Protein AF-0000000078808112 (afdb_homodimer)

pLDDT: mean 94.71, std 11.63, range [18.73, 98.88]

Foldseek 3Di:
DPDDPCVDDPPPPPPPPPPPPVPQDAWDDWDWQNHAQEEAAQDQKIKIFIFHDFPAFFFQWKWKAKAQDQVCQVVPHHPWDIPPTGGDRGRMDIHDGHGDDAFGKMKMKMWTAGPVRDIHIHHIGIYTHHQNAPVSADAFKWFAPDWLQQFFWKKKKDKDAQQFAFDWKKKKKWKQAFKWKDKQRHTFDFFAQPDFDFLQLAEIAIEMGTCRVRDDHTMMMMMMTGHQALQQANFDFDQPSNQFPLHTGMIMWMWMWTAHPVGDIDIDIYDQQMWMDTAQFSHDHQAFETEGQPLRHDPSPRRGPRDCVVTHTIDGDDRSYNHYGYQDAQGKGLPDKFFFPDKDDPDLFKIKTFRQAKAKFKKKFKFADAAFKKKKKAFAADADPVRHHDHLQACPRGDDPDDPRHGNIYIYGDRRDPIDMDIRRNYMAIHRMIMMGIPDGTDDDSVRMMTGRIFRPFAWFKDKDFPDPLLNLLLQQLVRLQRRQHHLAGAFHNGRDSWRQQLLCLLCLLVDLQTTDGVSSLLSQLVQQVSQADPQLFHARTTPGSPPRSVDQGALNTNLSLQRNLLVCCQAAVDNVSVVVSLVSLVSNLVSCCVVPVQLWDLPHDAQPFWPPDDDRSRLSRSLSSLVSLVSSLVSCVVVVVVVSVVVSVVVSVSNLVSSCVPFADQVQLAGNPNALLRLQLCLQSVSDDPVSLLRSLVSNLVNCVVVVADTTGLNSLSGRLVSNLVRPNNQSSVCHQSDLDPQYSNVCVVVSQSHPFQHSDQDDRYSRRSRGNSSSNSNSSLCCRQQVWGGDSVCHQPLETEGEHDPYPPTFWMWMWGQTSHGIWIWIWGHDPFKIKIKIADGHSHKYWHADDPQKDKDKPVDDPVLQVVQVVVGTDIGGGDMIIMMIGHD/DPPPPPPPDPPDPPPPPPPPPVPQDAWDDWDWQNHAQEEAAQDQKIKIFIFHDFVAFFFQWKWKAKAQDQVCQVVPHHPWDIPPTGGDRGRMDIHDGHGDDAFGKMKMKMWTAGPVRDIHIHHIGIYTHHQNAPVSADAFKWFAPDWLQQFFWKKKKDKDAQAFAFDWKKKKKWKQAFKWKDKQRHTFDFFAQPDFDFLQLAEIAIEMGTCRVRDDHTMMMMMMTGHQALQQANFDFDQPSNQFPLHTGMIMWMWMWTAHPVGDIDIDIYDQQMWMDTAQFNHDHQAFETEGQPLRHDPSPRRGPRDCVVTHTIDGDDRSYNHYGYQDAQGKGLPDKFFFPDKDDPDLFKIKTFRQAKAKFKKKFKFADAAFKKKKKAFAADADPVRHGDHLQACPRGDDPDDPRHGNIYIYGDRRPPIDMDIRRNYMAIHRMIMMGIPDGTDDDSVRMMTGRIFRPFAWFKDKDFPDPLLNLLLQQLVRLQRRQHHLAGAFHNGRDSWRQQLLCLLCLLVDLQTTDGVSSLLSQLVQQVSQADPQLFHARTTPGSPPRSVDQGALNTNLSLQRNLLVCCQAAVDNVSVVVSLVSLVSNLVSCCVVPVQLWDLPHDAQPFWPPDDDRSRLSRSLSSLVSLVSSLVSCVVVVVVVSVVVSVVVSVSNLVSSCVVFADQVQLAGNPNALLRLQLCLQSVSDPPVSLLRSLVSNLVNCVVVVADTTGLNSLSGRLVSNLVRPNNQSSVCHQSDLDPQYSNVCVVVSQSHPFQHSDQDDRYSTRSRGNSSSNSNSSLCCRAQVWGGDSVCHQPLETEGEHDPYPPTQWMKMWGQTSHGIWIWIWGHDPFKIKIKIADGHSHKYWHADDPQKDKDKPVDDPVLQVVQVVVGTDIGGGDMIIMMIGHD

Secondary structure (DSSP, 8-state):
--------SGGG---------------EEEEETTBSS-EEE--SS-EEEEE--TT-----EEEEEEES-HHHHHTT--SSEE---B----SEEE--SSPPPTT-EEEEEEEEE-TT--EEEPPPEEEEE--SSGGG--SPEEE-SS-TT--S-EEEEEEEEE-S-EEEEEEEEEEESEEEEEETTEEP-S-BSPSPP--TTT-EEEEEEE-GGG--SEEEEEEEEEE-TTTT--S-BTT-GGG-TT--S-EEEEEEEEEETTS-EEEEE-STT-EEEE-SEEEE-SSS-EEEEGGG--TTTTSTT---TTSEEPEEE--S-S-EEE--SPPEEEEEEE--SEEEEEETTEEEEEEEEEEEEEEEEEEE--TT-EEEEEEESEE-TTSSEE-TTT-TTB--SSSSS-TTEEEEE---SSEEEEE-SS--EEEEEEEEEESS-----GGGEEEEEEEE-PPB-EEEEES-HHHHHHHHHHHHHHHHTBSSSB-S-TTTT---BHHHHHHTHHHHHHHB--HHHHHHHHHHHHHH--TTS---SBSS-SSTTSSSS-SHHHHTHHHHHHHHHHHHH---HHHHHTHHHHHHHHHHHHHH-TTS----S--S-S-SS----HHHHHHHHHHHHHHHHHHHHHHTT-HHHHHHHHHHHHHHHHHHHHHHEETTTTEETT--HHHHHHHHHTT-S-GGGHHHHHHHHHHHHHHHTS----HHHHHHHHHHHHTTT-HHHHHHHHT--SSSSHHHHHHTT-SS--SSS---SSSS--SS--TTTHHHHHIIIIIS-EEEBTTBTTTTEEEE-----TT-SEEEEEEEETTEEEEEEEEEETTEEEEEEEE-TT-EEEE---TTEEEEESSS-HHHHHHHHHHTSEEE-SEEEEEEEEE-/-GGGGGGGGGGG---------------EEEEETTBSS-EEE--SS-EEEEE--TT-----EEEEEEES-HHHHHTT--SSEE---B----SEEE--SSPPPTT-EEEEEEEEE-TT--EEEPPPEEEEE--SSGGG--SPPEE-SS-TT--S-EEEEEEEEE-S-EEEEEEEEEEESEEEEEETTEEP-S-BSPSPP--TTT-EEEEEEE-GGG--SEEEEEEEEEE-TTTT--S-BTT-GGG-TT--S-EEEEEEEEEETTS-EEEEE-STT-EEEE-SEEEE-SSS-EEEEGGG--TTTTSTT---TTSEEPEE---S-S-EEE--SPPEEEEEEE--SEEEEEETTEEEEEEEEEEEEEEEEEEE--TT-EEEEEEESEE-TTSSEE-TTT-TTB--SSSSS-TTEEEEE---SSEEEEE-SS--EEEEEEEEEESS-----GGGEEEEEEEE-PPB-EEEEES-HHHHHHHHHHHHHHHHTBSSSB-S-TTTT---BHHHHHHTHHHHHHHB--HHHHHHHHHHHHHH--TTS---SBSS-SSTTSSSS-SHHHHTHHHHHHHHHHHHH---HHHHHTHHHHHHHHHHHHHH-TTS----S--S-S-SS----HHHHHHHHHHHHHHHHHHHHHHTT-HHHHHHHHHHHHHHHHHHHHHHEETTTTEETT--HHHHHHHHHTT-S-GGGHHHHHHHHHHHHHHHTS----HHHHHHHHHHHHTTT-HHHHHHHHT--SSSSHHHHHHTT-SS--SSS---SSSS--SS--TTTHHHHHIIIIIS-EEEBTTBTTTTEEEE-----TT-SEEEEEEEETTEEEEEEEEEETTEEEEEEEE-TT-EEEE---TTEEEEESSS-HHHHHHHHHHTSEEE-SEEEEEEEEE-

Nearest PDB structures (foldseek):
  6i60-assembly1_A  TM=9.302E-01  e=5.167E-92  Dictyoglomus thermophilum H-6-12
  6i60-assembly2_B  TM=9.272E-01  e=1.805E-91  Dictyoglomus thermophilum H-6-12
  3w5n-assembly1_A  TM=9.075E-01  e=1.417E-82  Streptomyces avermitilis MA-4680 = NBRC 14893
  6gsz-assembly1_A  TM=9.064E-01  e=1.572E-71  Aspergillus terreus
  2okx-assembly1_A  TM=8.093E-01  e=5.177E-32  Bacillus sp. GL1

Sequence (1784 aa):
MKRFLSVLFLTLLSHLFLFATQSLGKLDFLRCEYLVTPLGVDVPTPRFSWRLPAHLNKQQAYQVIVGTDSVAVANGTGGAWDSGKVLSSEVLTVYAGKAMQPYTRYYWKVSVWDDANNNYTSAVSHFETGLMGMHNWKGSWISDTHDYRLKPAAYFRKAFDAGRKIRQARAYIAVAGLYELSINGTRVGDHRLDPAYTRFDRRTLYLTHDITQLLQQGDNAVGVLLGNGWYNHQSTAVWNFDQAPWRGRPKFCMDIRIVYEDGKEEFVSTGSDWKTSLSPVIFNSIYTAEHYDARKEQAGWNTPGFDDEKWKNAACTSAPSNLIVSQQMHPVRDVKQLNPVKMTKLSDTDYLFDFGQNMSGVSELIVTGKPGTEIRLKHAERIGEDGKVDMSNIDYHYRPTDDSDPFQTDIFILSGKGEESFRARFNYKGFQYVEVLSNEPIELTTNSLKAYFMHSDVPVVGKVTSSSELLNKIWEATNRSYLSNLFGYPTDCPQREKNGWTGDAHIAIETALYNYDGITVYEKWLADHQDEQAPNGVLPAIIPTGGWGYHWGNGVDWTSTIAIIPWNIYLFYGDKHLLESVYDNIKRYVDYLNYTYPSGITDWGLGDWIPIKARSSKELTSSIYYYVDTDILAKAAKLLNKQRDYEKYSALATKIKNSINVRFLDEQKGIYCSGHQTELSTPLYWNIVPEHMKELVAKNLAERVEKDQSMDVGLLGSKAILNALSENGYADLAYKLASKDTYPSWGWWIKNGATTLFENWRTDGYRDISLNHIMFGEISAWYYKALGGLFPDASAPGFKHIILKPNFVTGLTSFEANHISPYGEIVSSWNKNRNKVQYTVTIPSNTSASLYLDDAYIVKSKEIKSQILSAQREEGSIKLTPGTYHFEIRIKMKRFLSVLFLTLLSHLFLFATQSLGKLDFLRCEYLVTPLGVDVPTPRFSWRLPAHLNKQQAYQVIVGTDSVAVANGTGGAWDSGKVLSSEVLTVYAGKAMQPYTRYYWKVSVWDDANNNYTSAVSHFETGLMGMHNWKGSWISDTHDYRLKPAAYFRKAFDAGRKIRQARAYIAVAGLYELSINGTRVGDHRLDPAYTRFDRRTLYLTHDITQLLQQGDNAVGVLLGNGWYNHQSTAVWNFDQAPWRGRPKFCMDIRIVYEDGKEEFVSTGSDWKTSLSPVIFNSIYTAEHYDARKEQAGWNTPGFDDEKWKNAACTSAPSNLIVSQQMHPVRDVKQLNPVKMTKLSDTDYLFDFGQNMSGVSELIVTGKPGTEIRLKHAERIGEDGKVDMSNIDYHYRPTDDSDPFQTDIFILSGKGEESFRARFNYKGFQYVEVLSNEPIELTTNSLKAYFMHSDVPVVGKVTSSSELLNKIWEATNRSYLSNLFGYPTDCPQREKNGWTGDAHIAIETALYNYDGITVYEKWLADHQDEQAPNGVLPAIIPTGGWGYHWGNGVDWTSTIAIIPWNIYLFYGDKHLLESVYDNIKRYVDYLNYTYPSGITDWGLGDWIPIKARSSKELTSSIYYYVDTDILAKAAKLLNKQRDYEKYSALATKIKNSINVRFLDEQKGIYCSGHQTELSTPLYWNIVPEHMKELVAKNLAERVEKDQSMDVGLLGSKAILNALSENGYADLAYKLASKDTYPSWGWWIKNGATTLFENWRTDGYRDISLNHIMFGEISAWYYKALGGLFPDASAPGFKHIILKPNFVTGLTSFEANHISPYGEIVSSWNKNRNKVQYTVTIPSNTSASLYLDDAYIVKSKEIKSQILSAQREEGSIKLTPGTYHFEIRIK

Organism: NCBI:txid997884

InterPro domains:
  IPR008902 Alpha-L-rhamnosidase, concanavalin-like domain [PF05592] (345-455)
  IPR008928 Six-hairpin glycosidase superfamily [SSF48208] (463-853)
  IPR012341 Six-hairpin glycosidase-like superfamily [G3DSA:1.50.10.10] (458-789)
  IPR013737 Bacterial alpha-L-rhamnosidase N-terminal [PF08531] (165-335)
  IPR013783 Immunoglobulin-like fold [G3DSA:2.60.40.10] (26-130)
  IPR016007 Alpha-L-rhamnosidase [PIRSF010631] (6-890)
  IPR016007 Alpha-L-rhamnosidase [PTHR33307] (26-891)
  IPR035396 Alpha-L-rhamnosidase, six-hairpin glycosidase domain [PF17389] (461-786)
  IPR035398 Alpha-L-rhamnosidase C-terminal domain [PF17390] (794-856)
  IPR061277 Rha78A-like, N-terminal immunoglobulin domain [PF25788] (30-132)

Structure (mmCIF, N/CA/C/O backbone):
data_AF-0000000078808112-model_v1
#
loop_
_entity.id
_entity.type
_entity.pdbx_description
1 polymer alpha-L-rhamnosidase
#
loop_
_atom_site.group_PDB
_atom_site.id
_atom_site.type_symbol
_atom_site.label_atom_id
_atom_site.label_alt_id
_atom_site.label_comp_id
_atom_site.label_asym_id
_atom_site.label_entity_id
_atom_site.label_seq_id
_atom_site.pdbx_PDB_ins_code
_atom_site.Cartn_x
_atom_site.Cartn_y
_atom_site.Cartn_z
_atom_site.occupancy
_atom_site.B_iso_or_equiv
_atom_site.auth_seq_id
_atom_site.auth_comp_id
_atom_site.auth_asym_id
_atom_site.auth_atom_id
_atom_site.pdbx_PDB_model_num
ATOM 1 N N . MET A 1 1 ? 78.812 -59.562 19.969 1 20.75 1 MET A N 1
ATOM 2 C CA . MET A 1 1 ? 78.625 -60.656 19.031 1 20.75 1 MET A CA 1
ATOM 3 C C . MET A 1 1 ? 77.125 -61 18.922 1 20.75 1 MET A C 1
ATOM 5 O O . MET A 1 1 ? 76.312 -60.562 19.734 1 20.75 1 MET A O 1
ATOM 9 N N . LYS A 1 2 ? 77.062 -62.375 18.562 1 18.73 2 LYS A N 1
ATOM 10 C CA . LYS A 1 2 ? 76.062 -63.25 17.938 1 18.73 2 LYS A CA 1
ATOM 11 C C . LYS A 1 2 ? 74.938 -63.594 18.906 1 18.73 2 LYS A C 1
ATOM 13 O O . LYS A 1 2 ? 74.25 -64.625 18.766 1 18.73 2 LYS A O 1
ATOM 18 N N . ARG A 1 3 ? 75.125 -63 20.188 1 21.16 3 ARG A N 1
ATOM 19 C CA . ARG A 1 3 ? 74.25 -63.469 21.297 1 21.16 3 ARG A CA 1
ATOM 20 C C . ARG A 1 3 ? 72.812 -63.531 20.891 1 21.16 3 ARG A C 1
ATOM 22 O O . ARG A 1 3 ? 72.375 -62.75 20.047 1 21.16 3 ARG A O 1
ATOM 29 N N . PHE A 1 4 ? 72.125 -64.5 21.359 1 21.84 4 PHE A N 1
ATOM 30 C CA . PHE A 1 4 ? 71.062 -65.5 21.203 1 21.84 4 PHE A CA 1
ATOM 31 C C . PHE A 1 4 ? 69.688 -64.812 21.031 1 21.84 4 PHE A C 1
ATOM 33 O O . PHE A 1 4 ? 68.688 -65.5 21.031 1 21.84 4 PHE A O 1
ATOM 40 N N . LEU A 1 5 ? 69.688 -63.469 21.484 1 24.64 5 LEU A N 1
ATOM 41 C CA . LEU A 1 5 ? 68.375 -63.125 22.031 1 24.64 5 LEU A CA 1
ATOM 42 C C . LEU A 1 5 ? 67.25 -63.375 21.031 1 24.64 5 LEU A C 1
ATOM 44 O O . LEU A 1 5 ? 67.25 -62.75 19.969 1 24.64 5 LEU A O 1
ATOM 48 N N . SER A 1 6 ? 66.875 -64.625 20.891 1 23.56 6 SER A N 1
ATOM 49 C CA . SER A 1 6 ? 65.875 -65.438 20.266 1 23.56 6 SER A CA 1
ATOM 50 C C . SER A 1 6 ? 64.5 -64.812 20.375 1 23.56 6 SER A C 1
ATOM 52 O O . SER A 1 6 ? 63.469 -65.438 20.172 1 23.56 6 SER A O 1
ATOM 54 N N . VAL A 1 7 ? 64.375 -63.844 21.422 1 28.39 7 VAL A N 1
ATOM 55 C CA . VAL A 1 7 ? 63 -63.5 21.812 1 28.39 7 VAL A CA 1
ATOM 56 C C . VAL A 1 7 ? 62.188 -63.156 20.578 1 28.39 7 VAL A C 1
ATOM 58 O O . VAL A 1 7 ? 62.469 -62.188 19.891 1 28.39 7 VAL A O 1
ATOM 61 N N . LEU A 1 8 ? 61.75 -64.188 19.828 1 25.25 8 LEU A N 1
ATOM 62 C CA . LEU A 1 8 ? 60.906 -64.562 18.688 1 25.25 8 LEU A CA 1
ATOM 63 C C . LEU A 1 8 ? 59.719 -63.625 18.547 1 25.25 8 LEU A C 1
ATOM 65 O O . LEU A 1 8 ? 59.281 -63.031 19.547 1 25.25 8 LEU A O 1
ATOM 69 N N . PHE A 1 9 ? 59.062 -63.562 17.312 1 25.8 9 PHE A N 1
ATOM 70 C CA . PHE A 1 9 ? 58.281 -62.906 16.281 1 25.8 9 PHE A CA 1
ATOM 71 C C . PHE A 1 9 ? 56.812 -62.969 16.625 1 25.8 9 PHE A C 1
ATOM 73 O O . PHE A 1 9 ? 56.031 -63.594 15.906 1 25.8 9 PHE A O 1
ATOM 80 N N . LEU A 1 10 ? 56.5 -63.469 17.906 1 25.53 10 LEU A N 1
ATOM 81 C CA . LEU A 1 10 ? 55.062 -63.719 18.047 1 25.53 10 LEU A CA 1
ATOM 82 C C . LEU A 1 10 ? 54.25 -62.5 17.688 1 25.53 10 LEU A C 1
ATOM 84 O O . LEU A 1 10 ? 53 -62.531 17.672 1 25.53 10 LEU A O 1
ATOM 88 N N . THR A 1 11 ? 54.812 -61.344 17.938 1 25.45 11 THR A N 1
ATOM 89 C CA . THR A 1 11 ? 53.844 -60.25 18.188 1 25.45 11 THR A CA 1
ATOM 90 C C . THR A 1 11 ? 53.062 -59.938 16.922 1 25.45 11 THR A C 1
ATOM 92 O O . THR A 1 11 ? 52.375 -58.938 16.859 1 25.45 11 THR A O 1
ATOM 95 N N . LEU A 1 12 ? 53.25 -60.719 15.828 1 24.5 12 LEU A N 1
ATOM 96 C CA . LEU A 1 12 ? 52.781 -60.062 14.609 1 24.5 12 LEU A CA 1
ATOM 97 C C . LEU A 1 12 ? 51.281 -59.875 14.656 1 24.5 12 LEU A C 1
ATOM 99 O O . LEU A 1 12 ? 50.719 -58.969 13.984 1 24.5 12 LEU A O 1
ATOM 103 N N . LEU A 1 13 ? 50.531 -60.938 15.062 1 26.86 13 LEU A N 1
ATOM 104 C CA . LEU A 1 13 ? 49.281 -61.094 14.336 1 26.86 13 LEU A CA 1
ATOM 105 C C . LEU A 1 13 ? 48.25 -60.062 14.781 1 26.86 13 LEU A C 1
ATOM 107 O O . LEU A 1 13 ? 47.344 -60.375 15.539 1 26.86 13 LEU A O 1
ATOM 111 N N . SER A 1 14 ? 48.594 -59.125 15.648 1 27.22 14 SER A N 1
ATOM 112 C CA . SER A 1 14 ? 47.375 -58.469 16.078 1 27.22 14 SER A CA 1
ATOM 113 C C . SER A 1 14 ? 46.594 -57.938 14.891 1 27.22 14 SER A C 1
ATOM 115 O O . SER A 1 14 ? 47.094 -57.156 14.078 1 27.22 14 SER A O 1
ATOM 117 N N . HIS A 1 15 ? 45.719 -58.812 14.312 1 26.89 15 HIS A N 1
ATOM 118 C CA . HIS A 1 15 ? 44.75 -58.531 13.258 1 26.89 15 HIS A CA 1
ATOM 119 C C . HIS A 1 15 ? 44.031 -57.188 13.523 1 26.89 15 HIS A C 1
ATOM 121 O O . HIS A 1 15 ? 43.594 -56.938 14.648 1 26.89 15 HIS A O 1
ATOM 127 N N . LEU A 1 16 ? 44.406 -56.156 12.844 1 27.81 16 LEU A N 1
ATOM 128 C CA . LEU A 1 16 ? 43.781 -54.875 12.617 1 27.81 16 LEU A CA 1
ATOM 129 C C . LEU A 1 16 ? 42.281 -55.062 12.32 1 27.81 16 LEU A C 1
ATOM 131 O O . LEU A 1 16 ? 41.906 -55.594 11.266 1 27.81 16 LEU A O 1
ATOM 135 N N . PHE A 1 17 ? 41.531 -55.625 13.289 1 29.08 17 PHE A N 1
ATOM 136 C CA . PHE A 1 17 ? 40.125 -55.469 13.016 1 29.08 17 PHE A CA 1
ATOM 137 C C . PHE A 1 17 ? 39.781 -54.062 12.609 1 29.08 17 PHE A C 1
ATOM 139 O O . PHE A 1 17 ? 39.938 -53.125 13.406 1 29.08 17 PHE A O 1
ATOM 146 N N . LEU A 1 18 ? 40.062 -53.719 11.367 1 27.45 18 LEU A N 1
ATOM 147 C CA . LEU A 1 18 ? 39.438 -52.562 10.773 1 27.45 18 LEU A CA 1
ATOM 148 C C . LEU A 1 18 ? 37.938 -52.5 11.094 1 27.45 18 LEU A C 1
ATOM 150 O O . LEU A 1 18 ? 37.188 -53.344 10.625 1 27.45 18 LEU A O 1
ATOM 154 N N . PHE A 1 19 ? 37.625 -52.25 12.352 1 29.52 19 PHE A N 1
ATOM 155 C CA . PHE A 1 19 ? 36.25 -51.844 12.5 1 29.52 19 PHE A CA 1
ATOM 156 C C . PHE A 1 19 ? 35.812 -50.906 11.375 1 29.52 19 PHE A C 1
ATOM 158 O O . PHE A 1 19 ? 36.406 -49.844 11.203 1 29.52 19 PHE A O 1
ATOM 165 N N . ALA A 1 20 ? 35.438 -51.531 10.297 1 31.23 20 ALA A N 1
ATOM 166 C CA . ALA A 1 20 ? 34.594 -50.812 9.359 1 31.23 20 ALA A CA 1
ATOM 167 C C . ALA A 1 20 ? 33.562 -49.969 10.102 1 31.23 20 ALA A C 1
ATOM 169 O O . ALA A 1 20 ? 32.594 -50.5 10.625 1 31.23 20 ALA A O 1
ATOM 170 N N . THR A 1 21 ? 34 -49.031 10.844 1 30.38 21 THR A N 1
ATOM 171 C CA . THR A 1 21 ? 32.969 -48.062 11.211 1 30.38 21 THR A CA 1
ATOM 172 C C . THR A 1 21 ? 32.031 -47.781 10.031 1 30.38 21 THR A C 1
ATOM 174 O O . THR A 1 21 ? 32.5 -47.312 8.984 1 30.38 21 THR A O 1
ATOM 177 N N . GLN A 1 22 ? 31.188 -48.719 9.727 1 32.06 22 GLN A N 1
ATOM 178 C CA . GLN A 1 22 ? 30.078 -48.344 8.852 1 32.06 22 GLN A CA 1
ATOM 179 C C . GLN A 1 22 ? 29.75 -46.844 8.984 1 32.06 22 GLN A C 1
ATOM 181 O O . GLN A 1 22 ? 29.469 -46.375 10.086 1 32.06 22 GLN A O 1
ATOM 186 N N . SER A 1 23 ? 30.359 -46.062 8.297 1 36.69 23 SER A N 1
ATOM 187 C CA . SER A 1 23 ? 30 -44.656 8.203 1 36.69 23 SER A CA 1
ATOM 188 C C . SER A 1 23 ? 28.516 -44.469 8.43 1 36.69 23 SER A C 1
ATOM 190 O O . SER A 1 23 ? 27.688 -44.906 7.637 1 36.69 23 SER A O 1
ATOM 192 N N . LEU A 1 24 ? 27.953 -44.594 9.633 1 46.16 24 LEU A N 1
ATOM 193 C CA . LEU A 1 24 ? 26.609 -44.125 9.992 1 46.16 24 LEU A CA 1
ATOM 194 C C . LEU A 1 24 ? 26.172 -42.969 9.094 1 46.16 24 LEU A C 1
ATOM 196 O O . LEU A 1 24 ? 26.875 -41.969 9 1 46.16 24 LEU A O 1
ATOM 200 N N . GLY A 1 25 ? 25.469 -43.219 8.133 1 57.81 25 GLY A N 1
ATOM 201 C CA . GLY A 1 25 ? 24.969 -42.344 7.086 1 57.81 25 GLY A CA 1
ATOM 202 C C . GLY A 1 25 ? 24.562 -40.969 7.598 1 57.81 25 GLY A C 1
ATOM 203 O O . GLY A 1 25 ? 23.969 -40.875 8.672 1 57.81 25 GLY A O 1
ATOM 204 N N . LYS A 1 26 ? 25.219 -39.938 7.273 1 71.25 26 LYS A N 1
ATOM 205 C CA . LYS A 1 26 ? 25 -38.562 7.672 1 71.25 26 LYS A CA 1
ATOM 206 C C . LYS A 1 26 ? 23.672 -38.031 7.137 1 71.25 26 LYS A C 1
ATOM 208 O O . LYS A 1 26 ? 23.234 -38.406 6.043 1 71.25 26 LYS A O 1
ATOM 213 N N . LEU A 1 27 ? 22.844 -37.469 8.156 1 84.88 27 LEU A N 1
ATOM 214 C CA . LEU A 1 27 ? 21.656 -36.719 7.734 1 84.88 27 LEU A CA 1
ATOM 215 C C . LEU A 1 27 ? 22.016 -35.719 6.641 1 84.88 27 LEU A C 1
ATOM 217 O O . LEU A 1 27 ? 23.047 -35.062 6.715 1 84.88 27 LEU A O 1
ATOM 221 N N . ASP A 1 28 ? 21.312 -35.906 5.59 1 81.06 28 ASP A N 1
ATOM 222 C CA . ASP A 1 28 ? 21.547 -34.969 4.48 1 81.06 28 ASP A CA 1
ATOM 223 C C . ASP A 1 28 ? 20.297 -34.156 4.18 1 81.06 28 ASP A C 1
ATOM 225 O O . ASP A 1 28 ? 19.406 -34.062 5.016 1 81.06 28 ASP A O 1
ATOM 229 N N . PHE A 1 29 ? 20.328 -33.312 3.152 1 90.44 29 PHE A N 1
ATOM 230 C CA . PHE A 1 29 ? 19.234 -32.5 2.625 1 90.44 29 PHE A CA 1
ATOM 231 C C . PHE A 1 29 ? 18.781 -31.453 3.639 1 90.44 29 PHE A C 1
ATOM 233 O O . PHE A 1 29 ? 17.609 -31.359 3.973 1 90.44 29 PHE A O 1
ATOM 240 N N . LEU A 1 30 ? 19.734 -30.781 4.285 1 96.31 30 LEU A N 1
ATOM 241 C CA . LEU A 1 30 ? 19.438 -29.719 5.23 1 96.31 30 LEU A CA 1
ATOM 242 C C . LEU A 1 30 ? 18.922 -28.469 4.5 1 96.31 30 LEU A C 1
ATOM 244 O O . LEU A 1 30 ? 19.641 -27.906 3.666 1 96.31 30 LEU A O 1
ATOM 248 N N . ARG A 1 31 ? 17.672 -28.094 4.812 1 97.69 31 ARG A N 1
ATOM 249 C CA . ARG A 1 31 ? 17.078 -26.906 4.199 1 97.69 31 ARG A CA 1
ATOM 250 C C . ARG A 1 31 ? 16.641 -25.906 5.258 1 97.69 31 ARG A C 1
ATOM 252 O O . ARG A 1 31 ? 16.234 -26.281 6.355 1 97.69 31 ARG A O 1
ATOM 259 N N . CYS A 1 32 ? 16.828 -24.625 5 1 98.38 32 CYS A N 1
ATOM 260 C CA . CYS A 1 32 ? 16.219 -23.5 5.703 1 98.38 32 CYS A CA 1
ATOM 261 C C . CYS A 1 32 ? 15.227 -22.781 4.805 1 98.38 32 CYS A C 1
ATOM 263 O O . CYS A 1 32 ? 15.602 -22.266 3.752 1 98.38 32 CYS A O 1
ATOM 265 N N . GLU A 1 33 ? 14.023 -22.75 5.195 1 98.19 33 GLU A N 1
ATOM 266 C CA . GLU A 1 33 ? 12.953 -22.188 4.371 1 98.19 33 GLU A CA 1
ATOM 267 C C . GLU A 1 33 ? 12.945 -22.828 2.982 1 98.19 33 GLU A C 1
ATOM 269 O O . GLU A 1 33 ? 12.766 -22.125 1.981 1 98.19 33 GLU A O 1
ATOM 274 N N . TYR A 1 34 ? 13.242 -24.109 2.957 1 98 34 TYR A N 1
ATOM 275 C CA . TYR A 1 34 ? 13.164 -24.969 1.777 1 98 34 TYR A CA 1
ATOM 276 C C . TYR A 1 34 ? 14.234 -24.594 0.759 1 98 34 TYR A C 1
ATOM 278 O O . TYR A 1 34 ? 14.109 -24.906 -0.427 1 98 34 TYR A O 1
ATOM 286 N N . LEU A 1 35 ? 15.273 -23.859 1.216 1 98.12 35 LEU A N 1
ATOM 287 C CA . LEU A 1 35 ? 16.406 -23.484 0.372 1 98.12 35 LEU A CA 1
ATOM 288 C C . LEU A 1 35 ? 17.719 -23.984 0.976 1 98.12 35 LEU A C 1
ATOM 290 O O . LEU A 1 35 ? 17.797 -24.234 2.184 1 98.12 35 LEU A O 1
ATOM 294 N N . VAL A 1 36 ? 18.719 -24.188 0.154 1 97.25 36 VAL A N 1
ATOM 295 C CA . VAL A 1 36 ? 20.031 -24.641 0.588 1 97.25 36 VAL A CA 1
ATOM 296 C C . VAL A 1 36 ? 20.922 -23.453 0.928 1 97.25 36 VAL A C 1
ATOM 298 O O . VAL A 1 36 ? 21.266 -22.656 0.049 1 97.25 36 VAL A O 1
ATOM 301 N N . THR A 1 37 ? 21.281 -23.203 2.15 1 97.69 37 THR A N 1
ATOM 302 C CA . THR A 1 37 ? 22.141 -22.156 2.666 1 97.69 37 THR A CA 1
ATOM 303 C C . THR A 1 37 ? 21.734 -20.797 2.127 1 97.69 37 THR A C 1
ATOM 305 O O . THR A 1 37 ? 22.531 -20.078 1.526 1 97.69 37 THR A O 1
ATOM 308 N N . PRO A 1 38 ? 20.484 -20.438 2.377 1 98.12 38 PRO A N 1
ATOM 309 C CA . PRO A 1 38 ? 19.969 -19.203 1.774 1 98.12 38 PRO A CA 1
ATOM 310 C C . PRO A 1 38 ? 20.594 -17.953 2.369 1 98.12 38 PRO A C 1
ATOM 312 O O . PRO A 1 38 ? 20.922 -17.922 3.559 1 98.12 38 PRO A O 1
ATOM 315 N N . LEU A 1 39 ? 20.734 -16.922 1.536 1 97.94 39 LEU A N 1
ATOM 316 C CA . LEU A 1 39 ? 21.047 -15.555 1.949 1 97.94 39 LEU A CA 1
ATOM 317 C C . LEU A 1 39 ? 19.766 -14.719 2.049 1 97.94 39 LEU A C 1
ATOM 319 O O . LEU A 1 39 ? 18.828 -14.914 1.274 1 97.94 39 LEU A O 1
ATOM 323 N N . GLY A 1 40 ? 19.75 -13.836 2.99 1 98 40 GLY A N 1
ATOM 324 C CA . GLY A 1 40 ? 18.688 -12.852 3.076 1 98 40 GLY A CA 1
ATOM 325 C C . GLY A 1 40 ? 17.422 -13.398 3.701 1 98 40 GLY A C 1
ATOM 326 O O . GLY A 1 40 ? 16.312 -13.031 3.297 1 98 40 GLY A O 1
ATOM 327 N N . VAL A 1 41 ? 17.516 -14.367 4.609 1 98.06 41 VAL A N 1
ATOM 328 C CA . VAL A 1 41 ? 16.344 -14.867 5.316 1 98.06 41 VAL A CA 1
ATOM 329 C C . VAL A 1 41 ? 15.781 -13.766 6.215 1 98.06 41 VAL A C 1
ATOM 331 O O . VAL A 1 41 ? 16.484 -13.227 7.062 1 98.06 41 VAL A O 1
ATOM 334 N N . ASP A 1 42 ? 14.523 -13.367 5.988 1 94.94 42 ASP A N 1
ATOM 335 C CA . ASP A 1 42 ? 13.961 -12.242 6.727 1 94.94 42 ASP A CA 1
ATOM 336 C C . ASP A 1 42 ? 12.75 -12.672 7.551 1 94.94 42 ASP A C 1
ATOM 338 O O . ASP A 1 42 ? 12.055 -11.828 8.133 1 94.94 42 ASP A O 1
ATOM 342 N N . VAL A 1 43 ? 12.438 -13.984 7.574 1 96 43 VAL A N 1
ATOM 343 C CA . VAL A 1 43 ? 11.398 -14.484 8.469 1 96 43 VAL A CA 1
ATOM 344 C C . VAL A 1 43 ? 11.945 -14.594 9.891 1 96 43 VAL A C 1
ATOM 346 O O . VAL A 1 43 ? 13.062 -15.086 10.094 1 96 43 VAL A O 1
ATOM 349 N N . PRO A 1 44 ? 11.227 -14.164 10.906 1 96.12 44 PRO A N 1
ATOM 350 C CA . PRO A 1 44 ? 11.734 -14.164 12.273 1 96.12 44 PRO A CA 1
ATOM 351 C C . PRO A 1 44 ? 11.906 -15.578 12.836 1 96.12 44 PRO A C 1
ATOM 353 O O . PRO A 1 44 ? 12.734 -15.797 13.727 1 96.12 44 PRO A O 1
ATOM 356 N N . THR A 1 45 ? 11.109 -16.516 12.375 1 97.69 45 THR A N 1
ATOM 357 C CA . THR A 1 45 ? 11.148 -17.906 12.836 1 97.69 45 THR A CA 1
ATOM 358 C C . THR A 1 45 ? 11.25 -18.859 11.656 1 97.69 45 THR A C 1
ATOM 360 O O . THR A 1 45 ? 10.273 -19.516 11.305 1 97.69 45 THR A O 1
ATOM 363 N N . PRO A 1 46 ? 12.43 -19 11.086 1 98.12 46 PRO A N 1
ATOM 364 C CA . PRO A 1 46 ? 12.586 -19.812 9.875 1 98.12 46 PRO A CA 1
ATOM 365 C C . PRO A 1 46 ? 12.328 -21.297 10.125 1 98.12 46 PRO A C 1
ATOM 367 O O . PRO A 1 46 ? 12.547 -21.781 11.234 1 98.12 46 PRO A O 1
ATOM 370 N N . ARG A 1 47 ? 11.945 -22.078 9.164 1 97.94 47 ARG A N 1
ATOM 371 C CA . ARG A 1 47 ? 11.742 -23.516 9.164 1 97.94 47 ARG A CA 1
ATOM 372 C C . ARG A 1 47 ? 13.039 -24.25 8.805 1 97.94 47 ARG A C 1
ATOM 374 O O . ARG A 1 47 ? 13.773 -23.812 7.918 1 97.94 47 ARG A O 1
ATOM 381 N N . PHE A 1 48 ? 13.242 -25.312 9.469 1 98.31 48 PHE A N 1
ATOM 382 C CA . PHE A 1 48 ? 14.344 -26.219 9.164 1 98.31 48 PHE A CA 1
ATOM 383 C C . PHE A 1 48 ? 13.812 -27.609 8.812 1 98.31 48 PHE A C 1
ATOM 385 O O . PHE A 1 48 ? 12.891 -28.109 9.461 1 98.31 48 PHE A O 1
ATOM 392 N N . SER A 1 49 ? 14.359 -28.203 7.793 1 97.56 49 SER A N 1
ATOM 393 C CA . SER A 1 49 ? 13.969 -29.562 7.41 1 97.56 49 SER A CA 1
ATOM 394 C C . SER A 1 49 ? 15.188 -30.406 7.027 1 97.56 49 SER A C 1
ATOM 396 O O . SER A 1 49 ? 16.234 -29.859 6.672 1 97.56 49 SER A O 1
ATOM 398 N N . TRP A 1 50 ? 15.07 -31.703 7.207 1 96.88 50 TRP A N 1
ATOM 399 C CA . TRP A 1 50 ? 16.141 -32.656 6.926 1 96.88 50 TRP A CA 1
ATOM 400 C C . TRP A 1 50 ? 15.562 -34 6.477 1 96.88 50 TRP A C 1
ATOM 402 O O . TRP A 1 50 ? 14.344 -34.188 6.445 1 96.88 50 TRP A O 1
ATOM 412 N N . ARG A 1 51 ? 16.375 -34.906 5.977 1 93.44 51 ARG A N 1
ATOM 413 C CA . ARG A 1 51 ? 15.984 -36.25 5.586 1 93.44 51 ARG A CA 1
ATOM 414 C C . ARG A 1 51 ? 16.891 -37.281 6.238 1 93.44 51 ARG A C 1
ATOM 416 O O . ARG A 1 51 ? 18.078 -37.031 6.445 1 93.44 51 ARG A O 1
ATOM 423 N N . LEU A 1 52 ? 16.281 -38.406 6.516 1 92.5 52 LEU A N 1
ATOM 424 C CA . LEU A 1 52 ? 17.031 -39.5 7.109 1 92.5 52 LEU A CA 1
ATOM 425 C C . LEU A 1 52 ? 17.766 -40.312 6.035 1 92.5 52 LEU A C 1
ATOM 427 O O . LEU A 1 52 ? 17.297 -40.406 4.895 1 92.5 52 LEU A O 1
ATOM 431 N N . PRO A 1 53 ? 18.859 -40.875 6.406 1 84.94 53 PRO A N 1
ATOM 432 C CA . PRO A 1 53 ? 19.469 -41.812 5.488 1 84.94 53 PRO A CA 1
ATOM 433 C C . PRO A 1 53 ? 18.578 -43.031 5.23 1 84.94 53 PRO A C 1
ATOM 435 O O . PRO A 1 53 ? 17.75 -43.406 6.082 1 84.94 53 PRO A O 1
ATOM 438 N N . ALA A 1 54 ? 18.766 -43.688 4.133 1 81.19 54 ALA A N 1
ATOM 439 C CA . ALA A 1 54 ? 17.906 -44.781 3.668 1 81.19 54 ALA A CA 1
ATOM 440 C C . ALA A 1 54 ? 17.922 -45.938 4.652 1 81.19 54 ALA A C 1
ATOM 442 O O . ALA A 1 54 ? 16.953 -46.688 4.754 1 81.19 54 ALA A O 1
ATOM 443 N N . HIS A 1 55 ? 19 -46.062 5.488 1 80.69 55 HIS A N 1
ATOM 444 C CA . HIS A 1 55 ? 19.125 -47.25 6.344 1 80.69 55 HIS A CA 1
ATOM 445 C C . HIS A 1 55 ? 18.406 -47.031 7.672 1 80.69 55 HIS A C 1
ATOM 447 O O . HIS A 1 55 ? 18.203 -48 8.43 1 80.69 55 HIS A O 1
ATOM 453 N N . LEU A 1 56 ? 18.078 -45.812 7.918 1 85.88 56 LEU A N 1
ATOM 454 C CA . LEU A 1 56 ? 17.391 -45.531 9.164 1 85.88 56 LEU A CA 1
ATOM 455 C C . LEU A 1 56 ? 15.875 -45.656 8.984 1 85.88 56 LEU A C 1
ATOM 457 O O . LEU A 1 56 ? 15.273 -44.906 8.219 1 85.88 56 LEU A O 1
ATOM 461 N N . ASN A 1 57 ? 15.289 -46.531 9.688 1 87.94 57 ASN A N 1
ATOM 462 C CA . ASN A 1 57 ? 13.875 -46.812 9.484 1 87.94 57 ASN A CA 1
ATOM 463 C C . ASN A 1 57 ? 12.992 -45.719 10.055 1 87.94 57 ASN A C 1
ATOM 465 O O . ASN A 1 57 ? 12.008 -45.312 9.43 1 87.94 57 ASN A O 1
ATOM 469 N N . LYS A 1 58 ? 13.312 -45.344 11.25 1 93.56 58 LYS A N 1
ATOM 470 C CA . LYS A 1 58 ? 12.398 -44.406 11.906 1 93.56 58 LYS A CA 1
ATOM 471 C C . LYS A 1 58 ? 13.148 -43.469 12.844 1 93.56 58 LYS A C 1
ATOM 473 O O . LYS A 1 58 ? 14.07 -43.906 13.555 1 93.56 58 LYS A O 1
ATOM 478 N N . GLN A 1 59 ? 12.773 -42.281 12.789 1 95.06 59 GLN A N 1
ATOM 479 C CA . GLN A 1 59 ? 13.234 -41.25 13.742 1 95.06 59 GLN A CA 1
ATOM 480 C C . GLN A 1 59 ? 12.32 -41.219 14.969 1 95.06 59 GLN A C 1
ATOM 482 O O . GLN A 1 59 ? 11.109 -41.031 14.844 1 95.06 59 GLN A O 1
ATOM 487 N N . GLN A 1 60 ? 12.938 -41.375 16.125 1 96 60 GLN A N 1
ATOM 488 C CA . GLN A 1 60 ? 12.18 -41.281 17.375 1 96 60 GLN A CA 1
ATOM 489 C C . GLN A 1 60 ? 12.234 -39.875 17.953 1 96 60 GLN A C 1
ATOM 491 O O . GLN A 1 60 ? 11.32 -39.469 18.672 1 96 60 GLN A O 1
ATOM 496 N N . ALA A 1 61 ? 13.32 -39.25 17.688 1 97.5 61 ALA A N 1
ATOM 497 C CA . ALA A 1 61 ? 13.516 -37.938 18.234 1 97.5 61 ALA A CA 1
ATOM 498 C C . ALA A 1 61 ? 14.523 -37.125 17.406 1 97.5 61 ALA A C 1
ATOM 500 O O . ALA A 1 61 ? 15.305 -37.719 16.656 1 97.5 61 ALA A O 1
ATOM 501 N N . TYR A 1 62 ? 14.516 -35.812 17.625 1 97.31 62 TYR A N 1
ATOM 502 C CA . TYR A 1 62 ? 15.516 -34.969 16.984 1 97.31 62 TYR A CA 1
ATOM 503 C C . TYR A 1 62 ? 15.93 -33.844 17.906 1 97.31 62 TYR A C 1
ATOM 505 O O . TYR A 1 62 ? 15.273 -33.562 18.922 1 97.31 62 TYR A O 1
ATOM 513 N N . GLN A 1 63 ? 17.016 -33.219 17.609 1 97.38 63 GLN A N 1
ATOM 514 C CA . GLN A 1 63 ? 17.531 -31.984 18.234 1 97.38 63 GLN A CA 1
ATOM 515 C C . GLN A 1 63 ? 18.156 -31.062 17.188 1 97.38 63 GLN A C 1
ATOM 517 O O . GLN A 1 63 ? 18.969 -31.5 16.375 1 97.38 63 GLN A O 1
ATOM 522 N N . VAL A 1 64 ? 17.734 -29.797 17.219 1 98 64 VAL A N 1
ATOM 523 C CA . VAL A 1 64 ? 18.328 -28.797 16.328 1 98 64 VAL A CA 1
ATOM 524 C C . VAL A 1 64 ? 19.078 -27.75 17.141 1 98 64 VAL A C 1
ATOM 526 O O . VAL A 1 64 ? 18.562 -27.25 18.156 1 98 64 VAL A O 1
ATOM 529 N N . ILE A 1 65 ? 20.234 -27.484 16.734 1 98.06 65 ILE A N 1
ATOM 530 C CA . ILE A 1 65 ? 21.062 -26.469 17.375 1 98.06 65 ILE A CA 1
ATOM 531 C C . ILE A 1 65 ? 21.375 -25.359 16.375 1 98.06 65 ILE A C 1
ATOM 533 O O . ILE A 1 65 ? 21.766 -25.625 15.234 1 98.06 65 ILE A O 1
ATOM 537 N N . VAL A 1 66 ? 21.125 -24.109 16.781 1 98.5 66 VAL A N 1
ATOM 538 C CA . VAL A 1 66 ? 21.391 -22.953 15.953 1 98.5 66 VAL A CA 1
ATOM 539 C C . VAL A 1 66 ? 22.281 -21.953 16.703 1 98.5 66 VAL A C 1
ATOM 541 O O . VAL A 1 66 ? 22.094 -21.75 17.906 1 98.5 66 VAL A O 1
ATOM 544 N N . GLY A 1 67 ? 23.219 -21.406 16.078 1 98.19 67 GLY A N 1
ATOM 545 C CA . GLY A 1 67 ? 24.062 -20.391 16.688 1 98.19 67 GLY A CA 1
ATOM 546 C C . GLY A 1 67 ? 24.859 -19.609 15.656 1 98.19 67 GLY A C 1
ATOM 547 O O . GLY A 1 67 ? 24.766 -19.859 14.453 1 98.19 67 GLY A O 1
ATOM 548 N N . THR A 1 68 ? 25.688 -18.625 16.156 1 97.62 68 THR A N 1
ATOM 549 C CA . THR A 1 68 ? 26.469 -17.781 15.266 1 97.62 68 THR A CA 1
ATOM 550 C C . THR A 1 68 ? 27.922 -18.234 15.227 1 97.62 68 THR A C 1
ATOM 552 O O . THR A 1 68 ? 28.734 -17.672 14.492 1 97.62 68 THR A O 1
ATOM 555 N N . ASP A 1 69 ? 28.234 -19.281 15.961 1 97.06 69 ASP A N 1
ATOM 556 C CA . ASP A 1 69 ? 29.562 -19.891 15.992 1 97.06 69 ASP A CA 1
ATOM 557 C C . ASP A 1 69 ? 29.516 -21.312 15.469 1 97.06 69 ASP A C 1
ATOM 559 O O . ASP A 1 69 ? 28.969 -22.203 16.125 1 97.06 69 ASP A O 1
ATOM 563 N N . SER A 1 70 ? 30.156 -21.562 14.336 1 96.94 70 SER A N 1
ATOM 564 C CA . SER A 1 70 ? 30.078 -22.859 13.672 1 96.94 70 SER A CA 1
ATOM 565 C C . SER A 1 70 ? 30.703 -23.953 14.523 1 96.94 70 SER A C 1
ATOM 567 O O . SER A 1 70 ? 30.25 -25.094 14.523 1 96.94 70 SER A O 1
ATOM 569 N N . VAL A 1 71 ? 31.703 -23.641 15.258 1 96.69 71 VAL A N 1
ATOM 570 C CA . VAL A 1 71 ? 32.406 -24.609 16.094 1 96.69 71 VAL A CA 1
ATOM 571 C C . VAL A 1 71 ? 31.531 -24.969 17.297 1 96.69 71 VAL A C 1
ATOM 573 O O . VAL A 1 71 ? 31.422 -26.156 17.656 1 96.69 71 VAL A O 1
ATOM 576 N N . ALA A 1 72 ? 30.984 -23.938 17.828 1 96.62 72 ALA A N 1
ATOM 577 C CA . ALA A 1 72 ? 30.078 -24.188 18.953 1 96.62 72 ALA A CA 1
ATOM 578 C C . ALA A 1 72 ? 28.906 -25.062 18.531 1 96.62 72 ALA A C 1
ATOM 580 O O . ALA A 1 72 ? 28.531 -26 19.234 1 96.62 72 ALA A O 1
ATOM 581 N N . VAL A 1 73 ? 28.359 -24.812 17.438 1 97.44 73 VAL A N 1
ATOM 582 C CA . VAL A 1 73 ? 27.219 -25.578 16.922 1 97.44 73 VAL A CA 1
ATOM 583 C C . VAL A 1 73 ? 27.656 -27.016 16.641 1 97.44 73 VAL A C 1
ATOM 585 O O . VAL A 1 73 ? 26.922 -27.953 16.938 1 97.44 73 VAL A O 1
ATOM 588 N N . ALA A 1 74 ? 28.812 -27.172 16.016 1 95.81 74 ALA A N 1
ATOM 589 C CA . ALA A 1 74 ? 29.344 -28.5 15.734 1 95.81 74 ALA A CA 1
ATOM 590 C C . ALA A 1 74 ? 29.484 -29.312 17.016 1 95.81 74 ALA A C 1
ATOM 592 O O . ALA A 1 74 ? 29.297 -30.531 17 1 95.81 74 ALA A O 1
ATOM 593 N N . ASN A 1 75 ? 29.766 -28.594 18.094 1 94.06 75 ASN A N 1
ATOM 594 C CA . ASN A 1 75 ? 29.984 -29.25 19.375 1 94.06 75 ASN A CA 1
ATOM 595 C C . ASN A 1 75 ? 28.688 -29.375 20.172 1 94.06 75 ASN A C 1
ATOM 597 O O . ASN A 1 75 ? 28.703 -29.812 21.328 1 94.06 75 ASN A O 1
ATOM 601 N N . GLY A 1 76 ? 27.703 -28.984 19.594 1 91.31 76 GLY A N 1
ATOM 602 C CA . GLY A 1 76 ? 26.391 -29.203 20.188 1 91.31 76 GLY A CA 1
ATOM 603 C C . GLY A 1 76 ? 25.953 -28.078 21.109 1 91.31 76 GLY A C 1
ATOM 604 O O . GLY A 1 76 ? 25.062 -28.266 21.938 1 91.31 76 GLY A O 1
ATOM 605 N N . THR A 1 77 ? 26.625 -26.969 21.109 1 86.81 77 THR A N 1
ATOM 606 C CA . THR A 1 77 ? 26.234 -25.812 21.891 1 86.81 77 THR A CA 1
ATOM 607 C C . THR A 1 77 ? 25.875 -24.641 20.984 1 86.81 77 THR A C 1
ATOM 609 O O . THR A 1 77 ? 26.656 -24.266 20.109 1 86.81 77 THR A O 1
ATOM 612 N N . GLY A 1 78 ? 24.531 -24.453 20.938 1 82.56 78 GLY A N 1
ATOM 613 C CA . GLY A 1 78 ? 24.062 -23.344 20.109 1 82.56 78 GLY A CA 1
ATOM 614 C C . GLY A 1 78 ? 23.734 -22.094 20.906 1 82.56 78 GLY A C 1
ATOM 615 O O . GLY A 1 78 ? 23.406 -22.188 22.094 1 82.56 78 GLY A O 1
ATOM 616 N N . GLY A 1 79 ? 24.281 -20.953 20.656 1 90.31 79 GLY A N 1
ATOM 617 C CA . GLY A 1 79 ? 24.094 -19.688 21.344 1 90.31 79 GLY A CA 1
ATOM 618 C C . GLY A 1 79 ? 22.766 -19.031 21.016 1 90.31 79 GLY A C 1
ATOM 619 O O . GLY A 1 79 ? 22.266 -18.203 21.797 1 90.31 79 GLY A O 1
ATOM 620 N N . ALA A 1 80 ? 22.047 -19.422 20.016 1 97.38 80 ALA A N 1
ATOM 621 C CA . ALA A 1 80 ? 20.812 -18.781 19.578 1 97.38 80 ALA A CA 1
ATOM 622 C C . ALA A 1 80 ? 19.609 -19.656 19.906 1 97.38 80 ALA A C 1
ATOM 624 O O . ALA A 1 80 ? 18.562 -19.156 20.359 1 97.38 80 ALA A O 1
ATOM 625 N N . TRP A 1 81 ? 19.609 -20.984 19.656 1 98.06 81 TRP A N 1
ATOM 626 C CA . TRP A 1 81 ? 18.469 -21.875 19.891 1 98.06 81 TRP A CA 1
ATOM 627 C C . TRP A 1 81 ? 18.953 -23.312 20.094 1 98.06 81 TRP A C 1
ATOM 629 O O . TRP A 1 81 ? 19.844 -23.781 19.406 1 98.06 81 TRP A O 1
ATOM 639 N N . ASP A 1 82 ? 18.516 -24.031 21 1 98 82 ASP A N 1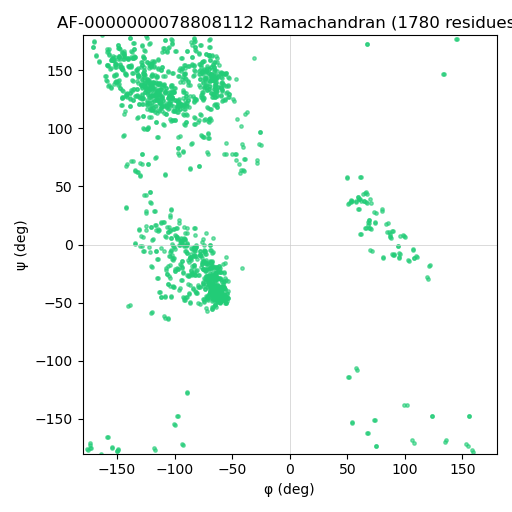
ATOM 640 C CA . ASP A 1 82 ? 18.562 -25.469 21.25 1 98 82 ASP A CA 1
ATOM 641 C C . ASP A 1 82 ? 17.156 -26.016 21.5 1 98 82 ASP A C 1
ATOM 643 O O . ASP A 1 82 ? 16.547 -25.75 22.531 1 98 82 ASP A O 1
ATOM 647 N N . SER A 1 83 ? 16.734 -26.781 20.516 1 97.56 83 SER A N 1
ATOM 648 C CA . SER A 1 83 ? 15.375 -27.281 20.641 1 97.56 83 SER A CA 1
ATOM 649 C C . SER A 1 83 ? 15.258 -28.281 21.781 1 97.56 83 SER A C 1
ATOM 651 O O . SER A 1 83 ? 14.156 -28.625 22.203 1 97.56 83 SER A O 1
ATOM 653 N N . GLY A 1 84 ? 16.391 -28.797 22.297 1 97 84 GLY A N 1
ATOM 654 C CA . GLY A 1 84 ? 16.359 -30 23.125 1 97 84 GLY A CA 1
ATOM 655 C C . GLY A 1 84 ? 15.961 -31.234 22.359 1 97 84 GLY A C 1
ATOM 656 O O . GLY A 1 84 ? 15.703 -31.172 21.156 1 97 84 GLY A O 1
ATOM 657 N N . LYS A 1 85 ? 16.062 -32.375 23.016 1 96.88 85 LYS A N 1
ATOM 658 C CA . LYS A 1 85 ? 15.602 -33.594 22.406 1 96.88 85 LYS A CA 1
ATOM 659 C C . LYS A 1 85 ? 14.078 -33.625 22.312 1 96.88 85 LYS A C 1
ATOM 661 O O . LYS A 1 85 ? 13.383 -33.719 23.328 1 96.88 85 LYS A O 1
ATOM 666 N N . VAL A 1 86 ? 13.547 -33.438 21.188 1 97.81 86 VAL A N 1
ATOM 667 C CA . VAL A 1 86 ? 12.109 -33.406 20.938 1 97.81 86 VAL A CA 1
ATOM 668 C C . VAL A 1 86 ? 11.641 -34.781 20.469 1 97.81 86 VAL A C 1
ATOM 670 O O . VAL A 1 86 ? 12.141 -35.312 19.469 1 97.81 86 VAL A O 1
ATOM 673 N N . LEU A 1 87 ? 10.766 -35.406 21.141 1 97.56 87 LEU A N 1
ATOM 674 C CA . LEU A 1 87 ? 10.211 -36.688 20.766 1 97.56 87 LEU A CA 1
ATOM 675 C C . LEU A 1 87 ? 9.219 -36.531 19.609 1 97.56 87 LEU A C 1
ATOM 677 O O . LEU A 1 87 ? 8.016 -36.375 19.844 1 97.56 87 LEU A O 1
ATOM 681 N N . SER A 1 88 ? 9.758 -36.688 18.406 1 96.69 88 SER A N 1
ATOM 682 C CA . SER A 1 88 ? 8.945 -36.5 17.203 1 96.69 88 SER A CA 1
ATOM 683 C C . SER A 1 88 ? 9.594 -37.188 16 1 96.69 88 SER A C 1
ATOM 685 O O . SER A 1 88 ? 10.82 -37.188 15.875 1 96.69 88 SER A O 1
ATOM 687 N N . SER A 1 89 ? 8.75 -37.719 15.141 1 95.94 89 SER A N 1
ATOM 688 C CA . SER A 1 89 ? 9.25 -38.312 13.906 1 95.94 89 SER A CA 1
ATOM 689 C C . SER A 1 89 ? 9.203 -37.312 12.758 1 95.94 89 SER A C 1
ATOM 691 O O . SER A 1 89 ? 9.539 -37.625 11.617 1 95.94 89 SER A O 1
ATOM 693 N N . GLU A 1 90 ? 8.773 -36.062 13.086 1 95 90 GLU A N 1
ATOM 694 C CA . GLU A 1 90 ? 8.734 -35.031 12.062 1 95 90 GLU A CA 1
ATOM 695 C C . GLU A 1 90 ? 10.141 -34.625 11.617 1 95 90 GLU A C 1
ATOM 697 O O . GLU A 1 90 ? 11.078 -34.656 12.422 1 95 90 GLU A O 1
ATOM 702 N N . VAL A 1 91 ? 10.289 -34.281 10.375 1 96.44 91 VAL A N 1
ATOM 703 C CA . VAL A 1 91 ? 11.586 -33.875 9.844 1 96.44 91 VAL A CA 1
ATOM 704 C C . VAL A 1 91 ? 11.555 -32.406 9.492 1 96.44 91 VAL A C 1
ATOM 706 O O . VAL A 1 91 ? 12.273 -31.953 8.594 1 96.44 91 VAL A O 1
ATOM 709 N N . LEU A 1 92 ? 10.672 -31.609 9.984 1 97.31 92 LEU A N 1
ATOM 710 C CA . LEU A 1 92 ? 10.469 -30.172 9.828 1 97.31 92 LEU A CA 1
ATOM 711 C C . LEU A 1 92 ? 10.234 -29.516 11.18 1 97.31 92 LEU A C 1
ATOM 713 O O . LEU A 1 92 ? 9.438 -30.016 11.992 1 97.31 92 LEU A O 1
ATOM 717 N N . THR A 1 93 ? 10.969 -28.469 11.508 1 97.69 93 THR A N 1
ATOM 718 C CA . THR A 1 93 ? 10.75 -27.719 12.742 1 97.69 93 THR A CA 1
ATOM 719 C C . THR A 1 93 ? 10.906 -26.219 12.5 1 97.69 93 THR A C 1
ATOM 721 O O . THR A 1 93 ? 11.414 -25.797 11.453 1 97.69 93 THR A O 1
ATOM 724 N N . VAL A 1 94 ? 10.375 -25.422 13.328 1 98.12 94 VAL A N 1
ATOM 725 C CA . VAL A 1 94 ? 10.414 -23.969 13.234 1 98.12 94 VAL A CA 1
ATOM 726 C C . VAL A 1 94 ? 11.273 -23.391 14.352 1 98.12 94 VAL A C 1
ATOM 728 O O . VAL A 1 94 ? 11.148 -23.797 15.508 1 98.12 94 VAL A O 1
ATOM 731 N N . TYR A 1 95 ? 12.117 -22.5 14.039 1 98.25 95 TYR A N 1
ATOM 732 C CA . TYR A 1 95 ? 12.992 -21.828 15 1 98.25 95 TYR A CA 1
ATOM 733 C C . TYR A 1 95 ? 12.188 -21.219 16.141 1 98.25 95 TYR A C 1
ATOM 735 O O . TYR A 1 95 ? 11.156 -20.578 15.898 1 98.25 95 TYR A O 1
ATOM 743 N N . ALA A 1 96 ? 12.664 -21.375 17.375 1 97.81 96 ALA A N 1
ATOM 744 C CA . ALA A 1 96 ? 11.984 -20.812 18.531 1 97.81 96 ALA A CA 1
ATOM 745 C C . ALA A 1 96 ? 12.984 -20.281 19.562 1 97.81 96 ALA A C 1
ATOM 747 O O . ALA A 1 96 ? 12.781 -20.422 20.766 1 97.81 96 ALA A O 1
ATOM 748 N N . GLY A 1 97 ? 14.055 -19.812 19.062 1 97.81 97 GLY A N 1
ATOM 749 C CA . GLY A 1 97 ? 15.094 -19.312 19.953 1 97.81 97 GLY A CA 1
ATOM 750 C C . GLY A 1 97 ? 15.094 -17.797 20.078 1 97.81 97 GLY A C 1
ATOM 751 O O . GLY A 1 97 ? 14.031 -17.156 20.016 1 97.81 97 GLY A O 1
ATOM 752 N N . LYS A 1 98 ? 16.234 -17.281 20.406 1 97.25 98 LYS A N 1
ATOM 753 C CA . LYS A 1 98 ? 16.422 -15.844 20.547 1 97.25 98 LYS A CA 1
ATOM 754 C C . LYS A 1 98 ? 16.109 -15.117 19.25 1 97.25 98 LYS A C 1
ATOM 756 O O . LYS A 1 98 ? 16.281 -15.68 18.156 1 97.25 98 LYS A O 1
ATOM 761 N N . ALA A 1 99 ? 15.602 -13.898 19.375 1 97 99 ALA A N 1
ATOM 762 C CA . ALA A 1 99 ? 15.312 -13.102 18.188 1 97 99 ALA A CA 1
ATOM 763 C C . ALA A 1 99 ? 16.531 -13.016 17.281 1 97 99 ALA A C 1
ATOM 765 O O . ALA A 1 99 ? 17.641 -12.727 17.734 1 97 99 ALA A O 1
ATOM 766 N N . MET A 1 100 ? 16.328 -13.312 16.031 1 96.69 100 MET A N 1
ATOM 767 C CA . MET A 1 100 ? 17.422 -13.281 15.07 1 96.69 100 MET A CA 1
ATOM 768 C C . MET A 1 100 ? 17.828 -11.852 14.758 1 96.69 100 MET A C 1
ATOM 770 O O . MET A 1 100 ? 17 -10.945 14.742 1 96.69 100 MET A O 1
ATOM 774 N N . GLN A 1 101 ? 19.062 -11.609 14.57 1 96.88 101 GLN A N 1
ATOM 775 C CA . GLN A 1 101 ? 19.625 -10.297 14.281 1 96.88 101 GLN A CA 1
ATOM 776 C C . GLN A 1 101 ? 19.75 -10.07 12.773 1 96.88 101 GLN A C 1
ATOM 778 O O . GLN A 1 101 ? 19.969 -11.016 12.016 1 96.88 101 GLN A O 1
ATOM 783 N N . PRO A 1 102 ? 19.672 -8.781 12.344 1 97.19 102 PRO A N 1
ATOM 784 C CA . PRO A 1 102 ? 19.891 -8.5 10.922 1 97.19 102 PRO A CA 1
ATOM 785 C C . PRO A 1 102 ? 21.328 -8.734 10.492 1 97.19 102 PRO A C 1
ATOM 787 O O . PRO A 1 102 ? 22.25 -8.695 11.32 1 97.19 102 PRO A O 1
ATOM 790 N N . TYR A 1 103 ? 21.594 -9.062 9.234 1 97.44 103 TYR A N 1
ATOM 791 C CA . TYR A 1 103 ? 22.906 -9.156 8.609 1 97.44 103 TYR A CA 1
ATOM 792 C C . TYR A 1 103 ? 23.781 -10.195 9.305 1 97.44 103 TYR A C 1
ATOM 794 O O . TYR A 1 103 ? 24.969 -9.992 9.5 1 97.44 103 TYR A O 1
ATOM 802 N N . THR A 1 104 ? 23.156 -11.328 9.703 1 97.69 104 THR A N 1
ATOM 803 C CA . THR A 1 104 ? 23.891 -12.25 10.57 1 97.69 104 THR A CA 1
ATOM 804 C C . THR A 1 104 ? 23.859 -13.664 10 1 97.69 104 THR A C 1
ATOM 806 O O . THR A 1 104 ? 22.797 -14.18 9.648 1 97.69 104 THR A O 1
ATOM 809 N N . ARG A 1 105 ? 25.047 -14.273 9.875 1 97.56 105 ARG A N 1
ATOM 810 C CA . ARG A 1 105 ? 25.125 -15.68 9.492 1 97.56 105 ARG A CA 1
ATOM 811 C C . ARG A 1 105 ? 24.891 -16.594 10.695 1 97.56 105 ARG A C 1
ATOM 813 O O . ARG A 1 105 ? 25.516 -16.438 11.742 1 97.56 105 ARG A O 1
ATOM 820 N N . TYR A 1 106 ? 23.984 -17.438 10.594 1 98.44 106 TYR A N 1
ATOM 821 C CA . TYR A 1 106 ? 23.688 -18.469 11.578 1 98.44 106 TYR A CA 1
ATOM 822 C C . TYR A 1 106 ? 24.094 -19.844 11.07 1 98.44 106 TYR A C 1
ATOM 824 O O . TYR A 1 106 ? 24 -20.125 9.875 1 98.44 106 TYR A O 1
ATOM 832 N N . TYR A 1 107 ? 24.547 -20.672 11.938 1 98.38 107 TYR A N 1
ATOM 833 C CA . TYR A 1 107 ? 24.859 -22.062 11.688 1 98.38 107 TYR A CA 1
ATOM 834 C C . TYR A 1 107 ? 23.891 -22.984 12.422 1 98.38 107 TYR A C 1
ATOM 836 O O . TYR A 1 107 ? 23.344 -22.625 13.469 1 98.38 107 TYR A O 1
ATOM 844 N N . TRP A 1 108 ? 23.656 -24.156 11.844 1 98.19 108 TRP A N 1
ATOM 845 C CA . TRP A 1 108 ? 22.766 -25.078 12.531 1 98.19 108 TRP A CA 1
ATOM 846 C C . TRP A 1 108 ? 23.094 -26.516 12.18 1 98.19 108 TRP A C 1
ATOM 848 O O . TRP A 1 108 ? 23.75 -26.781 11.172 1 98.19 108 TRP A O 1
ATOM 858 N N . LYS A 1 109 ? 22.719 -27.422 12.945 1 96.94 109 LYS A N 1
ATOM 859 C CA . LYS A 1 109 ? 22.828 -28.859 12.727 1 96.94 109 LYS A CA 1
ATOM 860 C C . LYS A 1 109 ? 21.672 -29.594 13.406 1 96.94 109 LYS A C 1
ATOM 862 O O . LYS A 1 109 ? 21 -29.047 14.281 1 96.94 109 LYS A O 1
ATOM 867 N N . VAL A 1 110 ? 21.406 -30.781 12.977 1 97.06 110 VAL A N 1
ATOM 868 C CA . VAL A 1 110 ? 20.328 -31.609 13.523 1 97.06 110 VAL A CA 1
ATOM 869 C C . VAL A 1 110 ? 20.891 -32.969 13.938 1 97.06 110 VAL A C 1
ATOM 871 O O . VAL A 1 110 ? 21.75 -33.531 13.25 1 97.06 110 VAL A O 1
ATOM 874 N N . SER A 1 111 ? 20.469 -33.375 15.039 1 95.75 111 SER A N 1
ATOM 875 C CA . SER A 1 111 ? 20.688 -34.719 15.523 1 95.75 111 SER A CA 1
ATOM 876 C C . SER A 1 111 ? 19.391 -35.5 15.648 1 95.75 111 SER A C 1
ATOM 878 O O . SER A 1 111 ? 18.359 -34.938 16.062 1 95.75 111 SER A O 1
ATOM 880 N N . VAL A 1 112 ? 19.516 -36.812 15.203 1 96.12 112 VAL A N 1
ATOM 881 C CA . VAL A 1 112 ? 18.328 -37.656 15.258 1 96.12 112 VAL A CA 1
ATOM 882 C C . VAL A 1 112 ? 18.625 -38.938 16.016 1 96.12 112 VAL A C 1
ATOM 884 O O . VAL A 1 112 ? 19.766 -39.406 16.016 1 96.12 112 VAL A O 1
ATOM 887 N N . TRP A 1 113 ? 17.641 -39.469 16.734 1 95.31 113 TRP A N 1
ATOM 888 C CA . TRP A 1 113 ? 17.734 -40.75 17.406 1 95.31 113 TRP A CA 1
ATOM 889 C C . TRP A 1 113 ? 16.734 -41.75 16.812 1 95.31 113 TRP A C 1
ATOM 891 O O . TRP A 1 113 ? 15.602 -41.375 16.469 1 95.31 113 TRP A O 1
ATOM 901 N N . ASP A 1 114 ? 17.188 -42.938 16.672 1 92.81 114 ASP A N 1
ATOM 902 C CA . ASP A 1 114 ? 16.266 -44 16.219 1 92.81 114 ASP A CA 1
ATOM 903 C C . ASP A 1 114 ? 15.633 -44.719 17.406 1 92.81 114 ASP A C 1
ATOM 905 O O . ASP A 1 114 ? 15.742 -44.25 18.547 1 92.81 114 ASP A O 1
ATOM 909 N N . ASP A 1 115 ? 14.906 -45.812 17.094 1 87.38 115 ASP A N 1
ATOM 910 C CA . ASP A 1 115 ? 14.172 -46.531 18.109 1 87.38 115 ASP A CA 1
ATOM 911 C C . ASP A 1 115 ? 15.125 -47.25 19.078 1 87.38 115 ASP A C 1
ATOM 913 O O . ASP A 1 115 ? 14.75 -47.531 20.219 1 87.38 115 ASP A O 1
ATOM 917 N N . ALA A 1 116 ? 16.375 -47.469 18.656 1 89.94 116 ALA A N 1
ATOM 918 C CA . ALA A 1 116 ? 17.375 -48.094 19.516 1 89.94 116 ALA A CA 1
ATOM 919 C C . ALA A 1 116 ? 18.219 -47.062 20.234 1 89.94 116 ALA A C 1
ATOM 921 O O . ALA A 1 116 ? 19.219 -47.406 20.875 1 89.94 116 ALA A O 1
ATOM 922 N N . ASN A 1 117 ? 17.891 -45.844 20.016 1 91 117 ASN A N 1
ATOM 923 C CA . ASN A 1 117 ? 18.531 -44.688 20.641 1 91 117 ASN A CA 1
ATOM 924 C C . ASN A 1 117 ? 19.906 -44.438 20.047 1 91 117 ASN A C 1
ATOM 926 O O . ASN A 1 117 ? 20.75 -43.812 20.703 1 91 117 ASN A O 1
ATOM 930 N N . ASN A 1 118 ? 20.094 -45 18.875 1 92.62 118 ASN A N 1
ATOM 931 C CA . ASN A 1 118 ? 21.281 -44.594 18.141 1 92.62 118 ASN A CA 1
ATOM 932 C C . ASN A 1 118 ? 21.172 -43.156 17.641 1 92.62 118 ASN A C 1
ATOM 934 O O . ASN A 1 118 ? 20.109 -42.75 17.188 1 92.62 118 ASN A O 1
ATOM 938 N N . ASN A 1 119 ? 22.25 -42.5 17.812 1 92.62 119 ASN A N 1
ATOM 939 C CA . ASN A 1 119 ? 22.25 -41.094 17.453 1 92.62 119 ASN A CA 1
ATOM 940 C C . ASN A 1 119 ? 22.969 -40.844 16.125 1 92.62 119 ASN A C 1
ATOM 942 O O . ASN A 1 119 ? 24.016 -41.438 15.859 1 92.62 119 ASN A O 1
ATOM 946 N N . TYR A 1 120 ? 22.312 -40.094 15.266 1 93.12 120 TYR A N 1
ATOM 947 C CA . TYR A 1 120 ? 22.859 -39.625 13.984 1 93.12 120 TYR A CA 1
ATOM 948 C C . TYR A 1 120 ? 22.859 -38.125 13.891 1 93.12 120 TYR A C 1
ATOM 950 O O . TYR A 1 120 ? 21.891 -37.469 14.273 1 93.12 120 TYR A O 1
ATOM 958 N N . THR A 1 121 ? 23.922 -37.562 13.43 1 93 121 THR A N 1
ATOM 959 C CA . THR A 1 121 ? 24.031 -36.094 13.383 1 93 121 THR A CA 1
ATOM 960 C C . THR A 1 121 ? 24.406 -35.625 11.984 1 93 121 THR A C 1
ATOM 962 O O . THR A 1 121 ? 25.156 -36.312 11.273 1 93 121 THR A O 1
ATOM 965 N N . SER A 1 122 ? 23.891 -34.531 11.609 1 95.12 122 SER A N 1
ATOM 966 C CA . SER A 1 122 ? 24.203 -33.938 10.312 1 95.12 122 SER A CA 1
ATOM 967 C C . SER A 1 122 ? 25.5 -33.156 10.375 1 95.12 122 SER A C 1
ATOM 969 O O . SER A 1 122 ? 26.031 -32.875 11.461 1 95.12 122 SER A O 1
ATOM 971 N N . ALA A 1 123 ? 25.969 -32.75 9.125 1 94.31 123 ALA A N 1
ATOM 972 C CA . ALA A 1 123 ? 26.984 -31.719 9.047 1 94.31 123 ALA A CA 1
ATOM 973 C C . ALA A 1 123 ? 26.422 -30.359 9.445 1 94.31 123 ALA A C 1
ATOM 975 O O . ALA A 1 123 ? 25.203 -30.188 9.547 1 94.31 123 ALA A O 1
ATOM 976 N N . VAL A 1 124 ? 27.312 -29.422 9.758 1 96.44 124 VAL A N 1
ATOM 977 C CA . VAL A 1 124 ? 26.875 -28.062 10.062 1 96.44 124 VAL A CA 1
ATOM 978 C C . VAL A 1 124 ? 26.484 -27.344 8.773 1 96.44 124 VAL A C 1
ATOM 980 O O . VAL A 1 124 ? 27.234 -27.359 7.797 1 96.44 124 VAL A O 1
ATOM 983 N N . SER A 1 125 ? 25.297 -26.844 8.703 1 97.31 125 SER A N 1
ATOM 984 C CA . SER A 1 125 ? 24.812 -26 7.625 1 97.31 125 SER A CA 1
ATOM 985 C C . SER A 1 125 ? 24.656 -24.547 8.094 1 97.31 125 SER A C 1
ATOM 987 O O . SER A 1 125 ? 24.953 -24.234 9.242 1 97.31 125 SER A O 1
ATOM 989 N N . HIS A 1 126 ? 24.297 -23.656 7.137 1 98.12 126 HIS A N 1
ATOM 990 C CA . HIS A 1 126 ? 24.156 -22.25 7.547 1 98.12 126 HIS A CA 1
ATOM 991 C C . HIS A 1 126 ? 23.094 -21.531 6.727 1 98.12 126 HIS A C 1
ATOM 993 O O . HIS A 1 126 ? 22.609 -22.078 5.727 1 98.12 126 HIS A O 1
ATOM 999 N N . PHE A 1 127 ? 22.641 -20.453 7.191 1 98.44 127 PHE A N 1
ATOM 1000 C CA . PHE A 1 127 ? 21.844 -19.438 6.516 1 98.44 127 PHE A CA 1
ATOM 1001 C C . PHE A 1 127 ? 22.219 -18.047 7.016 1 98.44 127 PHE A C 1
ATO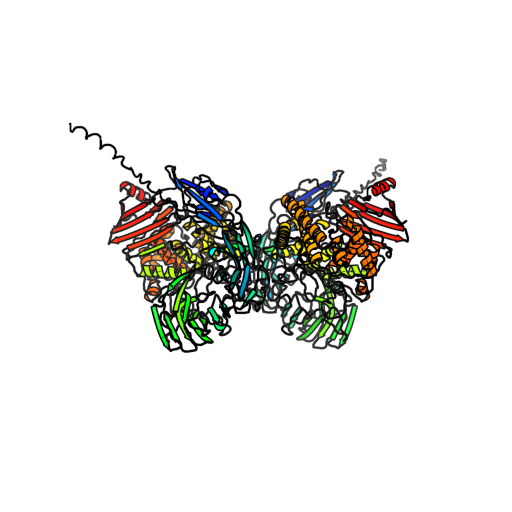M 1003 O O . PHE A 1 127 ? 22.891 -17.906 8.039 1 98.44 127 PHE A O 1
ATOM 1010 N N . GLU A 1 128 ? 21.906 -17.016 6.254 1 98.62 128 GLU A N 1
ATOM 1011 C CA . GLU A 1 128 ? 22.219 -15.641 6.637 1 98.62 128 GLU A CA 1
ATOM 1012 C C . GLU A 1 128 ? 20.984 -14.75 6.57 1 98.62 128 GLU A C 1
ATOM 1014 O O . GLU A 1 128 ? 20.25 -14.773 5.582 1 98.62 128 GLU A O 1
ATOM 1019 N N . THR A 1 129 ? 20.688 -14.055 7.711 1 98.44 129 THR A N 1
ATOM 1020 C CA . THR A 1 129 ? 19.531 -13.156 7.742 1 98.44 129 THR A CA 1
ATOM 1021 C C . THR A 1 129 ? 19.781 -11.93 6.867 1 98.44 129 THR A C 1
ATOM 1023 O O . THR A 1 129 ? 20.922 -11.57 6.605 1 98.44 129 THR A O 1
ATOM 1026 N N . GLY A 1 130 ? 18.688 -11.375 6.336 1 97.81 130 GLY A N 1
ATOM 1027 C CA . GLY A 1 130 ? 18.75 -10.109 5.625 1 97.81 130 GLY A CA 1
ATOM 1028 C C . GLY A 1 130 ? 18.562 -8.906 6.531 1 97.81 130 GLY A C 1
ATOM 1029 O O . GLY A 1 130 ? 19.266 -8.781 7.547 1 97.81 130 GLY A O 1
ATOM 1030 N N . LEU A 1 131 ? 17.672 -8.062 6.199 1 96.81 131 LEU A N 1
ATOM 1031 C CA . LEU A 1 131 ? 17.484 -6.797 6.906 1 96.81 131 LEU A CA 1
ATOM 1032 C C . LEU A 1 131 ? 16.641 -6.996 8.156 1 96.81 131 LEU A C 1
ATOM 1034 O O . LEU A 1 131 ? 16.719 -6.203 9.102 1 96.81 131 LEU A O 1
ATOM 1038 N N . MET A 1 132 ? 15.742 -8.039 8.227 1 94.62 132 MET A N 1
ATOM 1039 C CA . MET A 1 132 ? 14.867 -8.328 9.352 1 94.62 132 MET A CA 1
ATOM 1040 C C . MET A 1 132 ? 13.969 -7.141 9.672 1 94.62 132 MET A C 1
ATOM 1042 O O . MET A 1 132 ? 13.805 -6.77 10.836 1 94.62 132 MET A O 1
ATOM 1046 N N . GLY A 1 133 ? 13.508 -6.402 8.641 1 91.25 133 GLY A N 1
ATOM 1047 C CA . GLY A 1 133 ? 12.648 -5.238 8.773 1 91.25 133 GLY A CA 1
ATOM 1048 C C . GLY A 1 133 ? 13.094 -4.066 7.922 1 91.25 133 GLY A C 1
ATOM 1049 O O . GLY A 1 133 ? 14.289 -3.795 7.809 1 91.25 133 GLY A O 1
ATOM 1050 N N . MET A 1 134 ? 12.203 -3.326 7.453 1 88.62 134 MET A N 1
ATOM 1051 C CA . MET A 1 134 ? 12.484 -2.289 6.465 1 88.62 134 MET A CA 1
ATOM 1052 C C . MET A 1 134 ? 13.227 -1.118 7.102 1 88.62 134 MET A C 1
ATOM 1054 O O . MET A 1 134 ? 13.922 -0.368 6.414 1 88.62 134 MET A O 1
ATOM 1058 N N . HIS A 1 135 ? 13.156 -0.933 8.406 1 90.38 135 HIS A N 1
ATOM 1059 C CA . HIS A 1 135 ? 13.758 0.208 9.086 1 90.38 135 HIS A CA 1
ATOM 1060 C C . HIS A 1 135 ? 15.273 0.069 9.156 1 90.38 135 HIS A C 1
ATOM 1062 O O . HIS A 1 135 ? 15.969 1.019 9.523 1 90.38 135 HIS A O 1
ATOM 1068 N N . ASN A 1 136 ? 15.797 -1.102 8.711 1 94.44 136 ASN A N 1
ATOM 1069 C CA . ASN A 1 136 ? 17.234 -1.324 8.742 1 94.44 136 ASN A CA 1
ATOM 1070 C C . ASN A 1 136 ? 17.906 -0.898 7.434 1 94.44 136 ASN A C 1
ATOM 1072 O O . ASN A 1 136 ? 19.125 -0.971 7.301 1 94.44 136 ASN A O 1
ATOM 1076 N N . TRP A 1 137 ? 17.172 -0.429 6.484 1 96.12 137 TRP A N 1
ATOM 1077 C CA . TRP A 1 137 ? 17.734 0.154 5.273 1 96.12 137 TRP A CA 1
ATOM 1078 C C . TRP A 1 137 ? 18.469 1.462 5.578 1 96.12 137 TRP A C 1
ATOM 1080 O O . TRP A 1 137 ? 18 2.256 6.402 1 96.12 137 TRP A O 1
ATOM 1090 N N . LYS A 1 138 ? 19.547 1.7 4.957 1 96.69 138 LYS A N 1
ATOM 1091 C CA . LYS A 1 138 ? 20.281 2.955 5.086 1 96.69 138 LYS A CA 1
ATOM 1092 C C . LYS A 1 138 ? 20.109 3.826 3.846 1 96.69 138 LYS A C 1
ATOM 1094 O O . LYS A 1 138 ? 20.078 5.055 3.945 1 96.69 138 LYS A O 1
ATOM 1099 N N . GLY A 1 139 ? 20 3.176 2.725 1 96.88 139 GLY A N 1
ATOM 1100 C CA . GLY A 1 139 ? 19.938 3.889 1.458 1 96.88 139 GLY A CA 1
ATOM 1101 C C . GLY A 1 139 ? 18.609 4.555 1.206 1 96.88 139 GLY A C 1
ATOM 1102 O O . GLY A 1 139 ? 17.609 4.215 1.844 1 96.88 139 GLY A O 1
ATOM 1103 N N . SER A 1 140 ? 18.609 5.562 0.34 1 96.75 140 SER A N 1
ATOM 1104 C CA . SER A 1 140 ? 17.406 6.184 -0.191 1 96.75 140 SER A CA 1
ATOM 1105 C C . SER A 1 140 ? 16.953 5.504 -1.478 1 96.75 140 SER A C 1
ATOM 1107 O O . SER A 1 140 ? 17.781 4.973 -2.227 1 96.75 140 SER A O 1
ATOM 1109 N N . TRP A 1 141 ? 15.672 5.477 -1.664 1 97.44 141 TRP A N 1
ATOM 1110 C CA . TRP A 1 141 ? 15.195 5.09 -2.988 1 97.44 141 TRP A CA 1
ATOM 1111 C C . TRP A 1 141 ? 15.602 6.125 -4.035 1 97.44 141 TRP A C 1
ATOM 1113 O O . TRP A 1 141 ? 15.5 7.332 -3.795 1 97.44 141 TRP A O 1
ATOM 1123 N N . ILE A 1 142 ? 16.109 5.648 -5.152 1 97.94 142 ILE A N 1
ATOM 1124 C CA . ILE A 1 142 ? 16.562 6.582 -6.18 1 97.94 142 ILE A CA 1
ATOM 1125 C C . ILE A 1 142 ? 16.047 6.141 -7.543 1 97.94 142 ILE A C 1
ATOM 1127 O O . ILE A 1 142 ? 15.742 4.961 -7.75 1 97.94 142 ILE A O 1
ATOM 1131 N N . SER A 1 143 ? 15.82 6.977 -8.398 1 96.88 143 SER A N 1
ATOM 1132 C CA . SER A 1 143 ? 15.508 6.816 -9.812 1 96.88 143 SER A CA 1
ATOM 1133 C C . SER A 1 143 ? 16.234 7.848 -10.664 1 96.88 143 SER A C 1
ATOM 1135 O O . SER A 1 143 ? 17.016 8.648 -10.141 1 96.88 143 SER A O 1
ATOM 1137 N N . ASP A 1 144 ? 16 7.668 -11.875 1 94.31 144 ASP A N 1
ATOM 1138 C CA . ASP A 1 144 ? 16.562 8.727 -12.703 1 94.31 144 ASP A CA 1
ATOM 1139 C C . ASP A 1 144 ? 15.609 9.914 -12.797 1 94.31 144 ASP A C 1
ATOM 1141 O O . ASP A 1 144 ? 14.602 9.961 -12.086 1 94.31 144 ASP A O 1
ATOM 1145 N N . THR A 1 145 ? 15.773 10.992 -13.312 1 84.5 145 THR A N 1
ATOM 1146 C CA . THR A 1 145 ? 15 12.227 -13.273 1 84.5 145 THR A CA 1
ATOM 1147 C C . THR A 1 145 ? 14.008 12.273 -14.43 1 84.5 145 THR A C 1
ATOM 1149 O O . THR A 1 145 ? 13.383 13.312 -14.68 1 84.5 145 THR A O 1
ATOM 1152 N N . HIS A 1 146 ? 13.789 11.094 -15.062 1 90.38 146 HIS A N 1
ATOM 1153 C CA . HIS A 1 146 ? 12.93 11.117 -16.25 1 90.38 146 HIS A CA 1
ATOM 1154 C C . HIS A 1 146 ? 11.523 10.656 -15.898 1 90.38 146 HIS A C 1
ATOM 1156 O O . HIS A 1 146 ? 11.297 10.047 -14.852 1 90.38 146 HIS A O 1
ATOM 1162 N N . ASP A 1 147 ? 10.617 10.914 -16.859 1 89.5 147 ASP A N 1
ATOM 1163 C CA . ASP A 1 147 ? 9.242 10.438 -16.797 1 89.5 147 ASP A CA 1
ATOM 1164 C C . ASP A 1 147 ? 9.164 8.945 -17.094 1 89.5 147 ASP A C 1
ATOM 1166 O O . ASP A 1 147 ? 9.969 8.414 -17.859 1 89.5 147 ASP A O 1
ATOM 1170 N N . TYR A 1 148 ? 8.125 8.297 -16.484 1 93.38 148 TYR A N 1
ATOM 1171 C CA . TYR A 1 148 ? 8.008 6.855 -16.656 1 93.38 148 TYR A CA 1
ATOM 1172 C C . TYR A 1 148 ? 7.629 6.512 -18.094 1 93.38 148 TYR A C 1
ATOM 1174 O O . TYR A 1 148 ? 7.707 5.348 -18.5 1 93.38 148 TYR A O 1
ATOM 1182 N N . ARG A 1 149 ? 7.344 7.527 -19.047 1 93.12 149 ARG A N 1
ATOM 1183 C CA . ARG A 1 149 ? 7.016 7.258 -20.453 1 93.12 149 ARG A CA 1
ATOM 1184 C C . ARG A 1 149 ? 8.281 7.074 -21.281 1 93.12 149 ARG A C 1
ATOM 1186 O O . ARG A 1 149 ? 8.227 6.527 -22.391 1 93.12 149 ARG A O 1
ATOM 1193 N N . LEU A 1 150 ? 9.367 7.539 -20.703 1 95.81 150 LEU A N 1
ATOM 1194 C CA . LEU A 1 150 ? 10.625 7.395 -21.438 1 95.81 150 LEU A CA 1
ATOM 1195 C C . LEU A 1 150 ? 10.992 5.926 -21.594 1 95.81 150 LEU A C 1
ATOM 1197 O O . LEU A 1 150 ? 10.938 5.152 -20.641 1 95.81 150 LEU A O 1
ATOM 1201 N N . LYS A 1 151 ? 11.438 5.496 -22.75 1 96.56 151 LYS A N 1
ATOM 1202 C CA . LYS A 1 151 ? 11.547 4.086 -23.125 1 96.56 151 LYS A CA 1
ATOM 1203 C C . LYS A 1 151 ? 12.891 3.506 -22.688 1 96.56 151 LYS A C 1
ATOM 1205 O O . LYS A 1 151 ? 12.945 2.389 -22.172 1 96.56 151 LYS A O 1
ATOM 1210 N N . PRO A 1 152 ? 14.047 4.23 -22.844 1 98.06 152 PRO A N 1
ATOM 1211 C CA . PRO A 1 152 ? 15.344 3.617 -22.547 1 98.06 152 PRO A CA 1
ATOM 1212 C C . PRO A 1 152 ? 15.523 3.285 -21.078 1 98.06 152 PRO A C 1
ATOM 1214 O O . PRO A 1 152 ? 15.078 4.043 -20.203 1 98.06 152 PRO A O 1
ATOM 1217 N N . ALA A 1 153 ? 16.141 2.16 -20.859 1 98.44 153 ALA A N 1
ATOM 1218 C CA . ALA A 1 153 ? 16.531 1.801 -19.5 1 98.44 153 ALA A CA 1
ATOM 1219 C C . ALA A 1 153 ? 17.656 2.693 -19 1 98.44 153 ALA A C 1
ATOM 1221 O O . ALA A 1 153 ? 18.375 3.307 -19.797 1 98.44 153 ALA A O 1
ATOM 1222 N N . ALA A 1 154 ? 17.875 2.711 -17.703 1 98.44 154 ALA A N 1
ATOM 1223 C CA . ALA A 1 154 ? 18.859 3.613 -17.125 1 98.44 154 ALA A CA 1
ATOM 1224 C C . ALA A 1 154 ? 20.016 2.832 -16.5 1 98.44 154 ALA A C 1
ATOM 1226 O O . ALA A 1 154 ? 19.797 1.76 -15.922 1 98.44 154 ALA A O 1
ATOM 1227 N N . TYR A 1 155 ? 21.219 3.434 -16.625 1 98.62 155 TYR A N 1
ATOM 1228 C CA . TYR A 1 155 ? 22.375 3.035 -15.852 1 98.62 155 TYR A CA 1
ATOM 1229 C C . TYR A 1 155 ? 22.469 3.826 -14.547 1 98.62 155 TYR A C 1
ATOM 1231 O O . TYR A 1 155 ? 22.156 5.02 -14.516 1 98.62 155 TYR A O 1
ATOM 1239 N N . PHE A 1 156 ? 22.875 3.203 -13.547 1 98.81 156 PHE A N 1
ATOM 1240 C CA . PHE A 1 156 ? 23.297 3.838 -12.305 1 98.81 156 PHE A CA 1
ATOM 1241 C C . PHE A 1 156 ? 24.672 3.344 -11.883 1 98.81 156 PHE A C 1
ATOM 1243 O O . PHE A 1 156 ? 24.984 2.16 -12.039 1 98.81 156 PHE A O 1
ATOM 1250 N N . ARG A 1 157 ? 25.5 4.207 -11.352 1 98.62 157 ARG A N 1
ATOM 1251 C CA . ARG A 1 157 ? 26.828 3.77 -10.898 1 98.62 157 ARG A CA 1
ATOM 1252 C C . ARG A 1 157 ? 27.297 4.578 -9.695 1 98.62 157 ARG A C 1
ATOM 1254 O O . ARG A 1 157 ? 26.844 5.707 -9.484 1 98.62 157 ARG A O 1
ATOM 1261 N N . LYS A 1 158 ? 28.109 4.035 -8.961 1 98.38 158 LYS A N 1
ATOM 1262 C CA . LYS A 1 158 ? 28.828 4.695 -7.879 1 98.38 158 LYS A CA 1
ATOM 1263 C C . LYS A 1 158 ? 30.234 4.117 -7.727 1 98.38 158 LYS A C 1
ATOM 1265 O O . LYS A 1 158 ? 30.422 2.896 -7.742 1 98.38 158 LYS A O 1
ATOM 1270 N N . ALA A 1 159 ? 31.188 4.957 -7.758 1 98.19 159 ALA A N 1
ATOM 1271 C CA . ALA A 1 159 ? 32.531 4.559 -7.406 1 98.19 159 ALA A CA 1
ATOM 1272 C C . ALA A 1 159 ? 32.812 4.805 -5.926 1 98.19 159 ALA A C 1
ATOM 1274 O O . ALA A 1 159 ? 32.312 5.77 -5.344 1 98.19 159 ALA A O 1
ATOM 1275 N N . PHE A 1 160 ? 33.562 3.965 -5.277 1 97.81 160 PHE A N 1
ATOM 1276 C CA . PHE A 1 160 ? 33.906 4.117 -3.865 1 97.81 160 PHE A CA 1
ATOM 1277 C C . PHE A 1 160 ? 35.219 3.445 -3.547 1 97.81 160 PHE A C 1
ATOM 1279 O O . PHE A 1 160 ? 35.719 2.658 -4.348 1 97.81 160 PHE A O 1
ATOM 1286 N N . ASP A 1 161 ? 35.781 3.807 -2.463 1 97.19 161 ASP A N 1
ATOM 1287 C CA . ASP A 1 161 ? 37.062 3.27 -2.018 1 97.19 161 ASP A CA 1
ATOM 1288 C C . ASP A 1 161 ? 36.875 2.363 -0.801 1 97.19 161 ASP A C 1
ATOM 1290 O O . ASP A 1 161 ? 36.344 2.785 0.221 1 97.19 161 ASP A O 1
ATOM 1294 N N . ALA A 1 162 ? 37.281 1.1 -0.98 1 96.44 162 ALA A N 1
ATOM 1295 C CA . ALA A 1 162 ? 37.375 0.201 0.166 1 96.44 162 ALA A CA 1
ATOM 1296 C C . ALA A 1 162 ? 38.812 0.144 0.685 1 96.44 162 ALA A C 1
ATOM 1298 O O . ALA A 1 162 ? 39.594 -0.735 0.297 1 96.44 162 ALA A O 1
ATOM 1299 N N . GLY A 1 163 ? 39.125 0.939 1.603 1 92.69 163 GLY A N 1
ATOM 1300 C CA . GLY A 1 163 ? 40.5 1.24 1.97 1 92.69 163 GLY A CA 1
ATOM 1301 C C . GLY A 1 163 ? 41.156 0.152 2.807 1 92.69 163 GLY A C 1
ATOM 1302 O O . GLY A 1 163 ? 42.344 0.233 3.131 1 92.69 163 GLY A O 1
ATOM 1303 N N . ARG A 1 164 ? 40.406 -0.854 3.189 1 94.75 164 ARG A N 1
ATOM 1304 C CA . ARG A 1 164 ? 40.906 -1.909 4.059 1 94.75 164 ARG A CA 1
ATOM 1305 C C . ARG A 1 164 ? 40.688 -3.285 3.443 1 94.75 164 ARG A C 1
ATOM 1307 O O . ARG A 1 164 ? 39.969 -3.412 2.439 1 94.75 164 ARG A O 1
ATOM 1314 N N . LYS A 1 165 ? 41.344 -4.285 4.016 1 96.88 165 LYS A N 1
ATOM 1315 C CA . LYS A 1 165 ? 41.156 -5.652 3.535 1 96.88 165 LYS A CA 1
ATOM 1316 C C . LYS A 1 165 ? 39.75 -6.148 3.857 1 96.88 165 LYS A C 1
ATOM 1318 O O . LYS A 1 165 ? 39.312 -6.082 5.008 1 96.88 165 LYS A O 1
ATOM 1323 N N . ILE A 1 166 ? 39.125 -6.691 2.814 1 98 166 ILE A N 1
ATOM 1324 C CA . ILE A 1 166 ? 37.719 -7.059 2.922 1 98 166 ILE A CA 1
ATOM 1325 C C . ILE A 1 166 ? 37.594 -8.5 3.42 1 98 166 ILE A C 1
ATOM 1327 O O . ILE A 1 166 ? 38.188 -9.406 2.854 1 98 166 ILE A O 1
ATOM 1331 N N . ARG A 1 167 ? 36.844 -8.719 4.422 1 97.62 167 ARG A N 1
ATOM 1332 C CA . ARG A 1 167 ? 36.531 -10.047 4.93 1 97.62 167 ARG A CA 1
ATOM 1333 C C . ARG A 1 167 ? 35.25 -10.586 4.301 1 97.62 167 ARG A C 1
ATOM 1335 O O . ARG A 1 167 ? 35.188 -11.742 3.879 1 97.62 167 ARG A O 1
ATOM 1342 N N . GLN A 1 168 ? 34.281 -9.758 4.273 1 97.75 168 GLN A N 1
ATOM 1343 C CA . GLN A 1 168 ? 32.969 -10.133 3.75 1 97.75 168 GLN A CA 1
ATOM 1344 C C . GLN A 1 168 ? 32.219 -8.922 3.191 1 97.75 168 GLN A C 1
ATOM 1346 O O . GLN A 1 168 ? 32.344 -7.82 3.73 1 97.75 168 GLN A O 1
ATOM 1351 N N . ALA A 1 169 ? 31.453 -9.125 2.133 1 98.56 169 ALA A N 1
ATOM 1352 C CA . ALA A 1 169 ? 30.609 -8.07 1.579 1 98.56 169 ALA A CA 1
ATOM 1353 C C . ALA A 1 169 ? 29.297 -8.633 1.04 1 98.56 169 ALA A C 1
ATOM 1355 O O . ALA A 1 169 ? 29.281 -9.703 0.424 1 98.56 169 ALA A O 1
ATOM 1356 N N . ARG A 1 170 ? 28.188 -8.008 1.396 1 98.75 170 ARG A N 1
ATOM 1357 C CA . ARG A 1 170 ? 26.859 -8.344 0.896 1 98.75 170 ARG A CA 1
ATOM 1358 C C . ARG A 1 170 ? 26.203 -7.133 0.232 1 98.75 170 ARG A C 1
ATOM 1360 O O . ARG A 1 170 ? 26.328 -6.012 0.726 1 98.75 170 ARG A O 1
ATOM 1367 N N . ALA A 1 171 ? 25.531 -7.348 -0.874 1 98.75 171 ALA A N 1
ATOM 1368 C CA . ALA A 1 171 ? 24.688 -6.336 -1.484 1 98.75 171 ALA A CA 1
ATOM 1369 C C . ALA A 1 171 ? 23.203 -6.652 -1.253 1 98.75 171 ALA A C 1
ATOM 1371 O O . ALA A 1 171 ? 22.734 -7.742 -1.583 1 98.75 171 ALA A O 1
ATOM 1372 N N . TYR A 1 172 ? 22.531 -5.82 -0.571 1 98.62 172 TYR A N 1
ATOM 1373 C CA . TYR A 1 172 ? 21.078 -5.848 -0.446 1 98.62 172 TYR A CA 1
ATOM 1374 C C . TYR A 1 172 ? 20.438 -4.867 -1.417 1 98.62 172 TYR A C 1
ATOM 1376 O O . TYR A 1 172 ? 20.719 -3.67 -1.389 1 98.62 172 TYR A O 1
ATOM 1384 N N . ILE A 1 173 ? 19.516 -5.336 -2.305 1 98.75 173 ILE A N 1
ATOM 1385 C CA . ILE A 1 173 ? 18.953 -4.438 -3.312 1 98.75 173 ILE A CA 1
ATOM 1386 C C . ILE A 1 173 ? 17.469 -4.695 -3.465 1 98.75 173 ILE A C 1
ATOM 1388 O O . ILE A 1 173 ? 17.031 -5.832 -3.68 1 98.75 173 ILE A O 1
ATOM 1392 N N . ALA A 1 174 ? 16.656 -3.705 -3.201 1 98.56 174 ALA A N 1
ATOM 1393 C CA . ALA A 1 174 ? 15.227 -3.693 -3.471 1 98.56 174 ALA A CA 1
ATOM 1394 C C . ALA A 1 174 ? 14.914 -2.92 -4.746 1 98.56 174 ALA A C 1
ATOM 1396 O O . ALA A 1 174 ? 15.469 -1.844 -4.98 1 98.56 174 ALA A O 1
ATOM 1397 N N . VAL A 1 175 ? 14.023 -3.492 -5.625 1 98.62 175 VAL A N 1
ATOM 1398 C CA . VAL A 1 175 ? 13.812 -2.859 -6.926 1 98.62 175 VAL A CA 1
ATOM 1399 C C . VAL A 1 175 ? 12.328 -2.889 -7.281 1 98.62 175 VAL A C 1
ATOM 1401 O O . VAL A 1 175 ? 11.664 -3.91 -7.105 1 98.62 175 VAL A O 1
ATOM 1404 N N . ALA A 1 176 ? 11.742 -1.818 -7.676 1 98.25 176 ALA A N 1
ATOM 1405 C CA . ALA A 1 176 ? 10.531 -1.759 -8.5 1 98.25 176 ALA A CA 1
ATOM 1406 C C . ALA A 1 176 ? 10.883 -1.724 -9.984 1 98.25 176 ALA A C 1
ATOM 1408 O O . ALA A 1 176 ? 11.398 -0.719 -10.484 1 98.25 176 ALA A O 1
ATOM 1409 N N . GLY A 1 177 ? 10.711 -2.74 -10.672 1 98.38 177 GLY A N 1
ATOM 1410 C CA . GLY A 1 177 ? 11.242 -3.045 -11.984 1 98.38 177 GLY A CA 1
ATOM 1411 C C . GLY A 1 177 ? 12.031 -4.34 -12.023 1 98.38 177 GLY A C 1
ATOM 1412 O O . GLY A 1 177 ? 11.648 -5.328 -11.398 1 98.38 177 GLY A O 1
ATOM 1413 N N . LEU A 1 178 ? 13.039 -4.332 -12.898 1 98.75 178 LEU A N 1
ATOM 1414 C CA . LEU A 1 178 ? 14.039 -5.395 -12.984 1 98.75 178 LEU A CA 1
ATOM 1415 C C . LEU A 1 178 ? 15.445 -4.816 -12.914 1 98.75 178 LEU A C 1
ATOM 1417 O O . LEU A 1 178 ? 15.641 -3.615 -13.102 1 98.75 178 LEU A O 1
ATOM 1421 N N . TYR A 1 179 ? 16.406 -5.727 -12.602 1 98.75 179 TYR A N 1
ATOM 1422 C CA . TYR A 1 179 ? 17.75 -5.152 -12.531 1 98.75 179 TYR A CA 1
ATOM 1423 C C . TYR A 1 179 ? 18.812 -6.191 -12.891 1 98.75 179 TYR A C 1
ATOM 1425 O O . TYR A 1 179 ? 18.547 -7.395 -12.844 1 98.75 179 TYR A O 1
ATOM 1433 N N . GLU A 1 180 ? 19.906 -5.711 -13.336 1 98.62 180 GLU A N 1
ATOM 1434 C CA . GLU A 1 180 ? 21.188 -6.41 -13.344 1 98.62 180 GLU A CA 1
ATOM 1435 C C . GLU A 1 180 ? 22.25 -5.625 -12.578 1 98.62 180 GLU A C 1
ATOM 1437 O O . GLU A 1 180 ? 22.406 -4.422 -12.781 1 98.62 180 GLU A O 1
ATOM 1442 N N . LEU A 1 181 ? 22.859 -6.289 -11.672 1 98.81 181 LEU A N 1
ATOM 1443 C CA . LEU A 1 181 ? 23.875 -5.703 -10.812 1 98.81 181 LEU A CA 1
ATOM 1444 C C . LEU A 1 181 ? 25.281 -6.117 -11.266 1 98.81 181 LEU A C 1
ATOM 1446 O O . LEU A 1 181 ? 25.5 -7.277 -11.609 1 98.81 181 LEU A O 1
ATOM 1450 N N . SER A 1 182 ? 26.203 -5.184 -11.305 1 98.69 182 SER A N 1
ATOM 1451 C CA . SER A 1 182 ? 27.594 -5.484 -11.602 1 98.69 182 SER A CA 1
ATOM 1452 C C . SER A 1 182 ? 28.531 -4.832 -10.586 1 98.69 182 SER A C 1
ATOM 1454 O O . SER A 1 182 ? 28.234 -3.758 -10.062 1 98.69 182 SER A O 1
ATOM 1456 N N . ILE A 1 183 ? 29.562 -5.512 -10.305 1 98.69 183 ILE A N 1
ATOM 1457 C CA . ILE A 1 183 ? 30.656 -5.012 -9.477 1 98.69 183 ILE A CA 1
ATOM 1458 C C . ILE A 1 183 ? 31.969 -5.086 -10.25 1 98.69 183 ILE A C 1
ATOM 1460 O O . ILE A 1 183 ? 32.344 -6.16 -10.711 1 98.69 183 ILE A O 1
ATOM 1464 N N . ASN A 1 184 ? 32.625 -3.941 -10.414 1 98.5 184 ASN A N 1
ATOM 1465 C CA . ASN A 1 184 ? 33.906 -3.854 -11.125 1 98.5 184 ASN A CA 1
ATOM 1466 C C . ASN A 1 184 ? 33.844 -4.527 -12.492 1 98.5 184 ASN A C 1
ATOM 1468 O O . ASN A 1 184 ? 34.75 -5.266 -12.875 1 98.5 184 ASN A O 1
ATOM 1472 N N . GLY A 1 185 ? 32.719 -4.414 -13.094 1 97.94 185 GLY A N 1
ATOM 1473 C CA . GLY A 1 185 ? 32.562 -4.879 -14.461 1 97.94 185 GLY A CA 1
ATOM 1474 C C . GLY A 1 185 ? 31.984 -6.277 -14.555 1 97.94 185 GLY A C 1
ATOM 1475 O O . GLY A 1 185 ? 31.578 -6.719 -15.641 1 97.94 185 GLY A O 1
ATOM 1476 N N . THR A 1 186 ? 31.859 -6.93 -13.445 1 98.06 186 THR A N 1
ATOM 1477 C CA . THR A 1 186 ? 31.375 -8.305 -13.453 1 98.06 186 THR A CA 1
ATOM 1478 C C . THR A 1 186 ? 29.922 -8.375 -13 1 98.06 186 THR A C 1
ATOM 1480 O O . THR A 1 186 ? 29.578 -7.84 -11.945 1 98.06 186 THR A O 1
ATOM 1483 N N . ARG A 1 187 ? 29.109 -9.047 -13.82 1 97.75 187 ARG A N 1
ATOM 1484 C CA . ARG A 1 187 ? 27.719 -9.234 -13.445 1 97.75 187 ARG A CA 1
ATOM 1485 C C . ARG A 1 187 ? 27.594 -10.109 -12.203 1 97.75 187 ARG A C 1
ATOM 1487 O O . ARG A 1 187 ? 28.312 -11.109 -12.062 1 97.75 187 ARG A O 1
ATOM 1494 N N . VAL A 1 188 ? 26.734 -9.75 -11.32 1 98.38 188 VAL A N 1
ATOM 1495 C CA . VAL A 1 188 ? 26.531 -10.477 -10.07 1 98.38 188 VAL A CA 1
ATOM 1496 C C . VAL A 1 188 ? 25.484 -11.57 -10.266 1 98.38 188 VAL A C 1
ATOM 1498 O O . VAL A 1 188 ? 24.344 -11.289 -10.641 1 98.38 188 VAL A O 1
ATOM 1501 N N . GLY A 1 189 ? 25.859 -12.781 -10.016 1 96.31 189 GLY A N 1
ATOM 1502 C CA . GLY A 1 189 ? 24.922 -13.906 -10.008 1 96.31 189 GLY A CA 1
ATOM 1503 C C . GLY A 1 189 ? 24.5 -14.328 -11.398 1 96.31 189 GLY A C 1
ATOM 1504 O O . GLY A 1 189 ? 25 -13.812 -12.398 1 96.31 189 GLY A O 1
ATOM 1505 N N . ASP A 1 190 ? 23.516 -15.281 -11.492 1 97.06 190 ASP A N 1
ATOM 1506 C CA . ASP A 1 190 ? 23.031 -15.82 -12.758 1 97.06 190 ASP A CA 1
ATOM 1507 C C . ASP A 1 190 ? 21.516 -15.789 -12.82 1 97.06 190 ASP A C 1
ATOM 1509 O O . ASP A 1 190 ? 20.906 -16.438 -13.672 1 97.06 190 ASP A O 1
ATOM 1513 N N . HIS A 1 191 ? 20.922 -15.039 -11.852 1 98.06 191 HIS A N 1
ATOM 1514 C CA . HIS A 1 191 ? 19.469 -14.867 -11.883 1 98.06 191 HIS A CA 1
ATOM 1515 C C . HIS A 1 191 ? 19.031 -14.094 -13.125 1 98.06 191 HIS A C 1
ATOM 1517 O O . HIS A 1 191 ? 19.797 -13.297 -13.664 1 98.06 191 HIS A O 1
ATOM 1523 N N . ARG A 1 192 ? 17.828 -14.406 -13.562 1 98.44 192 ARG A N 1
ATOM 1524 C CA . ARG A 1 192 ? 17.172 -13.641 -14.617 1 98.44 192 ARG A CA 1
ATOM 1525 C C . ARG A 1 192 ? 15.875 -13.008 -14.109 1 98.44 192 ARG A C 1
ATOM 1527 O O . ARG A 1 192 ? 15.164 -13.617 -13.305 1 98.44 192 ARG A O 1
ATOM 1534 N N . LEU A 1 193 ? 15.625 -11.758 -14.516 1 98.5 193 LEU A N 1
ATOM 1535 C CA . LEU A 1 193 ? 14.352 -11.07 -14.336 1 98.5 193 LEU A CA 1
ATOM 1536 C C . LEU A 1 193 ? 14.055 -10.859 -12.852 1 98.5 193 LEU A C 1
ATOM 1538 O O . LEU A 1 193 ? 12.922 -11.039 -12.414 1 98.5 193 LEU A O 1
ATOM 1542 N N . ASP A 1 194 ? 15.062 -10.555 -12.023 1 98.25 194 ASP A N 1
ATOM 1543 C CA . ASP A 1 194 ? 14.852 -10.156 -10.641 1 98.25 194 ASP A CA 1
ATOM 1544 C C . ASP A 1 194 ? 14.422 -8.695 -10.547 1 98.25 194 ASP A C 1
ATOM 1546 O O . ASP A 1 194 ? 14.875 -7.855 -11.328 1 98.25 194 ASP A O 1
ATOM 1550 N N . PRO A 1 195 ? 13.68 -8.453 -9.578 1 98.44 195 PRO A N 1
ATOM 1551 C CA . PRO A 1 195 ? 12.969 -9.352 -8.656 1 98.44 195 PRO A CA 1
ATOM 1552 C C . PRO A 1 195 ? 11.703 -9.938 -9.266 1 98.44 195 PRO A C 1
ATOM 1554 O O . PRO A 1 195 ? 11.281 -9.516 -10.352 1 98.44 195 PRO A O 1
ATOM 1557 N N . ALA A 1 196 ? 11.117 -10.875 -8.57 1 98.44 196 ALA A N 1
ATOM 1558 C CA . ALA A 1 196 ? 9.859 -11.477 -9.008 1 98.44 196 ALA A CA 1
ATOM 1559 C C . ALA A 1 196 ? 8.719 -10.461 -8.977 1 98.44 196 ALA A C 1
ATOM 1561 O O . ALA A 1 196 ? 8.742 -9.516 -8.188 1 98.44 196 ALA A O 1
ATOM 1562 N N . TYR A 1 197 ? 7.773 -10.711 -9.836 1 98.12 197 TYR A N 1
ATOM 1563 C CA . TYR A 1 197 ? 6.609 -9.852 -10.016 1 98.12 197 TYR A CA 1
ATOM 1564 C C . TYR A 1 197 ? 5.723 -9.867 -8.773 1 98.12 197 TYR A C 1
ATOM 1566 O O . TYR A 1 197 ? 5.395 -10.938 -8.25 1 98.12 197 TYR A O 1
ATOM 1574 N N . THR A 1 198 ? 5.34 -8.688 -8.234 1 98.06 198 THR A N 1
ATOM 1575 C CA . THR A 1 198 ? 4.383 -8.5 -7.152 1 98.06 198 THR A CA 1
ATOM 1576 C C . THR A 1 198 ? 3.42 -7.363 -7.469 1 98.06 198 THR A C 1
ATOM 1578 O O . THR A 1 198 ? 3.529 -6.727 -8.523 1 98.06 198 THR A O 1
ATOM 1581 N N . ARG A 1 199 ? 2.426 -7.285 -6.699 1 96.81 199 ARG A N 1
ATOM 1582 C CA . ARG A 1 199 ? 1.672 -6.035 -6.691 1 96.81 199 ARG A CA 1
ATOM 1583 C C . ARG A 1 199 ? 2.475 -4.918 -6.035 1 96.81 199 ARG A C 1
ATOM 1585 O O . ARG A 1 199 ? 2.322 -4.656 -4.84 1 96.81 199 ARG A O 1
ATOM 1592 N N . PHE A 1 200 ? 3.162 -4.098 -6.754 1 97.19 200 PHE A N 1
ATOM 1593 C CA . PHE A 1 200 ? 4.301 -3.289 -6.332 1 97.19 200 PHE A CA 1
ATOM 1594 C C . PHE A 1 200 ? 3.863 -2.223 -5.332 1 97.19 200 PHE A C 1
ATOM 1596 O O . PHE A 1 200 ? 4.672 -1.748 -4.531 1 97.19 200 PHE A O 1
ATOM 1603 N N . ASP A 1 201 ? 2.596 -1.783 -5.359 1 96.06 201 ASP A N 1
ATOM 1604 C CA . ASP A 1 201 ? 2.143 -0.78 -4.402 1 96.06 201 ASP A CA 1
ATOM 1605 C C . ASP A 1 201 ? 1.78 -1.421 -3.064 1 96.06 201 ASP A C 1
ATOM 1607 O O . ASP A 1 201 ? 1.413 -0.725 -2.115 1 96.06 201 ASP A O 1
ATOM 1611 N N . ARG A 1 202 ? 1.884 -2.777 -2.99 1 97.19 202 ARG A N 1
ATOM 1612 C CA . ARG A 1 202 ? 1.611 -3.496 -1.749 1 97.19 202 ARG A CA 1
ATOM 1613 C C . ARG A 1 202 ? 2.881 -4.129 -1.191 1 97.19 202 ARG A C 1
ATOM 1615 O O . ARG A 1 202 ? 3.129 -4.078 0.015 1 97.19 202 ARG A O 1
ATOM 1622 N N . ARG A 1 203 ? 3.646 -4.672 -2.09 1 97.19 203 ARG A N 1
ATOM 1623 C CA . ARG A 1 203 ? 4.824 -5.434 -1.682 1 97.19 203 ARG A CA 1
ATOM 1624 C C . ARG A 1 203 ? 5.945 -5.293 -2.705 1 97.19 203 ARG A C 1
ATOM 1626 O O . ARG A 1 203 ? 5.703 -5.352 -3.912 1 97.19 203 ARG A O 1
ATOM 1633 N N . THR A 1 204 ? 7.113 -5.062 -2.189 1 97.62 204 THR A N 1
ATOM 1634 C CA . THR A 1 204 ? 8.328 -5.035 -3.002 1 97.62 204 THR A CA 1
ATOM 1635 C C . THR A 1 204 ? 9.359 -6.027 -2.471 1 97.62 204 THR A C 1
ATOM 1637 O O . THR A 1 204 ? 9.531 -6.164 -1.258 1 97.62 204 THR A O 1
ATOM 1640 N N . LEU A 1 205 ? 10.062 -6.672 -3.359 1 98.38 205 LEU A N 1
ATOM 1641 C CA . LEU A 1 205 ? 11.039 -7.68 -2.951 1 98.38 205 LEU A CA 1
ATOM 1642 C C . LEU A 1 205 ? 12.453 -7.125 -3.01 1 98.38 205 LEU A C 1
ATOM 1644 O O . LEU A 1 205 ? 12.758 -6.262 -3.838 1 98.38 205 LEU A O 1
ATOM 1648 N N . TYR A 1 206 ? 13.289 -7.582 -2.137 1 98.31 206 TYR A N 1
ATOM 1649 C CA . TYR A 1 206 ? 14.719 -7.324 -2.236 1 98.31 206 TYR A CA 1
ATOM 1650 C C . TYR A 1 206 ? 15.508 -8.633 -2.25 1 98.31 206 TYR A C 1
ATOM 1652 O O . TYR A 1 206 ? 14.992 -9.68 -1.851 1 98.31 206 TYR A O 1
ATOM 1660 N N . LEU A 1 207 ? 16.672 -8.586 -2.777 1 98.5 207 LEU A N 1
ATOM 1661 C CA . LEU A 1 207 ? 17.578 -9.727 -2.834 1 98.5 207 LEU A CA 1
ATOM 1662 C C . LEU A 1 207 ? 18.891 -9.414 -2.109 1 98.5 207 LEU A C 1
ATOM 1664 O O . LEU A 1 207 ? 19.266 -8.25 -1.956 1 98.5 207 LEU A O 1
ATOM 1668 N N . THR A 1 208 ? 19.562 -10.445 -1.658 1 98.56 208 THR A N 1
ATOM 1669 C CA . THR A 1 208 ? 20.891 -10.391 -1.055 1 98.56 208 THR A CA 1
ATOM 1670 C C . THR A 1 208 ? 21.906 -11.148 -1.908 1 98.56 208 THR A C 1
ATOM 1672 O O . THR A 1 208 ? 21.672 -12.305 -2.266 1 98.56 208 THR A O 1
ATOM 1675 N N . HIS A 1 209 ? 22.984 -10.516 -2.244 1 98.62 209 HIS A N 1
ATOM 1676 C CA . HIS A 1 209 ? 24.047 -11.125 -3.021 1 98.62 209 HIS A CA 1
ATOM 1677 C C . HIS A 1 209 ? 25.359 -11.133 -2.246 1 98.62 209 HIS A C 1
ATOM 1679 O O . HIS A 1 209 ? 25.688 -10.164 -1.56 1 98.62 209 HIS A O 1
ATOM 1685 N N . ASP A 1 210 ? 26.062 -12.281 -2.293 1 98.5 210 ASP A N 1
ATOM 1686 C CA . ASP A 1 210 ? 27.453 -12.32 -1.836 1 98.5 210 ASP A CA 1
ATOM 1687 C C . ASP A 1 210 ? 28.391 -11.727 -2.885 1 98.5 210 ASP A C 1
ATOM 1689 O O . ASP A 1 210 ? 28.578 -12.305 -3.957 1 98.5 210 ASP A O 1
ATOM 1693 N N . ILE A 1 211 ? 28.969 -10.602 -2.578 1 98.62 211 ILE A N 1
ATOM 1694 C CA . ILE A 1 211 ? 29.812 -9.945 -3.566 1 98.62 211 ILE A CA 1
ATOM 1695 C C . ILE A 1 211 ? 31.25 -9.883 -3.051 1 98.62 211 ILE A C 1
ATOM 1697 O O . ILE A 1 211 ? 32.031 -9.039 -3.496 1 98.62 211 ILE A O 1
ATOM 1701 N N . THR A 1 212 ? 31.594 -10.648 -2.064 1 98.38 212 THR A N 1
ATOM 1702 C CA . THR A 1 212 ? 32.875 -10.633 -1.393 1 98.38 212 THR A CA 1
ATOM 1703 C C . THR A 1 212 ? 34.031 -10.781 -2.4 1 98.38 212 THR A C 1
ATOM 1705 O O . THR A 1 212 ? 35 -10.016 -2.371 1 98.38 212 THR A O 1
ATOM 1708 N N . GLN A 1 213 ? 33.906 -11.727 -3.342 1 97.81 213 GLN A N 1
ATOM 1709 C CA . GLN A 1 213 ? 35 -12.039 -4.27 1 97.81 213 GLN A CA 1
ATOM 1710 C C . GLN A 1 213 ? 35.031 -11.062 -5.438 1 97.81 213 GLN A C 1
ATOM 1712 O O . GLN A 1 213 ? 36 -11.031 -6.203 1 97.81 213 GLN A O 1
ATOM 1717 N N . LEU A 1 214 ? 34 -10.273 -5.512 1 98.38 214 LEU A N 1
ATOM 1718 C CA . LEU A 1 214 ? 33.906 -9.344 -6.637 1 98.38 214 LEU A CA 1
ATOM 1719 C C . LEU A 1 214 ? 34.5 -7.984 -6.273 1 98.38 214 LEU A C 1
ATOM 1721 O O . LEU A 1 214 ? 34.781 -7.172 -7.156 1 98.38 214 LEU A O 1
ATOM 1725 N N . LEU A 1 215 ? 34.594 -7.746 -4.984 1 98.19 215 LEU A N 1
ATOM 1726 C CA . LEU A 1 215 ? 35.188 -6.492 -4.527 1 98.19 215 LEU A CA 1
ATOM 1727 C C . LEU A 1 215 ? 36.688 -6.617 -4.387 1 98.19 215 LEU A C 1
ATOM 1729 O O . LEU A 1 215 ? 37.219 -7.727 -4.281 1 98.19 215 LEU A O 1
ATOM 1733 N N . GLN A 1 216 ? 37.344 -5.488 -4.512 1 97 216 GLN A N 1
ATOM 1734 C CA . GLN A 1 216 ? 38.781 -5.422 -4.27 1 97 216 GLN A CA 1
ATOM 1735 C C . GLN A 1 216 ? 39.125 -4.305 -3.289 1 97 216 GLN A C 1
ATOM 1737 O O . GLN A 1 216 ? 38.344 -3.373 -3.102 1 97 216 GLN A O 1
ATOM 1742 N N . GLN A 1 217 ? 40.281 -4.438 -2.562 1 97.06 217 GLN A N 1
ATOM 1743 C CA . GLN A 1 217 ? 40.781 -3.34 -1.74 1 97.06 217 GLN A CA 1
ATOM 1744 C C . GLN A 1 217 ? 41.156 -2.139 -2.6 1 97.06 217 GLN A C 1
ATOM 1746 O O . GLN A 1 217 ? 41.844 -2.287 -3.613 1 97.06 217 GLN A O 1
ATOM 1751 N N . GLY A 1 218 ? 40.75 -1.015 -2.201 1 96.94 218 GLY A N 1
ATOM 1752 C CA . GLY A 1 218 ? 40.969 0.182 -2.998 1 96.94 218 GLY A CA 1
ATOM 1753 C C . GLY A 1 218 ? 39.75 0.594 -3.805 1 96.94 218 GLY A C 1
ATOM 1754 O O . GLY A 1 218 ? 38.625 0.55 -3.305 1 96.94 218 GLY A O 1
ATOM 1755 N N . ASP A 1 219 ? 40 0.997 -5.059 1 97.69 219 ASP A N 1
ATOM 1756 C CA . ASP A 1 219 ? 38.938 1.572 -5.906 1 97.69 219 ASP A CA 1
ATOM 1757 C C . ASP A 1 219 ? 38 0.494 -6.406 1 97.69 219 ASP A C 1
ATOM 1759 O O . ASP A 1 219 ? 38.438 -0.541 -6.918 1 97.69 219 ASP A O 1
ATOM 1763 N N . ASN A 1 220 ? 36.688 0.653 -6.203 1 98.62 220 ASN A N 1
ATOM 1764 C CA . ASN A 1 220 ? 35.625 -0.2 -6.695 1 98.62 220 ASN A CA 1
ATOM 1765 C C . ASN A 1 220 ? 34.531 0.613 -7.398 1 98.62 220 ASN A C 1
ATOM 1767 O O . ASN A 1 220 ? 34.438 1.828 -7.219 1 98.62 220 ASN A O 1
ATOM 1771 N N . ALA A 1 221 ? 33.781 -0.041 -8.266 1 98.69 221 ALA A N 1
ATOM 1772 C CA . ALA A 1 221 ? 32.594 0.557 -8.867 1 98.69 221 ALA A CA 1
ATOM 1773 C C . ALA A 1 221 ? 31.422 -0.426 -8.875 1 98.69 221 ALA A C 1
ATOM 1775 O O . ALA A 1 221 ? 31.609 -1.62 -9.125 1 98.69 221 ALA A O 1
ATOM 1776 N N . VAL A 1 222 ? 30.328 0.056 -8.492 1 98.69 222 VAL A N 1
ATOM 1777 C CA . VAL A 1 222 ? 29.078 -0.706 -8.594 1 98.69 222 VAL A CA 1
ATOM 1778 C C . VAL A 1 222 ? 28.203 -0.127 -9.703 1 98.69 222 VAL A C 1
ATOM 1780 O O . VAL A 1 222 ? 28.141 1.092 -9.875 1 98.69 222 VAL A O 1
ATOM 1783 N N . GLY A 1 223 ? 27.641 -0.979 -10.539 1 98.81 223 GLY A N 1
ATOM 1784 C CA . GLY A 1 223 ? 26.719 -0.599 -11.602 1 98.81 223 GLY A CA 1
ATOM 1785 C C . GLY A 1 223 ? 25.391 -1.338 -11.547 1 98.81 223 GLY A C 1
ATOM 1786 O O . GLY A 1 223 ? 25.359 -2.531 -11.242 1 98.81 223 GLY A O 1
ATOM 1787 N N . VAL A 1 224 ? 24.297 -0.611 -11.742 1 98.81 224 VAL A N 1
ATOM 1788 C CA . VAL A 1 224 ? 22.953 -1.199 -11.82 1 98.81 224 VAL A CA 1
ATOM 1789 C C . VAL A 1 224 ? 22.297 -0.801 -13.133 1 98.81 224 VAL A C 1
ATOM 1791 O O . VAL A 1 224 ? 22.219 0.385 -13.461 1 98.81 224 VAL A O 1
ATOM 1794 N N . LEU A 1 225 ? 21.938 -1.753 -13.953 1 98.69 225 LEU A N 1
ATOM 1795 C CA . LEU A 1 225 ? 21.047 -1.564 -15.086 1 98.69 225 LEU A CA 1
ATOM 1796 C C . LEU A 1 225 ? 19.594 -1.85 -14.695 1 98.69 225 LEU A C 1
ATOM 1798 O O . LEU A 1 225 ? 19.281 -2.953 -14.25 1 98.69 225 LEU A O 1
ATOM 1802 N N . LEU A 1 226 ? 18.719 -0.849 -14.82 1 97.94 226 LEU A N 1
ATOM 1803 C CA . LEU A 1 226 ? 17.344 -0.983 -14.367 1 97.94 226 LEU A CA 1
ATOM 1804 C C . LEU A 1 226 ? 16.391 -1.165 -15.555 1 97.94 226 LEU A C 1
ATOM 1806 O O . LEU A 1 226 ? 16.453 -0.396 -16.516 1 97.94 226 LEU A O 1
ATOM 1810 N N . GLY A 1 227 ? 15.562 -2.201 -15.5 1 98.44 227 GLY A N 1
ATOM 1811 C CA . GLY A 1 227 ? 14.555 -2.447 -16.531 1 98.44 227 GLY A CA 1
ATOM 1812 C C . GLY A 1 227 ? 13.141 -2.199 -16.031 1 98.44 227 GLY A C 1
ATOM 1813 O O . GLY A 1 227 ? 12.914 -2.002 -14.844 1 98.44 227 GLY A O 1
ATOM 1814 N N . ASN A 1 228 ? 12.203 -2.178 -16.891 1 98.44 228 ASN A N 1
ATOM 1815 C CA . ASN A 1 228 ? 10.812 -1.816 -16.609 1 98.44 228 ASN A CA 1
ATOM 1816 C C . ASN A 1 228 ? 10.086 -2.926 -15.852 1 98.44 228 ASN A C 1
ATOM 1818 O O . ASN A 1 228 ? 9.43 -2.668 -14.844 1 98.44 228 ASN A O 1
ATOM 1822 N N . GLY A 1 229 ? 10.227 -4.199 -16.391 1 98 229 GLY A N 1
ATOM 1823 C CA . GLY A 1 229 ? 9.422 -5.289 -15.859 1 98 229 GLY A CA 1
ATOM 1824 C C . GLY A 1 229 ? 7.938 -4.988 -15.859 1 98 229 GLY A C 1
ATOM 1825 O O . GLY A 1 229 ? 7.445 -4.266 -16.734 1 98 229 GLY A O 1
ATOM 1826 N N . TRP A 1 230 ? 7.223 -5.598 -14.984 1 98.06 230 TRP A N 1
ATOM 1827 C CA . TRP A 1 230 ? 5.793 -5.359 -14.844 1 98.06 230 TRP A CA 1
ATOM 1828 C C . TRP A 1 230 ? 5.527 -4.027 -14.156 1 98.06 230 TRP A C 1
ATOM 1830 O O . TRP A 1 230 ? 4.398 -3.525 -14.172 1 98.06 230 TRP A O 1
ATOM 1840 N N . TYR A 1 231 ? 6.492 -3.443 -13.531 1 98 231 TYR A N 1
ATOM 1841 C CA . TYR A 1 231 ? 6.34 -2.197 -12.789 1 98 231 TYR A CA 1
ATOM 1842 C C . TYR A 1 231 ? 6.039 -1.035 -13.727 1 98 231 TYR A C 1
ATOM 1844 O O . TYR A 1 231 ? 5.098 -0.272 -13.5 1 98 231 TYR A O 1
ATOM 1852 N N . ASN A 1 232 ? 6.871 -0.845 -14.672 1 97.75 232 ASN A N 1
ATOM 1853 C CA . ASN A 1 232 ? 6.648 0.181 -15.688 1 97.75 232 ASN A CA 1
ATOM 1854 C C . ASN A 1 232 ? 6.293 -0.434 -17.031 1 97.75 232 ASN A C 1
ATOM 1856 O O . ASN A 1 232 ? 7.004 -0.235 -18.031 1 97.75 232 ASN A O 1
ATOM 1860 N N . HIS A 1 233 ? 5.18 -1.182 -17.031 1 96.69 233 HIS A N 1
ATOM 1861 C CA . HIS A 1 233 ? 4.691 -1.834 -18.234 1 96.69 233 HIS A CA 1
ATOM 1862 C C . HIS A 1 233 ? 4.293 -0.809 -19.297 1 96.69 233 HIS A C 1
ATOM 1864 O O . HIS A 1 233 ? 3.389 0 -19.062 1 96.69 233 HIS A O 1
ATOM 1870 N N . GLN A 1 234 ? 4.906 -0.82 -20.484 1 94 234 GLN A N 1
ATOM 1871 C CA . GLN A 1 234 ? 4.719 0.235 -21.469 1 94 234 GLN A CA 1
ATOM 1872 C C . GLN A 1 234 ? 3.854 -0.248 -22.625 1 94 234 GLN A C 1
ATOM 1874 O O . GLN A 1 234 ? 3.162 0.548 -23.266 1 94 234 GLN A O 1
ATOM 1879 N N . SER A 1 235 ? 3.859 -1.559 -22.844 1 95.88 235 SER A N 1
ATOM 1880 C CA . SER A 1 235 ? 3.125 -2.107 -23.969 1 95.88 235 SER A CA 1
ATOM 1881 C C . SER A 1 235 ? 1.623 -2.121 -23.703 1 95.88 235 SER A C 1
ATOM 1883 O O . SER A 1 235 ? 1.193 -2.207 -22.547 1 95.88 235 SER A O 1
ATOM 1885 N N . THR A 1 236 ? 0.833 -1.943 -24.719 1 95.06 236 THR A N 1
ATOM 1886 C CA . THR A 1 236 ? -0.618 -1.91 -24.578 1 95.06 236 THR A CA 1
ATOM 1887 C C . THR A 1 236 ? -1.238 -3.232 -25.016 1 95.06 236 THR A C 1
ATOM 1889 O O . THR A 1 236 ? -0.896 -3.76 -26.078 1 95.06 236 THR A O 1
ATOM 1892 N N . ALA A 1 237 ? -2.006 -3.793 -24.203 1 95.31 237 ALA A N 1
ATOM 1893 C CA . ALA A 1 237 ? -2.711 -5.051 -24.453 1 95.31 237 ALA A CA 1
ATOM 1894 C C . ALA A 1 237 ? -4.031 -5.094 -23.688 1 95.31 237 ALA A C 1
ATOM 1896 O O . ALA A 1 237 ? -4.418 -4.117 -23.047 1 95.31 237 ALA A O 1
ATOM 1897 N N . VAL A 1 238 ? -4.785 -6.137 -23.734 1 92.62 238 VAL A N 1
ATOM 1898 C CA . VAL A 1 238 ? -6.156 -6.309 -23.25 1 92.62 238 VAL A CA 1
ATOM 1899 C C . VAL A 1 238 ? -6.203 -6.129 -21.734 1 92.62 238 VAL A C 1
ATOM 1901 O O . VAL A 1 238 ? -7.18 -5.609 -21.203 1 92.62 238 VAL A O 1
ATOM 1904 N N . TRP A 1 239 ? -5.25 -6.402 -20.953 1 93.56 239 TRP A N 1
ATOM 1905 C CA . TRP A 1 239 ? -5.336 -6.426 -19.5 1 93.56 239 TRP A CA 1
ATOM 1906 C C . TRP A 1 239 ? -4.867 -5.098 -18.906 1 93.56 239 TRP A C 1
ATOM 1908 O O . TRP A 1 239 ? -4.871 -4.918 -17.688 1 93.56 239 TRP A O 1
ATOM 1918 N N . ASN A 1 240 ? -4.477 -4.188 -19.688 1 92.5 240 ASN A N 1
ATOM 1919 C CA . ASN A 1 240 ? -4.246 -2.783 -19.375 1 92.5 240 ASN A CA 1
ATOM 1920 C C . ASN A 1 240 ? -3.191 -2.615 -18.297 1 92.5 240 ASN A C 1
ATOM 1922 O O . ASN A 1 240 ? -3.361 -1.809 -17.375 1 92.5 240 ASN A O 1
ATOM 1926 N N . PHE A 1 241 ? -2.129 -3.398 -18.344 1 94.88 241 PHE A N 1
ATOM 1927 C CA . PHE A 1 241 ? -1.067 -3.238 -17.359 1 94.88 241 PHE A CA 1
ATOM 1928 C C . PHE A 1 241 ? -0.354 -1.904 -17.531 1 94.88 241 PHE A C 1
ATOM 1930 O O . PHE A 1 241 ? 0.33 -1.431 -16.625 1 94.88 241 PHE A O 1
ATOM 1937 N N . ASP A 1 242 ? -0.504 -1.303 -18.734 1 93.81 242 ASP A N 1
ATOM 1938 C CA . ASP A 1 242 ? 0.051 0.023 -19 1 93.81 242 ASP A CA 1
ATOM 1939 C C . ASP A 1 242 ? -0.667 1.086 -18.172 1 93.81 242 ASP A C 1
ATOM 1941 O O . ASP A 1 242 ? -0.19 2.217 -18.047 1 93.81 242 ASP A O 1
ATOM 1945 N N . GLN A 1 243 ? -1.728 0.681 -17.5 1 92 243 GLN A N 1
ATOM 1946 C CA . GLN A 1 243 ? -2.498 1.598 -16.672 1 92 243 GLN A CA 1
ATOM 1947 C C . GLN A 1 243 ? -2.525 1.131 -15.211 1 92 243 GLN A C 1
ATOM 1949 O O . GLN A 1 243 ? -3.354 1.589 -14.422 1 92 243 GLN A O 1
ATOM 1954 N N . ALA A 1 244 ? -1.646 0.222 -14.883 1 94 244 ALA A N 1
ATOM 1955 C CA . ALA A 1 244 ? -1.61 -0.285 -13.516 1 94 244 ALA A CA 1
ATOM 1956 C C . ALA A 1 244 ? -1.396 0.849 -12.516 1 94 244 ALA A C 1
ATOM 1958 O O . ALA A 1 244 ? -0.626 1.776 -12.773 1 94 244 ALA A O 1
ATOM 1959 N N . PRO A 1 245 ? -1.985 0.717 -11.297 1 91.88 245 PRO A N 1
ATOM 1960 C CA . PRO A 1 245 ? -1.897 1.805 -10.32 1 91.88 245 PRO A CA 1
ATOM 1961 C C . PRO A 1 245 ? -0.492 1.968 -9.75 1 91.88 245 PRO A C 1
ATOM 1963 O O . PRO A 1 245 ? -0.158 3.029 -9.219 1 91.88 245 PRO A O 1
ATOM 1966 N N . TRP A 1 246 ? 0.325 1.028 -9.812 1 95.25 246 TRP A N 1
ATOM 1967 C CA . TRP A 1 246 ? 1.668 1.108 -9.25 1 95.25 246 TRP A CA 1
ATOM 1968 C C . TRP A 1 246 ? 2.656 1.656 -10.273 1 95.25 246 TRP A C 1
ATOM 1970 O O . TRP A 1 246 ? 3.826 1.883 -9.961 1 95.25 246 TRP A O 1
ATOM 1980 N N . ARG A 1 247 ? 2.271 1.846 -11.5 1 95.62 247 ARG A N 1
ATOM 1981 C CA . ARG A 1 247 ? 3.213 2.115 -12.578 1 95.62 247 ARG A CA 1
ATOM 1982 C C . ARG A 1 247 ? 4.016 3.383 -12.305 1 95.62 247 ARG A C 1
ATOM 1984 O O . ARG A 1 247 ? 3.457 4.391 -11.867 1 95.62 247 ARG A O 1
ATOM 1991 N N . GLY A 1 248 ? 5.273 3.402 -12.57 1 94.44 248 GLY A N 1
ATOM 1992 C CA . GLY A 1 248 ? 6.215 4.5 -12.43 1 94.44 248 GLY A CA 1
ATOM 1993 C C . GLY A 1 248 ? 7.566 4.219 -13.062 1 94.44 248 GLY A C 1
ATOM 1994 O O . GLY A 1 248 ? 7.805 3.115 -13.555 1 94.44 248 GLY A O 1
ATOM 1995 N N . ARG A 1 249 ? 8.461 5.25 -13.055 1 96.5 249 ARG A N 1
ATOM 1996 C CA . ARG A 1 249 ? 9.836 5.035 -13.492 1 96.5 249 ARG A CA 1
ATOM 1997 C C . ARG A 1 249 ? 10.547 4.051 -12.57 1 96.5 249 ARG A C 1
ATOM 1999 O O . ARG A 1 249 ? 10.445 4.148 -11.344 1 96.5 249 ARG A O 1
ATOM 2006 N N . PRO A 1 250 ? 11.227 3.086 -13.133 1 98.12 250 PRO A N 1
ATOM 2007 C CA . PRO A 1 250 ? 11.906 2.125 -12.266 1 98.12 250 PRO A CA 1
ATOM 2008 C C . PRO A 1 250 ? 12.82 2.801 -11.242 1 98.12 250 PRO A C 1
ATOM 2010 O O . PRO A 1 250 ? 13.414 3.84 -11.531 1 98.12 250 PRO A O 1
ATOM 2013 N N . LYS A 1 251 ? 12.898 2.266 -10.086 1 98 251 LYS A N 1
ATOM 2014 C CA . LYS A 1 251 ? 13.664 2.803 -8.961 1 98 251 LYS A CA 1
ATOM 2015 C C . LYS A 1 251 ? 14.188 1.684 -8.07 1 98 251 LYS A C 1
ATOM 2017 O O . LYS A 1 251 ? 13.75 0.536 -8.18 1 98 251 LYS A O 1
ATOM 2022 N N . PHE A 1 252 ? 15.18 1.981 -7.254 1 98.62 252 PHE A N 1
ATOM 2023 C CA . PHE A 1 252 ? 15.742 0.951 -6.387 1 98.62 252 PHE A CA 1
ATOM 2024 C C . PHE A 1 252 ? 16.375 1.571 -5.148 1 98.62 252 PHE A C 1
ATOM 2026 O O . PHE A 1 252 ? 16.562 2.789 -5.082 1 98.62 252 PHE A O 1
ATOM 2033 N N . CYS A 1 253 ? 16.516 0.813 -4.141 1 98.56 253 CYS A N 1
ATOM 2034 C CA . CYS A 1 253 ? 17.234 1.072 -2.904 1 98.56 253 CYS A CA 1
ATOM 2035 C C . CYS A 1 253 ? 18.25 -0.031 -2.631 1 98.56 253 CYS A C 1
ATOM 2037 O O . CYS A 1 253 ? 17.938 -1.216 -2.744 1 98.56 253 CYS A O 1
ATOM 2039 N N . MET A 1 254 ? 19.5 0.37 -2.324 1 98.56 254 MET A N 1
ATOM 2040 C CA . MET A 1 254 ? 20.516 -0.65 -2.125 1 98.56 254 MET A CA 1
ATOM 2041 C C . MET A 1 254 ? 21.469 -0.251 -1.002 1 98.56 254 MET A C 1
ATOM 2043 O O . MET A 1 254 ? 21.75 0.934 -0.816 1 98.56 254 MET A O 1
ATOM 2047 N N . ASP A 1 255 ? 21.953 -1.227 -0.27 1 98.5 255 ASP A N 1
ATOM 2048 C CA . ASP A 1 255 ? 23.031 -1.147 0.709 1 98.5 255 ASP A CA 1
ATOM 2049 C C . ASP A 1 255 ? 24.094 -2.207 0.439 1 98.5 255 ASP A C 1
ATOM 2051 O O . ASP A 1 255 ? 23.781 -3.396 0.348 1 98.5 255 ASP A O 1
ATOM 2055 N N . ILE A 1 256 ? 25.234 -1.786 0.221 1 98.62 256 ILE A N 1
ATOM 2056 C CA . ILE A 1 256 ? 26.375 -2.695 0.256 1 98.62 256 ILE A CA 1
ATOM 2057 C C . ILE A 1 256 ? 27.031 -2.646 1.633 1 98.62 256 ILE A C 1
ATOM 2059 O O . ILE A 1 256 ? 27.516 -1.596 2.062 1 98.62 256 ILE A O 1
ATOM 2063 N N . ARG A 1 257 ? 27 -3.732 2.303 1 98.44 257 ARG A N 1
ATOM 2064 C CA . ARG A 1 257 ? 27.641 -3.857 3.609 1 98.44 257 ARG A CA 1
ATOM 2065 C C . ARG A 1 257 ? 29.016 -4.512 3.488 1 98.44 257 ARG A C 1
ATOM 2067 O O . ARG A 1 257 ? 29.125 -5.637 3.004 1 98.44 257 ARG A O 1
ATOM 2074 N N . ILE A 1 258 ? 30.062 -3.838 3.877 1 98.44 258 ILE A N 1
ATOM 2075 C CA . ILE A 1 258 ? 31.438 -4.344 3.83 1 98.44 258 ILE A CA 1
ATOM 2076 C C . ILE A 1 258 ? 31.969 -4.535 5.25 1 98.44 258 ILE A C 1
ATOM 2078 O O . ILE A 1 258 ? 31.938 -3.607 6.059 1 98.44 258 ILE A O 1
ATOM 2082 N N . VAL A 1 259 ? 32.344 -5.703 5.547 1 98.06 259 VAL A N 1
ATOM 2083 C CA . VAL A 1 259 ? 33.062 -6.012 6.793 1 98.06 259 VAL A CA 1
ATOM 2084 C C . VAL A 1 259 ? 34.531 -6.258 6.512 1 98.06 259 VAL A C 1
ATOM 2086 O O . VAL A 1 259 ? 34.875 -7.141 5.723 1 98.06 259 VAL A O 1
ATOM 2089 N N . TYR A 1 260 ? 35.344 -5.484 7.145 1 97.44 260 TYR A N 1
ATOM 2090 C CA . TYR A 1 260 ? 36.781 -5.586 6.938 1 97.44 260 TYR A CA 1
ATOM 2091 C C . TYR A 1 260 ? 37.406 -6.586 7.898 1 97.44 260 TYR A C 1
ATOM 2093 O O . TYR A 1 260 ? 36.781 -6.996 8.875 1 97.44 260 TYR A O 1
ATOM 2101 N N . GLU A 1 261 ? 38.594 -6.98 7.668 1 96.81 261 GLU A N 1
ATOM 2102 C CA . GLU A 1 261 ? 39.281 -7.969 8.484 1 96.81 261 GLU A CA 1
ATOM 2103 C C . GLU A 1 261 ? 39.5 -7.465 9.906 1 96.81 261 GLU A C 1
ATOM 2105 O O . GLU A 1 261 ? 39.562 -8.25 10.852 1 96.81 261 GLU A O 1
ATOM 2110 N N . ASP A 1 262 ? 39.594 -6.16 10.086 1 95.81 262 ASP A N 1
ATOM 2111 C CA . ASP A 1 262 ? 39.812 -5.602 11.414 1 95.81 262 ASP A CA 1
ATOM 2112 C C . ASP A 1 262 ? 38.5 -5.477 12.18 1 95.81 262 ASP A C 1
ATOM 2114 O O . ASP A 1 262 ? 38.469 -4.969 13.305 1 95.81 262 ASP A O 1
ATOM 2118 N N . GLY A 1 263 ? 37.406 -5.801 11.516 1 94.06 263 GLY A N 1
ATOM 2119 C CA . GLY A 1 263 ? 36.125 -5.832 12.188 1 94.06 263 GLY A CA 1
ATOM 2120 C C . GLY A 1 263 ? 35.25 -4.621 11.883 1 94.06 263 GLY A C 1
ATOM 2121 O O . GLY A 1 263 ? 34.062 -4.633 12.141 1 94.06 263 GLY A O 1
ATOM 2122 N N . LYS A 1 264 ? 35.844 -3.615 11.32 1 95.62 264 LYS A N 1
ATOM 2123 C CA . LYS A 1 264 ? 35.062 -2.424 10.961 1 95.62 264 LYS A CA 1
ATOM 2124 C C . LYS A 1 264 ? 34.062 -2.73 9.875 1 95.62 264 LYS A C 1
ATOM 2126 O O . LYS A 1 264 ? 34.344 -3.5 8.953 1 95.62 264 LYS A O 1
ATOM 2131 N N . GLU A 1 265 ? 32.906 -2.09 10.078 1 95.88 265 GLU A N 1
ATOM 2132 C CA . GLU A 1 265 ? 31.812 -2.234 9.109 1 95.88 265 GLU A CA 1
ATOM 2133 C C . GLU A 1 265 ? 31.531 -0.918 8.391 1 95.88 265 GLU A C 1
ATOM 2135 O O . GLU A 1 265 ? 31.578 0.152 9 1 95.88 265 GLU A O 1
ATOM 2140 N N . GLU A 1 266 ? 31.297 -0.993 7.137 1 95.88 266 GLU A N 1
ATOM 2141 C CA . GLU A 1 266 ? 30.953 0.174 6.328 1 95.88 266 GLU A CA 1
ATOM 2142 C C . GLU A 1 266 ? 29.812 -0.132 5.367 1 95.88 266 GLU A C 1
ATOM 2144 O O . GLU A 1 266 ? 29.719 -1.238 4.832 1 95.88 266 GLU A O 1
ATOM 2149 N N . PHE A 1 267 ? 28.922 0.829 5.191 1 97 267 PHE A N 1
ATOM 2150 C CA . PHE A 1 267 ? 27.828 0.703 4.223 1 97 267 PHE A CA 1
ATOM 2151 C C . PHE A 1 267 ? 28.031 1.66 3.055 1 97 267 PHE A C 1
ATOM 2153 O O . PHE A 1 267 ? 28.344 2.838 3.256 1 97 267 PHE A O 1
ATOM 2160 N N . VAL A 1 268 ? 28 1.201 1.867 1 97.81 268 VAL A N 1
ATOM 2161 C CA . VAL A 1 268 ? 27.844 1.992 0.65 1 97.81 268 VAL A CA 1
ATOM 2162 C C . VAL A 1 268 ? 26.391 1.942 0.176 1 97.81 268 VAL A C 1
ATOM 2164 O O . VAL A 1 268 ? 25.938 0.917 -0.335 1 97.81 268 VAL A O 1
ATOM 2167 N N . SER A 1 269 ? 25.672 3.045 0.346 1 97.94 269 SER A N 1
ATOM 2168 C CA . SER A 1 269 ? 24.219 3.033 0.16 1 97.94 269 SER A CA 1
ATOM 2169 C C . SER A 1 269 ? 23.797 3.967 -0.97 1 97.94 269 SER A C 1
ATOM 2171 O O . SER A 1 269 ? 24.562 4.855 -1.362 1 97.94 269 SER A O 1
ATOM 2173 N N . THR A 1 270 ? 22.641 3.725 -1.545 1 98.19 270 THR A N 1
ATOM 2174 C CA . THR A 1 270 ? 22.078 4.582 -2.586 1 98.19 270 THR A CA 1
ATOM 2175 C C . THR A 1 270 ? 21.719 5.953 -2.021 1 98.19 270 THR A C 1
ATOM 2177 O O . THR A 1 270 ? 21.297 6.062 -0.865 1 98.19 270 THR A O 1
ATOM 2180 N N . GLY A 1 271 ? 21.891 6.93 -2.803 1 96.19 271 GLY A N 1
ATOM 2181 C CA . GLY A 1 271 ? 21.562 8.32 -2.514 1 96.19 271 GLY A CA 1
ATOM 2182 C C . GLY A 1 271 ? 21.75 9.234 -3.707 1 96.19 271 GLY A C 1
ATOM 2183 O O . GLY A 1 271 ? 22.016 8.773 -4.82 1 96.19 271 GLY A O 1
ATOM 2184 N N . SER A 1 272 ? 21.656 10.477 -3.516 1 93.88 272 SER A N 1
ATOM 2185 C CA . SER A 1 272 ? 21.703 11.461 -4.594 1 93.88 272 SER A CA 1
ATOM 2186 C C . SER A 1 272 ? 23.109 11.539 -5.199 1 93.88 272 SER A C 1
ATOM 2188 O O . SER A 1 272 ? 23.281 12.102 -6.281 1 93.88 272 SER A O 1
ATOM 2190 N N . ASP A 1 273 ? 24.062 11.023 -4.559 1 95.5 273 ASP A N 1
ATOM 2191 C CA . ASP A 1 273 ? 25.438 11.078 -5.039 1 95.5 273 ASP A CA 1
ATOM 2192 C C . ASP A 1 273 ? 25.719 9.977 -6.059 1 95.5 273 ASP A C 1
ATOM 2194 O O . ASP A 1 273 ? 26.812 9.891 -6.617 1 95.5 273 ASP A O 1
ATOM 2198 N N . TRP A 1 274 ? 24.766 9.125 -6.336 1 98.12 274 TRP A N 1
ATOM 2199 C CA . TRP A 1 274 ? 24.859 8.188 -7.453 1 98.12 274 TRP A CA 1
ATOM 2200 C C . TRP A 1 274 ? 24.703 8.906 -8.789 1 98.12 274 TRP A C 1
ATOM 2202 O O . TRP A 1 274 ? 24.031 9.945 -8.859 1 98.12 274 TRP A O 1
ATOM 2212 N N . LYS A 1 275 ? 25.375 8.328 -9.789 1 98.31 275 LYS A N 1
ATOM 2213 C CA . LYS A 1 275 ? 25.281 8.883 -11.141 1 98.31 275 LYS A CA 1
ATOM 2214 C C . LYS A 1 275 ? 24.406 8.008 -12.031 1 98.31 275 LYS A C 1
ATOM 2216 O O . LYS A 1 275 ? 24.297 6.801 -11.812 1 98.31 275 LYS A O 1
ATOM 2221 N N . THR A 1 276 ? 23.734 8.609 -12.969 1 98.5 276 THR A N 1
ATOM 2222 C CA . THR A 1 276 ? 22.859 7.863 -13.867 1 98.5 276 THR A CA 1
ATOM 2223 C C . THR A 1 276 ? 22.984 8.383 -15.297 1 98.5 276 THR A C 1
ATOM 2225 O O . THR A 1 276 ? 23.406 9.516 -15.516 1 98.5 276 THR A O 1
ATOM 2228 N N . SER A 1 277 ? 22.719 7.559 -16.219 1 98.38 277 SER A N 1
ATOM 2229 C CA . SER A 1 277 ? 22.672 7.809 -17.656 1 98.38 277 SER A CA 1
ATOM 2230 C C . SER A 1 277 ? 21.766 6.805 -18.375 1 98.38 277 SER A C 1
ATOM 2232 O O . SER A 1 277 ? 21.422 5.766 -17.797 1 98.38 277 SER A O 1
ATOM 2234 N N . LEU A 1 278 ? 21.312 7.137 -19.516 1 98.31 278 LEU A N 1
ATOM 2235 C CA . LEU A 1 278 ? 20.531 6.184 -20.297 1 98.31 278 LEU A CA 1
ATOM 2236 C C . LEU A 1 278 ? 21.422 5.082 -20.859 1 98.31 278 LEU A C 1
ATOM 2238 O O . LEU A 1 278 ? 22.594 5.32 -21.172 1 98.31 278 LEU A O 1
ATOM 2242 N N . SER A 1 279 ? 20.906 3.922 -21.016 1 98.44 279 SER A N 1
ATOM 2243 C CA . SER A 1 279 ? 21.656 2.75 -21.469 1 98.44 279 SER A CA 1
ATOM 2244 C C . SER A 1 279 ? 21.391 2.441 -22.938 1 98.44 279 SER A C 1
ATOM 2246 O O . SER A 1 279 ? 20.516 3.059 -23.547 1 98.44 279 SER A O 1
ATOM 2248 N N . PRO A 1 280 ? 22.156 1.45 -23.5 1 98.56 280 PRO A N 1
ATOM 2249 C CA . PRO A 1 280 ? 21.922 1.018 -24.875 1 98.56 280 PRO A CA 1
ATOM 2250 C C . PRO A 1 280 ? 20.656 0.19 -25.031 1 98.56 280 PRO A C 1
ATOM 2252 O O . PRO A 1 280 ? 20.25 -0.144 -26.141 1 98.56 280 PRO A O 1
ATOM 2255 N N . VAL A 1 281 ? 20.016 -0.175 -23.922 1 98.75 281 VAL A N 1
ATOM 2256 C CA . VAL A 1 281 ? 18.672 -0.755 -23.984 1 98.75 281 VAL A CA 1
ATOM 2257 C C . VAL A 1 281 ? 17.641 0.344 -24.234 1 98.75 281 VAL A C 1
ATOM 2259 O O . VAL A 1 281 ? 17.078 0.897 -23.281 1 98.75 281 VAL A O 1
ATOM 2262 N N . ILE A 1 282 ? 17.297 0.562 -25.469 1 98.5 282 ILE A N 1
ATOM 2263 C CA . ILE A 1 282 ? 16.516 1.738 -25.828 1 98.5 282 ILE A CA 1
ATOM 2264 C C . ILE A 1 282 ? 15.031 1.44 -25.672 1 98.5 282 ILE A C 1
ATOM 2266 O O . ILE A 1 282 ? 14.203 2.35 -25.734 1 98.5 282 ILE A O 1
ATOM 2270 N N . PHE A 1 283 ? 14.719 0.166 -25.5 1 98.12 283 PHE A N 1
ATOM 2271 C CA . PHE A 1 283 ? 13.375 -0.266 -25.156 1 98.12 283 PHE A CA 1
ATOM 2272 C C . PHE A 1 283 ? 13.391 -1.635 -24.5 1 98.12 283 PHE A C 1
ATOM 2274 O O . PHE A 1 283 ? 14.156 -2.516 -24.891 1 98.12 283 PHE A O 1
ATOM 2281 N N . ASN A 1 284 ? 12.633 -1.842 -23.438 1 98.25 284 ASN A N 1
ATOM 2282 C CA . ASN A 1 284 ? 12.508 -3.141 -22.797 1 98.25 284 ASN A CA 1
ATOM 2283 C C . ASN A 1 284 ? 11.102 -3.35 -22.234 1 98.25 284 ASN A C 1
ATOM 2285 O O . ASN A 1 284 ? 10.633 -2.559 -21.406 1 98.25 284 ASN A O 1
ATOM 2289 N N . SER A 1 285 ? 10.445 -4.344 -22.688 1 97.81 285 SER A N 1
ATOM 2290 C CA . SER A 1 285 ? 9.109 -4.746 -22.266 1 97.81 285 SER A CA 1
ATOM 2291 C C . SER A 1 285 ? 9.07 -6.227 -21.891 1 97.81 285 SER A C 1
ATOM 2293 O O . SER A 1 285 ? 9.469 -7.082 -22.688 1 97.81 285 SER A O 1
ATOM 2295 N N . ILE A 1 286 ? 8.594 -6.512 -20.688 1 97.88 286 ILE A N 1
ATOM 2296 C CA . ILE A 1 286 ? 8.43 -7.895 -20.25 1 97.88 286 ILE A CA 1
ATOM 2297 C C . ILE A 1 286 ? 7.406 -8.602 -21.141 1 97.88 286 ILE A C 1
ATOM 2299 O O . ILE A 1 286 ? 7.43 -9.82 -21.281 1 97.88 286 ILE A O 1
ATOM 2303 N N . TYR A 1 287 ? 6.551 -7.82 -21.844 1 97.19 287 TYR A N 1
ATOM 2304 C CA . TYR A 1 287 ? 5.43 -8.336 -22.625 1 97.19 287 TYR A CA 1
ATOM 2305 C C . TYR A 1 287 ? 5.844 -8.602 -24.062 1 97.19 287 TYR A C 1
ATOM 2307 O O . TYR A 1 287 ? 5.625 -9.703 -24.578 1 97.19 287 TYR A O 1
ATOM 2315 N N . THR A 1 288 ? 6.531 -7.652 -24.703 1 97.62 288 THR A N 1
ATOM 2316 C CA . THR A 1 288 ? 6.754 -7.789 -26.141 1 97.62 288 THR A CA 1
ATOM 2317 C C . THR A 1 288 ? 8.203 -8.188 -26.438 1 97.62 288 THR A C 1
ATOM 2319 O O . THR A 1 288 ? 8.453 -9.234 -27.031 1 97.62 288 THR A O 1
ATOM 2322 N N . ALA A 1 289 ? 9.102 -7.285 -26.062 1 97.94 289 ALA A N 1
ATOM 2323 C CA . ALA A 1 289 ? 10.469 -7.551 -26.516 1 97.94 289 ALA A CA 1
ATOM 2324 C C . ALA A 1 289 ? 11.453 -6.562 -25.906 1 97.94 289 ALA A C 1
ATOM 2326 O O . ALA A 1 289 ? 11.109 -5.84 -24.969 1 97.94 289 ALA A O 1
ATOM 2327 N N . GLU A 1 290 ? 12.703 -6.656 -26.328 1 98.56 290 GLU A N 1
ATOM 2328 C CA . GLU A 1 290 ? 13.773 -5.73 -25.969 1 98.56 290 GLU A CA 1
ATOM 2329 C C . GLU A 1 290 ? 14.5 -5.215 -27.203 1 98.56 290 GLU A C 1
ATOM 2331 O O . GLU A 1 290 ? 14.742 -5.969 -28.156 1 98.56 290 GLU A O 1
ATOM 2336 N N . HIS A 1 291 ? 14.773 -3.889 -27.281 1 98.75 291 HIS A N 1
ATOM 2337 C CA . HIS A 1 291 ? 15.539 -3.268 -28.359 1 98.75 291 HIS A CA 1
ATOM 2338 C C . HIS A 1 291 ? 16.859 -2.701 -27.844 1 98.75 291 HIS A C 1
ATOM 2340 O O . HIS A 1 291 ? 16.891 -2.102 -26.766 1 98.75 291 HIS A O 1
ATOM 2346 N N . TYR A 1 292 ? 17.891 -2.965 -28.516 1 98.75 292 TYR A N 1
ATOM 2347 C CA . TYR A 1 292 ? 19.25 -2.627 -28.109 1 98.75 292 TYR A CA 1
ATOM 2348 C C . TYR A 1 292 ? 20 -1.922 -29.219 1 98.75 292 TYR A C 1
ATOM 2350 O O . TYR A 1 292 ? 20.062 -2.422 -30.344 1 98.75 292 TYR A O 1
ATOM 2358 N N . ASP A 1 293 ? 20.578 -0.747 -28.969 1 98.81 293 ASP A N 1
ATOM 2359 C CA . ASP A 1 293 ? 21.422 0.001 -29.891 1 98.81 293 ASP A CA 1
ATOM 2360 C C . ASP A 1 293 ? 22.875 -0.021 -29.438 1 98.81 293 ASP A C 1
ATOM 2362 O O . ASP A 1 293 ? 23.281 0.78 -28.609 1 98.81 293 ASP A O 1
ATOM 2366 N N . ALA A 1 294 ? 23.625 -0.821 -30.094 1 98.56 294 ALA A N 1
ATOM 2367 C CA . ALA A 1 294 ? 25 -1.059 -29.688 1 98.56 294 ALA A CA 1
ATOM 2368 C C . ALA A 1 294 ? 25.859 0.183 -29.906 1 98.56 294 ALA A C 1
ATOM 2370 O O . ALA A 1 294 ? 26.953 0.304 -29.328 1 98.56 294 ALA A O 1
ATOM 2371 N N . ARG A 1 295 ? 25.516 1.161 -30.703 1 97.25 295 ARG A N 1
ATOM 2372 C CA . ARG A 1 295 ? 26.25 2.4 -30.938 1 97.25 295 ARG A CA 1
ATOM 2373 C C . ARG A 1 295 ? 26.281 3.271 -29.688 1 97.25 295 ARG A C 1
ATOM 2375 O O . ARG A 1 295 ? 27.094 4.18 -29.562 1 97.25 295 ARG A O 1
ATOM 2382 N N . LYS A 1 296 ? 25.312 2.965 -28.703 1 98.31 296 LYS A N 1
ATOM 2383 C CA . LYS A 1 296 ? 25.156 3.785 -27.5 1 98.31 296 LYS A CA 1
ATOM 2384 C C . LYS A 1 296 ? 25.891 3.164 -26.312 1 98.31 296 LYS A C 1
ATOM 2386 O O . LYS A 1 296 ? 25.797 3.666 -25.188 1 98.31 296 LYS A O 1
ATOM 2391 N N . GLU A 1 297 ? 26.625 2.135 -26.562 1 97.69 297 GLU A N 1
ATOM 2392 C CA . GLU A 1 297 ? 27.359 1.494 -25.484 1 97.69 297 GLU A CA 1
ATOM 2393 C C . GLU A 1 297 ? 28.406 2.438 -24.906 1 97.69 297 GLU A C 1
ATOM 2395 O O . GLU A 1 297 ? 29.047 3.203 -25.625 1 97.69 297 GLU A O 1
ATOM 2400 N N . GLN A 1 298 ? 28.5 2.363 -23.594 1 97.5 298 GLN A N 1
ATOM 2401 C CA . GLN A 1 298 ? 29.516 3.109 -22.859 1 97.5 298 GLN A CA 1
ATOM 2402 C C . GLN A 1 298 ? 30.5 2.166 -22.172 1 97.5 298 GLN A C 1
ATOM 2404 O O . GLN A 1 298 ? 30.344 1.83 -21 1 97.5 298 GLN A O 1
ATOM 2409 N N . ALA A 1 299 ? 31.578 1.885 -22.875 1 95.44 299 ALA A N 1
ATOM 2410 C CA . ALA A 1 299 ? 32.531 0.87 -22.422 1 95.44 299 ALA A CA 1
ATOM 2411 C C . ALA A 1 299 ? 33.094 1.223 -21.047 1 95.44 299 ALA A C 1
ATOM 2413 O O . ALA A 1 299 ? 33.531 2.355 -20.828 1 95.44 299 ALA A O 1
ATOM 2414 N N . GLY A 1 300 ? 32.938 0.293 -20.094 1 97.5 300 GLY A N 1
ATOM 2415 C CA . GLY A 1 300 ? 33.562 0.438 -18.781 1 97.5 300 GLY A CA 1
ATOM 2416 C C . GLY A 1 300 ? 32.719 1.243 -17.812 1 97.5 300 GLY A C 1
ATOM 2417 O O . GLY A 1 300 ? 33.156 1.595 -16.719 1 97.5 300 GLY A O 1
ATOM 2418 N N . TRP A 1 301 ? 31.5 1.551 -18.094 1 98.31 301 TRP A N 1
ATOM 2419 C CA . TRP A 1 301 ? 30.656 2.408 -17.281 1 98.31 301 TRP A CA 1
ATOM 2420 C C . TRP A 1 301 ? 30.531 1.864 -15.867 1 98.31 301 TRP A C 1
ATOM 2422 O O . TRP A 1 301 ? 30.297 2.623 -14.922 1 98.31 301 TRP A O 1
ATOM 2432 N N . ASN A 1 302 ? 30.734 0.549 -15.648 1 98.19 302 ASN A N 1
ATOM 2433 C CA . ASN A 1 302 ? 30.562 -0.118 -14.359 1 98.19 302 ASN A CA 1
ATOM 2434 C C . ASN A 1 302 ? 31.891 -0.556 -13.773 1 98.19 302 ASN A C 1
ATOM 2436 O O . ASN A 1 302 ? 31.953 -1.504 -12.984 1 98.19 302 ASN A O 1
ATOM 2440 N N . THR A 1 303 ? 32.969 0.025 -14.227 1 98.25 303 THR A N 1
ATOM 2441 C CA . THR A 1 303 ? 34.281 -0.231 -13.695 1 98.25 303 THR A CA 1
ATOM 2442 C C . THR A 1 303 ? 34.844 1.017 -13.023 1 98.25 303 THR A C 1
ATOM 2444 O O . THR A 1 303 ? 34.406 2.129 -13.273 1 98.25 303 THR A O 1
ATOM 2447 N N . PRO A 1 304 ? 35.875 0.738 -12.117 1 97.38 304 PRO A N 1
ATOM 2448 C CA . PRO A 1 304 ? 36.5 1.911 -11.531 1 97.38 304 PRO A CA 1
ATOM 2449 C C . PRO A 1 304 ? 37.25 2.76 -12.57 1 97.38 304 PRO A C 1
ATOM 2451 O O . PRO A 1 304 ? 37.781 2.225 -13.539 1 97.38 304 PRO A O 1
ATOM 2454 N N . GLY A 1 305 ? 37.375 4.004 -12.461 1 95.75 305 GLY A N 1
ATOM 2455 C CA . GLY A 1 305 ? 38.156 4.895 -13.32 1 95.75 305 GLY A CA 1
ATOM 2456 C C . GLY A 1 305 ? 37.344 5.449 -14.469 1 95.75 305 GLY A C 1
ATOM 2457 O O . GLY A 1 305 ? 37.812 6.309 -15.219 1 95.75 305 GLY A O 1
ATOM 2458 N N . PHE A 1 306 ? 36.125 4.961 -14.672 1 98 306 PHE A N 1
ATOM 2459 C CA . PHE A 1 306 ? 35.25 5.496 -15.711 1 98 306 PHE A CA 1
ATOM 2460 C C . PHE A 1 306 ? 34.969 6.98 -15.484 1 98 306 PHE A C 1
ATOM 2462 O O . PHE A 1 306 ? 34.719 7.402 -14.352 1 98 306 PHE A O 1
ATOM 2469 N N . ASP A 1 307 ? 35.031 7.809 -16.453 1 97.5 307 ASP A N 1
ATOM 2470 C CA . ASP A 1 307 ? 34.719 9.234 -16.375 1 97.5 307 ASP A CA 1
ATOM 2471 C C . ASP A 1 307 ? 33.219 9.484 -16.5 1 97.5 307 ASP A C 1
ATOM 2473 O O . ASP A 1 307 ? 32.688 9.5 -17.609 1 97.5 307 ASP A O 1
ATOM 2477 N N . ASP A 1 308 ? 32.656 9.75 -15.375 1 97.31 308 ASP A N 1
ATOM 2478 C CA . ASP A 1 308 ? 31.203 9.938 -15.383 1 97.31 308 ASP A CA 1
ATOM 2479 C C . ASP A 1 308 ? 30.844 11.422 -15.266 1 97.31 308 ASP A C 1
ATOM 2481 O O . ASP A 1 308 ? 29.781 11.773 -14.75 1 97.31 308 ASP A O 1
ATOM 2485 N N . GLU A 1 309 ? 31.641 12.289 -15.641 1 96.06 309 GLU A N 1
ATOM 2486 C CA . GLU A 1 309 ? 31.406 13.727 -15.555 1 96.06 309 GLU A CA 1
ATOM 2487 C C . GLU A 1 309 ? 30.172 14.141 -16.344 1 96.06 309 GLU A C 1
ATOM 2489 O O . GLU A 1 309 ? 29.469 15.086 -15.969 1 96.06 309 GLU A O 1
ATOM 2494 N N . LYS A 1 310 ? 29.891 13.43 -17.375 1 96.19 310 LYS A N 1
ATOM 2495 C CA . LYS A 1 310 ? 28.75 13.766 -18.219 1 96.19 310 LYS A CA 1
ATOM 2496 C C . LYS A 1 310 ? 27.453 13.156 -17.688 1 96.19 310 LYS A C 1
ATOM 2498 O O . LYS A 1 310 ? 26.375 13.477 -18.188 1 96.19 310 LYS A O 1
ATOM 2503 N N . TRP A 1 311 ? 27.578 12.281 -16.75 1 97.81 311 TRP A N 1
ATOM 2504 C CA . TRP A 1 311 ? 26.391 11.672 -16.156 1 97.81 311 TRP A CA 1
ATOM 2505 C C . TRP A 1 311 ? 25.703 12.625 -15.18 1 97.81 311 TRP A C 1
ATOM 2507 O O . TRP A 1 311 ? 26.328 13.562 -14.688 1 97.81 311 TRP A O 1
ATOM 2517 N N . LYS A 1 312 ? 24.406 12.469 -14.969 1 97.25 312 LYS A N 1
ATOM 2518 C CA . LYS A 1 312 ? 23.641 13.258 -14 1 97.25 312 LYS A CA 1
ATOM 2519 C C . LYS A 1 312 ? 23.547 12.539 -12.656 1 97.25 312 LYS A C 1
ATOM 2521 O O . LYS A 1 312 ? 23.734 11.32 -12.586 1 97.25 312 LYS A O 1
ATOM 2526 N N . ASN A 1 313 ? 23.25 13.273 -11.594 1 96.88 313 ASN A N 1
ATOM 2527 C CA . ASN A 1 313 ? 22.969 12.664 -10.305 1 96.88 313 ASN A CA 1
ATOM 2528 C C . ASN A 1 313 ? 21.609 12 -10.281 1 96.88 313 ASN A C 1
ATOM 2530 O O . ASN A 1 313 ? 20.656 12.492 -10.906 1 96.88 313 ASN A O 1
ATOM 2534 N N . ALA A 1 314 ? 21.547 10.914 -9.609 1 97.06 314 ALA A N 1
ATOM 2535 C CA . ALA A 1 314 ? 20.25 10.273 -9.367 1 97.06 314 ALA A CA 1
ATOM 2536 C C . ALA A 1 314 ? 19.359 11.141 -8.484 1 97.06 314 ALA A C 1
ATOM 2538 O O . ALA A 1 314 ? 19.844 12.023 -7.777 1 97.06 314 ALA A O 1
ATOM 2539 N N . ALA A 1 315 ? 18.078 10.93 -8.57 1 95.12 315 ALA A N 1
ATOM 2540 C CA . ALA A 1 315 ? 17.125 11.664 -7.75 1 95.12 315 ALA A CA 1
ATOM 2541 C C . ALA A 1 315 ? 16.516 10.758 -6.676 1 95.12 315 ALA A C 1
ATOM 2543 O O . ALA A 1 315 ? 16.094 9.641 -6.965 1 95.12 315 ALA A O 1
ATOM 2544 N N . CYS A 1 316 ? 16.516 11.211 -5.438 1 95.62 316 CYS A N 1
ATOM 2545 C CA . CYS A 1 316 ? 15.836 10.492 -4.371 1 95.62 316 CYS A CA 1
ATOM 2546 C C . CYS A 1 316 ? 14.32 10.539 -4.562 1 95.62 316 CYS A C 1
ATOM 2548 O O . CYS A 1 316 ? 13.789 11.539 -5.039 1 95.62 316 CYS A O 1
ATOM 2550 N N . THR A 1 317 ? 13.594 9.5 -4.227 1 94.81 317 THR A N 1
ATOM 2551 C CA . THR A 1 317 ? 12.148 9.391 -4.391 1 94.81 317 THR A CA 1
ATOM 2552 C C . THR A 1 317 ? 11.547 8.508 -3.301 1 94.81 317 THR A C 1
ATOM 2554 O O . THR A 1 317 ? 12.242 8.094 -2.375 1 94.81 317 THR A O 1
ATOM 2557 N N . SER A 1 318 ? 10.266 8.258 -3.357 1 94.38 318 SER A N 1
ATOM 2558 C CA . SER A 1 318 ? 9.562 7.477 -2.348 1 94.38 318 SER A CA 1
ATOM 2559 C C . SER A 1 318 ? 9.695 5.98 -2.611 1 94.38 318 SER A C 1
ATOM 2561 O O . SER A 1 318 ? 9.906 5.562 -3.752 1 94.38 318 SER A O 1
ATOM 2563 N N . ALA A 1 319 ? 9.594 5.148 -1.54 1 96.38 319 ALA A N 1
ATOM 2564 C CA . ALA A 1 319 ? 9.469 3.701 -1.698 1 96.38 319 ALA A CA 1
ATOM 2565 C C . ALA A 1 319 ? 8.164 3.336 -2.404 1 96.38 319 ALA A C 1
ATOM 2567 O O . ALA A 1 319 ? 7.137 3.979 -2.189 1 96.38 319 ALA A O 1
ATOM 2568 N N . PRO A 1 320 ? 8.141 2.291 -3.209 1 95.81 320 PRO A N 1
ATOM 2569 C CA . PRO A 1 320 ? 6.918 1.901 -3.91 1 95.81 320 PRO A CA 1
ATOM 2570 C C . PRO A 1 320 ? 5.855 1.335 -2.973 1 95.81 320 PRO A C 1
ATOM 2572 O O . PRO A 1 320 ? 4.66 1.4 -3.277 1 95.81 320 PRO A O 1
ATOM 2575 N N . SER A 1 321 ? 6.285 0.703 -1.897 1 94.69 321 SER A N 1
ATOM 2576 C CA . SER A 1 321 ? 5.371 0.078 -0.948 1 94.69 321 SER A CA 1
ATOM 2577 C C . SER A 1 321 ? 5.902 0.176 0.478 1 94.69 321 SER A C 1
ATOM 2579 O O . SER A 1 321 ? 7.074 0.487 0.688 1 94.69 321 SER A O 1
ATOM 2581 N N . ASN A 1 322 ? 4.969 -0.09 1.453 1 90.31 322 ASN A N 1
ATOM 2582 C CA . ASN A 1 322 ? 5.367 -0.068 2.857 1 90.31 322 ASN A CA 1
ATOM 2583 C C . ASN A 1 322 ? 5.801 -1.45 3.338 1 90.31 322 ASN A C 1
ATOM 2585 O O . ASN A 1 322 ? 6.008 -1.658 4.535 1 90.31 322 ASN A O 1
ATOM 2589 N N . LEU A 1 323 ? 5.844 -2.365 2.416 1 95.19 323 LEU A N 1
ATOM 2590 C CA . LEU A 1 323 ? 6.289 -3.715 2.742 1 95.19 323 LEU A CA 1
ATOM 2591 C C . LEU A 1 323 ? 7.406 -4.16 1.8 1 95.19 323 LEU A C 1
ATOM 2593 O O . LEU A 1 323 ? 7.145 -4.504 0.645 1 95.19 323 LEU A O 1
ATOM 2597 N N . ILE A 1 324 ? 8.609 -4.086 2.232 1 97 324 ILE A N 1
ATOM 2598 C CA . ILE A 1 324 ? 9.781 -4.551 1.499 1 97 324 ILE A CA 1
ATOM 2599 C C . ILE A 1 324 ? 10.32 -5.832 2.137 1 97 324 ILE A C 1
ATOM 2601 O O . ILE A 1 324 ? 10.812 -5.809 3.266 1 97 324 ILE A O 1
ATOM 2605 N N . VAL A 1 325 ? 10.219 -6.938 1.451 1 96.75 325 VAL A N 1
ATOM 2606 C CA . VAL A 1 325 ? 10.547 -8.219 2.064 1 96.75 325 VAL A CA 1
ATOM 2607 C C . VAL A 1 325 ? 11.562 -8.961 1.194 1 96.75 325 VAL A C 1
ATOM 2609 O O . VAL A 1 325 ? 11.688 -8.68 0.001 1 96.75 325 VAL A O 1
ATOM 2612 N N . SER A 1 326 ? 12.242 -9.906 1.774 1 98 326 SER A N 1
ATOM 2613 C CA . SER A 1 326 ? 13.266 -10.695 1.087 1 98 326 SER A CA 1
ATOM 2614 C C . SER A 1 326 ? 12.633 -11.672 0.097 1 98 326 SER A C 1
ATOM 2616 O O . SER A 1 326 ? 11.609 -12.289 0.393 1 98 326 SER A O 1
ATOM 2618 N N . GLN A 1 327 ? 13.172 -11.719 -1.101 1 97.88 327 GLN A N 1
ATOM 2619 C CA . GLN A 1 327 ? 12.82 -12.773 -2.043 1 97.88 327 GLN A CA 1
ATOM 2620 C C . GLN A 1 327 ? 13.461 -14.102 -1.646 1 97.88 327 GLN A C 1
ATOM 2622 O O . GLN A 1 327 ? 14.672 -14.273 -1.768 1 97.88 327 GLN A O 1
ATOM 2627 N N . GLN A 1 328 ? 12.656 -15.016 -1.153 1 95.75 328 GLN A N 1
ATOM 2628 C CA . GLN A 1 328 ? 13.125 -16.328 -0.727 1 95.75 328 GLN A CA 1
ATOM 2629 C C . GLN A 1 328 ? 12.508 -17.438 -1.578 1 95.75 328 GLN A C 1
ATOM 2631 O O . GLN A 1 328 ? 11.664 -18.203 -1.102 1 95.75 328 GLN A O 1
ATOM 2636 N N . MET A 1 329 ? 12.977 -17.578 -2.756 1 97.56 329 MET A N 1
ATOM 2637 C CA . MET A 1 329 ? 12.453 -18.562 -3.695 1 97.56 329 MET A CA 1
ATOM 2638 C C . MET A 1 329 ? 13.516 -18.953 -4.711 1 97.56 329 MET A C 1
ATOM 2640 O O . MET A 1 329 ? 14.516 -18.266 -4.879 1 97.56 329 MET A O 1
ATOM 2644 N N . HIS A 1 330 ? 13.266 -20.094 -5.312 1 98.06 330 HIS A N 1
ATOM 2645 C CA . HIS A 1 330 ? 14.109 -20.453 -6.453 1 98.06 330 HIS A CA 1
ATOM 2646 C C . HIS A 1 330 ? 14.008 -19.406 -7.559 1 98.06 330 HIS A C 1
ATOM 2648 O O . HIS A 1 330 ? 12.906 -19.031 -7.961 1 98.06 330 HIS A O 1
ATOM 2654 N N . PRO A 1 331 ? 15.086 -18.906 -8.031 1 98.12 331 PRO A N 1
ATOM 2655 C CA . PRO A 1 331 ? 15.078 -17.812 -9 1 98.12 331 PRO A CA 1
ATOM 2656 C C . PRO A 1 331 ? 14.766 -18.281 -10.422 1 98.12 331 PRO A C 1
ATOM 2658 O O . PRO A 1 331 ? 14.758 -19.484 -10.688 1 98.12 331 PRO A O 1
ATOM 2661 N N . VAL A 1 332 ? 14.438 -17.344 -11.266 1 98.75 332 VAL A N 1
ATOM 2662 C CA . VAL A 1 332 ? 14.43 -17.594 -12.703 1 98.75 332 VAL A CA 1
ATOM 2663 C C . VAL A 1 332 ? 15.867 -17.641 -13.227 1 98.75 332 VAL A C 1
ATOM 2665 O O . VAL A 1 332 ? 16.703 -16.844 -12.828 1 98.75 332 VAL A O 1
ATOM 2668 N N . ARG A 1 333 ? 16.172 -18.641 -14.07 1 98.69 333 ARG A N 1
ATOM 2669 C CA . ARG A 1 333 ? 17.484 -18.797 -14.688 1 98.69 333 ARG A CA 1
ATOM 2670 C C . ARG A 1 333 ? 17.359 -19.25 -16.141 1 98.69 333 ARG A C 1
ATOM 2672 O O . ARG A 1 333 ? 16.281 -19.656 -16.578 1 98.69 333 ARG A O 1
ATOM 2679 N N . ASP A 1 334 ? 18.438 -19.031 -16.906 1 98.44 334 ASP A N 1
ATOM 2680 C CA . ASP A 1 334 ? 18.625 -19.781 -18.141 1 98.44 334 ASP A CA 1
ATOM 2681 C C . ASP A 1 334 ? 18.969 -21.234 -17.859 1 98.44 334 ASP A C 1
ATOM 2683 O O . ASP A 1 334 ? 20.141 -21.609 -17.781 1 98.44 334 ASP A O 1
ATOM 2687 N N . VAL A 1 335 ? 17.953 -22.031 -17.797 1 98.31 335 VAL A N 1
ATOM 2688 C CA . VAL A 1 335 ? 18.109 -23.375 -17.219 1 98.31 335 VAL A CA 1
ATOM 2689 C C . VAL A 1 335 ? 18.75 -24.297 -18.234 1 98.31 335 VAL A C 1
ATOM 2691 O O . VAL A 1 335 ? 19.547 -25.172 -17.875 1 98.31 335 VAL A O 1
ATOM 2694 N N . LYS A 1 336 ? 18.422 -24.141 -19.516 1 98.25 336 LYS A N 1
ATOM 2695 C CA . LYS A 1 336 ? 18.953 -25.016 -20.547 1 98.25 336 LYS A CA 1
ATOM 2696 C C . LYS A 1 336 ? 19.25 -24.234 -21.828 1 98.25 336 LYS A C 1
ATOM 2698 O O . LYS A 1 336 ? 18.406 -23.484 -22.312 1 98.25 336 LYS A O 1
ATOM 2703 N N . GLN A 1 337 ? 20.422 -24.391 -22.312 1 98.25 337 GLN A N 1
ATOM 2704 C CA . GLN A 1 337 ? 20.797 -23.844 -23.609 1 98.25 337 GLN A CA 1
ATOM 2705 C C . GLN A 1 337 ? 20.438 -24.812 -24.734 1 98.25 337 GLN A C 1
ATOM 2707 O O . GLN A 1 337 ? 20.672 -26.016 -24.625 1 98.25 337 GLN A O 1
ATOM 2712 N N . LEU A 1 338 ? 19.891 -24.297 -25.844 1 98.5 338 LEU A N 1
ATOM 2713 C CA . LEU A 1 338 ? 19.516 -25.109 -26.984 1 98.5 338 LEU A CA 1
ATOM 2714 C C . LEU A 1 338 ? 20.156 -24.562 -28.266 1 98.5 338 LEU A C 1
ATOM 2716 O O . LEU A 1 338 ? 20.234 -23.359 -28.469 1 98.5 338 LEU A O 1
ATOM 2720 N N . ASN A 1 339 ? 20.625 -25.422 -29.078 1 98.19 339 ASN A N 1
ATOM 2721 C CA . ASN A 1 339 ? 21.016 -25.125 -30.438 1 98.19 339 ASN A CA 1
ATOM 2722 C C . ASN A 1 339 ? 19.891 -25.406 -31.422 1 98.19 339 ASN A C 1
ATOM 2724 O O . ASN A 1 339 ? 19.062 -26.297 -31.188 1 98.19 339 ASN A O 1
ATOM 2728 N N . PRO A 1 340 ? 19.875 -24.625 -32.5 1 98.38 340 PRO A N 1
ATOM 2729 C CA . PRO A 1 340 ? 18.844 -24.938 -33.5 1 98.38 340 PRO A CA 1
ATOM 2730 C C . PRO A 1 340 ? 19.047 -26.312 -34.125 1 98.38 340 PRO A C 1
ATOM 2732 O O . PRO A 1 340 ? 20.172 -26.719 -34.406 1 98.38 340 PRO A O 1
ATOM 2735 N N . VAL A 1 341 ? 18.016 -26.984 -34.406 1 98.12 341 VAL A N 1
ATOM 2736 C CA . VAL A 1 341 ? 18.078 -28.281 -35.094 1 98.12 341 VAL A CA 1
ATOM 2737 C C . VAL A 1 341 ? 18.125 -28.078 -36.594 1 98.12 341 VAL A C 1
ATOM 2739 O O . VAL A 1 341 ? 18.562 -28.969 -37.312 1 98.12 341 VAL A O 1
ATOM 2742 N N . LYS A 1 342 ? 17.625 -26.875 -37.031 1 97.62 342 LYS A N 1
ATOM 2743 C CA . LYS A 1 342 ? 17.625 -26.562 -38.469 1 97.62 342 LYS A CA 1
ATOM 2744 C C . LYS A 1 342 ? 17.734 -25.062 -38.688 1 97.62 342 LYS A C 1
ATOM 2746 O O . LYS A 1 342 ? 17.172 -24.266 -37.938 1 97.62 342 LYS A O 1
ATOM 2751 N N . MET A 1 343 ? 18.516 -24.641 -39.688 1 98.06 343 MET A N 1
ATOM 2752 C CA . MET A 1 343 ? 18.562 -23.266 -40.188 1 98.06 343 MET A CA 1
ATOM 2753 C C . MET A 1 343 ? 18.25 -23.219 -41.688 1 98.06 343 MET A C 1
ATOM 2755 O O . MET A 1 343 ? 18.766 -24.016 -42.469 1 98.06 343 MET A O 1
ATOM 2759 N N . THR A 1 344 ? 17.391 -22.344 -42.094 1 97.88 344 THR A N 1
ATOM 2760 C CA . THR A 1 344 ? 17.062 -22.125 -43.5 1 97.88 344 THR A CA 1
ATOM 2761 C C . THR A 1 344 ? 17.422 -20.703 -43.938 1 97.88 344 THR A C 1
ATOM 2763 O O . THR A 1 344 ? 16.906 -19.75 -43.344 1 97.88 344 THR A O 1
ATOM 2766 N N . LYS A 1 345 ? 18.312 -20.562 -44.812 1 97.88 345 LYS A N 1
ATOM 2767 C CA . LYS A 1 345 ? 18.578 -19.25 -45.406 1 97.88 345 LYS A CA 1
ATOM 2768 C C . LYS A 1 345 ? 17.547 -18.906 -46.469 1 97.88 345 LYS A C 1
ATOM 2770 O O . LYS A 1 345 ? 17.562 -19.453 -47.562 1 97.88 345 LYS A O 1
ATOM 2775 N N . LEU A 1 346 ? 16.719 -18.062 -46.188 1 97.44 346 LEU A N 1
ATOM 2776 C CA . LEU A 1 346 ? 15.68 -17.656 -47.125 1 97.44 346 LEU A CA 1
ATOM 2777 C C . LEU A 1 346 ? 16.219 -16.641 -48.125 1 97.44 346 LEU A C 1
ATOM 2779 O O . LEU A 1 346 ? 15.828 -16.625 -49.281 1 97.44 346 LEU A O 1
ATOM 2783 N N . SER A 1 347 ? 17.031 -15.688 -47.656 1 97.56 347 SER A N 1
ATOM 2784 C CA . SER A 1 347 ? 17.797 -14.727 -48.438 1 97.56 347 SER A CA 1
ATOM 2785 C C . SER A 1 347 ? 19.031 -14.25 -47.688 1 97.56 347 SER A C 1
ATOM 2787 O O . SER A 1 347 ? 19.312 -14.734 -46.562 1 97.56 347 SER A O 1
ATOM 2789 N N . ASP A 1 348 ? 19.734 -13.289 -48.281 1 97 348 ASP A N 1
ATOM 2790 C CA . ASP A 1 348 ? 20.922 -12.75 -47.625 1 97 348 ASP A CA 1
ATOM 2791 C C . ASP A 1 348 ? 20.547 -11.844 -46.469 1 97 348 ASP A C 1
ATOM 2793 O O . ASP A 1 348 ? 21.406 -11.461 -45.656 1 97 348 ASP A O 1
ATOM 2797 N N . THR A 1 349 ? 19.266 -11.562 -46.25 1 98.25 349 THR A N 1
ATOM 2798 C CA . THR A 1 349 ? 18.797 -10.68 -45.188 1 98.25 349 THR A CA 1
ATOM 2799 C C . THR A 1 349 ? 17.703 -11.359 -44.375 1 98.25 349 THR A C 1
ATOM 2801 O O . THR A 1 349 ? 17.031 -10.711 -43.562 1 98.25 349 THR A O 1
ATOM 2804 N N . ASP A 1 350 ? 17.484 -12.641 -44.656 1 98.25 350 ASP A N 1
ATOM 2805 C CA . ASP A 1 350 ? 16.375 -13.344 -44.031 1 98.25 350 ASP A CA 1
ATOM 2806 C C . ASP A 1 350 ? 16.75 -14.797 -43.719 1 98.25 350 ASP A C 1
ATOM 2808 O O . ASP A 1 350 ? 17.031 -15.578 -44.625 1 98.25 350 ASP A O 1
ATOM 2812 N N . TYR A 1 351 ? 16.844 -15.141 -42.438 1 98.62 351 TYR A N 1
ATOM 2813 C CA . TYR A 1 351 ? 17.172 -16.469 -41.969 1 98.62 351 TYR A CA 1
ATOM 2814 C C . TYR A 1 351 ? 16.109 -17 -41.031 1 98.62 351 TYR A C 1
ATOM 2816 O O . TYR A 1 351 ? 15.562 -16.234 -40.219 1 98.62 351 TYR A O 1
ATOM 2824 N N . LEU A 1 352 ? 15.773 -18.297 -41.125 1 98.62 352 LEU A N 1
ATOM 2825 C CA . LEU A 1 352 ? 14.82 -18.953 -40.219 1 98.62 352 LEU A CA 1
ATOM 2826 C C . LEU A 1 352 ? 15.492 -20.062 -39.438 1 98.62 352 LEU A C 1
ATOM 2828 O O . LEU A 1 352 ? 16.109 -20.953 -40 1 98.62 352 LEU A O 1
ATOM 2832 N N . PHE A 1 353 ? 15.406 -19.969 -38.094 1 98.75 353 PHE A N 1
ATOM 2833 C CA . PHE A 1 353 ? 15.953 -20.984 -37.219 1 98.75 353 PHE A CA 1
ATOM 2834 C C . PHE A 1 353 ? 14.836 -21.766 -36.531 1 98.75 353 PHE A C 1
ATOM 2836 O O . PHE A 1 353 ? 13.836 -21.188 -36.094 1 98.75 353 PHE A O 1
ATOM 2843 N N . ASP A 1 354 ? 14.953 -23.078 -36.438 1 98.56 354 ASP A N 1
ATOM 2844 C CA . ASP A 1 354 ? 14.07 -23.984 -35.719 1 98.56 354 ASP A CA 1
ATOM 2845 C C . ASP A 1 354 ? 14.805 -24.656 -34.562 1 98.56 354 ASP A C 1
ATOM 2847 O O . ASP A 1 354 ? 15.836 -25.312 -34.781 1 98.56 354 ASP A O 1
ATOM 2851 N N . PHE A 1 355 ? 14.273 -24.625 -33.469 1 98.5 355 PHE A N 1
ATOM 2852 C CA . PHE A 1 355 ? 14.969 -25.172 -32.281 1 98.5 355 PHE A CA 1
ATOM 2853 C C . PHE A 1 355 ? 14.406 -26.531 -31.922 1 98.5 355 PHE A C 1
ATOM 2855 O O . PHE A 1 355 ? 14.875 -27.172 -30.984 1 98.5 355 PHE A O 1
ATOM 2862 N N . GLY A 1 356 ? 13.375 -26.953 -32.5 1 97.75 356 GLY A N 1
ATOM 2863 C CA . GLY A 1 356 ? 12.883 -28.312 -32.375 1 97.75 356 GLY A CA 1
ATOM 2864 C C . GLY A 1 356 ? 11.914 -28.484 -31.234 1 97.75 356 GLY A C 1
ATOM 2865 O O . GLY A 1 356 ? 11.289 -29.547 -31.094 1 97.75 356 GLY A O 1
ATOM 2866 N N . GLN A 1 357 ? 11.75 -27.516 -30.406 1 97.81 357 GLN A N 1
ATOM 2867 C CA . GLN A 1 357 ? 10.781 -27.562 -29.312 1 97.81 357 GLN A CA 1
ATOM 2868 C C . GLN A 1 357 ? 10.289 -26.156 -28.969 1 97.81 357 GLN A C 1
ATOM 2870 O O . GLN A 1 357 ? 11.016 -25.172 -29.141 1 97.81 35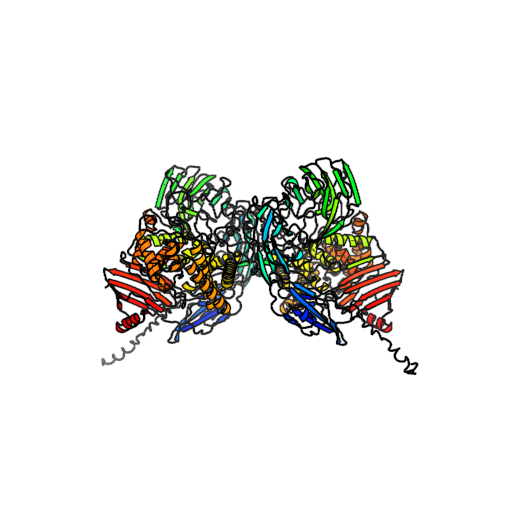7 GLN A O 1
ATOM 2875 N N . ASN A 1 358 ? 8.977 -26.094 -28.547 1 98.31 358 ASN A N 1
ATOM 2876 C CA . ASN A 1 358 ? 8.438 -24.859 -28 1 98.31 358 ASN A CA 1
ATOM 2877 C C . ASN A 1 358 ? 8.977 -24.594 -26.594 1 98.31 358 ASN A C 1
ATOM 2879 O O . ASN A 1 358 ? 9.25 -25.531 -25.844 1 98.31 358 ASN A O 1
ATOM 2883 N N . MET A 1 359 ? 9.242 -23.359 -26.25 1 98.38 359 MET A N 1
ATOM 2884 C CA . MET A 1 359 ? 9.82 -23.031 -24.953 1 98.38 359 MET A CA 1
ATOM 2885 C C . MET A 1 359 ? 9.539 -21.562 -24.594 1 98.38 359 MET A C 1
ATOM 2887 O O . MET A 1 359 ? 9.086 -20.797 -25.438 1 98.38 359 MET A O 1
ATOM 2891 N N . SER A 1 360 ? 9.812 -21.25 -23.359 1 98.81 360 SER A N 1
ATOM 2892 C CA . SER A 1 360 ? 9.906 -19.875 -22.906 1 98.81 360 SER A CA 1
ATOM 2893 C C . SER A 1 360 ? 11.367 -19.438 -22.734 1 98.81 360 SER A C 1
ATOM 2895 O O . SER A 1 360 ? 12.203 -20.234 -22.281 1 98.81 360 SER A O 1
ATOM 2897 N N . GLY A 1 361 ? 11.633 -18.266 -23.172 1 98.69 361 GLY A N 1
ATOM 2898 C CA . GLY A 1 361 ? 12.984 -17.812 -22.906 1 98.69 361 GLY A CA 1
ATOM 2899 C C . GLY A 1 361 ? 13.453 -16.75 -23.875 1 98.69 361 GLY A C 1
ATOM 2900 O O . GLY A 1 361 ? 12.695 -15.836 -24.234 1 98.69 361 GLY A O 1
ATOM 2901 N N . VAL A 1 362 ? 14.781 -16.766 -24.156 1 98.69 362 VAL A N 1
ATOM 2902 C CA . VAL A 1 362 ? 15.406 -15.742 -25 1 98.69 362 VAL A CA 1
ATOM 2903 C C . VAL A 1 362 ? 16.344 -16.406 -26 1 98.69 362 VAL A C 1
ATOM 2905 O O . VAL A 1 362 ? 16.703 -17.578 -25.844 1 98.69 362 VAL A O 1
ATOM 2908 N N . SER A 1 363 ? 16.688 -15.688 -27.016 1 98.69 363 SER A N 1
ATOM 2909 C CA . SER A 1 363 ? 17.719 -16.094 -27.969 1 98.69 363 SER A CA 1
ATOM 2910 C C . SER A 1 363 ? 18.953 -15.211 -27.844 1 98.69 363 SER A C 1
ATOM 2912 O O . SER A 1 363 ? 18.875 -14.094 -27.328 1 98.69 363 SER A O 1
ATOM 2914 N N . GLU A 1 364 ? 20.031 -15.742 -28.188 1 98.75 364 GLU A N 1
ATOM 2915 C CA . GLU A 1 364 ? 21.297 -15.008 -28.25 1 98.75 364 GLU A CA 1
ATOM 2916 C C . GLU A 1 364 ? 21.875 -15.039 -29.672 1 98.75 364 GLU A C 1
ATOM 2918 O O . GLU A 1 364 ? 22.172 -16.109 -30.203 1 98.75 364 GLU A O 1
ATOM 2923 N N . LEU A 1 365 ? 22.016 -13.891 -30.234 1 98.75 365 LEU A N 1
ATOM 2924 C CA . LEU A 1 365 ? 22.547 -13.742 -31.578 1 98.75 365 LEU A CA 1
ATOM 2925 C C . LEU A 1 365 ? 24.016 -13.32 -31.531 1 98.75 365 LEU A C 1
ATOM 2927 O O . LEU A 1 365 ? 24.391 -12.43 -30.766 1 98.75 365 LEU A O 1
ATOM 2931 N N . ILE A 1 366 ? 24.844 -13.938 -32.219 1 98.38 366 ILE A N 1
ATOM 2932 C CA . ILE A 1 366 ? 26.203 -13.516 -32.5 1 98.38 366 ILE A CA 1
ATOM 2933 C C . ILE A 1 366 ? 26.375 -13.211 -33.969 1 98.38 366 ILE A C 1
ATOM 2935 O O . ILE A 1 366 ? 26.078 -14.062 -34.844 1 98.38 366 ILE A O 1
ATOM 2939 N N . VAL A 1 367 ? 26.859 -11.984 -34.312 1 98.19 367 VAL A N 1
ATOM 2940 C CA . VAL A 1 367 ? 26.844 -11.578 -35.719 1 98.19 367 VAL A CA 1
ATOM 2941 C C . VAL A 1 367 ? 27.875 -10.477 -35.938 1 98.19 367 VAL A C 1
ATOM 2943 O O . VAL A 1 367 ? 28.297 -9.805 -35 1 98.19 367 VAL A O 1
ATOM 2946 N N . THR A 1 368 ? 28.328 -10.383 -37.125 1 97.5 368 THR A N 1
ATOM 2947 C CA . THR A 1 368 ? 29.125 -9.258 -37.594 1 97.5 368 THR A CA 1
ATOM 2948 C C . THR A 1 368 ? 28.375 -8.523 -38.719 1 97.5 368 THR A C 1
ATOM 2950 O O . THR A 1 368 ? 27.688 -9.148 -39.531 1 97.5 368 THR A O 1
ATOM 2953 N N . GLY A 1 369 ? 28.547 -7.188 -38.781 1 97.38 369 GLY A N 1
ATOM 2954 C CA . GLY A 1 369 ? 27.906 -6.398 -39.812 1 97.38 369 GLY A CA 1
ATOM 2955 C C . GLY A 1 369 ? 28.297 -4.934 -39.781 1 97.38 369 GLY A C 1
ATOM 2956 O O . GLY A 1 369 ? 29.094 -4.52 -38.938 1 97.38 369 GLY A O 1
ATOM 2957 N N . LYS A 1 370 ? 27.672 -4.117 -40.656 1 97.31 370 LYS A N 1
ATOM 2958 C CA . LYS A 1 370 ? 27.969 -2.691 -40.781 1 97.31 370 LYS A CA 1
ATOM 2959 C C . LYS A 1 370 ? 27.344 -1.907 -39.625 1 97.31 370 LYS A C 1
ATOM 2961 O O . LYS A 1 370 ? 26.297 -2.307 -39.094 1 97.31 370 LYS A O 1
ATOM 2966 N N . PRO A 1 371 ? 28.047 -0.787 -39.25 1 97.62 371 PRO A N 1
ATOM 2967 C CA . PRO A 1 371 ? 27.422 0.068 -38.25 1 97.62 371 PRO A CA 1
ATOM 2968 C C . PRO A 1 371 ? 26.031 0.526 -38.656 1 97.62 371 PRO A C 1
ATOM 2970 O O . PRO A 1 371 ? 25.812 0.916 -39.812 1 97.62 371 PRO A O 1
ATOM 2973 N N . GLY A 1 372 ? 25.031 0.37 -37.719 1 97.88 372 GLY A N 1
ATOM 2974 C CA . GLY A 1 372 ? 23.688 0.857 -37.969 1 97.88 372 GLY A CA 1
ATOM 2975 C C . GLY A 1 372 ? 22.766 -0.208 -38.531 1 97.88 372 GLY A C 1
ATOM 2976 O O . GLY A 1 372 ? 21.562 -0.006 -38.625 1 97.88 372 GLY A O 1
ATOM 2977 N N . THR A 1 373 ? 23.391 -1.376 -38.938 1 98.31 373 THR A N 1
ATOM 2978 C CA . THR A 1 373 ? 22.547 -2.477 -39.406 1 98.31 373 THR A CA 1
ATOM 2979 C C . THR A 1 373 ? 21.516 -2.848 -38.312 1 98.31 373 THR A C 1
ATOM 2981 O O . THR A 1 373 ? 21.875 -3.047 -37.156 1 98.31 373 THR A O 1
ATOM 2984 N N . GLU A 1 374 ? 20.25 -2.834 -38.719 1 98.5 374 GLU A N 1
ATOM 2985 C CA . GLU A 1 374 ? 19.172 -3.232 -37.812 1 98.5 374 GLU A CA 1
ATOM 2986 C C . GLU A 1 374 ? 18.781 -4.688 -38.031 1 98.5 374 GLU A C 1
ATOM 2988 O O . GLU A 1 374 ? 18.469 -5.082 -39.156 1 98.5 374 GLU A O 1
ATOM 2993 N N . ILE A 1 375 ? 18.828 -5.418 -37.062 1 98.69 375 ILE A N 1
ATOM 2994 C CA . ILE A 1 375 ? 18.438 -6.824 -37.094 1 98.69 375 ILE A CA 1
ATOM 2995 C C . ILE A 1 375 ? 17.203 -7.055 -36.219 1 98.69 375 ILE A C 1
ATOM 2997 O O . ILE A 1 375 ? 17.172 -6.637 -35.062 1 98.69 375 ILE A O 1
ATOM 3001 N N . ARG A 1 376 ? 16.203 -7.715 -36.781 1 98.62 376 ARG A N 1
ATOM 3002 C CA . ARG A 1 376 ? 14.984 -8.062 -36.062 1 98.62 376 ARG A CA 1
ATOM 3003 C C . ARG A 1 376 ? 14.906 -9.57 -35.812 1 98.62 376 ARG A C 1
ATOM 3005 O O . ARG A 1 376 ? 15.078 -10.359 -36.75 1 98.62 376 ARG A O 1
ATOM 3012 N N . LEU A 1 377 ? 14.789 -9.922 -34.594 1 98.81 377 LEU A N 1
ATOM 3013 C CA . LEU A 1 377 ? 14.578 -11.312 -34.219 1 98.81 377 LEU A CA 1
ATOM 3014 C C . LEU A 1 377 ? 13.109 -11.562 -33.875 1 98.81 377 LEU A C 1
ATOM 3016 O O . LEU A 1 377 ? 12.648 -11.203 -32.781 1 98.81 377 LEU A O 1
ATOM 3020 N N . LYS A 1 378 ? 12.414 -12.25 -34.75 1 98.56 378 LYS A N 1
ATOM 3021 C CA . LYS A 1 378 ? 11 -12.555 -34.594 1 98.56 378 LYS A CA 1
ATOM 3022 C C . LYS A 1 378 ? 10.805 -13.953 -34 1 98.56 378 LYS A C 1
ATOM 3024 O O . LYS A 1 378 ? 11.242 -14.945 -34.594 1 98.56 378 LYS A O 1
ATOM 3029 N N . HIS A 1 379 ? 10.172 -14.039 -32.906 1 98.75 379 HIS A N 1
ATOM 3030 C CA . HIS A 1 379 ? 9.953 -15.297 -32.219 1 98.75 379 HIS A CA 1
ATOM 3031 C C . HIS A 1 379 ? 8.516 -15.781 -32.375 1 98.75 379 HIS A C 1
ATOM 3033 O O . HIS A 1 379 ? 7.574 -15.055 -32.062 1 98.75 379 HIS A O 1
ATOM 3039 N N . ALA A 1 380 ? 8.344 -17.031 -32.844 1 98.19 380 ALA A N 1
ATOM 3040 C CA . ALA A 1 380 ? 7.008 -17.562 -33.062 1 98.19 380 ALA A CA 1
ATOM 3041 C C . ALA A 1 380 ? 6.938 -19.047 -32.719 1 98.19 380 ALA A C 1
ATOM 3043 O O . ALA A 1 380 ? 7.969 -19.703 -32.594 1 98.19 380 ALA A O 1
ATOM 3044 N N . GLU A 1 381 ? 5.691 -19.516 -32.625 1 97.31 381 GLU A N 1
ATOM 3045 C CA . GLU A 1 381 ? 5.461 -20.906 -32.281 1 97.31 381 GLU A CA 1
ATOM 3046 C C . GLU A 1 381 ? 5.266 -21.766 -33.531 1 97.31 381 GLU A C 1
ATOM 3048 O O . GLU A 1 381 ? 5.371 -22.984 -33.5 1 97.31 381 GLU A O 1
ATOM 3053 N N . ARG A 1 382 ? 4.98 -21.078 -34.656 1 95.56 382 ARG A N 1
ATOM 3054 C CA . ARG A 1 382 ? 4.676 -21.875 -35.844 1 95.56 382 ARG A CA 1
ATOM 3055 C C . ARG A 1 382 ? 5.133 -21.156 -37.094 1 95.56 382 ARG A C 1
ATOM 3057 O O . ARG A 1 382 ? 5.57 -20.016 -37.062 1 95.56 382 ARG A O 1
ATOM 3064 N N . ILE A 1 383 ? 5.105 -21.891 -38.188 1 95.69 383 ILE A N 1
ATOM 3065 C CA . ILE A 1 383 ? 5.512 -21.406 -39.5 1 95.69 383 ILE A CA 1
ATOM 3066 C C . ILE A 1 383 ? 4.281 -21.25 -40.375 1 95.69 383 ILE A C 1
ATOM 3068 O O . ILE A 1 383 ? 3.404 -22.125 -40.406 1 95.69 383 ILE A O 1
ATOM 3072 N N . GLY A 1 384 ? 4.266 -20.188 -41.094 1 93.44 384 GLY A N 1
ATOM 3073 C CA . GLY A 1 384 ? 3.164 -19.953 -42.031 1 93.44 384 GLY A CA 1
ATOM 3074 C C . GLY A 1 384 ? 3.34 -20.641 -43.344 1 93.44 384 GLY A C 1
ATOM 3075 O O . GLY A 1 384 ? 4.379 -21.25 -43.625 1 93.44 384 GLY A O 1
ATOM 3076 N N . GLU A 1 385 ? 2.322 -20.484 -44.188 1 91.94 385 GLU A N 1
ATOM 3077 C CA . GLU A 1 385 ? 2.312 -21.109 -45.531 1 91.94 385 GLU A CA 1
ATOM 3078 C C . GLU A 1 385 ? 3.43 -20.547 -46.406 1 91.94 385 GLU A C 1
ATOM 3080 O O . GLU A 1 385 ? 3.908 -21.219 -47.312 1 91.94 385 GLU A O 1
ATOM 3085 N N . ASP A 1 386 ? 3.846 -19.406 -46.094 1 93.31 386 ASP A N 1
ATOM 3086 C CA . ASP A 1 386 ? 4.879 -18.75 -46.875 1 93.31 386 ASP A CA 1
ATOM 3087 C C . ASP A 1 386 ? 6.273 -19.172 -46.438 1 93.31 386 ASP A C 1
ATOM 3089 O O . ASP A 1 386 ? 7.281 -18.688 -46.969 1 93.31 386 ASP A O 1
ATOM 3093 N N . GLY A 1 387 ? 6.289 -19.953 -45.438 1 93.88 387 GLY A N 1
ATOM 3094 C CA . GLY A 1 387 ? 7.566 -20.453 -44.969 1 93.88 387 GLY A CA 1
ATOM 3095 C C . GLY A 1 387 ? 8.234 -19.531 -43.938 1 93.88 387 GLY A C 1
ATOM 3096 O O . GLY A 1 387 ? 9.359 -19.797 -43.5 1 93.88 387 GLY A O 1
ATOM 3097 N N . LYS A 1 388 ? 7.574 -18.531 -43.531 1 96.19 388 LYS A N 1
ATOM 3098 C CA . LYS A 1 388 ? 8.07 -17.578 -42.531 1 96.19 388 LYS A CA 1
ATOM 3099 C C . LYS A 1 388 ? 7.371 -17.797 -41.188 1 96.19 388 LYS A C 1
ATOM 3101 O O . LYS A 1 388 ? 6.426 -18.578 -41.094 1 96.19 388 LYS A O 1
ATOM 3106 N N . VAL A 1 389 ? 7.91 -17.141 -40.219 1 96.75 389 VAL A N 1
ATOM 3107 C CA . VAL A 1 389 ? 7.266 -17.297 -38.906 1 96.75 389 VAL A CA 1
ATOM 3108 C C . VAL A 1 389 ? 5.871 -16.672 -38.938 1 96.75 389 VAL A C 1
ATOM 3110 O O . VAL A 1 389 ? 5.652 -15.672 -39.625 1 96.75 389 VAL A O 1
ATOM 3113 N N . ASP A 1 390 ? 4.934 -17.25 -38.219 1 95.88 390 ASP A N 1
ATOM 3114 C CA . ASP A 1 390 ? 3.547 -16.812 -38.125 1 95.88 390 ASP A CA 1
ATOM 3115 C C . ASP A 1 390 ? 3.17 -16.562 -36.656 1 95.88 390 ASP A C 1
ATOM 3117 O O . ASP A 1 390 ? 3.186 -17.5 -35.844 1 95.88 390 ASP A O 1
ATOM 3121 N N . MET A 1 391 ? 2.84 -15.312 -36.312 1 95.69 391 MET A N 1
ATOM 3122 C CA . MET A 1 391 ? 2.492 -14.977 -34.938 1 95.69 391 MET A CA 1
ATOM 3123 C C . MET A 1 391 ? 0.992 -14.75 -34.781 1 95.69 391 MET A C 1
ATOM 3125 O O . MET A 1 391 ? 0.524 -14.32 -33.719 1 95.69 391 MET A O 1
ATOM 3129 N N . SER A 1 392 ? 0.159 -15.078 -35.781 1 94.62 392 SER A N 1
ATOM 3130 C CA . SER A 1 392 ? -1.264 -14.75 -35.781 1 94.62 392 SER A CA 1
ATOM 3131 C C . SER A 1 392 ? -2.008 -15.477 -34.688 1 94.62 392 SER A C 1
ATOM 3133 O O . SER A 1 392 ? -3.043 -15.008 -34.188 1 94.62 392 SER A O 1
ATOM 3135 N N . ASN A 1 393 ? -1.5 -16.594 -34.281 1 94.5 393 ASN A N 1
ATOM 3136 C CA . ASN A 1 393 ? -2.168 -17.344 -33.25 1 94.5 393 ASN A CA 1
ATOM 3137 C C . ASN A 1 393 ? -1.906 -16.75 -31.859 1 94.5 393 ASN A C 1
ATOM 3139 O O . ASN A 1 393 ? -2.568 -17.109 -30.875 1 94.5 393 ASN A O 1
ATOM 3143 N N . ILE A 1 394 ? -0.99 -15.758 -31.734 1 95 394 ILE A N 1
ATOM 3144 C CA . ILE A 1 394 ? -0.614 -15.32 -30.406 1 95 394 ILE A CA 1
ATOM 3145 C C . ILE A 1 394 ? -0.607 -13.789 -30.344 1 95 394 ILE A C 1
ATOM 3147 O O . ILE A 1 394 ? -0.345 -13.211 -29.281 1 95 394 ILE A O 1
ATOM 3151 N N . ASP A 1 395 ? -0.916 -13.047 -31.312 1 93.5 395 ASP A N 1
ATOM 3152 C CA . ASP A 1 395 ? -0.78 -11.594 -31.234 1 93.5 395 ASP A CA 1
ATOM 3153 C C . ASP A 1 395 ? -2.146 -10.922 -31.156 1 93.5 395 ASP A C 1
ATOM 3155 O O . ASP A 1 395 ? -2.25 -9.695 -31.281 1 93.5 395 ASP A O 1
ATOM 3159 N N . TYR A 1 396 ? -3.273 -11.609 -31.016 1 91.31 396 TYR A N 1
ATOM 3160 C CA . TYR A 1 396 ? -4.602 -11.008 -31.109 1 91.31 396 TYR A CA 1
ATOM 3161 C C . TYR A 1 396 ? -4.938 -10.227 -29.844 1 91.31 396 TYR A C 1
ATOM 3163 O O . TYR A 1 396 ? -5.855 -9.398 -29.844 1 91.31 396 TYR A O 1
ATOM 3171 N N . HIS A 1 397 ? -4.285 -10.375 -28.734 1 93.75 397 HIS A N 1
ATOM 3172 C CA . HIS A 1 397 ? -4.535 -9.602 -27.531 1 93.75 397 HIS A CA 1
ATOM 3173 C C . HIS A 1 397 ? -3.627 -8.375 -27.453 1 93.75 397 HIS A C 1
ATOM 3175 O O . HIS A 1 397 ? -3.783 -7.531 -26.578 1 93.75 397 HIS A O 1
ATOM 3181 N N . TYR A 1 398 ? -2.602 -8.344 -28.281 1 95 398 TYR A N 1
ATOM 3182 C CA . TYR A 1 398 ? -1.693 -7.211 -28.406 1 95 398 TYR A CA 1
ATOM 3183 C C . TYR A 1 398 ? -2.391 -6.023 -29.062 1 95 398 TYR A C 1
ATOM 3185 O O . TYR A 1 398 ? -3.172 -6.195 -30 1 95 398 TYR A O 1
ATOM 3193 N N . ARG A 1 399 ? -2.271 -4.789 -28.562 1 95.25 399 ARG A N 1
ATOM 3194 C CA . ARG A 1 399 ? -2.887 -3.564 -29.062 1 95.25 399 ARG A CA 1
ATOM 3195 C C . ARG A 1 399 ? -1.832 -2.512 -29.375 1 95.25 399 ARG A C 1
ATOM 3197 O O . ARG A 1 399 ? -1.695 -1.521 -28.656 1 95.25 399 ARG A O 1
ATOM 3204 N N . PRO A 1 400 ? -1.065 -2.775 -30.406 1 93.38 400 PRO A N 1
ATOM 3205 C CA . PRO A 1 400 ? 0.003 -1.831 -30.75 1 93.38 400 PRO A CA 1
ATOM 3206 C C . PRO A 1 400 ? -0.522 -0.43 -31.047 1 93.38 400 PRO A C 1
ATOM 3208 O O . PRO A 1 400 ? -1.592 -0.284 -31.656 1 93.38 400 PRO A O 1
ATOM 3211 N N . THR A 1 401 ? 0.246 0.493 -30.625 1 91.94 401 THR A N 1
ATOM 3212 C CA . THR A 1 401 ? -0.094 1.879 -30.938 1 91.94 401 THR A CA 1
ATOM 3213 C C . THR A 1 401 ? 0.721 2.391 -32.125 1 91.94 401 THR A C 1
ATOM 3215 O O . THR A 1 401 ? 0.348 3.379 -32.75 1 91.94 401 THR A O 1
ATOM 3218 N N . ASP A 1 402 ? 1.861 1.789 -32.406 1 91.81 402 ASP A N 1
ATOM 3219 C CA . ASP A 1 402 ? 2.746 2.068 -33.531 1 91.81 402 ASP A CA 1
ATOM 3220 C C . ASP A 1 402 ? 3.648 0.873 -33.812 1 91.81 402 ASP A C 1
ATOM 3222 O O . ASP A 1 402 ? 3.367 -0.247 -33.375 1 91.81 402 ASP A O 1
ATOM 3226 N N . ASP A 1 403 ? 4.633 1.099 -34.562 1 89.56 403 ASP A N 1
ATOM 3227 C CA . ASP A 1 403 ? 5.488 -0.01 -34.969 1 89.56 403 ASP A CA 1
ATOM 3228 C C . ASP A 1 403 ? 6.781 -0.034 -34.156 1 89.56 403 ASP A C 1
ATOM 3230 O O . ASP A 1 403 ? 7.727 -0.746 -34.5 1 89.56 403 ASP A O 1
ATOM 3234 N N . SER A 1 404 ? 6.816 0.658 -33.156 1 91.81 404 SER A N 1
ATOM 3235 C CA . SER A 1 404 ? 8.039 0.752 -32.344 1 91.81 404 SER A CA 1
ATOM 3236 C C . SER A 1 404 ? 8.117 -0.36 -31.312 1 91.81 404 SER A C 1
ATOM 3238 O O . SER A 1 404 ? 9.18 -0.602 -30.734 1 91.81 404 SER A O 1
ATOM 3240 N N . ASP A 1 405 ? 7.09 -1.049 -31.141 1 95.12 405 ASP A N 1
ATOM 3241 C CA . ASP A 1 405 ? 6.988 -2.125 -30.172 1 95.12 405 ASP A CA 1
ATOM 3242 C C . ASP A 1 405 ? 6.395 -3.385 -30.797 1 95.12 405 ASP A C 1
ATOM 3244 O O . ASP A 1 405 ? 5.336 -3.855 -30.375 1 95.12 405 ASP A O 1
ATOM 3248 N N . PRO A 1 406 ? 7.152 -3.885 -31.781 1 96.88 406 PRO A N 1
ATOM 3249 C CA . PRO A 1 406 ? 6.602 -5.078 -32.438 1 96.88 406 PRO A CA 1
ATOM 3250 C C . PRO A 1 406 ? 6.531 -6.277 -31.484 1 96.88 406 PRO A C 1
ATOM 3252 O O . PRO A 1 406 ? 7.449 -6.492 -30.688 1 96.88 406 PRO A O 1
ATOM 3255 N N . PHE A 1 407 ? 5.441 -7.051 -31.656 1 97.44 407 PHE A N 1
ATOM 3256 C CA . PHE A 1 407 ? 5.137 -8.164 -30.75 1 97.44 407 PHE A CA 1
ATOM 3257 C C . PHE A 1 407 ? 6.172 -9.273 -30.906 1 97.44 407 PHE A C 1
ATOM 3259 O O . PHE A 1 407 ? 6.469 -9.711 -32.031 1 97.44 407 PHE A O 1
ATOM 3266 N N . GLN A 1 408 ? 6.836 -9.75 -29.781 1 98.25 408 GLN A N 1
ATOM 3267 C CA . GLN A 1 408 ? 7.805 -10.836 -29.672 1 98.25 408 GLN A CA 1
ATOM 3268 C C . GLN A 1 408 ? 8.961 -10.656 -30.641 1 98.25 408 GLN A C 1
ATOM 3270 O O . GLN A 1 408 ? 9.422 -11.617 -31.25 1 98.25 408 GLN A O 1
ATOM 3275 N N . THR A 1 409 ? 9.383 -9.414 -30.828 1 98.62 409 THR A N 1
ATOM 3276 C CA . THR A 1 409 ? 10.422 -9.109 -31.797 1 98.62 409 THR A CA 1
ATOM 3277 C C . THR A 1 409 ? 11.492 -8.203 -31.188 1 98.62 409 THR A C 1
ATOM 3279 O O . THR A 1 409 ? 11.273 -7.008 -31.016 1 98.62 409 THR A O 1
ATOM 3282 N N . ASP A 1 410 ? 12.633 -8.758 -30.984 1 98.69 410 ASP A N 1
ATOM 3283 C CA . ASP A 1 410 ? 13.766 -7.953 -30.531 1 98.69 410 ASP A CA 1
ATOM 3284 C C . ASP A 1 410 ? 14.391 -7.18 -31.688 1 98.69 410 ASP A C 1
ATOM 3286 O O . ASP A 1 410 ? 14.398 -7.66 -32.812 1 98.69 410 ASP A O 1
ATOM 3290 N N . ILE A 1 411 ? 14.867 -6.051 -31.406 1 98.75 411 ILE A N 1
ATOM 3291 C CA . ILE A 1 411 ? 15.586 -5.254 -32.375 1 98.75 411 ILE A CA 1
ATOM 3292 C C . ILE A 1 411 ? 17.016 -4.996 -31.906 1 98.75 411 ILE A C 1
ATOM 3294 O O . ILE A 1 411 ? 17.219 -4.496 -30.797 1 98.75 411 ILE A O 1
ATOM 3298 N N . PHE A 1 412 ? 18 -5.379 -32.688 1 98.75 412 PHE A N 1
ATOM 3299 C CA . PHE A 1 412 ? 19.422 -5.203 -32.406 1 98.75 412 PHE A CA 1
ATOM 3300 C C . PHE A 1 412 ? 20.078 -4.34 -33.5 1 98.75 412 PHE A C 1
ATOM 3302 O O . PHE A 1 412 ? 20.047 -4.684 -34.688 1 98.75 412 PHE A O 1
ATOM 3309 N N . ILE A 1 413 ? 20.547 -3.197 -33.062 1 98.81 413 ILE A N 1
ATOM 3310 C CA . ILE A 1 413 ? 21.266 -2.303 -33.969 1 98.81 413 ILE A CA 1
ATOM 3311 C C . ILE A 1 413 ? 22.766 -2.424 -33.719 1 98.81 413 ILE A C 1
ATOM 3313 O O . ILE A 1 413 ? 23.25 -2.184 -32.625 1 98.81 413 ILE A O 1
ATOM 3317 N N . LEU A 1 414 ? 23.547 -2.703 -34.812 1 98.62 414 LEU A N 1
ATOM 3318 C CA . LEU A 1 414 ? 24.969 -3.021 -34.688 1 98.62 414 LEU A CA 1
ATOM 3319 C C . LEU A 1 414 ? 25.797 -1.751 -34.594 1 98.62 414 LEU A C 1
ATOM 3321 O O . LEU A 1 414 ? 25.469 -0.738 -35.219 1 98.62 414 LEU A O 1
ATOM 3325 N N . SER A 1 415 ? 26.875 -1.841 -33.812 1 98 415 SER A N 1
ATOM 3326 C CA . SER A 1 415 ? 27.875 -0.769 -33.75 1 98 415 SER A CA 1
ATOM 3327 C C . SER A 1 415 ? 28.875 -0.879 -34.906 1 98 415 SER A C 1
ATOM 3329 O O . SER A 1 415 ? 29.516 0.105 -35.25 1 98 415 SER A O 1
ATOM 3331 N N . GLY A 1 416 ? 29.047 -2.094 -35.438 1 96.31 416 GLY A N 1
ATOM 3332 C CA . GLY A 1 416 ? 29.984 -2.354 -36.5 1 96.31 416 GLY A CA 1
ATOM 3333 C C . GLY A 1 416 ? 31.375 -2.66 -36.031 1 96.31 416 GLY A C 1
ATOM 3334 O O . GLY A 1 416 ? 32.312 -2.73 -36.812 1 96.31 416 GLY A O 1
ATOM 3335 N N . LYS A 1 417 ? 31.484 -2.83 -34.75 1 94.31 417 LYS A N 1
ATOM 3336 C CA . LYS A 1 417 ? 32.781 -3.076 -34.188 1 94.31 417 LYS A CA 1
ATOM 3337 C C . LYS A 1 417 ? 33.031 -4.566 -33.969 1 94.31 417 LYS A C 1
ATOM 3339 O O . LYS A 1 417 ? 33 -5.047 -32.812 1 94.31 417 LYS A O 1
ATOM 3344 N N . GLY A 1 418 ? 33.375 -5.32 -35 1 93.88 418 GLY A N 1
ATOM 3345 C CA . GLY A 1 418 ? 33.688 -6.734 -34.875 1 93.88 418 GLY A CA 1
ATOM 3346 C C . GLY A 1 418 ? 32.469 -7.598 -34.625 1 93.88 418 GLY A C 1
ATOM 3347 O O . GLY A 1 418 ? 31.375 -7.309 -35.125 1 93.88 418 GLY A O 1
ATOM 3348 N N . GLU A 1 419 ? 32.688 -8.719 -33.938 1 96.44 419 GLU A N 1
ATOM 3349 C CA . GLU A 1 419 ? 31.609 -9.633 -33.562 1 96.44 419 GLU A CA 1
ATOM 3350 C C . GLU A 1 419 ? 30.812 -9.094 -32.375 1 96.44 419 GLU A C 1
ATOM 3352 O O . GLU A 1 419 ? 31.391 -8.695 -31.375 1 96.44 419 GLU A O 1
ATOM 3357 N N . GLU A 1 420 ? 29.531 -9.039 -32.594 1 97.44 420 GLU A N 1
ATOM 3358 C CA . GLU A 1 420 ? 28.641 -8.5 -31.578 1 97.44 420 GLU A CA 1
ATOM 3359 C C . GLU A 1 420 ? 27.594 -9.531 -31.172 1 97.44 420 GLU A C 1
ATOM 3361 O O . GLU A 1 420 ? 27.281 -10.461 -31.922 1 97.44 420 GLU A O 1
ATOM 3366 N N . SER A 1 421 ? 27.141 -9.359 -29.969 1 97.31 421 SER A N 1
ATOM 3367 C CA . SER A 1 421 ? 26.141 -10.305 -29.469 1 97.31 421 SER A CA 1
ATOM 3368 C C . SER A 1 421 ? 24.969 -9.57 -28.828 1 97.31 421 SER A C 1
ATOM 3370 O O . SER A 1 421 ? 25.125 -8.453 -28.312 1 97.31 421 SER A O 1
ATOM 3372 N N . PHE A 1 422 ? 23.859 -10.195 -28.984 1 98.25 422 PHE A N 1
ATOM 3373 C CA . PHE A 1 422 ? 22.656 -9.656 -28.359 1 98.25 422 PHE A CA 1
ATOM 3374 C C . PHE A 1 422 ? 21.828 -10.773 -27.734 1 98.25 422 PHE A C 1
ATOM 3376 O O . PHE A 1 422 ? 21.562 -11.797 -28.375 1 98.25 422 PHE A O 1
ATOM 3383 N N . ARG A 1 423 ? 21.422 -10.539 -26.516 1 98.25 423 ARG A N 1
ATOM 3384 C CA . ARG A 1 423 ? 20.469 -11.336 -25.75 1 98.25 423 ARG A CA 1
ATOM 3385 C C . ARG A 1 423 ? 19.625 -10.453 -24.844 1 98.25 423 ARG A C 1
ATOM 3387 O O . ARG A 1 423 ? 20.156 -9.703 -24.031 1 98.25 423 ARG A O 1
ATOM 3394 N N . ALA A 1 424 ? 18.297 -10.57 -24.953 1 98.5 424 ALA A N 1
ATOM 3395 C CA . ALA A 1 424 ? 17.422 -9.727 -24.141 1 98.5 424 ALA A CA 1
ATOM 3396 C C . ALA A 1 424 ? 17.703 -9.922 -22.641 1 98.5 424 ALA A C 1
ATOM 3398 O O . ALA A 1 424 ? 17.938 -11.047 -22.188 1 98.5 424 ALA A O 1
ATOM 3399 N N . ARG A 1 425 ? 17.719 -8.859 -21.875 1 98.12 425 ARG A N 1
ATOM 3400 C CA . ARG A 1 425 ? 18.016 -8.883 -20.453 1 98.12 425 ARG A CA 1
ATOM 3401 C C . ARG A 1 425 ? 16.75 -8.82 -19.625 1 98.12 425 ARG A C 1
ATOM 3403 O O . ARG A 1 425 ? 16.688 -9.398 -18.531 1 98.12 425 ARG A O 1
ATOM 3410 N N . PHE A 1 426 ? 15.781 -8.078 -20.062 1 98.56 426 PHE A N 1
ATOM 3411 C CA . PHE A 1 426 ? 14.609 -7.773 -19.266 1 98.56 426 PHE A CA 1
ATOM 3412 C C . PHE A 1 426 ? 13.336 -8.25 -19.953 1 98.56 426 PHE A C 1
ATOM 3414 O O . PHE A 1 426 ? 12.297 -7.586 -19.891 1 98.56 426 PHE A O 1
ATOM 3421 N N . ASN A 1 427 ? 13.398 -9.367 -20.641 1 97.94 427 ASN A N 1
ATOM 3422 C CA . ASN A 1 427 ? 12.281 -9.953 -21.375 1 97.94 427 ASN A CA 1
ATOM 3423 C C . ASN A 1 427 ? 12.438 -11.461 -21.531 1 97.94 427 ASN A C 1
ATOM 3425 O O . ASN A 1 427 ? 13.523 -12 -21.328 1 97.94 427 ASN A O 1
ATOM 3429 N N . TYR A 1 428 ? 11.305 -12.062 -21.781 1 98.62 428 TYR A N 1
ATOM 3430 C CA . TYR A 1 428 ? 11.281 -13.414 -22.312 1 98.62 428 TYR A CA 1
ATOM 3431 C C . TYR A 1 428 ? 10.133 -13.602 -23.297 1 98.62 428 TYR A C 1
ATOM 3433 O O . TYR A 1 428 ? 9.227 -12.766 -23.359 1 98.62 428 TYR A O 1
ATOM 3441 N N . LYS A 1 429 ? 10.203 -14.656 -24.141 1 98.44 429 LYS A N 1
ATOM 3442 C CA . LYS A 1 429 ? 9.219 -14.969 -25.172 1 98.44 429 LYS A CA 1
ATOM 3443 C C . LYS A 1 429 ? 8.867 -16.453 -25.172 1 98.44 429 LYS A C 1
ATOM 3445 O O . LYS A 1 429 ? 9.539 -17.25 -24.516 1 98.44 429 LYS A O 1
ATOM 3450 N N . GLY A 1 430 ? 7.742 -16.781 -25.781 1 98.56 430 GLY A N 1
ATOM 3451 C CA . GLY A 1 430 ? 7.398 -18.156 -26.109 1 98.56 430 GLY A CA 1
ATOM 3452 C C . GLY A 1 430 ? 7.59 -18.469 -27.578 1 98.56 430 GLY A C 1
ATOM 3453 O O . GLY A 1 430 ? 7.07 -17.766 -28.438 1 98.56 430 GLY A O 1
ATOM 3454 N N . PHE A 1 431 ? 8.43 -19.531 -27.922 1 98.69 431 PHE A N 1
ATOM 3455 C CA . PHE A 1 431 ? 8.727 -19.75 -29.328 1 98.69 431 PHE A CA 1
ATOM 3456 C C . PHE A 1 431 ? 9.344 -21.125 -29.562 1 98.69 431 PHE A C 1
ATOM 3458 O O . PHE A 1 431 ? 9.844 -21.75 -28.609 1 98.69 431 PHE A O 1
ATOM 3465 N N . GLN A 1 432 ? 9.25 -21.594 -30.719 1 98.62 432 GLN A N 1
ATOM 3466 C CA . GLN A 1 432 ? 10.039 -22.703 -31.266 1 98.62 432 GLN A CA 1
ATOM 3467 C C . GLN A 1 432 ? 10.93 -22.219 -32.406 1 98.62 432 GLN A C 1
ATOM 3469 O O . GLN A 1 432 ? 12.023 -22.75 -32.594 1 98.62 432 GLN A O 1
ATOM 3474 N N . TYR A 1 433 ? 10.461 -21.172 -33.094 1 98.62 433 TYR A N 1
ATOM 3475 C CA . TYR A 1 433 ? 11.125 -20.656 -34.281 1 98.62 433 TYR A CA 1
ATOM 3476 C C . TYR A 1 433 ? 11.555 -19.219 -34.094 1 98.62 433 TYR A C 1
ATOM 3478 O O . TYR A 1 433 ? 10.859 -18.438 -33.438 1 98.62 433 TYR A O 1
ATOM 3486 N N . VAL A 1 434 ? 12.672 -18.859 -34.688 1 98.88 434 VAL A N 1
ATOM 3487 C CA . VAL A 1 434 ? 13.133 -17.484 -34.719 1 98.88 434 VAL A CA 1
ATOM 3488 C C . VAL A 1 434 ? 13.516 -17.094 -36.125 1 98.88 434 VAL A C 1
ATOM 3490 O O . VAL A 1 434 ? 14.336 -17.75 -36.781 1 98.88 434 VAL A O 1
ATOM 3493 N N . GLU A 1 435 ? 12.875 -16.109 -36.625 1 98.81 435 GLU A N 1
ATOM 3494 C CA . GLU A 1 435 ? 13.242 -15.516 -37.906 1 98.81 435 GLU A CA 1
ATOM 3495 C C . GLU A 1 435 ? 14.141 -14.297 -37.719 1 98.81 435 GLU A C 1
ATOM 3497 O O . GLU A 1 435 ? 13.773 -13.367 -37 1 98.81 435 GLU A O 1
ATOM 3502 N N . VAL A 1 436 ? 15.281 -14.336 -38.281 1 98.81 436 VAL A N 1
ATOM 3503 C CA . VAL A 1 436 ? 16.234 -13.227 -38.219 1 98.81 436 VAL A CA 1
ATOM 3504 C C . VAL A 1 436 ? 16.188 -12.406 -39.5 1 98.81 436 VAL A C 1
ATOM 3506 O O . VAL A 1 436 ? 16.531 -12.906 -40.562 1 98.81 436 VAL A O 1
ATOM 3509 N N . LEU A 1 437 ? 15.742 -11.141 -39.312 1 98.5 437 LEU A N 1
ATOM 3510 C CA . LEU A 1 437 ? 15.648 -10.211 -40.438 1 98.5 437 LEU A CA 1
ATOM 3511 C C . LEU A 1 437 ? 16.656 -9.078 -40.281 1 98.5 437 LEU A C 1
ATOM 3513 O O . LEU A 1 437 ? 16.766 -8.477 -39.219 1 98.5 437 LEU A O 1
ATOM 3517 N N . SER A 1 438 ? 17.391 -8.867 -41.312 1 98.5 438 SER A N 1
ATOM 3518 C CA . SER A 1 438 ? 18.344 -7.773 -41.312 1 98.5 438 SER A CA 1
ATOM 3519 C C . SER A 1 438 ? 18.062 -6.789 -42.438 1 98.5 438 SER A C 1
ATOM 3521 O O . SER A 1 438 ? 17.625 -7.188 -43.531 1 98.5 438 SER A O 1
ATOM 3523 N N . ASN A 1 439 ? 18.297 -5.492 -42.219 1 98.19 439 ASN A N 1
ATOM 3524 C CA . ASN A 1 439 ? 18.094 -4.516 -43.281 1 98.19 439 ASN A CA 1
ATOM 3525 C C . ASN A 1 439 ? 19.312 -4.438 -44.219 1 98.19 439 ASN A C 1
ATOM 3527 O O . ASN A 1 439 ? 19.266 -3.756 -45.25 1 98.19 439 ASN A O 1
ATOM 3531 N N . GLU A 1 440 ? 20.438 -5.062 -43.906 1 97.88 440 GLU A N 1
ATOM 3532 C CA . GLU A 1 440 ? 21.641 -5.254 -44.719 1 97.88 440 GLU A CA 1
ATOM 3533 C C . GLU A 1 440 ? 22.016 -6.73 -44.781 1 97.88 440 GLU A C 1
ATOM 3535 O O . GLU A 1 440 ? 21.688 -7.508 -43.906 1 97.88 440 GLU A O 1
ATOM 3540 N N . PRO A 1 441 ? 22.688 -7.078 -45.906 1 97.5 441 PRO A N 1
ATOM 3541 C CA . PRO A 1 441 ? 23.125 -8.477 -45.969 1 97.5 441 PRO A CA 1
ATOM 3542 C C . PRO A 1 441 ? 24.062 -8.836 -44.812 1 97.5 441 PRO A C 1
ATOM 3544 O O . PRO A 1 441 ? 24.953 -8.055 -44.469 1 97.5 441 PRO A O 1
ATOM 3547 N N . ILE A 1 442 ? 23.828 -9.961 -44.219 1 97.38 442 ILE A N 1
ATOM 3548 C CA . ILE A 1 442 ? 24.688 -10.547 -43.219 1 97.38 442 ILE A CA 1
ATOM 3549 C C . ILE A 1 442 ? 24.875 -12.039 -43.469 1 97.38 442 ILE A C 1
ATOM 3551 O O . ILE A 1 442 ? 24.172 -12.617 -44.312 1 97.38 442 ILE A O 1
ATOM 3555 N N . GLU A 1 443 ? 25.859 -12.648 -42.938 1 96.88 443 GLU A N 1
ATOM 3556 C CA . GLU A 1 443 ? 26.094 -14.086 -43.031 1 96.88 443 GLU A CA 1
ATOM 3557 C C . GLU A 1 443 ? 25.922 -14.773 -41.688 1 96.88 443 GLU A C 1
ATOM 3559 O O . GLU A 1 443 ? 26.656 -14.469 -40.719 1 96.88 443 GLU A O 1
ATOM 3564 N N . LEU A 1 444 ? 25 -15.648 -41.625 1 98.12 444 LEU A N 1
ATOM 3565 C CA . LEU A 1 444 ? 24.734 -16.406 -40.406 1 98.12 444 LEU A CA 1
ATOM 3566 C C . LEU A 1 444 ? 24.953 -17.906 -40.625 1 98.12 444 LEU A C 1
ATOM 3568 O O . LEU A 1 444 ? 24.875 -18.375 -41.781 1 98.12 444 LEU A O 1
ATOM 3572 N N . THR A 1 445 ? 25.281 -18.641 -39.594 1 97.31 445 THR A N 1
ATOM 3573 C CA . THR A 1 445 ? 25.359 -20.094 -39.531 1 97.31 445 THR A CA 1
ATOM 3574 C C . THR A 1 445 ? 24.484 -20.656 -38.438 1 97.31 445 THR A C 1
ATOM 3576 O O . THR A 1 445 ? 23.875 -19.891 -37.688 1 97.31 445 THR A O 1
ATOM 3579 N N . THR A 1 446 ? 24.438 -21.938 -38.312 1 96.56 446 THR A N 1
ATOM 3580 C CA . THR A 1 446 ? 23.641 -22.594 -37.25 1 96.56 446 THR A CA 1
ATOM 3581 C C . THR A 1 446 ? 24.172 -22.219 -35.875 1 96.56 446 THR A C 1
ATOM 3583 O O . THR A 1 446 ? 23.438 -22.281 -34.875 1 96.56 446 THR A O 1
ATOM 3586 N N . ASN A 1 447 ? 25.391 -21.766 -35.812 1 96.69 447 ASN A N 1
ATOM 3587 C CA . ASN A 1 447 ? 26 -21.406 -34.562 1 96.69 447 ASN A CA 1
ATOM 3588 C C . ASN A 1 447 ? 25.766 -19.938 -34.219 1 96.69 447 ASN A C 1
ATOM 3590 O O . ASN A 1 447 ? 26.078 -19.5 -33.094 1 96.69 447 ASN A O 1
ATOM 3594 N N . SER A 1 448 ? 25.172 -19.219 -35.125 1 98.25 448 SER A N 1
ATOM 3595 C CA . SER A 1 448 ? 25 -17.781 -34.938 1 98.25 448 SER A CA 1
ATOM 3596 C C . SER A 1 448 ? 23.875 -17.484 -33.969 1 98.25 448 SER A C 1
ATOM 3598 O O . SER A 1 448 ? 23.781 -16.375 -33.438 1 98.25 448 SER A O 1
ATOM 3600 N N . LEU A 1 449 ? 22.984 -18.469 -33.75 1 98.56 449 LEU A N 1
ATOM 3601 C CA . LEU A 1 449 ? 21.844 -18.234 -32.875 1 98.56 449 LEU A CA 1
ATOM 3602 C C . LEU A 1 449 ? 21.672 -19.406 -31.906 1 98.56 449 LEU A C 1
ATOM 3604 O O . LEU A 1 449 ? 21.672 -20.562 -32.312 1 98.56 449 LEU A O 1
ATOM 3608 N N . LYS A 1 450 ? 21.594 -19.094 -30.656 1 98.5 450 LYS A N 1
ATOM 3609 C CA . LYS A 1 450 ? 21.25 -20.031 -29.594 1 98.5 450 LYS A CA 1
ATOM 3610 C C . LYS A 1 450 ? 19.984 -19.594 -28.844 1 98.5 450 LYS A C 1
ATOM 3612 O O . LYS A 1 450 ? 19.562 -18.438 -28.969 1 98.5 450 LYS A O 1
ATOM 3617 N N . ALA A 1 451 ? 19.328 -20.5 -28.25 1 98.62 451 ALA A N 1
ATOM 3618 C CA . ALA A 1 451 ? 18.188 -20.172 -27.391 1 98.62 451 ALA A CA 1
ATOM 3619 C C . ALA A 1 451 ? 18.422 -20.656 -25.969 1 98.62 451 ALA A C 1
ATOM 3621 O O . ALA A 1 451 ? 19.234 -21.562 -25.734 1 98.62 451 ALA A O 1
ATOM 3622 N N . TYR A 1 452 ? 17.844 -20.031 -25.016 1 98.69 452 TYR A N 1
ATOM 3623 C CA . TYR A 1 452 ? 17.891 -20.406 -23.609 1 98.69 452 TYR A CA 1
ATOM 3624 C C . TYR A 1 452 ? 16.5 -20.656 -23.062 1 98.69 452 TYR A C 1
ATOM 3626 O O . TYR A 1 452 ? 15.664 -19.734 -23.047 1 98.69 452 TYR A O 1
ATOM 3634 N N . PHE A 1 453 ? 16.219 -21.922 -22.641 1 98.75 453 PHE A N 1
ATOM 3635 C CA . PHE A 1 453 ? 14.977 -22.219 -21.938 1 98.75 453 PHE A CA 1
ATOM 3636 C C . PHE A 1 453 ? 15 -21.594 -20.531 1 98.75 453 PHE A C 1
ATOM 3638 O O . PHE A 1 453 ? 15.758 -22.047 -19.672 1 98.75 453 PHE A O 1
ATOM 3645 N N . MET A 1 454 ? 14.211 -20.562 -20.375 1 98.75 454 MET A N 1
ATOM 3646 C CA . MET A 1 454 ? 14.227 -19.75 -19.156 1 98.75 454 MET A CA 1
ATOM 3647 C C . MET A 1 454 ? 12.961 -20 -18.344 1 98.75 454 MET A C 1
ATOM 3649 O O . MET A 1 454 ? 11.859 -20 -18.875 1 98.75 454 MET A O 1
ATOM 3653 N N . HIS A 1 455 ? 13.078 -20.25 -17.047 1 98.75 455 HIS A N 1
ATOM 3654 C CA . HIS A 1 455 ? 11.977 -20.406 -16.109 1 98.75 455 HIS A CA 1
ATOM 3655 C C . HIS A 1 455 ? 12.484 -20.453 -14.672 1 98.75 455 HIS A C 1
ATOM 3657 O O . HIS A 1 455 ? 13.695 -20.5 -14.438 1 98.75 455 HIS A O 1
ATOM 3663 N N . SER A 1 456 ? 11.617 -20.391 -13.68 1 98.75 456 SER A N 1
ATOM 3664 C CA . SER A 1 456 ? 12.023 -20.672 -12.305 1 98.75 456 SER A CA 1
ATOM 3665 C C . SER A 1 456 ? 12.719 -22.031 -12.211 1 98.75 456 SER A C 1
ATOM 3667 O O . SER A 1 456 ? 12.188 -23.031 -12.68 1 98.75 456 SER A O 1
ATOM 3669 N N . ASP A 1 457 ? 13.844 -21.984 -11.656 1 98.56 457 ASP A N 1
ATOM 3670 C CA . ASP A 1 457 ? 14.688 -23.172 -11.633 1 98.56 457 ASP A CA 1
ATOM 3671 C C . ASP A 1 457 ? 14.352 -24.062 -10.43 1 98.56 457 ASP A C 1
ATOM 3673 O O . ASP A 1 457 ? 15.219 -24.328 -9.594 1 98.56 457 ASP A O 1
ATOM 3677 N N . VAL A 1 458 ? 13.172 -24.609 -10.398 1 98.62 458 VAL A N 1
ATOM 3678 C CA . VAL A 1 458 ? 12.711 -25.469 -9.305 1 98.62 458 VAL A CA 1
ATOM 3679 C C . VAL A 1 458 ? 13.312 -26.859 -9.445 1 98.62 458 VAL A C 1
ATOM 3681 O O . VAL A 1 458 ? 13.477 -27.375 -10.555 1 98.62 458 VAL A O 1
ATOM 3684 N N . PRO A 1 459 ? 13.664 -27.469 -8.328 1 98.31 459 PRO A N 1
ATOM 3685 C CA . PRO A 1 459 ? 14.234 -28.812 -8.383 1 98.31 459 PRO A CA 1
ATOM 3686 C C . PRO A 1 459 ? 13.25 -29.844 -8.914 1 98.31 459 PRO A C 1
ATOM 3688 O O . PRO A 1 459 ? 12.055 -29.797 -8.602 1 98.31 459 PRO A O 1
ATOM 3691 N N . VAL A 1 460 ? 13.703 -30.828 -9.719 1 98.44 460 VAL A N 1
ATOM 3692 C CA . VAL A 1 460 ? 12.914 -31.953 -10.211 1 98.44 460 VAL A CA 1
ATOM 3693 C C . VAL A 1 460 ? 12.734 -33 -9.102 1 98.44 460 VAL A C 1
ATOM 3695 O O . VAL A 1 460 ? 13.711 -33.406 -8.469 1 98.44 460 VAL A O 1
ATOM 3698 N N . VAL A 1 461 ? 11.508 -33.406 -8.859 1 98.5 461 VAL A N 1
ATOM 3699 C CA . VAL A 1 461 ? 11.289 -34.375 -7.793 1 98.5 461 VAL A CA 1
ATOM 3700 C C . VAL A 1 461 ? 10.453 -35.562 -8.32 1 98.5 461 VAL A C 1
ATOM 3702 O O . VAL A 1 461 ? 10.109 -36.469 -7.566 1 98.5 461 VAL A O 1
ATOM 3705 N N . GLY A 1 462 ? 10.055 -35.531 -9.555 1 98.69 462 GLY A N 1
ATOM 3706 C CA . GLY A 1 462 ? 9.289 -36.625 -10.148 1 98.69 462 GLY A CA 1
ATOM 3707 C C . GLY A 1 462 ? 9.828 -37.062 -11.492 1 98.69 462 GLY A C 1
ATOM 3708 O O . GLY A 1 462 ? 10.422 -36.25 -12.227 1 98.69 462 GLY A O 1
ATOM 3709 N N . LYS A 1 463 ? 9.625 -38.25 -11.805 1 98.44 463 LYS A N 1
ATOM 3710 C CA . LYS A 1 463 ? 9.992 -38.844 -13.086 1 98.44 463 LYS A CA 1
ATOM 3711 C C . LYS A 1 463 ? 9.07 -40.031 -13.438 1 98.44 463 LYS A C 1
ATOM 3713 O O . LYS A 1 463 ? 8.695 -40.812 -12.562 1 98.44 463 LYS A O 1
ATOM 3718 N N . VAL A 1 464 ? 8.656 -40.125 -14.664 1 98.31 464 VAL A N 1
ATOM 3719 C CA . VAL A 1 464 ? 7.797 -41.188 -15.148 1 98.31 464 VAL A CA 1
ATOM 3720 C C . VAL A 1 464 ? 8.414 -41.844 -16.391 1 98.31 464 VAL A C 1
ATOM 3722 O O . VAL A 1 464 ? 8.977 -41.125 -17.234 1 98.31 464 VAL A O 1
ATOM 3725 N N . THR A 1 465 ? 8.367 -43.094 -16.453 1 97.94 465 THR A N 1
ATOM 3726 C CA . THR A 1 465 ? 8.711 -43.844 -17.656 1 97.94 465 THR A CA 1
ATOM 3727 C C . THR A 1 465 ? 7.703 -44.969 -17.891 1 97.94 465 THR A C 1
ATOM 3729 O O . THR A 1 465 ? 7.152 -45.531 -16.953 1 97.94 465 THR A O 1
ATOM 3732 N N . SER A 1 466 ? 7.422 -45.312 -19.141 1 98.44 466 SER A N 1
ATOM 3733 C CA . SER A 1 466 ? 6.477 -46.375 -19.484 1 98.44 466 SER A CA 1
ATOM 3734 C C . SER A 1 466 ? 6.859 -47.062 -20.781 1 98.44 466 SER A C 1
ATOM 3736 O O . SER A 1 466 ? 7.754 -46.594 -21.5 1 98.44 466 SER A O 1
ATOM 3738 N N . SER A 1 467 ? 6.172 -48.125 -21.062 1 98.06 467 SER A N 1
ATOM 3739 C CA . SER A 1 467 ? 6.398 -48.875 -22.297 1 98.06 467 SER A CA 1
ATOM 3740 C C . SER A 1 467 ? 5.754 -48.188 -23.5 1 98.06 467 SER A C 1
ATOM 3742 O O . SER A 1 467 ? 5.965 -48.562 -24.641 1 98.06 467 SER A O 1
ATOM 3744 N N . SER A 1 468 ? 4.953 -47.156 -23.281 1 98.12 468 SER A N 1
ATOM 3745 C CA . SER A 1 468 ? 4.328 -46.375 -24.344 1 98.12 468 SER A CA 1
ATOM 3746 C C . SER A 1 468 ? 5.117 -45.094 -24.625 1 98.12 468 SER A C 1
ATOM 3748 O O . SER A 1 468 ? 5.168 -44.188 -23.797 1 98.12 468 SER A O 1
ATOM 3750 N N . GLU A 1 469 ? 5.629 -44.969 -25.828 1 97.62 469 GLU A N 1
ATOM 3751 C CA . GLU A 1 469 ? 6.355 -43.781 -26.234 1 97.62 469 GLU A CA 1
ATOM 3752 C C . GLU A 1 469 ? 5.441 -42.562 -26.234 1 97.62 469 GLU A C 1
ATOM 3754 O O . GLU A 1 469 ? 5.871 -41.438 -25.891 1 97.62 469 GLU A O 1
ATOM 3759 N N . LEU A 1 470 ? 4.258 -42.781 -26.594 1 97.94 470 LEU A N 1
ATOM 3760 C CA . LEU A 1 470 ? 3.279 -41.719 -26.609 1 97.94 470 LEU A CA 1
ATOM 3761 C C . LEU A 1 470 ? 3.09 -41.125 -25.203 1 97.94 470 LEU A C 1
ATOM 3763 O O . LEU A 1 470 ? 3.105 -39.906 -25.031 1 97.94 470 LEU A O 1
ATOM 3767 N N . LEU A 1 471 ? 2.928 -41.969 -24.188 1 98.06 471 LEU A N 1
ATOM 3768 C CA . LEU A 1 471 ? 2.752 -41.5 -22.828 1 98.06 471 LEU A CA 1
ATOM 3769 C C . LEU A 1 471 ? 3.982 -40.75 -22.344 1 98.06 471 LEU A C 1
ATOM 3771 O O . LEU A 1 471 ? 3.857 -39.719 -21.688 1 98.06 471 LEU A O 1
ATOM 3775 N N . ASN A 1 472 ? 5.105 -41.25 -22.719 1 98.5 472 ASN A N 1
ATOM 3776 C CA . ASN A 1 472 ? 6.34 -40.562 -22.328 1 98.5 472 ASN A CA 1
ATOM 3777 C C . ASN A 1 472 ? 6.426 -39.156 -22.906 1 98.5 472 ASN A C 1
ATOM 3779 O O . ASN A 1 472 ? 6.801 -38.219 -22.219 1 98.5 472 ASN A O 1
ATOM 3783 N N . LYS A 1 473 ? 6.07 -39.062 -24.141 1 98.38 473 LYS A N 1
ATOM 3784 C CA . LYS A 1 473 ? 6.129 -37.75 -24.812 1 98.38 473 LYS A CA 1
ATOM 3785 C C . LYS A 1 473 ? 5.102 -36.781 -24.234 1 98.38 473 LYS A C 1
ATOM 3787 O O . LYS A 1 473 ? 5.367 -35.594 -24.141 1 98.38 473 LYS A O 1
ATOM 3792 N N . ILE A 1 474 ? 3.93 -37.25 -23.906 1 98.56 474 ILE A N 1
ATOM 3793 C CA . ILE A 1 474 ? 2.912 -36.406 -23.297 1 98.56 474 ILE A CA 1
ATOM 3794 C C . ILE A 1 474 ? 3.42 -35.906 -21.953 1 98.56 474 ILE A C 1
ATOM 3796 O O . ILE A 1 474 ? 3.242 -34.719 -21.641 1 98.56 474 ILE A O 1
ATOM 3800 N N . TRP A 1 475 ? 4.027 -36.75 -21.203 1 98.5 475 TRP A N 1
ATOM 3801 C CA . TRP A 1 475 ? 4.586 -36.344 -19.922 1 98.5 475 TRP A CA 1
ATOM 3802 C C . TRP A 1 475 ? 5.645 -35.281 -20.094 1 98.5 475 TRP A C 1
ATOM 3804 O O . TRP A 1 475 ? 5.648 -34.281 -19.375 1 98.5 475 TRP A O 1
ATOM 3814 N N . GLU A 1 476 ? 6.504 -35.406 -21.016 1 98.31 476 GLU A N 1
ATOM 3815 C CA . GLU A 1 476 ? 7.543 -34.438 -21.297 1 98.31 476 GLU A CA 1
ATOM 3816 C C . GLU A 1 476 ? 6.941 -33.094 -21.734 1 98.31 476 GLU A C 1
ATOM 3818 O O . GLU A 1 476 ? 7.379 -32.031 -21.281 1 98.31 476 GLU A O 1
ATOM 3823 N N . ALA A 1 477 ? 5.984 -33.188 -22.625 1 98.69 477 ALA A N 1
ATOM 3824 C CA . ALA A 1 477 ? 5.324 -31.984 -23.109 1 98.69 477 ALA A CA 1
ATOM 3825 C C . ALA A 1 477 ? 4.633 -31.234 -21.984 1 98.69 477 ALA A C 1
ATOM 3827 O O . ALA A 1 477 ? 4.641 -30 -21.938 1 98.69 477 ALA A O 1
ATOM 3828 N N . THR A 1 478 ? 4.004 -32 -21.109 1 98.56 478 THR A N 1
ATOM 3829 C CA . THR A 1 478 ? 3.32 -31.391 -19.969 1 98.56 478 THR A CA 1
ATOM 3830 C C . THR A 1 478 ? 4.312 -30.656 -19.062 1 98.56 478 THR A C 1
ATOM 3832 O O . THR A 1 478 ? 4.055 -29.531 -18.641 1 98.56 478 THR A O 1
ATOM 3835 N N . ASN A 1 479 ? 5.375 -31.266 -18.781 1 98.38 479 ASN A N 1
ATOM 3836 C CA . ASN A 1 479 ? 6.391 -30.656 -17.922 1 98.38 479 ASN A CA 1
ATOM 3837 C C . ASN A 1 479 ? 7.016 -29.422 -18.578 1 98.38 479 ASN A C 1
ATOM 3839 O O . ASN A 1 479 ? 7.277 -28.422 -17.906 1 98.38 479 ASN A O 1
ATOM 3843 N N . ARG A 1 480 ? 7.266 -29.516 -19.891 1 98.56 480 ARG A N 1
ATOM 3844 C CA . ARG A 1 480 ? 7.793 -28.359 -20.609 1 98.56 480 ARG A CA 1
ATOM 3845 C C . ARG A 1 480 ? 6.816 -27.203 -20.562 1 98.56 480 ARG A C 1
ATOM 3847 O O . ARG A 1 480 ? 7.227 -26.047 -20.438 1 98.56 480 ARG A O 1
ATOM 3854 N N . SER A 1 481 ? 5.547 -27.5 -20.719 1 98.62 481 SER A N 1
ATOM 3855 C CA . SER A 1 481 ? 4.523 -26.469 -20.641 1 98.62 481 SER A CA 1
ATOM 3856 C C . SER A 1 481 ? 4.488 -25.828 -19.25 1 98.62 481 SER A C 1
ATOM 3858 O O . SER A 1 481 ? 4.383 -24.609 -19.125 1 98.62 481 SER A O 1
ATOM 3860 N N . TYR A 1 482 ? 4.559 -26.672 -18.219 1 98.38 482 TYR A N 1
ATOM 3861 C CA . TYR A 1 482 ? 4.543 -26.156 -16.859 1 98.38 482 TYR A CA 1
ATOM 3862 C C . TYR A 1 482 ? 5.727 -25.219 -16.609 1 98.38 482 TYR A C 1
ATOM 3864 O O . TYR A 1 482 ? 5.551 -24.094 -16.141 1 98.38 482 TYR A O 1
ATOM 3872 N N . LEU A 1 483 ? 6.883 -25.672 -16.953 1 98.75 483 LEU A N 1
ATOM 3873 C CA . LEU A 1 483 ? 8.094 -24.891 -16.719 1 98.75 483 LEU A CA 1
ATOM 3874 C C . LEU A 1 483 ? 8.094 -23.625 -17.547 1 98.75 483 LEU A C 1
ATOM 3876 O O . LEU A 1 483 ? 8.531 -22.562 -17.078 1 98.75 483 LEU A O 1
ATOM 3880 N N . SER A 1 484 ? 7.578 -23.703 -18.797 1 98.75 484 SER A N 1
ATOM 3881 C CA . SER A 1 484 ? 7.508 -22.531 -19.656 1 98.75 484 SER A CA 1
ATOM 3882 C C . SER A 1 484 ? 6.625 -21.453 -19.047 1 98.75 484 SER A C 1
ATOM 3884 O O . SER A 1 484 ? 6.703 -20.281 -19.438 1 98.75 484 SER A O 1
ATOM 3886 N N . ASN A 1 485 ? 5.844 -21.859 -18.141 1 98.62 485 ASN A N 1
ATOM 3887 C CA . ASN A 1 485 ? 4.871 -20.922 -17.578 1 98.62 485 ASN A CA 1
ATOM 3888 C C . ASN A 1 485 ? 5.109 -20.688 -16.094 1 98.62 485 ASN A C 1
ATOM 3890 O O . ASN A 1 485 ? 4.168 -20.422 -15.336 1 98.62 485 ASN A O 1
ATOM 3894 N N . LEU A 1 486 ? 6.336 -20.797 -15.609 1 98.62 486 LEU A N 1
ATOM 3895 C CA . LEU A 1 486 ? 6.691 -20.562 -14.219 1 98.62 486 LEU A CA 1
ATOM 3896 C C . LEU A 1 486 ? 7.781 -19.5 -14.109 1 98.62 486 LEU A C 1
ATOM 3898 O O . LEU A 1 486 ? 8.969 -19.812 -14.211 1 98.62 486 LEU A O 1
ATOM 3902 N N . PHE A 1 487 ? 7.445 -18.281 -13.82 1 98.44 487 PHE A N 1
ATOM 3903 C CA . PHE A 1 487 ? 8.367 -17.141 -13.758 1 98.44 487 PHE A CA 1
ATOM 3904 C C . PHE A 1 487 ? 8.195 -16.375 -12.453 1 98.44 487 PHE A C 1
ATOM 3906 O O . PHE A 1 487 ? 8.008 -15.156 -12.469 1 98.44 487 PHE A O 1
ATOM 3913 N N . GLY A 1 488 ? 8.406 -17.094 -11.344 1 98 488 GLY A N 1
ATOM 3914 C CA . GLY A 1 488 ? 8.164 -16.547 -10.023 1 98 488 GLY A CA 1
ATOM 3915 C C . GLY A 1 488 ? 6.703 -16.594 -9.609 1 98 488 GLY A C 1
ATOM 3916 O O . GLY A 1 488 ? 6.371 -16.359 -8.453 1 98 488 GLY A O 1
ATOM 3917 N N . TYR A 1 489 ? 5.871 -16.891 -10.484 1 98.31 489 TYR A N 1
ATOM 3918 C CA . TYR A 1 489 ? 4.441 -17.172 -10.406 1 98.31 489 TYR A CA 1
ATOM 3919 C C . TYR A 1 489 ? 3.977 -17.969 -11.617 1 98.31 489 TYR A C 1
ATOM 3921 O O . TYR A 1 489 ? 4.645 -17.984 -12.648 1 98.31 489 TYR A O 1
ATOM 3929 N N . PRO A 1 490 ? 2.908 -18.719 -11.469 1 98.38 490 PRO A N 1
ATOM 3930 C CA . PRO A 1 490 ? 2.406 -19.469 -12.633 1 98.38 490 PRO A CA 1
ATOM 3931 C C . PRO A 1 490 ? 1.68 -18.562 -13.633 1 98.38 490 PRO A C 1
ATOM 3933 O O . PRO A 1 490 ? 0.966 -17.641 -13.234 1 98.38 490 PRO A O 1
ATOM 3936 N N . THR A 1 491 ? 1.923 -18.828 -14.883 1 98.06 491 THR A N 1
ATOM 3937 C CA . THR A 1 491 ? 1.23 -18.109 -15.953 1 98.06 491 THR A CA 1
ATOM 3938 C C . THR A 1 491 ? 0.479 -19.094 -16.859 1 98.06 491 THR A C 1
ATOM 3940 O O . THR A 1 491 ? 0.586 -20.297 -16.688 1 98.06 491 THR A O 1
ATOM 3943 N N . ASP A 1 492 ? -0.315 -18.578 -17.781 1 96.69 492 ASP A N 1
ATOM 3944 C CA . ASP A 1 492 ? -1.109 -19.406 -18.688 1 96.69 492 ASP A CA 1
ATOM 3945 C C . ASP A 1 492 ? -0.328 -19.734 -19.953 1 96.69 492 ASP A C 1
ATOM 3947 O O . ASP A 1 492 ? -0.337 -20.891 -20.406 1 96.69 492 ASP A O 1
ATOM 3951 N N . CYS A 1 493 ? 0.302 -18.703 -20.469 1 97.69 493 CYS A N 1
ATOM 3952 C CA . CYS A 1 493 ? 1.137 -18.859 -21.656 1 97.69 493 CYS A CA 1
ATOM 3953 C C . CYS A 1 493 ? 2.318 -17.891 -21.625 1 97.69 493 CYS A C 1
ATOM 3955 O O . CYS A 1 493 ? 2.234 -16.828 -21.016 1 97.69 493 CYS A O 1
ATOM 3957 N N . PRO A 1 494 ? 3.385 -18.219 -22.25 1 98.06 494 PRO A N 1
ATOM 3958 C CA . PRO A 1 494 ? 4.605 -17.422 -22.062 1 98.06 494 PRO A CA 1
ATOM 3959 C C . PRO A 1 494 ? 4.758 -16.328 -23.125 1 98.06 494 PRO A C 1
ATOM 3961 O O . PRO A 1 494 ? 5.785 -15.641 -23.156 1 98.06 494 PRO A O 1
ATOM 3964 N N . GLN A 1 495 ? 3.805 -16.172 -24.047 1 97.12 495 GLN A N 1
ATOM 3965 C CA . GLN A 1 495 ? 4 -15.234 -25.141 1 97.12 495 GLN A CA 1
ATOM 3966 C C . GLN A 1 495 ? 3.098 -14.016 -24.984 1 97.12 495 GLN A C 1
ATOM 3968 O O . GLN A 1 495 ? 3.559 -12.938 -24.594 1 97.12 495 GLN A O 1
ATOM 3973 N N . ARG A 1 496 ? 1.828 -14.164 -24.984 1 95.19 496 ARG A N 1
ATOM 3974 C CA . ARG A 1 496 ? 0.943 -13.039 -25.281 1 95.19 496 ARG A CA 1
ATOM 3975 C C . ARG A 1 496 ? 0.265 -12.539 -24 1 95.19 496 ARG A C 1
ATOM 3977 O O . ARG A 1 496 ? -0.264 -11.43 -23.969 1 95.19 496 ARG A O 1
ATOM 3984 N N . GLU A 1 497 ? 0.232 -13.32 -22.969 1 96 497 GLU A N 1
ATOM 3985 C CA . GLU A 1 497 ? -0.455 -12.883 -21.75 1 96 497 GLU A CA 1
ATOM 3986 C C . GLU A 1 497 ? 0.503 -12.828 -20.578 1 96 497 GLU A C 1
ATOM 3988 O O . GLU A 1 497 ? 0.724 -11.758 -20 1 96 497 GLU A O 1
ATOM 3993 N N . LYS A 1 498 ? 1.104 -13.914 -20.281 1 97.44 498 LYS A N 1
ATOM 3994 C CA . LYS A 1 498 ? 2.004 -14.047 -19.141 1 97.44 498 LYS A CA 1
ATOM 3995 C C . LYS A 1 498 ? 1.281 -13.727 -17.828 1 97.44 498 LYS A C 1
ATOM 3997 O O . LYS A 1 498 ? 1.862 -13.125 -16.922 1 97.44 498 LYS A O 1
ATOM 4002 N N . ASN A 1 499 ? -0.062 -14.031 -17.828 1 97.5 499 ASN A N 1
ATOM 4003 C CA . ASN A 1 499 ? -0.892 -13.688 -16.672 1 97.5 499 ASN A CA 1
ATOM 4004 C C . ASN A 1 499 ? -0.959 -14.828 -15.664 1 97.5 499 ASN A C 1
ATOM 4006 O O . ASN A 1 499 ? -0.898 -16 -16.047 1 97.5 499 ASN A O 1
ATOM 4010 N N . GLY A 1 500 ? -1.05 -14.461 -14.406 1 97.75 500 GLY A N 1
ATOM 4011 C CA . GLY A 1 500 ? -1.309 -15.445 -13.375 1 97.75 500 GLY A CA 1
ATOM 4012 C C . GLY A 1 500 ? -2.766 -15.859 -13.297 1 97.75 500 GLY A C 1
ATOM 4013 O O . GLY A 1 500 ? -3.441 -15.594 -12.297 1 97.75 500 GLY A O 1
ATOM 4014 N N . TRP A 1 501 ? -3.24 -16.547 -14.32 1 97.75 501 TRP A N 1
ATOM 4015 C CA . TRP A 1 501 ? -4.609 -17.047 -14.305 1 97.75 501 TRP A CA 1
ATOM 4016 C C . TRP A 1 501 ? -4.805 -18.062 -13.18 1 97.75 501 TRP A C 1
ATOM 4018 O O . TRP A 1 501 ? -4.176 -19.125 -13.172 1 97.75 501 TRP A O 1
ATOM 4028 N N . THR A 1 502 ? -5.672 -17.734 -12.273 1 97.69 502 THR A N 1
ATOM 4029 C CA . THR A 1 502 ? -5.848 -18.531 -11.07 1 97.69 502 THR A CA 1
ATOM 4030 C C . THR A 1 502 ? -6.402 -19.922 -11.422 1 97.69 502 THR A C 1
ATOM 4032 O O . THR A 1 502 ? -5.973 -20.922 -10.859 1 97.69 502 THR A O 1
ATOM 4035 N N . GLY A 1 503 ? -7.281 -20.047 -12.414 1 97 503 GLY A N 1
ATOM 4036 C CA . GLY A 1 503 ? -7.852 -21.328 -12.828 1 97 503 GLY A CA 1
ATOM 4037 C C . GLY A 1 503 ? -6.816 -22.281 -13.367 1 97 503 GLY A C 1
ATOM 4038 O O . GLY A 1 503 ? -6.785 -23.453 -12.977 1 97 503 GLY A O 1
ATOM 4039 N N . ASP A 1 504 ? -5.938 -21.766 -14.227 1 96.5 504 ASP A N 1
ATOM 4040 C CA . ASP A 1 504 ? -4.891 -22.609 -14.797 1 96.5 504 ASP A CA 1
ATOM 4041 C C . ASP A 1 504 ? -3.975 -23.156 -13.703 1 96.5 504 ASP A C 1
ATOM 4043 O O . ASP A 1 504 ? -3.566 -24.312 -13.758 1 96.5 504 ASP A O 1
ATOM 4047 N N . ALA A 1 505 ? -3.77 -22.328 -12.75 1 97.56 505 ALA A N 1
ATOM 4048 C CA . ALA A 1 505 ? -2.787 -22.656 -11.727 1 97.56 505 ALA A CA 1
ATOM 4049 C C . ALA A 1 505 ? -3.301 -23.781 -10.82 1 97.56 505 ALA A C 1
ATOM 4051 O O . ALA A 1 505 ? -2.57 -24.719 -10.508 1 97.56 505 ALA A O 1
ATOM 4052 N N . HIS A 1 506 ? -4.562 -23.672 -10.328 1 96.62 506 HIS A N 1
ATOM 4053 C CA . HIS A 1 506 ? -4.984 -24.703 -9.375 1 96.62 506 HIS A CA 1
ATOM 4054 C C . HIS A 1 506 ? -5.285 -26.016 -10.086 1 96.62 506 HIS A C 1
ATOM 4056 O O . HIS A 1 506 ? -5.109 -27.094 -9.508 1 96.62 506 HIS A O 1
ATOM 4062 N N . ILE A 1 507 ? -5.57 -26.031 -11.406 1 96.5 507 ILE A N 1
ATOM 4063 C CA . ILE A 1 507 ? -5.793 -27.25 -12.172 1 96.5 507 ILE A CA 1
ATOM 4064 C C . ILE A 1 507 ? -4.484 -28.016 -12.312 1 96.5 507 ILE A C 1
ATOM 4066 O O . ILE A 1 507 ? -4.473 -29.25 -12.281 1 96.5 507 ILE A O 1
ATOM 4070 N N . ALA A 1 508 ? -3.404 -27.266 -12.391 1 96.75 508 ALA A N 1
ATOM 4071 C CA . ALA A 1 508 ? -2.113 -27.891 -12.672 1 96.75 508 ALA A CA 1
ATOM 4072 C C . ALA A 1 508 ? -1.32 -28.125 -11.383 1 96.75 508 ALA A C 1
ATOM 4074 O O . ALA A 1 508 ? -0.181 -28.594 -11.422 1 96.75 508 ALA A O 1
ATOM 4075 N N . ILE A 1 509 ? -1.856 -27.859 -10.211 1 98.38 509 ILE A N 1
ATOM 4076 C CA . ILE A 1 509 ? -1.069 -27.797 -8.984 1 98.38 509 ILE A CA 1
ATOM 4077 C C . ILE A 1 509 ? -0.507 -29.172 -8.648 1 98.38 509 ILE A C 1
ATOM 4079 O O . ILE A 1 509 ? 0.63 -29.297 -8.188 1 98.38 509 ILE A O 1
ATOM 4083 N N . GLU A 1 510 ? -1.277 -30.281 -8.883 1 98.44 510 GLU A N 1
ATOM 4084 C CA . GLU A 1 510 ? -0.761 -31.625 -8.594 1 98.44 510 GLU A CA 1
ATOM 4085 C C . GLU A 1 510 ? 0.351 -32 -9.57 1 98.44 510 GLU A C 1
ATOM 4087 O O . GLU A 1 510 ? 1.349 -32.594 -9.172 1 98.44 510 GLU A O 1
ATOM 4092 N N . THR A 1 511 ? 0.129 -31.625 -10.852 1 98.38 511 THR A N 1
ATOM 4093 C CA . THR A 1 511 ? 1.195 -31.812 -11.828 1 98.38 511 THR A CA 1
ATOM 4094 C C . THR A 1 511 ? 2.473 -31.109 -11.383 1 98.38 511 THR A C 1
ATOM 4096 O O . THR A 1 511 ? 3.562 -31.688 -11.453 1 98.38 511 THR A O 1
ATOM 4099 N N . ALA A 1 512 ? 2.348 -29.922 -10.922 1 98.56 512 ALA A N 1
ATOM 4100 C CA . ALA A 1 512 ? 3.48 -29.156 -10.43 1 98.56 512 ALA A CA 1
ATOM 4101 C C . ALA A 1 512 ? 4.191 -29.891 -9.297 1 98.56 512 ALA A C 1
ATOM 4103 O O . ALA A 1 512 ? 5.41 -30.078 -9.344 1 98.56 512 ALA A O 1
ATOM 4104 N N . LEU A 1 513 ? 3.436 -30.422 -8.328 1 98.75 513 LEU A N 1
ATOM 4105 C CA . LEU A 1 513 ? 4.039 -30.844 -7.07 1 98.75 513 LEU A CA 1
ATOM 4106 C C . LEU A 1 513 ? 4.531 -32.281 -7.172 1 98.75 513 LEU A C 1
ATOM 4108 O O . LEU A 1 513 ? 5.465 -32.688 -6.469 1 98.75 513 LEU A O 1
ATOM 4112 N N . TYR A 1 514 ? 3.914 -33.125 -8.062 1 98.81 514 TYR A N 1
ATOM 4113 C CA . TYR A 1 514 ? 4.449 -34.469 -8.305 1 98.81 514 TYR A CA 1
ATOM 4114 C C . TYR A 1 514 ? 5.785 -34.406 -9.031 1 98.81 514 TYR A C 1
ATOM 4116 O O . TYR A 1 514 ? 6.645 -35.25 -8.844 1 98.81 514 TYR A O 1
ATOM 4124 N N . ASN A 1 515 ? 5.949 -33.312 -9.812 1 98.81 515 ASN A N 1
ATOM 4125 C CA . ASN A 1 515 ? 7.109 -33.281 -10.703 1 98.81 515 ASN A CA 1
ATOM 4126 C C . ASN A 1 515 ? 8.195 -32.344 -10.164 1 98.81 515 ASN A C 1
ATOM 4128 O O . ASN A 1 515 ? 9.383 -32.562 -10.445 1 98.81 515 ASN A O 1
ATOM 4132 N N . TYR A 1 516 ? 7.828 -31.328 -9.398 1 98.62 516 TYR A N 1
ATOM 4133 C CA . TYR A 1 516 ? 8.789 -30.297 -9.023 1 98.62 516 TYR A CA 1
ATOM 4134 C C . TYR A 1 516 ? 8.586 -29.875 -7.574 1 98.62 516 TYR A C 1
ATOM 4136 O O . TYR A 1 516 ? 7.496 -30.031 -7.023 1 98.62 516 TYR A O 1
ATOM 4144 N N . ASP A 1 517 ? 9.688 -29.375 -6.926 1 98.38 517 ASP A N 1
ATOM 4145 C CA . ASP A 1 517 ? 9.625 -28.719 -5.629 1 98.38 517 ASP A CA 1
ATOM 4146 C C . ASP A 1 517 ? 9.305 -27.234 -5.793 1 98.38 517 ASP A C 1
ATOM 4148 O O . ASP A 1 517 ? 10.211 -26.391 -5.828 1 98.38 517 ASP A O 1
ATOM 4152 N N . GLY A 1 518 ? 8.039 -26.938 -5.863 1 97.88 518 GLY A N 1
ATOM 4153 C CA . GLY A 1 518 ? 7.613 -25.594 -6.227 1 97.88 518 GLY A CA 1
ATOM 4154 C C . GLY A 1 518 ? 7.137 -24.781 -5.039 1 97.88 518 GLY A C 1
ATOM 4155 O O . GLY A 1 518 ? 6.602 -23.688 -5.207 1 97.88 518 GLY A O 1
ATOM 4156 N N . ILE A 1 519 ? 7.355 -25.188 -3.758 1 98.38 519 ILE A N 1
ATOM 4157 C CA . ILE A 1 519 ? 6.719 -24.594 -2.58 1 98.38 519 ILE A CA 1
ATOM 4158 C C . ILE A 1 519 ? 7.121 -23.141 -2.451 1 98.38 519 ILE A C 1
ATOM 4160 O O . ILE A 1 519 ? 6.289 -22.281 -2.131 1 98.38 519 ILE A O 1
ATOM 4164 N N . THR A 1 520 ? 8.383 -22.75 -2.711 1 98.38 520 THR A N 1
ATOM 4165 C CA . THR A 1 520 ? 8.828 -21.375 -2.506 1 98.38 520 THR A CA 1
ATOM 4166 C C . THR A 1 520 ? 8.156 -20.438 -3.502 1 98.38 520 THR A C 1
ATOM 4168 O O . THR A 1 520 ? 7.816 -19.297 -3.162 1 98.38 520 THR A O 1
ATOM 4171 N N . VAL A 1 521 ? 7.91 -20.891 -4.75 1 98.62 521 VAL A N 1
ATOM 4172 C CA . VAL A 1 521 ? 7.254 -20.078 -5.773 1 98.62 521 VAL A CA 1
ATOM 4173 C C . VAL A 1 521 ? 5.785 -19.875 -5.402 1 98.62 521 VAL A C 1
ATOM 4175 O O . VAL A 1 521 ? 5.266 -18.75 -5.504 1 98.62 521 VAL A O 1
ATOM 4178 N N . TYR A 1 522 ? 5.16 -20.906 -4.934 1 98.62 522 TYR A N 1
ATOM 4179 C CA . TYR A 1 522 ? 3.734 -20.812 -4.637 1 98.62 522 TYR A CA 1
ATOM 4180 C C . TYR A 1 522 ? 3.494 -20.031 -3.35 1 98.62 522 TYR A C 1
ATOM 4182 O O . TYR A 1 522 ? 2.482 -19.344 -3.213 1 98.62 522 TYR A O 1
ATOM 4190 N N . GLU A 1 523 ? 4.438 -20.141 -2.359 1 98.38 523 GLU A N 1
ATOM 4191 C CA . GLU A 1 523 ? 4.336 -19.281 -1.187 1 98.38 523 GLU A CA 1
ATOM 4192 C C . GLU A 1 523 ? 4.426 -17.812 -1.576 1 98.38 523 GLU A C 1
ATOM 4194 O O . GLU A 1 523 ? 3.658 -16.984 -1.079 1 98.38 523 GLU A O 1
ATOM 4199 N N . LYS A 1 524 ? 5.336 -17.484 -2.453 1 98.44 524 LYS A N 1
ATOM 4200 C CA . LYS A 1 524 ? 5.426 -16.125 -2.965 1 98.44 524 LYS A CA 1
ATOM 4201 C C . LYS A 1 524 ? 4.137 -15.711 -3.67 1 98.44 524 LYS A C 1
ATOM 4203 O O . LYS A 1 524 ? 3.641 -14.594 -3.477 1 98.44 524 LYS A O 1
ATOM 4208 N N . TRP A 1 525 ? 3.578 -16.562 -4.465 1 98.69 525 TRP A N 1
ATOM 4209 C CA . TRP A 1 525 ? 2.395 -16.219 -5.246 1 98.69 525 TRP A CA 1
ATOM 4210 C C . TRP A 1 525 ? 1.169 -16.078 -4.348 1 98.69 525 TRP A C 1
ATOM 4212 O O . TRP A 1 525 ? 0.273 -15.281 -4.621 1 98.69 525 TRP A O 1
ATOM 4222 N N . LEU A 1 526 ? 1.093 -16.875 -3.256 1 98.69 526 LEU A N 1
ATOM 4223 C CA . LEU A 1 526 ? -0.024 -16.734 -2.326 1 98.69 526 LEU A CA 1
ATOM 4224 C C . LEU A 1 526 ? 0.086 -15.438 -1.528 1 98.69 526 LEU A C 1
ATOM 4226 O O . LEU A 1 526 ? -0.927 -14.883 -1.1 1 98.69 526 LEU A O 1
ATOM 4230 N N . ALA A 1 527 ? 1.317 -14.961 -1.347 1 98.31 527 ALA A N 1
ATOM 4231 C CA . ALA A 1 527 ? 1.456 -13.617 -0.796 1 98.31 527 ALA A CA 1
ATOM 4232 C C . ALA A 1 527 ? 0.833 -12.578 -1.725 1 98.31 527 ALA A C 1
ATOM 4234 O O . ALA A 1 527 ? 0.235 -11.602 -1.263 1 98.31 527 ALA A O 1
ATOM 4235 N N . ASP A 1 528 ? 0.926 -12.773 -3.043 1 98.38 528 ASP A N 1
ATOM 4236 C CA . ASP A 1 528 ? 0.26 -11.898 -4 1 98.38 528 ASP A CA 1
ATOM 4237 C C . ASP A 1 528 ? -1.257 -11.953 -3.836 1 98.38 528 ASP A C 1
ATOM 4239 O O . ASP A 1 528 ? -1.944 -10.945 -4.012 1 98.38 528 ASP A O 1
ATOM 4243 N N . HIS A 1 529 ? -1.797 -13.172 -3.516 1 98.44 529 HIS A N 1
ATOM 4244 C CA . HIS A 1 529 ? -3.225 -13.312 -3.26 1 98.44 529 HIS A CA 1
ATOM 4245 C C . HIS A 1 529 ? -3.66 -12.453 -2.076 1 98.44 529 HIS A C 1
ATOM 4247 O O . HIS A 1 529 ? -4.699 -11.789 -2.133 1 98.44 529 HIS A O 1
ATOM 4253 N N . GLN A 1 530 ? -2.85 -12.531 -1.044 1 97.69 530 GLN A N 1
ATOM 4254 C CA . GLN A 1 530 ? -3.158 -11.742 0.143 1 97.69 530 GLN A CA 1
ATOM 4255 C C . GLN A 1 530 ? -3.172 -10.25 -0.178 1 97.69 530 GLN A C 1
ATOM 4257 O O . GLN A 1 530 ? -4.023 -9.508 0.319 1 97.69 530 GLN A O 1
ATOM 4262 N N . ASP A 1 531 ? -2.244 -9.859 -1.023 1 97.19 531 ASP A N 1
ATOM 4263 C CA . ASP A 1 531 ? -2.105 -8.453 -1.378 1 97.19 531 ASP A CA 1
ATOM 4264 C C . ASP A 1 531 ? -3.238 -8 -2.299 1 97.19 531 ASP A C 1
ATOM 4266 O O . ASP A 1 531 ? -3.631 -6.836 -2.285 1 97.19 531 ASP A O 1
ATOM 4270 N N . GLU A 1 532 ? -3.811 -8.93 -3.078 1 97.25 532 GLU A N 1
ATOM 4271 C CA . GLU A 1 532 ? -4.797 -8.586 -4.098 1 97.25 532 GLU A CA 1
ATOM 4272 C C . GLU A 1 532 ? -6.215 -8.672 -3.543 1 97.25 532 GLU A C 1
ATOM 4274 O O . GLU A 1 532 ? -7.145 -8.086 -4.102 1 97.25 532 GLU A O 1
ATOM 4279 N N . GLN A 1 533 ? -6.465 -9.438 -2.52 1 97.06 533 GLN A N 1
ATOM 4280 C CA . GLN A 1 533 ? -7.82 -9.734 -2.066 1 97.06 533 GLN A CA 1
ATOM 4281 C C . GLN A 1 533 ? -8.531 -8.469 -1.603 1 97.06 533 GLN A C 1
ATOM 4283 O O . GLN A 1 533 ? -7.973 -7.672 -0.844 1 97.06 533 GLN A O 1
ATOM 4288 N N . ALA A 1 534 ? -9.711 -8.234 -2.111 1 96.44 534 ALA A N 1
ATOM 4289 C CA . ALA A 1 534 ? -10.539 -7.086 -1.746 1 96.44 534 ALA A CA 1
ATOM 4290 C C . ALA A 1 534 ? -11.016 -7.191 -0.3 1 96.44 534 ALA A C 1
ATOM 4292 O O . ALA A 1 534 ? -11.016 -8.281 0.282 1 96.44 534 ALA A O 1
ATOM 4293 N N . PRO A 1 535 ? -11.453 -6.09 0.251 1 94.69 535 PRO A N 1
ATOM 4294 C CA . PRO A 1 535 ? -11.922 -6.094 1.639 1 94.69 535 PRO A CA 1
ATOM 4295 C C . PRO A 1 535 ? -13.047 -7.098 1.88 1 94.69 535 PRO A C 1
ATOM 4297 O O . PRO A 1 535 ? -13.078 -7.754 2.924 1 94.69 535 PRO A O 1
ATOM 4300 N N . ASN A 1 536 ? -13.914 -7.27 0.948 1 95.75 536 ASN A N 1
ATOM 4301 C CA . ASN A 1 536 ? -15.055 -8.164 1.127 1 95.75 536 ASN A CA 1
ATOM 4302 C C . ASN A 1 536 ? -14.672 -9.617 0.852 1 95.75 536 ASN A C 1
ATOM 4304 O O . ASN A 1 536 ? -15.531 -10.508 0.897 1 95.75 536 ASN A O 1
ATOM 4308 N N . GLY A 1 537 ? -13.445 -9.891 0.451 1 96.69 537 GLY A N 1
ATOM 4309 C CA . GLY A 1 537 ? -12.945 -11.25 0.295 1 96.69 537 GLY A CA 1
ATOM 4310 C C . GLY A 1 537 ? -12.766 -11.656 -1.155 1 96.69 537 GLY A C 1
ATOM 4311 O O . GLY A 1 537 ? -12.109 -12.656 -1.448 1 96.69 537 GLY A O 1
ATOM 4312 N N . VAL A 1 538 ? -13.273 -10.891 -2.102 1 96.81 538 VAL A N 1
ATOM 4313 C CA . VAL A 1 538 ? -13.273 -11.219 -3.525 1 96.81 538 VAL A CA 1
ATOM 4314 C C . VAL A 1 538 ? -11.844 -11.164 -4.066 1 96.81 538 VAL A C 1
ATOM 4316 O O . VAL A 1 538 ? -11.039 -10.344 -3.625 1 96.81 538 VAL A O 1
ATOM 4319 N N . LEU A 1 539 ? -11.531 -12.094 -4.938 1 97.75 539 LEU A N 1
ATOM 4320 C CA . LEU A 1 539 ? -10.25 -12.148 -5.625 1 97.75 539 LEU A CA 1
ATOM 4321 C C . LEU A 1 539 ? -10.422 -11.93 -7.121 1 97.75 539 LEU A C 1
ATOM 4323 O O . LEU A 1 539 ? -11.469 -12.266 -7.684 1 97.75 539 LEU A O 1
ATOM 4327 N N . PRO A 1 540 ? -9.422 -11.391 -7.758 1 97.56 540 PRO A N 1
ATOM 4328 C CA . PRO A 1 540 ? -9.469 -11.25 -9.211 1 97.56 540 PRO A CA 1
ATOM 4329 C C . PRO A 1 540 ? -9.094 -12.531 -9.945 1 97.56 540 PRO A C 1
ATOM 4331 O O . PRO A 1 540 ? -8.523 -13.445 -9.352 1 97.56 540 PRO A O 1
ATOM 4334 N N . ALA A 1 541 ? -9.383 -12.539 -11.242 1 96.81 541 ALA A N 1
ATOM 4335 C CA . ALA A 1 541 ? -9.164 -13.727 -12.062 1 96.81 541 ALA A CA 1
ATOM 4336 C C . ALA A 1 541 ? -7.676 -13.945 -12.32 1 96.81 541 ALA A C 1
ATOM 4338 O O . ALA A 1 541 ? -7.238 -15.086 -12.516 1 96.81 541 ALA A O 1
ATOM 4339 N N . ILE A 1 542 ? -6.941 -12.82 -12.352 1 97.69 542 ILE A N 1
ATOM 4340 C CA . ILE A 1 542 ? -5.5 -12.844 -12.586 1 97.69 542 ILE A CA 1
ATOM 4341 C C . ILE A 1 542 ? -4.773 -12.211 -11.398 1 97.69 542 ILE A C 1
ATOM 4343 O O . ILE A 1 542 ? -5.176 -11.156 -10.906 1 97.69 542 ILE A O 1
ATOM 4347 N N . ILE A 1 543 ? -3.742 -12.867 -10.969 1 98.12 543 ILE A N 1
ATOM 4348 C CA . ILE A 1 543 ? -2.984 -12.375 -9.82 1 98.12 543 ILE A CA 1
ATOM 4349 C C . ILE A 1 543 ? -1.489 -12.492 -10.102 1 98.12 543 ILE A C 1
ATOM 4351 O O . ILE A 1 543 ? -0.995 -13.586 -10.406 1 98.12 543 ILE A O 1
ATOM 4355 N N . PRO A 1 544 ? -0.647 -11.422 -10.023 1 97.44 544 PRO A N 1
ATOM 4356 C CA . PRO A 1 544 ? -1.064 -10.055 -9.703 1 97.44 544 PRO A CA 1
ATOM 4357 C C . PRO A 1 544 ? -1.813 -9.383 -10.852 1 97.44 544 PRO A C 1
ATOM 4359 O O . PRO A 1 544 ? -1.812 -9.891 -11.977 1 97.44 544 PRO A O 1
ATOM 4362 N N . THR A 1 545 ? -2.492 -8.289 -10.523 1 96.19 545 THR A N 1
ATOM 4363 C CA . THR A 1 545 ? -3.252 -7.602 -11.555 1 96.19 545 THR A CA 1
ATOM 4364 C C . THR A 1 545 ? -3.244 -6.094 -11.32 1 96.19 545 THR A C 1
ATOM 4366 O O . THR A 1 545 ? -3.09 -5.637 -10.188 1 96.19 545 THR A O 1
ATOM 4369 N N . GLY A 1 546 ? -3.346 -5.324 -12.43 1 91.44 546 GLY A N 1
ATOM 4370 C CA . GLY A 1 546 ? -3.516 -3.881 -12.336 1 91.44 546 GLY A CA 1
ATOM 4371 C C . GLY A 1 546 ? -4.953 -3.463 -12.109 1 91.44 546 GLY A C 1
ATOM 4372 O O . GLY A 1 546 ? -5.293 -2.283 -12.227 1 91.44 546 GLY A O 1
ATOM 4373 N N . GLY A 1 547 ? -5.746 -4.391 -11.758 1 90.19 547 GLY A N 1
ATOM 4374 C CA . GLY A 1 547 ? -7.152 -4.098 -11.516 1 90.19 547 GLY A CA 1
ATOM 4375 C C . GLY A 1 547 ? -8.086 -4.902 -12.406 1 90.19 547 GLY A C 1
ATOM 4376 O O . GLY A 1 547 ? -9.266 -5.059 -12.086 1 90.19 547 GLY A O 1
ATOM 4377 N N . TRP A 1 548 ? -7.543 -5.391 -13.414 1 90.19 548 TRP A N 1
ATOM 4378 C CA . TRP A 1 548 ? -8.312 -6.23 -14.32 1 90.19 548 TRP A CA 1
ATOM 4379 C C . TRP A 1 548 ? -8.68 -7.559 -13.664 1 90.19 548 TRP A C 1
ATOM 4381 O O . TRP A 1 548 ? -7.879 -8.125 -12.914 1 90.19 548 TRP A O 1
ATOM 4391 N N . GLY A 1 549 ? -9.883 -8.07 -13.906 1 92.31 549 GLY A N 1
ATOM 4392 C CA . GLY A 1 549 ? -10.227 -9.414 -13.453 1 92.31 549 GLY A CA 1
ATOM 4393 C C . GLY A 1 549 ? -11.188 -9.422 -12.281 1 92.31 549 GLY A C 1
ATOM 4394 O O . GLY A 1 549 ? -11.609 -10.484 -11.828 1 92.31 549 GLY A O 1
ATOM 4395 N N . TYR A 1 550 ? -11.477 -8.227 -11.805 1 92.88 550 TYR A N 1
ATOM 4396 C CA . TYR A 1 550 ? -12.508 -8.148 -10.773 1 92.88 550 TYR A CA 1
ATOM 4397 C C . TYR A 1 550 ? -13.898 -8.117 -11.391 1 92.88 550 TYR A C 1
ATOM 4399 O O . TYR A 1 550 ? -14.891 -8.398 -10.719 1 92.88 550 TYR A O 1
ATOM 4407 N N . HIS A 1 551 ? -13.945 -7.77 -12.648 1 87.81 551 HIS A N 1
ATOM 4408 C CA . HIS A 1 551 ? -15.227 -7.586 -13.32 1 87.81 551 HIS A CA 1
ATOM 4409 C C . HIS A 1 551 ? -15.547 -8.766 -14.234 1 87.81 551 HIS A C 1
ATOM 4411 O O . HIS A 1 551 ? -16.656 -8.875 -14.75 1 87.81 551 HIS A O 1
ATOM 4417 N N . TRP A 1 552 ? -14.531 -9.57 -14.383 1 87 552 TRP A N 1
ATOM 4418 C CA . TRP A 1 552 ? -14.711 -10.68 -15.305 1 87 552 TRP A CA 1
ATOM 4419 C C . TRP A 1 552 ? -13.766 -11.828 -14.969 1 87 552 TRP A C 1
ATOM 4421 O O . TRP A 1 552 ? -12.641 -11.609 -14.531 1 87 552 TRP A O 1
ATOM 4431 N N . GLY A 1 553 ? -14.234 -13.008 -15.312 1 87.06 553 GLY A N 1
ATOM 4432 C CA . GLY A 1 553 ? -13.406 -14.203 -15.289 1 87.06 553 GLY A CA 1
ATOM 4433 C C . GLY A 1 553 ? -13.07 -14.672 -13.891 1 87.06 553 GLY A C 1
ATOM 4434 O O . GLY A 1 553 ? -12.352 -15.656 -13.711 1 87.06 553 GLY A O 1
ATOM 4435 N N . ASN A 1 554 ? -13.531 -13.766 -13.047 1 89.38 554 ASN A N 1
ATOM 4436 C CA . ASN A 1 554 ? -13.305 -14.219 -11.68 1 89.38 554 ASN A CA 1
ATOM 4437 C C . ASN A 1 554 ? -14.492 -15.016 -11.148 1 89.38 554 ASN A C 1
ATOM 4439 O O . ASN A 1 554 ? -15.516 -15.148 -11.836 1 89.38 554 ASN A O 1
ATOM 4443 N N . GLY A 1 555 ? -14.453 -15.859 -10.266 1 93.44 555 GLY A N 1
ATOM 4444 C CA . GLY A 1 555 ? -15.414 -16.734 -9.617 1 93.44 555 GLY A CA 1
ATOM 4445 C C . GLY A 1 555 ? -14.773 -17.938 -8.945 1 93.44 555 GLY A C 1
ATOM 4446 O O . GLY A 1 555 ? -13.555 -18.078 -8.953 1 93.44 555 GLY A O 1
ATOM 4447 N N . VAL A 1 556 ? -15.633 -18.672 -8.461 1 95.06 556 VAL A N 1
ATOM 4448 C CA . VAL A 1 556 ? -15.172 -19.656 -7.488 1 95.06 556 VAL A CA 1
ATOM 4449 C C . VAL A 1 556 ? -14.352 -20.734 -8.188 1 95.06 556 VAL A C 1
ATOM 4451 O O . VAL A 1 556 ? -13.375 -21.234 -7.629 1 95.06 556 VAL A O 1
ATOM 4454 N N . ASP A 1 557 ? -14.688 -21.078 -9.422 1 95.31 557 ASP A N 1
ATOM 4455 C CA . ASP A 1 557 ? -13.977 -22.141 -10.133 1 95.31 557 ASP A CA 1
ATOM 4456 C C . ASP A 1 557 ? -12.586 -21.672 -10.562 1 95.31 557 ASP A C 1
ATOM 4458 O O . ASP A 1 557 ? -11.742 -22.5 -10.93 1 95.31 557 ASP A O 1
ATOM 4462 N N . TRP A 1 558 ? -12.273 -20.391 -10.562 1 96 558 TRP A N 1
ATOM 4463 C CA . TRP A 1 558 ? -10.953 -19.859 -10.883 1 96 558 TRP A CA 1
ATOM 4464 C C . TRP A 1 558 ? -10.211 -19.438 -9.625 1 96 558 TRP A C 1
ATOM 4466 O O . TRP A 1 558 ? -9.055 -19.828 -9.414 1 96 558 TRP A O 1
ATOM 4476 N N . THR A 1 559 ? -10.805 -18.781 -8.719 1 97.25 559 THR A N 1
ATOM 4477 C CA . THR A 1 559 ? -10.133 -18.125 -7.602 1 97.25 559 THR A CA 1
ATOM 4478 C C . THR A 1 559 ? -10.031 -19.062 -6.406 1 97.25 559 THR A C 1
ATOM 4480 O O . THR A 1 559 ? -9.594 -18.656 -5.324 1 97.25 559 THR A O 1
ATOM 4483 N N . SER A 1 560 ? -10.367 -20.375 -6.617 1 97.94 560 SER A N 1
ATOM 4484 C CA . SER A 1 560 ? -10.211 -21.375 -5.566 1 97.94 560 SER A CA 1
ATOM 4485 C C . SER A 1 560 ? -8.734 -21.641 -5.281 1 97.94 560 SER A C 1
ATOM 4487 O O . SER A 1 560 ? -8.406 -22.406 -4.371 1 97.94 560 SER A O 1
ATOM 4489 N N . THR A 1 561 ? -7.887 -20.969 -6.008 1 98 561 THR A N 1
ATOM 4490 C CA . THR A 1 561 ? -6.453 -21.047 -5.746 1 98 561 THR A CA 1
ATOM 4491 C C . THR A 1 561 ? -6.148 -20.688 -4.297 1 98 561 THR A C 1
ATOM 4493 O O . THR A 1 561 ? -5.234 -21.25 -3.688 1 98 561 THR A O 1
ATOM 4496 N N . ILE A 1 562 ? -6.938 -19.828 -3.707 1 98.38 562 ILE A N 1
ATOM 4497 C CA . ILE A 1 562 ? -6.691 -19.328 -2.363 1 98.38 562 ILE A CA 1
ATOM 4498 C C . ILE A 1 562 ? -6.785 -20.469 -1.353 1 98.38 562 ILE A C 1
ATOM 4500 O O . ILE A 1 562 ? -6.137 -20.422 -0.304 1 98.38 562 ILE A O 1
ATOM 4504 N N . ALA A 1 563 ? -7.52 -21.562 -1.681 1 98.69 563 ALA A N 1
ATOM 4505 C CA . ALA A 1 563 ? -7.715 -22.688 -0.772 1 98.69 563 ALA A CA 1
ATOM 4506 C C . ALA A 1 563 ? -7.008 -23.938 -1.289 1 98.69 563 ALA A C 1
ATOM 4508 O O . ALA A 1 563 ? -6.293 -24.609 -0.542 1 98.69 563 ALA A O 1
ATOM 4509 N N . ILE A 1 564 ? -7.129 -24.25 -2.59 1 98.75 564 ILE A N 1
ATOM 4510 C CA . ILE A 1 564 ? -6.695 -25.516 -3.172 1 98.75 564 ILE A CA 1
ATOM 4511 C C . ILE A 1 564 ? -5.172 -25.609 -3.131 1 98.75 564 ILE A C 1
ATOM 4513 O O . ILE A 1 564 ? -4.621 -26.656 -2.793 1 98.75 564 ILE A O 1
ATOM 4517 N N . ILE A 1 565 ? -4.488 -24.531 -3.449 1 98.81 565 ILE A N 1
ATOM 4518 C CA . ILE A 1 565 ? -3.033 -24.609 -3.549 1 98.81 565 ILE A CA 1
ATOM 4519 C C . ILE A 1 565 ? -2.426 -24.766 -2.158 1 98.81 565 ILE A C 1
ATOM 4521 O O . ILE A 1 565 ? -1.586 -25.641 -1.934 1 98.81 565 ILE A O 1
ATOM 4525 N N . PRO A 1 566 ? -2.855 -23.984 -1.126 1 98.69 566 PRO A N 1
ATOM 4526 C CA . PRO A 1 566 ? -2.311 -24.219 0.212 1 98.69 566 PRO A CA 1
ATOM 4527 C C . PRO A 1 566 ? -2.611 -25.625 0.728 1 98.69 566 PRO A C 1
ATOM 4529 O O . PRO A 1 566 ? -1.779 -26.234 1.41 1 98.69 566 PRO A O 1
ATOM 4532 N N . TRP A 1 567 ? -3.771 -26.156 0.439 1 98.75 567 TRP A N 1
ATOM 4533 C CA . TRP A 1 567 ? -4.121 -27.516 0.854 1 98.75 567 TRP A CA 1
ATOM 4534 C C . TRP A 1 567 ? -3.189 -28.531 0.211 1 98.75 567 TRP A C 1
ATOM 4536 O O . TRP A 1 567 ? -2.719 -29.453 0.877 1 98.75 567 TRP A O 1
ATOM 4546 N N . ASN A 1 568 ? -2.951 -28.328 -1.083 1 98.81 568 ASN A N 1
ATOM 4547 C CA . ASN A 1 568 ? -2.057 -29.266 -1.761 1 98.81 568 ASN A CA 1
ATOM 4548 C C . ASN A 1 568 ? -0.624 -29.141 -1.254 1 98.81 568 ASN A C 1
ATOM 4550 O O . ASN A 1 568 ? 0.096 -30.141 -1.158 1 98.81 568 ASN A O 1
ATOM 4554 N N . ILE A 1 569 ? -0.211 -27.922 -0.941 1 98.75 569 ILE A N 1
ATOM 4555 C CA . ILE A 1 569 ? 1.111 -27.766 -0.348 1 98.75 569 ILE A CA 1
ATOM 4556 C C . ILE A 1 569 ? 1.182 -28.531 0.974 1 98.75 569 ILE A C 1
ATOM 4558 O O . ILE A 1 569 ? 2.18 -29.203 1.26 1 98.75 569 ILE A O 1
ATOM 4562 N N . TYR A 1 570 ? 0.144 -28.5 1.82 1 98.5 570 TYR A N 1
ATOM 4563 C CA . TYR A 1 570 ? 0.067 -29.281 3.055 1 98.5 570 TYR A CA 1
ATOM 4564 C C . TYR A 1 570 ? 0.154 -30.781 2.766 1 98.5 570 TYR A C 1
ATOM 4566 O O . TYR A 1 570 ? 0.929 -31.5 3.404 1 98.5 570 TYR A O 1
ATOM 4574 N N . LEU A 1 571 ? -0.596 -31.25 1.777 1 98.69 571 LEU A N 1
ATOM 4575 C CA . LEU A 1 571 ? -0.653 -32.688 1.455 1 98.69 571 LEU A CA 1
ATOM 4576 C C . LEU A 1 571 ? 0.708 -33.188 0.994 1 98.69 571 LEU A C 1
ATOM 4578 O O . LEU A 1 571 ? 1.135 -34.281 1.387 1 98.69 571 LEU A O 1
ATOM 4582 N N . PHE A 1 572 ? 1.408 -32.344 0.199 1 98.75 572 PHE A N 1
ATOM 4583 C CA . PHE A 1 572 ? 2.619 -32.844 -0.456 1 98.75 572 PHE A CA 1
ATOM 4584 C C . PHE A 1 572 ? 3.838 -32.625 0.435 1 98.75 572 PHE A C 1
ATOM 4586 O O . PHE A 1 572 ? 4.816 -33.375 0.341 1 98.75 572 PHE A O 1
ATOM 4593 N N . TYR A 1 573 ? 3.793 -31.609 1.323 1 98.44 573 TYR A N 1
ATOM 4594 C CA . TYR A 1 573 ? 4.992 -31.25 2.072 1 98.44 573 TYR A CA 1
ATOM 4595 C C . TYR A 1 573 ? 4.809 -31.516 3.561 1 98.44 573 TYR A C 1
ATOM 4597 O O . TYR A 1 573 ? 5.781 -31.547 4.32 1 98.44 573 TYR A O 1
ATOM 4605 N N . GLY A 1 574 ? 3.562 -31.766 3.973 1 97.94 574 GLY A N 1
ATOM 4606 C CA . GLY A 1 574 ? 3.287 -31.922 5.391 1 97.94 574 GLY A CA 1
ATOM 4607 C C . GLY A 1 574 ? 3.518 -30.656 6.188 1 97.94 574 GLY A C 1
ATOM 4608 O O . GLY A 1 574 ? 3.727 -30.703 7.402 1 97.94 574 GLY A O 1
ATOM 4609 N N . ASP A 1 575 ? 3.65 -29.516 5.535 1 97.94 575 ASP A N 1
ATOM 4610 C CA . ASP A 1 575 ? 3.871 -28.203 6.137 1 97.94 575 ASP A CA 1
ATOM 4611 C C . ASP A 1 575 ? 2.576 -27.391 6.18 1 97.94 575 ASP A C 1
ATOM 4613 O O . ASP A 1 575 ? 2.049 -27 5.137 1 97.94 575 ASP A O 1
ATOM 4617 N N . LYS A 1 576 ? 2.068 -27.078 7.332 1 97.25 576 LYS A N 1
ATOM 4618 C CA . LYS A 1 576 ? 0.787 -26.375 7.457 1 97.25 576 LYS A CA 1
ATOM 4619 C C . LYS A 1 576 ? 0.973 -24.875 7.445 1 97.25 576 LYS A C 1
ATOM 4621 O O . LYS A 1 576 ? -0.001 -24.109 7.527 1 97.25 576 LYS A O 1
ATOM 4626 N N . HIS A 1 577 ? 2.238 -24.375 7.34 1 97.44 577 HIS A N 1
ATOM 4627 C CA . HIS A 1 577 ? 2.555 -22.953 7.465 1 97.44 577 HIS A CA 1
ATOM 4628 C C . HIS A 1 577 ? 1.753 -22.125 6.473 1 97.44 577 HIS A C 1
ATOM 4630 O O . HIS A 1 577 ? 1.171 -21.109 6.844 1 97.44 577 HIS A O 1
ATOM 4636 N N . LEU A 1 578 ? 1.747 -22.484 5.203 1 97.94 578 LEU A N 1
ATOM 4637 C CA . LEU A 1 578 ? 1.06 -21.703 4.184 1 97.94 578 LEU A CA 1
ATOM 4638 C C . LEU A 1 578 ? -0.441 -21.656 4.449 1 97.94 578 LEU A C 1
ATOM 4640 O O . LEU A 1 578 ? -1.076 -20.609 4.285 1 97.94 578 LEU A O 1
ATOM 4644 N N . LEU A 1 579 ? -1 -22.812 4.809 1 97.69 579 LEU A N 1
ATOM 4645 C CA . LEU A 1 579 ? -2.418 -22.891 5.145 1 97.69 579 LEU A CA 1
ATOM 4646 C C . LEU A 1 579 ? -2.746 -21.953 6.309 1 97.69 579 LEU A C 1
ATOM 4648 O O . LEU A 1 579 ? -3.779 -21.281 6.301 1 97.69 579 LEU A O 1
ATOM 4652 N N . GLU A 1 580 ? -1.901 -21.969 7.289 1 98 580 GLU A N 1
ATOM 4653 C CA . GLU A 1 580 ? -2.072 -21.094 8.445 1 98 580 GLU A CA 1
ATOM 4654 C C . GLU A 1 580 ? -1.972 -19.625 8.047 1 98 580 GLU A C 1
ATOM 4656 O O . GLU A 1 580 ? -2.764 -18.797 8.508 1 98 580 GLU A O 1
ATOM 4661 N N . SER A 1 581 ? -1.051 -19.328 7.203 1 97.56 581 SER A N 1
ATOM 4662 C CA . SER A 1 581 ? -0.773 -17.953 6.805 1 97.56 581 SER A CA 1
ATOM 4663 C C . SER A 1 581 ? -1.934 -17.359 6.012 1 97.56 581 SER A C 1
ATOM 4665 O O . SER A 1 581 ? -2.154 -16.141 6.031 1 97.56 581 SER A O 1
ATOM 4667 N N . VAL A 1 582 ? -2.721 -18.188 5.309 1 98.25 582 VAL A N 1
ATOM 4668 C CA . VAL A 1 582 ? -3.781 -17.656 4.465 1 98.25 582 VAL A CA 1
ATOM 4669 C C . VAL A 1 582 ? -5.145 -18.078 5.012 1 98.25 582 VAL A C 1
ATOM 4671 O O . VAL A 1 582 ? -6.156 -17.969 4.32 1 98.25 582 VAL A O 1
ATOM 4674 N N . TYR A 1 583 ? -5.258 -18.594 6.227 1 98.56 583 TYR A N 1
ATOM 4675 C CA . TYR A 1 583 ? -6.5 -19.094 6.809 1 98.56 583 TYR A CA 1
ATOM 4676 C C . TYR A 1 583 ? -7.586 -18.031 6.77 1 98.56 583 TYR A C 1
ATOM 4678 O O . TYR A 1 583 ? -8.703 -18.297 6.309 1 98.56 583 TYR A O 1
ATOM 4686 N N . ASP A 1 584 ? -7.25 -16.844 7.238 1 97.88 584 ASP A N 1
ATOM 4687 C CA . ASP A 1 584 ? -8.242 -15.773 7.301 1 97.88 584 ASP A CA 1
ATOM 4688 C C . ASP A 1 584 ? -8.648 -15.32 5.898 1 97.88 584 ASP A C 1
ATOM 4690 O O . ASP A 1 584 ? -9.781 -14.883 5.688 1 97.88 584 ASP A O 1
ATOM 4694 N N . ASN A 1 585 ? -7.754 -15.398 4.945 1 98.31 585 ASN A N 1
ATOM 4695 C CA . ASN A 1 585 ? -8.086 -15.086 3.559 1 98.31 585 ASN A CA 1
ATOM 4696 C C . ASN A 1 585 ? -9.117 -16.062 2.996 1 98.31 585 ASN A C 1
ATOM 4698 O O . ASN A 1 585 ? -10.062 -15.656 2.314 1 98.31 585 ASN A O 1
ATOM 4702 N N . ILE A 1 586 ? -8.891 -17.375 3.238 1 98.75 586 ILE A N 1
ATOM 4703 C CA . ILE A 1 586 ? -9.859 -18.375 2.814 1 98.75 586 ILE A CA 1
ATOM 4704 C C . ILE A 1 586 ? -11.211 -18.109 3.477 1 98.75 586 ILE A C 1
ATOM 4706 O O . ILE A 1 586 ? -12.25 -18.141 2.816 1 98.75 586 ILE A O 1
ATOM 4710 N N . LYS A 1 587 ? -11.133 -17.828 4.73 1 98.44 587 LYS A N 1
ATOM 4711 C CA . LYS A 1 587 ? -12.344 -17.578 5.516 1 98.44 587 LYS A CA 1
ATOM 4712 C C . LYS A 1 587 ? -13.125 -16.391 4.945 1 98.44 587 LYS A C 1
ATOM 4714 O O . LYS A 1 587 ? -14.344 -16.484 4.773 1 98.44 587 LYS A O 1
ATOM 4719 N N . ARG A 1 588 ? -12.438 -15.32 4.688 1 97.06 588 ARG A N 1
ATOM 4720 C CA . ARG A 1 588 ? -13.094 -14.141 4.137 1 97.06 588 ARG A CA 1
ATOM 4721 C C . ARG A 1 588 ? -13.75 -14.445 2.797 1 97.06 588 ARG A C 1
ATOM 4723 O O . ARG A 1 588 ? -14.844 -13.953 2.506 1 97.06 588 ARG A O 1
ATOM 4730 N N . TYR A 1 589 ? -13.148 -15.203 1.957 1 97.81 589 TYR A N 1
ATOM 4731 C CA . TYR A 1 589 ? -13.68 -15.57 0.651 1 97.81 589 TYR A CA 1
ATOM 4732 C C . TYR A 1 589 ? -14.938 -16.422 0.797 1 97.81 589 TYR A C 1
ATOM 4734 O O . TYR A 1 589 ? -15.961 -16.141 0.169 1 97.81 589 TYR A O 1
ATOM 4742 N N . VAL A 1 590 ? -14.883 -17.422 1.669 1 98.56 590 VAL A N 1
ATOM 4743 C CA . VAL A 1 590 ? -16.016 -18.312 1.884 1 98.56 590 VAL A CA 1
ATOM 4744 C C . VAL A 1 590 ? -17.172 -17.547 2.516 1 98.56 590 VAL A C 1
ATOM 4746 O O . VAL A 1 590 ? -18.328 -17.766 2.164 1 98.56 590 VAL A O 1
ATOM 4749 N N . ASP A 1 591 ? -16.844 -16.688 3.447 1 97.5 591 ASP A N 1
ATOM 4750 C CA . ASP A 1 591 ? -17.891 -15.875 4.066 1 97.5 591 ASP A CA 1
ATOM 4751 C C . ASP A 1 591 ? -18.578 -14.984 3.033 1 97.5 591 ASP A C 1
ATOM 4753 O O . ASP A 1 591 ? -19.797 -14.789 3.092 1 97.5 591 ASP A O 1
ATOM 4757 N N . TYR A 1 592 ? -17.875 -14.438 2.141 1 96.5 592 TYR A N 1
ATOM 4758 C CA . TYR A 1 592 ? -18.453 -13.656 1.057 1 96.5 592 TYR A CA 1
ATOM 4759 C C . TYR A 1 592 ? -19.406 -14.508 0.222 1 96.5 592 TYR A C 1
ATOM 4761 O O . TYR A 1 592 ? -20.516 -14.078 -0.108 1 96.5 592 TYR A O 1
ATOM 4769 N N . LEU A 1 593 ? -18.938 -15.703 -0.134 1 97.5 593 LEU A N 1
ATOM 4770 C CA . LEU A 1 593 ? -19.766 -16.609 -0.916 1 97.5 593 LEU A CA 1
ATOM 4771 C C . LEU A 1 593 ? -21.047 -16.953 -0.17 1 97.5 593 LEU A C 1
ATOM 4773 O O . LEU A 1 593 ? -22.125 -16.953 -0.761 1 97.5 593 LEU A O 1
ATOM 4777 N N . ASN A 1 594 ? -20.891 -17.234 1.087 1 97.69 594 ASN A N 1
ATOM 4778 C CA . ASN A 1 594 ? -22.062 -17.578 1.884 1 97.69 594 ASN A CA 1
ATOM 4779 C C . ASN A 1 594 ? -23.047 -16.422 1.991 1 97.69 594 ASN A C 1
ATOM 4781 O O . ASN A 1 594 ? -24.25 -16.625 2.033 1 97.69 594 ASN A O 1
ATOM 4785 N N . TYR A 1 595 ? -22.516 -15.273 2.09 1 94.56 595 TYR A N 1
ATOM 4786 C CA . TYR A 1 595 ? -23.344 -14.07 2.146 1 94.56 595 TYR A CA 1
ATOM 4787 C C . TYR A 1 595 ? -24.062 -13.852 0.825 1 94.56 595 TYR A C 1
ATOM 4789 O O . TYR A 1 595 ? -25.266 -13.547 0.81 1 94.56 595 TYR A O 1
ATOM 4797 N N . THR A 1 596 ? -23.391 -14.016 -0.245 1 94.38 596 THR A N 1
ATOM 4798 C CA . THR A 1 596 ? -23.906 -13.719 -1.577 1 94.38 596 THR A CA 1
ATOM 4799 C C . THR A 1 596 ? -24.812 -14.852 -2.074 1 94.38 596 THR A C 1
ATOM 4801 O O . THR A 1 596 ? -25.781 -14.609 -2.781 1 94.38 596 THR A O 1
ATOM 4804 N N . TYR A 1 597 ? -24.438 -16.078 -1.726 1 96.69 597 TYR A N 1
ATOM 4805 C CA . TYR A 1 597 ? -25.156 -17.266 -2.176 1 96.69 597 TYR A CA 1
ATOM 4806 C C . TYR A 1 597 ? -25.516 -18.156 -0.999 1 96.69 597 TYR A C 1
ATOM 4808 O O . TYR A 1 597 ? -25.062 -19.297 -0.919 1 96.69 597 TYR A O 1
ATOM 4816 N N . PRO A 1 598 ? -26.391 -17.734 -0.203 1 95.88 598 PRO A N 1
ATOM 4817 C CA . PRO A 1 598 ? -26.719 -18.484 1.009 1 95.88 598 PRO A CA 1
ATOM 4818 C C . PRO A 1 598 ? -27.406 -19.828 0.707 1 95.88 598 PRO A C 1
ATOM 4820 O O . PRO A 1 598 ? -27.453 -20.703 1.573 1 95.88 598 PRO A O 1
ATOM 4823 N N . SER A 1 599 ? -27.906 -20.062 -0.562 1 97.62 599 SER A N 1
ATOM 4824 C CA . SER A 1 599 ? -28.547 -21.312 -0.936 1 97.62 599 SER A CA 1
ATOM 4825 C C . SER A 1 599 ? -27.516 -22.438 -1.095 1 97.62 599 SER A C 1
ATOM 4827 O O . SER A 1 599 ? -27.875 -23.609 -1.087 1 97.62 599 SER A O 1
ATOM 4829 N N . GLY A 1 600 ? -26.25 -22.016 -1.348 1 97.94 600 GLY A N 1
ATOM 4830 C CA . GLY A 1 600 ? -25.203 -22.984 -1.627 1 97.94 600 GLY A CA 1
ATOM 4831 C C . GLY A 1 600 ? -25 -23.234 -3.109 1 97.94 600 GLY A C 1
ATOM 4832 O O . GLY A 1 600 ? -24.125 -24 -3.5 1 97.94 600 GLY A O 1
ATOM 4833 N N . ILE A 1 601 ? -25.797 -22.578 -3.961 1 98.44 601 ILE A N 1
ATOM 4834 C CA . ILE A 1 601 ? -25.734 -22.734 -5.41 1 98.44 601 ILE A CA 1
ATOM 4835 C C . ILE A 1 601 ? -25.297 -21.422 -6.055 1 98.44 601 ILE A C 1
ATOM 4837 O O . ILE A 1 601 ? -25.766 -20.344 -5.672 1 98.44 601 ILE A O 1
ATOM 4841 N N . THR A 1 602 ? -24.328 -21.438 -6.961 1 97.44 602 THR A N 1
ATOM 4842 C CA . THR A 1 602 ? -23.859 -20.234 -7.656 1 97.44 602 THR A CA 1
ATOM 4843 C C . THR A 1 602 ? -23.438 -20.578 -9.086 1 97.44 602 THR A C 1
ATOM 4845 O O . THR A 1 602 ? -23.125 -21.719 -9.391 1 97.44 602 THR A O 1
ATOM 4848 N N . ASP A 1 603 ? -23.516 -19.625 -9.992 1 96.62 603 ASP A N 1
ATOM 4849 C CA . ASP A 1 603 ? -23 -19.766 -11.352 1 96.62 603 ASP A CA 1
ATOM 4850 C C . ASP A 1 603 ? -21.859 -18.781 -11.602 1 96.62 603 ASP A C 1
ATOM 4852 O O . ASP A 1 603 ? -21.531 -18.469 -12.75 1 96.62 603 ASP A O 1
ATOM 4856 N N . TRP A 1 604 ? -21.359 -18.156 -10.461 1 95.69 604 TRP A N 1
ATOM 4857 C CA . TRP A 1 604 ? -20.281 -17.188 -10.586 1 95.69 604 TRP A CA 1
ATOM 4858 C C . TRP A 1 604 ? -18.969 -17.875 -10.984 1 95.69 604 TRP A C 1
ATOM 4860 O O . TRP A 1 604 ? -18.375 -18.609 -10.188 1 95.69 604 TRP A O 1
ATOM 4870 N N . GLY A 1 605 ? -18.531 -17.688 -12.164 1 94.75 605 GLY A N 1
ATOM 4871 C CA . GLY A 1 605 ? -17.344 -18.297 -12.719 1 94.75 605 GLY A CA 1
ATOM 4872 C C . GLY A 1 605 ? -17.391 -18.453 -14.227 1 94.75 605 GLY A C 1
ATOM 4873 O O . GLY A 1 605 ? -18.281 -17.906 -14.883 1 94.75 605 GLY A O 1
ATOM 4874 N N . LEU A 1 606 ? -16.391 -19.172 -14.789 1 94.62 606 LEU A N 1
ATOM 4875 C CA . LEU A 1 606 ? -16.297 -19.344 -16.234 1 94.62 606 LEU A CA 1
ATOM 4876 C C . LEU A 1 606 ? -16.812 -20.719 -16.641 1 94.62 606 LEU A C 1
ATOM 4878 O O . LEU A 1 606 ? -17.062 -20.969 -17.828 1 94.62 606 LEU A O 1
ATOM 4882 N N . GLY A 1 607 ? -17.031 -21.625 -15.711 1 95.88 607 GLY A N 1
ATOM 4883 C CA . GLY A 1 607 ? -17.469 -22.969 -16.031 1 95.88 607 GLY A CA 1
ATOM 4884 C C . GLY A 1 607 ? -16.422 -23.781 -16.766 1 95.88 607 GLY A C 1
ATOM 4885 O O . GLY A 1 607 ? -15.227 -23.531 -16.641 1 95.88 607 GLY A O 1
ATOM 4886 N N . ASP A 1 608 ? -16.875 -24.859 -17.406 1 96.25 608 ASP A N 1
ATOM 4887 C CA . ASP A 1 608 ? -15.984 -25.75 -18.125 1 96.25 608 ASP A CA 1
ATOM 4888 C C . ASP A 1 608 ? -15.461 -25.094 -19.406 1 96.25 608 ASP A C 1
ATOM 4890 O O . ASP A 1 608 ? -15.852 -25.484 -20.5 1 96.25 608 ASP A O 1
ATOM 4894 N N . TRP A 1 609 ? -14.508 -24.281 -19.188 1 93.44 609 TRP A N 1
ATOM 4895 C CA . TRP A 1 609 ? -13.945 -23.375 -20.172 1 93.44 609 TRP A CA 1
ATOM 4896 C C . TRP A 1 609 ? -13.391 -24.141 -21.375 1 93.44 609 TRP A C 1
ATOM 4898 O O . TRP A 1 609 ? -12.688 -25.141 -21.203 1 93.44 609 TRP A O 1
ATOM 4908 N N . ILE A 1 610 ? -13.695 -23.766 -22.625 1 91.31 610 ILE A N 1
ATOM 4909 C CA . ILE A 1 610 ? -13.227 -24.219 -23.938 1 91.31 610 ILE A CA 1
ATOM 4910 C C . ILE A 1 610 ? -13.578 -25.703 -24.125 1 91.31 610 ILE A C 1
ATOM 4912 O O . ILE A 1 610 ? -12.703 -26.531 -24.359 1 91.31 610 ILE A O 1
ATOM 4916 N N . PRO A 1 611 ? -14.82 -26.094 -24.047 1 92.06 611 PRO A N 1
ATOM 4917 C CA . PRO A 1 611 ? -15.234 -27.484 -24.266 1 92.06 611 PRO A CA 1
ATOM 4918 C C . PRO A 1 611 ? -15.094 -27.922 -25.719 1 92.06 611 PRO A C 1
ATOM 4920 O O . PRO A 1 611 ? -15.109 -27.094 -26.625 1 92.06 611 PRO A O 1
ATOM 4923 N N . ILE A 1 612 ? -15.031 -29.141 -25.906 1 91.75 612 ILE A N 1
ATOM 4924 C CA . ILE A 1 612 ? -14.961 -29.703 -27.25 1 91.75 612 ILE A CA 1
ATOM 4925 C C . ILE A 1 612 ? -16.312 -29.547 -27.938 1 91.75 612 ILE A C 1
ATOM 4927 O O . ILE A 1 612 ? -16.406 -28.938 -29.016 1 91.75 612 ILE A O 1
ATOM 4931 N N . LYS A 1 613 ? -17.328 -30.078 -27.328 1 92.94 613 LYS A N 1
ATOM 4932 C CA . LYS A 1 613 ? -18.672 -30 -27.891 1 92.94 613 LYS A CA 1
ATOM 4933 C C . LYS A 1 613 ? -19.719 -29.703 -26.812 1 92.94 613 LYS A C 1
ATOM 4935 O O . LYS A 1 613 ? -20.422 -28.703 -26.891 1 92.94 613 LYS A O 1
ATOM 4940 N N . ALA A 1 614 ? -19.672 -30.484 -25.797 1 92.38 614 ALA A N 1
ATOM 4941 C CA . ALA A 1 614 ? -20.703 -30.406 -24.766 1 92.38 614 ALA A CA 1
ATOM 4942 C C . ALA A 1 614 ? -20.531 -29.156 -23.906 1 92.38 614 ALA A C 1
ATOM 4944 O O . ALA A 1 614 ? -19.406 -28.781 -23.562 1 92.38 614 ALA A O 1
ATOM 4945 N N . ARG A 1 615 ? -21.656 -28.531 -23.656 1 93.94 615 ARG A N 1
ATOM 4946 C CA . ARG A 1 615 ? -21.672 -27.406 -22.734 1 93.94 615 ARG A CA 1
ATOM 4947 C C . ARG A 1 615 ? -22.266 -27.812 -21.391 1 93.94 615 ARG A C 1
ATOM 4949 O O . ARG A 1 615 ? -23.484 -27.922 -21.25 1 93.94 615 ARG A O 1
ATOM 4956 N N . SER A 1 616 ? -21.406 -27.906 -20.438 1 96.38 616 SER A N 1
ATOM 4957 C CA . SER A 1 616 ? -21.812 -28.375 -19.109 1 96.38 616 SER A CA 1
ATOM 4958 C C . SER A 1 616 ? -22.359 -27.219 -18.266 1 96.38 616 SER A C 1
ATOM 4960 O O . SER A 1 616 ? -22.078 -26.062 -18.547 1 96.38 616 SER A O 1
ATOM 4962 N N . SER A 1 617 ? -23.062 -27.562 -17.281 1 97.69 617 SER A N 1
ATOM 4963 C CA . SER A 1 617 ? -23.688 -26.578 -16.406 1 97.69 617 SER A CA 1
ATOM 4964 C C . SER A 1 617 ? -22.656 -25.812 -15.594 1 97.69 617 SER A C 1
ATOM 4966 O O . SER A 1 617 ? -21.969 -26.406 -14.75 1 97.69 617 SER A O 1
ATOM 4968 N N . LYS A 1 618 ? -22.641 -24.562 -15.867 1 96.12 618 LYS A N 1
ATOM 4969 C CA . LYS A 1 618 ? -21.766 -23.688 -15.102 1 96.12 618 LYS A CA 1
ATOM 4970 C C . LYS A 1 618 ? -22.188 -23.625 -13.641 1 96.12 618 LYS A C 1
ATOM 4972 O O . LYS A 1 618 ? -21.344 -23.531 -12.742 1 96.12 618 LYS A O 1
ATOM 4977 N N . GLU A 1 619 ? -23.438 -23.656 -13.391 1 97.94 619 GLU A N 1
ATOM 4978 C CA . GLU A 1 619 ? -23.969 -23.656 -12.023 1 97.94 619 GLU A CA 1
ATOM 4979 C C . GLU A 1 619 ? -23.469 -24.859 -11.234 1 97.94 619 GLU A C 1
ATOM 4981 O O . GLU A 1 619 ? -23.109 -24.719 -10.055 1 97.94 619 GLU A O 1
ATOM 4986 N N . LEU A 1 620 ? -23.438 -25.969 -11.875 1 98.44 620 LEU A N 1
ATOM 4987 C CA . LEU A 1 620 ? -22.969 -27.172 -11.211 1 98.44 620 LEU A CA 1
ATOM 4988 C C . LEU A 1 620 ? -21.484 -27.047 -10.852 1 98.44 620 LEU A C 1
ATOM 4990 O O . LEU A 1 620 ? -21.109 -27.203 -9.688 1 98.44 620 LEU A O 1
ATOM 4994 N N . THR A 1 621 ? -20.703 -26.703 -11.82 1 98.06 621 THR A N 1
ATOM 4995 C CA . THR A 1 621 ? -19.266 -26.703 -11.609 1 98.06 621 THR A CA 1
ATOM 4996 C C . THR A 1 621 ? -18.875 -25.625 -10.602 1 98.06 621 THR A C 1
ATOM 4998 O O . THR A 1 621 ? -18.062 -25.875 -9.703 1 98.06 621 THR A O 1
ATOM 5001 N N . SER A 1 622 ? -19.469 -24.422 -10.719 1 98.06 622 SER A N 1
ATOM 5002 C CA . SER A 1 622 ? -19.141 -23.344 -9.789 1 98.06 622 SER A CA 1
ATOM 5003 C C . SER A 1 622 ? -19.562 -23.703 -8.367 1 98.06 622 SER A C 1
ATOM 5005 O O . SER A 1 622 ? -18.844 -23.406 -7.414 1 98.06 622 SER A O 1
ATOM 5007 N N . SER A 1 623 ? -20.719 -24.312 -8.211 1 98.69 623 SER A N 1
ATOM 5008 C CA . SER A 1 623 ? -21.203 -24.703 -6.887 1 98.69 623 SER A CA 1
ATOM 5009 C C . SER A 1 623 ? -20.297 -25.766 -6.27 1 98.69 623 SER A C 1
ATOM 5011 O O . SER A 1 623 ? -20.094 -25.781 -5.055 1 98.69 623 SER A O 1
ATOM 5013 N N . ILE A 1 624 ? -19.797 -26.641 -7.105 1 98.69 624 ILE A N 1
ATOM 5014 C CA . ILE A 1 624 ? -18.891 -27.672 -6.621 1 98.69 624 ILE A CA 1
ATOM 5015 C C . ILE A 1 624 ? -17.625 -27.031 -6.043 1 98.69 624 ILE A C 1
ATOM 5017 O O . ILE A 1 624 ? -17.156 -27.406 -4.969 1 98.69 624 ILE A O 1
ATOM 5021 N N . TYR A 1 625 ? -17.109 -26.047 -6.703 1 98.62 625 TYR A N 1
ATOM 5022 C CA . TYR A 1 625 ? -15.898 -25.406 -6.203 1 98.62 625 TYR A CA 1
ATOM 5023 C C . TYR A 1 625 ? -16.203 -24.578 -4.957 1 98.62 625 TYR A C 1
ATOM 5025 O O . TYR A 1 625 ? -15.344 -24.422 -4.086 1 98.62 625 TYR A O 1
ATOM 5033 N N . TYR A 1 626 ? -17.453 -24.016 -4.824 1 98.56 626 TYR A N 1
ATOM 5034 C CA . TYR A 1 626 ? -17.906 -23.422 -3.572 1 98.56 626 TYR A CA 1
ATOM 5035 C C . TYR A 1 626 ? -17.828 -24.422 -2.43 1 98.56 626 TYR A C 1
ATOM 5037 O O . TYR A 1 626 ? -17.312 -24.109 -1.354 1 98.56 626 TYR A O 1
ATOM 5045 N N . TYR A 1 627 ? -18.266 -25.672 -2.662 1 98.69 627 TYR A N 1
ATOM 5046 C CA . TYR A 1 627 ? -18.156 -26.75 -1.69 1 98.69 627 TYR A CA 1
ATOM 5047 C C . TYR A 1 627 ? -16.703 -27.047 -1.36 1 98.69 627 TYR A C 1
ATOM 5049 O O . TYR A 1 627 ? -16.344 -27.188 -0.189 1 98.69 627 TYR A O 1
ATOM 5057 N N . VAL A 1 628 ? -15.836 -27.125 -2.371 1 98.75 628 VAL A N 1
ATOM 5058 C CA . VAL A 1 628 ? -14.438 -27.5 -2.211 1 98.75 628 VAL A CA 1
ATOM 5059 C C . VAL A 1 628 ? -13.734 -26.5 -1.295 1 98.75 628 VAL A C 1
ATOM 5061 O O . VAL A 1 628 ? -13.031 -26.891 -0.359 1 98.75 628 VAL A O 1
ATOM 5064 N N . ASP A 1 629 ? -13.914 -25.203 -1.582 1 98.69 629 ASP A N 1
ATOM 5065 C CA . ASP A 1 629 ? -13.289 -24.156 -0.771 1 98.69 629 ASP A CA 1
ATOM 5066 C C . ASP A 1 629 ? -13.758 -24.234 0.681 1 98.69 629 ASP A C 1
ATOM 5068 O O . ASP A 1 629 ? -12.961 -24.094 1.605 1 98.69 629 ASP A O 1
ATOM 5072 N N . THR A 1 630 ? -15.062 -24.453 0.843 1 98.88 630 THR A N 1
ATOM 5073 C CA . THR A 1 630 ? -15.641 -24.531 2.18 1 98.88 630 THR A CA 1
ATOM 5074 C C . THR A 1 630 ? -15.125 -25.766 2.926 1 98.88 630 THR A C 1
ATOM 5076 O O . THR A 1 630 ? -14.828 -25.688 4.121 1 98.88 630 THR A O 1
ATOM 5079 N N . ASP A 1 631 ? -15.094 -26.875 2.223 1 98.81 631 ASP A N 1
ATOM 5080 C CA . ASP A 1 631 ? -14.586 -28.109 2.811 1 98.81 631 ASP A CA 1
ATOM 5081 C C . ASP A 1 631 ? -13.133 -27.953 3.252 1 98.81 631 ASP A C 1
ATOM 5083 O O . ASP A 1 631 ? -12.758 -28.391 4.344 1 98.81 631 ASP A O 1
ATOM 5087 N N . ILE A 1 632 ? -12.312 -27.359 2.418 1 98.75 632 ILE A N 1
ATOM 5088 C CA . ILE A 1 632 ? -10.906 -27.141 2.742 1 98.75 632 ILE A CA 1
ATOM 5089 C C . ILE A 1 632 ? -10.789 -26.219 3.953 1 98.75 632 ILE A C 1
ATOM 5091 O O . ILE A 1 632 ? -9.961 -26.438 4.836 1 98.75 632 ILE A O 1
ATOM 5095 N N . LEU A 1 633 ? -11.586 -25.141 3.973 1 98.88 633 LEU A N 1
ATOM 5096 C CA . LEU A 1 633 ? -11.586 -24.25 5.121 1 98.88 633 LEU A CA 1
ATOM 5097 C C . LEU A 1 633 ? -11.914 -25 6.406 1 98.88 633 LEU A C 1
ATOM 5099 O O . LEU A 1 633 ? -11.273 -24.781 7.438 1 98.88 633 LEU A O 1
ATOM 5103 N N . ALA A 1 634 ? -12.93 -25.891 6.367 1 98.81 634 ALA A N 1
ATOM 5104 C CA . ALA A 1 634 ? -13.297 -26.703 7.527 1 98.81 634 ALA A CA 1
ATOM 5105 C C . ALA A 1 634 ? -12.141 -27.594 7.961 1 98.81 634 ALA A C 1
ATOM 5107 O O . ALA A 1 634 ? -11.828 -27.672 9.148 1 98.81 634 ALA A O 1
ATOM 5108 N N . LYS A 1 635 ? -11.547 -28.281 7.016 1 98.62 635 LYS A N 1
ATOM 5109 C CA . LYS A 1 635 ? -10.414 -29.156 7.312 1 98.62 635 LYS A CA 1
ATOM 5110 C C . LYS A 1 635 ? -9.258 -28.359 7.914 1 98.62 635 LYS A C 1
ATOM 5112 O O . LYS A 1 635 ? -8.609 -28.812 8.859 1 98.62 635 LYS A O 1
ATOM 5117 N N . ALA A 1 636 ? -8.977 -27.188 7.324 1 98.62 636 ALA A N 1
ATOM 5118 C CA . ALA A 1 636 ? -7.922 -26.312 7.84 1 98.62 636 ALA A CA 1
ATOM 5119 C C . ALA A 1 636 ? -8.227 -25.875 9.266 1 98.62 636 ALA A C 1
ATOM 5121 O O . ALA A 1 636 ? -7.324 -25.812 10.109 1 98.62 636 ALA A O 1
ATOM 5122 N N . ALA A 1 637 ? -9.492 -25.5 9.5 1 98.75 637 ALA A N 1
ATOM 5123 C CA . ALA A 1 637 ? -9.898 -25.109 10.844 1 98.75 637 ALA A CA 1
ATOM 5124 C C . ALA A 1 637 ? -9.617 -26.219 11.852 1 98.75 637 ALA A C 1
ATOM 5126 O O . ALA A 1 637 ? -9.109 -25.953 12.945 1 98.75 637 ALA A O 1
ATOM 5127 N N . LYS A 1 638 ? -9.938 -27.438 11.492 1 98.19 638 LYS A N 1
ATOM 5128 C CA . LYS A 1 638 ? -9.664 -28.578 12.367 1 98.19 638 LYS A CA 1
ATOM 5129 C C . LYS A 1 638 ? -8.172 -28.734 12.617 1 98.19 638 LYS A C 1
ATOM 5131 O O . LYS A 1 638 ? -7.742 -28.891 13.766 1 98.19 638 LYS A O 1
ATOM 5136 N N . LEU A 1 639 ? -7.426 -28.703 11.523 1 97.94 639 LEU A N 1
ATOM 5137 C CA . LEU A 1 639 ? -5.973 -28.859 11.594 1 97.94 639 LEU A CA 1
ATOM 5138 C C . LEU A 1 639 ? -5.359 -27.797 12.5 1 97.94 639 LEU A C 1
ATOM 5140 O O . LEU A 1 639 ? -4.367 -28.047 13.188 1 97.94 639 LEU A O 1
ATOM 5144 N N . LEU A 1 640 ? -5.891 -26.562 12.477 1 98 640 LEU A N 1
ATOM 5145 C CA . LEU A 1 640 ? -5.332 -25.422 13.203 1 98 640 LEU A CA 1
ATOM 5146 C C . LEU A 1 640 ? -6.012 -25.266 14.555 1 98 640 LEU A C 1
ATOM 5148 O O . LEU A 1 640 ? -5.836 -24.234 15.227 1 98 640 LEU A O 1
ATOM 5152 N N . ASN A 1 641 ? -6.895 -26.172 14.984 1 97.88 641 ASN A N 1
ATOM 5153 C CA . ASN A 1 641 ? -7.566 -26.25 16.281 1 97.88 641 ASN A CA 1
ATOM 5154 C C . ASN A 1 641 ? -8.523 -25.062 16.469 1 97.88 641 ASN A C 1
ATOM 5156 O O . ASN A 1 641 ? -8.57 -24.469 17.547 1 97.88 641 ASN A O 1
ATOM 5160 N N . LYS A 1 642 ? -9.141 -24.688 15.406 1 98.31 642 LYS A N 1
ATOM 5161 C CA . LYS A 1 642 ? -10.219 -23.703 15.445 1 98.31 642 LYS A CA 1
ATOM 5162 C C . LYS A 1 642 ? -11.586 -24.391 15.461 1 98.31 642 LYS A C 1
ATOM 5164 O O . LYS A 1 642 ? -12.297 -24.391 14.461 1 98.31 642 LYS A O 1
ATOM 5169 N N . GLN A 1 643 ? -12.039 -24.812 16.609 1 98.19 643 GLN A N 1
ATOM 5170 C CA . GLN A 1 643 ? -13.156 -25.734 16.781 1 98.19 643 GLN A CA 1
ATOM 5171 C C . GLN A 1 643 ? -14.469 -25.094 16.344 1 98.19 643 GLN A C 1
ATOM 5173 O O . GLN A 1 643 ? -15.273 -25.734 15.648 1 98.19 643 GLN A O 1
ATOM 5178 N N . ARG A 1 644 ? -14.648 -23.828 16.703 1 98.06 644 ARG A N 1
ATOM 5179 C CA . ARG A 1 644 ? -15.883 -23.172 16.328 1 98.06 644 ARG A CA 1
ATOM 5180 C C . ARG A 1 644 ? -15.992 -23.047 14.805 1 98.06 644 ARG A C 1
ATOM 5182 O O . ARG A 1 644 ? -17.062 -23.266 14.234 1 98.06 644 ARG A O 1
ATOM 5189 N N . ASP A 1 645 ? -14.898 -22.719 14.227 1 98.62 645 ASP A N 1
ATOM 5190 C CA . ASP A 1 645 ? -14.867 -22.609 12.773 1 98.62 645 ASP A CA 1
ATOM 5191 C C . ASP A 1 645 ? -15.062 -23.984 12.117 1 98.62 645 ASP A C 1
ATOM 5193 O O . ASP A 1 645 ? -15.758 -24.094 11.109 1 98.62 645 ASP A O 1
ATOM 5197 N N . TYR A 1 646 ? -14.438 -25.016 12.68 1 98.69 646 TYR A N 1
ATOM 5198 C CA . TYR A 1 646 ? -14.578 -26.375 12.148 1 98.69 646 TYR A CA 1
ATOM 5199 C C . TYR A 1 646 ? -16.047 -26.781 12.086 1 98.69 646 TYR A C 1
ATOM 5201 O O . TYR A 1 646 ? -16.516 -27.297 11.07 1 98.69 646 TYR A O 1
ATOM 5209 N N . GLU A 1 647 ? -16.75 -26.516 13.148 1 98.69 647 GLU A N 1
ATOM 5210 C CA . GLU A 1 647 ? -18.156 -26.875 13.219 1 98.69 647 GLU A CA 1
ATOM 5211 C C . GLU A 1 647 ? -18.984 -26.062 12.234 1 98.69 647 GLU A C 1
ATOM 5213 O O . GLU A 1 647 ? -19.797 -26.625 11.484 1 98.69 647 GLU A O 1
ATOM 5218 N N . LYS A 1 648 ? -18.734 -24.781 12.203 1 98.62 648 LYS A N 1
ATOM 5219 C CA . LYS A 1 648 ? -19.469 -23.859 11.344 1 98.62 648 LYS A CA 1
ATOM 5220 C C . LYS A 1 648 ? -19.297 -24.219 9.867 1 98.62 648 LYS A C 1
ATOM 5222 O O . LYS A 1 648 ? -20.281 -24.359 9.133 1 98.62 648 LYS A O 1
ATOM 5227 N N . TYR A 1 649 ? -18.125 -24.406 9.492 1 98.81 649 TYR A N 1
ATOM 5228 C CA . TYR A 1 649 ? -17.859 -24.547 8.07 1 98.81 649 TYR A CA 1
ATOM 5229 C C . TYR A 1 649 ? -18.078 -25.984 7.621 1 98.81 649 TYR A C 1
ATOM 5231 O O . TYR A 1 649 ? -18.359 -26.25 6.449 1 98.81 649 TYR A O 1
ATOM 5239 N N . SER A 1 650 ? -17.969 -27.016 8.508 1 98.81 650 SER A N 1
ATOM 5240 C CA . SER A 1 650 ? -18.391 -28.375 8.18 1 98.81 650 SER A CA 1
ATOM 5241 C C . SER A 1 650 ? -19.891 -28.438 7.891 1 98.81 650 SER A C 1
ATOM 5243 O O . SER A 1 650 ? -20.312 -29.094 6.945 1 98.81 650 SER A O 1
ATOM 5245 N N . ALA A 1 651 ? -20.594 -27.734 8.766 1 98.75 651 ALA A N 1
ATOM 5246 C CA . ALA A 1 651 ? -22.047 -27.672 8.555 1 98.75 651 ALA A CA 1
ATOM 5247 C C . ALA A 1 651 ? -22.375 -27 7.227 1 98.75 651 ALA A C 1
ATOM 5249 O O . ALA A 1 651 ? -23.266 -27.438 6.5 1 98.75 651 ALA A O 1
ATOM 5250 N N . LEU A 1 652 ? -21.672 -25.922 6.938 1 98.81 652 LEU A N 1
ATOM 5251 C CA . LEU A 1 652 ? -21.891 -25.203 5.691 1 98.81 652 LEU A CA 1
ATOM 5252 C C . LEU A 1 652 ? -21.531 -26.062 4.488 1 98.81 652 LEU A C 1
ATOM 5254 O O . LEU A 1 652 ? -22.266 -26.078 3.49 1 98.81 652 LEU A O 1
ATOM 5258 N N . ALA A 1 653 ? -20.453 -26.797 4.555 1 98.81 653 ALA A N 1
ATOM 5259 C CA . ALA A 1 653 ? -20.047 -27.688 3.471 1 98.81 653 ALA A CA 1
ATOM 5260 C C . ALA A 1 653 ? -21.109 -28.75 3.221 1 98.81 653 ALA A C 1
ATOM 5262 O O . ALA A 1 653 ? -21.438 -29.062 2.07 1 98.81 653 ALA A O 1
ATOM 5263 N N . THR A 1 654 ? -21.594 -29.328 4.289 1 98.62 654 THR A N 1
ATOM 5264 C CA . THR A 1 654 ? -22.625 -30.344 4.184 1 98.62 654 THR A CA 1
ATOM 5265 C C . THR A 1 654 ? -23.875 -29.766 3.523 1 98.62 654 THR A C 1
ATOM 5267 O O . THR A 1 654 ? -24.484 -30.406 2.652 1 98.62 654 THR A O 1
ATOM 5270 N N . LYS A 1 655 ? -24.203 -28.578 3.941 1 98.69 655 LYS A N 1
ATOM 5271 C CA . LYS A 1 655 ? -25.359 -27.906 3.363 1 98.69 655 LYS A CA 1
ATOM 5272 C C . LYS A 1 655 ? -25.188 -27.703 1.86 1 98.69 655 LYS A C 1
ATOM 5274 O O . LYS A 1 655 ? -26.109 -27.969 1.082 1 98.69 655 LYS A O 1
ATOM 5279 N N . ILE A 1 656 ? -24.078 -27.234 1.444 1 98.81 656 ILE A N 1
ATOM 5280 C CA . ILE A 1 656 ? -23.797 -26.969 0.038 1 98.81 656 ILE A CA 1
ATOM 5281 C C . ILE A 1 656 ? -23.844 -28.266 -0.76 1 98.81 656 ILE A C 1
ATOM 5283 O O . ILE A 1 656 ? -24.469 -28.328 -1.821 1 98.81 656 ILE A O 1
ATOM 5287 N N . LYS A 1 657 ? -23.156 -29.281 -0.26 1 98.69 657 LYS A N 1
ATOM 5288 C CA . LYS A 1 657 ? -23.156 -30.594 -0.917 1 98.69 657 LYS A CA 1
ATOM 5289 C C . LYS A 1 657 ? -24.578 -31.125 -1.114 1 98.69 657 LYS A C 1
ATOM 5291 O O . LYS A 1 657 ? -24.922 -31.594 -2.195 1 98.69 657 LYS A O 1
ATOM 5296 N N . ASN A 1 658 ? -25.375 -31.016 -0.109 1 98.44 658 ASN A N 1
ATOM 5297 C CA . ASN A 1 658 ? -26.766 -31.438 -0.192 1 98.44 658 ASN A CA 1
ATOM 5298 C C . ASN A 1 658 ? -27.547 -30.609 -1.204 1 98.44 658 ASN A C 1
ATOM 5300 O O . ASN A 1 658 ? -28.359 -31.141 -1.971 1 98.44 658 ASN A O 1
ATOM 5304 N N . SER A 1 659 ? -27.312 -29.312 -1.2 1 98.75 659 SER A N 1
ATOM 5305 C CA . SER A 1 659 ? -28 -28.422 -2.135 1 98.75 659 SER A CA 1
ATOM 5306 C C . SER A 1 659 ? -27.672 -28.781 -3.58 1 98.75 659 SER A C 1
ATOM 5308 O O . SER A 1 659 ? -28.531 -28.719 -4.457 1 98.75 659 SER A O 1
ATOM 5310 N N . ILE A 1 660 ? -26.438 -29.109 -3.844 1 98.81 660 ILE A N 1
ATOM 5311 C CA . ILE A 1 660 ? -26 -29.5 -5.176 1 98.81 660 ILE A CA 1
ATOM 5312 C C . ILE A 1 660 ? -26.734 -30.781 -5.609 1 98.81 660 ILE A C 1
ATOM 5314 O O . ILE A 1 660 ? -27.25 -30.859 -6.723 1 98.81 660 ILE A O 1
ATOM 5318 N N . ASN A 1 661 ? -26.781 -31.719 -4.77 1 98.75 661 ASN A N 1
ATOM 5319 C CA . ASN A 1 661 ? -27.406 -33 -5.113 1 98.75 661 ASN A CA 1
ATOM 5320 C C . ASN A 1 661 ? -28.906 -32.844 -5.312 1 98.75 661 ASN A C 1
ATOM 5322 O O . ASN A 1 661 ? -29.484 -33.438 -6.234 1 98.75 661 ASN A O 1
ATOM 5326 N N . VAL A 1 662 ? -29.562 -32.062 -4.461 1 98.38 662 VAL A N 1
ATOM 5327 C CA . VAL A 1 662 ? -31 -31.828 -4.59 1 98.38 662 VAL A CA 1
ATOM 5328 C C . VAL A 1 662 ? -31.297 -31.156 -5.93 1 98.38 662 VAL A C 1
ATOM 5330 O O . VAL A 1 662 ? -32.281 -31.5 -6.598 1 98.38 662 VAL A O 1
ATOM 5333 N N . ARG A 1 663 ? -30.484 -30.328 -6.332 1 98.25 663 ARG A N 1
ATOM 5334 C CA . ARG A 1 663 ? -30.75 -29.5 -7.504 1 98.25 663 ARG A CA 1
ATOM 5335 C C . ARG A 1 663 ? -30.391 -30.234 -8.789 1 98.25 663 ARG A C 1
ATOM 5337 O O . ARG A 1 663 ? -31.078 -30.094 -9.805 1 98.25 663 ARG A O 1
ATOM 5344 N N . PHE A 1 664 ? -29.297 -31.031 -8.812 1 98.69 664 PHE A N 1
ATOM 5345 C CA . PHE A 1 664 ? -28.719 -31.375 -10.109 1 98.69 664 PHE A CA 1
ATOM 5346 C C . PHE A 1 664 ? -28.719 -32.875 -10.312 1 98.69 664 PHE A C 1
ATOM 5348 O O . PHE A 1 664 ? -28.516 -33.375 -11.43 1 98.69 664 PHE A O 1
ATOM 5355 N N . LEU A 1 665 ? -28.859 -33.688 -9.242 1 98.75 665 LEU A N 1
ATOM 5356 C CA . LEU A 1 665 ? -28.766 -35.125 -9.352 1 98.75 665 LEU A CA 1
ATOM 5357 C C . LEU A 1 665 ? -30.141 -35.75 -9.531 1 98.75 665 LEU A C 1
ATOM 5359 O O . LEU A 1 665 ? -31.047 -35.531 -8.727 1 98.75 665 LEU A O 1
ATOM 5363 N N . ASP A 1 666 ? -30.281 -36.406 -10.609 1 98.31 666 ASP A N 1
ATOM 5364 C CA . ASP A 1 666 ? -31.391 -37.344 -10.734 1 98.31 666 ASP A CA 1
ATOM 5365 C C . ASP A 1 666 ? -31.047 -38.688 -10.07 1 98.31 666 ASP A C 1
ATOM 5367 O O . ASP A 1 666 ? -30.359 -39.531 -10.664 1 98.31 666 ASP A O 1
ATOM 5371 N N . GLU A 1 667 ? -31.609 -39 -9.016 1 95.25 667 GLU A N 1
ATOM 5372 C CA . GLU A 1 667 ? -31.234 -40.125 -8.188 1 95.25 667 GLU A CA 1
ATOM 5373 C C . GLU A 1 667 ? -31.672 -41.438 -8.836 1 95.25 667 GLU A C 1
ATOM 5375 O O . GLU A 1 667 ? -31.047 -42.5 -8.602 1 95.25 667 GLU A O 1
ATOM 5380 N N . GLN A 1 668 ? -32.688 -41.406 -9.562 1 96.31 668 GLN A N 1
ATOM 5381 C CA . GLN A 1 668 ? -33.156 -42.625 -10.211 1 96.31 668 GLN A CA 1
ATOM 5382 C C . GLN A 1 668 ? -32.219 -43.031 -11.352 1 96.31 668 GLN A C 1
ATOM 5384 O O . GLN A 1 668 ? -31.922 -44.219 -11.516 1 96.31 668 GLN A O 1
ATOM 5389 N N . LYS A 1 669 ? -31.719 -42.062 -12.016 1 97.5 669 LYS A N 1
ATOM 5390 C CA . LYS A 1 669 ? -30.922 -42.344 -13.203 1 97.5 669 LYS A CA 1
ATOM 5391 C C . LYS A 1 669 ? -29.422 -42.312 -12.875 1 97.5 669 LYS A C 1
ATOM 5393 O O . LYS A 1 669 ? -28.609 -42.844 -13.633 1 97.5 669 LYS A O 1
ATOM 5398 N N . GLY A 1 670 ? -29.078 -41.656 -11.781 1 98 670 GLY A N 1
ATOM 5399 C CA . GLY A 1 670 ? -27.672 -41.469 -11.461 1 98 670 GLY A CA 1
ATOM 5400 C C . GLY A 1 670 ? -26.969 -40.5 -12.398 1 98 670 GLY A C 1
ATOM 5401 O O . GLY A 1 670 ? -25.812 -40.719 -12.773 1 98 670 GLY A O 1
ATOM 5402 N N . ILE A 1 671 ? -27.703 -39.5 -12.805 1 98 671 ILE A N 1
ATOM 5403 C CA . ILE A 1 671 ? -27.188 -38.531 -13.766 1 98 671 ILE A CA 1
ATOM 5404 C C . ILE A 1 671 ? -27.25 -37.125 -13.18 1 98 671 ILE A C 1
ATOM 5406 O O . ILE A 1 671 ? -28.234 -36.781 -12.508 1 98 671 ILE A O 1
ATOM 5410 N N . TYR A 1 672 ? -26.234 -36.406 -13.32 1 98.69 672 TYR A N 1
ATOM 5411 C CA . TYR A 1 672 ? -26.25 -34.969 -13.016 1 98.69 672 TYR A CA 1
ATOM 5412 C C . TYR A 1 672 ? -26.578 -34.156 -14.266 1 98.69 672 TYR A C 1
ATOM 5414 O O . TYR A 1 672 ? -25.953 -34.344 -15.312 1 98.69 672 TYR A O 1
ATOM 5422 N N . CYS A 1 673 ? -27.547 -33.188 -14.156 1 98.25 673 CYS A N 1
ATOM 5423 C CA . CYS A 1 673 ? -27.953 -32.312 -15.258 1 98.25 673 CYS A CA 1
ATOM 5424 C C . CYS A 1 673 ? -28.281 -33.125 -16.5 1 98.25 673 CYS A C 1
ATOM 5426 O O . CYS A 1 673 ? -29.125 -34.031 -16.453 1 98.25 673 CYS A O 1
ATOM 5428 N N . SER A 1 674 ? -27.422 -32.938 -17.609 1 97 674 SER A N 1
ATOM 5429 C CA . SER A 1 674 ? -27.719 -33.625 -18.859 1 97 674 SER A CA 1
ATOM 5430 C C . SER A 1 674 ? -26.875 -34.875 -19.016 1 97 674 SER A C 1
ATOM 5432 O O . SER A 1 674 ? -27 -35.594 -20.016 1 97 674 SER A O 1
ATOM 5434 N N . GLY A 1 675 ? -25.984 -35.125 -18.109 1 97.69 675 GLY A N 1
ATOM 5435 C CA . GLY A 1 675 ? -25.172 -36.344 -18.125 1 97.69 675 GLY A CA 1
ATOM 5436 C C . GLY A 1 675 ? -23.938 -36.219 -19 1 97.69 675 GLY A C 1
ATOM 5437 O O . GLY A 1 675 ? -23.359 -37.25 -19.406 1 97.69 675 GLY A O 1
ATOM 5438 N N . HIS A 1 676 ? -23.547 -35.031 -19.312 1 97.75 676 HIS A N 1
ATOM 5439 C CA . HIS A 1 676 ? -22.297 -34.844 -20.062 1 97.75 676 HIS A CA 1
ATOM 5440 C C . HIS A 1 676 ? -21.109 -35.312 -19.25 1 97.75 676 HIS A C 1
ATOM 5442 O O . HIS A 1 676 ? -21.188 -35.438 -18.016 1 97.75 676 HIS A O 1
ATOM 5448 N N . GLN A 1 677 ? -19.969 -35.562 -19.875 1 98.44 677 GLN A N 1
ATOM 5449 C CA . GLN A 1 677 ? -18.781 -36.125 -19.25 1 98.44 677 GLN A CA 1
ATOM 5450 C C . GLN A 1 677 ? -18.328 -35.281 -18.078 1 98.44 677 GLN A C 1
ATOM 5452 O O . GLN A 1 677 ? -18.047 -35.781 -16.984 1 98.44 677 GLN A O 1
ATOM 5457 N N . THR A 1 678 ? -18.266 -33.938 -18.266 1 98.5 678 THR A N 1
ATOM 5458 C CA . THR A 1 678 ? -17.859 -33.031 -17.203 1 98.5 678 THR A CA 1
ATOM 5459 C C . THR A 1 678 ? -18.859 -33.062 -16.047 1 98.5 678 THR A C 1
ATOM 5461 O O . THR A 1 678 ? -18.484 -33.031 -14.883 1 98.5 678 THR A O 1
ATOM 5464 N N . GLU A 1 679 ? -20.125 -33.125 -16.359 1 98.69 679 GLU A N 1
ATOM 5465 C CA . GLU A 1 679 ? -21.203 -33.094 -15.367 1 98.69 679 GLU A CA 1
ATOM 5466 C C . GLU A 1 679 ? -21.203 -34.344 -14.5 1 98.69 679 GLU A C 1
ATOM 5468 O O . GLU A 1 679 ? -21.656 -34.312 -13.352 1 98.69 679 GLU A O 1
ATOM 5473 N N . LEU A 1 680 ? -20.656 -35.406 -15.016 1 98.69 680 LEU A N 1
ATOM 5474 C CA . LEU A 1 680 ? -20.594 -36.656 -14.242 1 98.69 680 LEU A CA 1
ATOM 5475 C C . LEU A 1 680 ? -19.234 -36.781 -13.555 1 98.69 680 LEU A C 1
ATOM 5477 O O . LEU A 1 680 ? -19.156 -37.25 -12.422 1 98.69 680 LEU A O 1
ATOM 5481 N N . SER A 1 681 ? -18.203 -36.406 -14.203 1 98.69 681 SER A N 1
ATOM 5482 C CA . SER A 1 681 ? -16.844 -36.625 -13.695 1 98.69 681 SER A CA 1
ATOM 5483 C C . SER A 1 681 ? -16.531 -35.656 -12.539 1 98.69 681 SER A C 1
ATOM 5485 O O . SER A 1 681 ? -15.875 -36.062 -11.57 1 98.69 681 SER A O 1
ATOM 5487 N N . THR A 1 682 ? -16.969 -34.375 -12.562 1 98.62 682 THR A N 1
ATOM 5488 C CA . THR A 1 682 ? -16.594 -33.406 -11.555 1 98.62 682 THR A CA 1
ATOM 5489 C C . THR A 1 682 ? -17.219 -33.75 -10.203 1 98.62 682 THR A C 1
ATOM 5491 O O . THR A 1 682 ? -16.547 -33.656 -9.164 1 98.62 682 THR A O 1
ATOM 5494 N N . PRO A 1 683 ? -18.516 -34.156 -10.141 1 98.81 683 PRO A N 1
ATOM 5495 C CA . PRO A 1 683 ? -19.062 -34.562 -8.852 1 98.81 683 PRO A CA 1
ATOM 5496 C C . PRO A 1 683 ? -18.328 -35.781 -8.273 1 98.81 683 PRO A C 1
ATOM 5498 O O . PRO A 1 683 ? -18.125 -35.875 -7.059 1 98.81 683 PRO A O 1
ATOM 5501 N N . LEU A 1 684 ? -17.984 -36.75 -9.133 1 98.69 684 LEU A N 1
ATOM 5502 C CA . LEU A 1 684 ? -17.234 -37.906 -8.672 1 98.69 684 LEU A CA 1
ATOM 5503 C C . LEU A 1 684 ? -15.875 -37.5 -8.125 1 98.69 684 LEU A C 1
ATOM 5505 O O . LEU A 1 684 ? -15.484 -37.938 -7.035 1 98.69 684 LEU A O 1
ATOM 5509 N N . TYR A 1 685 ? -15.219 -36.688 -8.883 1 98.38 685 TYR A N 1
ATOM 5510 C CA . TYR A 1 685 ? -13.852 -36.281 -8.555 1 98.38 685 TYR A CA 1
ATOM 5511 C C . TYR A 1 685 ? -13.805 -35.5 -7.238 1 98.38 685 TYR A C 1
ATOM 5513 O O . TYR A 1 685 ? -12.906 -35.719 -6.422 1 98.38 685 TYR A O 1
ATOM 5521 N N . TRP A 1 686 ? -14.781 -34.625 -6.984 1 98.38 686 TRP A N 1
ATOM 5522 C CA . TRP A 1 686 ? -14.75 -33.75 -5.82 1 98.38 686 TRP A CA 1
ATOM 5523 C C . TRP A 1 686 ? -15.609 -34.281 -4.691 1 98.38 686 TRP A C 1
ATOM 5525 O O . TRP A 1 686 ? -15.938 -33.594 -3.74 1 98.38 686 TRP A O 1
ATOM 5535 N N . ASN A 1 687 ? -16.078 -35.5 -4.891 1 97.19 687 ASN A N 1
ATOM 5536 C CA . ASN A 1 687 ? -16.766 -36.25 -3.84 1 97.19 687 ASN A CA 1
ATOM 5537 C C . ASN A 1 687 ? -18.094 -35.594 -3.467 1 97.19 687 ASN A C 1
ATOM 5539 O O . ASN A 1 687 ? -18.391 -35.438 -2.285 1 97.19 687 ASN A O 1
ATOM 5543 N N . ILE A 1 688 ? -18.781 -35.25 -4.402 1 98.62 688 ILE A N 1
ATOM 5544 C CA . ILE A 1 688 ? -20.109 -34.688 -4.223 1 98.62 688 ILE A CA 1
ATOM 5545 C C . ILE A 1 688 ? -21.141 -35.781 -4.188 1 98.62 688 ILE A C 1
ATOM 5547 O O . ILE A 1 688 ? -22.156 -35.688 -3.494 1 98.62 688 ILE A O 1
ATOM 5551 N N . VAL A 1 689 ? -20.953 -36.844 -4.93 1 98.75 689 VAL A N 1
ATOM 5552 C CA . VAL A 1 689 ? -21.922 -37.938 -5.152 1 98.75 689 VAL A CA 1
ATOM 5553 C C . VAL A 1 689 ? -22.172 -38.688 -3.838 1 98.75 689 VAL A C 1
ATOM 5555 O O . VAL A 1 689 ? -21.234 -39.062 -3.133 1 98.75 689 VAL A O 1
ATOM 5558 N N . PRO A 1 690 ? -23.422 -38.875 -3.516 1 97.88 690 PRO A N 1
ATOM 5559 C CA . PRO A 1 690 ? -23.688 -39.719 -2.352 1 97.88 690 PRO A CA 1
ATOM 5560 C C . PRO A 1 690 ? -23.047 -41.094 -2.469 1 97.88 690 PRO A C 1
ATOM 5562 O O . PRO A 1 690 ? -23.031 -41.688 -3.553 1 97.88 690 PRO A O 1
ATOM 5565 N N . GLU A 1 691 ? -22.672 -41.625 -1.361 1 96.38 691 GLU A N 1
ATOM 5566 C CA . GLU A 1 691 ? -21.891 -42.844 -1.333 1 96.38 691 GLU A CA 1
ATOM 5567 C C . GLU A 1 691 ? -22.641 -44 -2.014 1 96.38 691 GLU A C 1
ATOM 5569 O O . GLU A 1 691 ? -22.047 -44.75 -2.781 1 96.38 691 GLU A O 1
ATOM 5574 N N . HIS A 1 692 ? -23.891 -44.062 -1.85 1 96.31 692 HIS A N 1
ATOM 5575 C CA . HIS A 1 692 ? -24.688 -45.188 -2.35 1 96.31 692 HIS A CA 1
ATOM 5576 C C . HIS A 1 692 ? -24.906 -45.094 -3.854 1 96.31 692 HIS A C 1
ATOM 5578 O O . HIS A 1 692 ? -25.312 -46.062 -4.5 1 96.31 692 HIS A O 1
ATOM 5584 N N . MET A 1 693 ? -24.578 -43.938 -4.406 1 97.69 693 MET A N 1
ATOM 5585 C CA . MET A 1 693 ? -24.844 -43.688 -5.824 1 97.69 693 MET A CA 1
ATOM 5586 C C . MET A 1 693 ? -23.547 -43.656 -6.621 1 97.69 693 MET A C 1
ATOM 5588 O O . MET A 1 693 ? -23.562 -43.562 -7.852 1 97.69 693 MET A O 1
ATOM 5592 N N . LYS A 1 694 ? -22.438 -43.719 -6.051 1 98 694 LYS A N 1
ATOM 5593 C CA . LYS A 1 694 ? -21.141 -43.5 -6.699 1 98 694 LYS A CA 1
ATOM 5594 C C . LYS A 1 694 ? -20.938 -44.5 -7.828 1 98 694 LYS A C 1
ATOM 5596 O O . LYS A 1 694 ? -20.484 -44.156 -8.914 1 98 694 LYS A O 1
ATOM 5601 N N . GLU A 1 695 ? -21.234 -45.75 -7.586 1 97.5 695 GLU A N 1
ATOM 5602 C CA . GLU A 1 695 ? -21.047 -46.781 -8.594 1 97.5 695 GLU A CA 1
ATOM 5603 C C . GLU A 1 695 ? -21.906 -46.531 -9.828 1 97.5 695 GLU A C 1
ATOM 5605 O O . GLU A 1 695 ? -21.438 -46.688 -10.953 1 97.5 695 GLU A O 1
ATOM 5610 N N . LEU A 1 696 ? -23.125 -46.156 -9.57 1 98.31 696 LEU A N 1
ATOM 5611 C CA . LEU A 1 696 ? -24.047 -45.875 -10.672 1 98.31 696 LEU A CA 1
ATOM 5612 C C . LEU A 1 696 ? -23.594 -44.688 -11.492 1 98.31 696 LEU A C 1
ATOM 5614 O O . LEU A 1 696 ? -23.609 -44.719 -12.727 1 98.31 696 LEU A O 1
ATOM 5618 N N . VAL A 1 697 ? -23.234 -43.594 -10.844 1 98.75 697 VAL A N 1
ATOM 5619 C CA . VAL A 1 697 ? -22.797 -42.406 -11.531 1 98.75 697 VAL A CA 1
ATOM 5620 C C . VAL A 1 697 ? -21.516 -42.688 -12.312 1 98.75 697 VAL A C 1
ATOM 5622 O O . VAL A 1 697 ? -21.344 -42.25 -13.445 1 98.75 697 VAL A O 1
ATOM 5625 N N . ALA A 1 698 ? -20.594 -43.469 -11.742 1 98.69 698 ALA A N 1
ATOM 5626 C CA . ALA A 1 698 ? -19.359 -43.844 -12.414 1 98.69 698 ALA A CA 1
ATOM 5627 C C . ALA A 1 698 ? -19.656 -44.719 -13.648 1 98.69 698 ALA A C 1
ATOM 5629 O O . ALA A 1 698 ? -19.016 -44.531 -14.688 1 98.69 698 ALA A O 1
ATOM 5630 N N . LYS A 1 699 ? -20.547 -45.656 -13.508 1 98.56 699 LYS A N 1
ATOM 5631 C CA . LYS A 1 699 ? -20.953 -46.5 -14.641 1 98.56 699 LYS A CA 1
ATOM 5632 C C . LYS A 1 699 ? -21.531 -45.625 -15.766 1 98.56 699 LYS A C 1
ATOM 5634 O O . LYS A 1 699 ? -21.203 -45.844 -16.938 1 98.56 699 LYS A O 1
ATOM 5639 N N . ASN A 1 700 ? -22.391 -44.719 -15.375 1 98.69 700 ASN A N 1
ATOM 5640 C CA . ASN A 1 700 ? -22.969 -43.812 -16.359 1 98.69 700 ASN A CA 1
ATOM 5641 C C . ASN A 1 700 ? -21.906 -43 -17.062 1 98.69 700 ASN A C 1
ATOM 5643 O O . ASN A 1 700 ? -22 -42.75 -18.266 1 98.69 700 ASN A O 1
ATOM 5647 N N . LEU A 1 701 ? -20.922 -42.531 -16.312 1 98.75 701 LEU A N 1
ATOM 5648 C CA . LEU A 1 701 ? -19.797 -41.812 -16.922 1 98.75 701 LEU A CA 1
ATOM 5649 C C . LEU A 1 701 ? -19.062 -42.688 -17.922 1 98.75 701 LEU A C 1
ATOM 5651 O O . LEU A 1 701 ? -18.75 -42.25 -19.031 1 98.75 701 LEU A O 1
ATOM 5655 N N . ALA A 1 702 ? -18.75 -43.938 -17.547 1 98.62 702 ALA A N 1
ATOM 5656 C CA . ALA A 1 702 ? -18.047 -44.875 -18.422 1 98.62 702 ALA A CA 1
ATOM 5657 C C . ALA A 1 702 ? -18.844 -45.125 -19.703 1 98.62 702 ALA A C 1
ATOM 5659 O O . ALA A 1 702 ? -18.266 -45.125 -20.797 1 98.62 702 ALA A O 1
ATOM 5660 N N . GLU A 1 703 ? -20.109 -45.312 -19.5 1 98.25 703 GLU A N 1
ATOM 5661 C CA . GLU A 1 703 ? -20.969 -45.531 -20.656 1 98.25 703 GLU A CA 1
ATOM 5662 C C . GLU A 1 703 ? -20.984 -44.312 -21.578 1 98.25 703 GLU A C 1
ATOM 5664 O O . GLU A 1 703 ? -20.969 -44.469 -22.812 1 98.25 703 GLU A O 1
ATOM 5669 N N . ARG A 1 704 ? -21.094 -43.188 -20.969 1 97.94 704 ARG A N 1
ATOM 5670 C CA . ARG A 1 704 ? -21.078 -41.969 -21.75 1 97.94 704 ARG A CA 1
ATOM 5671 C C . ARG A 1 704 ? -19.781 -41.844 -22.547 1 97.94 704 ARG A C 1
ATOM 5673 O O . ARG A 1 704 ? -19.797 -41.469 -23.719 1 97.94 704 ARG A O 1
ATOM 5680 N N . VAL A 1 705 ? -18.672 -42.094 -21.953 1 97.94 705 VAL A N 1
ATOM 5681 C CA . VAL A 1 705 ? -17.359 -42.031 -22.594 1 97.94 705 VAL A CA 1
ATOM 5682 C C . VAL A 1 705 ? -17.281 -43.031 -23.734 1 97.94 705 VAL A C 1
ATOM 5684 O O . VAL A 1 705 ? -16.781 -42.719 -24.812 1 97.94 705 VAL A O 1
ATOM 5687 N N . GLU A 1 706 ? -17.797 -44.219 -23.516 1 97.12 706 GLU A N 1
ATOM 5688 C CA . GLU A 1 706 ? -17.812 -45.25 -24.531 1 97.12 706 GLU A CA 1
ATOM 5689 C C . GLU A 1 706 ? -18.688 -44.844 -25.719 1 97.12 706 GLU A C 1
ATOM 5691 O O . GLU A 1 706 ? -18.328 -45.062 -26.875 1 97.12 706 GLU A O 1
ATOM 5696 N N . LYS A 1 707 ? -19.766 -44.312 -25.281 1 96.25 707 LYS A N 1
ATOM 5697 C CA . LYS A 1 707 ? -20.688 -43.844 -26.328 1 96.25 707 LYS A CA 1
ATOM 5698 C C . LYS A 1 707 ? -20.047 -42.781 -27.188 1 96.25 707 LYS A C 1
ATOM 5700 O O . LYS A 1 707 ? -20.188 -42.781 -28.406 1 96.25 707 LYS A O 1
ATOM 5705 N N . ASP A 1 708 ? -19.453 -41.875 -26.5 1 94.81 708 ASP A N 1
ATOM 5706 C CA . ASP A 1 708 ? -18.844 -40.75 -27.219 1 94.81 708 ASP A CA 1
ATOM 5707 C C . ASP A 1 708 ? -17.562 -41.188 -27.922 1 94.81 708 ASP A C 1
ATOM 5709 O O . ASP A 1 708 ? -17.109 -40.531 -28.859 1 94.81 708 ASP A O 1
ATOM 5713 N N . GLN A 1 709 ? -16.906 -42.281 -27.484 1 92.06 709 GLN A N 1
ATOM 5714 C CA . GLN A 1 709 ? -15.68 -42.875 -28 1 92.06 709 GLN A CA 1
ATOM 5715 C C . GLN A 1 709 ? -14.508 -41.906 -27.891 1 92.06 709 GLN A C 1
ATOM 5717 O O . GLN A 1 709 ? -13.484 -42.094 -28.547 1 92.06 709 GLN A O 1
ATOM 5722 N N . SER A 1 710 ? -14.75 -40.812 -27.203 1 93.5 710 SER A N 1
ATOM 5723 C CA . SER A 1 710 ? -13.727 -39.781 -27.031 1 93.5 710 SER A CA 1
ATOM 5724 C C . SER A 1 710 ? -14.016 -38.906 -25.812 1 93.5 710 SER A C 1
ATOM 5726 O O . SER A 1 710 ? -15.117 -38.969 -25.266 1 93.5 710 SER A O 1
ATOM 5728 N N . MET A 1 711 ? -13.039 -38.188 -25.453 1 94.62 711 MET A N 1
ATOM 5729 C CA . MET A 1 711 ? -13.266 -37.156 -24.438 1 94.62 711 MET A CA 1
ATOM 5730 C C . MET A 1 711 ? -14.156 -36.062 -24.984 1 94.62 711 MET A C 1
ATOM 5732 O O . MET A 1 711 ? -14.039 -35.688 -26.156 1 94.62 711 MET A O 1
ATOM 5736 N N . ASP A 1 712 ? -15 -35.5 -24.234 1 96.38 712 ASP A N 1
ATOM 5737 C CA . ASP A 1 712 ? -15.859 -34.375 -24.516 1 96.38 712 ASP A CA 1
ATOM 5738 C C . ASP A 1 712 ? -15.992 -33.469 -23.297 1 96.38 712 ASP A C 1
ATOM 5740 O O . ASP A 1 712 ? -17.062 -33.375 -22.688 1 96.38 712 ASP A O 1
ATOM 5744 N N . VAL A 1 713 ? -14.891 -32.844 -22.969 1 96.25 713 VAL A N 1
ATOM 5745 C CA . VAL A 1 713 ? -14.789 -32 -21.781 1 96.25 713 VAL A CA 1
ATOM 5746 C C . VAL A 1 713 ? -14.047 -30.703 -22.094 1 96.25 713 VAL A C 1
ATOM 5748 O O . VAL A 1 713 ? -13.406 -30.594 -23.156 1 96.25 713 VAL A O 1
ATOM 5751 N N . GLY A 1 714 ? -14.203 -29.688 -21.266 1 95.44 714 GLY A N 1
ATOM 5752 C CA . GLY A 1 714 ? -13.352 -28.516 -21.234 1 95.44 714 GLY A CA 1
ATOM 5753 C C . GLY A 1 714 ? -12.266 -28.594 -20.172 1 95.44 714 GLY A C 1
ATOM 5754 O O . GLY A 1 714 ? -11.711 -29.656 -19.922 1 95.44 714 GLY A O 1
ATOM 5755 N N . LEU A 1 715 ? -11.938 -27.422 -19.641 1 95.69 715 LEU A N 1
ATOM 5756 C CA . LEU A 1 715 ? -10.836 -27.297 -18.688 1 95.69 715 LEU A CA 1
ATOM 5757 C C . LEU A 1 715 ? -11.141 -28.062 -17.406 1 95.69 715 LEU A C 1
ATOM 5759 O O . LEU A 1 715 ? -10.32 -28.875 -16.953 1 95.69 715 LEU A O 1
ATOM 5763 N N . LEU A 1 716 ? -12.273 -27.859 -16.797 1 97.25 716 LEU A N 1
ATOM 5764 C CA . LEU A 1 716 ? -12.609 -28.469 -15.508 1 97.25 716 LEU A CA 1
ATOM 5765 C C . LEU A 1 716 ? -12.82 -29.969 -15.664 1 97.25 716 LEU A C 1
ATOM 5767 O O . LEU A 1 716 ? -12.43 -30.75 -14.781 1 97.25 716 LEU A O 1
ATOM 5771 N N . GLY A 1 717 ? -13.422 -30.344 -16.75 1 97.38 717 GLY A N 1
ATOM 5772 C CA . GLY A 1 717 ? -13.602 -31.75 -17.031 1 97.38 717 GLY A CA 1
ATOM 5773 C C . GLY A 1 717 ? -12.297 -32.5 -17.25 1 97.38 717 GLY A C 1
ATOM 5774 O O . GLY A 1 717 ? -12.164 -33.656 -16.875 1 97.38 717 GLY A O 1
ATOM 5775 N N . SER A 1 718 ? -11.359 -31.828 -17.875 1 96.38 718 SER A N 1
ATOM 5776 C CA . SER A 1 718 ? -10.062 -32.438 -18.109 1 96.38 718 SER A CA 1
ATOM 5777 C C . SER A 1 718 ? -9.336 -32.719 -16.797 1 96.38 718 SER A C 1
ATOM 5779 O O . SER A 1 718 ? -8.547 -33.656 -16.719 1 96.38 718 SER A O 1
ATOM 5781 N N . LYS A 1 719 ? -9.57 -31.953 -15.836 1 96.88 719 LYS A N 1
ATOM 5782 C CA . LYS A 1 719 ? -9.047 -32.188 -14.492 1 96.88 719 LYS A CA 1
ATOM 5783 C C . LYS A 1 719 ? -9.672 -33.438 -13.875 1 96.88 719 LYS A C 1
ATOM 5785 O O . LYS A 1 719 ? -8.992 -34.219 -13.227 1 96.88 719 LYS A O 1
ATOM 5790 N N . ALA A 1 720 ? -10.906 -33.688 -14.188 1 98.25 720 ALA A N 1
ATOM 5791 C CA . ALA A 1 720 ? -11.688 -34.656 -13.391 1 98.25 720 ALA A CA 1
ATOM 5792 C C . ALA A 1 720 ? -11.797 -36 -14.086 1 98.25 720 ALA A C 1
ATOM 5794 O O . ALA A 1 720 ? -11.82 -37.031 -13.43 1 98.25 720 ALA A O 1
ATOM 5795 N N . ILE A 1 721 ? -11.891 -36.062 -15.383 1 98.38 721 ILE A N 1
ATOM 5796 C CA . ILE A 1 721 ? -12.461 -37.219 -16.094 1 98.38 721 ILE A CA 1
ATOM 5797 C C . ILE A 1 721 ? -11.562 -38.438 -15.914 1 98.38 721 ILE A C 1
ATOM 5799 O O . ILE A 1 721 ? -12.031 -39.531 -15.586 1 98.38 721 ILE A O 1
ATOM 5803 N N . LEU A 1 722 ? -10.242 -38.25 -16.125 1 98.5 722 LEU A N 1
ATOM 5804 C CA . LEU A 1 722 ? -9.359 -39.406 -16 1 98.5 722 LEU A CA 1
ATOM 5805 C C . LEU A 1 722 ? -9.328 -39.906 -14.562 1 98.5 722 LEU A C 1
ATOM 5807 O O . LEU A 1 722 ? -9.367 -41.125 -14.32 1 98.5 722 LEU A O 1
ATOM 5811 N N . ASN A 1 723 ? -9.289 -39.031 -13.633 1 98.5 723 ASN A N 1
ATOM 5812 C CA . ASN A 1 723 ? -9.281 -39.375 -12.211 1 98.5 723 ASN A CA 1
ATOM 5813 C C . ASN A 1 723 ? -10.586 -40.031 -11.789 1 98.5 723 ASN A C 1
ATOM 5815 O O . ASN A 1 723 ? -10.578 -41.031 -11.078 1 98.5 723 ASN A O 1
ATOM 5819 N N . ALA A 1 724 ? -11.664 -39.438 -12.219 1 98.69 724 ALA A N 1
ATOM 5820 C CA . ALA A 1 724 ? -12.977 -39.969 -11.867 1 98.69 724 ALA A CA 1
ATOM 5821 C C . ALA A 1 724 ? -13.125 -41.406 -12.359 1 98.69 724 ALA A C 1
ATOM 5823 O O . ALA A 1 724 ? -13.656 -42.25 -11.648 1 98.69 724 ALA A O 1
ATOM 5824 N N . LEU A 1 725 ? -12.695 -41.688 -13.547 1 98.62 725 LEU A N 1
ATOM 5825 C CA . LEU A 1 725 ? -12.773 -43.031 -14.109 1 98.62 725 LEU A CA 1
ATOM 5826 C C . LEU A 1 725 ? -11.867 -44 -13.352 1 98.62 725 LEU A C 1
ATOM 5828 O O . LEU A 1 725 ? -12.32 -45.031 -12.844 1 98.62 725 LEU A O 1
ATOM 5832 N N . SER A 1 726 ? -10.594 -43.656 -13.219 1 98.19 726 SER A N 1
ATOM 5833 C CA . SER A 1 726 ? -9.609 -44.562 -12.648 1 98.19 726 SER A CA 1
ATOM 5834 C C . SER A 1 726 ? -9.898 -44.844 -11.172 1 98.19 726 SER A C 1
ATOM 5836 O O . SER A 1 726 ? -9.648 -45.938 -10.68 1 98.19 726 SER A O 1
ATOM 5838 N N . GLU A 1 727 ? -10.398 -43.875 -10.469 1 97.31 727 GLU A N 1
ATOM 5839 C CA . GLU A 1 727 ? -10.633 -44 -9.031 1 97.31 727 GLU A CA 1
ATOM 5840 C C . GLU A 1 727 ? -11.961 -44.688 -8.75 1 97.31 727 GLU A C 1
ATOM 5842 O O . GLU A 1 727 ? -12.281 -45 -7.598 1 97.31 727 GLU A O 1
ATOM 5847 N N . ASN A 1 728 ? -12.719 -44.938 -9.805 1 97.44 728 ASN A N 1
ATOM 5848 C CA . ASN A 1 728 ? -14.016 -45.594 -9.617 1 97.44 728 ASN A CA 1
ATOM 5849 C C . ASN A 1 728 ? -14.148 -46.844 -10.461 1 97.44 728 ASN A C 1
ATOM 5851 O O . ASN A 1 728 ? -15.234 -47.188 -10.938 1 97.44 728 ASN A O 1
ATOM 5855 N N . GLY A 1 729 ? -13.062 -47.531 -10.781 1 95.44 729 GLY A N 1
ATOM 5856 C CA . GLY A 1 729 ? -13.078 -48.875 -11.305 1 95.44 729 GLY A CA 1
ATOM 5857 C C . GLY A 1 729 ? -12.945 -48.938 -12.812 1 95.44 729 GLY A C 1
ATOM 5858 O O . GLY A 1 729 ? -13.055 -50.031 -13.414 1 95.44 729 GLY A O 1
ATOM 5859 N N . TYR A 1 730 ? -12.672 -47.844 -13.445 1 98 730 TYR A N 1
ATOM 5860 C CA . TYR A 1 730 ? -12.609 -47.812 -14.898 1 98 730 TYR A CA 1
ATOM 5861 C C . TYR A 1 730 ? -11.25 -47.344 -15.375 1 98 730 TYR A C 1
ATOM 5863 O O . TYR A 1 730 ? -11.164 -46.469 -16.266 1 98 730 TYR A O 1
ATOM 5871 N N . ALA A 1 731 ? -10.172 -47.844 -14.82 1 97.62 731 ALA A N 1
ATOM 5872 C CA . ALA A 1 731 ? -8.812 -47.406 -15.125 1 97.62 731 ALA A CA 1
ATOM 5873 C C . ALA A 1 731 ? -8.445 -47.75 -16.562 1 97.62 731 ALA A C 1
ATOM 5875 O O . ALA A 1 731 ? -7.734 -46.969 -17.219 1 97.62 731 ALA A O 1
ATOM 5876 N N . ASP A 1 732 ? -8.898 -48.875 -17.109 1 97.25 732 ASP A N 1
ATOM 5877 C CA . ASP A 1 732 ? -8.602 -49.219 -18.484 1 97.25 732 ASP A CA 1
ATOM 5878 C C . ASP A 1 732 ? -9.211 -48.219 -19.469 1 97.25 732 ASP A C 1
ATOM 5880 O O . ASP A 1 732 ? -8.586 -47.844 -20.453 1 97.25 732 ASP A O 1
ATOM 5884 N N . LEU A 1 733 ? -10.438 -47.844 -19.125 1 97.94 733 LEU A N 1
ATOM 5885 C CA . LEU A 1 733 ? -11.094 -46.844 -19.984 1 97.94 733 LEU A CA 1
ATOM 5886 C C . LEU A 1 733 ? -10.375 -45.5 -19.906 1 97.94 733 LEU A C 1
ATOM 5888 O O . LEU A 1 733 ? -10.227 -44.812 -20.906 1 97.94 733 LEU A O 1
ATOM 5892 N N . ALA A 1 734 ? -10 -45.125 -18.734 1 98.31 734 ALA A N 1
ATOM 5893 C CA . ALA A 1 734 ? -9.227 -43.906 -18.562 1 98.31 734 ALA A CA 1
ATOM 5894 C C . ALA A 1 734 ? -7.945 -43.938 -19.375 1 98.31 734 ALA A C 1
ATOM 5896 O O . ALA A 1 734 ? -7.586 -42.938 -20.031 1 98.31 734 ALA A O 1
ATOM 5897 N N . TYR A 1 735 ? -7.254 -45.031 -19.359 1 97.94 735 TYR A N 1
ATOM 5898 C CA . TYR A 1 735 ? -6.023 -45.188 -20.125 1 97.94 735 TYR A CA 1
ATOM 5899 C C . TYR A 1 735 ? -6.293 -45.094 -21.625 1 97.94 735 TYR A C 1
ATOM 5901 O O . TYR A 1 735 ? -5.516 -44.5 -22.359 1 97.94 735 TYR A O 1
ATOM 5909 N N . LYS A 1 736 ? -7.352 -45.719 -22 1 97.31 736 LYS A N 1
ATOM 5910 C CA . LYS A 1 736 ? -7.719 -45.625 -23.422 1 97.31 736 LYS A CA 1
ATOM 5911 C C . LYS A 1 736 ? -7.895 -44.188 -23.859 1 97.31 736 LYS A C 1
ATOM 5913 O O .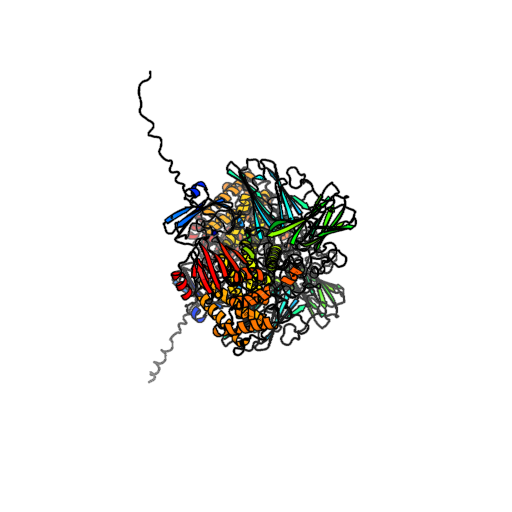 LYS A 1 736 ? -7.457 -43.812 -24.938 1 97.31 736 LYS A O 1
ATOM 5918 N N . LEU A 1 737 ? -8.531 -43.469 -23 1 96.88 737 LEU A N 1
ATOM 5919 C CA . LEU A 1 737 ? -8.711 -42.062 -23.297 1 96.88 737 LEU A CA 1
ATOM 5920 C C . LEU A 1 737 ? -7.375 -41.312 -23.312 1 96.88 737 LEU A C 1
ATOM 5922 O O . LEU A 1 737 ? -7.105 -40.531 -24.203 1 96.88 737 LEU A O 1
ATOM 5926 N N . ALA A 1 738 ? -6.562 -41.562 -22.344 1 97.25 738 ALA A N 1
ATOM 5927 C CA . ALA A 1 738 ? -5.293 -40.875 -22.156 1 97.25 738 ALA A CA 1
ATOM 5928 C C . ALA A 1 738 ? -4.312 -41.219 -23.281 1 97.25 738 ALA A C 1
ATOM 5930 O O . ALA A 1 738 ? -3.484 -40.375 -23.656 1 97.25 738 ALA A O 1
ATOM 5931 N N . SER A 1 739 ? -4.434 -42.406 -23.875 1 96.88 739 SER A N 1
ATOM 5932 C CA . SER A 1 739 ? -3.471 -42.875 -24.859 1 96.88 739 SER A CA 1
ATOM 5933 C C . SER A 1 739 ? -4.02 -42.75 -26.266 1 96.88 739 SER A C 1
ATOM 5935 O O . SER A 1 739 ? -3.412 -43.25 -27.219 1 96.88 739 SER A O 1
ATOM 5937 N N . LYS A 1 740 ? -5.164 -42.156 -26.312 1 96.56 740 LYS A N 1
ATOM 5938 C CA . LYS A 1 740 ? -5.727 -41.938 -27.641 1 96.56 740 LYS A CA 1
ATOM 5939 C C . LYS A 1 740 ? -4.832 -41.031 -28.484 1 96.56 740 LYS A C 1
ATOM 5941 O O . LYS A 1 740 ? -4.227 -40.094 -27.953 1 96.56 740 LYS A O 1
ATOM 5946 N N . ASP A 1 741 ? -4.746 -41.281 -29.812 1 96.19 741 ASP A N 1
ATOM 5947 C CA . ASP A 1 741 ? -3.861 -40.469 -30.625 1 96.19 741 ASP A CA 1
ATOM 5948 C C . ASP A 1 741 ? -4.617 -39.844 -31.797 1 96.19 741 ASP A C 1
ATOM 5950 O O . ASP A 1 741 ? -4.012 -39.406 -32.781 1 96.19 741 ASP A O 1
ATOM 5954 N N . THR A 1 742 ? -5.934 -39.844 -31.734 1 96.25 742 THR A N 1
ATOM 5955 C CA . THR A 1 742 ? -6.777 -39.156 -32.688 1 96.25 742 THR A CA 1
ATOM 5956 C C . THR A 1 742 ? -7.469 -37.969 -32.031 1 96.25 742 THR A C 1
ATOM 5958 O O . THR A 1 742 ? -7.547 -37.875 -30.797 1 96.25 742 THR A O 1
ATOM 5961 N N . TYR A 1 743 ? -8.039 -37.062 -32.812 1 94.38 743 TYR A N 1
ATOM 5962 C CA . TYR A 1 743 ? -8.68 -35.844 -32.312 1 94.38 743 TYR A CA 1
ATOM 5963 C C . TYR A 1 743 ? -10.008 -36.188 -31.625 1 94.38 743 TYR A C 1
ATOM 5965 O O . TYR A 1 743 ? -10.781 -37 -32.125 1 94.38 743 TYR A O 1
ATOM 5973 N N . PRO A 1 744 ? -10.234 -35.594 -30.609 1 94.88 744 PRO A N 1
ATOM 5974 C CA . PRO A 1 744 ? -9.398 -34.75 -29.781 1 94.88 744 PRO A CA 1
ATOM 5975 C C . PRO A 1 744 ? -8.648 -35.5 -28.688 1 94.88 744 PRO A C 1
ATOM 5977 O O . PRO A 1 744 ? -9.242 -36.344 -28 1 94.88 744 PRO A O 1
ATOM 5980 N N . SER A 1 745 ? -7.371 -35.281 -28.578 1 96.12 745 SER A N 1
ATOM 5981 C CA . SER A 1 745 ? -6.609 -35.969 -27.516 1 96.12 745 SER A CA 1
ATOM 5982 C C . SER A 1 745 ? -5.215 -35.344 -27.391 1 96.12 745 SER A C 1
ATOM 5984 O O . SER A 1 745 ? -4.742 -34.656 -28.297 1 96.12 745 SER A O 1
ATOM 5986 N N . TRP A 1 746 ? -4.578 -35.594 -26.312 1 97.5 746 TRP A N 1
ATOM 5987 C CA . TRP A 1 746 ? -3.178 -35.219 -26.125 1 97.5 746 TRP A CA 1
ATOM 5988 C C . TRP A 1 746 ? -2.287 -35.906 -27.141 1 97.5 746 TRP A C 1
ATOM 5990 O O . TRP A 1 746 ? -1.354 -35.312 -27.672 1 97.5 746 TRP A O 1
ATOM 6000 N N . GLY A 1 747 ? -2.555 -37.188 -27.344 1 97.75 747 GLY A N 1
ATOM 6001 C CA . GLY A 1 747 ? -1.781 -37.938 -28.312 1 97.75 747 GLY A CA 1
ATOM 6002 C C . GLY A 1 747 ? -1.854 -37.375 -29.719 1 97.75 747 GLY A C 1
ATOM 6003 O O . GLY A 1 747 ? -0.882 -37.469 -30.469 1 97.75 747 GLY A O 1
ATOM 6004 N N . TRP A 1 748 ? -3.055 -36.875 -30.047 1 97.31 748 TRP A N 1
ATOM 6005 C CA . TRP A 1 748 ? -3.197 -36.25 -31.359 1 97.31 748 TRP A CA 1
ATOM 6006 C C . TRP A 1 748 ? -2.268 -35.062 -31.484 1 97.31 748 TRP A C 1
ATOM 6008 O O . TRP A 1 748 ? -1.665 -34.844 -32.531 1 97.31 748 TRP A O 1
ATOM 6018 N N . TRP A 1 749 ? -2.154 -34.25 -30.438 1 97.31 749 TRP A N 1
ATOM 6019 C CA . TRP A 1 749 ? -1.202 -33.125 -30.438 1 97.31 749 TRP A CA 1
ATOM 6020 C C . TRP A 1 749 ? 0.214 -33.625 -30.703 1 97.31 749 TRP A C 1
ATOM 6022 O O . TRP A 1 749 ? 0.922 -33.094 -31.547 1 97.31 749 TRP A O 1
ATOM 6032 N N . ILE A 1 750 ? 0.623 -34.688 -29.969 1 97.88 750 ILE A N 1
ATOM 6033 C CA . ILE A 1 750 ? 1.973 -35.25 -30.062 1 97.88 750 ILE A CA 1
ATOM 6034 C C . ILE A 1 750 ? 2.232 -35.75 -31.469 1 97.88 750 ILE A C 1
ATOM 6036 O O . ILE A 1 750 ? 3.295 -35.5 -32.031 1 97.88 750 ILE A O 1
ATOM 6040 N N . LYS A 1 751 ? 1.292 -36.438 -31.953 1 96.56 751 LYS A N 1
ATOM 6041 C CA . LYS A 1 751 ? 1.42 -36.969 -33.312 1 96.56 751 LYS A CA 1
ATOM 6042 C C . LYS A 1 751 ? 1.585 -35.875 -34.344 1 96.56 751 LYS A C 1
ATOM 6044 O O . LYS A 1 751 ? 2.223 -36.094 -35.375 1 96.56 751 LYS A O 1
ATOM 6049 N N . ASN A 1 752 ? 1.024 -34.781 -34 1 94.81 752 ASN A N 1
ATOM 6050 C CA . ASN A 1 752 ? 1.109 -33.656 -34.906 1 94.81 752 ASN A CA 1
ATOM 6051 C C . ASN A 1 752 ? 2.252 -32.719 -34.531 1 94.81 752 ASN A C 1
ATOM 6053 O O . ASN A 1 752 ? 2.178 -31.516 -34.812 1 94.81 752 ASN A O 1
ATOM 6057 N N . GLY A 1 753 ? 3.197 -33.188 -33.812 1 94.56 753 GLY A N 1
ATOM 6058 C CA . GLY A 1 753 ? 4.469 -32.5 -33.625 1 94.56 753 GLY A CA 1
ATOM 6059 C C . GLY A 1 753 ? 4.539 -31.672 -32.375 1 94.56 753 GLY A C 1
ATOM 6060 O O . GLY A 1 753 ? 5.516 -30.953 -32.125 1 94.56 753 GLY A O 1
ATOM 6061 N N . ALA A 1 754 ? 3.555 -31.75 -31.516 1 97.25 754 ALA A N 1
ATOM 6062 C CA . ALA A 1 754 ? 3.537 -30.953 -30.297 1 97.25 754 ALA A CA 1
ATOM 6063 C C . ALA A 1 754 ? 4.684 -31.328 -29.359 1 97.25 754 ALA A C 1
ATOM 6065 O O . ALA A 1 754 ? 4.988 -32.531 -29.203 1 97.25 754 ALA A O 1
ATOM 6066 N N . THR A 1 755 ? 5.367 -30.328 -28.781 1 98.19 755 THR A N 1
ATOM 6067 C CA . THR A 1 755 ? 6.391 -30.516 -27.766 1 98.19 755 THR A CA 1
ATOM 6068 C C . THR A 1 755 ? 5.969 -29.875 -26.453 1 98.19 755 THR A C 1
ATOM 6070 O O . THR A 1 755 ? 6.699 -29.953 -25.453 1 98.19 755 THR A O 1
ATOM 6073 N N . THR A 1 756 ? 4.906 -29.219 -26.453 1 98.5 756 THR A N 1
ATOM 6074 C CA . THR A 1 756 ? 4.199 -28.656 -25.312 1 98.5 756 THR A CA 1
ATOM 6075 C C . THR A 1 756 ? 2.699 -28.906 -25.438 1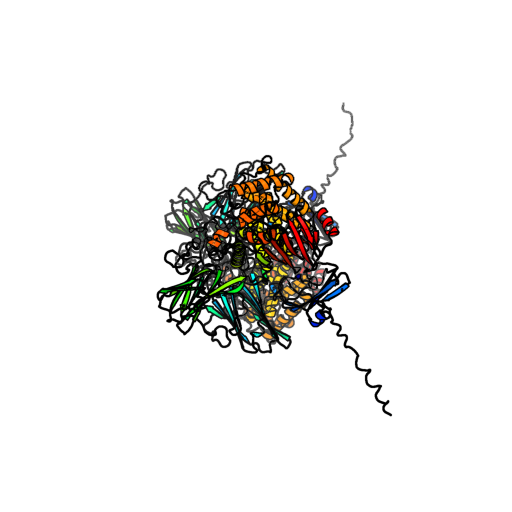 98.5 756 THR A C 1
ATOM 6077 O O . THR A 1 756 ? 2.232 -29.469 -26.422 1 98.5 756 THR A O 1
ATOM 6080 N N . LEU A 1 757 ? 1.946 -28.547 -24.359 1 98 757 LEU A N 1
ATOM 6081 C CA . LEU A 1 757 ? 0.491 -28.625 -24.422 1 98 757 LEU A CA 1
ATOM 6082 C C . LEU A 1 757 ? -0.092 -27.359 -25.047 1 98 757 LEU A C 1
ATOM 6084 O O . LEU A 1 757 ? 0.543 -26.297 -25.031 1 98 757 LEU A O 1
ATOM 6088 N N . PHE A 1 758 ? -1.273 -27.547 -25.625 1 96.69 758 PHE A N 1
ATOM 6089 C CA . PHE A 1 758 ? -1.905 -26.438 -26.344 1 96.69 758 PHE A CA 1
ATOM 6090 C C . PHE A 1 758 ? -3.078 -25.891 -25.547 1 96.69 758 PHE A C 1
ATOM 6092 O O . PHE A 1 758 ? -3.488 -26.469 -24.547 1 96.69 758 PHE A O 1
ATOM 6099 N N . GLU A 1 759 ? -3.553 -24.719 -25.938 1 95.5 759 GLU A N 1
ATOM 6100 C CA . GLU A 1 759 ? -4.645 -24 -25.281 1 95.5 759 GLU A CA 1
ATOM 6101 C C . GLU A 1 759 ? -6 -24.578 -25.672 1 95.5 759 GLU A C 1
ATOM 6103 O O . GLU A 1 759 ? -6.973 -24.453 -24.922 1 95.5 759 GLU A O 1
ATOM 6108 N N . ASN A 1 760 ? -5.992 -25.156 -26.812 1 94.19 760 ASN A N 1
ATOM 6109 C CA . ASN A 1 760 ? -7.207 -25.719 -27.375 1 94.19 760 ASN A CA 1
ATOM 6110 C C . ASN A 1 760 ? -6.949 -27.078 -28.016 1 94.19 760 ASN A C 1
ATOM 6112 O O . ASN A 1 760 ? -5.828 -27.375 -28.438 1 94.19 760 ASN A O 1
ATOM 6116 N N . TRP A 1 761 ? -8.031 -27.906 -28.062 1 91.88 761 TRP A N 1
ATOM 6117 C CA . TRP A 1 761 ? -7.871 -29.203 -28.688 1 91.88 761 TRP A CA 1
ATOM 6118 C C . TRP A 1 761 ? -7.656 -29.062 -30.188 1 91.88 761 TRP A C 1
ATOM 6120 O O . TRP A 1 761 ? -6.855 -29.797 -30.781 1 91.88 761 TRP A O 1
ATOM 6130 N N . ARG A 1 762 ? -8.375 -28.078 -30.641 1 89.25 762 ARG A N 1
ATOM 6131 C CA . ARG A 1 762 ? -8.125 -27.781 -32.062 1 89.25 762 ARG A CA 1
ATOM 6132 C C . ARG A 1 762 ? -6.832 -26.984 -32.219 1 89.25 762 ARG A C 1
ATOM 6134 O O . ARG A 1 762 ? -6.414 -26.266 -31.312 1 89.25 762 ARG A O 1
ATOM 6141 N N . THR A 1 763 ? -6.238 -27.078 -33.375 1 85.75 763 THR A N 1
ATOM 6142 C CA . THR A 1 763 ? -4.977 -26.375 -33.562 1 85.75 763 THR A CA 1
ATOM 6143 C C . THR A 1 763 ? -5.082 -25.406 -34.75 1 85.75 763 THR A C 1
ATOM 6145 O O . THR A 1 763 ? -4.141 -24.672 -35.031 1 85.75 763 THR A O 1
ATOM 6148 N N . ASP A 1 764 ? -6.176 -25.438 -35.344 1 83.31 764 ASP A N 1
ATOM 6149 C CA . ASP A 1 764 ? -6.355 -24.547 -36.5 1 83.31 764 ASP A CA 1
ATOM 6150 C C . ASP A 1 764 ? -6.996 -23.234 -36.062 1 83.31 764 ASP A C 1
ATOM 6152 O O . ASP A 1 764 ? -7.625 -23.156 -35 1 83.31 764 ASP A O 1
ATOM 6156 N N . GLY A 1 765 ? -6.738 -22.219 -36.75 1 81.69 765 GLY A N 1
ATOM 6157 C CA . GLY A 1 765 ? -7.336 -20.922 -36.5 1 81.69 765 GLY A CA 1
ATOM 6158 C C . GLY A 1 765 ? -6.371 -19.938 -35.875 1 81.69 765 GLY A C 1
ATOM 6159 O O . GLY A 1 765 ? -5.16 -20.172 -35.844 1 81.69 765 GLY A O 1
ATOM 6160 N N . TYR A 1 766 ? -6.945 -18.75 -35.375 1 82.38 766 TYR A N 1
ATOM 6161 C CA . TYR A 1 766 ? -6.098 -17.641 -34.938 1 82.38 766 TYR A CA 1
ATOM 6162 C C . TYR A 1 766 ? -6.461 -17.203 -33.531 1 82.38 766 TYR A C 1
ATOM 6164 O O . TYR A 1 766 ? -5.75 -16.391 -32.938 1 82.38 766 TYR A O 1
ATOM 6172 N N . ARG A 1 767 ? -7.465 -17.75 -33 1 85.88 767 ARG A N 1
ATOM 6173 C CA . ARG A 1 767 ? -7.891 -17.344 -31.672 1 85.88 767 ARG A CA 1
ATOM 6174 C C . ARG A 1 767 ? -7.855 -18.531 -30.719 1 85.88 767 ARG A C 1
ATOM 6176 O O . ARG A 1 767 ? -8.25 -19.641 -31.078 1 85.88 767 ARG A O 1
ATOM 6183 N N . ASP A 1 768 ? -7.316 -18.266 -29.531 1 87.88 768 ASP A N 1
ATOM 6184 C CA . ASP A 1 768 ? -7.266 -19.281 -28.469 1 87.88 768 ASP A CA 1
ATOM 6185 C C . ASP A 1 768 ? -6.453 -20.484 -28.922 1 87.88 768 ASP A C 1
ATOM 6187 O O . ASP A 1 768 ? -6.863 -21.625 -28.703 1 87.88 768 ASP A O 1
ATOM 6191 N N . ILE A 1 769 ? -5.371 -20.219 -29.641 1 92.12 769 ILE A N 1
ATOM 6192 C CA . ILE A 1 769 ? -4.578 -21.297 -30.219 1 92.12 769 ILE A CA 1
ATOM 6193 C C . ILE A 1 769 ? -3.117 -21.141 -29.797 1 92.12 769 ILE A C 1
ATOM 6195 O O . ILE A 1 769 ? -2.211 -21.266 -30.625 1 92.12 769 ILE A O 1
ATOM 6199 N N . SER A 1 770 ? -2.916 -20.812 -28.547 1 95.19 770 SER A N 1
ATOM 6200 C CA . SER A 1 770 ? -1.552 -20.906 -28.031 1 95.19 770 SER A CA 1
ATOM 6201 C C . SER A 1 770 ? -1.037 -22.344 -28.078 1 95.19 770 SER A C 1
ATOM 6203 O O . SER A 1 770 ? -1.748 -23.266 -27.703 1 95.19 770 SER A O 1
ATOM 6205 N N . LEU A 1 771 ? 0.173 -22.484 -28.531 1 97.38 771 LEU A N 1
ATOM 6206 C CA . LEU A 1 771 ? 0.752 -23.812 -28.625 1 97.38 771 LEU A CA 1
ATOM 6207 C C . LEU A 1 771 ? 1.642 -24.094 -27.422 1 97.38 771 LEU A C 1
ATOM 6209 O O . LEU A 1 771 ? 2.451 -25.031 -27.438 1 97.38 771 LEU A O 1
ATOM 6213 N N . ASN A 1 772 ? 1.572 -23.359 -26.422 1 98.12 772 ASN A N 1
ATOM 6214 C CA . ASN A 1 772 ? 2.234 -23.562 -25.141 1 98.12 772 ASN A CA 1
ATOM 6215 C C . ASN A 1 772 ? 1.369 -23.078 -23.969 1 98.12 772 ASN A C 1
ATOM 6217 O O . ASN A 1 772 ? 1.402 -21.891 -23.625 1 98.12 772 ASN A O 1
ATOM 6221 N N . HIS A 1 773 ? 0.625 -23.969 -23.422 1 97.31 773 HIS A N 1
ATOM 6222 C CA . HIS A 1 773 ? -0.391 -23.703 -22.406 1 97.31 773 HIS A CA 1
ATOM 6223 C C . HIS A 1 773 ? -0.533 -24.875 -21.438 1 97.31 773 HIS A C 1
ATOM 6225 O O . HIS A 1 773 ? -0.523 -26.031 -21.875 1 97.31 773 HIS A O 1
ATOM 6231 N N . ILE A 1 774 ? -0.73 -24.578 -20.141 1 97 774 ILE A N 1
ATOM 6232 C CA . ILE A 1 774 ? -0.648 -25.656 -19.172 1 97 774 ILE A CA 1
ATOM 6233 C C . ILE A 1 774 ? -2.053 -26.078 -18.734 1 97 774 ILE A C 1
ATOM 6235 O O . ILE A 1 774 ? -2.223 -27.062 -18.016 1 97 774 ILE A O 1
ATOM 6239 N N . MET A 1 775 ? -3.104 -25.453 -19.125 1 94.25 775 MET A N 1
ATOM 6240 C CA . MET A 1 775 ? -4.438 -25.562 -18.531 1 94.25 775 MET A CA 1
ATOM 6241 C C . MET A 1 775 ? -4.953 -27 -18.625 1 94.25 775 MET A C 1
ATOM 6243 O O . MET A 1 775 ? -5.797 -27.406 -17.828 1 94.25 775 MET A O 1
ATOM 6247 N N . PHE A 1 776 ? -4.469 -27.875 -19.578 1 95.94 776 PHE A N 1
ATOM 6248 C CA . PHE A 1 776 ? -4.887 -29.281 -19.672 1 95.94 776 PHE A CA 1
ATOM 6249 C C . PHE A 1 776 ? -3.816 -30.203 -19.109 1 95.94 776 PHE A C 1
ATOM 6251 O O . PHE A 1 776 ? -3.668 -31.344 -19.547 1 95.94 776 PHE A O 1
ATOM 6258 N N . GLY A 1 777 ? -3.086 -29.734 -18.156 1 96.69 777 GLY A N 1
ATOM 6259 C CA . GLY A 1 777 ? -1.862 -30.391 -17.719 1 96.69 777 GLY A CA 1
ATOM 6260 C C . GLY A 1 777 ? -2.092 -31.422 -16.625 1 96.69 777 GLY A C 1
ATOM 6261 O O . GLY A 1 777 ? -1.162 -32.125 -16.219 1 96.69 777 GLY A O 1
ATOM 6262 N N . GLU A 1 778 ? -3.324 -31.672 -16.141 1 97.25 778 GLU A N 1
ATOM 6263 C CA . GLU A 1 778 ? -3.602 -32.625 -15.07 1 97.25 778 GLU A CA 1
ATOM 6264 C C . GLU A 1 778 ? -3.176 -34.031 -15.461 1 97.25 778 GLU A C 1
ATOM 6266 O O . GLU A 1 778 ? -2.943 -34.875 -14.594 1 97.25 778 GLU A O 1
ATOM 6271 N N . ILE A 1 779 ? -3.018 -34.344 -16.688 1 97.94 779 ILE A N 1
ATOM 6272 C CA . ILE A 1 779 ? -2.725 -35.688 -17.188 1 97.94 779 ILE A CA 1
ATOM 6273 C C . ILE A 1 779 ? -1.423 -36.219 -16.578 1 97.94 779 ILE A C 1
ATOM 6275 O O . ILE A 1 779 ? -1.295 -37.406 -16.266 1 97.94 779 ILE A O 1
ATOM 6279 N N . SER A 1 780 ? -0.492 -35.281 -16.422 1 98.06 780 SER A N 1
ATOM 6280 C CA . SER A 1 780 ? 0.767 -35.719 -15.812 1 98.06 780 SER A CA 1
ATOM 6281 C C . SER A 1 780 ? 0.558 -36.188 -14.383 1 98.06 780 SER A C 1
ATOM 6283 O O . SER A 1 780 ? 1.103 -37.219 -13.992 1 98.06 780 SER A O 1
ATOM 6285 N N . ALA A 1 781 ? -0.138 -35.531 -13.602 1 98.62 781 ALA A N 1
ATOM 6286 C CA . ALA A 1 781 ? -0.451 -35.969 -12.242 1 98.62 781 ALA A CA 1
ATOM 6287 C C . ALA A 1 781 ? -1.203 -37.281 -12.25 1 98.62 781 ALA A C 1
ATOM 6289 O O . ALA A 1 781 ? -0.998 -38.125 -11.375 1 98.62 781 ALA A O 1
ATOM 6290 N N . TRP A 1 782 ? -2.096 -37.469 -13.203 1 98.62 782 TRP A N 1
ATOM 6291 C CA . TRP A 1 782 ? -2.873 -38.688 -13.328 1 98.62 782 TRP A CA 1
ATOM 6292 C C . TRP A 1 782 ? -1.956 -39.906 -13.484 1 98.62 782 TRP A C 1
ATOM 6294 O O . TRP A 1 782 ? -2.254 -41 -12.969 1 98.62 782 TRP A O 1
ATOM 6304 N N . TYR A 1 783 ? -0.781 -39.75 -14.164 1 98.69 783 TYR A N 1
ATOM 6305 C CA . TYR A 1 783 ? 0.184 -40.844 -14.289 1 98.69 783 TYR A CA 1
ATOM 6306 C C . TYR A 1 783 ? 0.625 -41.344 -12.914 1 98.69 783 TYR A C 1
ATOM 6308 O O . TYR A 1 783 ? 0.632 -42.531 -12.656 1 98.69 783 TYR A O 1
ATOM 6316 N N . TYR A 1 784 ? 0.963 -40.438 -12.07 1 98.75 784 TYR A N 1
ATOM 6317 C CA . TYR A 1 784 ? 1.431 -40.781 -10.734 1 98.75 784 TYR A CA 1
ATOM 6318 C C . TYR A 1 784 ? 0.316 -41.438 -9.922 1 98.75 784 TYR A C 1
ATOM 6320 O O . TYR A 1 784 ? 0.542 -42.406 -9.219 1 98.75 784 TYR A O 1
ATOM 6328 N N . LYS A 1 785 ? -0.85 -40.906 -10.039 1 98.56 785 LYS A N 1
ATOM 6329 C CA . LYS A 1 785 ? -1.973 -41.312 -9.203 1 98.56 785 LYS A CA 1
ATOM 6330 C C . LYS A 1 785 ? -2.57 -42.625 -9.688 1 98.56 785 LYS A C 1
ATOM 6332 O O . LYS A 1 785 ? -2.719 -43.562 -8.914 1 98.56 785 LYS A O 1
ATOM 6337 N N . ALA A 1 786 ? -2.883 -42.719 -10.977 1 98.38 786 ALA A N 1
ATOM 6338 C CA . ALA A 1 786 ? -3.648 -43.844 -11.5 1 98.38 786 ALA A CA 1
ATOM 6339 C C . ALA A 1 786 ? -2.73 -45.031 -11.867 1 98.38 786 ALA A C 1
ATOM 6341 O O . ALA A 1 786 ? -2.982 -46.156 -11.484 1 98.38 786 ALA A O 1
ATOM 6342 N N . LEU A 1 787 ? -1.675 -44.719 -12.625 1 98.38 787 LEU A N 1
ATOM 6343 C CA . LEU A 1 787 ? -0.803 -45.812 -13.086 1 98.38 787 LEU A CA 1
ATOM 6344 C C . LEU A 1 787 ? 0.203 -46.188 -12.008 1 98.38 787 LEU A C 1
ATOM 6346 O O . LEU A 1 787 ? 0.475 -47.375 -11.812 1 98.38 787 LEU A O 1
ATOM 6350 N N . GLY A 1 788 ? 0.723 -45.188 -11.328 1 98.19 788 GLY A N 1
ATOM 6351 C CA . GLY A 1 788 ? 1.656 -45.438 -10.25 1 98.19 788 GLY A CA 1
ATOM 6352 C C . GLY A 1 788 ? 0.97 -45.719 -8.93 1 98.19 788 GLY A C 1
ATOM 6353 O O . GLY A 1 788 ? 1.557 -46.344 -8.039 1 98.19 788 GLY A O 1
ATOM 6354 N N . GLY A 1 789 ? -0.174 -45.25 -8.742 1 98.31 789 GLY A N 1
ATOM 6355 C CA . GLY A 1 789 ? -0.945 -45.469 -7.531 1 98.31 789 GLY A CA 1
ATOM 6356 C C . GLY A 1 789 ? -0.432 -44.688 -6.348 1 98.31 789 GLY A C 1
ATOM 6357 O O . GLY A 1 789 ? -0.597 -45.094 -5.195 1 98.31 789 GLY A O 1
ATOM 6358 N N . LEU A 1 790 ? 0.186 -43.594 -6.504 1 98.5 790 LEU A N 1
ATOM 6359 C CA . LEU A 1 790 ? 0.807 -42.812 -5.438 1 98.5 790 LEU A CA 1
ATOM 6360 C C . LEU A 1 790 ? -0.114 -41.688 -4.984 1 98.5 790 LEU A C 1
ATOM 6362 O O . LEU A 1 790 ? -0.388 -40.75 -5.75 1 98.5 790 LEU A O 1
ATOM 6366 N N . PHE A 1 791 ? -0.606 -41.719 -3.764 1 98.44 791 PHE A N 1
ATOM 6367 C CA . PHE A 1 791 ? -1.431 -40.688 -3.191 1 98.44 791 PHE A CA 1
ATOM 6368 C C . PHE A 1 791 ? -0.899 -40.25 -1.827 1 98.44 791 PHE A C 1
ATOM 6370 O O . PHE A 1 791 ? -0.464 -41.094 -1.037 1 98.44 791 PHE A O 1
ATOM 6377 N N . PRO A 1 792 ? -0.889 -38.969 -1.569 1 98.25 792 PRO A N 1
ATOM 6378 C CA . PRO A 1 792 ? -0.654 -38.531 -0.184 1 98.25 792 PRO A CA 1
ATOM 6379 C C . PRO A 1 792 ? -1.848 -38.812 0.726 1 98.25 792 PRO A C 1
ATOM 6381 O O . PRO A 1 792 ? -2.979 -38.938 0.247 1 98.25 792 PRO A O 1
ATOM 6384 N N . ASP A 1 793 ? -1.568 -39 1.982 1 97.69 793 ASP A N 1
ATOM 6385 C CA . ASP A 1 793 ? -2.582 -39.188 3.018 1 97.69 793 ASP A CA 1
ATOM 6386 C C . ASP A 1 793 ? -2.791 -37.906 3.816 1 97.69 793 ASP A C 1
ATOM 6388 O O . ASP A 1 793 ? -1.862 -37.406 4.461 1 97.69 793 ASP A O 1
ATOM 6392 N N . ALA A 1 794 ? -3.979 -37.344 3.826 1 95.94 794 ALA A N 1
ATOM 6393 C CA . ALA A 1 794 ? -4.27 -36.094 4.512 1 95.94 794 ALA A CA 1
ATOM 6394 C C . ALA A 1 794 ? -4.039 -36.219 6.012 1 95.94 794 ALA A C 1
ATOM 6396 O O . ALA A 1 794 ? -3.729 -35.25 6.688 1 95.94 794 ALA A O 1
ATOM 6397 N N . SER A 1 795 ? -4.188 -37.406 6.598 1 95.69 795 SER A N 1
ATOM 6398 C CA . SER A 1 795 ? -4.02 -37.594 8.031 1 95.69 795 SER A CA 1
ATOM 6399 C C . SER A 1 795 ? -2.543 -37.719 8.398 1 95.69 795 SER A C 1
ATOM 6401 O O . SER A 1 795 ? -2.172 -37.562 9.562 1 95.69 795 SER A O 1
ATOM 6403 N N . ALA A 1 796 ? -1.761 -38.094 7.434 1 97.44 796 ALA A N 1
ATOM 6404 C CA . ALA A 1 796 ? -0.307 -38.156 7.559 1 97.44 796 ALA A CA 1
ATOM 6405 C C . ALA A 1 796 ? 0.374 -37.562 6.32 1 97.44 796 ALA A C 1
ATOM 6407 O O . ALA A 1 796 ? 0.973 -38.312 5.535 1 97.44 796 ALA A O 1
ATOM 6408 N N . PRO A 1 797 ? 0.302 -36.281 6.199 1 97.88 797 PRO A N 1
ATOM 6409 C CA . PRO A 1 797 ? 0.654 -35.594 4.957 1 97.88 797 PRO A CA 1
ATOM 6410 C C . PRO A 1 797 ? 2.15 -35.625 4.656 1 97.88 797 PRO A C 1
ATOM 6412 O O . PRO A 1 797 ? 2.914 -36.25 5.414 1 97.88 797 PRO A O 1
ATOM 6415 N N . GLY A 1 798 ? 2.555 -35.094 3.516 1 97.88 798 GLY A N 1
ATOM 6416 C CA . GLY A 1 798 ? 3.941 -35.094 3.078 1 97.88 798 GLY A CA 1
ATOM 6417 C C . GLY A 1 798 ? 4.43 -36.469 2.684 1 97.88 798 GLY A C 1
ATOM 6418 O O . GLY A 1 798 ? 5.629 -36.75 2.744 1 97.88 798 GLY A O 1
ATOM 6419 N N . PHE A 1 799 ? 3.445 -37.406 2.521 1 98.19 799 PHE A N 1
ATOM 6420 C CA . PHE A 1 799 ? 3.715 -38.812 2.227 1 98.19 799 PHE A CA 1
ATOM 6421 C C . PHE A 1 799 ? 4.348 -39.5 3.43 1 98.19 799 PHE A C 1
ATOM 6423 O O . PHE A 1 799 ? 5.121 -40.438 3.271 1 98.19 799 PHE A O 1
ATOM 6430 N N . LYS A 1 800 ? 4.141 -38.906 4.574 1 97.75 800 LYS A N 1
ATOM 6431 C CA . LYS A 1 800 ? 4.508 -39.656 5.773 1 97.75 800 LYS A CA 1
ATOM 6432 C C . LYS A 1 800 ? 3.834 -41.031 5.789 1 97.75 800 LYS A C 1
ATOM 6434 O O . LYS A 1 800 ? 4.426 -42 6.246 1 97.75 800 LYS A O 1
ATOM 6439 N N . HIS A 1 801 ? 2.619 -41.062 5.43 1 98.38 801 HIS A N 1
ATOM 6440 C CA . HIS A 1 801 ? 1.933 -42.281 5.031 1 98.38 801 HIS A CA 1
ATOM 6441 C C . HIS A 1 801 ? 1.535 -42.219 3.561 1 98.38 801 HIS A C 1
ATOM 6443 O O . HIS A 1 801 ? 0.913 -41.281 3.109 1 98.38 801 HIS A O 1
ATOM 6449 N N . ILE A 1 802 ? 1.858 -43.25 2.795 1 98.62 802 ILE A N 1
ATOM 6450 C CA . ILE A 1 802 ? 1.621 -43.312 1.356 1 98.62 802 ILE A CA 1
ATOM 6451 C C . ILE A 1 802 ? 0.456 -44.25 1.062 1 98.62 802 ILE A C 1
ATOM 6453 O O . ILE A 1 802 ? 0.446 -45.406 1.514 1 98.62 802 ILE A O 1
ATOM 6457 N N . ILE A 1 803 ? -0.495 -43.781 0.365 1 98.5 803 ILE A N 1
ATOM 6458 C CA . ILE A 1 803 ? -1.552 -44.625 -0.156 1 98.5 803 ILE A CA 1
ATOM 6459 C C . ILE A 1 803 ? -1.17 -45.156 -1.545 1 98.5 803 ILE A C 1
ATOM 6461 O O . ILE A 1 803 ? -0.927 -44.344 -2.457 1 98.5 803 ILE A O 1
ATOM 6465 N N . LEU A 1 804 ? -1.081 -46.438 -1.729 1 98.31 804 LEU A N 1
ATOM 6466 C CA . LEU A 1 804 ? -0.696 -47.062 -2.986 1 98.31 804 LEU A CA 1
ATOM 6467 C C . LEU A 1 804 ? -1.882 -47.781 -3.619 1 98.31 804 LEU A C 1
ATOM 6469 O O . LEU A 1 804 ? -2.402 -48.75 -3.055 1 98.31 804 LEU A O 1
ATOM 6473 N N . LYS A 1 805 ? -2.281 -47.281 -4.766 1 97.69 805 LYS A N 1
ATOM 6474 C CA . LYS A 1 805 ? -3.387 -47.875 -5.512 1 97.69 805 LYS A CA 1
ATOM 6475 C C . LYS A 1 805 ? -3.041 -48 -6.996 1 97.69 805 LYS A C 1
ATOM 6477 O O . LYS A 1 805 ? -3.721 -47.406 -7.844 1 97.69 805 LYS A O 1
ATOM 6482 N N . PRO A 1 806 ? -2.051 -48.781 -7.332 1 97.31 806 PRO A N 1
ATOM 6483 C CA . PRO A 1 806 ? -1.657 -48.875 -8.742 1 97.31 806 PRO A CA 1
ATOM 6484 C C . PRO A 1 806 ? -2.719 -49.562 -9.602 1 97.31 806 PRO A C 1
ATOM 6486 O O . PRO A 1 806 ? -3.453 -50.438 -9.117 1 97.31 806 PRO A O 1
ATOM 6489 N N . ASN A 1 807 ? -2.879 -49.188 -10.836 1 97.06 807 ASN A N 1
ATOM 6490 C CA . ASN A 1 807 ? -3.699 -49.844 -11.844 1 97.06 807 ASN A CA 1
ATOM 6491 C C . ASN A 1 807 ? -2.846 -50.438 -12.961 1 97.06 807 ASN A C 1
ATOM 6493 O O . ASN A 1 807 ? -2.123 -49.719 -13.648 1 97.06 807 ASN A O 1
ATOM 6497 N N . PHE A 1 808 ? -2.955 -51.719 -13.164 1 96.62 808 PHE A N 1
ATOM 6498 C CA . PHE A 1 808 ? -2.229 -52.438 -14.227 1 96.62 808 PHE A CA 1
ATOM 6499 C C . PHE A 1 808 ? -3.076 -52.531 -15.492 1 96.62 808 PHE A C 1
ATOM 6501 O O . PHE A 1 808 ? -3.611 -53.594 -15.805 1 96.62 808 PHE A O 1
ATOM 6508 N N . VAL A 1 809 ? -3.111 -51.531 -16.219 1 95.94 809 VAL A N 1
ATOM 6509 C CA . VAL A 1 809 ? -4.086 -51.344 -17.297 1 95.94 809 VAL A CA 1
ATOM 6510 C C . VAL A 1 809 ? -3.703 -52.188 -18.5 1 95.94 809 VAL A C 1
ATOM 6512 O O . VAL A 1 809 ? -2.531 -52.531 -18.672 1 95.94 809 VAL A O 1
ATOM 6515 N N . THR A 1 810 ? -4.727 -52.469 -19.328 1 93.69 810 THR A N 1
ATOM 6516 C CA . THR A 1 810 ? -4.516 -53.156 -20.594 1 93.69 810 THR A CA 1
ATOM 6517 C C . THR A 1 810 ? -3.924 -52.219 -21.625 1 93.69 810 THR A C 1
ATOM 6519 O O . THR A 1 810 ? -4.406 -51.094 -21.797 1 93.69 810 THR A O 1
ATOM 6522 N N . GLY A 1 811 ? -2.922 -52.594 -22.281 1 92.44 811 GLY A N 1
ATOM 6523 C CA . GLY A 1 811 ? -2.301 -51.781 -23.312 1 92.44 811 GLY A CA 1
ATOM 6524 C C . GLY A 1 811 ? -0.934 -51.25 -22.922 1 92.44 811 GLY A C 1
ATOM 6525 O O . GLY A 1 811 ? -0.193 -50.719 -23.766 1 92.44 811 GLY A O 1
ATOM 6526 N N . LEU A 1 812 ? -0.615 -51.438 -21.656 1 95.56 812 LEU A N 1
ATOM 6527 C CA . LEU A 1 812 ? 0.696 -51.031 -21.156 1 95.56 812 LEU A CA 1
ATOM 6528 C C . LEU A 1 812 ? 1.426 -52.219 -20.547 1 95.56 812 LEU A C 1
ATOM 6530 O O . LEU A 1 812 ? 0.849 -52.969 -19.75 1 95.56 812 LEU A O 1
ATOM 6534 N N . THR A 1 813 ? 2.695 -52.344 -20.844 1 97 813 THR A N 1
ATOM 6535 C CA . THR A 1 813 ? 3.404 -53.531 -20.344 1 97 813 THR A CA 1
ATOM 6536 C C . THR A 1 813 ? 4.359 -53.156 -19.219 1 97 813 THR A C 1
ATOM 6538 O O . THR A 1 813 ? 4.805 -54.031 -18.469 1 97 813 THR A O 1
ATOM 6541 N N . SER A 1 814 ? 4.691 -51.938 -19.156 1 98.06 814 SER A N 1
ATOM 6542 C CA . SER A 1 814 ? 5.523 -51.5 -18.047 1 98.06 814 SER A CA 1
ATOM 6543 C C . SER A 1 814 ? 5.27 -50.031 -17.703 1 98.06 814 SER A C 1
ATOM 6545 O O . SER A 1 814 ? 4.906 -49.25 -18.578 1 98.06 814 SER A O 1
ATOM 6547 N N . PHE A 1 815 ? 5.488 -49.656 -16.5 1 98.38 815 PHE A N 1
ATOM 6548 C CA . PHE A 1 815 ? 5.316 -48.281 -16 1 98.38 815 PHE A CA 1
ATOM 6549 C C . PHE A 1 815 ? 6.109 -48.094 -14.719 1 98.38 815 PHE A C 1
ATOM 6551 O O . PHE A 1 815 ? 6.211 -48.969 -13.883 1 98.38 815 PHE A O 1
ATOM 6558 N N . GLU A 1 816 ? 6.738 -46.906 -14.531 1 98.69 816 GLU A N 1
ATOM 6559 C CA . GLU A 1 816 ? 7.453 -46.531 -13.32 1 98.69 816 GLU A CA 1
ATOM 6560 C C . GLU A 1 816 ? 7.238 -45.062 -13 1 98.69 816 GLU A C 1
ATOM 6562 O O . GLU A 1 816 ? 7.363 -44.188 -13.875 1 98.69 816 GLU A O 1
ATOM 6567 N N . ALA A 1 817 ? 6.848 -44.812 -11.828 1 98.56 817 ALA A N 1
ATOM 6568 C CA . ALA A 1 817 ? 6.75 -43.469 -11.289 1 98.56 817 ALA A CA 1
ATOM 6569 C C . ALA A 1 817 ? 7.656 -43.281 -10.07 1 98.56 817 ALA A C 1
ATOM 6571 O O . ALA A 1 817 ? 7.68 -44.125 -9.18 1 98.56 817 ALA A O 1
ATOM 6572 N N . ASN A 1 818 ? 8.438 -42.25 -10.102 1 98.25 818 ASN A N 1
ATOM 6573 C CA . ASN A 1 818 ? 9.273 -41.844 -8.984 1 98.25 818 ASN A CA 1
ATOM 6574 C C . ASN A 1 818 ? 8.867 -40.438 -8.469 1 98.25 818 ASN A C 1
ATOM 6576 O O . ASN A 1 818 ? 8.578 -39.562 -9.258 1 98.25 818 ASN A O 1
ATOM 6580 N N . HIS A 1 819 ? 8.758 -40.281 -7.168 1 98.62 819 HIS A N 1
ATOM 6581 C CA . HIS A 1 819 ? 8.492 -39 -6.531 1 98.62 819 HIS A CA 1
ATOM 6582 C C . HIS A 1 819 ? 9.336 -38.844 -5.273 1 98.62 819 HIS A C 1
ATOM 6584 O O . HIS A 1 819 ? 9.305 -39.688 -4.379 1 98.62 819 HIS A O 1
ATOM 6590 N N . ILE A 1 820 ? 10.094 -37.719 -5.207 1 97.75 820 ILE A N 1
ATOM 6591 C CA . ILE A 1 820 ? 10.891 -37.438 -4.023 1 97.75 820 ILE A CA 1
ATOM 6592 C C . ILE A 1 820 ? 10.086 -36.594 -3.051 1 97.75 820 ILE A C 1
ATOM 6594 O O . ILE A 1 820 ? 9.977 -35.375 -3.221 1 97.75 820 ILE A O 1
ATOM 6598 N N . SER A 1 821 ? 9.586 -37.219 -2.01 1 97.06 821 SER A N 1
ATOM 6599 C CA . SER A 1 821 ? 8.867 -36.531 -0.944 1 97.06 821 SER A CA 1
ATOM 6600 C C . SER A 1 821 ? 9.836 -35.906 0.066 1 97.06 821 SER A C 1
ATOM 6602 O O . SER A 1 821 ? 11.047 -36.125 -0.032 1 97.06 821 SER A O 1
ATOM 6604 N N . PRO A 1 822 ? 9.328 -35.156 1.051 1 95.56 822 PRO A N 1
ATOM 6605 C CA . PRO A 1 822 ? 10.188 -34.625 2.115 1 95.56 822 PRO A CA 1
ATOM 6606 C C . PRO A 1 822 ? 10.93 -35.719 2.865 1 95.56 822 PRO A C 1
ATOM 6608 O O . PRO A 1 822 ? 11.945 -35.469 3.51 1 95.56 822 PRO A O 1
ATOM 6611 N N . TYR A 1 823 ? 10.484 -37 2.734 1 95.81 823 TYR A N 1
ATOM 6612 C CA . TYR A 1 823 ? 11.062 -38.125 3.469 1 95.81 823 TYR A CA 1
ATOM 6613 C C . TYR A 1 823 ? 12 -38.938 2.58 1 95.81 823 TYR A C 1
ATOM 6615 O O . TYR A 1 823 ? 12.75 -39.781 3.068 1 95.81 823 TYR A O 1
ATOM 6623 N N . GLY A 1 824 ? 11.93 -38.688 1.293 1 95.38 824 GLY A N 1
ATOM 6624 C CA . GLY A 1 824 ? 12.773 -39.406 0.363 1 95.38 824 GLY A CA 1
ATOM 6625 C C . GLY A 1 824 ? 12.031 -39.875 -0.873 1 95.38 824 GLY A C 1
ATOM 6626 O O . GLY A 1 824 ? 10.898 -39.469 -1.115 1 95.38 824 GLY A O 1
ATOM 6627 N N . GLU A 1 825 ? 12.68 -40.719 -1.612 1 96.62 825 GLU A N 1
ATOM 6628 C CA . GLU A 1 825 ? 12.164 -41.125 -2.914 1 96.62 825 GLU A CA 1
ATOM 6629 C C . GLU A 1 825 ? 11.188 -42.312 -2.775 1 96.62 825 GLU A C 1
ATOM 6631 O O . GLU A 1 825 ? 11.477 -43.281 -2.102 1 96.62 825 GLU A O 1
ATOM 6636 N N . ILE A 1 826 ? 10.031 -42.188 -3.33 1 98.38 826 ILE A N 1
ATOM 6637 C CA . ILE A 1 826 ? 9.023 -43.219 -3.488 1 98.38 826 ILE A CA 1
ATOM 6638 C C . ILE A 1 826 ? 9.055 -43.75 -4.918 1 98.38 826 ILE A C 1
ATOM 6640 O O . ILE A 1 826 ? 9.086 -43 -5.879 1 98.38 826 ILE A O 1
ATOM 6644 N N . VAL A 1 827 ? 9.086 -45.031 -5.078 1 98.44 827 VAL A N 1
ATOM 6645 C CA . VAL A 1 827 ? 9.086 -45.656 -6.406 1 98.44 827 VAL A CA 1
ATOM 6646 C C . VAL A 1 827 ? 7.918 -46.625 -6.531 1 98.44 827 VAL A C 1
ATOM 6648 O O . VAL A 1 827 ? 7.648 -47.406 -5.609 1 98.44 827 VAL A O 1
ATOM 6651 N N . SER A 1 828 ? 7.133 -46.562 -7.488 1 98.75 828 SER A N 1
ATOM 6652 C CA . SER A 1 828 ? 6.133 -47.531 -7.926 1 98.75 828 SER A CA 1
ATOM 6653 C C . SER A 1 828 ? 6.383 -48 -9.359 1 98.75 828 SER A C 1
ATOM 6655 O O . SER A 1 828 ? 6.273 -47.188 -10.297 1 98.75 828 SER A O 1
ATOM 6657 N N . SER A 1 829 ? 6.781 -49.219 -9.508 1 98.56 829 SER A N 1
ATOM 6658 C CA . SER A 1 829 ? 7.184 -49.75 -10.805 1 98.56 829 SER A CA 1
ATOM 6659 C C . SER A 1 829 ? 6.547 -51.094 -11.07 1 98.56 829 SER A C 1
ATOM 6661 O O . SER A 1 829 ? 6.535 -51.969 -10.188 1 98.56 829 SER A O 1
ATOM 6663 N N . TRP A 1 830 ? 5.973 -51.344 -12.305 1 98 830 TRP A N 1
ATOM 6664 C CA . TRP A 1 830 ? 5.426 -52.688 -12.602 1 98 830 TRP A CA 1
ATOM 6665 C C . TRP A 1 830 ? 5.695 -53.062 -14.055 1 98 830 TRP A C 1
ATOM 6667 O O . TRP A 1 830 ? 5.863 -52.188 -14.914 1 98 830 TRP A O 1
ATOM 6677 N N . ASN A 1 831 ? 5.887 -54.281 -14.289 1 97.69 831 ASN A N 1
ATOM 6678 C CA . ASN A 1 831 ? 5.98 -54.938 -15.586 1 97.69 831 ASN A CA 1
ATOM 6679 C C . ASN A 1 831 ? 4.914 -56.031 -15.734 1 97.69 831 ASN A C 1
ATOM 6681 O O . ASN A 1 831 ? 4.715 -56.844 -14.828 1 97.69 831 ASN A O 1
ATOM 6685 N N . LYS A 1 832 ? 4.238 -55.938 -16.781 1 96.5 832 LYS A N 1
ATOM 6686 C CA . LYS A 1 832 ? 3.117 -56.844 -17.016 1 96.5 832 LYS A CA 1
ATOM 6687 C C . LYS A 1 832 ? 3.373 -57.75 -18.234 1 96.5 832 LYS A C 1
ATOM 6689 O O . LYS A 1 832 ? 3.766 -57.25 -19.297 1 96.5 832 LYS A O 1
ATOM 6694 N N . ASN A 1 833 ? 3.295 -59 -18.047 1 92.38 833 ASN A N 1
ATOM 6695 C CA . ASN A 1 833 ? 3.338 -60.031 -19.094 1 92.38 833 ASN A CA 1
ATOM 6696 C C . ASN A 1 833 ? 2.104 -60.906 -19.062 1 92.38 833 ASN A C 1
ATOM 6698 O O . ASN A 1 833 ? 2.045 -61.875 -18.281 1 92.38 833 ASN A O 1
ATOM 6702 N N . ARG A 1 834 ? 1.214 -60.656 -19.922 1 88 834 ARG A N 1
ATOM 6703 C CA . ARG A 1 834 ? -0.058 -61.375 -19.953 1 88 834 ARG A CA 1
ATOM 6704 C C . ARG A 1 834 ? -0.793 -61.25 -18.625 1 88 834 ARG A C 1
ATOM 6706 O O . ARG A 1 834 ? -1.058 -60.125 -18.156 1 88 834 ARG A O 1
ATOM 6713 N N . ASN A 1 835 ? -0.75 -62.375 -17.938 1 89 835 ASN A N 1
ATOM 6714 C CA . ASN A 1 835 ? -1.552 -62.344 -16.719 1 89 835 ASN A CA 1
ATOM 6715 C C . ASN A 1 835 ? -0.675 -62.25 -15.469 1 89 835 ASN A C 1
ATOM 6717 O O . ASN A 1 835 ? -1.154 -62.469 -14.352 1 89 835 ASN A O 1
ATOM 6721 N N . LYS A 1 836 ? 0.539 -61.906 -15.719 1 95.12 836 LYS A N 1
ATOM 6722 C CA . LYS A 1 836 ? 1.474 -61.781 -14.609 1 95.12 836 LYS A CA 1
ATOM 6723 C C . LYS A 1 836 ? 2.031 -60.344 -14.523 1 95.12 836 LYS A C 1
ATOM 6725 O O . LYS A 1 836 ? 2.441 -59.781 -15.539 1 95.12 836 LYS A O 1
ATOM 6730 N N . VAL A 1 837 ? 2.01 -59.844 -13.281 1 96.94 837 VAL A N 1
ATOM 6731 C CA . VAL A 1 837 ? 2.551 -58.5 -13.039 1 96.94 837 VAL A CA 1
ATOM 6732 C C . VAL A 1 837 ? 3.635 -58.562 -11.961 1 96.94 837 VAL A C 1
ATOM 6734 O O . VAL A 1 837 ? 3.42 -59.156 -10.891 1 96.94 837 VAL A O 1
ATOM 6737 N N . GLN A 1 838 ? 4.754 -58.125 -12.312 1 97.69 838 GLN A N 1
ATOM 6738 C CA . GLN A 1 838 ? 5.789 -57.844 -11.312 1 97.69 838 GLN A CA 1
ATOM 6739 C C . GLN A 1 838 ? 5.738 -56.406 -10.836 1 97.69 838 GLN A C 1
ATOM 6741 O O . GLN A 1 838 ? 6 -55.469 -11.609 1 97.69 838 GLN A O 1
ATOM 6746 N N . TYR A 1 839 ? 5.363 -56.281 -9.594 1 97.81 839 TYR A N 1
ATOM 6747 C CA . TYR A 1 839 ? 5.203 -54.938 -9.023 1 97.81 839 TYR A CA 1
ATOM 6748 C C . TYR A 1 839 ? 6.254 -54.688 -7.945 1 97.81 839 TYR A C 1
ATOM 6750 O O . TYR A 1 839 ? 6.375 -55.438 -6.988 1 97.81 839 TYR A O 1
ATOM 6758 N N . THR A 1 840 ? 7.07 -53.625 -8.109 1 98.31 840 THR A N 1
ATOM 6759 C CA . THR A 1 840 ? 8.102 -53.219 -7.164 1 98.31 840 THR A CA 1
ATOM 6760 C C . THR A 1 840 ? 7.777 -51.844 -6.578 1 98.31 840 THR A C 1
ATOM 6762 O O . THR A 1 840 ? 7.48 -50.875 -7.312 1 98.31 840 THR A O 1
ATOM 6765 N N . VAL A 1 841 ? 7.859 -51.781 -5.277 1 98.06 841 VAL A N 1
ATOM 6766 C CA . VAL A 1 841 ? 7.605 -50.5 -4.609 1 98.06 841 VAL A CA 1
ATOM 6767 C C . VAL A 1 841 ? 8.711 -50.219 -3.596 1 98.06 841 VAL A C 1
ATOM 6769 O O . VAL A 1 841 ? 9.203 -51.125 -2.938 1 98.06 841 VAL A O 1
ATOM 6772 N N . THR A 1 842 ? 9.133 -48.969 -3.564 1 97.75 842 THR A N 1
ATOM 6773 C CA . THR A 1 842 ? 10.094 -48.5 -2.564 1 97.75 842 THR A CA 1
ATOM 6774 C C . THR A 1 842 ? 9.445 -47.469 -1.63 1 97.75 842 THR A C 1
ATOM 6776 O O . THR A 1 842 ? 8.875 -46.5 -2.086 1 97.75 842 THR A O 1
ATOM 6779 N N . ILE A 1 843 ? 9.531 -47.781 -0.329 1 97.44 843 ILE A N 1
ATOM 6780 C CA . ILE A 1 843 ? 9.016 -46.906 0.732 1 97.44 843 ILE A CA 1
ATOM 6781 C C . ILE A 1 843 ? 10.18 -46.25 1.479 1 97.44 843 ILE A C 1
ATOM 6783 O O . ILE A 1 843 ? 11.008 -46.938 2.074 1 97.44 843 ILE A O 1
ATOM 6787 N N . PRO A 1 844 ? 10.25 -44.938 1.482 1 96.25 844 PRO A N 1
ATOM 6788 C CA . PRO A 1 844 ? 11.398 -44.281 2.1 1 96.25 844 PRO A CA 1
ATOM 6789 C C . PRO A 1 844 ? 11.414 -44.406 3.621 1 96.25 844 PRO A C 1
ATOM 6791 O O . PRO A 1 844 ? 10.406 -44.812 4.219 1 96.25 844 PRO A O 1
ATOM 6794 N N . SER A 1 845 ? 12.539 -44 4.184 1 93.88 845 SER A N 1
ATOM 6795 C CA . SER A 1 845 ? 12.703 -43.969 5.633 1 93.88 845 SER A CA 1
ATOM 6796 C C . SER A 1 845 ? 11.68 -43.062 6.305 1 93.88 845 SER A C 1
ATOM 6798 O O . SER A 1 845 ? 11.258 -42.062 5.73 1 93.88 845 SER A O 1
ATOM 6800 N N . ASN A 1 846 ? 11.336 -43.531 7.543 1 95.19 846 ASN A N 1
ATOM 6801 C CA . ASN A 1 846 ? 10.508 -42.719 8.406 1 95.19 846 ASN A CA 1
ATOM 6802 C C . ASN A 1 846 ? 9.086 -42.562 7.871 1 95.19 846 ASN A C 1
ATOM 6804 O O . ASN A 1 846 ? 8.391 -41.594 8.172 1 95.19 846 ASN A O 1
ATOM 6808 N N . THR A 1 847 ? 8.688 -43.469 6.879 1 96.94 847 THR A N 1
ATOM 6809 C CA . THR A 1 847 ? 7.344 -43.438 6.316 1 96.94 847 THR A CA 1
ATOM 6810 C C . THR A 1 847 ? 6.707 -44.844 6.375 1 96.94 847 THR A C 1
ATOM 6812 O O . THR A 1 847 ? 7.32 -45.781 6.855 1 96.94 847 THR A O 1
ATOM 6815 N N . SER A 1 848 ? 5.445 -44.875 6.051 1 97.44 848 SER A N 1
ATOM 6816 C CA . SER A 1 848 ? 4.688 -46.125 5.895 1 97.44 848 SER A CA 1
ATOM 6817 C C . SER A 1 848 ? 3.781 -46.062 4.668 1 97.44 848 SER A C 1
ATOM 6819 O O . SER A 1 848 ? 3.609 -45 4.066 1 97.44 848 SER A O 1
ATOM 6821 N N . ALA A 1 849 ? 3.277 -47.25 4.285 1 98.25 849 ALA A N 1
ATOM 6822 C CA . ALA A 1 849 ? 2.375 -47.25 3.135 1 98.25 849 ALA A CA 1
ATOM 6823 C C . ALA A 1 849 ? 1.29 -48.312 3.303 1 98.25 849 ALA A C 1
ATOM 6825 O O . ALA A 1 849 ? 1.465 -49.281 4.051 1 98.25 849 ALA A O 1
ATOM 6826 N N . SER A 1 850 ? 0.163 -48.094 2.738 1 98.38 850 SER A N 1
ATOM 6827 C CA . SER A 1 850 ? -0.907 -49.062 2.559 1 98.38 850 SER A CA 1
ATOM 6828 C C . SER A 1 850 ? -1.133 -49.375 1.082 1 98.38 850 SER A C 1
ATOM 6830 O O . SER A 1 850 ? -1.473 -48.5 0.302 1 98.38 850 SER A O 1
ATOM 6832 N N . LEU A 1 851 ? -0.889 -50.625 0.68 1 98.06 851 LEU A N 1
ATOM 6833 C CA . LEU A 1 851 ? -1.075 -51.062 -0.697 1 98.06 851 LEU A CA 1
ATOM 6834 C C . LEU A 1 851 ? -2.445 -51.688 -0.881 1 98.06 851 LEU A C 1
ATOM 6836 O O . LEU A 1 851 ? -2.785 -52.656 -0.186 1 98.06 851 LEU A O 1
ATOM 6840 N N . TYR A 1 852 ? -3.217 -51.156 -1.729 1 96.81 852 TYR A N 1
ATOM 6841 C CA . TYR A 1 852 ? -4.531 -51.688 -2.078 1 96.81 852 TYR A CA 1
ATOM 6842 C C . TYR A 1 852 ? -4.496 -52.375 -3.428 1 96.81 852 TYR A C 1
ATOM 6844 O O . TYR A 1 852 ? -4.105 -51.781 -4.438 1 96.81 852 TYR A O 1
ATOM 6852 N N . LEU A 1 853 ? -4.844 -53.625 -3.443 1 94.06 853 LEU A N 1
ATOM 6853 C CA . LEU A 1 853 ? -4.922 -54.438 -4.66 1 94.06 853 LEU A CA 1
ATOM 6854 C C . LEU A 1 853 ? -6.289 -55.094 -4.797 1 94.06 853 LEU A C 1
ATOM 6856 O O . LEU A 1 853 ? -6.926 -55.406 -3.793 1 94.06 853 LEU A O 1
ATOM 6860 N N . ASP A 1 854 ? -6.652 -55.188 -6.043 1 88.69 854 ASP A N 1
ATOM 6861 C CA . ASP A 1 854 ? -7.93 -55.844 -6.316 1 88.69 854 ASP A CA 1
ATOM 6862 C C . ASP A 1 854 ? -7.969 -57.25 -5.723 1 88.69 854 ASP A C 1
ATOM 6864 O O . ASP A 1 854 ? -6.977 -57.969 -5.766 1 88.69 854 ASP A O 1
ATOM 6868 N N . ASP A 1 855 ? -9.102 -57.719 -5.289 1 84.5 855 ASP A N 1
ATOM 6869 C CA . ASP A 1 855 ? -9.281 -59 -4.641 1 84.5 855 ASP A CA 1
ATOM 6870 C C . ASP A 1 855 ? -9.141 -60.156 -5.645 1 84.5 855 ASP A C 1
ATOM 6872 O O . ASP A 1 855 ? -8.82 -61.281 -5.266 1 84.5 855 ASP A O 1
ATOM 6876 N N . ALA A 1 856 ? -9.242 -59.75 -6.852 1 84.75 856 ALA A N 1
ATOM 6877 C CA . ALA A 1 856 ? -9.203 -60.781 -7.891 1 84.75 856 ALA A CA 1
ATOM 6878 C C . ALA A 1 856 ? -7.766 -61.188 -8.203 1 84.75 856 ALA A C 1
ATOM 6880 O O . ALA A 1 856 ? -7.527 -62.188 -8.891 1 84.75 856 ALA A O 1
ATOM 6881 N N . TYR A 1 857 ? -6.855 -60.594 -7.562 1 91.12 857 TYR A N 1
ATOM 6882 C CA . TYR A 1 857 ? -5.453 -60.875 -7.852 1 91.12 857 TYR A CA 1
ATOM 6883 C C . TYR A 1 857 ? -4.898 -61.938 -6.895 1 91.12 857 TYR A C 1
ATOM 6885 O O . TYR A 1 857 ? -5.262 -61.969 -5.719 1 91.12 857 TYR A O 1
ATOM 6893 N N . ILE A 1 858 ? -4.141 -62.781 -7.438 1 91.94 858 ILE A N 1
ATOM 6894 C CA . ILE A 1 858 ? -3.291 -63.625 -6.617 1 91.94 858 ILE A CA 1
ATOM 6895 C C . ILE A 1 858 ? -1.935 -62.969 -6.402 1 91.94 858 ILE A C 1
ATOM 6897 O O . ILE A 1 858 ? -1.248 -62.625 -7.367 1 91.94 858 ILE A O 1
ATOM 6901 N N . VAL A 1 859 ? -1.586 -62.812 -5.082 1 95.19 859 VAL A N 1
ATOM 6902 C CA . VAL A 1 859 ? -0.431 -61.969 -4.797 1 95.19 859 VAL A CA 1
ATOM 6903 C C . VAL A 1 859 ? 0.586 -62.75 -3.967 1 95.19 859 VAL A C 1
ATOM 6905 O O . VAL A 1 859 ? 0.219 -63.438 -3.012 1 95.19 859 VAL A O 1
ATOM 6908 N N . LYS A 1 860 ? 1.781 -62.656 -4.379 1 94.81 860 LYS A N 1
ATOM 6909 C CA . LYS A 1 860 ? 2.928 -63.156 -3.619 1 94.81 860 LYS A CA 1
ATOM 6910 C C . LYS A 1 860 ? 3.973 -62.062 -3.434 1 94.81 860 LYS A C 1
ATOM 6912 O O . LYS A 1 860 ? 4.062 -61.156 -4.246 1 94.81 860 LYS A O 1
ATOM 6917 N N . SER A 1 861 ? 4.629 -62.188 -2.363 1 95.44 861 SER A N 1
ATOM 6918 C CA . SER A 1 861 ? 5.699 -61.219 -2.084 1 95.44 861 SER A CA 1
ATOM 6919 C C . SER A 1 861 ? 6.977 -61.938 -1.655 1 95.44 861 SER A C 1
ATOM 6921 O O . SER A 1 861 ? 6.922 -62.938 -0.948 1 95.44 861 SER A O 1
ATOM 6923 N N . LYS A 1 862 ? 8.031 -61.375 -2.053 1 92.75 862 LYS A N 1
ATOM 6924 C CA . LYS A 1 862 ? 9.312 -61.906 -1.624 1 92.75 862 LYS A CA 1
ATOM 6925 C C . LYS A 1 862 ? 9.609 -61.531 -0.174 1 92.75 862 LYS A C 1
ATOM 6927 O O . LYS A 1 862 ? 10.297 -62.281 0.535 1 92.75 862 LYS A O 1
ATOM 6932 N N . GLU A 1 863 ? 9.203 -60.406 0.259 1 93.62 863 GLU A N 1
ATOM 6933 C CA . GLU A 1 863 ? 9.602 -59.844 1.539 1 93.62 863 GLU A CA 1
ATOM 6934 C C . GLU A 1 863 ? 8.555 -60.125 2.615 1 93.62 863 GLU A C 1
ATOM 6936 O O . GLU A 1 863 ? 8.844 -60.031 3.811 1 93.62 863 GLU A O 1
ATOM 6941 N N . ILE A 1 864 ? 7.324 -60.406 2.203 1 94.12 864 ILE A N 1
ATOM 6942 C CA . ILE A 1 864 ? 6.25 -60.625 3.168 1 94.12 864 ILE A CA 1
ATOM 6943 C C . ILE A 1 864 ? 5.797 -62.062 3.119 1 94.12 864 ILE A C 1
ATOM 6945 O O . ILE A 1 864 ? 5.457 -62.594 2.051 1 94.12 864 ILE A O 1
ATOM 6949 N N . LYS A 1 865 ? 5.66 -62.75 4.297 1 93.88 865 LYS A N 1
ATOM 6950 C CA . LYS A 1 865 ? 5.223 -64.125 4.383 1 93.88 865 LYS A CA 1
ATOM 6951 C C . LYS A 1 865 ? 3.779 -64.25 3.918 1 93.88 865 LYS A C 1
ATOM 6953 O O . LYS A 1 865 ? 2.943 -63.406 4.18 1 93.88 865 LYS A O 1
ATOM 6958 N N . SER A 1 866 ? 3.578 -65.312 3.291 1 89.88 866 SER A N 1
ATOM 6959 C CA . SER A 1 866 ? 2.295 -65.625 2.643 1 89.88 866 SER A CA 1
ATOM 6960 C C . SER A 1 866 ? 1.143 -65.5 3.637 1 89.88 866 SER A C 1
ATOM 6962 O O . SER A 1 866 ? 0.079 -64.938 3.305 1 89.88 866 SER A O 1
ATOM 6964 N N . GLN A 1 867 ? 1.368 -65.938 4.84 1 87.88 867 GLN A N 1
ATOM 6965 C CA . GLN A 1 867 ? 0.313 -65.875 5.848 1 87.88 867 GLN A CA 1
ATOM 6966 C C . GLN A 1 867 ? -0.001 -64.5 6.266 1 87.88 867 GLN A C 1
ATOM 6968 O O . GLN A 1 867 ? -1.168 -64.125 6.438 1 87.88 867 GLN A O 1
ATOM 6973 N N . ILE A 1 868 ? 0.979 -63.75 6.375 1 90.56 868 ILE A N 1
ATOM 6974 C CA . ILE A 1 868 ? 0.826 -62.344 6.766 1 90.56 868 ILE A CA 1
ATOM 6975 C C . ILE A 1 868 ? 0.176 -61.562 5.629 1 90.56 868 ILE A C 1
ATOM 6977 O O . ILE A 1 868 ? -0.709 -60.75 5.863 1 90.56 868 ILE A O 1
ATOM 6981 N N . LEU A 1 869 ? 0.62 -61.844 4.496 1 92.31 869 LEU A N 1
ATOM 6982 C CA . LEU A 1 869 ? 0.088 -61.188 3.307 1 92.31 869 LEU A CA 1
ATOM 6983 C C . LEU A 1 869 ? -1.408 -61.438 3.166 1 92.31 869 LEU A C 1
ATOM 6985 O O . LEU A 1 869 ? -2.182 -60.531 2.906 1 92.31 869 LEU A O 1
ATOM 6989 N N . SER A 1 870 ? -1.785 -62.688 3.328 1 89.94 870 SER A N 1
ATOM 6990 C CA . SER A 1 870 ? -3.191 -63.062 3.213 1 89.94 870 SER A CA 1
ATOM 6991 C C . SER A 1 870 ? -4.031 -62.406 4.301 1 89.94 870 SER A C 1
ATOM 6993 O O . SER A 1 870 ? -5.148 -61.938 4.043 1 89.94 870 SER A O 1
ATOM 6995 N N . ALA A 1 871 ? -3.539 -62.312 5.418 1 88.12 871 ALA A N 1
ATOM 6996 C CA . ALA A 1 871 ? -4.246 -61.688 6.539 1 88.12 871 ALA A CA 1
ATOM 6997 C C . ALA A 1 871 ? -4.441 -60.188 6.312 1 88.12 871 ALA A C 1
ATOM 6999 O O . ALA A 1 871 ? -5.508 -59.656 6.605 1 88.12 871 ALA A O 1
ATOM 7000 N N . GLN A 1 872 ? -3.471 -59.625 5.848 1 89.38 872 GLN A N 1
ATOM 7001 C CA . GLN A 1 872 ? -3.537 -58.188 5.602 1 89.38 872 GLN A CA 1
ATOM 7002 C C . GLN A 1 872 ? -4.516 -57.844 4.477 1 89.38 872 GLN A C 1
ATOM 7004 O O . GLN A 1 872 ? -5.258 -56.875 4.555 1 89.38 872 GLN A O 1
ATOM 7009 N N . ARG A 1 873 ? -4.449 -58.531 3.506 1 90.5 873 ARG A N 1
ATOM 7010 C CA . ARG A 1 873 ? -5.379 -58.344 2.4 1 90.5 873 ARG A CA 1
ATOM 7011 C C . ARG A 1 873 ? -6.824 -58.5 2.863 1 90.5 873 ARG A C 1
ATOM 7013 O O . ARG A 1 873 ? -7.715 -57.781 2.396 1 90.5 873 ARG A O 1
ATOM 7020 N N . GLU A 1 874 ? -7.051 -59.438 3.773 1 84.94 874 GLU A N 1
ATOM 7021 C CA . GLU A 1 874 ? -8.383 -59.594 4.344 1 84.94 874 GLU A CA 1
ATOM 7022 C C . GLU A 1 874 ? -8.812 -58.375 5.141 1 84.94 874 GLU A C 1
ATOM 7024 O O . GLU A 1 874 ? -10.008 -58.062 5.223 1 84.94 874 GLU A O 1
ATOM 7029 N N . GLU A 1 875 ? -7.848 -57.75 5.594 1 86.19 875 GLU A N 1
ATOM 7030 C CA . GLU A 1 875 ? -8.117 -56.531 6.359 1 86.19 875 GLU A CA 1
ATOM 7031 C C . GLU A 1 875 ? -8.289 -55.344 5.438 1 86.19 875 GLU A C 1
ATOM 7033 O O . GLU A 1 875 ? -8.68 -54.25 5.887 1 86.19 875 GLU A O 1
ATOM 7038 N N . GLY A 1 876 ? -7.98 -55.531 4.203 1 89.31 876 GLY A N 1
ATOM 7039 C CA . GLY A 1 876 ? -8.328 -54.5 3.262 1 89.31 876 GLY A CA 1
ATOM 7040 C C . GLY A 1 876 ? -7.129 -53.906 2.547 1 89.31 876 GLY A C 1
ATOM 7041 O O . GLY A 1 876 ? -7.266 -53.312 1.467 1 89.31 876 GLY A O 1
ATOM 7042 N N . SER A 1 877 ? -5.938 -53.938 3.24 1 95.38 877 SER A N 1
ATOM 7043 C CA . SER A 1 877 ? -4.738 -53.375 2.609 1 95.38 877 SER A CA 1
ATOM 7044 C C . SER A 1 877 ? -3.48 -54.062 3.129 1 95.38 877 SER A C 1
ATOM 7046 O O . SER A 1 877 ? -3.486 -54.656 4.219 1 95.38 877 SER A O 1
ATOM 7048 N N . ILE A 1 878 ? -2.426 -54.062 2.387 1 96.81 878 ILE A N 1
ATOM 7049 C CA . ILE A 1 878 ? -1.114 -54.562 2.795 1 96.81 878 ILE A CA 1
ATOM 7050 C C . ILE A 1 878 ? -0.292 -53.406 3.383 1 96.81 878 ILE A C 1
ATOM 7052 O O . ILE A 1 878 ? -0.009 -52.438 2.697 1 96.81 878 ILE A O 1
ATOM 7056 N N . LYS A 1 879 ? 0.036 -53.531 4.641 1 97.19 879 LYS A N 1
ATOM 7057 C CA . LYS A 1 879 ? 0.799 -52.5 5.332 1 97.19 879 LYS A CA 1
ATOM 7058 C C . LYS A 1 879 ? 2.297 -52.656 5.078 1 97.19 879 LYS A C 1
ATOM 7060 O O . LYS A 1 879 ? 2.844 -53.75 5.234 1 97.19 879 LYS A O 1
ATOM 7065 N N . LEU A 1 880 ? 2.875 -51.625 4.633 1 97.19 880 LEU A N 1
ATOM 7066 C CA . LEU A 1 880 ? 4.297 -51.656 4.305 1 97.19 880 LEU A CA 1
ATOM 7067 C C . LEU A 1 880 ? 5.078 -50.688 5.168 1 97.19 880 LEU A C 1
ATOM 7069 O O . LEU A 1 880 ? 4.594 -49.562 5.461 1 97.19 880 LEU A O 1
ATOM 7073 N N . THR A 1 881 ? 6.199 -51 5.645 1 95.38 881 THR A N 1
ATOM 7074 C CA . THR A 1 881 ? 7.172 -50.188 6.348 1 95.38 881 THR A CA 1
ATOM 7075 C C . THR A 1 881 ? 8.328 -49.812 5.422 1 95.38 881 THR A C 1
ATOM 7077 O O . THR A 1 881 ? 8.352 -50.219 4.258 1 95.38 881 THR A O 1
ATOM 7080 N N . PRO A 1 882 ? 9.258 -49.031 5.836 1 95.94 882 PRO A N 1
ATOM 7081 C CA . PRO A 1 882 ? 10.352 -48.625 4.945 1 95.94 882 PRO A CA 1
ATOM 7082 C C . PRO A 1 882 ? 11.086 -49.812 4.336 1 95.94 882 PRO A C 1
ATOM 7084 O O . PRO A 1 882 ? 11.344 -50.781 5.023 1 95.94 882 PRO A O 1
ATOM 7087 N N . GLY A 1 883 ? 11.344 -49.688 3.066 1 95.81 883 GLY A N 1
ATOM 7088 C CA . GLY A 1 883 ? 12.016 -50.75 2.344 1 95.81 883 GLY A CA 1
ATOM 7089 C C . GLY A 1 883 ? 11.523 -50.906 0.915 1 95.81 883 GLY A C 1
ATOM 7090 O O . GLY A 1 883 ? 10.703 -50.125 0.448 1 95.81 883 GLY A O 1
ATOM 7091 N N . THR A 1 884 ? 12.156 -51.812 0.2 1 96.94 884 THR A N 1
ATOM 7092 C CA . THR A 1 884 ? 11.75 -52.156 -1.156 1 96.94 884 THR A CA 1
ATOM 7093 C C . THR A 1 884 ? 11.039 -53.5 -1.177 1 96.94 884 THR A C 1
ATOM 7095 O O . THR A 1 884 ? 11.523 -54.469 -0.596 1 96.94 884 THR A O 1
ATOM 7098 N N . TYR A 1 885 ? 9.906 -53.625 -1.805 1 97.81 885 TYR A N 1
ATOM 7099 C CA . TYR A 1 885 ? 9.086 -54.812 -1.859 1 97.81 885 TYR A CA 1
ATOM 7100 C C . TYR A 1 885 ? 8.859 -55.281 -3.301 1 97.81 885 TYR A C 1
ATOM 7102 O O . TYR A 1 885 ? 8.695 -54.438 -4.195 1 97.81 885 TYR A O 1
ATOM 7110 N N . HIS A 1 886 ? 8.914 -56.562 -3.51 1 97.81 886 HIS A N 1
ATOM 7111 C CA . HIS A 1 886 ? 8.664 -57.188 -4.809 1 97.81 886 HIS A CA 1
ATOM 7112 C C . HIS A 1 886 ? 7.438 -58.094 -4.762 1 97.81 886 HIS A C 1
ATOM 7114 O O . HIS A 1 886 ? 7.43 -59.094 -4.047 1 97.81 886 HIS A O 1
ATOM 7120 N N . PHE A 1 887 ? 6.496 -57.812 -5.508 1 97.44 887 PHE A N 1
ATOM 7121 C CA . PHE A 1 887 ? 5.258 -58.562 -5.559 1 97.44 887 PHE A CA 1
ATOM 7122 C C . PHE A 1 887 ? 5.105 -59.25 -6.91 1 97.44 887 PHE A C 1
ATOM 7124 O O . PHE A 1 887 ? 5.445 -58.688 -7.945 1 97.44 887 PHE A O 1
ATOM 7131 N N . GLU A 1 888 ? 4.676 -60.438 -6.871 1 96.81 888 GLU A N 1
ATOM 7132 C CA . GLU A 1 888 ? 4.184 -61.125 -8.039 1 96.81 888 GLU A CA 1
ATOM 7133 C C . GLU A 1 888 ? 2.66 -61.25 -8.016 1 96.81 888 GLU A C 1
ATOM 7135 O O . GLU A 1 888 ? 2.092 -61.875 -7.109 1 96.81 888 GLU A O 1
ATOM 7140 N N . ILE A 1 889 ? 2.104 -60.688 -9 1 96.38 889 ILE A N 1
ATOM 7141 C CA . ILE A 1 889 ? 0.647 -60.625 -9.039 1 96.38 889 ILE A CA 1
ATOM 7142 C C . ILE A 1 889 ? 0.127 -61.344 -10.281 1 96.38 889 ILE A C 1
ATOM 7144 O O . ILE A 1 889 ? 0.606 -61.125 -11.391 1 96.38 889 ILE A O 1
ATOM 7148 N N . ARG A 1 890 ? -0.783 -62.25 -10.07 1 93.94 890 ARG A N 1
ATOM 7149 C CA . ARG A 1 890 ? -1.435 -62.938 -11.18 1 93.94 890 ARG A CA 1
ATOM 7150 C C . ARG A 1 890 ? -2.902 -62.531 -11.289 1 93.94 890 ARG A C 1
ATOM 7152 O O . ARG A 1 890 ? -3.631 -62.562 -10.297 1 93.94 890 ARG A O 1
ATOM 7159 N N . ILE A 1 891 ? -3.236 -62.094 -12.484 1 83.75 891 ILE A N 1
ATOM 7160 C CA . ILE A 1 891 ? -4.613 -61.719 -12.758 1 83.75 891 ILE A CA 1
ATOM 7161 C C . ILE A 1 891 ? -5.449 -62.938 -13.109 1 83.75 891 ILE A C 1
ATOM 7163 O O . ILE A 1 891 ? -5.07 -63.719 -13.977 1 83.75 891 ILE A O 1
ATOM 7167 N N . LYS A 1 892 ? -6.523 -63.281 -12.477 1 74.38 892 LYS A N 1
ATOM 7168 C CA . LYS A 1 892 ? -7.367 -64.438 -12.711 1 74.38 892 LYS A CA 1
ATOM 7169 C C . LYS A 1 892 ? -8.086 -64.375 -14.055 1 74.38 892 LYS A C 1
ATOM 7171 O O . LYS A 1 892 ? -8.555 -63.281 -14.438 1 74.38 892 LYS A O 1
ATOM 7176 N N . MET B 1 1 ? -70.188 34.969 73.125 1 22.67 1 MET B N 1
ATOM 7177 C CA . MET B 1 1 ? -70.25 33.656 72.5 1 22.67 1 MET B CA 1
ATOM 7178 C C . MET B 1 1 ? -69.188 33.594 71.375 1 22.67 1 MET B C 1
ATOM 7180 O O . MET B 1 1 ? -69.25 32.625 70.562 1 22.67 1 MET B O 1
ATOM 7184 N N . LYS B 1 2 ? -68.688 34.75 71.188 1 24.72 2 LYS B N 1
ATOM 7185 C CA . LYS B 1 2 ? -67.875 34.969 69.938 1 24.72 2 LYS B CA 1
ATOM 7186 C C . LYS B 1 2 ? -66.75 33.969 69.812 1 24.72 2 LYS B C 1
ATOM 7188 O O . LYS B 1 2 ? -66 34.031 68.875 1 24.72 2 LYS B O 1
ATOM 7193 N N . ARG B 1 3 ? -66.5 33.219 70.875 1 25 3 ARG B N 1
ATOM 7194 C CA . ARG B 1 3 ? -65.125 32.906 71.125 1 25 3 ARG B CA 1
ATOM 7195 C C . ARG B 1 3 ? -64.625 31.828 70.188 1 25 3 ARG B C 1
ATOM 7197 O O . ARG B 1 3 ? -63.594 31.203 70.375 1 25 3 ARG B O 1
ATOM 7204 N N . PHE B 1 4 ? -65.562 31.453 69.312 1 26.11 4 PHE B N 1
ATOM 7205 C CA . PHE B 1 4 ? -65.5 30.219 68.562 1 26.11 4 PHE B CA 1
ATOM 7206 C C . PHE B 1 4 ? -64.312 30.234 67.562 1 26.11 4 PHE B C 1
ATOM 7208 O O . PHE B 1 4 ? -64.125 29.297 66.812 1 26.11 4 PHE B O 1
ATOM 7215 N N . LEU B 1 5 ? -63.875 31.5 67.25 1 25.05 5 LEU B N 1
ATOM 7216 C CA . LEU B 1 5 ? -63.25 31.844 66 1 25.05 5 LEU B CA 1
ATOM 7217 C C . LEU B 1 5 ? -61.844 31.25 65.875 1 25.05 5 LEU B C 1
ATOM 7219 O O . LEU B 1 5 ? -61.156 31.453 64.875 1 25.05 5 LEU B O 1
ATOM 7223 N N . SER B 1 6 ? -61.312 30.844 67 1 23.88 6 SER B N 1
ATOM 7224 C CA . SER B 1 6 ? -59.875 31.047 67.125 1 23.88 6 SER B CA 1
ATOM 7225 C C . SER B 1 6 ? -59.094 30.078 66.25 1 23.88 6 SER B C 1
ATOM 7227 O O . SER B 1 6 ? -57.875 30.25 66.062 1 23.88 6 SER B O 1
ATOM 7229 N N . VAL B 1 7 ? -59.656 28.859 66.125 1 29.69 7 VAL B N 1
ATOM 7230 C CA . VAL B 1 7 ? -58.719 27.766 65.938 1 29.69 7 VAL B CA 1
ATOM 7231 C C . VAL B 1 7 ? -58.188 27.797 64.562 1 29.69 7 VAL B C 1
ATOM 7233 O O . VAL B 1 7 ? -57.5 26.859 64.125 1 29.69 7 VAL B O 1
ATOM 7236 N N . LEU B 1 8 ? -58.75 28.703 63.719 1 25.3 8 LEU B N 1
ATOM 7237 C CA . LEU B 1 8 ? -58.625 28.5 62.281 1 25.3 8 LEU B CA 1
ATOM 7238 C C . LEU B 1 8 ? -57.156 28.469 61.844 1 25.3 8 LEU B C 1
ATOM 7240 O O . LEU B 1 8 ? -56.781 27.688 60.969 1 25.3 8 LEU B O 1
ATOM 7244 N N . PHE B 1 9 ? -56.375 29.438 62.344 1 26.67 9 PHE B N 1
ATOM 7245 C CA . PHE B 1 9 ? -55.438 30.062 61.438 1 26.67 9 PHE B CA 1
ATOM 7246 C C . PHE B 1 9 ? -54.188 29.188 61.281 1 26.67 9 PHE B C 1
ATOM 7248 O O . PHE B 1 9 ? -53.219 29.578 60.625 1 26.67 9 PHE B O 1
ATOM 7255 N N . LEU B 1 10 ? -54.031 28.172 62.156 1 27.12 10 LEU B N 1
ATOM 7256 C CA . LEU B 1 10 ? -52.625 27.828 62.312 1 27.12 10 LEU B CA 1
ATOM 7257 C C . LEU B 1 10 ? -52.062 27.172 61.062 1 27.12 10 LEU B C 1
ATOM 7259 O O . LEU B 1 10 ? -50.875 26.844 60.969 1 27.12 10 LEU B O 1
ATOM 7263 N N . THR B 1 11 ? -52.969 26.531 60.281 1 26.48 11 THR B N 1
ATOM 7264 C CA . THR B 1 11 ? -52.375 25.406 59.562 1 26.48 11 THR B CA 1
ATOM 7265 C C . THR B 1 11 ? -51.375 25.906 58.531 1 26.48 11 THR B C 1
ATOM 7267 O O . THR B 1 11 ? -50.594 25.125 58 1 26.48 11 THR B O 1
ATOM 7270 N N . LEU B 1 12 ? -51.625 27.078 57.938 1 26.34 12 LEU B N 1
ATOM 7271 C CA . LEU B 1 12 ? -51.156 27.109 56.562 1 26.34 12 LEU B CA 1
ATOM 7272 C C . LEU B 1 12 ? -49.656 27.203 56.469 1 26.34 12 LEU B C 1
ATOM 7274 O O . LEU B 1 12 ? -49.094 27.312 55.375 1 26.34 12 LEU B O 1
ATOM 7278 N N . LEU B 1 13 ? -48.969 27.516 57.562 1 27.45 13 LEU B N 1
ATOM 7279 C CA . LEU B 1 13 ? -47.656 28.094 57.188 1 27.45 13 LEU B CA 1
ATOM 7280 C C . LEU B 1 13 ? -46.719 27.016 56.656 1 27.45 13 LEU B C 1
ATOM 7282 O O . LEU B 1 13 ? -45.812 26.578 57.344 1 27.45 13 LEU B O 1
ATOM 7286 N N . SER B 1 14 ? -47.219 25.781 56.406 1 28.25 14 SER B N 1
ATOM 7287 C CA . SER B 1 14 ? -46.062 24.938 56.125 1 28.25 14 SER B CA 1
ATOM 7288 C C . SER B 1 14 ? -45.25 25.484 54.969 1 28.25 14 SER B C 1
ATOM 7290 O O . SER B 1 14 ? -45.75 25.641 53.844 1 28.25 14 SER B O 1
ATOM 7292 N N . HIS B 1 15 ? -44.438 26.531 55.219 1 27.16 15 HIS B N 1
ATOM 7293 C CA . HIS B 1 15 ? -43.5 27.109 54.25 1 27.16 15 HIS B CA 1
ATOM 7294 C C . HIS B 1 15 ? -42.719 26.031 53.531 1 27.16 15 HIS B C 1
ATOM 7296 O O . HIS B 1 15 ? -42.25 25.062 54.125 1 27.16 15 HIS B O 1
ATOM 7302 N N . LEU B 1 16 ? -43.031 25.797 52.219 1 28.55 16 LEU B N 1
ATOM 7303 C CA . LEU B 1 16 ? -42.344 25.125 51.125 1 28.55 16 LEU B CA 1
ATOM 7304 C C . LEU B 1 16 ? -40.875 25.484 51.094 1 28.55 16 LEU B C 1
ATOM 7306 O O . LEU B 1 16 ? -40.531 26.641 50.812 1 28.55 16 LEU B O 1
ATOM 7310 N N . PHE B 1 17 ? -40.125 25.109 52.125 1 29.23 17 PHE B N 1
ATOM 7311 C CA . PHE B 1 17 ? -38.688 25.234 51.844 1 29.23 17 PHE B CA 1
ATOM 7312 C C . PHE B 1 17 ? -38.344 24.625 50.5 1 29.23 17 PHE B C 1
ATOM 7314 O O . PHE B 1 17 ? -38.469 23.422 50.281 1 29.23 17 PHE B O 1
ATOM 7321 N N . LEU B 1 18 ? -38.656 25.375 49.438 1 27.84 18 LEU B N 1
ATOM 7322 C CA . LEU B 1 18 ? -38.031 25.062 48.156 1 27.84 18 LEU B CA 1
ATOM 7323 C C . LEU B 1 18 ? -36.531 24.859 48.312 1 27.84 18 LEU B C 1
ATOM 7325 O O . LEU B 1 18 ? -35.812 25.797 48.656 1 27.84 18 LEU B O 1
ATOM 7329 N N . PHE B 1 19 ? -36.156 23.734 48.906 1 30 19 PHE B N 1
ATOM 7330 C CA . PHE B 1 19 ? -34.75 23.406 48.688 1 30 19 PHE B CA 1
ATOM 7331 C C . PHE B 1 19 ? -34.344 23.688 47.219 1 30 19 PHE B C 1
ATOM 7333 O O . PHE B 1 19 ? -34.938 23.141 46.312 1 30 19 PHE B O 1
ATOM 7340 N N . ALA B 1 20 ? -33.969 24.922 47 1 30.88 20 ALA B N 1
ATOM 7341 C CA . ALA B 1 20 ? -33.156 25.188 45.844 1 30.88 20 ALA B CA 1
ATOM 7342 C C . ALA B 1 20 ? -32.094 24.094 45.656 1 30.88 20 ALA B C 1
ATOM 7344 O O . ALA B 1 20 ? -31.109 24.047 46.406 1 30.88 20 ALA B O 1
ATOM 7345 N N . THR B 1 21 ? -32.5 22.938 45.406 1 30.59 21 THR B N 1
ATOM 7346 C CA . THR B 1 21 ? -31.469 22.062 44.875 1 30.59 21 THR B CA 1
ATOM 7347 C C . THR B 1 21 ? -30.578 22.828 43.906 1 30.59 21 THR B C 1
ATOM 7349 O O . THR B 1 21 ? -31.062 23.328 42.875 1 30.59 21 THR B O 1
ATOM 7352 N N . GLN B 1 22 ? -29.734 23.688 44.406 1 32.19 22 GLN B N 1
ATOM 7353 C CA . GLN B 1 22 ? -28.656 24.156 43.531 1 32.19 22 GLN B CA 1
ATOM 7354 C C . GLN B 1 22 ? -28.344 23.125 42.438 1 32.19 22 GLN B C 1
ATOM 7356 O O . GLN B 1 22 ? -28.031 21.969 42.75 1 32.19 22 GLN B O 1
ATOM 7361 N N . SER B 1 23 ? -28.984 23.141 41.438 1 36.88 23 SER B N 1
ATOM 7362 C CA . SER B 1 23 ? -28.641 22.344 40.281 1 36.88 23 SER B CA 1
ATOM 7363 C C . SER B 1 23 ? -27.141 22.078 40.188 1 36.88 23 SER B C 1
ATOM 7365 O O . SER B 1 23 ? -26.359 23.016 40 1 36.88 23 SER B O 1
ATOM 7367 N N . LEU B 1 24 ? -26.5 21.266 41.031 1 46.38 24 LEU B N 1
ATOM 7368 C CA . LEU B 1 24 ? -25.156 20.734 40.875 1 46.38 24 LEU B CA 1
ATOM 7369 C C . LEU B 1 24 ? -24.797 20.672 39.375 1 46.38 24 LEU B C 1
ATOM 7371 O O . LEU B 1 24 ? -25.516 20.047 38.594 1 46.38 24 LEU B O 1
ATOM 7375 N N . GLY B 1 25 ? -24.156 21.594 38.938 1 57.81 25 GLY B N 1
ATOM 7376 C CA . GLY B 1 25 ? -23.719 21.812 37.562 1 57.81 25 GLY B CA 1
ATOM 7377 C C . GLY B 1 25 ? -23.328 20.547 36.844 1 57.81 25 GLY B C 1
ATOM 7378 O O . GLY B 1 25 ? -22.688 19.656 37.438 1 57.81 25 GLY B O 1
ATOM 7379 N N . LYS B 1 26 ? -23.969 20.109 35.875 1 71.56 26 LYS B N 1
ATOM 7380 C CA . LYS B 1 26 ? -23.766 18.906 35.062 1 71.56 26 LYS B CA 1
ATOM 7381 C C . LYS B 1 26 ? -22.453 18.984 34.281 1 71.56 26 LYS B C 1
ATOM 7383 O O . LYS B 1 26 ? -22.047 20.062 33.844 1 71.56 26 LYS B O 1
ATOM 7388 N N . LEU B 1 27 ? -21.625 17.844 34.5 1 84.94 27 LEU B N 1
ATOM 7389 C CA . LEU B 1 27 ? -20.469 17.703 33.625 1 84.94 27 LEU B CA 1
ATOM 7390 C C . LEU B 1 27 ? -20.875 17.875 32.156 1 84.94 27 LEU B C 1
ATOM 7392 O O . LEU B 1 27 ? -21.938 17.391 31.734 1 84.94 27 LEU B O 1
ATOM 7396 N N . ASP B 1 28 ? -20.188 18.781 31.594 1 81.31 28 ASP B N 1
ATOM 7397 C CA . ASP B 1 28 ? -20.484 19.016 30.172 1 81.31 28 ASP B CA 1
ATOM 7398 C C . ASP B 1 28 ? -19.266 18.719 29.312 1 81.31 28 ASP B C 1
ATOM 7400 O O . ASP B 1 28 ? -18.344 18.016 29.734 1 81.31 28 ASP B O 1
ATOM 7404 N N . PHE B 1 29 ? -19.344 18.984 28 1 90.44 29 PHE B N 1
ATOM 7405 C CA . PHE B 1 29 ? -18.281 18.875 27 1 90.44 29 PHE B CA 1
ATOM 7406 C C . PHE B 1 29 ? -17.828 17.422 26.859 1 90.44 29 PHE B C 1
ATOM 7408 O O . PHE B 1 29 ? -16.625 17.125 26.953 1 90.44 29 PHE B O 1
ATOM 7415 N N . LEU B 1 30 ? -18.766 16.469 26.812 1 96.38 30 LEU B N 1
ATOM 7416 C CA . LEU B 1 30 ? -18.453 15.062 26.609 1 96.38 30 LEU B CA 1
ATOM 7417 C C . LEU B 1 30 ? -18 14.812 25.172 1 96.38 30 LEU B C 1
ATOM 7419 O O . LEU B 1 30 ? -18.75 15.062 24.234 1 96.38 30 LEU B O 1
ATOM 7423 N N . ARG B 1 31 ? -16.75 14.344 25.047 1 97.69 31 ARG B N 1
ATOM 7424 C CA . ARG B 1 31 ? -16.188 14.047 23.719 1 97.69 31 ARG B CA 1
ATOM 7425 C C . ARG B 1 31 ? -15.734 12.594 23.641 1 97.69 31 ARG B C 1
ATOM 7427 O O . ARG B 1 31 ? -15.273 12.016 24.625 1 97.69 31 ARG B O 1
ATOM 7434 N N . CYS B 1 32 ? -15.945 11.961 22.516 1 98.44 32 CYS B N 1
ATOM 7435 C CA . CYS B 1 32 ? -15.32 10.703 22.094 1 98.44 32 CYS B CA 1
ATOM 7436 C C . CYS B 1 32 ? -14.375 10.922 20.922 1 98.44 32 CYS B C 1
ATOM 7438 O O . CYS B 1 32 ? -14.797 11.383 19.859 1 98.44 32 CYS B O 1
ATOM 7440 N N . GLU B 1 33 ? -13.164 10.641 21.109 1 98.25 33 GLU B N 1
ATOM 7441 C CA . GLU B 1 33 ? -12.141 10.914 20.109 1 98.25 33 GLU B CA 1
ATOM 7442 C C . GLU B 1 33 ? -12.172 12.383 19.688 1 98.25 33 GLU B C 1
ATOM 7444 O O . GLU B 1 33 ? -12.039 12.688 18.5 1 98.25 33 GLU B O 1
ATOM 7449 N N . TYR B 1 34 ? -12.438 13.227 20.656 1 98 34 TYR B N 1
ATOM 7450 C CA . TYR B 1 34 ? -12.391 14.68 20.531 1 98 34 TYR B CA 1
ATOM 7451 C C . TYR B 1 34 ? -13.5 15.188 19.609 1 98 34 TYR B C 1
ATOM 7453 O O . TYR B 1 34 ? -13.414 16.297 19.078 1 98 34 TYR B O 1
ATOM 7461 N N . LEU B 1 35 ? -14.539 14.352 19.391 1 98.19 35 LEU B N 1
ATOM 7462 C CA . LEU B 1 35 ? -15.703 14.734 18.609 1 98.19 35 LEU B CA 1
ATOM 7463 C C . LEU B 1 35 ? -16.984 14.586 19.438 1 98.19 35 LEU B C 1
ATOM 7465 O O . LEU B 1 35 ? -17.016 13.828 20.406 1 98.19 35 LEU B O 1
ATOM 7469 N N . VAL B 1 36 ? -18.016 15.32 19.078 1 97.31 36 VAL B N 1
ATOM 7470 C CA . VAL B 1 36 ? -19.312 15.266 19.766 1 97.31 36 VAL B CA 1
ATOM 7471 C C . VAL B 1 36 ? -20.188 14.211 19.109 1 97.31 36 VAL B C 1
ATOM 7473 O O . VAL B 1 36 ? -20.578 14.352 17.938 1 97.31 36 VAL B O 1
ATOM 7476 N N . THR B 1 37 ? -20.516 13.125 19.734 1 97.75 37 THR B N 1
ATOM 7477 C CA . THR B 1 37 ? -21.391 12.031 19.312 1 97.75 37 THR B CA 1
ATOM 7478 C C . THR B 1 37 ? -21 11.555 17.906 1 97.75 37 THR B C 1
ATOM 7480 O O . THR B 1 37 ? -21.844 11.539 17 1 97.75 37 THR B O 1
ATOM 7483 N N . PRO B 1 38 ? -19.766 11.141 17.766 1 98.19 38 PRO B N 1
ATOM 7484 C CA . PRO B 1 38 ? -19.297 10.805 16.422 1 98.19 38 PRO B CA 1
ATOM 7485 C C . PRO B 1 38 ? -19.906 9.523 15.875 1 98.19 38 PRO B C 1
ATOM 7487 O O . PRO B 1 38 ? -20.203 8.602 16.641 1 98.19 38 PRO B O 1
ATOM 7490 N N . LEU B 1 39 ? -20.094 9.484 14.562 1 97.94 39 LEU B N 1
ATOM 7491 C CA . LEU B 1 39 ? -20.406 8.281 13.805 1 97.94 39 LEU B CA 1
ATOM 7492 C C . LEU B 1 39 ? -19.156 7.68 13.195 1 97.94 39 LEU B C 1
ATOM 7494 O O . LEU B 1 39 ? -18.234 8.406 12.805 1 97.94 39 LEU B O 1
ATOM 7498 N N . GLY B 1 40 ? -19.109 6.391 13.133 1 98.06 40 GLY B N 1
ATOM 7499 C CA . GLY B 1 40 ? -18.062 5.695 12.398 1 98.06 40 GLY B CA 1
ATOM 7500 C C . GLY B 1 40 ? -16.766 5.594 13.18 1 98.06 40 GLY B C 1
ATOM 7501 O O . GLY B 1 40 ? -15.68 5.672 12.594 1 98.06 40 GLY B O 1
ATOM 7502 N N . VAL B 1 41 ? -16.828 5.555 14.516 1 98.12 41 VAL B N 1
ATOM 7503 C CA . VAL B 1 41 ? -15.617 5.359 15.305 1 98.12 41 VAL B CA 1
ATOM 7504 C C . VAL B 1 41 ? -15.031 3.973 15.031 1 98.12 41 VAL B C 1
ATOM 7506 O O . VAL B 1 41 ? -15.727 2.961 15.188 1 98.12 41 VAL B O 1
ATOM 7509 N N . ASP B 1 42 ? -13.789 3.908 14.555 1 95 42 ASP B N 1
ATOM 7510 C CA . ASP B 1 42 ? -13.219 2.631 14.133 1 95 42 ASP B CA 1
ATOM 7511 C C . ASP B 1 42 ? -11.977 2.293 14.953 1 95 42 ASP B C 1
ATOM 7513 O O . ASP B 1 42 ? -11.281 1.313 14.664 1 95 42 ASP B O 1
ATOM 7517 N N . VAL B 1 43 ? -11.633 3.127 15.961 1 96 43 VAL B N 1
ATOM 7518 C CA . VAL B 1 43 ? -10.555 2.781 16.875 1 96 43 VAL B CA 1
ATOM 7519 C C . VAL B 1 43 ? -11.055 1.77 17.906 1 96 43 VAL B C 1
ATOM 7521 O O . VAL B 1 43 ? -12.156 1.911 18.438 1 96 43 VAL B O 1
ATOM 7524 N N . PRO B 1 44 ? -10.305 0.74 18.234 1 96.12 44 PRO B N 1
ATOM 7525 C CA . PRO B 1 44 ? -10.766 -0.301 19.156 1 96.12 44 PRO B CA 1
ATOM 7526 C C . PRO B 1 44 ? -10.891 0.197 20.594 1 96.12 44 PRO B C 1
ATOM 7528 O O . PRO B 1 44 ? -11.688 -0.342 21.359 1 96.12 44 PRO B O 1
ATOM 7531 N N . THR B 1 45 ? -10.102 1.171 20.969 1 97.69 45 THR B N 1
ATOM 7532 C CA . THR B 1 45 ? -10.094 1.728 22.312 1 97.69 45 THR B CA 1
ATOM 7533 C C . THR B 1 45 ? -10.227 3.248 22.266 1 97.69 45 THR B C 1
ATOM 7535 O O . THR B 1 45 ? -9.25 3.965 22.5 1 97.69 45 THR B O 1
ATOM 7538 N N . PRO B 1 46 ? -11.422 3.754 22.047 1 98.12 46 PRO B N 1
ATOM 7539 C CA . PRO B 1 46 ? -11.602 5.195 21.875 1 98.12 46 PRO B CA 1
ATOM 7540 C C . PRO B 1 46 ? -11.312 5.984 23.156 1 98.12 46 PRO B C 1
ATOM 7542 O O . PRO B 1 46 ? -11.477 5.461 24.25 1 98.12 46 PRO B O 1
ATOM 7545 N N . ARG B 1 47 ? -10.953 7.234 23.109 1 97.94 47 ARG B N 1
ATOM 7546 C CA . ARG B 1 47 ? -10.727 8.18 24.188 1 97.94 47 ARG B CA 1
ATOM 7547 C C . ARG B 1 47 ? -12.016 8.906 24.562 1 97.94 47 ARG B C 1
ATOM 7549 O O . ARG B 1 47 ? -12.797 9.289 23.672 1 97.94 47 ARG B O 1
ATOM 7556 N N . PHE B 1 48 ? -12.18 9.086 25.797 1 98.31 48 PHE B N 1
ATOM 7557 C CA . PHE B 1 48 ? -13.273 9.891 26.328 1 98.31 48 PHE B CA 1
ATOM 7558 C C . PHE B 1 48 ? -12.734 11.07 27.141 1 98.31 48 PHE B C 1
ATOM 7560 O O . PHE B 1 48 ? -11.773 10.93 27.891 1 98.31 48 PHE B O 1
ATOM 7567 N N . SER B 1 49 ? -13.32 12.227 26.953 1 97.56 49 SER B N 1
ATOM 7568 C CA . SER B 1 49 ? -12.922 13.406 27.719 1 97.56 49 SER B CA 1
ATOM 7569 C C . SER B 1 49 ? -14.141 14.219 28.141 1 97.56 49 SER B C 1
ATOM 7571 O O . SER B 1 49 ? -15.203 14.117 27.547 1 97.56 49 SER B O 1
ATOM 7573 N N . TRP B 1 50 ? -14 14.953 29.25 1 96.94 50 TRP B N 1
ATOM 7574 C CA . TRP B 1 50 ? -15.062 15.766 29.828 1 96.94 50 TRP B CA 1
ATOM 7575 C C . TRP B 1 50 ? -14.484 17 30.531 1 96.94 50 TRP B C 1
ATOM 7577 O O . TRP B 1 50 ? -13.258 17.156 30.594 1 96.94 50 TRP B O 1
ATOM 7587 N N . ARG B 1 51 ? -15.297 17.938 30.906 1 93.44 51 ARG B N 1
ATOM 7588 C CA . ARG B 1 51 ? -14.898 19.125 31.672 1 93.44 51 ARG B CA 1
ATOM 7589 C C . ARG B 1 51 ? -15.758 19.281 32.906 1 93.44 51 ARG B C 1
ATOM 7591 O O . ARG B 1 51 ? -16.938 18.938 32.906 1 93.44 51 ARG B O 1
ATOM 7598 N N . LEU B 1 52 ? -15.125 19.812 33.938 1 92.5 52 LEU B N 1
ATOM 7599 C CA . LEU B 1 52 ? -15.836 20.078 35.188 1 92.5 52 LEU B CA 1
ATOM 7600 C C . LEU B 1 52 ? -16.594 21.391 35.125 1 92.5 52 LEU B C 1
ATOM 7602 O O . LEU B 1 52 ? -16.172 22.328 34.406 1 92.5 52 LEU B O 1
ATOM 7606 N N . PRO B 1 53 ? -17.656 21.453 35.812 1 84.62 53 PRO B N 1
ATOM 7607 C CA . PRO B 1 53 ? -18.297 22.75 35.969 1 84.62 53 PRO B CA 1
ATOM 7608 C C . PRO B 1 53 ? -17.391 23.766 36.688 1 84.62 53 PRO B C 1
ATOM 7610 O O . PRO B 1 53 ? -16.531 23.375 37.5 1 84.62 53 PRO B O 1
ATOM 7613 N N . ALA B 1 54 ? -17.609 25.016 36.438 1 81 54 ALA B N 1
ATOM 7614 C CA . ALA B 1 54 ? -16.766 26.094 36.938 1 81 54 ALA B CA 1
ATOM 7615 C C . ALA B 1 54 ? -16.719 26.109 38.469 1 81 54 ALA B C 1
ATOM 7617 O O . ALA B 1 54 ? -15.727 26.547 39.062 1 81 54 ALA B O 1
ATOM 7618 N N . HIS B 1 55 ? -17.75 25.547 39.156 1 80.56 55 HIS B N 1
ATOM 7619 C CA . HIS B 1 55 ? -17.828 25.672 40.625 1 80.56 55 HIS B CA 1
ATOM 7620 C C . HIS B 1 55 ? -17.047 24.547 41.281 1 80.56 55 HIS B C 1
ATOM 7622 O O . HIS B 1 55 ? -16.797 24.594 42.5 1 80.56 55 HIS B O 1
ATOM 7628 N N . LEU B 1 56 ? -16.734 23.562 40.531 1 85.81 56 LEU B N 1
ATOM 7629 C CA . LEU B 1 56 ? -16 22.438 41.094 1 85.81 56 LEU B CA 1
ATOM 7630 C C . LEU B 1 56 ? -14.5 22.688 41.031 1 85.81 56 LEU B C 1
ATOM 7632 O O . LEU B 1 56 ? -13.938 22.812 39.938 1 85.81 56 LEU B O 1
ATOM 7636 N N . ASN B 1 57 ? -13.875 22.734 42.125 1 87.94 57 ASN B N 1
ATOM 7637 C CA . ASN B 1 57 ? -12.461 23.094 42.156 1 87.94 57 ASN B CA 1
ATOM 7638 C C . ASN B 1 57 ? -11.57 21.969 41.656 1 87.94 57 ASN B C 1
ATOM 7640 O O . ASN B 1 57 ? -10.609 22.188 40.906 1 87.94 57 ASN B O 1
ATOM 7644 N N . LYS B 1 58 ? -11.859 20.797 42.156 1 93.5 58 LYS B N 1
ATOM 7645 C CA . LYS B 1 58 ? -10.938 19.703 41.844 1 93.5 58 LYS B CA 1
ATOM 7646 C C . LYS B 1 58 ? -11.672 18.375 41.781 1 93.5 58 LYS B C 1
ATOM 7648 O O . LYS B 1 58 ? -12.555 18.094 42.594 1 93.5 58 LYS B O 1
ATOM 7653 N N . GLN B 1 59 ? -11.32 17.641 40.812 1 95 59 GLN B N 1
ATOM 7654 C CA . GLN B 1 59 ? -11.758 16.25 40.688 1 95 59 GLN B CA 1
ATOM 7655 C C . GLN B 1 59 ? -10.805 15.312 41.406 1 95 59 GLN B C 1
ATOM 7657 O O . GLN B 1 59 ? -9.602 15.305 41.156 1 95 59 GLN B O 1
ATOM 7662 N N . GLN B 1 60 ? -11.391 14.531 42.312 1 95.94 60 GLN B N 1
ATOM 7663 C CA . GLN B 1 60 ? -10.594 13.547 43.031 1 95.94 60 GLN B CA 1
ATOM 7664 C C . GLN B 1 60 ? -10.641 12.188 42.344 1 95.94 60 GLN B C 1
ATOM 7666 O O . GLN B 1 60 ? -9.711 11.383 42.469 1 95.94 60 GLN B O 1
ATOM 7671 N N . ALA B 1 61 ? -11.758 11.953 41.719 1 97.44 61 ALA B N 1
ATOM 7672 C CA . ALA B 1 61 ? -11.945 10.656 41.094 1 97.44 61 ALA B CA 1
ATOM 7673 C C . ALA B 1 61 ? -13 10.75 39.969 1 97.44 61 ALA B C 1
ATOM 7675 O O . ALA B 1 61 ? -13.797 11.688 39.969 1 97.44 61 ALA B O 1
ATOM 7676 N N . TYR B 1 62 ? -13 9.742 39.125 1 97.31 62 TYR B N 1
ATOM 7677 C CA . TYR B 1 62 ? -14.031 9.648 38.094 1 97.31 62 TYR B CA 1
ATOM 7678 C C . TYR B 1 62 ? -14.43 8.195 37.844 1 97.31 62 TYR B C 1
ATOM 7680 O O . TYR B 1 62 ? -13.742 7.273 38.312 1 97.31 62 TYR B O 1
ATOM 7688 N N . GLN B 1 63 ? -15.547 8.008 37.219 1 97.38 63 GLN B N 1
ATOM 7689 C CA . GLN B 1 63 ? -16.047 6.734 36.719 1 97.38 63 GLN B CA 1
ATOM 7690 C C . GLN B 1 63 ? -16.734 6.906 35.375 1 97.38 63 GLN B C 1
ATOM 7692 O O . GLN B 1 63 ? -17.562 7.805 35.188 1 97.38 63 GLN B O 1
ATOM 7697 N N . VAL B 1 64 ? -16.344 6.066 34.406 1 98 64 VAL B N 1
ATOM 7698 C CA . VAL B 1 64 ? -16.969 6.078 33.094 1 98 64 VAL B CA 1
ATOM 7699 C C . VAL B 1 64 ? -17.703 4.762 32.875 1 98 64 VAL B C 1
ATOM 7701 O O . VAL B 1 64 ? -17.172 3.684 33.125 1 98 64 VAL B O 1
ATOM 7704 N N . ILE B 1 65 ? -18.891 4.883 32.469 1 98.06 65 ILE B N 1
ATOM 7705 C CA . ILE B 1 65 ? -19.719 3.729 32.125 1 98.06 65 ILE B CA 1
ATOM 7706 C C . ILE B 1 65 ? -20.078 3.752 30.641 1 98.06 65 ILE B C 1
ATOM 7708 O O . ILE B 1 65 ? -20.5 4.781 30.109 1 98.06 65 ILE B O 1
ATOM 7712 N N . VAL B 1 66 ? -19.844 2.627 29.953 1 98.5 66 VAL B N 1
ATOM 7713 C CA . VAL B 1 66 ? -20.141 2.494 28.531 1 98.5 66 VAL B CA 1
ATOM 7714 C C . VAL B 1 66 ? -21.016 1.261 28.312 1 98.5 66 VAL B C 1
ATOM 7716 O O . VAL B 1 66 ? -20.797 0.213 28.922 1 98.5 66 VAL B O 1
ATOM 7719 N N . GLY B 1 67 ? -21.984 1.363 27.531 1 98.25 67 GLY B N 1
ATOM 7720 C CA . GLY B 1 67 ? -22.828 0.234 27.188 1 98.25 67 GLY B CA 1
ATOM 7721 C C . GLY B 1 67 ? -23.672 0.48 25.938 1 98.25 67 GLY B C 1
ATOM 7722 O O . GLY B 1 67 ? -23.609 1.562 25.359 1 98.25 67 GLY B O 1
ATOM 7723 N N . THR B 1 68 ? -24.5 -0.549 25.547 1 97.62 68 THR B N 1
ATOM 7724 C CA . THR B 1 68 ? -25.328 -0.444 24.359 1 97.62 68 THR B CA 1
ATOM 7725 C C . THR B 1 68 ? -26.766 -0.135 24.734 1 97.62 68 THR B C 1
ATOM 7727 O O . THR B 1 68 ? -27.625 0.044 23.859 1 97.62 68 THR B O 1
ATOM 7730 N N . ASP B 1 69 ? -27.047 -0.038 26 1 97.12 69 ASP B N 1
ATOM 7731 C CA . ASP B 1 69 ? -28.359 0.314 26.531 1 97.12 69 ASP B CA 1
ATOM 7732 C C . ASP B 1 69 ? -28.312 1.649 27.281 1 97.12 69 ASP B C 1
ATOM 7734 O O . ASP B 1 69 ? -27.719 1.746 28.359 1 97.12 69 ASP B O 1
ATOM 7738 N N . SER B 1 70 ? -28.969 2.652 26.75 1 96.94 70 SER B N 1
ATOM 7739 C CA . SER B 1 70 ? -28.906 4.004 27.297 1 96.94 70 SER B CA 1
ATOM 7740 C C . SER B 1 70 ? -29.484 4.059 28.703 1 96.94 70 SER B C 1
ATOM 7742 O O . SER B 1 70 ? -29 4.816 29.547 1 96.94 70 SER B O 1
ATOM 7744 N N . VAL B 1 71 ? -30.469 3.283 28.984 1 96.75 71 VAL B N 1
ATOM 7745 C CA . VAL B 1 71 ? -31.125 3.268 30.281 1 96.75 71 VAL B CA 1
ATOM 7746 C C . VAL B 1 71 ? -30.188 2.621 31.312 1 96.75 71 VAL B C 1
ATOM 7748 O O . VAL B 1 71 ? -30.062 3.117 32.438 1 96.75 71 VAL B O 1
ATOM 7751 N N . ALA B 1 72 ? -29.641 1.545 30.859 1 96.75 72 ALA B N 1
ATOM 7752 C CA . ALA B 1 72 ? -28.703 0.88 31.75 1 96.75 72 ALA B CA 1
ATOM 7753 C C . ALA B 1 72 ? -27.531 1.796 32.094 1 96.75 72 ALA B C 1
ATOM 7755 O O . ALA B 1 72 ? -27.109 1.874 33.25 1 96.75 72 ALA B O 1
ATOM 7756 N N . VAL B 1 73 ? -27.016 2.461 31.172 1 97.5 73 VAL B N 1
ATOM 7757 C CA . VAL B 1 73 ? -25.906 3.369 31.359 1 97.5 73 VAL B CA 1
ATOM 7758 C C . VAL B 1 73 ? -26.312 4.516 32.281 1 97.5 73 VAL B C 1
ATOM 7760 O O . VAL B 1 73 ? -25.562 4.914 33.156 1 97.5 73 VAL B O 1
ATOM 7763 N N . ALA B 1 74 ? -27.484 5.07 32.031 1 95.81 74 ALA B N 1
ATOM 7764 C CA . ALA B 1 74 ? -28 6.148 32.875 1 95.81 74 ALA B CA 1
ATOM 7765 C C . ALA B 1 74 ? -28.094 5.711 34.344 1 95.81 74 ALA B C 1
ATOM 7767 O O . ALA B 1 74 ? -27.891 6.52 35.25 1 95.81 74 ALA B O 1
ATOM 7768 N N . ASN B 1 75 ? -28.344 4.41 34.5 1 94.19 75 ASN B N 1
ATOM 7769 C CA . ASN B 1 75 ? -28.5 3.871 35.844 1 94.19 75 ASN B CA 1
ATOM 7770 C C . ASN B 1 75 ? -27.172 3.373 36.406 1 94.19 75 ASN B C 1
ATOM 7772 O O . ASN B 1 75 ? -27.141 2.777 37.5 1 94.19 75 ASN B O 1
ATOM 7776 N N . GLY B 1 76 ? -26.219 3.578 35.719 1 91.44 76 GLY B N 1
ATOM 7777 C CA . GLY B 1 76 ? -24.891 3.289 36.219 1 91.44 76 GLY B CA 1
ATOM 7778 C C . GLY B 1 76 ? -24.438 1.869 35.938 1 91.44 76 GLY B C 1
ATOM 7779 O O . GLY B 1 76 ? -23.516 1.367 36.594 1 91.44 76 GLY B O 1
ATOM 7780 N N . THR B 1 77 ? -25.125 1.135 35.125 1 87 77 THR B N 1
ATOM 7781 C CA . THR B 1 77 ? -24.734 -0.214 34.75 1 87 77 THR B CA 1
ATOM 7782 C C . THR B 1 77 ? -24.422 -0.281 33.25 1 87 77 THR B C 1
ATOM 7784 O O . THR B 1 77 ? -25.25 0.082 32.406 1 87 77 THR B O 1
ATOM 7787 N N . GLY B 1 78 ? -23.094 -0.356 33.031 1 83.56 78 GLY B N 1
ATOM 7788 C CA . GLY B 1 78 ? -22.672 -0.443 31.625 1 83.56 78 GLY B CA 1
ATOM 7789 C C . GLY B 1 78 ? -22.344 -1.856 31.188 1 83.56 78 GLY B C 1
ATOM 7790 O O . GLY B 1 78 ? -21.922 -2.68 32 1 83.56 78 GLY B O 1
ATOM 7791 N N . GLY B 1 79 ? -22.906 -2.432 30.172 1 90.38 79 GLY B N 1
ATOM 7792 C CA . GLY B 1 79 ? -22.688 -3.779 29.672 1 90.38 79 GLY B CA 1
ATOM 7793 C C . GLY B 1 79 ? -21.375 -3.936 28.922 1 90.38 79 GLY B C 1
ATOM 7794 O O . GLY B 1 79 ? -20.859 -5.047 28.812 1 90.38 79 GLY B O 1
ATOM 7795 N N . ALA B 1 80 ? -20.703 -2.893 28.531 1 97.44 80 ALA B N 1
ATOM 7796 C CA . ALA B 1 80 ? -19.5 -2.965 27.719 1 97.44 80 ALA B CA 1
ATOM 7797 C C . ALA B 1 80 ? -18.266 -2.617 28.547 1 97.44 80 ALA B C 1
ATOM 7799 O O . ALA B 1 80 ? -17.219 -3.258 28.422 1 97.44 80 ALA B O 1
ATOM 7800 N N . TRP B 1 81 ? -18.266 -1.56 29.391 1 98.06 81 TRP B N 1
ATOM 7801 C CA . TRP B 1 81 ? -17.109 -1.146 30.188 1 98.06 81 TRP B CA 1
ATOM 7802 C C . TRP B 1 81 ? -17.547 -0.373 31.438 1 98.06 81 TRP B C 1
ATOM 7804 O O . TRP B 1 81 ? -18.469 0.443 31.359 1 98.06 81 TRP B O 1
ATOM 7814 N N . ASP B 1 82 ? -17.078 -0.575 32.531 1 98 82 ASP B N 1
ATOM 7815 C CA . ASP B 1 82 ? -17.094 0.171 33.781 1 98 82 ASP B CA 1
ATOM 7816 C C . ASP B 1 82 ? -15.672 0.373 34.312 1 98 82 ASP B C 1
ATOM 7818 O O . ASP B 1 82 ? -15.023 -0.58 34.75 1 98 82 ASP B O 1
ATOM 7822 N N . SER B 1 83 ? -15.273 1.617 34.25 1 97.62 83 SER B N 1
ATOM 7823 C CA . SER B 1 83 ? -13.898 1.874 34.656 1 97.62 83 SER B CA 1
ATOM 7824 C C . SER B 1 83 ? -13.719 1.671 36.156 1 97.62 83 SER B C 1
ATOM 7826 O O . SER B 1 83 ? -12.594 1.573 36.656 1 97.62 83 SER B O 1
ATOM 7828 N N . GLY B 1 84 ? -14.805 1.591 36.938 1 97.06 84 GLY B N 1
ATOM 7829 C CA . GLY B 1 84 ? -14.734 1.744 38.375 1 97.06 84 GLY B CA 1
ATOM 7830 C C . GLY B 1 84 ? -14.344 3.145 38.812 1 97.06 84 GLY B C 1
ATOM 7831 O O . GLY B 1 84 ? -14.125 4.023 37.969 1 97.06 84 GLY B O 1
ATOM 7832 N N . LYS B 1 85 ? -14.414 3.367 40.094 1 96.94 85 LYS B N 1
ATOM 7833 C CA . LYS B 1 85 ? -13.953 4.648 40.594 1 96.94 85 LYS B CA 1
ATOM 7834 C C . LYS B 1 85 ? -12.43 4.766 40.5 1 96.94 85 LYS B C 1
ATOM 7836 O O . LYS B 1 85 ? -11.703 4.07 41.219 1 96.94 85 LYS B O 1
ATOM 7841 N N . VAL B 1 86 ? -11.938 5.492 39.625 1 97.81 86 VAL B N 1
ATOM 7842 C CA . VAL B 1 86 ? -10.516 5.691 39.375 1 97.81 86 VAL B CA 1
ATOM 7843 C C . VAL B 1 86 ? -10.039 6.957 40.094 1 97.81 86 VAL B C 1
ATOM 7845 O O . VAL B 1 86 ? -10.57 8.047 39.844 1 97.81 86 VAL B O 1
ATOM 7848 N N . LEU B 1 87 ? -9.133 6.859 40.969 1 97.56 87 LEU B N 1
ATOM 7849 C CA . LEU B 1 87 ? -8.57 8.008 41.688 1 97.56 87 LEU B CA 1
ATOM 7850 C C . LEU B 1 87 ? -7.625 8.797 40.781 1 97.56 87 LEU B C 1
ATOM 7852 O O . LEU B 1 87 ? -6.422 8.523 40.75 1 97.56 87 LEU B O 1
ATOM 7856 N N . SER B 1 88 ? -8.203 9.797 40.125 1 96.69 88 SER B N 1
ATOM 7857 C CA . SER B 1 88 ? -7.434 10.609 39.188 1 96.69 88 SER B CA 1
ATOM 7858 C C . SER B 1 88 ? -8.109 11.953 38.938 1 96.69 88 SER B C 1
ATOM 7860 O O . SER B 1 88 ? -9.344 12.039 38.906 1 96.69 88 SER B O 1
ATOM 7862 N N . SER B 1 89 ? -7.285 12.969 38.75 1 95.94 89 SER B N 1
ATOM 7863 C CA . SER B 1 89 ? -7.816 14.281 38.406 1 95.94 89 SER B CA 1
ATOM 7864 C C . SER B 1 89 ? -7.828 14.492 36.906 1 95.94 89 SER B C 1
ATOM 7866 O O . SER B 1 89 ? -8.195 15.562 36.406 1 95.94 89 SER B O 1
ATOM 7868 N N . GLU B 1 90 ? -7.414 13.43 36.156 1 95.06 90 GLU B N 1
ATOM 7869 C CA . GLU B 1 90 ? -7.43 13.531 34.688 1 95.06 90 GLU B CA 1
ATOM 7870 C C . GLU B 1 90 ? -8.859 13.586 34.156 1 95.06 90 GLU B C 1
ATOM 7872 O O . GLU B 1 90 ? -9.766 12.969 34.719 1 95.06 90 GLU B O 1
ATOM 7877 N N . VAL B 1 91 ? -9.055 14.305 33.094 1 96.5 91 VAL B N 1
ATOM 7878 C CA . VAL B 1 91 ? -10.375 14.422 32.5 1 96.5 91 VAL B CA 1
ATOM 7879 C C . VAL B 1 91 ? -10.383 13.711 31.141 1 96.5 91 VAL B C 1
ATOM 7881 O O . VAL B 1 91 ? -11.125 14.094 30.234 1 96.5 91 VAL B O 1
ATOM 7884 N N . LEU B 1 92 ? -9.492 12.852 30.828 1 97.38 92 LEU B N 1
ATOM 7885 C CA . LEU B 1 92 ? -9.32 12.031 29.625 1 97.38 92 LEU B CA 1
ATOM 7886 C C . LEU B 1 92 ? -9.039 10.578 30 1 97.38 92 LEU B C 1
ATOM 7888 O O . LEU B 1 92 ? -8.219 10.305 30.875 1 97.38 92 LEU B O 1
ATOM 7892 N N . THR B 1 93 ? -9.781 9.641 29.438 1 97.75 93 THR B N 1
ATOM 7893 C CA . THR B 1 93 ? -9.531 8.219 29.672 1 97.75 93 THR B CA 1
ATOM 7894 C C . THR B 1 93 ? -9.727 7.422 28.375 1 97.75 93 THR B C 1
ATOM 7896 O O . THR B 1 93 ? -10.273 7.934 27.406 1 97.75 93 THR B O 1
ATOM 7899 N N . VAL B 1 94 ? -9.172 6.281 28.312 1 98.12 94 VAL B N 1
ATOM 7900 C CA . VAL B 1 94 ? -9.242 5.402 27.141 1 98.12 94 VAL B CA 1
ATOM 7901 C C . VAL B 1 94 ? -10.07 4.168 27.469 1 98.12 94 VAL B C 1
ATOM 7903 O O . VAL B 1 94 ? -9.891 3.553 28.531 1 98.12 94 VAL B O 1
ATOM 7906 N N . TYR B 1 95 ? -10.945 3.809 26.625 1 98.25 95 TYR B N 1
ATOM 7907 C CA . TYR B 1 95 ? -11.789 2.631 26.766 1 98.25 95 TYR B CA 1
ATOM 7908 C C . TYR B 1 95 ? -10.953 1.382 27.016 1 98.25 95 TYR B C 1
ATOM 7910 O O . TYR B 1 95 ? -9.938 1.162 26.344 1 98.25 95 TYR B O 1
ATOM 7918 N N . ALA B 1 96 ? -11.398 0.543 27.953 1 97.88 96 ALA B N 1
ATOM 7919 C CA . ALA B 1 96 ? -10.68 -0.689 28.281 1 97.88 96 ALA B CA 1
ATOM 7920 C C . ALA B 1 96 ? -11.656 -1.827 28.578 1 97.88 96 ALA B C 1
ATOM 7922 O O . ALA B 1 96 ? -11.406 -2.65 29.453 1 97.88 96 ALA B O 1
ATOM 7923 N N . GLY B 1 97 ? -12.75 -1.786 27.938 1 97.81 97 GLY B N 1
ATOM 7924 C CA . GLY B 1 97 ? -13.766 -2.799 28.156 1 97.81 97 GLY B CA 1
ATOM 7925 C C . GLY B 1 97 ? -13.781 -3.883 27.094 1 97.81 97 GLY B C 1
ATOM 7926 O O . GLY B 1 97 ? -12.734 -4.23 26.547 1 97.81 97 GLY B O 1
ATOM 7927 N N . LYS B 1 98 ? -14.922 -4.48 26.969 1 97.25 98 LYS B N 1
ATOM 7928 C CA . LYS B 1 98 ? -15.125 -5.535 25.984 1 97.25 98 LYS B CA 1
ATOM 7929 C C . LYS B 1 98 ? -14.867 -5.02 24.562 1 97.25 98 LYS B C 1
ATOM 7931 O O . LYS B 1 98 ? -15.078 -3.836 24.297 1 97.25 98 LYS B O 1
ATOM 7936 N N . ALA B 1 99 ? -14.383 -5.906 23.719 1 97 99 ALA B N 1
ATOM 7937 C CA . ALA B 1 99 ? -14.148 -5.52 22.328 1 97 99 ALA B CA 1
ATOM 7938 C C . ALA B 1 99 ? -15.398 -4.902 21.703 1 97 99 ALA B C 1
ATOM 7940 O O . ALA B 1 99 ? -16.5 -5.453 21.828 1 97 99 ALA B O 1
ATOM 7941 N N . MET B 1 100 ? -15.227 -3.768 21.109 1 96.69 100 MET B N 1
ATOM 7942 C CA . MET B 1 100 ? -16.359 -3.074 20.5 1 96.69 100 MET B CA 1
ATOM 7943 C C . MET B 1 100 ? -16.797 -3.785 19.234 1 96.69 100 MET B C 1
ATOM 7945 O O . MET B 1 100 ? -15.984 -4.355 18.516 1 96.69 100 MET B O 1
ATOM 7949 N N . GLN B 1 101 ? -18.047 -3.805 18.969 1 96.94 101 GLN B N 1
ATOM 7950 C CA . GLN B 1 101 ? -18.625 -4.457 17.797 1 96.94 101 GLN B CA 1
ATOM 7951 C C . GLN B 1 101 ? -18.828 -3.469 16.656 1 96.94 101 GLN B C 1
ATOM 7953 O O . GLN B 1 101 ? -19.047 -2.279 16.891 1 96.94 101 GLN B O 1
ATOM 7958 N N . PRO B 1 102 ? -18.781 -3.982 15.391 1 97.25 102 PRO B N 1
ATOM 7959 C CA . PRO B 1 102 ? -19.047 -3.094 14.258 1 97.25 102 PRO B CA 1
ATOM 7960 C C . PRO B 1 102 ? -20.5 -2.637 14.203 1 97.25 102 PRO B C 1
ATOM 7962 O O . PRO B 1 102 ? -21.391 -3.309 14.742 1 97.25 102 PRO B O 1
ATOM 7965 N N . TYR B 1 103 ? -20.797 -1.483 13.641 1 97.44 103 TYR B N 1
ATOM 7966 C CA . TYR B 1 103 ? -22.141 -0.965 13.352 1 97.44 103 TYR B CA 1
ATOM 7967 C C . TYR B 1 103 ? -22.953 -0.828 14.625 1 97.44 103 TYR B C 1
ATOM 7969 O O . TYR B 1 103 ? -24.156 -1.123 14.641 1 97.44 103 TYR B O 1
ATOM 7977 N N . THR B 1 104 ? -22.312 -0.382 15.727 1 97.69 104 THR B N 1
ATOM 7978 C CA . THR B 1 104 ? -23 -0.45 17 1 97.69 104 THR B CA 1
ATOM 7979 C C . THR B 1 104 ? -22.969 0.905 17.703 1 97.69 104 THR B C 1
ATOM 7981 O O . THR B 1 104 ? -21.922 1.524 17.828 1 97.69 104 THR B O 1
ATOM 7984 N N . ARG B 1 105 ? -24.141 1.378 18.141 1 97.56 105 ARG B N 1
ATOM 7985 C CA . ARG B 1 105 ? -24.219 2.58 18.953 1 97.56 105 ARG B CA 1
ATOM 7986 C C . ARG B 1 105 ? -23.922 2.264 20.422 1 97.56 105 ARG B C 1
ATOM 7988 O O . ARG B 1 105 ? -24.516 1.358 21 1 97.56 105 ARG B O 1
ATOM 7995 N N . TYR B 1 106 ? -23.016 2.916 20.969 1 98.5 106 TYR B N 1
ATOM 7996 C CA . TYR B 1 106 ? -22.672 2.842 22.391 1 98.5 106 TYR B CA 1
ATOM 7997 C C . TYR B 1 106 ? -23.062 4.121 23.109 1 98.5 106 TYR B C 1
ATOM 7999 O O . TYR B 1 106 ? -23.031 5.211 22.531 1 98.5 106 TYR B O 1
ATOM 8007 N N . TYR B 1 107 ? -23.469 3.99 24.312 1 98.44 107 TYR B N 1
ATOM 8008 C CA . TYR B 1 107 ? -23.781 5.09 25.219 1 98.44 107 TYR B CA 1
ATOM 8009 C C . TYR B 1 107 ? -22.766 5.148 26.359 1 98.44 107 TYR B C 1
ATOM 8011 O O . TYR B 1 107 ? -22.188 4.125 26.75 1 98.44 107 TYR B O 1
ATOM 8019 N N . TRP B 1 108 ? -22.531 6.352 26.859 1 98.25 108 TRP B N 1
ATOM 8020 C CA . TRP B 1 108 ? -21.594 6.445 27.969 1 98.25 108 TRP B CA 1
ATOM 8021 C C . TRP B 1 108 ? -21.906 7.656 28.844 1 98.25 108 TRP B C 1
ATOM 8023 O O . TRP B 1 108 ? -22.609 8.578 28.422 1 98.25 108 TRP B O 1
ATOM 8033 N N . LYS B 1 109 ? -21.5 7.656 30.016 1 96.94 109 LYS B N 1
ATOM 8034 C CA . LYS B 1 109 ? -21.594 8.758 30.969 1 96.94 109 LYS B CA 1
ATOM 8035 C C . LYS B 1 109 ? -20.406 8.75 31.922 1 96.94 109 LYS B C 1
ATOM 8037 O O . LYS B 1 109 ? -19.703 7.738 32.062 1 96.94 109 LYS B O 1
ATOM 8042 N N . VAL B 1 110 ? -20.141 9.852 32.531 1 97.12 110 VAL B N 1
ATOM 8043 C CA . VAL B 1 110 ? -19.031 9.992 33.469 1 97.12 110 VAL B CA 1
ATOM 8044 C C . VAL B 1 110 ? -19.547 10.555 34.781 1 97.12 110 VAL B C 1
ATOM 8046 O O . VAL B 1 110 ? -20.422 11.43 34.812 1 97.12 110 VAL B O 1
ATOM 8049 N N . SER B 1 111 ? -19.078 10 35.812 1 95.75 111 SER B N 1
ATOM 8050 C CA . SER B 1 111 ? -19.266 10.516 37.156 1 95.75 111 SER B CA 1
ATOM 8051 C C . SER B 1 111 ? -17.938 10.945 37.781 1 95.75 111 SER B C 1
ATOM 8053 O O . SER B 1 111 ? -16.922 10.281 37.594 1 95.75 111 SER B O 1
ATOM 8055 N N . VAL B 1 112 ? -18.062 12.125 38.469 1 96.12 112 VAL B N 1
ATOM 8056 C CA . VAL B 1 112 ? -16.859 12.648 39.094 1 96.12 112 VAL B CA 1
ATOM 8057 C C . VAL B 1 112 ? -17.109 12.914 40.594 1 96.12 112 VAL B C 1
ATOM 8059 O O . VAL B 1 112 ? -18.25 13.195 41 1 96.12 112 VAL B O 1
ATOM 8062 N N . TRP B 1 113 ? -16.094 12.734 41.406 1 95.31 113 TRP B N 1
ATOM 8063 C CA . TRP B 1 113 ? -16.141 13.07 42.844 1 95.31 113 TRP B CA 1
ATOM 8064 C C . TRP B 1 113 ? -15.141 14.18 43.156 1 95.31 113 TRP B C 1
ATOM 8066 O O . TRP B 1 113 ? -14.039 14.211 42.625 1 95.31 113 TRP B O 1
ATOM 8076 N N . ASP B 1 114 ? -15.578 15.062 44 1 92.81 114 ASP B N 1
ATOM 8077 C CA . ASP B 1 114 ? -14.664 16.094 44.469 1 92.81 114 ASP B CA 1
ATOM 8078 C C . ASP B 1 114 ? -13.977 15.68 45.781 1 92.81 114 ASP B C 1
ATOM 8080 O O . ASP B 1 114 ? -14.055 14.516 46.156 1 92.81 114 ASP B O 1
ATOM 8084 N N . ASP B 1 115 ? -13.242 16.641 46.375 1 87.38 115 ASP B N 1
ATOM 8085 C CA . ASP B 1 115 ? -12.461 16.344 47.562 1 87.38 115 ASP B CA 1
ATOM 8086 C C . ASP B 1 115 ? -13.367 16.062 48.75 1 87.38 115 ASP B C 1
ATOM 8088 O O . ASP B 1 115 ? -12.953 15.406 49.719 1 87.38 115 ASP B O 1
ATOM 8092 N N . ALA B 1 116 ? -14.633 16.516 48.688 1 89.81 116 ALA B N 1
ATOM 8093 C CA . ALA B 1 116 ? -15.586 16.266 49.781 1 89.81 116 ALA B CA 1
ATOM 8094 C C . ALA B 1 116 ? -16.422 15.023 49.469 1 89.81 116 ALA B C 1
ATOM 8096 O O . ALA B 1 116 ? -17.406 14.75 50.188 1 89.81 116 ALA B O 1
ATOM 8097 N N . ASN B 1 117 ? -16.125 14.406 48.406 1 91 117 ASN B N 1
ATOM 8098 C CA . ASN B 1 117 ? -16.766 13.164 47.969 1 91 117 ASN B CA 1
ATOM 8099 C C . ASN B 1 117 ? -18.172 13.422 47.438 1 91 117 ASN B C 1
ATOM 8101 O O . ASN B 1 117 ? -19 12.516 47.406 1 91 117 ASN B O 1
ATOM 8105 N N . ASN B 1 118 ? -18.375 14.688 47.125 1 92.56 118 ASN B N 1
ATOM 8106 C CA . ASN B 1 118 ? -19.609 14.961 46.375 1 92.56 118 ASN B CA 1
ATOM 8107 C C . ASN B 1 118 ? -19.531 14.398 44.938 1 92.56 118 ASN B C 1
ATOM 8109 O O . ASN B 1 118 ? -18.484 14.477 44.312 1 92.56 118 ASN B O 1
ATOM 8113 N N . ASN B 1 119 ? -20.609 13.82 44.594 1 92.62 119 ASN B N 1
ATOM 8114 C CA . ASN B 1 119 ? -20.656 13.164 43.281 1 92.62 119 ASN B CA 1
ATOM 8115 C C . ASN B 1 119 ? -21.406 14.008 42.25 1 92.62 119 ASN B C 1
ATOM 8117 O O . ASN B 1 119 ? -22.453 14.586 42.562 1 92.62 119 ASN B O 1
ATOM 8121 N N . TYR B 1 120 ? -20.812 14.172 41.094 1 93.12 120 TYR B N 1
ATOM 8122 C CA . TYR B 1 120 ? -21.406 14.844 39.938 1 93.12 120 TYR B CA 1
ATOM 8123 C C . TYR B 1 120 ? -21.438 13.922 38.719 1 93.12 120 TYR B C 1
ATOM 8125 O O . TYR B 1 120 ? -20.453 13.227 38.438 1 93.12 120 TYR B O 1
ATOM 8133 N N . THR B 1 121 ? -22.531 13.898 38.062 1 93.06 121 THR B N 1
ATOM 8134 C CA . THR B 1 121 ? -22.656 12.984 36.938 1 93.06 121 THR B CA 1
ATOM 8135 C C . THR B 1 121 ? -23.094 13.727 35.656 1 93.06 121 THR B C 1
ATOM 8137 O O . THR B 1 121 ? -23.859 14.688 35.75 1 93.06 121 THR B O 1
ATOM 8140 N N . SER B 1 122 ? -22.594 13.305 34.562 1 95.12 122 SER B N 1
ATOM 8141 C CA . SER B 1 122 ? -22.969 13.898 33.281 1 95.12 122 SER B CA 1
ATOM 8142 C C . SER B 1 122 ? -24.281 13.312 32.781 1 95.12 122 SER B C 1
ATOM 8144 O O . SER B 1 122 ? -24.766 12.305 33.281 1 95.12 122 SER B O 1
ATOM 8146 N N . ALA B 1 123 ? -24.797 14 31.672 1 94.38 123 ALA B N 1
ATOM 8147 C CA . ALA B 1 123 ? -25.828 13.359 30.875 1 94.38 123 ALA B CA 1
ATOM 8148 C C . ALA B 1 123 ? -25.266 12.18 30.094 1 94.38 123 ALA B C 1
ATOM 8150 O O . ALA B 1 123 ? -24.047 12.023 29.984 1 94.38 123 ALA B O 1
ATOM 8151 N N . VAL B 1 124 ? -26.172 11.312 29.609 1 96.5 124 VAL B N 1
ATOM 8152 C CA . VAL B 1 124 ? -25.734 10.203 28.766 1 96.5 124 VAL B CA 1
ATOM 8153 C C . VAL B 1 124 ? -25.406 10.719 27.375 1 96.5 124 VAL B C 1
ATOM 8155 O O . VAL B 1 124 ? -26.203 11.461 26.781 1 96.5 124 VAL B O 1
ATOM 8158 N N . SER B 1 125 ? -24.234 10.461 26.906 1 97.31 125 SER B N 1
ATOM 8159 C CA . SER B 1 125 ? -23.812 10.727 25.531 1 97.31 125 SER B CA 1
ATOM 8160 C C . SER B 1 125 ? -23.656 9.438 24.75 1 97.31 125 SER B C 1
ATOM 8162 O O . SER B 1 125 ? -23.922 8.352 25.266 1 97.31 125 SER B O 1
ATOM 8164 N N . HIS B 1 126 ? -23.344 9.578 23.422 1 98.19 126 HIS B N 1
ATOM 8165 C CA . HIS B 1 126 ? -23.219 8.359 22.625 1 98.19 126 HIS B CA 1
ATOM 8166 C C . HIS B 1 126 ? -22.188 8.531 21.516 1 98.19 126 HIS B C 1
ATOM 8168 O O . HIS B 1 126 ? -21.734 9.648 21.25 1 98.19 126 HIS B O 1
ATOM 8174 N N . PHE B 1 127 ? -21.734 7.48 20.984 1 98.5 127 PHE B N 1
ATOM 8175 C CA . PHE B 1 127 ? -20.984 7.336 19.75 1 98.5 127 PHE B CA 1
ATOM 8176 C C . PHE B 1 127 ? -21.359 6.043 19.031 1 98.5 127 PHE B C 1
ATOM 8178 O O . PHE B 1 127 ? -22.016 5.172 19.609 1 98.5 127 PHE B O 1
ATOM 8185 N N . GLU B 1 128 ? -21.094 5.961 17.75 1 98.62 128 GLU B N 1
ATOM 8186 C CA . GLU B 1 128 ? -21.406 4.77 16.969 1 98.62 128 GLU B CA 1
ATOM 8187 C C . GLU B 1 128 ? -20.188 4.258 16.203 1 98.62 128 GLU B C 1
ATOM 8189 O O . GLU B 1 128 ? -19.484 5.035 15.555 1 98.62 128 GLU B O 1
ATOM 8194 N N . THR B 1 129 ? -19.875 2.938 16.406 1 98.44 129 THR B N 1
ATOM 8195 C CA . THR B 1 129 ? -18.734 2.352 15.711 1 98.44 129 THR B CA 1
ATOM 8196 C C . THR B 1 129 ? -19.016 2.207 14.219 1 98.44 129 THR B C 1
ATOM 8198 O O . THR B 1 129 ? -20.188 2.152 13.812 1 98.44 129 THR B O 1
ATOM 8201 N N . GLY B 1 130 ? -17.969 2.266 13.406 1 97.81 130 GLY B N 1
ATOM 8202 C CA . GLY B 1 130 ? -18.078 1.978 11.984 1 97.81 130 GLY B CA 1
ATOM 8203 C C . GLY B 1 130 ? -17.875 0.509 11.656 1 97.81 130 GLY B C 1
ATOM 8204 O O . GLY B 1 130 ? -18.531 -0.356 12.25 1 97.81 130 GLY B O 1
ATOM 8205 N N . LEU B 1 131 ? -17 0.23 10.766 1 96.81 131 LEU B N 1
ATOM 8206 C CA . LEU B 1 131 ? -16.812 -1.125 10.258 1 96.81 131 LEU B CA 1
ATOM 8207 C C . LEU B 1 131 ? -15.922 -1.931 11.195 1 96.81 131 LEU B C 1
ATOM 8209 O O . LEU B 1 131 ? -15.984 -3.162 11.219 1 96.81 131 LEU B O 1
ATOM 8213 N N . MET B 1 132 ? -15.008 -1.281 12 1 94.75 132 MET B N 1
ATOM 8214 C CA . MET B 1 132 ? -14.086 -1.931 12.922 1 94.75 132 MET B CA 1
ATOM 8215 C C . MET B 1 132 ? -13.203 -2.938 12.195 1 94.75 132 MET B C 1
ATOM 8217 O O . MET B 1 132 ? -13.023 -4.062 12.664 1 94.75 132 MET B O 1
ATOM 8221 N N . GLY B 1 133 ? -12.773 -2.623 10.961 1 91.31 133 GLY B N 1
ATOM 8222 C CA . GLY B 1 133 ? -11.93 -3.473 10.133 1 91.31 133 GLY B CA 1
ATOM 8223 C C . GLY B 1 133 ? -12.43 -3.605 8.711 1 91.31 133 GLY B C 1
ATOM 8224 O O . GLY B 1 133 ? -13.641 -3.715 8.477 1 91.31 133 GLY B O 1
ATOM 8225 N N . MET B 1 134 ? -11.578 -3.719 7.809 1 88.75 134 MET B N 1
ATOM 8226 C CA . MET B 1 134 ? -11.914 -3.65 6.391 1 88.75 134 MET B CA 1
ATOM 8227 C C . MET B 1 134 ? -12.648 -4.91 5.945 1 88.75 134 MET B C 1
ATOM 8229 O O . MET B 1 134 ? -13.383 -4.891 4.953 1 88.75 134 MET B O 1
ATOM 8233 N N . HIS B 1 135 ? -12.539 -6.012 6.652 1 90.5 135 HIS B N 1
ATOM 8234 C CA . HIS B 1 135 ? -13.133 -7.281 6.254 1 90.5 135 HIS B CA 1
ATOM 8235 C C . HIS B 1 135 ? -14.648 -7.273 6.461 1 90.5 135 HIS B C 1
ATOM 8237 O O . HIS B 1 135 ? -15.344 -8.18 6.008 1 90.5 135 HIS B O 1
ATOM 8243 N N . ASN B 1 136 ? -15.164 -6.18 7.07 1 94.62 136 ASN B N 1
ATOM 8244 C CA . ASN B 1 136 ? -16.609 -6.082 7.316 1 94.62 136 ASN B CA 1
ATOM 8245 C C . ASN B 1 136 ? -17.312 -5.379 6.168 1 94.62 136 ASN B C 1
ATOM 8247 O O . ASN B 1 136 ? -18.547 -5.242 6.184 1 94.62 136 ASN B O 1
ATOM 8251 N N . TRP B 1 137 ? -16.641 -4.957 5.164 1 96.25 137 TRP B N 1
ATOM 8252 C CA . TRP B 1 137 ? -17.25 -4.426 3.955 1 96.25 137 TRP B CA 1
ATOM 8253 C C . TRP B 1 137 ? -17.984 -5.523 3.191 1 96.25 137 TRP B C 1
ATOM 8255 O O . TRP B 1 137 ? -17.516 -6.66 3.109 1 96.25 137 TRP B O 1
ATOM 8265 N N . LYS B 1 138 ? -19.094 -5.219 2.641 1 96.75 138 LYS B N 1
ATOM 8266 C CA . LYS B 1 138 ? -19.844 -6.145 1.803 1 96.75 138 LYS B CA 1
ATOM 8267 C C . LYS B 1 138 ? -19.734 -5.773 0.327 1 96.75 138 LYS B C 1
ATOM 8269 O O . LYS B 1 138 ? -19.719 -6.652 -0.54 1 96.75 138 LYS B O 1
ATOM 8274 N N . GLY B 1 139 ? -19.656 -4.5 0.085 1 97 139 GLY B N 1
ATOM 8275 C CA . GLY B 1 139 ? -19.656 -4.008 -1.283 1 97 139 GLY B CA 1
ATOM 8276 C C . GLY B 1 139 ? -18.344 -4.23 -2.002 1 97 139 GLY B C 1
ATOM 8277 O O . GLY B 1 139 ? -17.312 -4.48 -1.366 1 97 139 GLY B O 1
ATOM 8278 N N . SER B 1 140 ? -18.406 -4.234 -3.336 1 96.81 140 SER B N 1
ATOM 8279 C CA . SER B 1 140 ? -17.219 -4.219 -4.195 1 96.81 140 SER B CA 1
ATOM 8280 C C . SER B 1 140 ? -16.812 -2.793 -4.535 1 96.81 140 SER B C 1
ATOM 8282 O O . SER B 1 140 ? -17.641 -1.892 -4.59 1 96.81 140 SER B O 1
ATOM 8284 N N . TRP B 1 141 ? -15.531 -2.613 -4.691 1 97.5 141 TRP B N 1
ATOM 8285 C CA . TRP B 1 141 ? -15.102 -1.349 -5.281 1 97.5 141 TRP B CA 1
ATOM 8286 C C . TRP B 1 141 ? -15.562 -1.237 -6.73 1 97.5 141 TRP B C 1
ATOM 8288 O O . TRP B 1 141 ? -15.477 -2.203 -7.492 1 97.5 141 TRP B O 1
ATOM 8298 N N . ILE B 1 142 ? -16.109 -0.086 -7.074 1 97.94 142 ILE B N 1
ATOM 8299 C CA . ILE B 1 142 ? -16.609 0.077 -8.438 1 97.94 142 ILE B CA 1
ATOM 8300 C C . ILE B 1 142 ? -16.125 1.407 -9.008 1 97.94 142 ILE B C 1
ATOM 8302 O O . ILE B 1 142 ? -15.812 2.336 -8.258 1 97.94 142 ILE B O 1
ATOM 8306 N N . SER B 1 143 ? -15.945 1.517 -10.211 1 96.94 143 SER B N 1
ATOM 8307 C CA . SER B 1 143 ? -15.68 2.703 -11.016 1 96.94 143 SER B CA 1
ATOM 8308 C C . SER B 1 143 ? -16.469 2.666 -12.328 1 96.94 143 SER B C 1
ATOM 8310 O O . SER B 1 143 ? -17.234 1.732 -12.57 1 96.94 143 SER B O 1
ATOM 8312 N N . ASP B 1 144 ? -16.266 3.713 -12.977 1 94.31 144 ASP B N 1
ATOM 8313 C CA . ASP B 1 144 ? -16.859 3.641 -14.305 1 94.31 144 ASP B CA 1
ATOM 8314 C C . ASP B 1 144 ? -15.93 2.957 -15.297 1 94.31 144 ASP B C 1
ATOM 8316 O O . ASP B 1 144 ? -14.898 2.412 -14.914 1 94.31 144 ASP B O 1
ATOM 8320 N N . THR B 1 145 ? -16.156 2.602 -16.453 1 84.56 145 THR B N 1
ATOM 8321 C CA . THR B 1 145 ? -15.406 1.784 -17.391 1 84.56 145 THR B CA 1
ATOM 8322 C C . THR B 1 145 ? -14.453 2.648 -18.219 1 84.56 145 THR B C 1
ATOM 8324 O O . THR B 1 145 ? -13.852 2.172 -19.188 1 84.56 145 THR B O 1
ATOM 8327 N N . HIS B 1 146 ? -14.242 3.92 -17.75 1 90.44 146 HIS B N 1
ATOM 8328 C CA . HIS B 1 146 ? -13.43 4.816 -18.562 1 90.44 146 HIS B CA 1
ATOM 8329 C C . HIS B 1 146 ? -12 4.883 -18.047 1 90.44 146 HIS B C 1
ATOM 8331 O O . HIS B 1 146 ? -11.727 4.496 -16.906 1 90.44 146 HIS B O 1
ATOM 8337 N N . ASP B 1 147 ? -11.148 5.457 -18.906 1 89.56 147 ASP B N 1
ATOM 8338 C CA . ASP B 1 147 ? -9.758 5.742 -18.562 1 89.56 147 ASP B CA 1
ATOM 8339 C C . ASP B 1 147 ? -9.664 6.945 -17.625 1 89.56 147 ASP B C 1
ATOM 8341 O O . ASP B 1 147 ? -10.484 7.859 -17.703 1 89.56 147 ASP B O 1
ATOM 8345 N N . TYR B 1 148 ? -8.594 6.91 -16.766 1 93.31 148 TYR B N 1
ATOM 8346 C CA . TYR B 1 148 ? -8.453 7.984 -15.789 1 93.31 148 TYR B CA 1
ATOM 8347 C C . TYR B 1 148 ? -8.117 9.305 -16.484 1 93.31 148 TYR B C 1
ATOM 8349 O O . TYR B 1 148 ? -8.188 10.367 -15.859 1 93.31 148 TYR B O 1
ATOM 8357 N N . ARG B 1 149 ? -7.879 9.367 -17.875 1 93.19 149 ARG B N 1
ATOM 8358 C CA . ARG B 1 149 ? -7.594 10.609 -18.594 1 93.19 149 ARG B CA 1
ATOM 8359 C C . ARG B 1 149 ? -8.883 11.344 -18.953 1 93.19 149 ARG B C 1
ATOM 8361 O O . ARG B 1 149 ? -8.852 12.539 -19.266 1 93.19 149 ARG B O 1
ATOM 8368 N N . LEU B 1 150 ? -9.969 10.586 -18.891 1 95.75 150 LEU B N 1
ATOM 8369 C CA . LEU B 1 150 ? -11.242 11.211 -19.203 1 95.75 150 LEU B CA 1
ATOM 8370 C C . LEU B 1 150 ? -11.586 12.289 -18.188 1 95.75 150 LEU B C 1
ATOM 8372 O O . LEU B 1 150 ? -11.484 12.062 -16.969 1 95.75 150 LEU B O 1
ATOM 8376 N N . LYS B 1 151 ? -12.062 13.43 -18.594 1 96.5 151 LYS B N 1
ATOM 8377 C CA . LYS B 1 151 ? -12.164 14.633 -17.766 1 96.5 151 LYS B CA 1
ATOM 8378 C C . LYS B 1 151 ? -13.484 14.656 -16.984 1 96.5 151 LYS B C 1
ATOM 8380 O O . LYS B 1 151 ? -13.508 14.992 -15.805 1 96.5 151 LYS B O 1
ATOM 8385 N N . PRO B 1 152 ? -14.656 14.289 -17.594 1 98.06 152 PRO B N 1
ATOM 8386 C CA . PRO B 1 152 ? -15.938 14.445 -16.891 1 98.06 152 PRO B CA 1
ATOM 8387 C C . PRO B 1 152 ? -16.047 13.539 -15.672 1 98.06 152 PRO B C 1
ATOM 8389 O O . PRO B 1 152 ? -15.586 12.398 -15.703 1 98.06 152 PRO B O 1
ATOM 8392 N N . ALA B 1 153 ? -16.641 14.094 -14.672 1 98.44 153 ALA B N 1
ATOM 8393 C CA . ALA B 1 153 ? -16.984 13.297 -13.492 1 98.44 153 ALA B CA 1
ATOM 8394 C C . ALA B 1 153 ? -18.109 12.312 -13.805 1 98.44 153 ALA B C 1
ATOM 8396 O O . ALA B 1 153 ? -18.859 12.5 -14.766 1 98.44 153 ALA B O 1
ATOM 8397 N N . ALA B 1 154 ? -18.266 11.32 -12.961 1 98.5 154 ALA B N 1
ATOM 8398 C CA . ALA B 1 154 ? -19.25 10.273 -13.234 1 98.5 154 ALA B CA 1
ATOM 8399 C C . ALA B 1 154 ? -20.359 10.281 -12.188 1 98.5 154 ALA B C 1
ATOM 8401 O O . ALA B 1 154 ? -20.109 10.555 -11.008 1 98.5 154 ALA B O 1
ATOM 8402 N N . TYR B 1 155 ? -21.578 9.969 -12.68 1 98.62 155 TYR B N 1
ATOM 8403 C CA . TYR B 1 155 ? -22.719 9.625 -11.836 1 98.62 155 TYR B CA 1
ATOM 8404 C C . TYR B 1 155 ? -22.766 8.117 -11.586 1 98.62 155 TYR B C 1
ATOM 8406 O O . TYR B 1 155 ? -22.469 7.324 -12.477 1 98.62 155 TYR B O 1
ATOM 8414 N N . PHE B 1 156 ? -23.125 7.758 -10.445 1 98.81 156 PHE B N 1
ATOM 8415 C CA . PHE B 1 156 ? -23.516 6.395 -10.102 1 98.81 156 PHE B CA 1
ATOM 8416 C C . PHE B 1 156 ? -24.859 6.375 -9.398 1 98.81 156 PHE B C 1
ATOM 8418 O O . PHE B 1 156 ? -25.172 7.258 -8.594 1 98.81 156 PHE B O 1
ATOM 8425 N N . ARG B 1 157 ? -25.688 5.395 -9.672 1 98.56 157 ARG B N 1
ATOM 8426 C CA . ARG B 1 157 ? -26.984 5.32 -9 1 98.56 157 ARG B CA 1
ATOM 8427 C C . ARG B 1 157 ? -27.422 3.869 -8.805 1 98.56 157 ARG B C 1
ATOM 8429 O O . ARG B 1 157 ? -26.984 2.982 -9.547 1 98.56 157 ARG B O 1
ATOM 8436 N N . LYS B 1 158 ? -28.188 3.648 -7.891 1 98.38 158 LYS B N 1
ATOM 8437 C CA . LYS B 1 158 ? -28.891 2.387 -7.664 1 98.38 158 LYS B CA 1
ATOM 8438 C C . LYS B 1 158 ? -30.281 2.627 -7.07 1 98.38 158 LYS B C 1
ATOM 8440 O O . LYS B 1 158 ? -30.438 3.428 -6.145 1 98.38 158 LYS B O 1
ATOM 8445 N N . ALA B 1 159 ? -31.234 2.084 -7.688 1 98.19 159 ALA B N 1
ATOM 8446 C CA . ALA B 1 159 ? -32.562 2.055 -7.109 1 98.19 159 ALA B CA 1
ATOM 8447 C C . ALA B 1 159 ? -32.812 0.769 -6.32 1 98.19 159 ALA B C 1
ATOM 8449 O O . ALA B 1 159 ? -32.312 -0.294 -6.695 1 98.19 159 ALA B O 1
ATOM 8450 N N . PHE B 1 160 ? -33.5 0.812 -5.234 1 97.81 160 PHE B N 1
ATOM 8451 C CA . PHE B 1 160 ? -33.781 -0.364 -4.422 1 97.81 160 PHE B CA 1
ATOM 8452 C C . PHE B 1 160 ? -35.094 -0.188 -3.656 1 97.81 160 PHE B C 1
ATOM 8454 O O . PHE B 1 160 ? -35.625 0.924 -3.562 1 97.81 160 PHE B O 1
ATOM 8461 N N . ASP B 1 161 ? -35.625 -1.246 -3.211 1 97.25 161 ASP B N 1
ATOM 8462 C CA . ASP B 1 161 ? -36.875 -1.256 -2.465 1 97.25 161 ASP B CA 1
ATOM 8463 C C . ASP B 1 161 ? -36.625 -1.584 -0.992 1 97.25 161 ASP B C 1
ATOM 8465 O O . ASP B 1 161 ? -36.062 -2.623 -0.668 1 97.25 161 ASP B O 1
ATOM 8469 N N . ALA B 1 162 ? -37 -0.638 -0.134 1 96.44 162 ALA B N 1
ATOM 8470 C CA . ALA B 1 162 ? -37.062 -0.924 1.297 1 96.44 162 ALA B CA 1
ATOM 8471 C C . ALA B 1 162 ? -38.469 -1.312 1.731 1 96.44 162 ALA B C 1
ATOM 8473 O O . ALA B 1 162 ? -39.25 -0.462 2.178 1 96.44 162 ALA B O 1
ATOM 8474 N N . GLY B 1 163 ? -38.75 -2.525 1.746 1 92.69 163 GLY B N 1
ATOM 8475 C CA . GLY B 1 163 ? -40.094 -3.029 1.804 1 92.69 163 GLY B CA 1
ATOM 8476 C C . GLY B 1 163 ? -40.688 -2.963 3.195 1 92.69 163 GLY B C 1
ATOM 8477 O O . GLY B 1 163 ? -41.875 -3.273 3.383 1 92.69 163 GLY B O 1
ATOM 8478 N N . ARG B 1 164 ? -39.938 -2.586 4.184 1 94.69 164 ARG B N 1
ATOM 8479 C CA . ARG B 1 164 ? -40.406 -2.562 5.562 1 94.69 164 ARG B CA 1
ATOM 8480 C C . ARG B 1 164 ? -40.188 -1.193 6.195 1 94.69 164 ARG B C 1
ATOM 8482 O O . ARG B 1 164 ? -39.531 -0.335 5.609 1 94.69 164 ARG B O 1
ATOM 8489 N N . LYS B 1 165 ? -40.812 -0.985 7.359 1 96.88 165 LYS B N 1
ATOM 8490 C CA . LYS B 1 165 ? -40.625 0.272 8.07 1 96.88 165 LYS B CA 1
ATOM 8491 C C . LYS B 1 165 ? -39.188 0.38 8.609 1 96.88 165 LYS B C 1
ATOM 8493 O O . LYS B 1 165 ? -38.719 -0.525 9.289 1 96.88 165 LYS B O 1
ATOM 8498 N N . ILE B 1 166 ? -38.594 1.535 8.312 1 98 166 ILE B N 1
ATOM 8499 C CA . ILE B 1 166 ? -37.156 1.718 8.609 1 98 166 ILE B CA 1
ATOM 8500 C C . ILE B 1 166 ? -37 2.283 10.016 1 98 166 ILE B C 1
ATOM 8502 O O . ILE B 1 166 ? -37.625 3.297 10.359 1 98 166 ILE B O 1
ATOM 8506 N N . ARG B 1 167 ? -36.219 1.681 10.812 1 97.62 167 ARG B N 1
ATOM 8507 C CA . ARG B 1 167 ? -35.875 2.172 12.141 1 97.62 167 ARG B CA 1
ATOM 8508 C C . ARG B 1 167 ? -34.594 3.021 12.094 1 97.62 167 ARG B C 1
ATOM 8510 O O . ARG B 1 167 ? -34.562 4.098 12.695 1 97.62 167 ARG B O 1
ATOM 8517 N N . GLN B 1 168 ? -33.656 2.516 11.406 1 97.75 168 GLN B N 1
ATOM 8518 C CA . GLN B 1 168 ? -32.344 3.182 11.305 1 97.75 168 GLN B CA 1
ATOM 8519 C C . GLN B 1 168 ? -31.656 2.828 10 1 97.75 168 GLN B C 1
ATOM 8521 O O . GLN B 1 168 ? -31.75 1.696 9.523 1 97.75 168 GLN B O 1
ATOM 8526 N N . ALA B 1 169 ? -30.906 3.775 9.438 1 98.56 169 ALA B N 1
ATOM 8527 C CA . ALA B 1 169 ? -30.109 3.52 8.242 1 98.56 169 ALA B CA 1
ATOM 8528 C C . ALA B 1 169 ? -28.812 4.32 8.273 1 98.56 169 ALA B C 1
ATOM 8530 O O . ALA B 1 169 ? -28.797 5.484 8.68 1 98.56 169 ALA B O 1
ATOM 8531 N N . ARG B 1 170 ? -27.703 3.662 7.984 1 98.75 170 ARG B N 1
ATOM 8532 C CA . ARG B 1 170 ? -26.391 4.281 7.863 1 98.75 170 ARG B CA 1
ATOM 8533 C C . ARG B 1 170 ? -25.781 4.008 6.492 1 98.75 170 ARG B C 1
ATOM 8535 O O . ARG B 1 170 ? -25.891 2.896 5.969 1 98.75 170 ARG B O 1
ATOM 8542 N N . ALA B 1 171 ? -25.156 4.996 5.91 1 98.75 171 ALA B N 1
ATOM 8543 C CA . ALA B 1 171 ? -24.328 4.812 4.715 1 98.75 171 ALA B CA 1
ATOM 8544 C C . ALA B 1 171 ? -22.844 4.863 5.051 1 98.75 171 ALA B C 1
ATOM 8546 O O . ALA B 1 171 ? -22.375 5.836 5.645 1 98.75 171 ALA B O 1
ATOM 8547 N N . TYR B 1 172 ? -22.156 3.811 4.836 1 98.62 172 TYR B N 1
ATOM 8548 C CA . TYR B 1 172 ? -20.703 3.76 4.887 1 98.62 172 TYR B CA 1
ATOM 8549 C C . TYR B 1 172 ? -20.109 3.869 3.486 1 98.62 172 TYR B C 1
ATOM 8551 O O . TYR B 1 172 ? -20.422 3.062 2.607 1 98.62 172 TYR B O 1
ATOM 8559 N N . ILE B 1 173 ? -19.219 4.859 3.23 1 98.75 173 ILE B N 1
ATOM 8560 C CA . ILE B 1 173 ? -18.719 5.051 1.874 1 98.75 173 ILE B CA 1
ATOM 8561 C C . ILE B 1 173 ? -17.219 5.355 1.915 1 98.75 173 ILE B C 1
ATOM 8563 O O . ILE B 1 173 ? -16.781 6.27 2.623 1 98.75 173 ILE B O 1
ATOM 8567 N N . ALA B 1 174 ? -16.422 4.52 1.307 1 98.56 174 ALA B N 1
ATOM 8568 C CA . ALA B 1 174 ? -15 4.742 1.071 1 98.56 174 ALA B CA 1
ATOM 8569 C C . ALA B 1 174 ? -14.742 5.211 -0.358 1 98.56 174 ALA B C 1
ATOM 8571 O O . ALA B 1 174 ? -15.32 4.676 -1.306 1 98.56 174 ALA B O 1
ATOM 8572 N N . VAL B 1 175 ? -13.883 6.27 -0.532 1 98.62 175 VAL B N 1
ATOM 8573 C CA . VAL B 1 175 ? -13.734 6.848 -1.864 1 98.62 175 VAL B CA 1
ATOM 8574 C C . VAL B 1 175 ? -12.258 7.164 -2.131 1 98.62 175 VAL B C 1
ATOM 8576 O O . VAL B 1 175 ? -11.57 7.703 -1.265 1 98.62 175 VAL B O 1
ATOM 8579 N N . ALA B 1 176 ? -11.703 6.773 -3.225 1 98.25 176 ALA B N 1
ATOM 8580 C CA . ALA B 1 176 ? -10.523 7.375 -3.85 1 98.25 176 ALA B CA 1
ATOM 8581 C C . ALA B 1 176 ? -10.93 8.477 -4.828 1 98.25 176 ALA B C 1
ATOM 8583 O O . ALA B 1 176 ? -11.484 8.195 -5.895 1 98.25 176 ALA B O 1
ATOM 8584 N N . GLY B 1 177 ? -10.766 9.664 -4.504 1 98.38 177 GLY B N 1
ATOM 8585 C CA . GLY B 1 177 ? -11.336 10.852 -5.113 1 98.38 177 GLY B CA 1
ATOM 8586 C C . GLY B 1 177 ? -12.109 11.719 -4.133 1 98.38 177 GLY B C 1
ATOM 8587 O O . GLY B 1 177 ? -11.688 11.891 -2.986 1 98.38 177 GLY B O 1
ATOM 8588 N N . LEU B 1 178 ? -13.141 12.352 -4.672 1 98.75 178 LEU B N 1
ATOM 8589 C CA . LEU B 1 178 ? -14.125 13.094 -3.887 1 98.75 178 LEU B CA 1
ATOM 8590 C C . LEU B 1 178 ? -15.547 12.641 -4.223 1 98.75 178 LEU B C 1
ATOM 8592 O O . LEU B 1 178 ? -15.766 11.992 -5.25 1 98.75 178 LEU B O 1
ATOM 8596 N N . TYR B 1 179 ? -16.484 12.977 -3.293 1 98.75 179 TYR B N 1
ATOM 8597 C CA . TYR B 1 179 ? -17.828 12.531 -3.637 1 98.75 179 TYR B CA 1
ATOM 8598 C C . TYR B 1 179 ? -18.875 13.461 -3.047 1 98.75 179 TYR B C 1
ATOM 8600 O O . TYR B 1 179 ? -18.594 14.219 -2.113 1 98.75 179 TYR B O 1
ATOM 8608 N N . GLU B 1 180 ? -20 13.469 -3.664 1 98.62 180 GLU B N 1
ATOM 8609 C CA . GLU B 1 180 ? -21.281 13.906 -3.092 1 98.62 180 GLU B CA 1
ATOM 8610 C C . GLU B 1 180 ? -22.312 12.797 -3.145 1 98.62 180 GLU B C 1
ATOM 8612 O O . GLU B 1 180 ? -22.5 12.148 -4.18 1 98.62 180 GLU B O 1
ATOM 8617 N N . LEU B 1 181 ? -22.875 12.531 -2.041 1 98.81 181 LEU B N 1
ATOM 8618 C CA . LEU B 1 181 ? -23.875 11.477 -1.885 1 98.81 181 LEU B CA 1
ATOM 8619 C C . LEU B 1 181 ? -25.281 12.07 -1.812 1 98.81 181 LEU B C 1
ATOM 8621 O O . LEU B 1 181 ? -25.5 13.086 -1.154 1 98.81 181 LEU B O 1
ATOM 8625 N N . SER B 1 182 ? -26.219 11.469 -2.504 1 98.69 182 SER B N 1
ATOM 8626 C CA . SER B 1 182 ? -27.625 11.867 -2.418 1 98.69 182 SER B CA 1
ATOM 8627 C C . SER B 1 182 ? -28.531 10.664 -2.217 1 98.69 182 SER B C 1
ATOM 8629 O O . SER B 1 182 ? -28.234 9.57 -2.697 1 98.69 182 SER B O 1
ATOM 8631 N N . ILE B 1 183 ? -29.531 10.875 -1.477 1 98.69 183 ILE B N 1
ATOM 8632 C CA . ILE B 1 183 ? -30.609 9.898 -1.277 1 98.69 183 ILE B CA 1
ATOM 8633 C C . ILE B 1 183 ? -31.938 10.508 -1.679 1 98.69 183 ILE B C 1
ATOM 8635 O O . ILE B 1 183 ? -32.344 11.555 -1.155 1 98.69 183 ILE B O 1
ATOM 8639 N N . ASN B 1 184 ? -32.625 9.875 -2.635 1 98.5 184 ASN B N 1
ATOM 8640 C CA . ASN B 1 184 ? -33.938 10.336 -3.117 1 98.5 184 ASN B CA 1
ATOM 8641 C C . ASN B 1 184 ? -33.906 11.812 -3.5 1 98.5 184 ASN B C 1
ATOM 8643 O O . ASN B 1 184 ? -34.812 12.562 -3.158 1 98.5 184 ASN B O 1
ATOM 8647 N N . GLY B 1 185 ? -32.812 12.211 -4.027 1 97.94 185 GLY B N 1
ATOM 8648 C CA . GLY B 1 185 ? -32.688 13.547 -4.574 1 97.94 185 GLY B CA 1
ATOM 8649 C C . GLY B 1 185 ? -32.094 14.547 -3.594 1 97.94 185 GLY B C 1
ATOM 8650 O O . GLY B 1 185 ? -31.734 15.656 -3.979 1 97.94 185 GLY B O 1
ATOM 8651 N N . THR B 1 186 ? -31.922 14.133 -2.369 1 98.06 186 THR B N 1
ATOM 8652 C CA . THR B 1 186 ? -31.422 15.047 -1.35 1 98.06 186 THR B CA 1
ATOM 8653 C C . THR B 1 186 ? -29.953 14.773 -1.056 1 98.06 186 THR B C 1
ATOM 8655 O O . THR B 1 186 ? -29.578 13.633 -0.781 1 98.06 186 THR B O 1
ATOM 8658 N N . ARG B 1 187 ? -29.156 15.844 -1.114 1 97.75 187 ARG B N 1
ATOM 8659 C CA . ARG B 1 187 ? -27.75 15.711 -0.777 1 97.75 187 ARG B CA 1
ATOM 8660 C C . ARG B 1 187 ? -27.562 15.344 0.692 1 97.75 187 ARG B C 1
ATOM 8662 O O . ARG B 1 187 ? -28.25 15.875 1.56 1 97.75 187 ARG B O 1
ATOM 8669 N N . VAL B 1 188 ? -26.672 14.461 0.962 1 98.38 188 VAL B N 1
ATOM 8670 C CA . VAL B 1 188 ? -26.422 13.984 2.32 1 98.38 188 VAL B CA 1
ATOM 8671 C C . VAL B 1 188 ? -25.359 14.867 2.984 1 98.38 188 VAL B C 1
ATOM 8673 O O . VAL B 1 188 ? -24.234 14.984 2.486 1 98.38 188 VAL B O 1
ATOM 8676 N N . GLY B 1 189 ? -25.703 15.461 4.082 1 96.31 189 GLY B N 1
ATOM 8677 C CA . GLY B 1 189 ? -24.75 16.203 4.902 1 96.31 189 GLY B CA 1
ATOM 8678 C C . GLY B 1 189 ? -24.375 17.547 4.305 1 96.31 189 GLY B C 1
ATOM 8679 O O . GLY B 1 189 ? -24.922 17.953 3.283 1 96.31 189 GLY B O 1
ATOM 8680 N N . ASP B 1 190 ? -23.375 18.25 4.926 1 97.12 190 ASP B N 1
ATOM 8681 C CA . ASP B 1 190 ? -22.938 19.562 4.492 1 97.12 190 ASP B CA 1
ATOM 8682 C C . ASP B 1 190 ? -21.406 19.625 4.371 1 97.12 190 ASP B C 1
ATOM 8684 O O . ASP B 1 190 ? -20.828 20.703 4.297 1 97.12 190 ASP B O 1
ATOM 8688 N N . HIS B 1 191 ? -20.812 18.406 4.41 1 98.06 191 HIS B N 1
ATOM 8689 C CA . HIS B 1 191 ? -19.359 18.359 4.207 1 98.06 191 HIS B CA 1
ATOM 8690 C C . HIS B 1 191 ? -18.984 18.797 2.799 1 98.06 191 HIS B C 1
ATOM 8692 O O . HIS B 1 191 ? -19.797 18.688 1.872 1 98.06 191 HIS B O 1
ATOM 8698 N N . ARG B 1 192 ? -17.797 19.344 2.707 1 98.44 192 ARG B N 1
ATOM 8699 C CA . ARG B 1 192 ? -17.188 19.656 1.415 1 98.44 192 ARG B CA 1
ATOM 8700 C C . ARG B 1 192 ? -15.883 18.875 1.221 1 98.44 192 ARG B C 1
ATOM 8702 O O . ARG B 1 192 ? -15.125 18.688 2.174 1 98.44 192 ARG B O 1
ATOM 8709 N N . LEU B 1 193 ? -15.664 18.375 -0.005 1 98.56 193 LEU B N 1
ATOM 8710 C CA . LEU B 1 193 ? -14.398 17.812 -0.46 1 98.56 193 LEU B CA 1
ATOM 8711 C C . LEU B 1 193 ? -14.047 16.562 0.332 1 98.56 193 LEU B C 1
ATOM 8713 O O . LEU B 1 193 ? -12.891 16.359 0.711 1 98.56 193 LEU B O 1
ATOM 8717 N N . ASP B 1 194 ? -15.031 15.727 0.687 1 98.25 194 ASP B N 1
ATOM 8718 C CA . ASP B 1 194 ? -14.781 14.414 1.279 1 98.25 194 ASP B CA 1
ATOM 8719 C C . ASP B 1 194 ? -14.367 13.406 0.215 1 98.25 194 ASP B C 1
ATOM 8721 O O . ASP B 1 194 ? -14.859 13.438 -0.912 1 98.25 194 ASP B O 1
ATOM 8725 N N . PRO B 1 195 ? -13.602 12.516 0.641 1 98.44 195 PRO B N 1
ATOM 8726 C CA . PRO B 1 195 ? -12.844 12.414 1.893 1 98.44 195 PRO B CA 1
ATOM 8727 C C . PRO B 1 195 ? -11.586 13.281 1.896 1 98.44 195 PRO B C 1
ATOM 8729 O O . PRO B 1 195 ? -11.211 13.836 0.859 1 98.44 195 PRO B O 1
ATOM 8732 N N . ALA B 1 196 ? -10.961 13.367 3.043 1 98.44 196 ALA B N 1
ATOM 8733 C CA . ALA B 1 196 ? -9.711 14.109 3.168 1 98.44 196 ALA B CA 1
ATOM 8734 C C . ALA B 1 196 ? -8.594 13.445 2.377 1 98.44 196 ALA B C 1
ATOM 8736 O O . ALA B 1 196 ? -8.602 12.227 2.182 1 98.44 196 ALA B O 1
ATOM 8737 N N . TYR B 1 197 ? -7.668 14.266 1.967 1 98.12 197 TYR B N 1
ATOM 8738 C CA . TYR B 1 197 ? -6.527 13.859 1.153 1 98.12 197 TYR B CA 1
ATOM 8739 C C . TYR B 1 197 ? -5.598 12.945 1.938 1 98.12 197 TYR B C 1
ATOM 8741 O O . TYR B 1 197 ? -5.23 13.25 3.076 1 98.12 197 TYR B O 1
ATOM 8749 N N . THR B 1 198 ? -5.215 11.773 1.376 1 98.06 198 THR B N 1
ATOM 8750 C CA . THR B 1 198 ? -4.219 10.852 1.906 1 98.06 198 THR B CA 1
ATOM 8751 C C . THR B 1 198 ? -3.287 10.367 0.8 1 98.06 198 THR B C 1
ATOM 8753 O O . THR B 1 198 ? -3.445 10.742 -0.363 1 98.06 198 THR B O 1
ATOM 8756 N N . ARG B 1 199 ? -2.26 9.75 1.215 1 96.81 199 ARG B N 1
ATOM 8757 C CA . ARG B 1 199 ? -1.524 8.945 0.249 1 96.81 199 ARG B CA 1
ATOM 8758 C C . ARG B 1 199 ? -2.316 7.703 -0.141 1 96.81 199 ARG B C 1
ATOM 8760 O O . ARG B 1 199 ? -2.121 6.629 0.433 1 96.81 199 ARG B O 1
ATOM 8767 N N . PHE B 1 200 ? -3.057 7.699 -1.21 1 97.25 200 PHE B N 1
ATOM 8768 C CA . PHE B 1 200 ? -4.188 6.828 -1.501 1 97.25 200 PHE B CA 1
ATOM 8769 C C . PHE B 1 200 ? -3.732 5.387 -1.675 1 97.25 200 PHE B C 1
ATOM 8771 O O . PHE B 1 200 ? -4.516 4.453 -1.475 1 97.25 200 PHE B O 1
ATOM 8778 N N . ASP B 1 201 ? -2.475 5.148 -2.072 1 96.06 201 ASP B N 1
ATOM 8779 C CA . ASP B 1 201 ? -2 3.775 -2.223 1 96.06 201 ASP B CA 1
ATOM 8780 C C . ASP B 1 201 ? -1.578 3.189 -0.877 1 96.06 201 ASP B C 1
ATOM 8782 O O . ASP B 1 201 ? -1.184 2.025 -0.799 1 96.06 201 ASP B O 1
ATOM 8786 N N . ARG B 1 202 ? -1.66 4.008 0.205 1 97.25 202 ARG B N 1
ATOM 8787 C CA . ARG B 1 202 ? -1.327 3.541 1.547 1 97.25 202 ARG B CA 1
ATOM 8788 C C . ARG B 1 202 ? -2.564 3.508 2.438 1 97.25 202 ARG B C 1
ATOM 8790 O O . ARG B 1 202 ? -2.764 2.561 3.199 1 97.25 202 ARG B O 1
ATOM 8797 N N . ARG B 1 203 ? -3.357 4.531 2.289 1 97.19 203 ARG B N 1
ATOM 8798 C CA . ARG B 1 203 ? -4.508 4.695 3.174 1 97.19 203 ARG B CA 1
ATOM 8799 C C . ARG B 1 203 ? -5.672 5.355 2.443 1 97.19 203 ARG B C 1
ATOM 8801 O O . ARG B 1 203 ? -5.473 6.309 1.687 1 97.19 203 ARG B O 1
ATOM 8808 N N . THR B 1 204 ? -6.824 4.797 2.65 1 97.62 204 THR B N 1
ATOM 8809 C CA . THR B 1 204 ? -8.062 5.371 2.143 1 97.62 204 THR B CA 1
ATOM 8810 C C . THR B 1 204 ? -9.055 5.602 3.279 1 97.62 204 THR B C 1
ATOM 8812 O O . THR B 1 204 ? -9.18 4.773 4.184 1 97.62 204 THR B O 1
ATOM 8815 N N . LEU B 1 205 ? -9.789 6.688 3.211 1 98.44 205 LEU B N 1
ATOM 8816 C CA . LEU B 1 205 ? -10.727 7.023 4.277 1 98.44 205 LEU B CA 1
ATOM 8817 C C . LEU B 1 205 ? -12.156 6.684 3.869 1 98.44 205 LEU B C 1
ATOM 8819 O O . LEU B 1 205 ? -12.5 6.742 2.686 1 98.44 205 LEU B O 1
ATOM 8823 N N . TYR B 1 206 ? -12.945 6.309 4.816 1 98.31 206 TYR B N 1
ATOM 8824 C CA . TYR B 1 206 ? -14.383 6.195 4.609 1 98.31 206 TYR B CA 1
ATOM 8825 C C . TYR B 1 206 ? -15.148 7.043 5.617 1 98.31 206 TYR B C 1
ATOM 8827 O O . TYR B 1 206 ? -14.602 7.43 6.652 1 98.31 206 TYR B O 1
ATOM 8835 N N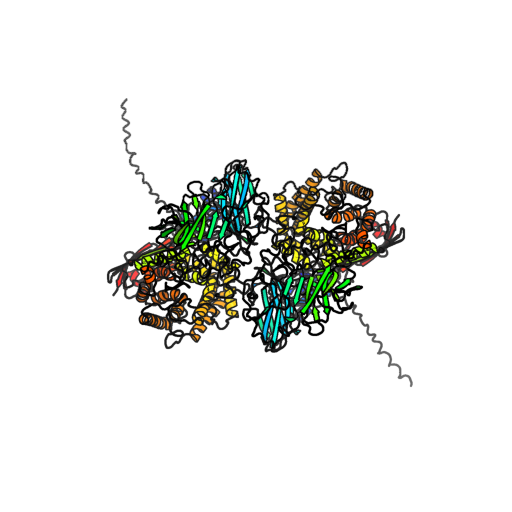 . LEU B 1 207 ? -16.344 7.398 5.281 1 98.5 207 LEU B N 1
ATOM 8836 C CA . LEU B 1 207 ? -17.234 8.164 6.145 1 98.5 207 LEU B CA 1
ATOM 8837 C C . LEU B 1 207 ? -18.516 7.395 6.426 1 98.5 207 LEU B C 1
ATOM 8839 O O . LEU B 1 207 ? -18.891 6.508 5.656 1 98.5 207 LEU B O 1
ATOM 8843 N N . THR B 1 208 ? -19.141 7.711 7.527 1 98.56 208 THR B N 1
ATOM 8844 C CA . THR B 1 208 ? -20.453 7.195 7.926 1 98.56 208 THR B CA 1
ATOM 8845 C C . THR B 1 208 ? -21.484 8.312 7.98 1 98.56 208 THR B C 1
ATOM 8847 O O . THR B 1 208 ? -21.25 9.344 8.617 1 98.56 208 THR B O 1
ATOM 8850 N N . HIS B 1 209 ? -22.594 8.141 7.32 1 98.69 209 HIS B N 1
ATOM 8851 C CA . HIS B 1 209 ? -23.672 9.109 7.316 1 98.69 209 HIS B CA 1
ATOM 8852 C C . HIS B 1 209 ? -24.953 8.508 7.875 1 98.69 209 HIS B C 1
ATOM 8854 O O . HIS B 1 209 ? -25.266 7.348 7.598 1 98.69 209 HIS B O 1
ATOM 8860 N N . ASP B 1 210 ? -25.641 9.273 8.75 1 98.5 210 ASP B N 1
ATOM 8861 C CA . ASP B 1 210 ? -27.016 8.93 9.117 1 98.5 210 ASP B CA 1
ATOM 8862 C C . ASP B 1 210 ? -28 9.32 8.023 1 98.5 210 ASP B C 1
ATOM 8864 O O . ASP B 1 210 ? -28.203 10.508 7.766 1 98.5 210 ASP B O 1
ATOM 8868 N N . ILE B 1 211 ? -28.578 8.344 7.387 1 98.62 211 ILE B N 1
ATOM 8869 C CA . ILE B 1 211 ? -29.484 8.648 6.277 1 98.62 211 ILE B CA 1
ATOM 8870 C C . ILE B 1 211 ? -30.891 8.195 6.613 1 98.62 211 ILE B C 1
ATOM 8872 O O . ILE B 1 211 ? -31.719 7.973 5.719 1 98.62 211 ILE B O 1
ATOM 8876 N N . THR B 1 212 ? -31.188 7.945 7.855 1 98.44 212 THR B N 1
ATOM 8877 C CA . THR B 1 212 ? -32.438 7.402 8.328 1 98.44 212 THR B CA 1
ATOM 8878 C C . THR B 1 212 ? -33.625 8.242 7.824 1 98.44 212 THR B C 1
ATOM 8880 O O . THR B 1 212 ? -34.594 7.703 7.301 1 98.44 212 THR B O 1
ATOM 8883 N N . GLN B 1 213 ? -33.531 9.578 7.934 1 97.81 213 GLN B N 1
ATOM 8884 C CA . GLN B 1 213 ? -34.625 10.461 7.613 1 97.81 213 GLN B CA 1
ATOM 8885 C C . GLN B 1 213 ? -34.719 10.711 6.109 1 97.81 213 GLN B C 1
ATOM 8887 O O . GLN B 1 213 ? -35.719 11.258 5.621 1 97.81 213 GLN B O 1
ATOM 8892 N N . LEU B 1 214 ? -33.719 10.273 5.418 1 98.38 214 LEU B N 1
ATOM 8893 C CA . LEU B 1 214 ? -33.688 10.523 3.98 1 98.38 214 LEU B CA 1
ATOM 8894 C C . LEU B 1 214 ? -34.281 9.352 3.207 1 98.38 214 LEU B C 1
ATOM 8896 O O . LEU B 1 214 ? -34.625 9.484 2.027 1 98.38 214 LEU B O 1
ATOM 8900 N N . LEU B 1 215 ? -34.344 8.211 3.857 1 98.19 215 LEU B N 1
ATOM 8901 C CA . LEU B 1 215 ? -34.906 7.039 3.223 1 98.19 215 LEU B CA 1
ATOM 8902 C C . LEU B 1 215 ? -36.438 6.988 3.463 1 98.19 215 LEU B C 1
ATOM 8904 O O . LEU B 1 215 ? -36.938 7.625 4.391 1 98.19 215 LEU B O 1
ATOM 8908 N N . GLN B 1 216 ? -37.094 6.34 2.557 1 97 216 GLN B N 1
ATOM 8909 C CA . GLN B 1 216 ? -38.531 6.09 2.713 1 97 216 GLN B CA 1
ATOM 8910 C C . GLN B 1 216 ? -38.844 4.613 2.52 1 97 216 GLN B C 1
ATOM 8912 O O . GLN B 1 216 ? -38.062 3.875 1.908 1 97 216 GLN B O 1
ATOM 8917 N N . GLN B 1 217 ? -39.969 4.125 3.137 1 97 217 GLN B N 1
ATOM 8918 C CA . GLN B 1 217 ? -40.469 2.777 2.859 1 97 217 GLN B CA 1
ATOM 8919 C C . GLN B 1 217 ? -40.906 2.637 1.402 1 97 217 GLN B C 1
ATOM 8921 O O . GLN B 1 217 ? -41.625 3.492 0.877 1 97 217 GLN B O 1
ATOM 8926 N N . GLY B 1 218 ? -40.469 1.608 0.797 1 96.94 218 GLY B N 1
ATOM 8927 C CA . GLY B 1 218 ? -40.75 1.428 -0.62 1 96.94 218 GLY B CA 1
ATOM 8928 C C . GLY B 1 218 ? -39.562 1.788 -1.504 1 96.94 218 GLY B C 1
ATOM 8929 O O . GLY B 1 218 ? -38.438 1.448 -1.191 1 96.94 218 GLY B O 1
ATOM 8930 N N . ASP B 1 219 ? -39.875 2.475 -2.613 1 97.69 219 ASP B N 1
ATOM 8931 C CA . ASP B 1 219 ? -38.875 2.758 -3.641 1 97.69 219 ASP B CA 1
ATOM 8932 C C . ASP B 1 219 ? -37.906 3.857 -3.186 1 97.69 219 ASP B C 1
ATOM 8934 O O . ASP B 1 219 ? -38.344 4.914 -2.723 1 97.69 219 ASP B O 1
ATOM 8938 N N . ASN B 1 220 ? -36.625 3.617 -3.219 1 98.62 220 ASN B N 1
ATOM 8939 C CA . ASN B 1 220 ? -35.531 4.562 -2.93 1 98.62 220 ASN B CA 1
ATOM 8940 C C . ASN B 1 220 ? -34.5 4.586 -4.043 1 98.62 220 ASN B C 1
ATOM 8942 O O . ASN B 1 220 ? -34.406 3.656 -4.848 1 98.62 220 ASN B O 1
ATOM 8946 N N . ALA B 1 221 ? -33.75 5.68 -4.141 1 98.69 221 ALA B N 1
ATOM 8947 C CA . ALA B 1 221 ? -32.594 5.77 -5.031 1 98.69 221 ALA B CA 1
ATOM 8948 C C . ALA B 1 221 ? -31.422 6.438 -4.336 1 98.69 221 ALA B C 1
ATOM 8950 O O . ALA B 1 221 ? -31.594 7.402 -3.584 1 98.69 221 ALA B O 1
ATOM 8951 N N . VAL B 1 222 ? -30.328 5.852 -4.488 1 98.69 222 VAL B N 1
ATOM 8952 C CA . VAL B 1 222 ? -29.078 6.445 -4.02 1 98.69 222 VAL B CA 1
ATOM 8953 C C . VAL B 1 222 ? -28.25 6.922 -5.211 1 98.69 222 VAL B C 1
ATOM 8955 O O . VAL B 1 222 ? -28.203 6.258 -6.25 1 98.69 222 VAL B O 1
ATOM 8958 N N . GLY B 1 223 ? -27.703 8.117 -5.133 1 98.81 223 GLY B N 1
ATOM 8959 C CA . GLY B 1 223 ? -26.828 8.695 -6.152 1 98.81 223 GLY B CA 1
ATOM 8960 C C . GLY B 1 223 ? -25.5 9.156 -5.602 1 98.81 223 GLY B C 1
ATOM 8961 O O . GLY B 1 223 ? -25.422 9.695 -4.5 1 98.81 223 GLY B O 1
ATOM 8962 N N . VAL B 1 224 ? -24.406 8.844 -6.32 1 98.81 224 VAL B N 1
ATOM 8963 C CA . VAL B 1 224 ? -23.078 9.312 -5.973 1 98.81 224 VAL B CA 1
ATOM 8964 C C . VAL B 1 224 ? -22.469 10.062 -7.156 1 98.81 224 VAL B C 1
ATOM 8966 O O . VAL B 1 224 ? -22.422 9.547 -8.273 1 98.81 224 VAL B O 1
ATOM 8969 N N . LEU B 1 225 ? -22.125 11.312 -6.984 1 98.69 225 LEU B N 1
ATOM 8970 C CA . LEU B 1 225 ? -21.266 12.07 -7.902 1 98.69 225 LEU B CA 1
ATOM 8971 C C . LEU B 1 225 ? -19.812 11.977 -7.48 1 98.69 225 LEU B C 1
ATOM 8973 O O . LEU B 1 225 ? -19.453 12.367 -6.363 1 98.69 225 LEU B O 1
ATOM 8977 N N . LEU B 1 226 ? -18.953 11.438 -8.352 1 97.94 226 LEU B N 1
ATOM 8978 C CA . LEU B 1 226 ? -17.562 11.203 -8.008 1 97.94 226 LEU B CA 1
ATOM 8979 C C . LEU B 1 226 ? -16.656 12.242 -8.68 1 97.94 226 LEU B C 1
ATOM 8981 O O . LEU B 1 226 ? -16.766 12.469 -9.883 1 97.94 226 LEU B O 1
ATOM 8985 N N . GLY B 1 227 ? -15.805 12.891 -7.895 1 98.44 227 GLY B N 1
ATOM 8986 C CA . GLY B 1 227 ? -14.828 13.844 -8.414 1 98.44 227 GLY B CA 1
ATOM 8987 C C . GLY B 1 227 ? -13.398 13.336 -8.344 1 98.44 227 GLY B C 1
ATOM 8988 O O . GLY B 1 227 ? -13.133 12.297 -7.73 1 98.44 227 GLY B O 1
ATOM 8989 N N . ASN B 1 228 ? -12.484 13.977 -8.945 1 98.44 228 ASN B N 1
ATOM 8990 C CA . ASN B 1 228 ? -11.102 13.555 -9.086 1 98.44 228 ASN B CA 1
ATOM 8991 C C . ASN B 1 228 ? -10.328 13.711 -7.781 1 98.44 228 ASN B C 1
ATOM 8993 O O . ASN B 1 228 ? -9.625 12.797 -7.352 1 98.44 228 ASN B O 1
ATOM 8997 N N . GLY B 1 229 ? -10.461 14.953 -7.156 1 98 229 GLY B N 1
ATOM 8998 C CA . GLY B 1 229 ? -9.625 15.281 -6.016 1 98 229 GLY B CA 1
ATOM 8999 C C . GLY B 1 229 ? -8.141 15.109 -6.301 1 98 229 GLY B C 1
ATOM 9000 O O . GLY B 1 229 ? -7.695 15.289 -7.434 1 98 229 GLY B O 1
ATOM 9001 N N . TRP B 1 230 ? -7.387 14.844 -5.293 1 98.06 230 TRP B N 1
ATOM 9002 C CA . TRP B 1 230 ? -5.953 14.609 -5.434 1 98.06 230 TRP B CA 1
ATOM 9003 C C . TRP B 1 230 ? -5.688 13.219 -6.004 1 98.06 230 TRP B C 1
ATOM 9005 O O . TRP B 1 230 ? -4.574 12.922 -6.441 1 98.06 230 TRP B O 1
ATOM 9015 N N . TYR B 1 231 ? -6.641 12.352 -6 1 98 231 TYR B N 1
ATOM 9016 C CA . TYR B 1 231 ? -6.48 10.977 -6.469 1 98 231 TYR B CA 1
ATOM 9017 C C . TYR B 1 231 ? -6.242 10.938 -7.973 1 98 231 TYR B C 1
ATOM 9019 O O . TYR B 1 231 ? -5.305 10.281 -8.438 1 98 231 TYR B O 1
ATOM 9027 N N . ASN B 1 232 ? -7.109 11.508 -8.695 1 97.75 232 ASN B N 1
ATOM 9028 C CA . ASN B 1 232 ? -6.945 11.609 -10.141 1 97.75 232 ASN B CA 1
ATOM 9029 C C . ASN B 1 232 ? -6.629 13.039 -10.57 1 97.75 232 ASN B C 1
ATOM 9031 O O . ASN B 1 232 ? -7.375 13.641 -11.344 1 97.75 232 ASN B O 1
ATOM 9035 N N . HIS B 1 233 ? -5.508 13.547 -10.031 1 96.62 233 HIS B N 1
ATOM 9036 C CA . HIS B 1 233 ? -5.059 14.891 -10.344 1 96.62 233 HIS B CA 1
ATOM 9037 C C . HIS B 1 233 ? -4.723 15.031 -11.82 1 96.62 233 HIS B C 1
ATOM 9039 O O . HIS B 1 233 ? -3.83 14.344 -12.328 1 96.62 233 HIS B O 1
ATOM 9045 N N . GLN B 1 234 ? -5.371 15.945 -12.562 1 94.06 234 GLN B N 1
ATOM 9046 C CA . GLN B 1 234 ? -5.246 16.016 -14.016 1 94.06 234 GLN B CA 1
ATOM 9047 C C . GLN B 1 234 ? -4.402 17.219 -14.438 1 94.06 234 GLN B C 1
ATOM 9049 O O . GLN B 1 234 ? -3.75 17.188 -15.484 1 94.06 234 GLN B O 1
ATOM 9054 N N . SER B 1 235 ? -4.375 18.219 -13.586 1 95.94 235 SER B N 1
ATOM 9055 C CA . SER B 1 235 ? -3.672 19.453 -13.938 1 95.94 235 SER B CA 1
ATOM 9056 C C . SER B 1 235 ? -2.162 19.281 -13.812 1 95.94 235 SER B C 1
ATOM 9058 O O . SER B 1 235 ? -1.689 18.484 -13 1 95.94 235 SER B O 1
ATOM 9060 N N . THR B 1 236 ? -1.416 19.953 -14.641 1 95.12 236 THR B N 1
ATOM 9061 C CA . THR B 1 236 ? 0.038 19.844 -14.625 1 95.12 236 THR B CA 1
ATOM 9062 C C . THR B 1 236 ? 0.662 21.047 -13.93 1 95.12 236 THR B C 1
ATOM 9064 O O . THR B 1 236 ? 0.294 22.188 -14.211 1 95.12 236 THR B O 1
ATOM 9067 N N . ALA B 1 237 ? 1.47 20.812 -13 1 95.38 237 ALA B N 1
ATOM 9068 C CA . ALA B 1 237 ? 2.186 21.828 -12.234 1 95.38 237 ALA B CA 1
ATOM 9069 C C . ALA B 1 237 ? 3.535 21.312 -11.758 1 95.38 237 ALA B C 1
ATOM 9071 O O . ALA B 1 237 ? 3.93 20.188 -12.094 1 95.38 237 ALA B O 1
ATOM 9072 N N . VAL B 1 238 ? 4.301 22.031 -11.023 1 92.62 238 VAL B N 1
ATOM 9073 C CA . VAL B 1 238 ? 5.691 21.797 -10.641 1 92.62 238 VAL B CA 1
ATOM 9074 C C . VAL B 1 238 ? 5.785 20.531 -9.781 1 92.62 238 VAL B C 1
ATOM 9076 O O . VAL B 1 238 ? 6.773 19.797 -9.852 1 92.62 238 VAL B O 1
ATOM 9079 N N . TRP B 1 239 ? 4.875 20.109 -9.023 1 93.44 239 TRP B N 1
ATOM 9080 C CA . TRP B 1 239 ? 5.008 19.016 -8.062 1 93.44 239 TRP B CA 1
ATOM 9081 C C . TRP B 1 239 ? 4.535 17.703 -8.664 1 93.44 239 TRP B C 1
ATOM 9083 O O . TRP B 1 239 ? 4.582 16.656 -8.008 1 93.44 239 TRP B O 1
ATOM 9093 N N . ASN B 1 240 ? 4.098 17.703 -9.844 1 92.44 240 ASN B N 1
ATOM 9094 C CA . ASN B 1 240 ? 3.855 16.547 -10.703 1 92.44 240 ASN B CA 1
ATOM 9095 C C . ASN B 1 240 ? 2.84 15.586 -10.086 1 92.44 240 ASN B C 1
ATOM 9097 O O . ASN B 1 240 ? 3.029 14.375 -10.102 1 92.44 240 ASN B O 1
ATOM 9101 N N . PHE B 1 241 ? 1.8 16.109 -9.492 1 94.88 241 PHE B N 1
ATOM 9102 C CA . PHE B 1 241 ? 0.774 15.242 -8.93 1 94.88 241 PHE B CA 1
ATOM 9103 C C . PHE B 1 241 ? 0.035 14.5 -10.039 1 94.88 241 PHE B C 1
ATOM 9105 O O . PHE B 1 241 ? -0.623 13.492 -9.781 1 94.88 241 PHE B O 1
ATOM 9112 N N . ASP B 1 242 ? 0.126 15.031 -11.289 1 93.75 242 ASP B N 1
ATOM 9113 C CA . ASP B 1 242 ? -0.459 14.344 -12.438 1 93.75 242 ASP B CA 1
ATOM 9114 C C . ASP B 1 242 ? 0.272 13.039 -12.727 1 93.75 242 ASP B C 1
ATOM 9116 O O . ASP B 1 242 ? -0.216 12.203 -13.492 1 93.75 242 ASP B O 1
ATOM 9120 N N . GLN B 1 243 ? 1.36 12.812 -12.016 1 92 243 GLN B N 1
ATOM 9121 C CA . GLN B 1 243 ? 2.146 11.594 -12.195 1 92 243 GLN B CA 1
ATOM 9122 C C . GLN B 1 243 ? 2.232 10.797 -10.898 1 92 243 GLN B C 1
ATOM 9124 O O . GLN B 1 243 ? 3.078 9.906 -10.766 1 92 243 GLN B O 1
ATOM 9129 N N . ALA B 1 244 ? 1.38 11.125 -9.961 1 94 244 ALA B N 1
ATOM 9130 C CA . ALA B 1 244 ? 1.404 10.422 -8.68 1 94 244 ALA B CA 1
ATOM 9131 C C . ALA B 1 244 ? 1.201 8.922 -8.883 1 94 244 ALA B C 1
ATOM 9133 O O . ALA B 1 244 ? 0.404 8.5 -9.727 1 94 244 ALA B O 1
ATOM 9134 N N . PRO B 1 245 ? 1.844 8.094 -8.016 1 91.69 245 PRO B N 1
ATOM 9135 C CA . PRO B 1 245 ? 1.769 6.641 -8.203 1 91.69 245 PRO B CA 1
ATOM 9136 C C . PRO B 1 245 ? 0.382 6.078 -7.906 1 91.69 245 PRO B C 1
ATOM 9138 O O . PRO B 1 245 ? 0.043 4.984 -8.359 1 91.69 245 PRO B O 1
ATOM 9141 N N . TRP B 1 246 ? -0.414 6.719 -7.199 1 95.25 246 TRP B N 1
ATOM 9142 C CA . TRP B 1 246 ? -1.738 6.219 -6.844 1 95.25 246 TRP B CA 1
ATOM 9143 C C . TRP B 1 246 ? -2.771 6.629 -7.887 1 95.25 246 TRP B C 1
ATOM 9145 O O . TRP B 1 246 ? -3.932 6.219 -7.816 1 95.25 246 TRP B O 1
ATOM 9155 N N . ARG B 1 247 ? -2.439 7.445 -8.836 1 95.69 247 ARG B N 1
ATOM 9156 C CA . ARG B 1 247 ? -3.426 8.07 -9.711 1 95.69 247 ARG B CA 1
ATOM 9157 C C . ARG B 1 247 ? -4.238 7.023 -10.461 1 95.69 247 ARG B C 1
ATOM 9159 O O . ARG B 1 247 ? -3.686 6.035 -10.953 1 95.69 247 ARG B O 1
ATOM 9166 N N . GLY B 1 248 ? -5.512 7.195 -10.602 1 94.5 248 GLY B N 1
ATOM 9167 C CA . GLY B 1 248 ? -6.465 6.352 -11.305 1 94.5 248 GLY B CA 1
ATOM 9168 C C . GLY B 1 248 ? -7.832 6.988 -11.453 1 94.5 248 GLY B C 1
ATOM 9169 O O . GLY B 1 248 ? -8.078 8.078 -10.922 1 94.5 248 GLY B O 1
ATOM 9170 N N . ARG B 1 249 ? -8.742 6.305 -12.203 1 96.5 249 ARG B N 1
ATOM 9171 C CA . ARG B 1 249 ? -10.133 6.75 -12.273 1 96.5 249 ARG B CA 1
ATOM 9172 C C . ARG B 1 249 ? -10.797 6.676 -10.898 1 96.5 249 ARG B C 1
ATOM 9174 O O . ARG B 1 249 ? -10.641 5.688 -10.18 1 96.5 249 ARG B O 1
ATOM 9181 N N . PRO B 1 250 ? -11.469 7.719 -10.516 1 98.12 250 PRO B N 1
ATOM 9182 C CA . PRO B 1 250 ? -12.109 7.672 -9.195 1 98.12 250 PRO B CA 1
ATOM 9183 C C . PRO B 1 250 ? -12.992 6.441 -9.008 1 98.12 250 PRO B C 1
ATOM 9185 O O . PRO B 1 250 ? -13.617 5.977 -9.961 1 98.12 250 PRO B O 1
ATOM 9188 N N . LYS B 1 251 ? -13.008 5.91 -7.844 1 98 251 LYS B N 1
ATOM 9189 C CA . LYS B 1 251 ? -13.742 4.699 -7.492 1 98 251 LYS B CA 1
ATOM 9190 C C . LYS B 1 251 ? -14.211 4.742 -6.039 1 98 251 LYS B C 1
ATOM 9192 O O . LYS B 1 251 ? -13.758 5.582 -5.262 1 98 251 LYS B O 1
ATOM 9197 N N . PHE B 1 252 ? -15.188 3.92 -5.699 1 98.62 252 PHE B N 1
ATOM 9198 C CA . PHE B 1 252 ? -15.695 3.926 -4.336 1 98.62 252 PHE B CA 1
ATOM 9199 C C . PHE B 1 252 ? -16.297 2.572 -3.973 1 98.62 252 PHE B C 1
ATOM 9201 O O . PHE B 1 252 ? -16.5 1.726 -4.844 1 98.62 252 PHE B O 1
ATOM 9208 N N . CYS B 1 253 ? -16.391 2.295 -2.736 1 98.56 253 CYS B N 1
ATOM 9209 C CA . CYS B 1 253 ? -17.078 1.177 -2.1 1 98.56 253 CYS B CA 1
ATOM 9210 C C . CYS B 1 253 ? -18.062 1.67 -1.051 1 98.56 253 CYS B C 1
ATOM 9212 O O . CYS B 1 253 ? -17.734 2.531 -0.234 1 98.56 253 CYS B O 1
ATOM 9214 N N . MET B 1 254 ? -19.281 1.16 -1.109 1 98.62 254 MET B N 1
ATOM 9215 C CA . MET B 1 254 ? -20.297 1.657 -0.171 1 98.62 254 MET B CA 1
ATOM 9216 C C . MET B 1 254 ? -21.203 0.531 0.294 1 98.62 254 MET B C 1
ATOM 9218 O O . MET B 1 254 ? -21.5 -0.39 -0.469 1 98.62 254 MET B O 1
ATOM 9222 N N . ASP B 1 255 ? -21.641 0.608 1.526 1 98.5 255 ASP B N 1
ATOM 9223 C CA . ASP B 1 255 ? -22.688 -0.203 2.145 1 98.5 255 ASP B CA 1
ATOM 9224 C C . ASP B 1 255 ? -23.75 0.675 2.812 1 98.5 255 ASP B C 1
ATOM 9226 O O . ASP B 1 255 ? -23.422 1.525 3.643 1 98.5 255 ASP B O 1
ATOM 9230 N N . ILE B 1 256 ? -24.906 0.547 2.398 1 98.62 256 ILE B N 1
ATOM 9231 C CA . ILE B 1 256 ? -26.031 1.095 3.154 1 98.62 256 ILE B CA 1
ATOM 9232 C C . ILE B 1 256 ? -26.625 0.007 4.043 1 98.62 256 ILE B C 1
ATOM 9234 O O . ILE B 1 256 ? -27.109 -1.012 3.543 1 98.62 256 ILE B O 1
ATOM 9238 N N . ARG B 1 257 ? -26.547 0.205 5.297 1 98.44 257 ARG B N 1
ATOM 9239 C CA . ARG B 1 257 ? -27.141 -0.716 6.266 1 98.44 257 ARG B CA 1
ATOM 9240 C C . ARG B 1 257 ? -28.5 -0.223 6.73 1 98.44 257 ARG B C 1
ATOM 9242 O O . ARG B 1 257 ? -28.625 0.878 7.273 1 98.44 257 ARG B O 1
ATOM 9249 N N . ILE B 1 258 ? -29.547 -0.967 6.516 1 98.44 258 ILE B N 1
ATOM 9250 C CA . ILE B 1 258 ? -30.906 -0.625 6.918 1 98.44 258 ILE B CA 1
ATOM 9251 C C . ILE B 1 258 ? -31.375 -1.584 8.008 1 98.44 258 ILE B C 1
ATOM 9253 O O . ILE B 1 258 ? -31.344 -2.805 7.832 1 98.44 258 ILE B O 1
ATOM 9257 N N . VAL B 1 259 ? -31.734 -1.057 9.094 1 98.12 259 VAL B N 1
ATOM 9258 C CA . VAL B 1 259 ? -32.375 -1.813 10.164 1 98.12 259 VAL B CA 1
ATOM 9259 C C . VAL B 1 259 ? -33.875 -1.466 10.227 1 98.12 259 VAL B C 1
ATOM 9261 O O . VAL B 1 259 ? -34.219 -0.3 10.391 1 98.12 259 VAL B O 1
ATOM 9264 N N . TYR B 1 260 ? -34.688 -2.467 10.078 1 97.44 260 TYR B N 1
ATOM 9265 C CA . TYR B 1 260 ? -36.125 -2.268 10.07 1 97.44 260 TYR B CA 1
ATOM 9266 C C . TYR B 1 260 ? -36.688 -2.354 11.484 1 97.44 260 TYR B C 1
ATOM 9268 O O . TYR B 1 260 ? -36 -2.807 12.406 1 97.44 260 TYR B O 1
ATOM 9276 N N . GLU B 1 261 ? -37.875 -1.945 11.68 1 96.81 261 GLU B N 1
ATOM 9277 C CA . GLU B 1 261 ? -38.531 -1.929 12.984 1 96.81 261 GLU B CA 1
ATOM 9278 C C . GLU B 1 261 ? -38.688 -3.342 13.539 1 96.81 261 GLU B C 1
ATOM 9280 O O . GLU B 1 261 ? -38.688 -3.541 14.758 1 96.81 261 GLU B O 1
ATOM 9285 N N . ASP B 1 262 ? -38.812 -4.332 12.68 1 95.81 262 ASP B N 1
ATOM 9286 C CA . ASP B 1 262 ? -38.969 -5.711 13.133 1 95.81 262 ASP B CA 1
ATOM 9287 C C . ASP B 1 262 ? -37.625 -6.344 13.484 1 95.81 262 ASP B C 1
ATOM 9289 O O . ASP B 1 262 ? -37.562 -7.523 13.836 1 95.81 262 ASP B O 1
ATOM 9293 N N . GLY B 1 263 ? -36.562 -5.598 13.258 1 94 263 GLY B N 1
ATOM 9294 C CA . GLY B 1 263 ? -35.25 -6.062 13.672 1 94 263 GLY B CA 1
ATOM 9295 C C . GLY B 1 263 ? -34.406 -6.609 12.531 1 94 263 GLY B C 1
ATOM 9296 O O . GLY B 1 263 ? -33.219 -6.773 12.656 1 94 263 GLY B O 1
ATOM 9297 N N . LYS B 1 264 ? -35.031 -6.844 11.422 1 95.62 264 LYS B N 1
ATOM 9298 C CA . LYS B 1 264 ? -34.281 -7.344 10.258 1 95.62 264 LYS B CA 1
ATOM 9299 C C . LYS B 1 264 ? -33.312 -6.301 9.734 1 95.62 264 LYS B C 1
ATOM 9301 O O . LYS B 1 264 ? -33.625 -5.105 9.719 1 95.62 264 LYS B O 1
ATOM 9306 N N . GLU B 1 265 ? -32.156 -6.855 9.344 1 95.94 265 GLU B N 1
ATOM 9307 C CA . GLU B 1 265 ? -31.109 -6.008 8.781 1 95.94 265 GLU B CA 1
ATOM 9308 C C . GLU B 1 265 ? -30.891 -6.316 7.305 1 95.94 265 GLU B C 1
ATOM 9310 O O . GLU B 1 265 ? -30.938 -7.48 6.895 1 95.94 265 GLU B O 1
ATOM 9315 N N . GLU B 1 266 ? -30.703 -5.312 6.523 1 95.88 266 GLU B N 1
ATOM 9316 C CA . GLU B 1 266 ? -30.422 -5.457 5.102 1 95.88 266 GLU B CA 1
ATOM 9317 C C . GLU B 1 266 ? -29.297 -4.508 4.66 1 95.88 266 GLU B C 1
ATOM 9319 O O . GLU B 1 266 ? -29.219 -3.377 5.141 1 95.88 266 GLU B O 1
ATOM 9324 N N . PHE B 1 267 ? -28.438 -4.992 3.799 1 97.06 267 PHE B N 1
ATOM 9325 C CA . PHE B 1 267 ? -27.391 -4.16 3.223 1 97.06 267 PHE B CA 1
ATOM 9326 C C . PHE B 1 267 ? -27.641 -3.906 1.743 1 97.06 267 PHE B C 1
ATOM 9328 O O . PHE B 1 267 ? -27.953 -4.836 0.993 1 97.06 267 PHE B O 1
ATOM 9335 N N . VAL B 1 268 ? -27.641 -2.701 1.312 1 97.81 268 VAL B N 1
ATOM 9336 C CA . VAL B 1 268 ? -27.547 -2.293 -0.086 1 97.81 268 VAL B CA 1
ATOM 9337 C C . VAL B 1 268 ? -26.125 -1.877 -0.412 1 97.81 268 VAL B C 1
ATOM 9339 O O . VAL B 1 268 ? -25.656 -0.813 0.013 1 97.81 268 VAL B O 1
ATOM 9342 N N . SER B 1 269 ? -25.406 -2.715 -1.166 1 97.94 269 SER B N 1
ATOM 9343 C CA . SER B 1 269 ? -23.969 -2.543 -1.329 1 97.94 269 SER B CA 1
ATOM 9344 C C . SER B 1 269 ? -23.609 -2.289 -2.789 1 97.94 269 SER B C 1
ATOM 9346 O O . SER B 1 269 ? -24.391 -2.584 -3.689 1 97.94 269 SER B O 1
ATOM 9348 N N . THR B 1 270 ? -22.453 -1.674 -3.027 1 98.19 270 THR B N 1
ATOM 9349 C CA . THR B 1 270 ? -21.953 -1.435 -4.375 1 98.19 270 THR B CA 1
ATOM 9350 C C . THR B 1 270 ? -21.594 -2.75 -5.059 1 98.19 270 THR B C 1
ATOM 9352 O O . THR B 1 270 ? -21.141 -3.693 -4.406 1 98.19 270 THR B O 1
ATOM 9355 N N . GLY B 1 271 ? -21.812 -2.799 -6.297 1 96.25 271 GLY B N 1
ATOM 9356 C CA . GLY B 1 271 ? -21.5 -3.92 -7.172 1 96.25 271 GLY B CA 1
ATOM 9357 C C . GLY B 1 271 ? -21.75 -3.615 -8.641 1 96.25 271 GLY B C 1
ATOM 9358 O O . GLY B 1 271 ? -22.031 -2.475 -9 1 96.25 271 GLY B O 1
ATOM 9359 N N . SER B 1 272 ? -21.656 -4.566 -9.461 1 93.94 272 SER B N 1
ATOM 9360 C CA . SER B 1 272 ? -21.766 -4.395 -10.906 1 93.94 272 SER B CA 1
ATOM 9361 C C . SER B 1 272 ? -23.188 -4.008 -11.312 1 93.94 272 SER B C 1
ATOM 9363 O O . SER B 1 272 ? -23.422 -3.562 -12.438 1 93.94 272 SER B O 1
ATOM 9365 N N . ASP B 1 273 ? -24.109 -4.176 -10.469 1 95.5 273 ASP B N 1
ATOM 9366 C CA . ASP B 1 273 ? -25.5 -3.871 -10.773 1 95.5 273 ASP B CA 1
ATOM 9367 C C . ASP B 1 273 ? -25.797 -2.383 -10.594 1 95.5 273 ASP B C 1
ATOM 9369 O O . ASP B 1 273 ? -26.906 -1.924 -10.852 1 95.5 273 ASP B O 1
ATOM 9373 N N . TRP B 1 274 ? -24.844 -1.597 -10.164 1 98.12 274 TRP B N 1
ATOM 9374 C CA . TRP B 1 274 ? -24.969 -0.143 -10.172 1 98.12 274 TRP B CA 1
ATOM 9375 C C . TRP B 1 274 ? -24.859 0.398 -11.602 1 98.12 274 TRP B C 1
ATOM 9377 O O . TRP B 1 274 ? -24.219 -0.213 -12.453 1 98.12 274 TRP B O 1
ATOM 9387 N N . LYS B 1 275 ? -25.562 1.526 -11.789 1 98.31 275 LYS B N 1
ATOM 9388 C CA . LYS B 1 275 ? -25.531 2.186 -13.094 1 98.31 275 LYS B CA 1
ATOM 9389 C C . LYS B 1 275 ? -24.672 3.447 -13.039 1 98.31 275 LYS B C 1
ATOM 9391 O O . LYS B 1 275 ? -24.531 4.074 -11.992 1 98.31 275 LYS B O 1
ATOM 9396 N N . THR B 1 276 ? -24.047 3.779 -14.133 1 98.5 276 THR B N 1
ATOM 9397 C CA . THR B 1 276 ? -23.188 4.961 -14.18 1 98.5 276 THR B CA 1
ATOM 9398 C C . THR B 1 276 ? -23.375 5.703 -15.5 1 98.5 276 THR B C 1
ATOM 9400 O O . THR B 1 276 ? -23.828 5.121 -16.484 1 98.5 276 THR B O 1
ATOM 9403 N N . SER B 1 277 ? -23.141 6.945 -15.492 1 98.38 277 SER B N 1
ATOM 9404 C CA . SER B 1 277 ? -23.156 7.875 -16.609 1 98.38 277 SER B CA 1
ATOM 9405 C C . SER B 1 277 ? -22.25 9.078 -16.344 1 98.38 277 SER B C 1
ATOM 9407 O O . SER B 1 277 ? -21.875 9.328 -15.203 1 98.38 277 SER B O 1
ATOM 9409 N N . LEU B 1 278 ? -21.844 9.75 -17.375 1 98.31 278 LEU B N 1
ATOM 9410 C CA . LEU B 1 278 ? -21.078 10.977 -17.188 1 98.31 278 LEU B CA 1
ATOM 9411 C C . LEU B 1 278 ? -21.969 12.102 -16.688 1 98.31 278 LEU B C 1
ATOM 9413 O O . LEU B 1 278 ? -23.156 12.164 -17.031 1 98.31 278 LEU B O 1
ATOM 9417 N N . SER B 1 279 ? -21.453 12.984 -15.93 1 98.44 279 SER B N 1
ATOM 9418 C CA . SER B 1 279 ? -22.203 14.07 -15.297 1 98.44 279 SER B CA 1
ATOM 9419 C C . SER B 1 279 ? -21.984 15.391 -16.031 1 98.44 279 SER B C 1
ATOM 9421 O O . SER B 1 279 ? -21.141 15.477 -16.938 1 98.44 279 SER B O 1
ATOM 9423 N N . PRO B 1 280 ? -22.75 16.453 -15.625 1 98.56 280 PRO B N 1
ATOM 9424 C CA . PRO B 1 280 ? -22.562 17.781 -16.203 1 98.56 280 PRO B CA 1
ATOM 9425 C C . PRO B 1 280 ? -21.281 18.453 -15.719 1 98.56 280 PRO B C 1
ATOM 9427 O O . PRO B 1 280 ? -20.922 19.531 -16.219 1 98.56 280 PRO B O 1
ATOM 9430 N N . VAL B 1 281 ? -20.594 17.875 -14.75 1 98.75 281 VAL B N 1
ATOM 9431 C CA . VAL B 1 281 ? -19.25 18.312 -14.398 1 98.75 281 VAL B CA 1
ATOM 9432 C C . VAL B 1 281 ? -18.25 17.812 -15.43 1 98.75 281 VAL B C 1
ATOM 9434 O O . VAL B 1 281 ? -17.656 16.734 -15.258 1 98.75 281 VAL B O 1
ATOM 9437 N N . ILE B 1 282 ? -17.953 18.594 -16.422 1 98.5 282 ILE B N 1
ATOM 9438 C CA . ILE B 1 282 ? -17.203 18.125 -17.578 1 98.5 282 ILE B CA 1
ATOM 9439 C C . ILE B 1 282 ? -15.703 18.219 -17.297 1 98.5 282 ILE B C 1
ATOM 9441 O O . ILE B 1 282 ? -14.891 17.688 -18.062 1 98.5 282 ILE B O 1
ATOM 9445 N N . PHE B 1 283 ? -15.367 18.938 -16.234 1 98.12 283 PHE B N 1
ATOM 9446 C CA . PHE B 1 283 ? -13.992 18.969 -15.742 1 98.12 283 PHE B CA 1
ATOM 9447 C C . PHE B 1 283 ? -13.969 19.359 -14.266 1 98.12 283 PHE B C 1
ATOM 9449 O O . PHE B 1 283 ? -14.734 20.234 -13.836 1 98.12 283 PHE B O 1
ATOM 9456 N N . ASN B 1 284 ? -13.172 18.719 -13.453 1 98.25 284 ASN B N 1
ATOM 9457 C CA . ASN B 1 284 ? -12.992 19.078 -12.047 1 98.25 284 ASN B CA 1
ATOM 9458 C C . ASN B 1 284 ? -11.57 18.812 -11.578 1 98.25 284 ASN B C 1
ATOM 9460 O O . ASN B 1 284 ? -11.078 17.688 -11.664 1 98.25 284 ASN B O 1
ATOM 9464 N N . SER B 1 285 ? -10.914 19.812 -11.141 1 97.81 285 SER B N 1
ATOM 9465 C CA . SER B 1 285 ? -9.555 19.781 -10.617 1 97.81 285 SER B CA 1
ATOM 9466 C C . SER B 1 285 ? -9.477 20.453 -9.25 1 97.81 285 SER B C 1
ATOM 9468 O O . SER B 1 285 ? -9.906 21.609 -9.102 1 97.81 285 SER B O 1
ATOM 9470 N N . ILE B 1 286 ? -8.961 19.75 -8.258 1 97.88 286 ILE B N 1
ATOM 9471 C CA . ILE B 1 286 ? -8.758 20.328 -6.938 1 97.88 286 ILE B CA 1
ATOM 9472 C C . ILE B 1 286 ? -7.754 21.469 -7.016 1 97.88 286 ILE B C 1
ATOM 9474 O O . ILE B 1 286 ? -7.766 22.375 -6.176 1 97.88 286 ILE B O 1
ATOM 9478 N N . TYR B 1 287 ? -6.941 21.516 -8.094 1 97.12 287 TYR B N 1
ATOM 9479 C CA . TYR B 1 287 ? -5.84 22.453 -8.25 1 97.12 287 TYR B CA 1
ATOM 9480 C C . TYR B 1 287 ? -6.301 23.719 -8.969 1 97.12 287 TYR B C 1
ATOM 9482 O O . TYR B 1 287 ? -6.086 24.828 -8.484 1 97.12 287 TYR B O 1
ATOM 9490 N N . THR B 1 288 ? -7.027 23.578 -10.086 1 97.62 288 THR B N 1
ATOM 9491 C CA . THR B 1 288 ? -7.293 24.75 -10.914 1 97.62 288 THR B CA 1
ATOM 9492 C C . THR B 1 288 ? -8.742 25.203 -10.75 1 97.62 288 THR B C 1
ATOM 9494 O O . THR B 1 288 ? -9 26.344 -10.344 1 97.62 288 THR B O 1
ATOM 9497 N N . ALA B 1 289 ? -9.648 24.328 -11.164 1 97.94 289 ALA B N 1
ATOM 9498 C CA . ALA B 1 289 ? -11.023 24.828 -11.211 1 97.94 289 ALA B CA 1
ATOM 9499 C C . ALA B 1 289 ? -12 23.688 -11.516 1 97.94 289 ALA B C 1
ATOM 9501 O O . ALA B 1 289 ? -11.641 22.516 -11.469 1 97.94 289 ALA B O 1
ATOM 9502 N N . GLU B 1 290 ? -13.273 24.047 -11.68 1 98.62 290 GLU B N 1
ATOM 9503 C CA . GLU B 1 290 ? -14.344 23.156 -12.102 1 98.62 290 GLU B CA 1
ATOM 9504 C C . GLU B 1 290 ? -15.117 23.75 -13.273 1 98.62 290 GLU B C 1
ATOM 9506 O O . GLU B 1 290 ? -15.383 24.953 -13.312 1 98.62 290 GLU B O 1
ATOM 9511 N N . HIS B 1 291 ? -15.414 22.938 -14.312 1 98.75 291 HIS B N 1
ATOM 9512 C CA . HIS B 1 291 ? -16.219 23.328 -15.461 1 98.75 291 HIS B CA 1
ATOM 9513 C C . HIS B 1 291 ? -17.531 22.547 -15.5 1 98.75 291 HIS B C 1
ATOM 9515 O O . HIS B 1 291 ? -17.547 21.344 -15.242 1 98.75 291 HIS B O 1
ATOM 9521 N N . TYR B 1 292 ? -18.594 23.203 -15.711 1 98.75 292 TYR B N 1
ATOM 9522 C CA . TYR B 1 292 ? -19.938 22.656 -15.648 1 98.75 292 TYR B CA 1
ATOM 9523 C C . TYR B 1 292 ? -20.734 23.031 -16.891 1 98.75 292 TYR B C 1
ATOM 9525 O O . TYR B 1 292 ? -20.828 24.203 -17.234 1 98.75 292 TYR B O 1
ATOM 9533 N N . ASP B 1 293 ? -21.328 22.062 -17.578 1 98.81 293 ASP B N 1
ATOM 9534 C CA . ASP B 1 293 ? -22.219 22.266 -18.719 1 98.81 293 ASP B CA 1
ATOM 9535 C C . ASP B 1 293 ? -23.656 21.906 -18.359 1 98.81 293 ASP B C 1
ATOM 9537 O O . ASP B 1 293 ? -24.047 20.734 -18.406 1 98.81 293 ASP B O 1
ATOM 9541 N N . ALA B 1 294 ? -24.406 22.906 -18.156 1 98.56 294 ALA B N 1
ATOM 9542 C CA . ALA B 1 294 ? -25.781 22.734 -17.656 1 98.56 294 ALA B CA 1
ATOM 9543 C C . ALA B 1 294 ? -26.656 22.062 -18.719 1 98.56 294 ALA B C 1
ATOM 9545 O O . ALA B 1 294 ? -27.719 21.531 -18.391 1 98.56 294 ALA B O 1
ATOM 9546 N N . ARG B 1 295 ? -26.344 22.031 -19.984 1 97.31 295 ARG B N 1
ATOM 9547 C CA . ARG B 1 295 ? -27.109 21.406 -21.047 1 97.31 295 ARG B CA 1
ATOM 9548 C C . ARG B 1 295 ? -27.094 19.875 -20.906 1 97.31 295 ARG B C 1
ATOM 9550 O O . ARG B 1 295 ? -27.938 19.188 -21.484 1 97.31 295 ARG B O 1
ATOM 9557 N N . LYS B 1 296 ? -26.109 19.359 -20.062 1 98.31 296 LYS B N 1
ATOM 9558 C CA . LYS B 1 296 ? -25.922 17.922 -19.906 1 98.31 296 LYS B CA 1
ATOM 9559 C C . LYS B 1 296 ? -26.594 17.406 -18.641 1 98.31 296 LYS B C 1
ATOM 9561 O O . LYS B 1 296 ? -26.469 16.234 -18.297 1 98.31 296 LYS B O 1
ATOM 9566 N N . GLU B 1 297 ? -27.328 18.25 -17.984 1 97.69 297 GLU B N 1
ATOM 9567 C CA . GLU B 1 297 ? -28.016 17.844 -16.781 1 97.69 297 GLU B CA 1
ATOM 9568 C C . GLU B 1 297 ? -29.062 16.766 -17.062 1 97.69 297 GLU B C 1
ATOM 9570 O O . GLU B 1 297 ? -29.734 16.812 -18.109 1 97.69 297 GLU B O 1
ATOM 9575 N N . GLN B 1 298 ? -29.094 15.828 -16.172 1 97.5 298 GLN B N 1
ATOM 9576 C CA . GLN B 1 298 ? -30.094 14.766 -16.219 1 97.5 298 GLN B CA 1
ATOM 9577 C C . GLN B 1 298 ? -31.047 14.844 -15.016 1 97.5 298 GLN B C 1
ATOM 9579 O O . GLN B 1 298 ? -30.828 14.18 -14 1 97.5 298 GLN B O 1
ATOM 9584 N N . ALA B 1 299 ? -32.125 15.531 -15.211 1 95.31 299 ALA B N 1
ATOM 9585 C CA . ALA B 1 299 ? -33.062 15.836 -14.117 1 95.31 299 ALA B CA 1
ATOM 9586 C C . ALA B 1 299 ? -33.562 14.555 -13.469 1 95.31 299 ALA B C 1
ATOM 9588 O O . ALA B 1 299 ? -34 13.633 -14.164 1 95.31 299 ALA B O 1
ATOM 9589 N N . GLY B 1 300 ? -33.375 14.445 -12.141 1 97.5 300 GLY B N 1
ATOM 9590 C CA . GLY B 1 300 ? -33.938 13.344 -11.375 1 97.5 300 GLY B CA 1
ATOM 9591 C C . GLY B 1 300 ? -33.094 12.102 -11.383 1 97.5 300 GLY B C 1
ATOM 9592 O O . GLY B 1 300 ? -33.5 11.039 -10.914 1 97.5 300 GLY B O 1
ATOM 9593 N N . TRP B 1 301 ? -31.891 12.133 -11.852 1 98.25 301 TRP B N 1
ATOM 9594 C CA . TRP B 1 301 ? -31.031 10.969 -12 1 98.25 301 TRP B CA 1
ATOM 9595 C C . TRP B 1 301 ? -30.844 10.25 -10.664 1 98.25 301 TRP B C 1
ATOM 9597 O O . TRP B 1 301 ? -30.594 9.047 -10.633 1 98.25 301 TRP B O 1
ATOM 9607 N N . ASN B 1 302 ? -31 10.938 -9.516 1 98.25 302 ASN B N 1
ATOM 9608 C CA . ASN B 1 302 ? -30.766 10.398 -8.18 1 98.25 302 ASN B CA 1
ATOM 9609 C C . ASN B 1 302 ? -32.094 10.219 -7.418 1 98.25 302 ASN B C 1
ATOM 9611 O O . ASN B 1 302 ? -32.094 10.234 -6.184 1 98.25 302 ASN B O 1
ATOM 9615 N N . THR B 1 303 ? -33.156 10.172 -8.109 1 98.25 303 THR B N 1
ATOM 9616 C CA . THR B 1 303 ? -34.469 9.914 -7.52 1 98.25 303 THR B CA 1
ATOM 9617 C C . THR B 1 303 ? -35.031 8.578 -8.008 1 98.25 303 THR B C 1
ATOM 9619 O O . THR B 1 303 ? -34.594 8.055 -9.031 1 98.25 303 THR B O 1
ATOM 9622 N N . PRO B 1 304 ? -36 8.062 -7.164 1 97.38 304 PRO B N 1
ATOM 9623 C CA . PRO B 1 304 ? -36.656 6.84 -7.645 1 97.38 304 PRO B CA 1
ATOM 9624 C C . PRO B 1 304 ? -37.438 7.059 -8.938 1 97.38 304 PRO B C 1
ATOM 9626 O O . PRO B 1 304 ? -38 8.133 -9.148 1 97.38 304 PRO B O 1
ATOM 9629 N N . GLY B 1 305 ? -37.594 6.168 -9.797 1 95.75 305 GLY B N 1
ATOM 9630 C CA . GLY B 1 305 ? -38.406 6.23 -11 1 95.75 305 GLY B CA 1
ATOM 9631 C C . GLY B 1 305 ? -37.656 6.75 -12.211 1 95.75 305 GLY B C 1
ATOM 9632 O O . GLY B 1 305 ? -38.156 6.75 -13.328 1 95.75 305 GLY B O 1
ATOM 9633 N N . PHE B 1 306 ? -36.438 7.246 -12.016 1 98 306 PHE B N 1
ATOM 9634 C CA . PHE B 1 306 ? -35.594 7.695 -13.133 1 98 306 PHE B CA 1
ATOM 9635 C C . PHE B 1 306 ? -35.344 6.555 -14.117 1 98 306 PHE B C 1
ATOM 9637 O O . PHE B 1 306 ? -35.062 5.43 -13.703 1 98 306 PHE B O 1
ATOM 9644 N N . ASP B 1 307 ? -35.469 6.746 -15.375 1 97.5 307 ASP B N 1
ATOM 9645 C CA . ASP B 1 307 ? -35.188 5.758 -16.406 1 97.5 307 ASP B CA 1
ATOM 9646 C C . ASP B 1 307 ? -33.688 5.715 -16.734 1 97.5 307 ASP B C 1
ATOM 9648 O O . ASP B 1 307 ? -33.188 6.551 -17.5 1 97.5 307 ASP B O 1
ATOM 9652 N N . ASP B 1 308 ? -33.062 4.703 -16.234 1 97.31 308 ASP B N 1
ATOM 9653 C CA . ASP B 1 308 ? -31.609 4.605 -16.422 1 97.31 308 ASP B CA 1
ATOM 9654 C C . ASP B 1 308 ? -31.281 3.564 -17.5 1 97.31 308 ASP B C 1
ATOM 9656 O O . ASP B 1 308 ? -30.203 2.965 -17.469 1 97.31 308 ASP B O 1
ATOM 9660 N N . GLU B 1 309 ? -32.094 3.268 -18.359 1 96.06 309 GLU B N 1
ATOM 9661 C CA . GLU B 1 309 ? -31.891 2.266 -19.406 1 96.06 309 GLU B CA 1
ATOM 9662 C C . GLU B 1 309 ? -30.688 2.619 -20.281 1 96.06 309 GLU B C 1
ATOM 9664 O O . GLU B 1 309 ? -30 1.731 -20.781 1 96.06 309 GLU B O 1
ATOM 9669 N N . LYS B 1 310 ? -30.438 3.865 -20.406 1 96.25 310 LYS B N 1
ATOM 9670 C CA . LYS B 1 310 ? -29.344 4.312 -21.266 1 96.25 310 LYS B CA 1
ATOM 9671 C C . LYS B 1 310 ? -28.016 4.328 -20.516 1 96.25 310 LYS B C 1
ATOM 9673 O O . LYS B 1 310 ? -26.969 4.516 -21.109 1 96.25 310 LYS B O 1
ATOM 9678 N N . TRP B 1 311 ? -28.094 4.188 -19.234 1 97.88 311 TRP B N 1
ATOM 9679 C CA . TRP B 1 311 ? -26.875 4.16 -18.422 1 97.88 311 TRP B CA 1
ATOM 9680 C C . TRP B 1 311 ? -26.172 2.809 -18.531 1 97.88 311 TRP B C 1
ATOM 9682 O O . TRP B 1 311 ? -26.797 1.811 -18.906 1 97.88 311 TRP B O 1
ATOM 9692 N N . LYS B 1 312 ? -24.859 2.764 -18.344 1 97.25 312 LYS B N 1
ATOM 9693 C CA . LYS B 1 312 ? -24.078 1.532 -18.344 1 97.25 312 LYS B CA 1
ATOM 9694 C C . LYS B 1 312 ? -23.922 0.988 -16.922 1 97.25 312 LYS B C 1
ATOM 9696 O O . LYS B 1 312 ? -24.078 1.725 -15.945 1 97.25 312 LYS B O 1
ATOM 9701 N N . ASN B 1 313 ? -23.594 -0.295 -16.797 1 96.94 313 ASN B N 1
ATOM 9702 C CA . ASN B 1 313 ? -23.266 -0.876 -15.5 1 96.94 313 ASN B CA 1
ATOM 9703 C C . ASN B 1 313 ? -21.875 -0.433 -15.031 1 96.94 313 ASN B C 1
ATOM 9705 O O . ASN B 1 313 ? -20.969 -0.269 -15.844 1 96.94 313 ASN B O 1
ATOM 9709 N N . ALA B 1 314 ? -21.781 -0.225 -13.773 1 97.12 314 ALA B N 1
ATOM 9710 C CA . ALA B 1 314 ? -20.469 0.035 -13.18 1 97.12 314 ALA B CA 1
ATOM 9711 C C . ALA B 1 314 ? -19.562 -1.188 -13.297 1 97.12 314 ALA B C 1
ATOM 9713 O O . ALA B 1 314 ? -20.047 -2.309 -13.484 1 97.12 314 ALA B O 1
ATOM 9714 N N . ALA B 1 315 ? -18.281 -0.969 -13.242 1 95.19 315 ALA B N 1
ATOM 9715 C CA . ALA B 1 315 ? -17.312 -2.057 -13.289 1 95.19 315 ALA B CA 1
ATOM 9716 C C . ALA B 1 315 ? -16.656 -2.27 -11.93 1 95.19 315 ALA B C 1
ATOM 9718 O O . ALA B 1 315 ? -16.203 -1.312 -11.289 1 95.19 315 ALA B O 1
ATOM 9719 N N . CYS B 1 316 ? -16.609 -3.504 -11.461 1 95.69 316 CYS B N 1
ATOM 9720 C CA . CYS B 1 316 ? -15.875 -3.83 -10.25 1 95.69 316 CYS B CA 1
ATOM 9721 C C . CYS B 1 316 ? -14.375 -3.691 -10.461 1 95.69 316 CYS B C 1
ATOM 9723 O O . CYS B 1 316 ? -13.867 -3.98 -11.547 1 95.69 316 CYS B O 1
ATOM 9725 N N . THR B 1 317 ? -13.617 -3.254 -9.492 1 94.94 317 THR B N 1
ATOM 9726 C CA . THR B 1 317 ? -12.18 -3.033 -9.57 1 94.94 317 THR B CA 1
ATOM 9727 C C . THR B 1 317 ? -11.523 -3.275 -8.211 1 94.94 317 THR B C 1
ATOM 9729 O O . THR B 1 317 ? -12.18 -3.721 -7.27 1 94.94 317 THR B O 1
ATOM 9732 N N . SER B 1 318 ? -10.25 -3.041 -8.102 1 94.44 318 SER B N 1
ATOM 9733 C CA . SER B 1 318 ? -9.492 -3.285 -6.875 1 94.44 318 SER B CA 1
ATOM 9734 C C . SER B 1 318 ? -9.617 -2.113 -5.906 1 94.44 318 SER B C 1
ATOM 9736 O O . SER B 1 318 ? -9.867 -0.98 -6.324 1 94.44 318 SER B O 1
ATOM 9738 N N . ALA B 1 319 ? -9.445 -2.377 -4.586 1 96.38 319 ALA B N 1
ATOM 9739 C CA . ALA B 1 319 ? -9.305 -1.31 -3.598 1 96.38 319 ALA B CA 1
ATOM 9740 C C . ALA B 1 319 ? -8.023 -0.519 -3.828 1 96.38 319 ALA B C 1
ATOM 9742 O O . ALA B 1 319 ? -6.996 -1.085 -4.219 1 96.38 319 ALA B O 1
ATOM 9743 N N . PRO B 1 320 ? -8 0.77 -3.551 1 95.88 320 PRO B N 1
ATOM 9744 C CA . PRO B 1 320 ? -6.789 1.568 -3.756 1 95.88 320 PRO B CA 1
ATOM 9745 C C . PRO B 1 320 ? -5.684 1.231 -2.758 1 95.88 320 PRO B C 1
ATOM 9747 O O . PRO B 1 320 ? -4.5 1.432 -3.049 1 95.88 320 PRO B O 1
ATOM 9750 N N . SER B 1 321 ? -6.066 0.825 -1.563 1 94.75 321 SER B N 1
ATOM 9751 C CA . SER B 1 321 ? -5.109 0.512 -0.508 1 94.75 321 SER B CA 1
ATOM 9752 C C . SER B 1 321 ? -5.605 -0.632 0.369 1 94.75 321 SER B C 1
ATOM 9754 O O . SER B 1 321 ? -6.785 -0.992 0.319 1 94.75 321 SER B O 1
ATOM 9756 N N . ASN B 1 322 ? -4.648 -1.202 1.181 1 90.56 322 ASN B N 1
ATOM 9757 C CA . ASN B 1 322 ? -5.012 -2.279 2.096 1 90.56 322 ASN B CA 1
ATOM 9758 C C . ASN B 1 322 ? -5.387 -1.741 3.473 1 90.56 322 ASN B C 1
ATOM 9760 O O . ASN B 1 322 ? -5.539 -2.51 4.426 1 90.56 322 ASN B O 1
ATOM 9764 N N . LEU B 1 323 ? -5.438 -0.443 3.566 1 95.25 323 LEU B N 1
ATOM 9765 C CA . LEU B 1 323 ? -5.84 0.193 4.816 1 95.25 323 LEU B CA 1
ATOM 9766 C C . LEU B 1 323 ? -6.977 1.181 4.582 1 95.25 323 LEU B C 1
ATOM 9768 O O . LEU B 1 323 ? -6.754 2.287 4.086 1 95.25 323 LEU B O 1
ATOM 9772 N N . ILE B 1 324 ? -8.172 0.788 4.852 1 97.06 324 ILE B N 1
ATOM 9773 C CA . ILE B 1 324 ? -9.359 1.627 4.77 1 97.06 324 ILE B CA 1
ATOM 9774 C C . ILE B 1 324 ? -9.852 1.973 6.172 1 97.06 324 ILE B C 1
ATOM 9776 O O . ILE B 1 324 ? -10.305 1.096 6.91 1 97.06 324 ILE B O 1
ATOM 9780 N N . VAL B 1 325 ? -9.75 3.223 6.555 1 96.81 325 VAL B N 1
ATOM 9781 C CA . VAL B 1 325 ? -10.039 3.588 7.938 1 96.81 325 VAL B CA 1
ATOM 9782 C C . VAL B 1 325 ? -11.07 4.715 7.973 1 96.81 325 VAL B C 1
ATOM 9784 O O . VAL B 1 325 ? -11.25 5.434 6.984 1 96.81 325 VAL B O 1
ATOM 9787 N N . SER B 1 326 ? -11.719 4.883 9.086 1 98 326 SER B N 1
ATOM 9788 C CA . SER B 1 326 ? -12.75 5.898 9.273 1 98 326 SER B CA 1
ATOM 9789 C C . SER B 1 326 ? -12.148 7.297 9.352 1 98 326 SER B C 1
ATOM 9791 O O . SER B 1 326 ? -11.102 7.492 9.977 1 98 326 SER B O 1
ATOM 9793 N N . GLN B 1 327 ? -12.719 8.219 8.625 1 97.94 327 GLN B N 1
ATOM 9794 C CA . GLN B 1 327 ? -12.383 9.633 8.797 1 97.94 327 GLN B CA 1
ATOM 9795 C C . GLN B 1 327 ? -12.992 10.18 10.086 1 97.94 327 GLN B C 1
ATOM 9797 O O . GLN B 1 327 ? -14.203 10.352 10.188 1 97.94 327 GLN B O 1
ATOM 9802 N N . GLN B 1 328 ? -12.164 10.438 11.07 1 95.81 328 GLN B N 1
ATOM 9803 C CA . GLN B 1 328 ? -12.594 10.961 12.359 1 95.81 328 GLN B CA 1
ATOM 9804 C C . GLN B 1 328 ? -11.992 12.336 12.625 1 95.81 328 GLN B C 1
ATOM 9806 O O . GLN B 1 328 ? -11.117 12.484 13.484 1 95.81 328 GLN B O 1
ATOM 9811 N N . MET B 1 329 ? -12.492 13.305 11.977 1 97.62 329 MET B N 1
ATOM 9812 C CA . MET B 1 329 ? -11.984 14.672 12.094 1 97.62 329 MET B CA 1
ATOM 9813 C C . MET B 1 329 ? -13.078 15.688 11.773 1 97.62 329 MET B C 1
ATOM 9815 O O . MET B 1 329 ? -14.094 15.336 11.164 1 97.62 329 MET B O 1
ATOM 9819 N N . HIS B 1 330 ? -12.844 16.891 12.234 1 98.06 330 HIS B N 1
ATOM 9820 C CA . HIS B 1 330 ? -13.719 17.969 11.797 1 98.06 330 HIS B CA 1
ATOM 9821 C C . HIS B 1 330 ? -13.672 18.125 10.281 1 98.06 330 HIS B C 1
ATOM 9823 O O . HIS B 1 330 ? -12.594 18.188 9.688 1 98.06 330 HIS B O 1
ATOM 9829 N N . PRO B 1 331 ? -14.781 18.141 9.625 1 98.19 331 PRO B N 1
ATOM 9830 C CA . PRO B 1 331 ? -14.828 18.172 8.164 1 98.19 331 PRO B CA 1
ATOM 9831 C C . PRO B 1 331 ? -14.562 19.562 7.586 1 98.19 331 PRO B C 1
ATOM 9833 O O . PRO B 1 331 ? -14.547 20.547 8.328 1 98.19 331 PRO B O 1
ATOM 9836 N N . VAL B 1 332 ? -14.273 19.578 6.312 1 98.75 332 VAL B N 1
ATOM 9837 C CA . VAL B 1 332 ? -14.312 20.844 5.566 1 98.75 332 VAL B CA 1
ATOM 9838 C C . VAL B 1 332 ? -15.766 21.25 5.316 1 98.75 332 VAL B C 1
ATOM 9840 O O . VAL B 1 332 ? -16.609 20.406 5 1 98.75 332 VAL B O 1
ATOM 9843 N N . ARG B 1 333 ? -16.078 22.531 5.527 1 98.69 333 ARG B N 1
ATOM 9844 C CA . ARG B 1 333 ? -17.422 23.078 5.297 1 98.69 333 ARG B CA 1
ATOM 9845 C C . ARG B 1 333 ? -17.344 24.469 4.688 1 98.69 333 ARG B C 1
ATOM 9847 O O . ARG B 1 333 ? -16.266 25.078 4.672 1 98.69 333 ARG B O 1
ATOM 9854 N N . ASP B 1 334 ? -18.453 24.891 4.066 1 98.44 334 ASP B N 1
ATOM 9855 C CA . ASP B 1 334 ? -18.672 26.312 3.836 1 98.44 334 ASP B CA 1
ATOM 9856 C C . ASP B 1 334 ? -18.969 27.047 5.145 1 98.44 334 ASP B C 1
ATOM 9858 O O . ASP B 1 334 ? -20.141 27.219 5.52 1 98.44 334 ASP B O 1
ATOM 9862 N N . VAL B 1 335 ? -17.938 27.531 5.746 1 98.31 335 VAL B N 1
ATOM 9863 C CA . VAL B 1 335 ? -18.047 27.969 7.133 1 98.31 335 VAL B CA 1
ATOM 9864 C C . VAL B 1 335 ? -18.719 29.328 7.195 1 98.31 335 VAL B C 1
ATOM 9866 O O . VAL B 1 335 ? -19.484 29.625 8.125 1 98.31 335 VAL B O 1
ATOM 9869 N N . LYS B 1 336 ? -18.438 30.203 6.227 1 98.25 336 LYS B N 1
ATOM 9870 C CA . LYS B 1 336 ? -19 31.547 6.234 1 98.25 336 LYS B CA 1
ATOM 9871 C C . LYS B 1 336 ? -19.359 32 4.82 1 98.25 336 LYS B C 1
ATOM 9873 O O . LYS B 1 336 ? -18.547 31.875 3.898 1 98.25 336 LYS B O 1
ATOM 9878 N N . GLN B 1 337 ? -20.547 32.469 4.652 1 98.31 337 GLN B N 1
ATOM 9879 C CA . GLN B 1 337 ? -20.969 33.062 3.4 1 98.31 337 GLN B CA 1
ATOM 9880 C C . GLN B 1 337 ? -20.656 34.562 3.377 1 98.31 337 GLN B C 1
ATOM 9882 O O . GLN B 1 337 ? -20.859 35.25 4.371 1 98.31 337 GLN B O 1
ATOM 9887 N N . LEU B 1 338 ? -20.156 35.062 2.264 1 98.5 338 LEU B N 1
ATOM 9888 C CA . LEU B 1 338 ? -19.812 36.469 2.111 1 98.5 338 LEU B CA 1
ATOM 9889 C C . LEU B 1 338 ? -20.5 37.062 0.896 1 98.5 338 LEU B C 1
ATOM 9891 O O . LEU B 1 338 ? -20.609 36.438 -0.151 1 98.5 338 LEU B O 1
ATOM 9895 N N . ASN B 1 339 ? -20.984 38.25 1.033 1 98.19 339 ASN B N 1
ATOM 9896 C CA . ASN B 1 339 ? -21.438 39.062 -0.081 1 98.19 339 ASN B CA 1
ATOM 9897 C C . ASN B 1 339 ? -20.344 40.031 -0.546 1 98.19 339 ASN B C 1
ATOM 9899 O O . ASN B 1 339 ? -19.5 40.438 0.249 1 98.19 339 ASN B O 1
ATOM 9903 N N . PRO B 1 340 ? -20.375 40.344 -1.843 1 98.38 340 PRO B N 1
ATOM 9904 C CA . PRO B 1 340 ? -19.375 41.312 -2.285 1 98.38 340 PRO B CA 1
ATOM 9905 C C . PRO B 1 340 ? -19.562 42.688 -1.65 1 98.38 340 PRO B C 1
ATOM 9907 O O . PRO B 1 340 ? -20.703 43.125 -1.469 1 98.38 340 PRO B O 1
ATOM 9910 N N . VAL B 1 341 ? -18.531 43.344 -1.357 1 98.12 341 VAL B N 1
ATOM 9911 C CA . VAL B 1 341 ? -18.594 44.688 -0.802 1 98.12 341 VAL B CA 1
ATOM 9912 C C . VAL B 1 341 ? -18.703 45.719 -1.933 1 98.12 341 VAL B C 1
ATOM 9914 O O . VAL B 1 341 ? -19.156 46.844 -1.721 1 98.12 341 VAL B O 1
ATOM 9917 N N . LYS B 1 342 ? -18.25 45.281 -3.16 1 97.62 342 LYS B N 1
ATOM 9918 C CA . LYS B 1 342 ? -18.312 46.156 -4.328 1 97.62 342 LYS B CA 1
ATOM 9919 C C . LYS B 1 342 ? -18.453 45.344 -5.613 1 97.62 342 LYS B C 1
ATOM 9921 O O . LYS B 1 342 ? -17.891 44.25 -5.734 1 97.62 342 LYS B O 1
ATOM 9926 N N . MET B 1 343 ? -19.266 45.812 -6.562 1 98.06 343 MET B N 1
ATOM 9927 C CA . MET B 1 343 ? -19.359 45.312 -7.926 1 98.06 343 MET B CA 1
ATOM 9928 C C . MET B 1 343 ? -19.094 46.406 -8.945 1 98.06 343 MET B C 1
ATOM 9930 O O . MET B 1 343 ? -19.641 47.5 -8.82 1 98.06 343 MET B O 1
ATOM 9934 N N . THR B 1 344 ? -18.266 46.156 -9.898 1 97.81 344 THR B N 1
ATOM 9935 C CA . THR B 1 344 ? -18 47.094 -10.992 1 97.81 344 THR B CA 1
ATOM 9936 C C . THR B 1 344 ? -18.391 46.469 -12.328 1 97.81 344 THR B C 1
ATOM 9938 O O . THR B 1 344 ? -17.875 45.406 -12.703 1 97.81 344 THR B O 1
ATOM 9941 N N . LYS B 1 345 ? -19.312 47.031 -12.984 1 97.88 345 LYS B N 1
ATOM 9942 C CA . LYS B 1 345 ? -19.625 46.625 -14.352 1 97.88 345 LYS B CA 1
ATOM 9943 C C . LYS B 1 345 ? -18.641 47.219 -15.352 1 97.88 345 LYS B C 1
ATOM 9945 O O . LYS B 1 345 ? -18.688 48.406 -15.648 1 97.88 345 LYS B O 1
ATOM 9950 N N . LEU B 1 346 ? -17.812 46.469 -15.828 1 97.38 346 LEU B N 1
ATOM 9951 C CA . LEU B 1 346 ? -16.812 46.938 -16.797 1 97.38 346 LEU B CA 1
ATOM 9952 C C . LEU B 1 346 ? -17.406 47.031 -18.188 1 97.38 346 LEU B C 1
ATOM 9954 O O . LEU B 1 346 ? -17.062 47.906 -18.969 1 97.38 346 LEU B O 1
ATOM 9958 N N . SER B 1 347 ? -18.219 46.031 -18.578 1 97.56 347 SER B N 1
ATOM 9959 C CA . SER B 1 347 ? -19.016 46 -19.781 1 97.56 347 SER B CA 1
ATOM 9960 C C . SER B 1 347 ? -20.234 45.094 -19.609 1 97.56 347 SER B C 1
ATOM 9962 O O . SER B 1 347 ? -20.469 44.562 -18.516 1 97.56 347 SER B O 1
ATOM 9964 N N . ASP B 1 348 ? -20.984 44.906 -20.719 1 97 348 ASP B N 1
ATOM 9965 C CA . ASP B 1 348 ? -22.156 44.031 -20.656 1 97 348 ASP B CA 1
ATOM 9966 C C . ASP B 1 348 ? -21.75 42.562 -20.594 1 97 348 ASP B C 1
ATOM 9968 O O . ASP B 1 348 ? -22.594 41.688 -20.328 1 97 348 ASP B O 1
ATOM 9972 N N . THR B 1 349 ? -20.484 42.25 -20.719 1 98.25 349 THR B N 1
ATOM 9973 C CA . THR B 1 349 ? -19.984 40.875 -20.703 1 98.25 349 THR B CA 1
ATOM 9974 C C . THR B 1 349 ? -18.859 40.719 -19.688 1 98.25 349 THR B C 1
ATOM 9976 O O . THR B 1 349 ? -18.156 39.688 -19.688 1 98.25 349 THR B O 1
ATOM 9979 N N . ASP B 1 350 ? -18.625 41.75 -18.938 1 98.19 350 ASP B N 1
ATOM 9980 C CA . ASP B 1 350 ? -17.484 41.75 -18.016 1 98.19 350 ASP B CA 1
ATOM 9981 C C . ASP B 1 350 ? -17.828 42.469 -16.703 1 98.19 350 ASP B C 1
ATOM 9983 O O . ASP B 1 350 ? -18.125 43.656 -16.703 1 98.19 350 ASP B O 1
ATOM 9987 N N . TYR B 1 351 ? -17.844 41.719 -15.617 1 98.62 351 TYR B N 1
ATOM 9988 C CA . TYR B 1 351 ? -18.141 42.25 -14.281 1 98.62 351 TYR B CA 1
ATOM 9989 C C . TYR B 1 351 ? -17.031 41.875 -13.305 1 98.62 351 TYR B C 1
ATOM 9991 O O . TYR B 1 351 ? -16.469 40.781 -13.367 1 98.62 351 TYR B O 1
ATOM 9999 N N . LEU B 1 352 ? -16.688 42.812 -12.391 1 98.62 352 LEU B N 1
ATOM 10000 C CA . LEU B 1 352 ? -15.688 42.562 -11.352 1 98.62 352 LEU B CA 1
ATOM 10001 C C . LEU B 1 352 ? -16.312 42.656 -9.961 1 98.62 352 LEU B C 1
ATOM 10003 O O . LEU B 1 352 ? -16.938 43.688 -9.633 1 98.62 352 LEU B O 1
ATOM 10007 N N . PHE B 1 353 ? -16.172 41.625 -9.172 1 98.75 353 PHE B N 1
ATOM 10008 C CA . PHE B 1 353 ? -16.672 41.594 -7.801 1 98.75 353 PHE B CA 1
ATOM 10009 C C . PHE B 1 353 ? -15.523 41.594 -6.805 1 98.75 353 PHE B C 1
ATOM 10011 O O . PHE B 1 353 ? -14.516 40.938 -7.008 1 98.75 353 PHE B O 1
ATOM 10018 N N . ASP B 1 354 ? -15.625 42.406 -5.746 1 98.5 354 ASP B N 1
ATOM 10019 C CA . ASP B 1 354 ? -14.695 42.469 -4.617 1 98.5 354 ASP B CA 1
ATOM 10020 C C . ASP B 1 354 ? -15.383 42 -3.326 1 98.5 354 ASP B C 1
ATOM 10022 O O . ASP B 1 354 ? -16.406 42.562 -2.932 1 98.5 354 ASP B O 1
ATOM 10026 N N . PHE B 1 355 ? -14.812 41.156 -2.646 1 98.5 355 PHE B N 1
ATOM 10027 C CA . PHE B 1 355 ? -15.453 40.625 -1.448 1 98.5 355 PHE B CA 1
ATOM 10028 C C . PHE B 1 355 ? -14.852 41.219 -0.193 1 98.5 355 PHE B C 1
ATOM 10030 O O . PHE B 1 355 ? -15.281 40.938 0.922 1 98.5 355 PHE B O 1
ATOM 10037 N N . GLY B 1 356 ? -13.836 41.969 -0.301 1 97.75 356 GLY B N 1
ATOM 10038 C CA . GLY B 1 356 ? -13.32 42.75 0.796 1 97.75 356 GLY B CA 1
ATOM 10039 C C . GLY B 1 356 ? -12.305 42.031 1.646 1 97.75 356 GLY B C 1
ATOM 10040 O O . GLY B 1 356 ? -11.664 42.625 2.514 1 97.75 356 GLY B O 1
ATOM 10041 N N . GLN B 1 357 ? -12.117 40.781 1.44 1 97.75 357 GLN B N 1
ATOM 10042 C CA . GLN B 1 357 ? -11.117 39.969 2.148 1 97.75 357 GLN B CA 1
ATOM 10043 C C . GLN B 1 357 ? -10.625 38.812 1.296 1 97.75 357 GLN B C 1
ATOM 10045 O O . GLN B 1 357 ? -11.367 38.281 0.466 1 97.75 357 GLN B O 1
ATOM 10050 N N . ASN B 1 358 ? -9.305 38.469 1.474 1 98.31 358 ASN B N 1
ATOM 10051 C CA . ASN B 1 358 ? -8.758 37.25 0.887 1 98.31 358 ASN B CA 1
ATOM 10052 C C . ASN B 1 358 ? -9.242 36.031 1.625 1 98.31 358 ASN B C 1
ATOM 10054 O O . ASN B 1 358 ? -9.469 36.062 2.836 1 98.31 358 ASN B O 1
ATOM 10058 N N . MET B 1 359 ? -9.531 34.969 0.907 1 98.44 359 MET B N 1
ATOM 10059 C CA . MET B 1 359 ? -10.078 33.75 1.518 1 98.44 359 MET B CA 1
ATOM 10060 C C . MET B 1 359 ? -9.805 32.531 0.642 1 98.44 359 MET B C 1
ATOM 10062 O O . MET B 1 359 ? -9.398 32.656 -0.512 1 98.44 359 MET B O 1
ATOM 10066 N N . SER B 1 360 ? -10.031 31.375 1.213 1 98.81 360 SER B N 1
ATOM 10067 C CA . SER B 1 360 ? -10.133 30.125 0.471 1 98.81 360 SER B CA 1
ATOM 10068 C C . SER B 1 360 ? -11.586 29.688 0.311 1 98.81 360 SER B C 1
ATOM 10070 O O . SER B 1 360 ? -12.391 29.859 1.229 1 98.81 360 SER B O 1
ATOM 10072 N N . GLY B 1 361 ? -11.891 29.25 -0.847 1 98.69 361 GLY B N 1
ATOM 10073 C CA . GLY B 1 361 ? -13.242 28.719 -0.979 1 98.69 361 GLY B CA 1
ATOM 10074 C C . GLY B 1 361 ? -13.758 28.766 -2.404 1 98.69 361 GLY B C 1
ATOM 10075 O O . GLY B 1 361 ? -13.023 28.453 -3.346 1 98.69 361 GLY B O 1
ATOM 10076 N N . VAL B 1 362 ? -15.094 28.953 -2.531 1 98.69 362 VAL B N 1
ATOM 10077 C CA . VAL B 1 362 ? -15.773 28.922 -3.824 1 98.69 362 VAL B CA 1
ATOM 10078 C C . VAL B 1 362 ? -16.734 30.094 -3.938 1 98.69 362 VAL B C 1
ATOM 10080 O O . VAL B 1 362 ? -17.062 30.734 -2.938 1 98.69 362 VAL B O 1
ATOM 10083 N N . SER B 1 363 ? -17.125 30.406 -5.141 1 98.69 363 SER B N 1
ATOM 10084 C CA . SER B 1 363 ? -18.188 31.359 -5.406 1 98.69 363 SER B CA 1
ATOM 10085 C C . SER B 1 363 ? -19.422 30.672 -5.965 1 98.69 363 SER B C 1
ATOM 10087 O O . SER B 1 363 ? -19.344 29.562 -6.484 1 98.69 363 SER B O 1
ATOM 10089 N N . GLU B 1 364 ? -20.516 31.266 -5.73 1 98.75 364 GLU B N 1
ATOM 10090 C CA . GLU B 1 364 ? -21.781 30.812 -6.293 1 98.75 364 GLU B CA 1
ATOM 10091 C C . GLU B 1 364 ? -22.406 31.891 -7.172 1 98.75 364 GLU B C 1
ATOM 10093 O O . GLU B 1 364 ? -22.703 33 -6.695 1 98.75 364 GLU B O 1
ATOM 10098 N N . LEU B 1 365 ? -22.594 31.562 -8.398 1 98.75 365 LEU B N 1
ATOM 10099 C CA . LEU B 1 365 ? -23.188 32.469 -9.367 1 98.75 365 LEU B CA 1
ATOM 10100 C C . LEU B 1 365 ? -24.656 32.156 -9.602 1 98.75 365 LEU B C 1
ATOM 10102 O O . LEU B 1 365 ? -25 30.969 -9.758 1 98.75 365 LEU B O 1
ATOM 10106 N N . ILE B 1 366 ? -25.484 33.062 -9.562 1 98.38 366 ILE B N 1
ATOM 10107 C CA . ILE B 1 366 ? -26.875 32.969 -10 1 98.38 366 ILE B CA 1
ATOM 10108 C C . ILE B 1 366 ? -27.094 33.906 -11.195 1 98.38 366 ILE B C 1
ATOM 10110 O O . ILE B 1 366 ? -26.812 35.094 -11.125 1 98.38 366 ILE B O 1
ATOM 10114 N N . VAL B 1 367 ? -27.609 33.344 -12.328 1 98.12 367 VAL B N 1
ATOM 10115 C CA . VAL B 1 367 ? -27.656 34.125 -13.547 1 98.12 367 VAL B CA 1
ATOM 10116 C C . VAL B 1 367 ? -28.719 33.562 -14.492 1 98.12 367 VAL B C 1
ATOM 10118 O O . VAL B 1 367 ? -29.109 32.406 -14.375 1 98.12 367 VAL B O 1
ATOM 10121 N N . THR B 1 368 ? -29.219 34.406 -15.312 1 97.5 368 THR B N 1
ATOM 10122 C CA . THR B 1 368 ? -30.047 34.031 -16.453 1 97.5 368 THR B CA 1
ATOM 10123 C C . THR B 1 368 ? -29.359 34.406 -17.766 1 97.5 368 THR B C 1
ATOM 10125 O O . THR B 1 368 ? -28.719 35.438 -17.844 1 97.5 368 THR B O 1
ATOM 10128 N N . GLY B 1 369 ? -29.547 33.562 -18.797 1 97.31 369 GLY B N 1
ATOM 10129 C CA . GLY B 1 369 ? -28.953 33.844 -20.094 1 97.31 369 GLY B CA 1
ATOM 10130 C C . GLY B 1 369 ? -29.359 32.844 -21.172 1 97.31 369 GLY B C 1
ATOM 10131 O O . GLY B 1 369 ? -30.141 31.938 -20.906 1 97.31 369 GLY B O 1
ATOM 10132 N N . LYS B 1 370 ? -28.797 33 -22.391 1 97.31 370 LYS B N 1
ATOM 10133 C CA . LYS B 1 370 ? -29.125 32.156 -23.531 1 97.31 370 LYS B CA 1
ATOM 10134 C C . LYS B 1 370 ? -28.453 30.797 -23.406 1 97.31 370 LYS B C 1
ATOM 10136 O O . LYS B 1 370 ? -27.391 30.656 -22.797 1 97.31 370 LYS B O 1
ATOM 10141 N N . PRO B 1 371 ? -29.188 29.75 -23.984 1 97.62 371 PRO B N 1
ATOM 10142 C CA . PRO B 1 371 ? -28.531 28.453 -24 1 97.62 371 PRO B CA 1
ATOM 10143 C C . PRO B 1 371 ? -27.156 28.484 -24.656 1 97.62 371 PRO B C 1
ATOM 10145 O O . PRO B 1 371 ? -26.984 29.094 -25.719 1 97.62 371 PRO B O 1
ATOM 10148 N N . GLY B 1 372 ? -26.125 27.891 -23.969 1 97.88 372 GLY B N 1
ATOM 10149 C CA . GLY B 1 372 ? -24.812 27.797 -24.562 1 97.88 372 GLY B CA 1
ATOM 10150 C C . GLY B 1 372 ? -23.891 28.938 -24.156 1 97.88 372 GLY B C 1
ATOM 10151 O O . GLY B 1 372 ? -22.688 28.891 -24.406 1 97.88 372 GLY B O 1
ATOM 10152 N N . THR B 1 373 ? -24.5 29.984 -23.516 1 98.31 373 THR B N 1
ATOM 10153 C CA . THR B 1 373 ? -23.656 31.062 -23.016 1 98.31 373 THR B CA 1
ATOM 10154 C C . THR B 1 373 ? -22.578 30.516 -22.062 1 98.31 373 THR B C 1
ATOM 10156 O O . THR B 1 373 ? -22.891 29.75 -21.141 1 98.31 373 THR B O 1
ATOM 10159 N N . GLU B 1 374 ? -21.344 30.812 -22.375 1 98.5 374 GLU B N 1
ATOM 10160 C CA . GLU B 1 374 ? -20.219 30.406 -21.516 1 98.5 374 GLU B CA 1
ATOM 10161 C C . GLU B 1 374 ? -19.812 31.531 -20.578 1 98.5 374 GLU B C 1
ATOM 10163 O O . GLU B 1 374 ? -19.531 32.656 -21.031 1 98.5 374 GLU B O 1
ATOM 10168 N N . ILE B 1 375 ? -19.797 31.266 -19.391 1 98.69 375 ILE B N 1
ATOM 10169 C CA . ILE B 1 375 ? -19.391 32.219 -18.359 1 98.69 375 ILE B CA 1
ATOM 10170 C C . ILE B 1 375 ? -18.125 31.734 -17.672 1 98.69 375 ILE B C 1
ATOM 10172 O O . ILE B 1 375 ? -18.062 30.578 -17.219 1 98.69 375 ILE B O 1
ATOM 10176 N N . ARG B 1 376 ? -17.141 32.594 -17.578 1 98.62 376 ARG B N 1
ATOM 10177 C CA . ARG B 1 376 ? -15.883 32.281 -16.875 1 98.62 376 ARG B CA 1
ATOM 10178 C C . ARG B 1 376 ? -15.773 33.094 -15.586 1 98.62 376 ARG B C 1
ATOM 10180 O O . ARG B 1 376 ? -15.977 34.312 -15.586 1 98.62 376 ARG B O 1
ATOM 10187 N N . LEU B 1 377 ? -15.602 32.406 -14.523 1 98.81 377 LEU B N 1
ATOM 10188 C CA . LEU B 1 377 ? -15.352 33.031 -13.227 1 98.81 377 LEU B CA 1
ATOM 10189 C C . LEU B 1 377 ? -13.867 32.938 -12.867 1 98.81 377 LEU B C 1
ATOM 10191 O O . LEU B 1 377 ? -13.375 31.906 -12.438 1 98.81 377 LEU B O 1
ATOM 10195 N N . LYS B 1 378 ? -13.195 34.094 -12.953 1 98.56 378 LYS B N 1
ATOM 10196 C CA . LYS B 1 378 ? -11.766 34.188 -12.656 1 98.56 378 LYS B CA 1
ATOM 10197 C C . LYS B 1 378 ? -11.539 34.656 -11.219 1 98.56 378 LYS B C 1
ATOM 10199 O O . LYS B 1 378 ? -11.984 35.719 -10.836 1 98.56 378 LYS B O 1
ATOM 10204 N N . HIS B 1 379 ? -10.859 33.875 -10.461 1 98.75 379 HIS B N 1
ATOM 10205 C CA . HIS B 1 379 ? -10.602 34.188 -9.062 1 98.75 379 HIS B CA 1
ATOM 10206 C C . HIS B 1 379 ? -9.164 34.656 -8.852 1 98.75 379 HIS B C 1
ATOM 10208 O O . HIS B 1 379 ? -8.219 33.969 -9.242 1 98.75 379 HIS B O 1
ATOM 10214 N N . ALA B 1 380 ? -8.992 35.812 -8.211 1 98.25 380 ALA B N 1
ATOM 10215 C CA . ALA B 1 380 ? -7.652 36.375 -8.016 1 98.25 380 ALA B CA 1
ATOM 10216 C C . ALA B 1 380 ? -7.543 37.062 -6.664 1 98.25 380 ALA B C 1
ATOM 10218 O O . ALA B 1 380 ? -8.562 37.375 -6.035 1 98.25 380 ALA B O 1
ATOM 10219 N N . GLU B 1 381 ? -6.285 37.312 -6.285 1 97.31 381 GLU B N 1
ATOM 10220 C CA . GLU B 1 381 ? -6.016 38 -5.012 1 97.31 381 GLU B CA 1
ATOM 10221 C C . GLU B 1 381 ? -5.855 39.5 -5.195 1 97.31 381 GLU B C 1
ATOM 10223 O O . GLU B 1 381 ? -5.934 40.25 -4.23 1 97.31 381 GLU B O 1
ATOM 10228 N N . ARG B 1 382 ? -5.617 39.906 -6.441 1 95.62 382 ARG B N 1
ATOM 10229 C CA . ARG B 1 382 ? -5.336 41.312 -6.629 1 95.62 382 ARG B CA 1
ATOM 10230 C C . ARG B 1 382 ? -5.852 41.812 -7.977 1 95.62 382 ARG B C 1
ATOM 10232 O O . ARG B 1 382 ? -6.305 41 -8.797 1 95.62 382 ARG B O 1
ATOM 10239 N N . ILE B 1 383 ? -5.855 43.094 -8.133 1 95.69 383 ILE B N 1
ATOM 10240 C CA . ILE B 1 383 ? -6.316 43.781 -9.336 1 95.69 383 ILE B CA 1
ATOM 10241 C C . ILE B 1 383 ? -5.125 44.375 -10.07 1 95.69 383 ILE B C 1
ATOM 10243 O O . ILE B 1 383 ? -4.234 44.969 -9.453 1 95.69 383 ILE B O 1
ATOM 10247 N N . GLY B 1 384 ? -5.152 44.219 -11.352 1 93.44 384 GLY B N 1
ATOM 10248 C CA . GLY B 1 384 ? -4.09 44.781 -12.172 1 93.44 384 GLY B CA 1
ATOM 10249 C C . GLY B 1 384 ? -4.305 46.25 -12.5 1 93.44 384 GLY B C 1
ATOM 10250 O O . GLY B 1 384 ? -5.348 46.812 -12.18 1 93.44 384 GLY B O 1
ATOM 10251 N N . GLU B 1 385 ? -3.318 46.812 -13.203 1 91.88 385 GLU B N 1
ATOM 10252 C CA . GLU B 1 385 ? -3.35 48.219 -13.602 1 91.88 385 GLU B CA 1
ATOM 10253 C C . GLU B 1 385 ? -4.508 48.469 -14.555 1 91.88 385 GLU B C 1
ATOM 10255 O O . GLU B 1 385 ? -5.008 49.594 -14.625 1 91.88 385 GLU B O 1
ATOM 10260 N N . ASP B 1 386 ? -4.922 47.5 -15.203 1 93.25 386 ASP B N 1
ATOM 10261 C CA . ASP B 1 386 ? -5.996 47.656 -16.188 1 93.25 386 ASP B CA 1
ATOM 10262 C C . ASP B 1 386 ? -7.363 47.562 -15.516 1 93.25 386 ASP B C 1
ATOM 10264 O O . ASP B 1 386 ? -8.398 47.625 -16.188 1 93.25 386 ASP B O 1
ATOM 10268 N N . GLY B 1 387 ? -7.332 47.312 -14.273 1 93.81 387 GLY B N 1
ATOM 10269 C CA . GLY B 1 387 ? -8.586 47.25 -13.539 1 93.81 387 GLY B CA 1
ATOM 10270 C C . GLY B 1 387 ? -9.227 45.875 -13.562 1 93.81 387 GLY B C 1
ATOM 10271 O O . GLY B 1 387 ? -10.336 45.688 -13.047 1 93.81 387 GLY B O 1
ATOM 10272 N N . LYS B 1 388 ? -8.578 44.906 -14.094 1 96.19 388 LYS B N 1
ATOM 10273 C CA . LYS B 1 388 ? -9.047 43.531 -14.133 1 96.19 388 LYS B CA 1
ATOM 10274 C C . LYS B 1 388 ? -8.305 42.656 -13.125 1 96.19 388 LYS B C 1
ATOM 10276 O O . LYS B 1 388 ? -7.348 43.125 -12.492 1 96.19 388 LYS B O 1
ATOM 10281 N N . VAL B 1 389 ? -8.812 41.469 -12.953 1 96.75 389 VAL B N 1
ATOM 10282 C CA . VAL B 1 389 ? -8.125 40.625 -12.008 1 96.75 389 VAL B CA 1
ATOM 10283 C C . VAL B 1 389 ? -6.742 40.25 -12.547 1 96.75 389 VAL B C 1
ATOM 10285 O O . VAL B 1 389 ? -6.562 40.125 -13.766 1 96.75 389 VAL B O 1
ATOM 10288 N N . ASP B 1 390 ? -5.758 40.125 -11.672 1 95.88 390 ASP B N 1
ATOM 10289 C CA . ASP B 1 390 ? -4.375 39.75 -11.984 1 95.88 390 ASP B CA 1
ATOM 10290 C C . ASP B 1 390 ? -3.955 38.5 -11.234 1 95.88 390 ASP B C 1
ATOM 10292 O O . ASP B 1 390 ? -3.936 38.469 -10 1 95.88 390 ASP B O 1
ATOM 10296 N N . MET B 1 391 ? -3.625 37.406 -11.977 1 95.75 391 MET B N 1
ATOM 10297 C CA . MET B 1 391 ? -3.232 36.156 -11.344 1 95.75 391 MET B CA 1
ATOM 10298 C C . MET B 1 391 ? -1.731 35.938 -11.484 1 95.75 391 MET B C 1
ATOM 10300 O O . MET B 1 391 ? -1.231 34.844 -11.141 1 95.75 391 MET B O 1
ATOM 10304 N N . SER B 1 392 ? -0.933 36.906 -11.914 1 94.62 392 SER B N 1
ATOM 10305 C CA . SER B 1 392 ? 0.484 36.75 -12.219 1 94.62 392 SER B CA 1
ATOM 10306 C C . SER B 1 392 ? 1.28 36.375 -10.969 1 94.62 392 SER B C 1
ATOM 10308 O O . SER B 1 392 ? 2.324 35.719 -11.055 1 94.62 392 SER B O 1
ATOM 10310 N N . ASN B 1 393 ? 0.808 36.781 -9.852 1 94.5 393 ASN B N 1
ATOM 10311 C CA . ASN B 1 393 ? 1.526 36.5 -8.617 1 94.5 393 ASN B CA 1
ATOM 10312 C C . ASN B 1 393 ? 1.304 35.062 -8.164 1 94.5 393 ASN B C 1
ATOM 10314 O O . ASN B 1 393 ? 2.008 34.562 -7.277 1 94.5 393 ASN B O 1
ATOM 10318 N N . ILE B 1 394 ? 0.378 34.312 -8.812 1 94.94 394 ILE B N 1
ATOM 10319 C CA . ILE B 1 394 ? 0.041 33.031 -8.25 1 94.94 394 ILE B CA 1
ATOM 10320 C C . ILE B 1 394 ? 0.013 31.969 -9.367 1 94.94 394 ILE B C 1
ATOM 10322 O O . ILE B 1 394 ? -0.222 30.797 -9.117 1 94.94 394 ILE B O 1
ATOM 10326 N N . ASP B 1 395 ? 0.267 32.219 -10.578 1 93.38 395 ASP B N 1
ATOM 10327 C CA . ASP B 1 395 ? 0.112 31.219 -11.625 1 93.38 395 ASP B CA 1
ATOM 10328 C C . ASP B 1 395 ? 1.47 30.734 -12.133 1 93.38 395 ASP B C 1
ATOM 10330 O O . ASP B 1 395 ? 1.548 30.016 -13.133 1 93.38 395 ASP B O 1
ATOM 10334 N N . TYR B 1 396 ? 2.607 31.094 -11.562 1 91.38 396 TYR B N 1
ATOM 10335 C CA . TYR B 1 396 ? 3.918 30.797 -12.125 1 91.38 396 TYR B CA 1
ATOM 10336 C C . TYR B 1 396 ? 4.289 29.328 -11.906 1 91.38 396 TYR B C 1
ATOM 10338 O O . TYR B 1 396 ? 5.191 28.812 -12.562 1 91.38 396 TYR B O 1
ATOM 10346 N N . HIS B 1 397 ? 3.689 28.578 -11.055 1 93.62 397 HIS B N 1
ATOM 10347 C CA . HIS B 1 397 ? 3.967 27.156 -10.859 1 93.62 397 HIS B CA 1
ATOM 10348 C C . HIS B 1 397 ? 3.041 26.297 -11.703 1 93.62 397 HIS B C 1
ATOM 10350 O O . HIS B 1 397 ? 3.213 25.078 -11.773 1 93.62 397 HIS B O 1
ATOM 10356 N N . TYR B 1 398 ? 1.984 26.891 -12.227 1 94.94 398 TYR B N 1
ATOM 10357 C CA . TYR B 1 398 ? 1.055 26.219 -13.133 1 94.94 398 TYR B CA 1
ATOM 10358 C C . TYR B 1 398 ? 1.71 25.953 -14.484 1 94.94 398 TYR B C 1
ATOM 10360 O O . TYR B 1 398 ? 2.463 26.781 -14.992 1 94.94 398 TYR B O 1
ATOM 10368 N N . ARG B 1 399 ? 1.596 24.766 -15.086 1 95.25 399 ARG B N 1
ATOM 10369 C CA . ARG B 1 399 ? 2.174 24.359 -16.359 1 95.25 399 ARG B CA 1
ATOM 10370 C C . ARG B 1 399 ? 1.09 23.891 -17.328 1 95.25 399 ARG B C 1
ATOM 10372 O O . ARG B 1 399 ? 0.961 22.703 -17.609 1 95.25 399 ARG B O 1
ATOM 10379 N N . PRO B 1 400 ? 0.287 24.844 -17.781 1 93.38 400 PRO B N 1
ATOM 10380 C CA . PRO B 1 400 ? -0.808 24.453 -18.672 1 93.38 400 PRO B CA 1
ATOM 10381 C C . PRO B 1 400 ? -0.316 23.781 -19.953 1 93.38 400 PRO B C 1
ATOM 10383 O O . PRO B 1 400 ? 0.729 24.156 -20.5 1 93.38 400 PRO B O 1
ATOM 10386 N N . THR B 1 401 ? -1.08 22.859 -20.344 1 92.12 401 THR B N 1
ATOM 10387 C CA . THR B 1 401 ? -0.77 22.188 -21.609 1 92.12 401 THR B CA 1
ATOM 10388 C C . THR B 1 401 ? -1.634 22.734 -22.734 1 92.12 401 THR B C 1
ATOM 10390 O O . THR B 1 401 ? -1.299 22.562 -23.922 1 92.12 401 THR B O 1
ATOM 10393 N N . ASP B 1 402 ? -2.781 23.312 -22.422 1 92.06 402 ASP B N 1
ATOM 10394 C CA . ASP B 1 402 ? -3.711 23.969 -23.344 1 92.06 402 ASP B CA 1
ATOM 10395 C C . ASP B 1 402 ? -4.605 24.969 -22.594 1 92.06 402 ASP B C 1
ATOM 10397 O O . ASP B 1 402 ? -4.289 25.375 -21.484 1 92.06 402 ASP B O 1
ATOM 10401 N N . ASP B 1 403 ? -5.621 25.375 -23.234 1 89.88 403 ASP B N 1
ATOM 10402 C CA . ASP B 1 403 ? -6.477 26.391 -22.625 1 89.88 403 ASP B CA 1
ATOM 10403 C C . ASP B 1 403 ? -7.73 25.766 -22.016 1 89.88 403 ASP B C 1
ATOM 10405 O O . ASP B 1 403 ? -8.672 26.469 -21.672 1 89.88 403 ASP B O 1
ATOM 10409 N N . SER B 1 404 ? -7.73 24.531 -21.891 1 92.12 404 SER B N 1
ATOM 10410 C CA . SER B 1 404 ? -8.93 23.844 -21.391 1 92.12 404 SER B CA 1
ATOM 10411 C C . SER B 1 404 ? -8.953 23.797 -19.875 1 92.12 404 SER B C 1
ATOM 10413 O O . SER B 1 404 ? -9.984 23.484 -19.281 1 92.12 404 SER B O 1
ATOM 10415 N N . ASP B 1 405 ? -7.914 24.141 -19.281 1 95.25 405 ASP B N 1
ATOM 10416 C CA . ASP B 1 405 ? -7.758 24.094 -17.828 1 95.25 405 ASP B CA 1
ATOM 10417 C C . ASP B 1 405 ? -7.168 25.406 -17.297 1 95.25 405 ASP B C 1
ATOM 10419 O O . ASP B 1 405 ? -6.09 25.406 -16.703 1 95.25 405 ASP B O 1
ATOM 10423 N N . PRO B 1 406 ? -7.953 26.469 -17.531 1 96.88 406 PRO B N 1
ATOM 10424 C CA . PRO B 1 406 ? -7.402 27.734 -17.062 1 96.88 406 PRO B CA 1
ATOM 10425 C C . PRO B 1 406 ? -7.285 27.812 -15.547 1 96.88 406 PRO B C 1
ATOM 10427 O O . PRO B 1 406 ? -8.172 27.328 -14.836 1 96.88 406 PRO B O 1
ATOM 10430 N N . PHE B 1 407 ? -6.191 28.453 -15.102 1 97.5 407 PHE B N 1
ATOM 10431 C CA . PHE B 1 407 ? -5.844 28.516 -13.688 1 97.5 407 PHE B CA 1
ATOM 10432 C C . PHE B 1 407 ? -6.863 29.328 -12.914 1 97.5 407 PHE B C 1
ATOM 10434 O O . PHE B 1 407 ? -7.191 30.453 -13.297 1 97.5 407 PHE B O 1
ATOM 10441 N N . GLN B 1 408 ? -7.477 28.781 -11.789 1 98.25 408 GLN B N 1
ATOM 10442 C CA . GLN B 1 408 ? -8.422 29.391 -10.859 1 98.25 408 GLN B CA 1
ATOM 10443 C C . GLN B 1 408 ? -9.609 30 -11.594 1 98.25 408 GLN B C 1
ATOM 10445 O O . GLN B 1 408 ? -10.078 31.078 -11.25 1 98.25 408 GLN B O 1
ATOM 10450 N N . THR B 1 409 ? -10.062 29.312 -12.641 1 98.62 409 THR B N 1
ATOM 10451 C CA . THR B 1 409 ? -11.141 29.844 -13.477 1 98.62 409 THR B CA 1
ATOM 10452 C C . THR B 1 409 ? -12.203 28.766 -13.719 1 98.62 409 THR B C 1
ATOM 10454 O O . THR B 1 409 ? -12 27.859 -14.523 1 98.62 409 THR B O 1
ATOM 10457 N N . ASP B 1 410 ? -13.328 28.938 -13.117 1 98.69 410 ASP B N 1
ATOM 10458 C CA . ASP B 1 410 ? -14.453 28.062 -13.391 1 98.69 410 ASP B CA 1
ATOM 10459 C C . ASP B 1 410 ? -15.133 28.422 -14.711 1 98.69 410 ASP B C 1
ATOM 10461 O O . ASP B 1 410 ? -15.172 29.594 -15.094 1 98.69 410 ASP B O 1
ATOM 10465 N N . ILE B 1 411 ? -15.625 27.453 -15.359 1 98.81 411 ILE B N 1
ATOM 10466 C CA . ILE B 1 411 ? -16.391 27.672 -16.578 1 98.81 411 ILE B CA 1
ATOM 10467 C C . ILE B 1 411 ? -17.812 27.109 -16.406 1 98.81 411 ILE B C 1
ATOM 10469 O O . ILE B 1 411 ? -17.969 25.938 -16.062 1 98.81 411 ILE B O 1
ATOM 10473 N N . PHE B 1 412 ? -18.812 27.953 -16.609 1 98.75 412 PHE B N 1
ATOM 10474 C CA . PHE B 1 412 ? -20.219 27.609 -16.516 1 98.75 412 PHE B CA 1
ATOM 10475 C C . PHE B 1 412 ? -20.938 27.844 -17.844 1 98.75 412 PHE B C 1
ATOM 10477 O O . PHE B 1 412 ? -20.938 28.969 -18.359 1 98.75 412 PHE B O 1
ATOM 10484 N N . ILE B 1 413 ? -21.422 26.75 -18.406 1 98.81 413 ILE B N 1
ATOM 10485 C CA . ILE B 1 413 ? -22.172 26.844 -19.641 1 98.81 413 ILE B CA 1
ATOM 10486 C C . ILE B 1 413 ? -23.672 26.719 -19.344 1 98.81 413 ILE B C 1
ATOM 10488 O O . ILE B 1 413 ? -24.109 25.719 -18.797 1 98.81 413 ILE B O 1
ATOM 10492 N N . LEU B 1 414 ? -24.484 27.703 -19.812 1 98.62 414 LEU B N 1
ATOM 10493 C CA . LEU B 1 414 ? -25.891 27.797 -19.438 1 98.62 414 LEU B CA 1
ATOM 10494 C C . LEU B 1 414 ? -26.75 26.891 -20.312 1 98.62 414 LEU B C 1
ATOM 10496 O O . LEU B 1 414 ? -26.453 26.703 -21.5 1 98.62 414 LEU B O 1
ATOM 10500 N N . SER B 1 415 ? -27.797 26.328 -19.688 1 98 415 SER B N 1
ATOM 10501 C CA . SER B 1 415 ? -28.797 25.562 -20.422 1 98 415 SER B CA 1
ATOM 10502 C C . SER B 1 415 ? -29.844 26.484 -21.047 1 98 415 SER B C 1
ATOM 10504 O O . SER B 1 415 ? -30.516 26.109 -22 1 98 415 SER B O 1
ATOM 10506 N N . GLY B 1 416 ? -30 27.688 -20.469 1 96.25 416 GLY B N 1
ATOM 10507 C CA . GLY B 1 416 ? -30.984 28.656 -20.938 1 96.25 416 GLY B CA 1
ATOM 10508 C C . GLY B 1 416 ? -32.344 28.469 -20.328 1 96.25 416 GLY B C 1
ATOM 10509 O O . GLY B 1 416 ? -33.312 29.109 -20.75 1 96.25 416 GLY B O 1
ATOM 10510 N N . LYS B 1 417 ? -32.406 27.609 -19.391 1 94.31 417 LYS B N 1
ATOM 10511 C CA . LYS B 1 417 ? -33.688 27.312 -18.781 1 94.31 417 LYS B CA 1
ATOM 10512 C C . LYS B 1 417 ? -33.906 28.109 -17.5 1 94.31 417 LYS B C 1
ATOM 10514 O O . LYS B 1 417 ? -33.812 27.562 -16.391 1 94.31 417 LYS B O 1
ATOM 10519 N N . GLY B 1 418 ? -34.25 29.406 -17.594 1 93.94 418 GLY B N 1
ATOM 10520 C CA . GLY B 1 418 ? -34.531 30.234 -16.438 1 93.94 418 GLY B CA 1
ATOM 10521 C C . GLY B 1 418 ? -33.281 30.625 -15.656 1 93.94 418 GLY B C 1
ATOM 10522 O O . GLY B 1 418 ? -32.219 30.828 -16.234 1 93.94 418 GLY B O 1
ATOM 10523 N N . GLU B 1 419 ? -33.469 30.828 -14.344 1 96.44 419 GLU B N 1
ATOM 10524 C CA . GLU B 1 419 ? -32.375 31.156 -13.445 1 96.44 419 GLU B CA 1
ATOM 10525 C C . GLU B 1 419 ? -31.531 29.922 -13.117 1 96.44 419 GLU B C 1
ATOM 10527 O O . GLU B 1 419 ? -32.062 28.891 -12.742 1 96.44 419 GLU B O 1
ATOM 10532 N N . GLU B 1 420 ? -30.281 30.062 -13.352 1 97.5 420 GLU B N 1
ATOM 10533 C CA . GLU B 1 420 ? -29.344 28.969 -13.133 1 97.5 420 GLU B CA 1
ATOM 10534 C C . GLU B 1 420 ? -28.266 29.344 -12.117 1 97.5 420 GLU B C 1
ATOM 10536 O O . GLU B 1 420 ? -27.984 30.516 -11.922 1 97.5 420 GLU B O 1
ATOM 10541 N N . SER B 1 421 ? -27.766 28.344 -11.484 1 97.38 421 SER B N 1
ATOM 10542 C CA . SER B 1 421 ? -26.75 28.578 -10.477 1 97.38 421 SER B CA 1
ATOM 10543 C C . SER B 1 421 ? -25.562 27.641 -10.656 1 97.38 421 SER B C 1
ATOM 10545 O O . SER B 1 421 ? -25.719 26.516 -11.164 1 97.38 421 SER B O 1
ATOM 10547 N N . PHE B 1 422 ? -24.438 28.188 -10.336 1 98.25 422 PHE B N 1
ATOM 10548 C CA . PHE B 1 422 ? -23.219 27.375 -10.375 1 98.25 422 PHE B CA 1
ATOM 10549 C C . PHE B 1 422 ? -22.359 27.641 -9.156 1 98.25 422 PHE B C 1
ATOM 10551 O O . PHE B 1 422 ? -22.109 28.797 -8.797 1 98.25 422 PHE B O 1
ATOM 10558 N N . ARG B 1 423 ? -21.922 26.578 -8.547 1 98.19 423 ARG B N 1
ATOM 10559 C CA . ARG B 1 423 ? -20.922 26.531 -7.48 1 98.19 423 ARG B CA 1
ATOM 10560 C C . ARG B 1 423 ? -20.062 25.281 -7.586 1 98.19 423 ARG B C 1
ATOM 10562 O O . ARG B 1 423 ? -20.578 24.156 -7.609 1 98.19 423 ARG B O 1
ATOM 10569 N N . ALA B 1 424 ? -18.734 25.453 -7.613 1 98.5 424 ALA B N 1
ATOM 10570 C CA . ALA B 1 424 ? -17.859 24.297 -7.758 1 98.5 424 ALA B CA 1
ATOM 10571 C C . ALA B 1 424 ? -18.078 23.297 -6.629 1 98.5 424 ALA B C 1
ATOM 10573 O O . ALA B 1 424 ? -18.266 23.688 -5.473 1 98.5 424 ALA B O 1
ATOM 10574 N N . ARG B 1 425 ? -18.078 22.031 -6.93 1 98.12 425 ARG B N 1
ATOM 10575 C CA . ARG B 1 425 ? -18.344 20.969 -5.973 1 98.12 425 ARG B CA 1
ATOM 10576 C C . ARG B 1 425 ? -17.031 20.312 -5.52 1 98.12 425 ARG B C 1
ATOM 10578 O O . ARG B 1 425 ? -16.922 19.859 -4.375 1 98.12 425 ARG B O 1
ATOM 10585 N N . PHE B 1 426 ? -16.094 20.188 -6.41 1 98.56 426 PHE B N 1
ATOM 10586 C CA . PHE B 1 426 ? -14.891 19.391 -6.156 1 98.56 426 PHE B CA 1
ATOM 10587 C C . PHE B 1 426 ? -13.641 20.25 -6.293 1 98.56 426 PHE B C 1
ATOM 10589 O O . PHE B 1 426 ? -12.617 19.781 -6.801 1 98.56 426 PHE B O 1
ATOM 10596 N N . ASN B 1 427 ? -13.711 21.5 -5.879 1 97.94 427 ASN B N 1
ATOM 10597 C CA . ASN B 1 427 ? -12.609 22.453 -5.961 1 97.94 427 ASN B CA 1
ATOM 10598 C C . ASN B 1 427 ? -12.75 23.562 -4.914 1 97.94 427 ASN B C 1
ATOM 10600 O O . ASN B 1 427 ? -13.82 23.734 -4.328 1 97.94 427 ASN B O 1
ATOM 10604 N N . TYR B 1 428 ? -11.617 24.156 -4.66 1 98.62 428 TYR B N 1
ATOM 10605 C CA . TYR B 1 428 ? -11.594 25.453 -3.984 1 98.62 428 TYR B CA 1
ATOM 10606 C C . TYR B 1 428 ? -10.477 26.328 -4.527 1 98.62 428 TYR B C 1
ATOM 10608 O O . TYR B 1 428 ? -9.586 25.844 -5.234 1 98.62 428 TYR B O 1
ATOM 10616 N N . LYS B 1 429 ? -10.547 27.656 -4.277 1 98.44 429 LYS B N 1
ATOM 10617 C CA . LYS B 1 429 ? -9.602 28.656 -4.75 1 98.44 429 LYS B CA 1
ATOM 10618 C C . LYS B 1 429 ? -9.234 29.625 -3.639 1 98.44 429 LYS B C 1
ATOM 10620 O O . LYS B 1 429 ? -9.867 29.656 -2.584 1 98.44 429 LYS B O 1
ATOM 10625 N N . GLY B 1 430 ? -8.117 30.312 -3.822 1 98.56 430 GLY B N 1
ATOM 10626 C CA . GLY B 1 430 ? -7.77 31.469 -3.008 1 98.56 430 GLY B CA 1
ATOM 10627 C C . GLY B 1 430 ? -8.008 32.781 -3.715 1 98.56 430 GLY B C 1
ATOM 10628 O O . GLY B 1 430 ? -7.531 33 -4.832 1 98.56 430 GLY B O 1
ATOM 10629 N N . PHE B 1 431 ? -8.844 33.719 -3.109 1 98.69 431 PHE B N 1
ATOM 10630 C CA . PHE B 1 431 ? -9.188 34.938 -3.859 1 98.69 431 PHE B CA 1
ATOM 10631 C C . PHE B 1 431 ? -9.797 36 -2.943 1 98.69 431 PHE B C 1
ATOM 10633 O O . PHE B 1 431 ? -10.242 35.688 -1.838 1 98.69 431 PHE B O 1
ATOM 10640 N N . GLN B 1 432 ? -9.727 37.188 -3.338 1 98.62 432 GLN B N 1
ATOM 10641 C CA . GLN B 1 432 ? -10.523 38.312 -2.832 1 98.62 432 GLN B CA 1
ATOM 10642 C C . GLN B 1 432 ? -11.461 38.844 -3.906 1 98.62 432 GLN B C 1
ATOM 10644 O O . GLN B 1 432 ? -12.555 39.312 -3.598 1 98.62 432 GLN B O 1
ATOM 10649 N N . TYR B 1 433 ? -11.039 38.688 -5.164 1 98.62 433 TYR B N 1
ATOM 10650 C CA . TYR B 1 433 ? -11.742 39.25 -6.309 1 98.62 433 TYR B CA 1
ATOM 10651 C C . TYR B 1 433 ? -12.195 38.156 -7.262 1 98.62 433 TYR B C 1
ATOM 10653 O O . TYR B 1 433 ? -11.492 37.156 -7.449 1 98.62 433 TYR B O 1
ATOM 10661 N N . VAL B 1 434 ? -13.336 38.344 -7.875 1 98.88 434 VAL B N 1
ATOM 10662 C CA . VAL B 1 434 ? -13.82 37.469 -8.922 1 98.88 434 VAL B CA 1
ATOM 10663 C C . VAL B 1 434 ? -14.266 38.281 -10.133 1 98.88 434 VAL B C 1
ATOM 10665 O O . VAL B 1 434 ? -15.102 39.188 -10.016 1 98.88 434 VAL B O 1
ATOM 10668 N N . GLU B 1 435 ? -13.648 38 -11.227 1 98.81 435 GLU B N 1
ATOM 10669 C CA . GLU B 1 435 ? -14.078 38.594 -12.492 1 98.81 435 GLU B CA 1
ATOM 10670 C C . GLU B 1 435 ? -14.984 37.625 -13.258 1 98.81 435 GLU B C 1
ATOM 10672 O O . GLU B 1 435 ? -14.617 36.5 -13.508 1 98.81 435 GLU B O 1
ATOM 10677 N N . VAL B 1 436 ? -16.156 38.062 -13.562 1 98.81 436 VAL B N 1
ATOM 10678 C CA . VAL B 1 436 ? -17.125 37.281 -14.305 1 98.81 436 VAL B CA 1
ATOM 10679 C C . VAL B 1 436 ? -17.125 37.719 -15.773 1 98.81 436 VAL B C 1
ATOM 10681 O O . VAL B 1 436 ? -17.5 38.844 -16.078 1 98.81 436 VAL B O 1
ATOM 10684 N N . LEU B 1 437 ? -16.703 36.781 -16.625 1 98.5 437 LEU B N 1
ATOM 10685 C CA . LEU B 1 437 ? -16.672 37 -18.062 1 98.5 437 LEU B CA 1
ATOM 10686 C C . LEU B 1 437 ? -17.688 36.125 -18.797 1 98.5 437 LEU B C 1
ATOM 10688 O O . LEU B 1 437 ? -17.766 34.938 -18.547 1 98.5 437 LEU B O 1
ATOM 10692 N N . SER B 1 438 ? -18.453 36.75 -19.578 1 98.5 438 SER B N 1
ATOM 10693 C CA . SER B 1 438 ? -19.438 36.031 -20.391 1 98.5 438 SER B CA 1
ATOM 10694 C C . SER B 1 438 ? -19.203 36.25 -21.875 1 98.5 438 SER B C 1
ATOM 10696 O O . SER B 1 438 ? -18.797 37.312 -22.297 1 98.5 438 SER B O 1
ATOM 10698 N N . ASN B 1 439 ? -19.484 35.25 -22.703 1 98.19 439 ASN B N 1
ATOM 10699 C CA . ASN B 1 439 ? -19.328 35.406 -24.141 1 98.19 439 ASN B CA 1
ATOM 10700 C C . ASN B 1 439 ? -20.578 36.031 -24.766 1 98.19 439 ASN B C 1
ATOM 10702 O O . ASN B 1 439 ? -20.578 36.375 -25.953 1 98.19 439 ASN B O 1
ATOM 10706 N N . GLU B 1 440 ? -21.672 36.219 -24.062 1 97.88 440 GLU B N 1
ATOM 10707 C CA . GLU B 1 440 ? -22.891 36.938 -24.406 1 97.88 440 GLU B CA 1
ATOM 10708 C C . GLU B 1 440 ? -23.266 37.938 -23.312 1 97.88 440 GLU B C 1
ATOM 10710 O O . GLU B 1 440 ? -22.891 37.781 -22.156 1 97.88 440 GLU B O 1
ATOM 10715 N N . PRO B 1 441 ? -23.969 39 -23.75 1 97.5 441 PRO B N 1
ATOM 10716 C CA . PRO B 1 441 ? -24.391 39.938 -22.719 1 97.5 441 PRO B CA 1
ATOM 10717 C C . PRO B 1 441 ? -25.281 39.281 -21.656 1 97.5 441 PRO B C 1
ATOM 10719 O O . PRO B 1 441 ? -26.156 38.5 -21.984 1 97.5 441 PRO B O 1
ATOM 10722 N N . ILE B 1 442 ? -25 39.594 -20.438 1 97.38 442 ILE B N 1
ATOM 10723 C CA . ILE B 1 442 ? -25.812 39.188 -19.297 1 97.38 442 ILE B CA 1
ATOM 10724 C C . ILE B 1 442 ? -25.984 40.344 -18.328 1 97.38 442 ILE B C 1
ATOM 10726 O O . ILE B 1 442 ? -25.312 41.375 -18.453 1 97.38 442 ILE B O 1
ATOM 10730 N N . GLU B 1 443 ? -26.938 40.312 -17.484 1 96.88 443 GLU B N 1
ATOM 10731 C CA . GLU B 1 443 ? -27.156 41.312 -16.438 1 96.88 443 GLU B CA 1
ATOM 10732 C C . GLU B 1 443 ? -26.922 40.75 -15.047 1 96.88 443 GLU B C 1
ATOM 10734 O O . GLU B 1 443 ? -27.625 39.812 -14.633 1 96.88 443 GLU B O 1
ATOM 10739 N N . LEU B 1 444 ? -25.984 41.281 -14.383 1 98.12 444 LEU B N 1
ATOM 10740 C CA . LEU B 1 444 ? -25.672 40.875 -13.023 1 98.12 444 LEU B CA 1
ATOM 10741 C C . LEU B 1 444 ? -25.859 42 -12.039 1 98.12 444 LEU B C 1
ATOM 10743 O O . LEU B 1 444 ? -25.812 43.188 -12.422 1 98.12 444 LEU B O 1
ATOM 10747 N N . THR B 1 445 ? -26.141 41.688 -10.781 1 97.31 445 THR B N 1
ATOM 10748 C CA . THR B 1 445 ? -26.203 42.625 -9.648 1 97.31 445 THR B CA 1
ATOM 10749 C C . THR B 1 445 ? -25.266 42.156 -8.531 1 97.31 445 THR B C 1
ATOM 10751 O O . THR B 1 445 ? -24.641 41.094 -8.641 1 97.31 445 THR B O 1
ATOM 10754 N N . THR B 1 446 ? -25.203 42.875 -7.469 1 96.5 446 THR B N 1
ATOM 10755 C CA . THR B 1 446 ? -24.359 42.531 -6.332 1 96.5 446 THR B CA 1
ATOM 10756 C C . THR B 1 446 ? -24.844 41.219 -5.691 1 96.5 446 THR B C 1
ATOM 10758 O O . THR B 1 446 ? -24.062 40.531 -5.02 1 96.5 446 THR B O 1
ATOM 10761 N N . ASN B 1 447 ? -26.047 40.875 -5.965 1 96.62 447 ASN B N 1
ATOM 10762 C CA . ASN B 1 447 ? -26.625 39.656 -5.383 1 96.62 447 ASN B CA 1
ATOM 10763 C C . ASN B 1 447 ? -26.406 38.438 -6.285 1 96.62 447 ASN B C 1
ATOM 10765 O O . ASN B 1 447 ? -26.688 37.312 -5.887 1 96.62 447 ASN B O 1
ATOM 10769 N N . SER B 1 448 ? -25.859 38.688 -7.445 1 98.25 448 SER B N 1
ATOM 10770 C CA . SER B 1 448 ? -25.703 37.625 -8.414 1 98.25 448 SER B CA 1
ATOM 10771 C C . SER B 1 448 ? -24.547 36.688 -8.039 1 98.25 448 SER B C 1
ATOM 10773 O O . SER B 1 448 ? -24.438 35.594 -8.555 1 98.25 448 SER B O 1
ATOM 10775 N N . LEU B 1 449 ? -23.625 37.188 -7.211 1 98.56 449 LEU B N 1
ATOM 10776 C CA . LEU B 1 449 ? -22.453 36.406 -6.844 1 98.56 449 LEU B CA 1
ATOM 10777 C C . LEU B 1 449 ? -22.234 36.438 -5.336 1 98.56 449 LEU B C 1
ATOM 10779 O O . LEU B 1 449 ? -22.234 37.5 -4.723 1 98.56 449 LEU B O 1
ATOM 10783 N N . LYS B 1 450 ? -22.109 35.281 -4.75 1 98.44 450 LYS B N 1
ATOM 10784 C CA . LYS B 1 450 ? -21.703 35.094 -3.357 1 98.44 450 LYS B CA 1
ATOM 10785 C C . LYS B 1 450 ? -20.422 34.281 -3.258 1 98.44 450 LYS B C 1
ATOM 10787 O O . LYS B 1 450 ? -20.031 33.625 -4.219 1 98.44 450 LYS B O 1
ATOM 10792 N N . ALA B 1 451 ? -19.734 34.406 -2.201 1 98.62 451 ALA B N 1
ATOM 10793 C CA . ALA B 1 451 ? -18.562 33.562 -1.932 1 98.62 451 ALA B CA 1
ATOM 10794 C C . ALA B 1 451 ? -18.734 32.812 -0.626 1 98.62 451 ALA B C 1
ATOM 10796 O O . ALA B 1 451 ? -19.516 33.188 0.237 1 98.62 451 ALA B O 1
ATOM 10797 N N . TYR B 1 452 ? -18.141 31.688 -0.509 1 98.69 452 TYR B N 1
ATOM 10798 C CA . TYR B 1 452 ? -18.125 30.875 0.697 1 98.69 452 TYR B CA 1
ATOM 10799 C C . TYR B 1 452 ? -16.703 30.641 1.186 1 98.69 452 TYR B C 1
ATOM 10801 O O . TYR B 1 452 ? -15.891 30.047 0.472 1 98.69 452 TYR B O 1
ATOM 10809 N N . PHE B 1 453 ? -16.391 31.156 2.408 1 98.75 453 PHE B N 1
ATOM 10810 C CA . PHE B 1 453 ? -15.125 30.828 3.055 1 98.75 453 PHE B CA 1
ATOM 10811 C C . PHE B 1 453 ? -15.109 29.375 3.506 1 98.75 453 PHE B C 1
ATOM 10813 O O . PHE B 1 453 ? -15.828 29 4.43 1 98.75 453 PHE B O 1
ATOM 10820 N N . MET B 1 454 ? -14.32 28.594 2.787 1 98.75 454 MET B N 1
ATOM 10821 C CA . MET B 1 454 ? -14.297 27.141 2.979 1 98.75 454 MET B CA 1
ATOM 10822 C C . MET B 1 454 ? -13.008 26.703 3.654 1 98.75 454 MET B C 1
ATOM 10824 O O . MET B 1 454 ? -11.922 27.125 3.264 1 98.75 454 MET B O 1
ATOM 10828 N N . HIS B 1 455 ? -13.078 25.875 4.691 1 98.75 455 HIS B N 1
ATOM 10829 C CA . HIS B 1 455 ? -11.945 25.281 5.387 1 98.75 455 HIS B CA 1
ATOM 10830 C C . HIS B 1 455 ? -12.398 24.219 6.375 1 98.75 455 HIS B C 1
ATOM 10832 O O . HIS B 1 455 ? -13.602 24.047 6.602 1 98.75 455 HIS B O 1
ATOM 10838 N N . SER B 1 456 ? -11.492 23.438 6.938 1 98.75 456 SER B N 1
ATOM 10839 C CA . SER B 1 456 ? -11.844 22.578 8.062 1 98.75 456 SER B CA 1
ATOM 10840 C C . SER B 1 456 ? -12.508 23.375 9.18 1 98.75 456 SER B C 1
ATOM 10842 O O . SER B 1 456 ? -11.984 24.406 9.617 1 98.75 456 SER B O 1
ATOM 10844 N N . ASP B 1 457 ? -13.617 22.906 9.547 1 98.62 457 ASP B N 1
ATOM 10845 C CA . ASP B 1 457 ? -14.438 23.656 10.5 1 98.62 457 ASP B CA 1
ATOM 10846 C C . ASP B 1 457 ? -14.047 23.328 11.938 1 98.62 457 ASP B C 1
ATOM 10848 O O . ASP B 1 457 ? -14.875 22.859 12.719 1 98.62 457 ASP B O 1
ATOM 10852 N N . VAL B 1 458 ? -12.852 23.688 12.336 1 98.62 458 VAL B N 1
ATOM 10853 C CA . VAL B 1 458 ? -12.344 23.422 13.68 1 98.62 458 VAL B CA 1
ATOM 10854 C C . VAL B 1 458 ? -12.93 24.422 14.664 1 98.62 458 VAL B C 1
ATOM 10856 O O . VAL B 1 458 ? -13.125 25.594 14.328 1 98.62 458 VAL B O 1
ATOM 10859 N N . PRO B 1 459 ? -13.227 23.969 15.859 1 98.31 459 PRO B N 1
ATOM 10860 C CA . PRO B 1 459 ? -13.781 24.891 16.859 1 98.31 459 PRO B CA 1
ATOM 10861 C C . PRO B 1 459 ? -12.797 25.984 17.266 1 98.31 459 PRO B C 1
ATOM 10863 O O . PRO B 1 459 ? -11.594 25.719 17.391 1 98.31 459 PRO B O 1
ATOM 10866 N N . VAL B 1 460 ? -13.266 27.219 17.5 1 98.44 460 VAL B N 1
ATOM 10867 C CA . VAL B 1 460 ? -12.477 28.344 18.016 1 98.44 460 VAL B CA 1
ATOM 10868 C C . VAL B 1 460 ? -12.242 28.172 19.516 1 98.44 460 VAL B C 1
ATOM 10870 O O . VAL B 1 460 ? -13.18 27.938 20.266 1 98.44 460 VAL B O 1
ATOM 10873 N N . VAL B 1 461 ? -10.992 28.297 19.938 1 98.56 461 VAL B N 1
ATOM 10874 C CA . VAL B 1 461 ? -10.719 28.125 21.359 1 98.56 461 VAL B CA 1
ATOM 10875 C C . VAL B 1 461 ? -9.891 29.297 21.875 1 98.56 461 VAL B C 1
ATOM 10877 O O . VAL B 1 461 ? -9.5 29.328 23.047 1 98.56 461 VAL B O 1
ATOM 10880 N N . GLY B 1 462 ? -9.539 30.219 21.047 1 98.69 462 GLY B N 1
ATOM 10881 C CA . GLY B 1 462 ? -8.781 31.391 21.453 1 98.69 462 GLY B CA 1
ATOM 10882 C C . GLY B 1 462 ? -9.359 32.688 20.922 1 98.69 462 GLY B C 1
ATOM 10883 O O . GLY B 1 462 ? -9.977 32.719 19.859 1 98.69 462 GLY B O 1
ATOM 10884 N N . LYS B 1 463 ? -9.148 33.719 21.641 1 98.44 463 LYS B N 1
ATOM 10885 C CA . LYS B 1 463 ? -9.547 35.062 21.25 1 98.44 463 LYS B CA 1
ATOM 10886 C C . LYS B 1 463 ? -8.625 36.094 21.875 1 98.44 463 LYS B C 1
ATOM 10888 O O . LYS B 1 463 ? -8.211 35.969 23.031 1 98.44 463 LYS B O 1
ATOM 10893 N N . VAL B 1 464 ? -8.25 37.125 21.141 1 98.31 464 VAL B N 1
ATOM 10894 C CA . VAL B 1 464 ? -7.391 38.188 21.609 1 98.31 464 VAL B CA 1
ATOM 10895 C C . VAL B 1 464 ? -8.039 39.531 21.312 1 98.31 464 VAL B C 1
ATOM 10897 O O . VAL B 1 464 ? -8.648 39.719 20.25 1 98.31 464 VAL B O 1
ATOM 10900 N N . THR B 1 465 ? -7.984 40.406 22.219 1 97.94 465 THR B N 1
ATOM 10901 C CA . THR B 1 465 ? -8.359 41.812 22.016 1 97.94 465 THR B CA 1
ATOM 10902 C C . THR B 1 465 ? -7.344 42.719 22.672 1 97.94 465 THR B C 1
ATOM 10904 O O . THR B 1 465 ? -6.746 42.375 23.688 1 97.94 465 THR B O 1
ATOM 10907 N N . SER B 1 466 ? -7.105 43.906 22.109 1 98.44 466 SER B N 1
ATOM 10908 C CA . SER B 1 466 ? -6.156 44.875 22.656 1 98.44 466 SER B CA 1
ATOM 10909 C C . SER B 1 466 ? -6.578 46.312 22.359 1 98.44 466 SER B C 1
ATOM 10911 O O . SER B 1 466 ? -7.504 46.531 21.562 1 98.44 466 SER B O 1
ATOM 10913 N N . SER B 1 467 ? -5.883 47.219 22.953 1 98.06 467 SER B N 1
ATOM 10914 C CA . SER B 1 467 ? -6.141 48.656 22.719 1 98.06 467 SER B CA 1
ATOM 10915 C C . SER B 1 467 ? -5.551 49.094 21.391 1 98.06 467 SER B C 1
ATOM 10917 O O . SER B 1 467 ? -5.801 50.219 20.938 1 98.06 467 SER B O 1
ATOM 10919 N N . SER B 1 468 ? -4.766 48.281 20.719 1 98.12 468 SER B N 1
ATOM 10920 C CA . SER B 1 468 ? -4.195 48.594 19.406 1 98.12 468 SER B CA 1
ATOM 10921 C C . SER B 1 468 ? -5.012 47.969 18.281 1 98.12 468 SER B C 1
ATOM 10923 O O . SER B 1 468 ? -5.051 46.719 18.141 1 98.12 468 SER B O 1
ATOM 10925 N N . GLU B 1 469 ? -5.57 48.781 17.438 1 97.62 469 GLU B N 1
ATOM 10926 C CA . GLU B 1 469 ? -6.332 48.281 16.281 1 97.62 469 GLU B CA 1
ATOM 10927 C C . GLU B 1 469 ? -5.438 47.5 15.328 1 97.62 469 GLU B C 1
ATOM 10929 O O . GLU B 1 469 ? -5.875 46.531 14.719 1 97.62 469 GLU B O 1
ATOM 10934 N N . LEU B 1 470 ? -4.262 47.969 15.234 1 98 470 LEU B N 1
ATOM 10935 C CA . LEU B 1 470 ? -3.301 47.281 14.367 1 98 470 LEU B CA 1
ATOM 10936 C C . LEU B 1 470 ? -3.068 45.844 14.828 1 98 470 LEU B C 1
ATOM 10938 O O . LEU B 1 470 ? -3.094 44.906 14.023 1 98 470 LEU B O 1
ATOM 10942 N N . LEU B 1 471 ? -2.857 45.625 16.125 1 98.12 471 LEU B N 1
ATOM 10943 C CA . LEU B 1 471 ? -2.637 44.281 16.656 1 98.12 471 LEU B CA 1
ATOM 10944 C C . LEU B 1 471 ? -3.861 43.406 16.438 1 98.12 471 LEU B C 1
ATOM 10946 O O . LEU B 1 471 ? -3.729 42.219 16.078 1 98.12 471 LEU B O 1
ATOM 10950 N N . ASN B 1 472 ? -4.992 44 16.609 1 98.5 472 ASN B N 1
ATOM 10951 C CA . ASN B 1 472 ? -6.223 43.25 16.406 1 98.5 472 ASN B CA 1
ATOM 10952 C C . ASN B 1 472 ? -6.355 42.75 14.961 1 98.5 472 ASN B C 1
ATOM 10954 O O . ASN B 1 472 ? -6.727 41.625 14.711 1 98.5 472 ASN B O 1
ATOM 10958 N N . LYS B 1 473 ? -6.039 43.625 14.062 1 98.38 473 LYS B N 1
ATOM 10959 C CA . LYS B 1 473 ? -6.145 43.312 12.648 1 98.38 473 LYS B CA 1
ATOM 10960 C C . LYS B 1 473 ? -5.113 42.25 12.25 1 98.38 473 LYS B C 1
ATOM 10962 O O . LYS B 1 473 ? -5.395 41.406 11.414 1 98.38 473 LYS B O 1
ATOM 10967 N N . ILE B 1 474 ? -3.922 42.344 12.781 1 98.56 474 ILE B N 1
ATOM 10968 C CA . ILE B 1 474 ? -2.898 41.344 12.508 1 98.56 474 ILE B CA 1
ATOM 10969 C C . ILE B 1 474 ? -3.365 39.969 13 1 98.56 474 ILE B C 1
ATOM 10971 O O . ILE B 1 474 ? -3.193 38.969 12.305 1 98.56 474 ILE B O 1
ATOM 10975 N N . TRP B 1 475 ? -3.928 39.938 14.156 1 98.5 475 TRP B N 1
ATOM 10976 C CA . TRP B 1 475 ? -4.445 38.688 14.719 1 98.5 475 TRP B CA 1
ATOM 10977 C C . TRP B 1 475 ? -5.527 38.125 13.82 1 98.5 475 TRP B C 1
ATOM 10979 O O . TRP B 1 475 ? -5.523 36.906 13.539 1 98.5 475 TRP B O 1
ATOM 10989 N N . GLU B 1 476 ? -6.422 38.906 13.359 1 98.31 476 GLU B N 1
ATOM 10990 C CA . GLU B 1 476 ? -7.484 38.438 12.469 1 98.31 476 GLU B CA 1
ATOM 10991 C C . GLU B 1 476 ? -6.922 37.906 11.156 1 98.31 476 GLU B C 1
ATOM 10993 O O . GLU B 1 476 ? -7.359 36.875 10.656 1 98.31 476 GLU B O 1
ATOM 10998 N N . ALA B 1 477 ? -5.996 38.656 10.602 1 98.69 477 ALA B N 1
ATOM 10999 C CA . ALA B 1 477 ? -5.371 38.25 9.344 1 98.69 477 ALA B CA 1
ATOM 11000 C C . ALA B 1 477 ? -4.652 36.938 9.492 1 98.69 477 ALA B C 1
ATOM 11002 O O . ALA B 1 477 ? -4.684 36.094 8.586 1 98.69 477 ALA B O 1
ATOM 11003 N N . THR B 1 478 ? -3.975 36.781 10.617 1 98.56 478 THR B N 1
ATOM 11004 C CA . THR B 1 478 ? -3.26 35.531 10.875 1 98.56 478 THR B CA 1
ATOM 11005 C C . THR B 1 478 ? -4.23 34.344 10.945 1 98.56 478 THR B C 1
ATOM 11007 O O . THR B 1 478 ? -3.975 33.281 10.375 1 98.56 478 THR B O 1
ATOM 11010 N N . ASN B 1 479 ? -5.277 34.5 11.625 1 98.44 479 ASN B N 1
ATOM 11011 C CA . ASN B 1 479 ? -6.27 33.438 11.758 1 98.44 479 ASN B CA 1
ATOM 11012 C C . ASN B 1 479 ? -6.934 33.125 10.422 1 98.44 479 ASN B C 1
ATOM 11014 O O . ASN B 1 479 ? -7.188 31.969 10.109 1 98.44 479 ASN B O 1
ATOM 11018 N N . ARG B 1 480 ? -7.238 34.188 9.648 1 98.56 480 ARG B N 1
ATOM 11019 C CA . ARG B 1 480 ? -7.809 33.969 8.32 1 98.56 480 ARG B CA 1
ATOM 11020 C C . ARG B 1 480 ? -6.848 33.188 7.43 1 98.56 480 ARG B C 1
ATOM 11022 O O . ARG B 1 480 ? -7.273 32.312 6.652 1 98.56 480 ARG B O 1
ATOM 11029 N N . SER B 1 481 ? -5.574 33.531 7.516 1 98.62 481 SER B N 1
ATOM 11030 C CA . SER B 1 481 ? -4.566 32.812 6.746 1 98.62 481 SER B CA 1
ATOM 11031 C C . SER B 1 481 ? -4.492 31.328 7.168 1 98.62 481 SER B C 1
ATOM 11033 O O . SER B 1 481 ? -4.402 30.438 6.32 1 98.62 481 SER B O 1
ATOM 11035 N N . TYR B 1 482 ? -4.508 31.094 8.477 1 98.44 482 TYR B N 1
ATOM 11036 C CA . TYR B 1 482 ? -4.449 29.734 8.977 1 98.44 482 TYR B CA 1
ATOM 11037 C C . TYR B 1 482 ? -5.637 28.906 8.477 1 98.44 482 TYR B C 1
ATOM 11039 O O . TYR B 1 482 ? -5.461 27.828 7.93 1 98.44 482 TYR B O 1
ATOM 11047 N N . LEU B 1 483 ? -6.801 29.438 8.641 1 98.75 483 LEU B N 1
ATOM 11048 C CA . LEU B 1 483 ? -8.016 28.734 8.242 1 98.75 483 LEU B CA 1
ATOM 11049 C C . LEU B 1 483 ? -8.062 28.547 6.73 1 98.75 483 LEU B C 1
ATOM 11051 O O . LEU B 1 483 ? -8.492 27.484 6.25 1 98.75 483 LEU B O 1
ATOM 11055 N N . SER B 1 484 ? -7.594 29.562 5.977 1 98.75 484 SER B N 1
ATOM 11056 C CA . SER B 1 484 ? -7.57 29.453 4.52 1 98.75 484 SER B CA 1
ATOM 11057 C C . SER B 1 484 ? -6.688 28.297 4.066 1 98.75 484 SER B C 1
ATOM 11059 O O . SER B 1 484 ? -6.801 27.828 2.932 1 98.75 484 SER B O 1
ATOM 11061 N N . ASN B 1 485 ? -5.859 27.875 4.926 1 98.62 485 ASN B N 1
ATOM 11062 C CA . ASN B 1 485 ? -4.879 26.859 4.547 1 98.62 485 ASN B CA 1
ATOM 11063 C C . ASN B 1 485 ? -5.066 25.578 5.352 1 98.62 485 ASN B C 1
ATOM 11065 O O . ASN B 1 485 ? -4.102 24.859 5.602 1 98.62 485 ASN B O 1
ATOM 11069 N N . LEU B 1 486 ? -6.273 25.266 5.789 1 98.69 486 LEU B N 1
ATOM 11070 C CA . LEU B 1 486 ? -6.582 24.047 6.527 1 98.69 486 LEU B CA 1
ATOM 11071 C C . LEU B 1 486 ? -7.684 23.25 5.832 1 98.69 486 LEU B C 1
ATOM 11073 O O . LEU B 1 486 ? -8.867 23.516 6.055 1 98.69 486 LEU B O 1
ATOM 11077 N N . PHE B 1 487 ? -7.359 22.25 5.09 1 98.44 487 PHE B N 1
ATOM 11078 C CA . PHE B 1 487 ? -8.297 21.453 4.312 1 98.44 487 PHE B CA 1
ATOM 11079 C C . PHE B 1 487 ? -8.086 19.953 4.574 1 98.44 487 PHE B C 1
ATOM 11081 O O . PHE B 1 487 ? -7.91 19.172 3.637 1 98.44 487 PHE B O 1
ATOM 11088 N N . GLY B 1 488 ? -8.25 19.578 5.844 1 98 488 GLY B N 1
ATOM 11089 C CA . GLY B 1 488 ? -7.965 18.234 6.281 1 98 488 GLY B CA 1
ATOM 11090 C C . GLY B 1 488 ? -6.488 17.984 6.543 1 98 488 GLY B C 1
ATOM 11091 O O . GLY B 1 488 ? -6.121 16.953 7.109 1 98 488 GLY B O 1
ATOM 11092 N N . TYR B 1 489 ? -5.688 18.844 6.164 1 98.31 489 TYR B N 1
ATOM 11093 C CA . TYR B 1 489 ? -4.25 18.984 6.371 1 98.31 489 TYR B CA 1
ATOM 11094 C C . TYR B 1 489 ? -3.816 20.438 6.176 1 98.31 489 TYR B C 1
ATOM 11096 O O . TYR B 1 489 ? -4.523 21.219 5.539 1 98.31 489 TYR B O 1
ATOM 11104 N N . PRO B 1 490 ? -2.729 20.828 6.805 1 98.38 490 PRO B N 1
ATOM 11105 C CA . PRO B 1 490 ? -2.258 22.203 6.59 1 98.38 490 PRO B CA 1
ATOM 11106 C C . PRO B 1 490 ? -1.586 22.391 5.234 1 98.38 490 PRO B C 1
ATOM 11108 O O . PRO B 1 490 ? -0.875 21.5 4.766 1 98.38 490 PRO B O 1
ATOM 11111 N N . THR B 1 491 ? -1.871 23.5 4.613 1 98.06 491 THR B N 1
ATOM 11112 C CA . THR B 1 491 ? -1.23 23.859 3.355 1 98.06 491 THR B CA 1
ATOM 11113 C C . THR B 1 491 ? -0.503 25.188 3.479 1 98.06 491 THR B C 1
ATOM 11115 O O . THR B 1 491 ? -0.582 25.859 4.516 1 98.06 491 THR B O 1
ATOM 11118 N N . ASP B 1 492 ? 0.243 25.578 2.461 1 96.62 492 ASP B N 1
ATOM 11119 C CA . ASP B 1 492 ? 1.014 26.828 2.473 1 96.62 492 ASP B CA 1
ATOM 11120 C C . ASP B 1 492 ? 0.191 27.984 1.928 1 96.62 492 ASP B C 1
ATOM 11122 O O . ASP B 1 492 ? 0.2 29.078 2.496 1 96.62 492 ASP B O 1
ATOM 11126 N N . CYS B 1 493 ? -0.468 27.703 0.824 1 97.62 493 CYS B N 1
ATOM 11127 C CA . CYS B 1 493 ? -1.345 28.688 0.192 1 97.62 493 CYS B CA 1
ATOM 11128 C C . CYS B 1 493 ? -2.537 28 -0.469 1 97.62 493 CYS B C 1
ATOM 11130 O O . CYS B 1 493 ? -2.443 26.844 -0.886 1 97.62 493 CYS B O 1
ATOM 11132 N N . PRO B 1 494 ? -3.617 28.656 -0.597 1 98.06 494 PRO B N 1
ATOM 11133 C CA . PRO B 1 494 ? -4.84 27.984 -1.037 1 98.06 494 PRO B CA 1
ATOM 11134 C C . PRO B 1 494 ? -5.051 28.062 -2.547 1 98.06 494 PRO B C 1
ATOM 11136 O O . PRO B 1 494 ? -6.086 27.625 -3.055 1 98.06 494 PRO B O 1
ATOM 11139 N N . GLN B 1 495 ? -4.133 28.688 -3.289 1 97.19 495 GLN B N 1
ATOM 11140 C CA . GLN B 1 495 ? -4.383 28.891 -4.711 1 97.19 495 GLN B CA 1
ATOM 11141 C C . GLN B 1 495 ? -3.494 27.984 -5.562 1 97.19 495 GLN B C 1
ATOM 11143 O O . GLN B 1 495 ? -3.945 26.969 -6.066 1 97.19 495 GLN B O 1
ATOM 11148 N N . ARG B 1 496 ? -2.223 28.125 -5.52 1 95.19 496 ARG B N 1
ATOM 11149 C CA . ARG B 1 496 ? -1.373 27.625 -6.59 1 95.19 496 ARG B CA 1
ATOM 11150 C C . ARG B 1 496 ? -0.66 26.344 -6.164 1 95.19 496 ARG B C 1
ATOM 11152 O O . ARG B 1 496 ? -0.145 25.594 -7.004 1 95.19 496 ARG B O 1
ATOM 11159 N N . GLU B 1 497 ? -0.586 26.062 -4.902 1 96 497 GLU B N 1
ATOM 11160 C CA . GLU B 1 497 ? 0.137 24.875 -4.465 1 96 497 GLU B CA 1
ATOM 11161 C C . GLU B 1 497 ? -0.778 23.922 -3.699 1 96 497 GLU B C 1
ATOM 11163 O O . GLU B 1 497 ? -1.003 22.781 -4.133 1 96 497 GLU B O 1
ATOM 11168 N N . LYS B 1 498 ? -1.344 24.391 -2.652 1 97.44 498 LYS B N 1
ATOM 11169 C CA . LYS B 1 498 ? -2.195 23.594 -1.776 1 97.44 498 LYS B CA 1
ATOM 11170 C C . LYS B 1 498 ? -1.427 22.422 -1.194 1 97.44 498 LYS B C 1
ATOM 11172 O O . LYS B 1 498 ? -1.982 21.328 -1.035 1 97.44 498 LYS B O 1
ATOM 11177 N N . ASN B 1 499 ? -0.08 22.625 -1.004 1 97.5 499 ASN B N 1
ATOM 11178 C CA . ASN B 1 499 ? 0.789 21.547 -0.544 1 97.5 499 ASN B CA 1
ATOM 11179 C C . ASN B 1 499 ? 0.909 21.531 0.977 1 97.5 499 ASN B C 1
ATOM 11181 O O . ASN B 1 499 ? 0.854 22.594 1.618 1 97.5 499 ASN B O 1
ATOM 11185 N N . GLY B 1 500 ? 1.046 20.344 1.512 1 97.75 500 GLY B N 1
ATOM 11186 C CA . GLY B 1 500 ? 1.357 20.203 2.926 1 97.75 500 GLY B CA 1
ATOM 11187 C C . GLY B 1 500 ? 2.824 20.438 3.238 1 97.75 500 GLY B C 1
ATOM 11188 O O . GLY B 1 500 ? 3.527 19.516 3.66 1 97.75 500 GLY B O 1
ATOM 11189 N N . TRP B 1 501 ? 3.275 21.672 3.066 1 97.69 501 TRP B N 1
ATOM 11190 C CA . TRP B 1 501 ? 4.652 22 3.41 1 97.69 501 TRP B CA 1
ATOM 11191 C C . TRP B 1 501 ? 4.906 21.812 4.902 1 97.69 501 TRP B C 1
ATOM 11193 O O . TRP B 1 501 ? 4.297 22.484 5.734 1 97.69 501 TRP B O 1
ATOM 11203 N N . THR B 1 502 ? 5.809 20.922 5.207 1 97.69 502 THR B N 1
ATOM 11204 C CA . THR B 1 502 ? 6.039 20.547 6.594 1 97.69 502 THR B CA 1
ATOM 11205 C C . THR B 1 502 ? 6.598 21.719 7.391 1 97.69 502 THR B C 1
ATOM 11207 O O . THR B 1 502 ? 6.203 21.938 8.539 1 97.69 502 THR B O 1
ATOM 11210 N N . GLY B 1 503 ? 7.445 22.578 6.809 1 97 503 GLY B N 1
ATOM 11211 C CA . GLY B 1 503 ? 8.016 23.734 7.484 1 97 503 GLY B CA 1
ATOM 11212 C C . GLY B 1 503 ? 6.973 24.75 7.906 1 97 503 GLY B C 1
ATOM 11213 O O . GLY B 1 503 ? 6.977 25.219 9.047 1 97 503 GLY B O 1
ATOM 11214 N N . ASP B 1 504 ? 6.059 25.047 6.988 1 96.5 504 ASP B N 1
ATOM 11215 C CA . ASP B 1 504 ? 5.004 26.016 7.293 1 96.5 504 ASP B CA 1
ATOM 11216 C C . ASP B 1 504 ? 4.137 25.531 8.453 1 96.5 504 ASP B C 1
ATOM 11218 O O . ASP B 1 504 ? 3.746 26.312 9.312 1 96.5 504 ASP B O 1
ATOM 11222 N N . ALA B 1 505 ? 3.959 24.266 8.453 1 97.56 505 ALA B N 1
ATOM 11223 C CA . ALA B 1 505 ? 3.02 23.688 9.414 1 97.56 505 ALA B CA 1
ATOM 11224 C C . ALA B 1 505 ? 3.582 23.734 10.828 1 97.56 505 ALA B C 1
ATOM 11226 O O . ALA B 1 505 ? 2.875 24.094 11.773 1 97.56 505 ALA B O 1
ATOM 11227 N N . HIS B 1 506 ? 4.859 23.328 11.031 1 96.69 506 HIS B N 1
ATOM 11228 C CA . HIS B 1 506 ? 5.332 23.281 12.414 1 96.69 506 HIS B CA 1
ATOM 11229 C C . HIS B 1 506 ? 5.629 24.688 12.938 1 96.69 506 HIS B C 1
ATOM 11231 O O . HIS B 1 506 ? 5.492 24.938 14.133 1 96.69 506 HIS B O 1
ATOM 11237 N N . ILE B 1 507 ? 5.863 25.703 12.062 1 96.56 507 ILE B N 1
ATOM 11238 C CA . ILE B 1 507 ? 6.074 27.078 12.477 1 96.56 507 ILE B CA 1
ATOM 11239 C C . ILE B 1 507 ? 4.77 27.656 13.023 1 96.56 507 ILE B C 1
ATOM 11241 O O . ILE B 1 507 ? 4.781 28.438 13.984 1 96.56 507 ILE B O 1
ATOM 11245 N N . ALA B 1 508 ? 3.678 27.219 12.453 1 96.75 508 ALA B N 1
ATOM 11246 C CA . ALA B 1 508 ? 2.389 27.812 12.789 1 96.75 508 ALA B CA 1
ATOM 11247 C C . ALA B 1 508 ? 1.646 26.969 13.82 1 96.75 508 ALA B C 1
ATOM 11249 O O . ALA B 1 508 ? 0.512 27.281 14.188 1 96.75 508 ALA B O 1
ATOM 11250 N N . ILE B 1 509 ? 2.217 25.922 14.383 1 98.38 509 ILE B N 1
ATOM 11251 C CA . ILE B 1 509 ? 1.475 24.922 15.156 1 98.38 509 ILE B CA 1
ATOM 11252 C C . ILE B 1 509 ? 0.948 25.562 16.438 1 98.38 509 ILE B C 1
ATOM 11254 O O . ILE B 1 509 ? -0.171 25.281 16.875 1 98.38 509 ILE B O 1
ATOM 11258 N N . GLU B 1 510 ? 1.725 26.484 17.109 1 98.44 510 GLU B N 1
ATOM 11259 C CA . GLU B 1 510 ? 1.241 27.125 18.312 1 98.44 510 GLU B CA 1
ATOM 11260 C C . GLU B 1 510 ? 0.102 28.094 18 1 98.44 510 GLU B C 1
ATOM 11262 O O . GLU B 1 510 ? -0.872 28.172 18.75 1 98.44 510 GLU B O 1
ATOM 11267 N N . THR B 1 511 ? 0.279 28.828 16.875 1 98.38 511 THR B N 1
ATOM 11268 C CA . THR B 1 511 ? -0.817 29.688 16.422 1 98.38 511 THR B CA 1
ATOM 11269 C C . THR B 1 511 ? -2.092 28.859 16.234 1 98.38 511 THR B C 1
ATOM 11271 O O . THR B 1 511 ? -3.172 29.281 16.656 1 98.38 511 THR B O 1
ATOM 11274 N N . ALA B 1 512 ? -1.974 27.734 15.625 1 98.56 512 ALA B N 1
ATOM 11275 C CA . ALA B 1 512 ? -3.104 26.844 15.406 1 98.56 512 ALA B CA 1
ATOM 11276 C C . ALA B 1 512 ? -3.762 26.453 16.734 1 98.56 512 ALA B C 1
ATOM 11278 O O . ALA B 1 512 ? -4.977 26.594 16.891 1 98.56 512 ALA B O 1
ATOM 11279 N N . LEU B 1 513 ? -2.959 26.078 17.734 1 98.75 513 LEU B N 1
ATOM 11280 C CA . LEU B 1 513 ? -3.508 25.391 18.906 1 98.75 513 LEU B CA 1
ATOM 11281 C C . LEU B 1 513 ? -3.977 26.406 19.953 1 98.75 513 LEU B C 1
ATOM 11283 O O . LEU B 1 513 ? -4.875 26.109 20.734 1 98.75 513 LEU B O 1
ATOM 11287 N N . TYR B 1 514 ? -3.379 27.641 19.969 1 98.81 514 TYR B N 1
ATOM 11288 C CA . TYR B 1 514 ? -3.9 28.688 20.859 1 98.81 514 TYR B CA 1
ATOM 11289 C C . TYR B 1 514 ? -5.262 29.172 20.375 1 98.81 514 TYR B C 1
ATOM 11291 O O . TYR B 1 514 ? -6.098 29.578 21.188 1 98.81 514 TYR B O 1
ATOM 11299 N N . ASN B 1 515 ? -5.473 29.047 19.062 1 98.81 515 ASN B N 1
ATOM 11300 C CA . ASN B 1 515 ? -6.664 29.672 18.5 1 98.81 515 ASN B CA 1
ATOM 11301 C C . ASN B 1 515 ? -7.75 28.656 18.188 1 98.81 515 ASN B C 1
ATOM 11303 O O . ASN B 1 515 ? -8.938 28.969 18.203 1 98.81 515 ASN B O 1
ATOM 11307 N N . TYR B 1 516 ? -7.371 27.406 17.875 1 98.69 516 TYR B N 1
ATOM 11308 C CA . TYR B 1 516 ? -8.336 26.438 17.391 1 98.69 516 TYR B CA 1
ATOM 11309 C C . TYR B 1 516 ? -8.086 25.062 18 1 98.69 516 TYR B C 1
ATOM 11311 O O . TYR B 1 516 ? -6.973 24.766 18.438 1 98.69 516 TYR B O 1
ATOM 11319 N N . ASP B 1 517 ? -9.172 24.219 18.094 1 98.38 517 ASP B N 1
ATOM 11320 C CA . ASP B 1 517 ? -9.062 22.812 18.422 1 98.38 517 ASP B CA 1
ATOM 11321 C C . ASP B 1 517 ? -8.766 21.969 17.172 1 98.38 517 ASP B C 1
ATOM 11323 O O . ASP B 1 517 ? -9.688 21.453 16.531 1 98.38 517 ASP B O 1
ATOM 11327 N N . GLY B 1 518 ? -7.508 21.844 16.891 1 97.88 518 GLY B N 1
ATOM 11328 C CA . GLY B 1 518 ? -7.105 21.266 15.617 1 97.88 518 GLY B CA 1
ATOM 11329 C C . GLY B 1 518 ? -6.609 19.828 15.75 1 97.88 518 GLY B C 1
ATOM 11330 O O . GLY B 1 518 ? -6.105 19.25 14.789 1 97.88 518 GLY B O 1
ATOM 11331 N N . ILE B 1 519 ? -6.781 19.125 16.891 1 98.38 519 ILE B N 1
ATOM 11332 C CA . ILE B 1 519 ? -6.121 17.859 17.188 1 98.38 519 ILE B CA 1
ATOM 11333 C C . ILE B 1 519 ? -6.547 16.797 16.172 1 98.38 519 ILE B C 1
ATOM 11335 O O . ILE B 1 519 ? -5.723 16.016 15.711 1 98.38 519 ILE B O 1
ATOM 11339 N N . THR B 1 520 ? -7.816 16.719 15.758 1 98.44 520 THR B N 1
ATOM 11340 C CA . THR B 1 520 ? -8.281 15.672 14.867 1 98.44 520 THR B CA 1
ATOM 11341 C C . THR B 1 520 ? -7.66 15.82 13.477 1 98.44 520 THR B C 1
ATOM 11343 O O . THR B 1 520 ? -7.328 14.828 12.828 1 98.44 520 THR B O 1
ATOM 11346 N N . VAL B 1 521 ? -7.453 17.078 13 1 98.62 521 VAL B N 1
ATOM 11347 C CA . VAL B 1 521 ? -6.844 17.328 11.703 1 98.62 521 VAL B CA 1
ATOM 11348 C C . VAL B 1 521 ? -5.371 16.938 11.734 1 98.62 521 VAL B C 1
ATOM 11350 O O . VAL B 1 521 ? -4.875 16.297 10.805 1 98.62 521 VAL B O 1
ATOM 11353 N N . TYR B 1 522 ? -4.703 17.266 12.797 1 98.69 522 TYR B N 1
ATOM 11354 C CA . TYR B 1 522 ? -3.271 17 12.867 1 98.69 522 TYR B CA 1
ATOM 11355 C C . TYR B 1 522 ? -3.002 15.523 13.109 1 98.69 522 TYR B C 1
ATOM 11357 O O . TYR B 1 522 ? -1.998 14.984 12.641 1 98.69 522 TYR B O 1
ATOM 11365 N N . GLU B 1 523 ? -3.914 14.82 13.867 1 98.44 523 GLU B N 1
ATOM 11366 C CA . GLU B 1 523 ? -3.785 13.375 13.969 1 98.44 523 GLU B CA 1
ATOM 11367 C C . GLU B 1 523 ? -3.912 12.711 12.602 1 98.44 523 GLU B C 1
ATOM 11369 O O . GLU B 1 523 ? -3.139 11.805 12.266 1 98.44 523 GLU B O 1
ATOM 11374 N N . LYS B 1 524 ? -4.859 13.148 11.812 1 98.5 524 LYS B N 1
ATOM 11375 C CA . LYS B 1 524 ? -4.988 12.648 10.453 1 98.5 524 LYS B CA 1
ATOM 11376 C C . LYS B 1 524 ? -3.732 12.938 9.633 1 98.5 524 LYS B C 1
ATOM 11378 O O . LYS B 1 524 ? -3.248 12.078 8.898 1 98.5 524 LYS B O 1
ATOM 11383 N N . TRP B 1 525 ? -3.186 14.109 9.742 1 98.69 525 TRP B N 1
ATOM 11384 C CA . TRP B 1 525 ? -2.037 14.492 8.93 1 98.69 525 TRP B CA 1
ATOM 11385 C C . TRP B 1 525 ? -0.782 13.75 9.375 1 98.69 525 TRP B C 1
ATOM 11387 O O . TRP B 1 525 ? 0.092 13.445 8.555 1 98.69 525 TRP B O 1
ATOM 11397 N N . LEU B 1 526 ? -0.655 13.43 10.68 1 98.69 526 LEU B N 1
ATOM 11398 C CA . LEU B 1 526 ? 0.491 12.656 11.141 1 98.69 526 LEU B CA 1
ATOM 11399 C C . LEU B 1 526 ? 0.387 11.203 10.688 1 98.69 526 LEU B C 1
ATOM 11401 O O . LEU B 1 526 ? 1.404 10.531 10.508 1 98.69 526 LEU B O 1
ATOM 11405 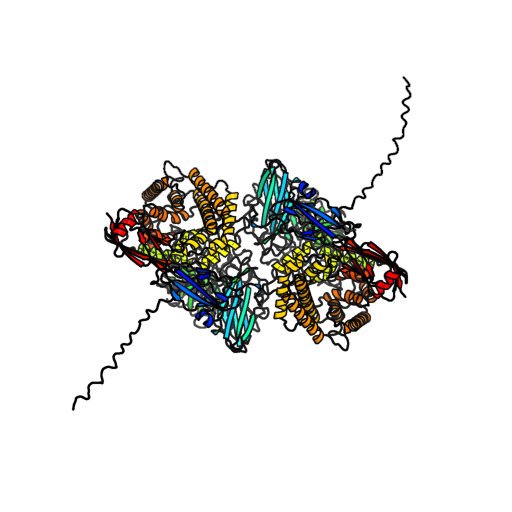N N . ALA B 1 527 ? -0.84 10.734 10.484 1 98.31 527 ALA B N 1
ATOM 11406 C CA . ALA B 1 527 ? -0.98 9.438 9.828 1 98.31 527 ALA B CA 1
ATOM 11407 C C . ALA B 1 527 ? -0.406 9.469 8.422 1 98.31 527 ALA B C 1
ATOM 11409 O O . ALA B 1 527 ? 0.191 8.492 7.961 1 98.31 527 ALA B O 1
ATOM 11410 N N . ASP B 1 528 ? -0.545 10.602 7.707 1 98.44 528 ASP B N 1
ATOM 11411 C CA . ASP B 1 528 ? 0.071 10.758 6.395 1 98.44 528 ASP B CA 1
ATOM 11412 C C . ASP B 1 528 ? 1.594 10.695 6.492 1 98.44 528 ASP B C 1
ATOM 11414 O O . ASP B 1 528 ? 2.258 10.188 5.586 1 98.44 528 ASP B O 1
ATOM 11418 N N . HIS B 1 529 ? 2.168 11.258 7.602 1 98.44 529 HIS B N 1
ATOM 11419 C CA . HIS B 1 529 ? 3.607 11.18 7.824 1 98.44 529 HIS B CA 1
ATOM 11420 C C . HIS B 1 529 ? 4.07 9.727 7.93 1 98.44 529 HIS B C 1
ATOM 11422 O O . HIS B 1 529 ? 5.094 9.352 7.352 1 98.44 529 HIS B O 1
ATOM 11428 N N . GLN B 1 530 ? 3.301 8.984 8.688 1 97.75 530 GLN B N 1
ATOM 11429 C CA . GLN B 1 530 ? 3.639 7.578 8.852 1 97.75 530 GLN B CA 1
ATOM 11430 C C . GLN B 1 530 ? 3.613 6.848 7.512 1 97.75 530 GLN B C 1
ATOM 11432 O O . GLN B 1 530 ? 4.469 6 7.246 1 97.75 530 GLN B O 1
ATOM 11437 N N . ASP B 1 531 ? 2.645 7.215 6.703 1 97.25 531 ASP B N 1
ATOM 11438 C CA . ASP B 1 531 ? 2.469 6.562 5.41 1 97.25 531 ASP B CA 1
ATOM 11439 C C . ASP B 1 531 ? 3.557 6.988 4.426 1 97.25 531 ASP B C 1
ATOM 11441 O O . ASP B 1 531 ? 3.924 6.227 3.531 1 97.25 531 ASP B O 1
ATOM 11445 N N . GLU B 1 532 ? 4.117 8.195 4.598 1 97.25 532 GLU B N 1
ATOM 11446 C CA . GLU B 1 532 ? 5.062 8.758 3.639 1 97.25 532 GLU B CA 1
ATOM 11447 C C . GLU B 1 532 ? 6.5 8.422 4.016 1 97.25 532 GLU B C 1
ATOM 11449 O O . GLU B 1 532 ? 7.398 8.477 3.172 1 97.25 532 GLU B O 1
ATOM 11454 N N . GLN B 1 533 ? 6.805 8.141 5.254 1 97.06 533 GLN B N 1
ATOM 11455 C CA . GLN B 1 533 ? 8.18 8.008 5.727 1 97.06 533 GLN B CA 1
ATOM 11456 C C . GLN B 1 533 ? 8.891 6.844 5.043 1 97.06 533 GLN B C 1
ATOM 11458 O O . GLN B 1 533 ? 8.344 5.742 4.957 1 97.06 533 GLN B O 1
ATOM 11463 N N . ALA B 1 534 ? 10.047 7.102 4.488 1 96.44 534 ALA B N 1
ATOM 11464 C CA . ALA B 1 534 ? 10.859 6.086 3.826 1 96.44 534 ALA B CA 1
ATOM 11465 C C . ALA B 1 534 ? 11.398 5.07 4.828 1 96.44 534 ALA B C 1
ATOM 11467 O O . ALA B 1 534 ? 11.438 5.34 6.031 1 96.44 534 ALA B O 1
ATOM 11468 N N . PRO B 1 535 ? 11.844 3.938 4.344 1 94.62 535 PRO B N 1
ATOM 11469 C CA . PRO B 1 535 ? 12.359 2.898 5.234 1 94.62 535 PRO B CA 1
ATOM 11470 C C . PRO B 1 535 ? 13.516 3.391 6.113 1 94.62 535 PRO B C 1
ATOM 11472 O O . PRO B 1 535 ? 13.594 3.025 7.285 1 94.62 535 PRO B O 1
ATOM 11475 N N . ASN B 1 536 ? 14.344 4.227 5.598 1 95.75 536 ASN B N 1
ATOM 11476 C CA . ASN B 1 536 ? 15.5 4.695 6.352 1 95.75 536 ASN B CA 1
ATOM 11477 C C . ASN B 1 536 ? 15.133 5.844 7.285 1 95.75 536 ASN B C 1
ATOM 11479 O O . ASN B 1 536 ? 16 6.41 7.949 1 95.75 536 ASN B O 1
ATOM 11483 N N . GLY B 1 537 ? 13.898 6.305 7.281 1 96.69 537 GLY B N 1
ATOM 11484 C CA . GLY B 1 537 ? 13.414 7.301 8.227 1 96.69 537 GLY B CA 1
ATOM 11485 C C . GLY B 1 537 ? 13.188 8.664 7.59 1 96.69 537 GLY B C 1
ATOM 11486 O O . GLY B 1 537 ? 12.531 9.523 8.18 1 96.69 537 GLY B O 1
ATOM 11487 N N . VAL B 1 538 ? 13.641 8.883 6.379 1 96.81 538 VAL B N 1
ATOM 11488 C CA . VAL B 1 538 ? 13.594 10.172 5.699 1 96.81 538 VAL B CA 1
ATOM 11489 C C . VAL B 1 538 ? 12.148 10.531 5.352 1 96.81 538 VAL B C 1
ATOM 11491 O O . VAL B 1 538 ? 11.344 9.648 5.047 1 96.81 538 VAL B O 1
ATOM 11494 N N . LEU B 1 539 ? 11.82 11.789 5.508 1 97.75 539 LEU B N 1
ATOM 11495 C CA . LEU B 1 539 ? 10.508 12.32 5.145 1 97.75 539 LEU B CA 1
ATOM 11496 C C . LEU B 1 539 ? 10.625 13.32 3.996 1 97.75 539 LEU B C 1
ATOM 11498 O O . LEU B 1 539 ? 11.656 13.977 3.844 1 97.75 539 LEU B O 1
ATOM 11502 N N . PRO B 1 540 ? 9.594 13.445 3.221 1 97.5 540 PRO B N 1
ATOM 11503 C CA . PRO B 1 540 ? 9.594 14.453 2.154 1 97.5 540 PRO B CA 1
ATOM 11504 C C . PRO B 1 540 ? 9.219 15.844 2.658 1 97.5 540 PRO B C 1
ATOM 11506 O O . PRO B 1 540 ? 8.68 15.984 3.762 1 97.5 540 PRO B O 1
ATOM 11509 N N . ALA B 1 541 ? 9.453 16.828 1.806 1 96.81 541 ALA B N 1
ATOM 11510 C CA . ALA B 1 541 ? 9.227 18.219 2.17 1 96.81 541 ALA B CA 1
ATOM 11511 C C . ALA B 1 541 ? 7.734 18.531 2.232 1 96.81 541 ALA B C 1
ATOM 11513 O O . ALA B 1 541 ? 7.312 19.422 2.982 1 96.81 541 ALA B O 1
ATOM 11514 N N . ILE B 1 542 ? 6.973 17.812 1.385 1 97.69 542 ILE B N 1
ATOM 11515 C CA . ILE B 1 542 ? 5.527 17.969 1.312 1 97.69 542 ILE B CA 1
ATOM 11516 C C . ILE B 1 542 ? 4.832 16.656 1.637 1 97.69 542 ILE B C 1
ATOM 11518 O O . ILE B 1 542 ? 5.234 15.602 1.142 1 97.69 542 ILE B O 1
ATOM 11522 N N . ILE B 1 543 ? 3.828 16.734 2.455 1 98.12 543 ILE B N 1
ATOM 11523 C CA . ILE B 1 543 ? 3.102 15.539 2.855 1 98.12 543 ILE B CA 1
ATOM 11524 C C . ILE B 1 543 ? 1.6 15.812 2.818 1 98.12 543 ILE B C 1
ATOM 11526 O O . ILE B 1 543 ? 1.113 16.734 3.463 1 98.12 543 ILE B O 1
ATOM 11530 N N . PRO B 1 544 ? 0.751 15.031 2.08 1 97.44 544 PRO B N 1
ATOM 11531 C CA . PRO B 1 544 ? 1.159 13.906 1.238 1 97.44 544 PRO B CA 1
ATOM 11532 C C . PRO B 1 544 ? 1.855 14.344 -0.046 1 97.44 544 PRO B C 1
ATOM 11534 O O . PRO B 1 544 ? 1.825 15.531 -0.392 1 97.44 544 PRO B O 1
ATOM 11537 N N . THR B 1 545 ? 2.533 13.391 -0.668 1 96.25 545 THR B N 1
ATOM 11538 C CA . THR B 1 545 ? 3.248 13.734 -1.894 1 96.25 545 THR B CA 1
ATOM 11539 C C . THR B 1 545 ? 3.211 12.578 -2.885 1 96.25 545 THR B C 1
ATOM 11541 O O . THR B 1 545 ? 3.082 11.414 -2.486 1 96.25 545 THR B O 1
ATOM 11544 N N . GLY B 1 546 ? 3.246 12.922 -4.199 1 91.44 546 GLY B N 1
ATOM 11545 C CA . GLY B 1 546 ? 3.383 11.914 -5.238 1 91.44 546 GLY B CA 1
ATOM 11546 C C . GLY B 1 546 ? 4.82 11.484 -5.465 1 91.44 546 GLY B C 1
ATOM 11547 O O . GLY B 1 546 ? 5.125 10.812 -6.457 1 91.44 546 GLY B O 1
ATOM 11548 N N . GLY B 1 547 ? 5.652 11.828 -4.574 1 90.06 547 GLY B N 1
ATOM 11549 C CA . GLY B 1 547 ? 7.059 11.469 -4.699 1 90.06 547 GLY B CA 1
ATOM 11550 C C . GLY B 1 547 ? 7.98 12.68 -4.703 1 90.06 547 GLY B C 1
ATOM 11551 O O . GLY B 1 547 ? 9.172 12.555 -4.43 1 90.06 547 GLY B O 1
ATOM 11552 N N . TRP B 1 548 ? 7.414 13.758 -4.953 1 90.06 548 TRP B N 1
ATOM 11553 C CA . TRP B 1 548 ? 8.172 15.008 -4.938 1 90.06 548 TRP B CA 1
ATOM 11554 C C . TRP B 1 548 ? 8.586 15.383 -3.518 1 90.06 548 TRP B C 1
ATOM 11556 O O . TRP B 1 548 ? 7.828 15.156 -2.568 1 90.06 548 TRP B O 1
ATOM 11566 N N . GLY B 1 549 ? 9.789 15.922 -3.328 1 9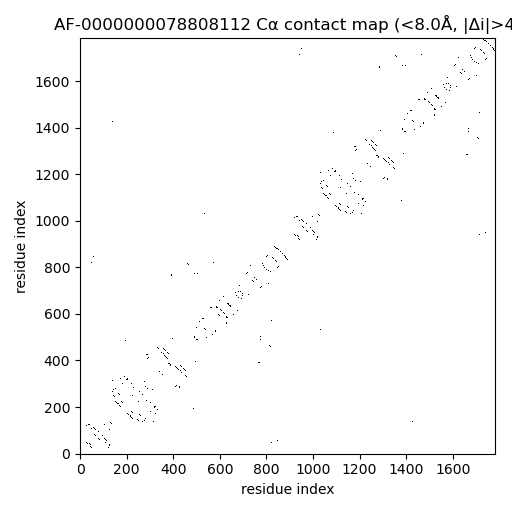2.12 549 GLY B N 1
ATOM 11567 C CA . GLY B 1 549 ? 10.172 16.453 -2.033 1 92.12 549 GLY B CA 1
ATOM 11568 C C . GLY B 1 549 ? 11.164 15.586 -1.293 1 92.12 549 GLY B C 1
ATOM 11569 O O . GLY B 1 549 ? 11.617 15.945 -0.203 1 92.12 549 GLY B O 1
ATOM 11570 N N . TYR B 1 550 ? 11.469 14.453 -1.894 1 92.81 550 TYR B N 1
ATOM 11571 C CA . TYR B 1 550 ? 12.531 13.641 -1.315 1 92.81 550 TYR B CA 1
ATOM 11572 C C . TYR B 1 550 ? 13.898 14.102 -1.798 1 92.81 550 TYR B C 1
ATOM 11574 O O . TYR B 1 550 ? 14.922 13.789 -1.186 1 92.81 550 TYR B O 1
ATOM 11582 N N . HIS B 1 551 ? 13.883 14.836 -2.875 1 87.69 551 HIS B N 1
ATOM 11583 C CA . HIS B 1 551 ? 15.141 15.25 -3.498 1 87.69 551 HIS B CA 1
ATOM 11584 C C . HIS B 1 551 ? 15.438 16.719 -3.217 1 87.69 551 HIS B C 1
ATOM 11586 O O . HIS B 1 551 ? 16.547 17.203 -3.504 1 87.69 551 HIS B O 1
ATOM 11592 N N . TRP B 1 552 ? 14.43 17.344 -2.674 1 86.69 552 TRP B N 1
ATOM 11593 C CA . TRP B 1 552 ? 14.602 18.766 -2.445 1 86.69 552 TRP B CA 1
ATOM 11594 C C . TRP B 1 552 ? 13.688 19.25 -1.324 1 86.69 552 TRP B C 1
ATOM 11596 O O . TRP B 1 552 ? 12.57 18.75 -1.158 1 86.69 552 TRP B O 1
ATOM 11606 N N . GLY B 1 553 ? 14.148 20.297 -0.675 1 86.69 553 GLY B N 1
ATOM 11607 C CA . GLY B 1 553 ? 13.344 21.047 0.27 1 86.69 553 GLY B CA 1
ATOM 11608 C C . GLY B 1 553 ? 13.055 20.281 1.55 1 86.69 553 GLY B C 1
ATOM 11609 O O . GLY B 1 553 ? 12.336 20.766 2.424 1 86.69 553 GLY B O 1
ATOM 11610 N N . ASN B 1 554 ? 13.555 19.062 1.414 1 89.38 554 ASN B N 1
ATOM 11611 C CA . ASN B 1 554 ? 13.391 18.328 2.658 1 89.38 554 ASN B CA 1
ATOM 11612 C C . ASN B 1 554 ? 14.602 18.469 3.568 1 89.38 554 ASN B C 1
ATOM 11614 O O . ASN B 1 554 ? 15.594 19.094 3.189 1 89.38 554 ASN B O 1
ATOM 11618 N N . GLY B 1 555 ? 14.594 18.359 4.781 1 93.5 555 GLY B N 1
ATOM 11619 C CA . GLY B 1 555 ? 15.602 18.453 5.828 1 93.5 555 GLY B CA 1
ATOM 11620 C C . GLY B 1 555 ? 15.008 18.719 7.203 1 93.5 555 GLY B C 1
ATOM 11621 O O . GLY B 1 555 ? 13.789 18.797 7.352 1 93.5 555 GLY B O 1
ATOM 11622 N N . VAL B 1 556 ? 15.883 18.828 8.047 1 95.19 556 VAL B N 1
ATOM 11623 C CA . VAL B 1 556 ? 15.477 18.719 9.438 1 95.19 556 VAL B CA 1
ATOM 11624 C C . VAL B 1 556 ? 14.656 19.938 9.836 1 95.19 556 VAL B C 1
ATOM 11626 O O . VAL B 1 556 ? 13.711 19.828 10.617 1 95.19 556 VAL B O 1
ATOM 11629 N N . ASP B 1 557 ? 14.953 21.109 9.289 1 95.31 557 ASP B N 1
ATOM 11630 C CA . ASP B 1 557 ? 14.242 22.328 9.648 1 95.31 557 ASP B CA 1
ATOM 11631 C C . ASP B 1 557 ? 12.828 22.328 9.07 1 95.31 557 ASP B C 1
ATOM 11633 O O . ASP B 1 557 ? 11.984 23.141 9.477 1 95.31 557 ASP B O 1
ATOM 11637 N N . TRP B 1 558 ? 12.492 21.484 8.102 1 96.06 558 TRP B N 1
ATOM 11638 C CA . TRP B 1 558 ? 11.148 21.359 7.543 1 96.06 558 TRP B CA 1
ATOM 11639 C C . TRP B 1 558 ? 10.453 20.125 8.078 1 96.06 558 TRP B C 1
ATOM 11641 O O . TRP B 1 558 ? 9.32 20.188 8.555 1 96.06 558 TRP B O 1
ATOM 11651 N N . THR B 1 559 ? 11.062 19 8.133 1 97.31 559 THR B N 1
ATOM 11652 C CA . THR B 1 559 ? 10.43 17.719 8.383 1 97.31 559 THR B CA 1
ATOM 11653 C C . THR B 1 559 ? 10.383 17.422 9.883 1 97.31 559 THR B C 1
ATOM 11655 O O . THR B 1 559 ? 9.977 16.344 10.297 1 97.31 559 THR B O 1
ATOM 11658 N N . SER B 1 560 ? 10.734 18.453 10.719 1 97.94 560 SER B N 1
ATOM 11659 C CA . SER B 1 560 ? 10.633 18.297 12.172 1 97.94 560 SER B CA 1
ATOM 11660 C C . SER B 1 560 ? 9.172 18.234 12.617 1 97.94 560 SER B C 1
ATOM 11662 O O . SER B 1 560 ? 8.891 18.031 13.797 1 97.94 560 SER B O 1
ATOM 11664 N N . THR B 1 561 ? 8.289 18.328 11.656 1 98.06 561 THR B N 1
ATOM 11665 C CA . THR B 1 561 ? 6.867 18.172 11.953 1 98.06 561 THR B CA 1
ATOM 11666 C C . THR B 1 561 ? 6.605 16.828 12.625 1 98.06 561 THR B C 1
ATOM 11668 O O . THR B 1 561 ? 5.727 16.719 13.484 1 98.06 561 THR B O 1
ATOM 11671 N N . ILE B 1 562 ? 7.398 15.836 12.344 1 98.38 562 ILE B N 1
ATOM 11672 C CA . ILE B 1 562 ? 7.195 14.477 12.836 1 98.38 562 ILE B CA 1
ATOM 11673 C C . ILE B 1 562 ? 7.344 14.461 14.359 1 98.38 562 ILE B C 1
ATOM 11675 O O . ILE B 1 562 ? 6.734 13.625 15.039 1 98.38 562 ILE B O 1
ATOM 11679 N N . ALA B 1 563 ? 8.086 15.438 14.945 1 98.69 563 ALA B N 1
ATOM 11680 C CA . ALA B 1 563 ? 8.336 15.492 16.391 1 98.69 563 ALA B CA 1
ATOM 11681 C C . ALA B 1 563 ? 7.633 16.688 17.016 1 98.69 563 ALA B C 1
ATOM 11683 O O . ALA B 1 563 ? 6.957 16.547 18.047 1 98.69 563 ALA B O 1
ATOM 11684 N N . ILE B 1 564 ? 7.707 17.875 16.406 1 98.75 564 ILE B N 1
ATOM 11685 C CA . ILE B 1 564 ? 7.277 19.141 17 1 98.75 564 ILE B CA 1
ATOM 11686 C C . ILE B 1 564 ? 5.758 19.141 17.156 1 98.75 564 ILE B C 1
ATOM 11688 O O . ILE B 1 564 ? 5.234 19.562 18.188 1 98.75 564 ILE B O 1
ATOM 11692 N N . ILE B 1 565 ? 5.043 18.656 16.156 1 98.81 565 ILE B N 1
ATOM 11693 C CA . ILE B 1 565 ? 3.586 18.766 16.188 1 98.81 565 ILE B CA 1
ATOM 11694 C C . ILE B 1 565 ? 3.033 17.797 17.234 1 98.81 565 ILE B C 1
ATOM 11696 O O . ILE B 1 565 ? 2.215 18.188 18.078 1 98.81 565 ILE B O 1
ATOM 11700 N N . PRO B 1 566 ? 3.488 16.516 17.312 1 98.75 566 PRO B N 1
ATOM 11701 C CA . PRO B 1 566 ? 2.996 15.648 18.391 1 98.75 566 PRO B CA 1
ATOM 11702 C C . PRO B 1 566 ? 3.34 16.188 19.781 1 98.75 566 PRO B C 1
ATOM 11704 O O . PRO B 1 566 ? 2.543 16.047 20.703 1 98.75 566 PRO B O 1
ATOM 11707 N N . TRP B 1 567 ? 4.496 16.766 19.953 1 98.75 567 TRP B N 1
ATOM 11708 C CA . TRP B 1 567 ? 4.883 17.344 21.234 1 98.75 567 TRP B CA 1
ATOM 11709 C C . TRP B 1 567 ? 3.943 18.484 21.625 1 98.75 567 TRP B C 1
ATOM 11711 O O . TRP B 1 567 ? 3.516 18.578 22.766 1 98.75 567 TRP B O 1
ATOM 11721 N N . ASN B 1 568 ? 3.652 19.328 20.641 1 98.81 568 ASN B N 1
ATOM 11722 C CA . ASN B 1 568 ? 2.75 20.438 20.938 1 98.81 568 ASN B CA 1
ATOM 11723 C C . ASN B 1 568 ? 1.335 19.938 21.219 1 98.81 568 ASN B C 1
ATOM 11725 O O . ASN B 1 568 ? 0.635 20.5 22.062 1 98.81 568 ASN B O 1
ATOM 11729 N N . ILE B 1 569 ? 0.913 18.906 20.531 1 98.75 569 ILE B N 1
ATOM 11730 C CA . ILE B 1 569 ? -0.388 18.328 20.844 1 98.75 569 ILE B CA 1
ATOM 11731 C C . ILE B 1 569 ? -0.396 17.828 22.281 1 98.75 569 ILE B C 1
ATOM 11733 O O . ILE B 1 569 ? -1.37 18.016 23.016 1 98.75 569 ILE B O 1
ATOM 11737 N N . TYR B 1 570 ? 0.671 17.188 22.781 1 98.5 570 TYR B N 1
ATOM 11738 C CA . TYR B 1 570 ? 0.809 16.766 24.156 1 98.5 570 TYR B CA 1
ATOM 11739 C C . TYR B 1 570 ? 0.733 17.953 25.109 1 98.5 570 TYR B C 1
ATOM 11741 O O . TYR B 1 570 ? -0.004 17.922 26.094 1 98.5 570 TYR B O 1
ATOM 11749 N N . LEU B 1 571 ? 1.449 19.031 24.797 1 98.69 571 LEU B N 1
ATOM 11750 C CA . LEU B 1 571 ? 1.518 20.203 25.656 1 98.69 571 LEU B CA 1
ATOM 11751 C C . LEU B 1 571 ? 0.147 20.859 25.797 1 98.69 571 LEU B C 1
ATOM 11753 O O . LEU B 1 571 ? -0.246 21.266 26.891 1 98.69 571 LEU B O 1
ATOM 11757 N N . PHE B 1 572 ? -0.593 20.906 24.672 1 98.75 572 PHE B N 1
ATOM 11758 C CA . PHE B 1 572 ? -1.819 21.688 24.656 1 98.75 572 PHE B CA 1
ATOM 11759 C C . PHE B 1 572 ? -3.008 20.859 25.125 1 98.75 572 PHE B C 1
ATOM 11761 O O . PHE B 1 572 ? -3.979 21.391 25.656 1 98.75 572 PHE B O 1
ATOM 11768 N N . TYR B 1 573 ? -2.949 19.516 24.938 1 98.44 573 TYR B N 1
ATOM 11769 C CA . TYR B 1 573 ? -4.125 18.703 25.203 1 98.44 573 TYR B CA 1
ATOM 11770 C C . TYR B 1 573 ? -3.881 17.75 26.359 1 98.44 573 TYR B C 1
ATOM 11772 O O . TYR B 1 573 ? -4.824 17.188 26.922 1 98.44 573 TYR B O 1
ATOM 11780 N N . GLY B 1 574 ? -2.615 17.609 26.766 1 97.94 574 GLY B N 1
ATOM 11781 C CA . GLY B 1 574 ? -2.285 16.641 27.797 1 97.94 574 GLY B CA 1
ATOM 11782 C C . GLY B 1 574 ? -2.508 15.211 27.359 1 97.94 574 GLY B C 1
ATOM 11783 O O . GLY B 1 574 ? -2.666 14.32 28.203 1 97.94 574 GLY B O 1
ATOM 11784 N N . ASP B 1 575 ? -2.684 14.961 26.078 1 97.94 575 ASP B N 1
ATOM 11785 C CA . ASP B 1 575 ? -2.902 13.648 25.484 1 97.94 575 ASP B CA 1
ATOM 11786 C C . ASP B 1 575 ? -1.618 13.109 24.859 1 97.94 575 ASP B C 1
ATOM 11788 O O . ASP B 1 575 ? -1.13 13.656 23.859 1 97.94 575 ASP B O 1
ATOM 11792 N N . LYS B 1 576 ? -1.078 12.031 25.344 1 97.25 576 LYS B N 1
ATOM 11793 C CA . LYS B 1 576 ? 0.196 11.508 24.859 1 97.25 576 LYS B CA 1
ATOM 11794 C C . LYS B 1 576 ? -0.013 10.531 23.703 1 97.25 576 LYS B C 1
ATOM 11796 O O . LYS B 1 576 ? 0.951 10 23.156 1 97.25 576 LYS B O 1
ATOM 11801 N N . HIS B 1 577 ? -1.285 10.266 23.312 1 97.44 577 HIS B N 1
ATOM 11802 C CA . HIS B 1 577 ? -1.619 9.242 22.328 1 97.44 577 HIS B CA 1
ATOM 11803 C C . HIS B 1 577 ? -0.867 9.469 21.016 1 97.44 577 HIS B C 1
ATOM 11805 O O . HIS B 1 577 ? -0.29 8.531 20.469 1 97.44 577 HIS B O 1
ATOM 11811 N N . LEU B 1 578 ? -0.902 10.664 20.469 1 97.94 578 LEU B N 1
ATOM 11812 C CA . LEU B 1 578 ? -0.264 10.938 19.188 1 97.94 578 LEU B CA 1
ATOM 11813 C C . LEU B 1 578 ? 1.244 10.734 19.266 1 97.94 578 LEU B C 1
ATOM 11815 O O . LEU B 1 578 ? 1.855 10.188 18.344 1 97.94 578 LEU B O 1
ATOM 11819 N N . LEU B 1 579 ? 1.839 11.227 20.359 1 97.69 579 LEU B N 1
ATOM 11820 C CA . LEU B 1 579 ? 3.27 11.039 20.578 1 97.69 579 LEU B CA 1
ATOM 11821 C C . LEU B 1 579 ? 3.621 9.555 20.625 1 97.69 579 LEU B C 1
ATOM 11823 O O . LEU B 1 579 ? 4.641 9.141 20.062 1 97.69 579 LEU B O 1
ATOM 11827 N N . GLU B 1 580 ? 2.811 8.805 21.297 1 98 580 GLU B N 1
ATOM 11828 C CA . GLU B 1 580 ? 3.008 7.363 21.391 1 98 580 GLU B CA 1
ATOM 11829 C C . GLU B 1 580 ? 2.869 6.707 20.016 1 98 580 GLU B C 1
ATOM 11831 O O . GLU B 1 580 ? 3.662 5.832 19.656 1 98 580 GLU B O 1
ATOM 11836 N N . SER B 1 581 ? 1.913 7.133 19.266 1 97.56 581 SER B N 1
ATOM 11837 C CA . SER B 1 581 ? 1.601 6.535 17.969 1 97.56 581 SER B CA 1
ATOM 11838 C C . SER B 1 581 ? 2.723 6.77 16.969 1 97.56 581 SER B C 1
ATOM 11840 O O . SER B 1 581 ? 2.926 5.969 16.062 1 97.56 581 SER B O 1
ATOM 11842 N N . VAL B 1 582 ? 3.5 7.855 17.109 1 98.25 582 VAL B N 1
ATOM 11843 C CA . VAL B 1 582 ? 4.52 8.164 16.125 1 98.25 582 VAL B CA 1
ATOM 11844 C C . VAL B 1 582 ? 5.906 8.039 16.75 1 98.25 582 VAL B C 1
ATOM 11846 O O . VAL B 1 582 ? 6.898 8.508 16.172 1 98.25 582 VAL B O 1
ATOM 11849 N N . TYR B 1 583 ? 6.078 7.465 17.938 1 98.56 583 TYR B N 1
ATOM 11850 C CA . TYR B 1 583 ? 7.352 7.375 18.641 1 98.56 583 TYR B CA 1
ATOM 11851 C C . TYR B 1 583 ? 8.414 6.727 17.781 1 98.56 583 TYR B C 1
ATOM 11853 O O . TYR B 1 583 ? 9.523 7.262 17.625 1 98.56 583 TYR B O 1
ATOM 11861 N N . ASP B 1 584 ? 8.078 5.594 17.188 1 97.88 584 ASP B N 1
ATOM 11862 C CA . ASP B 1 584 ? 9.055 4.867 16.391 1 97.88 584 ASP B CA 1
ATOM 11863 C C . ASP B 1 584 ? 9.398 5.641 15.117 1 97.88 584 ASP B C 1
ATOM 11865 O O . ASP B 1 584 ? 10.516 5.535 14.602 1 97.88 584 ASP B O 1
ATOM 11869 N N . ASN B 1 585 ? 8.469 6.398 14.578 1 98.31 585 ASN B N 1
ATOM 11870 C CA . ASN B 1 585 ? 8.75 7.25 13.43 1 98.31 585 ASN B CA 1
ATOM 11871 C C . ASN B 1 585 ? 9.773 8.336 13.766 1 98.31 585 ASN B C 1
ATOM 11873 O O . ASN B 1 585 ? 10.68 8.602 12.977 1 98.31 585 ASN B O 1
ATOM 11877 N N . ILE B 1 586 ? 9.578 9 14.93 1 98.75 586 ILE B N 1
ATOM 11878 C CA . ILE B 1 586 ? 10.547 9.992 15.375 1 98.75 586 ILE B CA 1
ATOM 11879 C C . ILE B 1 586 ? 11.914 9.336 15.555 1 98.75 586 ILE B C 1
ATOM 11881 O O . ILE B 1 586 ? 12.938 9.875 15.117 1 98.75 586 ILE B O 1
ATOM 11885 N N . LYS B 1 587 ? 11.883 8.203 16.156 1 98.44 587 LYS B N 1
ATOM 11886 C CA . LYS B 1 587 ? 13.117 7.461 16.438 1 98.44 587 LYS B CA 1
ATOM 11887 C C . LYS B 1 587 ? 13.859 7.137 15.141 1 98.44 587 LYS B C 1
ATOM 11889 O O . LYS B 1 587 ? 15.07 7.344 15.047 1 98.44 587 LYS B O 1
ATOM 11894 N N . ARG B 1 588 ? 13.148 6.621 14.172 1 97.06 588 ARG B N 1
ATOM 11895 C CA . ARG B 1 588 ? 13.758 6.277 12.891 1 97.06 588 ARG B CA 1
ATOM 11896 C C . ARG B 1 588 ? 14.375 7.504 12.234 1 97.06 588 ARG B C 1
ATOM 11898 O O . ARG B 1 588 ? 15.445 7.418 11.633 1 97.06 588 ARG B O 1
ATOM 11905 N N . TYR B 1 589 ? 13.742 8.625 12.281 1 97.81 589 TYR B N 1
ATOM 11906 C CA . TYR B 1 589 ? 14.234 9.867 11.695 1 97.81 589 TYR B CA 1
ATOM 11907 C C . TYR B 1 589 ? 15.516 10.328 12.391 1 97.81 589 TYR B C 1
ATOM 11909 O O . TYR B 1 589 ? 16.516 10.633 11.727 1 97.81 589 TYR B O 1
ATOM 11917 N N . VAL B 1 590 ? 15.508 10.32 13.719 1 98.56 590 VAL B N 1
ATOM 11918 C CA . VAL B 1 590 ? 16.656 10.758 14.492 1 98.56 590 VAL B CA 1
ATOM 11919 C C . VAL B 1 590 ? 17.828 9.797 14.281 1 98.56 590 VAL B C 1
ATOM 11921 O O . VAL B 1 590 ? 18.984 10.227 14.172 1 98.56 590 VAL B O 1
ATOM 11924 N N . ASP B 1 591 ? 17.531 8.531 14.25 1 97.5 591 ASP B N 1
ATOM 11925 C CA . ASP B 1 591 ? 18.578 7.547 14 1 97.5 591 ASP B CA 1
ATOM 11926 C C . ASP B 1 591 ? 19.219 7.762 12.625 1 97.5 591 ASP B C 1
ATOM 11928 O O . ASP B 1 591 ? 20.422 7.609 12.469 1 97.5 591 ASP B O 1
ATOM 11932 N N . TYR B 1 592 ? 18.453 8.07 11.656 1 96.44 592 TYR B N 1
ATOM 11933 C CA . TYR B 1 592 ? 19 8.391 10.336 1 96.44 592 TYR B CA 1
ATOM 11934 C C . TYR B 1 592 ? 19.922 9.594 10.398 1 96.44 592 TYR B C 1
ATOM 11936 O O . TYR B 1 592 ? 21.016 9.578 9.82 1 96.44 592 TYR B O 1
ATOM 11944 N N . LEU B 1 593 ? 19.453 10.633 11.094 1 97.5 593 LEU B N 1
ATOM 11945 C CA . LEU B 1 593 ? 20.266 11.836 11.242 1 97.5 593 LEU B CA 1
ATOM 11946 C C . LEU B 1 593 ? 21.594 11.516 11.938 1 97.5 593 LEU B C 1
ATOM 11948 O O . LEU B 1 593 ? 22.641 11.992 11.516 1 97.5 593 LEU B O 1
ATOM 11952 N N . ASN B 1 594 ? 21.484 10.742 12.969 1 97.69 594 ASN B N 1
ATOM 11953 C CA . ASN B 1 594 ? 22.688 10.391 13.711 1 97.69 594 ASN B CA 1
ATOM 11954 C C . ASN B 1 594 ? 23.656 9.562 12.859 1 97.69 594 ASN B C 1
ATOM 11956 O O . ASN B 1 594 ? 24.875 9.688 13 1 97.69 594 ASN B O 1
ATOM 11960 N N . TYR B 1 595 ? 23.109 8.734 12.078 1 94.56 595 TYR B N 1
ATOM 11961 C CA . TYR B 1 595 ? 23.922 7.926 11.18 1 94.56 595 TYR B CA 1
ATOM 11962 C C . TYR B 1 595 ? 24.594 8.797 10.117 1 94.56 595 TYR B C 1
ATOM 11964 O O . TYR B 1 595 ? 25.781 8.633 9.844 1 94.56 595 TYR B O 1
ATOM 11972 N N . THR B 1 596 ? 23.875 9.703 9.57 1 94.31 596 THR B N 1
ATOM 11973 C CA . THR B 1 596 ? 24.344 10.531 8.461 1 94.31 596 THR B CA 1
ATOM 11974 C C . THR B 1 596 ? 25.234 11.656 8.961 1 94.31 596 THR B C 1
ATOM 11976 O O . THR B 1 596 ? 26.188 12.055 8.281 1 94.31 596 THR B O 1
ATOM 11979 N N . TYR B 1 597 ? 24.922 12.18 10.133 1 96.75 597 TYR B N 1
ATOM 11980 C CA . TYR B 1 597 ? 25.641 13.305 10.711 1 96.75 597 TYR B CA 1
ATOM 11981 C C . TYR B 1 597 ? 26.047 13.008 12.148 1 96.75 597 TYR B C 1
ATOM 11983 O O . TYR B 1 597 ? 25.625 13.688 13.078 1 96.75 597 TYR B O 1
ATOM 11991 N N . PRO B 1 598 ? 26.953 12.148 12.32 1 95.88 598 PRO B N 1
ATOM 11992 C CA . PRO B 1 598 ? 27.328 11.727 13.664 1 95.88 598 PRO B CA 1
ATOM 11993 C C . PRO B 1 598 ? 28.016 12.844 14.461 1 95.88 598 PRO B C 1
ATOM 11995 O O . PRO B 1 598 ? 28.125 12.758 15.688 1 95.88 598 PRO B O 1
ATOM 11998 N N . SER B 1 599 ? 28.5 13.961 13.797 1 97.62 599 SER B N 1
ATOM 11999 C CA . SER B 1 599 ? 29.141 15.078 14.484 1 97.62 599 SER B CA 1
ATOM 12000 C C . SER B 1 599 ? 28.125 15.906 15.258 1 97.62 599 SER B C 1
ATOM 12002 O O . SER B 1 599 ? 28.5 16.672 16.156 1 97.62 599 SER B O 1
ATOM 12004 N N . GLY B 1 600 ? 26.844 15.805 14.836 1 97.94 600 GLY B N 1
ATOM 12005 C CA . GLY B 1 600 ? 25.797 16.641 15.422 1 97.94 600 GLY B CA 1
ATOM 12006 C C . GLY B 1 600 ? 25.547 17.906 14.648 1 97.94 600 GLY B C 1
ATOM 12007 O O . GLY B 1 600 ? 24.672 18.703 15.016 1 97.94 600 GLY B O 1
ATOM 12008 N N . ILE B 1 601 ? 26.297 18.141 13.562 1 98.44 601 ILE B N 1
ATOM 12009 C CA . ILE B 1 601 ? 26.172 19.344 12.742 1 98.44 601 ILE B CA 1
ATOM 12010 C C . ILE B 1 601 ? 25.688 18.969 11.344 1 98.44 601 ILE B C 1
ATOM 12012 O O . ILE B 1 601 ? 26.156 17.984 10.758 1 98.44 601 ILE B O 1
ATOM 12016 N N . THR B 1 602 ? 24.688 19.641 10.797 1 97.5 602 THR B N 1
ATOM 12017 C CA . THR B 1 602 ? 24.172 19.375 9.453 1 97.5 602 THR B CA 1
ATOM 12018 C C . THR B 1 602 ? 23.719 20.672 8.789 1 97.5 602 THR B C 1
ATOM 12020 O O . THR B 1 602 ? 23.391 21.641 9.469 1 97.5 602 THR B O 1
ATOM 12023 N N . ASP B 1 603 ? 23.75 20.75 7.48 1 96.62 603 ASP B N 1
ATOM 12024 C CA . ASP B 1 603 ? 23.188 21.844 6.715 1 96.62 603 ASP B CA 1
ATOM 12025 C C . ASP B 1 603 ? 22.016 21.375 5.848 1 96.62 603 ASP B C 1
ATOM 12027 O O . ASP B 1 603 ? 21.641 22.047 4.887 1 96.62 603 ASP B O 1
ATOM 12031 N N . TRP B 1 604 ? 21.562 20.078 6.141 1 95.69 604 TRP B N 1
ATOM 12032 C CA . TRP B 1 604 ? 20.453 19.531 5.371 1 95.69 604 TRP B CA 1
ATOM 12033 C C . TRP B 1 604 ? 19.141 20.266 5.684 1 95.69 604 TRP B C 1
ATOM 12035 O O . TRP B 1 604 ? 18.578 20.109 6.77 1 95.69 604 TRP B O 1
ATOM 12045 N N . GLY B 1 605 ? 18.672 21.047 4.812 1 94.75 605 GLY B N 1
ATOM 12046 C CA . GLY B 1 605 ? 17.469 21.859 4.961 1 94.75 605 GLY B CA 1
ATOM 12047 C C . GLY B 1 605 ? 17.453 23.094 4.082 1 94.75 605 GLY B C 1
ATOM 12048 O O . GLY B 1 605 ? 18.312 23.25 3.211 1 94.75 605 GLY B O 1
ATOM 12049 N N . LEU B 1 606 ? 16.438 23.953 4.281 1 94.69 606 LEU B N 1
ATOM 12050 C CA . LEU B 1 606 ? 16.297 25.156 3.471 1 94.69 606 LEU B CA 1
ATOM 12051 C C . LEU B 1 606 ? 16.812 26.391 4.219 1 94.69 606 LEU B C 1
ATOM 12053 O O . LEU B 1 606 ? 17.016 27.438 3.621 1 94.69 606 LEU B O 1
ATOM 12057 N N . GLY B 1 607 ? 17.078 26.281 5.512 1 96 607 GLY B N 1
ATOM 12058 C CA . GLY B 1 607 ? 17.531 27.406 6.297 1 96 607 GLY B CA 1
ATOM 12059 C C . GLY B 1 607 ? 16.469 28.484 6.473 1 96 607 GLY B C 1
ATOM 12060 O O . GLY B 1 607 ? 15.273 28.188 6.395 1 96 607 GLY B O 1
ATOM 12061 N N . ASP B 1 608 ? 16.906 29.672 6.855 1 96.25 608 ASP B N 1
ATOM 12062 C CA . ASP B 1 608 ? 16.016 30.797 7.102 1 96.25 608 ASP B CA 1
ATOM 12063 C C . ASP B 1 608 ? 15.43 31.312 5.793 1 96.25 608 ASP B C 1
ATOM 12065 O O . ASP B 1 608 ? 15.773 32.406 5.348 1 96.25 608 ASP B O 1
ATOM 12069 N N . TRP B 1 609 ? 14.477 30.594 5.352 1 93.62 609 TRP B N 1
ATOM 12070 C CA . TRP B 1 609 ? 13.859 30.75 4.035 1 93.62 609 TRP B CA 1
ATOM 12071 C C . TRP B 1 609 ? 13.273 32.156 3.861 1 93.62 609 TRP B C 1
ATOM 12073 O O . TRP B 1 609 ? 12.602 32.656 4.758 1 93.62 609 TRP B O 1
ATOM 12083 N N . ILE B 1 610 ? 13.508 32.844 2.742 1 91.56 610 ILE B N 1
ATOM 12084 C CA . ILE B 1 610 ? 12.992 34.125 2.268 1 91.56 610 ILE B CA 1
ATOM 12085 C C . ILE B 1 610 ? 13.375 35.25 3.248 1 91.56 610 ILE B C 1
ATOM 12087 O O . ILE B 1 610 ? 12.508 35.938 3.762 1 91.56 610 ILE B O 1
ATOM 12091 N N . PRO B 1 611 ? 14.625 35.469 3.527 1 92.25 611 PRO B N 1
ATOM 12092 C CA . PRO B 1 611 ? 15.07 36.562 4.422 1 92.25 611 PRO B CA 1
ATOM 12093 C C . PRO B 1 611 ? 14.867 37.938 3.818 1 92.25 611 PRO B C 1
ATOM 12095 O O . PRO B 1 611 ? 14.828 38.094 2.596 1 92.25 611 PRO B O 1
ATOM 12098 N N . ILE B 1 612 ? 14.82 38.875 4.633 1 91.94 612 ILE B N 1
ATOM 12099 C CA . ILE B 1 612 ? 14.711 40.25 4.176 1 91.94 612 ILE B CA 1
ATOM 12100 C C . ILE B 1 612 ? 16.031 40.719 3.566 1 91.94 612 ILE B C 1
ATOM 12102 O O . ILE B 1 612 ? 16.078 41.125 2.406 1 91.94 612 ILE B O 1
ATOM 12106 N N . LYS B 1 613 ? 17.094 40.594 4.328 1 93.06 613 LYS B N 1
ATOM 12107 C CA . LYS B 1 613 ? 18.406 41 3.857 1 93.06 613 LYS B CA 1
ATOM 12108 C C . LYS B 1 613 ? 19.484 40 4.305 1 93.06 613 LYS B C 1
ATOM 12110 O O . LYS B 1 613 ? 20.172 39.438 3.471 1 93.06 613 LYS B O 1
ATOM 12115 N N . ALA B 1 614 ? 19.5 39.75 5.555 1 92.75 614 ALA B N 1
ATOM 12116 C CA . ALA B 1 614 ? 20.562 38.938 6.137 1 92.75 614 ALA B CA 1
ATOM 12117 C C . ALA B 1 614 ? 20.391 37.469 5.754 1 92.75 614 ALA B C 1
ATOM 12119 O O . ALA B 1 614 ? 19.281 36.938 5.738 1 92.75 614 ALA B O 1
ATOM 12120 N N . ARG B 1 615 ? 21.516 36.875 5.387 1 94.12 615 ARG B N 1
ATOM 12121 C CA . ARG B 1 615 ? 21.547 35.438 5.133 1 94.12 615 ARG B CA 1
ATOM 12122 C C . ARG B 1 615 ? 22.188 34.688 6.293 1 94.12 615 ARG B C 1
ATOM 12124 O O . ARG B 1 615 ? 23.422 34.688 6.418 1 94.12 615 ARG B O 1
ATOM 12131 N N . SER B 1 616 ? 21.375 34.031 7.027 1 96.44 616 SER B N 1
ATOM 12132 C CA . SER B 1 616 ? 21.844 33.344 8.227 1 96.44 616 SER B CA 1
ATOM 12133 C C . SER B 1 616 ? 22.391 31.953 7.887 1 96.44 616 SER B C 1
ATOM 12135 O O . SER B 1 616 ? 22.094 31.406 6.832 1 96.44 616 SER B O 1
ATOM 12137 N N . SER B 1 617 ? 23.125 31.438 8.75 1 97.69 617 SER B N 1
ATOM 12138 C CA . SER B 1 617 ? 23.781 30.141 8.555 1 97.69 617 SER B CA 1
ATOM 12139 C C . SER B 1 617 ? 22.766 29.016 8.547 1 97.69 617 SER B C 1
ATOM 12141 O O . SER B 1 617 ? 22.109 28.75 9.57 1 97.69 617 SER B O 1
ATOM 12143 N N . LYS B 1 618 ? 22.719 28.391 7.41 1 96.19 618 LYS B N 1
ATOM 12144 C CA . LYS B 1 618 ? 21.859 27.234 7.281 1 96.19 618 LYS B CA 1
ATOM 12145 C C . LYS B 1 618 ? 22.328 26.094 8.18 1 96.19 618 LYS B C 1
ATOM 12147 O O . LYS B 1 618 ? 21.516 25.344 8.719 1 96.19 618 LYS B O 1
ATOM 12152 N N . GLU B 1 619 ? 23.594 25.938 8.32 1 97.94 619 GLU B N 1
ATOM 12153 C CA . GLU B 1 619 ? 24.172 24.906 9.18 1 97.94 619 GLU B CA 1
ATOM 12154 C C . GLU B 1 619 ? 23.719 25.094 10.633 1 97.94 619 GLU B C 1
ATOM 12156 O O . GLU B 1 619 ? 23.406 24.109 11.305 1 97.94 619 GLU B O 1
ATOM 12161 N N . LEU B 1 620 ? 23.688 26.297 11.062 1 98.44 620 LEU B N 1
ATOM 12162 C CA . LEU B 1 620 ? 23.25 26.578 12.422 1 98.44 620 LEU B CA 1
ATOM 12163 C C . LEU B 1 620 ? 21.781 26.203 12.617 1 98.44 620 LEU B C 1
ATOM 12165 O O . LEU B 1 620 ? 21.453 25.422 13.516 1 98.44 620 LEU B O 1
ATOM 12169 N N . THR B 1 621 ? 20.969 26.703 11.75 1 98.06 621 THR B N 1
ATOM 12170 C CA . THR B 1 621 ? 19.547 26.5 11.938 1 98.06 621 THR B CA 1
ATOM 12171 C C . THR B 1 621 ? 19.156 25.031 11.797 1 98.06 621 THR B C 1
ATOM 12173 O O . THR B 1 621 ? 18.391 24.5 12.594 1 98.06 621 THR B O 1
ATOM 12176 N N . SER B 1 622 ? 19.734 24.344 10.789 1 98.06 622 SER B N 1
ATOM 12177 C CA . SER B 1 622 ? 19.422 22.938 10.586 1 98.06 622 SER B CA 1
ATOM 12178 C C . SER B 1 622 ? 19.906 22.094 11.766 1 98.06 622 SER B C 1
ATOM 12180 O O . SER B 1 622 ? 19.219 21.172 12.195 1 98.06 622 SER B O 1
ATOM 12182 N N . SER B 1 623 ? 21.094 22.406 12.289 1 98.69 623 SER B N 1
ATOM 12183 C CA . SER B 1 623 ? 21.609 21.656 13.438 1 98.69 623 SER B CA 1
ATOM 12184 C C . SER B 1 623 ? 20.75 21.875 14.68 1 98.69 623 SER B C 1
ATOM 12186 O O . SER B 1 623 ? 20.594 20.969 15.492 1 98.69 623 SER B O 1
ATOM 12188 N N . ILE B 1 624 ? 20.234 23.062 14.812 1 98.69 624 ILE B N 1
ATOM 12189 C CA . ILE B 1 624 ? 19.359 23.359 15.945 1 98.69 624 ILE B CA 1
ATOM 12190 C C . ILE B 1 624 ? 18.125 22.469 15.875 1 98.69 624 ILE B C 1
ATOM 12192 O O . ILE B 1 624 ? 17.703 21.906 16.891 1 98.69 624 ILE B O 1
ATOM 12196 N N . TYR B 1 625 ? 17.562 22.328 14.727 1 98.62 625 TYR B N 1
ATOM 12197 C CA . TYR B 1 625 ? 16.359 21.5 14.602 1 98.62 625 TYR B CA 1
ATOM 12198 C C . TYR B 1 625 ? 16.688 20.031 14.773 1 98.62 625 TYR B C 1
ATOM 12200 O O . TYR B 1 625 ? 15.859 19.25 15.258 1 98.62 625 TYR B O 1
ATOM 12208 N N . TYR B 1 626 ? 17.938 19.594 14.391 1 98.56 626 TYR B N 1
ATOM 12209 C CA . TYR B 1 626 ? 18.422 18.266 14.742 1 98.56 626 TYR B CA 1
ATOM 12210 C C . TYR B 1 626 ? 18.406 18.047 16.25 1 98.56 626 TYR B C 1
ATOM 12212 O O . TYR B 1 626 ? 17.922 17.016 16.734 1 98.56 626 TYR B O 1
ATOM 12220 N N . TYR B 1 627 ? 18.859 19.047 17.031 1 98.69 627 TYR B N 1
ATOM 12221 C CA . TYR B 1 627 ? 18.812 19.016 18.484 1 98.69 627 TYR B CA 1
ATOM 12222 C C . TYR B 1 627 ? 17.359 18.938 18.984 1 98.69 627 TYR B C 1
ATOM 12224 O O . TYR B 1 627 ? 17.047 18.125 19.859 1 98.69 627 TYR B O 1
ATOM 12232 N N . VAL B 1 628 ? 16.453 19.734 18.406 1 98.75 628 VAL B N 1
ATOM 12233 C CA . VAL B 1 628 ? 15.07 19.828 18.844 1 98.75 628 VAL B CA 1
ATOM 12234 C C . VAL B 1 628 ? 14.391 18.469 18.703 1 98.75 628 VAL B C 1
ATOM 12236 O O . VAL B 1 628 ? 13.727 18 19.641 1 98.75 628 VAL B O 1
ATOM 12239 N N . ASP B 1 629 ? 14.547 17.844 17.531 1 98.69 629 ASP B N 1
ATOM 12240 C CA . ASP B 1 629 ? 13.938 16.531 17.297 1 98.69 629 ASP B CA 1
ATOM 12241 C C . ASP B 1 629 ? 14.453 15.492 18.281 1 98.69 629 ASP B C 1
ATOM 12243 O O . ASP B 1 629 ? 13.688 14.68 18.797 1 98.69 629 ASP B O 1
ATOM 12247 N N . THR B 1 630 ? 15.766 15.539 18.516 1 98.88 630 THR B N 1
ATOM 12248 C CA . THR B 1 630 ? 16.391 14.578 19.422 1 98.88 630 THR B CA 1
ATOM 12249 C C . THR B 1 630 ? 15.93 14.812 20.844 1 98.88 630 THR B C 1
ATOM 12251 O O . THR B 1 630 ? 15.672 13.852 21.594 1 98.88 630 THR B O 1
ATOM 12254 N N . ASP B 1 631 ? 15.883 16.078 21.234 1 98.81 631 ASP B N 1
ATOM 12255 C CA . ASP B 1 631 ? 15.422 16.422 22.578 1 98.81 631 ASP B CA 1
ATOM 12256 C C . ASP B 1 631 ? 13.984 15.969 22.797 1 98.81 631 ASP B C 1
ATOM 12258 O O . ASP B 1 631 ? 13.656 15.422 23.859 1 98.81 631 ASP B O 1
ATOM 12262 N N . ILE B 1 632 ? 13.133 16.188 21.828 1 98.81 632 ILE B N 1
ATOM 12263 C CA . ILE B 1 632 ? 11.734 15.781 21.938 1 98.81 632 ILE B CA 1
ATOM 12264 C C . ILE B 1 632 ? 11.648 14.258 22.031 1 98.81 632 ILE B C 1
ATOM 12266 O O . ILE B 1 632 ? 10.852 13.727 22.797 1 98.81 632 ILE B O 1
ATOM 12270 N N . LEU B 1 633 ? 12.422 13.57 21.203 1 98.88 633 LEU B N 1
ATOM 12271 C CA . LEU B 1 633 ? 12.453 12.109 21.266 1 98.88 633 LEU B CA 1
ATOM 12272 C C . LEU B 1 633 ? 12.836 11.641 22.672 1 98.88 633 LEU B C 1
ATOM 12274 O O . LEU B 1 633 ? 12.234 10.703 23.203 1 98.88 633 LEU B O 1
ATOM 12278 N N . ALA B 1 634 ? 13.859 12.266 23.281 1 98.81 634 ALA B N 1
ATOM 12279 C CA . ALA B 1 634 ? 14.289 11.922 24.625 1 98.81 634 ALA B CA 1
ATOM 12280 C C . ALA B 1 634 ? 13.164 12.156 25.641 1 98.81 634 ALA B C 1
ATOM 12282 O O . ALA B 1 634 ? 12.898 11.305 26.484 1 98.81 634 ALA B O 1
ATOM 12283 N N . LYS B 1 635 ? 12.547 13.312 25.562 1 98.62 635 LYS B N 1
ATOM 12284 C CA . LYS B 1 635 ? 11.438 13.633 26.453 1 98.62 635 LYS B CA 1
ATOM 12285 C C . LYS B 1 635 ? 10.289 12.641 26.297 1 98.62 635 LYS B C 1
ATOM 12287 O O . LYS B 1 635 ? 9.68 12.211 27.281 1 98.62 635 LYS B O 1
ATOM 12292 N N . ALA B 1 636 ? 9.969 12.312 25.031 1 98.62 636 ALA B N 1
ATOM 12293 C CA . ALA B 1 636 ? 8.914 11.336 24.75 1 98.62 636 ALA B CA 1
ATOM 12294 C C . ALA B 1 636 ? 9.266 9.977 25.328 1 98.62 636 ALA B C 1
ATOM 12296 O O . ALA B 1 636 ? 8.391 9.281 25.859 1 98.62 636 ALA B O 1
ATOM 12297 N N . ALA B 1 637 ? 10.539 9.578 25.156 1 98.75 637 ALA B N 1
ATOM 12298 C CA . ALA B 1 637 ? 10.984 8.305 25.719 1 98.75 637 ALA B CA 1
ATOM 12299 C C . ALA B 1 637 ? 10.75 8.258 27.219 1 98.75 637 ALA B C 1
ATOM 12301 O O . ALA B 1 637 ? 10.281 7.25 27.75 1 98.75 637 ALA B O 1
ATOM 12302 N N . LYS B 1 638 ? 11.086 9.336 27.906 1 98.19 638 LYS B N 1
ATOM 12303 C CA . LYS B 1 638 ? 10.859 9.414 29.344 1 98.19 638 LYS B CA 1
ATOM 12304 C C . LYS B 1 638 ? 9.375 9.305 29.688 1 98.19 638 LYS B C 1
ATOM 12306 O O . LYS B 1 638 ? 8.992 8.531 30.562 1 98.19 638 LYS B O 1
ATOM 12311 N N . LEU B 1 639 ? 8.602 10.102 28.984 1 97.94 639 LEU B N 1
ATOM 12312 C CA . LEU B 1 639 ? 7.156 10.125 29.188 1 97.94 639 LEU B CA 1
ATOM 12313 C C . LEU B 1 639 ? 6.559 8.734 29 1 97.94 639 LEU B C 1
ATOM 12315 O O . LEU B 1 639 ? 5.598 8.367 29.672 1 97.94 639 LEU B O 1
ATOM 12319 N N . LEU B 1 640 ? 7.062 7.957 28.031 1 98 640 LEU B N 1
ATOM 12320 C CA . LEU B 1 640 ? 6.512 6.656 27.656 1 98 640 LEU B CA 1
ATOM 12321 C C . LEU B 1 640 ? 7.234 5.531 28.391 1 98 640 LEU B C 1
ATOM 12323 O O . LEU B 1 640 ? 7.066 4.355 28.062 1 98 640 LEU B O 1
ATOM 12327 N N . ASN B 1 641 ? 8.148 5.82 29.312 1 97.88 641 ASN B N 1
ATOM 12328 C CA . ASN B 1 641 ? 8.867 4.891 30.188 1 97.88 641 ASN B CA 1
ATOM 12329 C C . ASN B 1 641 ? 9.812 3.992 29.391 1 97.88 641 ASN B C 1
ATOM 12331 O O . ASN B 1 641 ? 9.883 2.787 29.641 1 97.88 641 ASN B O 1
ATOM 12335 N N . LYS B 1 642 ? 10.383 4.566 28.375 1 98.31 642 LYS B N 1
ATOM 12336 C CA . LYS B 1 642 ? 11.445 3.91 27.625 1 98.31 642 LYS B CA 1
ATOM 12337 C C . LYS B 1 642 ? 12.82 4.367 28.109 1 98.31 642 LYS B C 1
ATOM 12339 O O . LYS B 1 642 ? 13.5 5.137 27.422 1 98.31 642 LYS B O 1
ATOM 12344 N N . GLN B 1 643 ? 13.312 3.779 29.156 1 98.19 643 GLN B N 1
ATOM 12345 C CA . GLN B 1 643 ? 14.453 4.273 29.938 1 98.19 643 GLN B CA 1
ATOM 12346 C C . GLN B 1 643 ? 15.734 4.211 29.109 1 98.19 643 GLN B C 1
ATOM 12348 O O . GLN B 1 643 ? 16.531 5.156 29.109 1 98.19 643 GLN B O 1
ATOM 12353 N N . ARG B 1 644 ? 15.914 3.104 28.391 1 98.06 644 ARG B N 1
ATOM 12354 C CA . ARG B 1 644 ? 17.125 2.98 27.578 1 98.06 644 ARG B CA 1
ATOM 12355 C C . ARG B 1 644 ? 17.172 4.051 26.5 1 98.06 644 ARG B C 1
ATOM 12357 O O . ARG B 1 644 ? 18.219 4.645 26.25 1 98.06 644 ARG B O 1
ATOM 12364 N N . ASP B 1 645 ? 16.062 4.258 25.922 1 98.62 645 ASP B N 1
ATOM 12365 C CA . ASP B 1 645 ? 15.977 5.289 24.891 1 98.62 645 ASP B CA 1
ATOM 12366 C C . ASP B 1 645 ? 16.172 6.68 25.5 1 98.62 645 ASP B C 1
ATOM 12368 O O . ASP B 1 645 ? 16.828 7.535 24.906 1 98.62 645 ASP B O 1
ATOM 12372 N N . TYR B 1 646 ? 15.594 6.93 26.672 1 98.69 646 TYR B N 1
ATOM 12373 C CA . TYR B 1 646 ? 15.727 8.219 27.344 1 98.69 646 TYR B CA 1
ATOM 12374 C C . TYR B 1 646 ? 17.203 8.555 27.562 1 98.69 646 TYR B C 1
ATOM 12376 O O . TYR B 1 646 ? 17.641 9.672 27.266 1 98.69 646 TYR B O 1
ATOM 12384 N N . GLU B 1 647 ? 17.938 7.574 28.016 1 98.69 647 GLU B N 1
ATOM 12385 C CA . GLU B 1 647 ? 19.344 7.789 28.297 1 98.69 647 GLU B CA 1
ATOM 12386 C C . GLU B 1 647 ? 20.125 8.016 27 1 98.69 647 GLU B C 1
ATOM 12388 O O . GLU B 1 647 ? 20.922 8.961 26.906 1 98.69 647 GLU B O 1
ATOM 12393 N N . LYS B 1 648 ? 19.859 7.203 26.016 1 98.62 648 LYS B N 1
ATOM 12394 C CA . LYS B 1 648 ? 20.547 7.27 24.734 1 98.62 648 LYS B CA 1
ATOM 12395 C C . LYS B 1 648 ? 20.328 8.617 24.062 1 98.62 648 LYS B C 1
ATOM 12397 O O . LYS B 1 648 ? 21.281 9.281 23.641 1 98.62 648 LYS B O 1
ATOM 12402 N N . TYR B 1 649 ? 19.141 9 24 1 98.88 649 TYR B N 1
ATOM 12403 C CA . TYR B 1 649 ? 18.828 10.172 23.188 1 98.88 649 TYR B CA 1
ATOM 12404 C C . TYR B 1 649 ? 19.047 11.453 23.984 1 98.88 649 TYR B C 1
ATOM 12406 O O . TYR B 1 649 ? 19.297 12.516 23.406 1 98.88 649 TYR B O 1
ATOM 12414 N N . SER B 1 650 ? 18.984 11.453 25.344 1 98.81 650 SER B N 1
ATOM 12415 C CA . SER B 1 650 ? 19.422 12.594 26.141 1 98.81 650 SER B CA 1
ATOM 12416 C C . SER B 1 650 ? 20.906 12.883 25.938 1 98.81 650 SER B C 1
ATOM 12418 O O . SER B 1 650 ? 21.312 14.039 25.812 1 98.81 650 SER B O 1
ATOM 12420 N N . ALA B 1 651 ? 21.641 11.773 25.953 1 98.75 651 ALA B N 1
ATOM 12421 C CA . ALA B 1 651 ? 23.078 11.914 25.719 1 98.75 651 ALA B CA 1
ATOM 12422 C C . ALA B 1 651 ? 23.344 12.484 24.328 1 98.75 651 ALA B C 1
ATOM 12424 O O . ALA B 1 651 ? 24.219 13.344 24.156 1 98.75 651 ALA B O 1
ATOM 12425 N N . LEU B 1 652 ? 22.609 11.992 23.359 1 98.81 652 LEU B N 1
ATOM 12426 C CA . LEU B 1 652 ? 22.781 12.469 21.984 1 98.81 652 LEU B CA 1
ATOM 12427 C C . LEU B 1 652 ? 22.406 13.945 21.875 1 98.81 652 LEU B C 1
ATOM 12429 O O . LEU B 1 652 ? 23.078 14.719 21.203 1 98.81 652 LEU B O 1
ATOM 12433 N N . ALA B 1 653 ? 21.328 14.344 22.5 1 98.81 653 ALA B N 1
ATOM 12434 C CA . ALA B 1 653 ? 20.906 15.734 22.484 1 98.81 653 ALA B CA 1
ATOM 12435 C C . ALA B 1 653 ? 21.969 16.641 23.094 1 98.81 653 ALA B C 1
ATOM 12437 O O . ALA B 1 653 ? 22.25 17.719 22.562 1 98.81 653 ALA B O 1
ATOM 12438 N N . THR B 1 654 ? 22.5 16.219 24.203 1 98.62 654 THR B N 1
ATOM 12439 C CA . THR B 1 654 ? 23.547 16.984 24.875 1 98.62 654 THR B CA 1
ATOM 12440 C C . THR B 1 654 ? 24.766 17.125 23.953 1 98.62 654 THR B C 1
ATOM 12442 O O . THR B 1 654 ? 25.344 18.203 23.844 1 98.62 654 THR B O 1
ATOM 12445 N N . LYS B 1 655 ? 25.078 16.031 23.312 1 98.69 655 LYS B N 1
ATOM 12446 C CA . LYS B 1 655 ? 26.203 16.062 22.391 1 98.69 655 LYS B CA 1
ATOM 12447 C C . LYS B 1 655 ? 25.984 17.062 21.266 1 98.69 655 LYS B C 1
ATOM 12449 O O . LYS B 1 655 ? 26.875 17.844 20.922 1 98.69 655 LYS B O 1
ATOM 12454 N N . ILE B 1 656 ? 24.844 17.047 20.672 1 98.81 656 ILE B N 1
ATOM 12455 C CA . ILE B 1 656 ? 24.5 17.938 19.562 1 98.81 656 ILE B CA 1
ATOM 12456 C C . ILE B 1 656 ? 24.547 19.391 20.031 1 98.81 656 ILE B C 1
ATOM 12458 O O . ILE B 1 656 ? 25.141 20.25 19.359 1 98.81 656 ILE B O 1
ATOM 12462 N N . LYS B 1 657 ? 23.891 19.672 21.156 1 98.69 657 LYS B N 1
ATOM 12463 C CA . LYS B 1 657 ? 23.891 21.016 21.719 1 98.69 657 LYS B CA 1
ATOM 12464 C C . LYS B 1 657 ? 25.297 21.547 21.938 1 98.69 657 LYS B C 1
ATOM 12466 O O . LYS B 1 657 ? 25.609 22.688 21.594 1 98.69 657 LYS B O 1
ATOM 12471 N N . ASN B 1 658 ? 26.141 20.719 22.484 1 98.5 658 ASN B N 1
ATOM 12472 C CA . ASN B 1 658 ? 27.547 21.078 22.703 1 98.5 658 ASN B CA 1
ATOM 12473 C C . ASN B 1 658 ? 28.266 21.312 21.375 1 98.5 658 ASN B C 1
ATOM 12475 O O . ASN B 1 658 ? 29.047 22.266 21.266 1 98.5 658 ASN B O 1
ATOM 12479 N N . SER B 1 659 ? 28.016 20.469 20.406 1 98.75 659 SER B N 1
ATOM 12480 C CA . SER B 1 659 ? 28.656 20.609 19.109 1 98.75 659 SER B CA 1
ATOM 12481 C C . SER B 1 659 ? 28.266 21.922 18.438 1 98.75 659 SER B C 1
ATOM 12483 O O . SER B 1 659 ? 29.094 22.578 17.797 1 98.75 659 SER B O 1
ATOM 12485 N N . ILE B 1 660 ? 27.047 22.328 18.578 1 98.81 660 ILE B N 1
ATOM 12486 C CA . ILE B 1 660 ? 26.562 23.578 18.016 1 98.81 660 ILE B CA 1
ATOM 12487 C C . ILE B 1 660 ? 27.297 24.75 18.672 1 98.81 660 ILE B C 1
ATOM 12489 O O . ILE B 1 660 ? 27.781 25.656 17.984 1 98.81 660 ILE B O 1
ATOM 12493 N N . ASN B 1 661 ? 27.375 24.734 19.938 1 98.75 661 ASN B N 1
ATOM 12494 C CA . ASN B 1 661 ? 28.016 25.844 20.656 1 98.75 661 ASN B CA 1
ATOM 12495 C C . ASN B 1 661 ? 29.516 25.922 20.359 1 98.75 661 ASN B C 1
ATOM 12497 O O . ASN B 1 661 ? 30.047 27.016 20.188 1 98.75 661 ASN B O 1
ATOM 12501 N N . VAL B 1 662 ? 30.188 24.766 20.281 1 98.38 662 VAL B N 1
ATOM 12502 C CA . VAL B 1 662 ? 31.609 24.734 19.969 1 98.38 662 VAL B CA 1
ATOM 12503 C C . VAL B 1 662 ? 31.844 25.328 18.578 1 98.38 662 VAL B C 1
ATOM 12505 O O . VAL B 1 662 ? 32.812 26.062 18.375 1 98.38 662 VAL B O 1
ATOM 12508 N N . ARG B 1 663 ? 31 25.078 17.719 1 98.31 663 ARG B N 1
ATOM 12509 C CA . ARG B 1 663 ? 31.203 25.422 16.312 1 98.31 663 ARG B CA 1
ATOM 12510 C C . ARG B 1 663 ? 30.812 26.875 16.047 1 98.31 663 ARG B C 1
ATOM 12512 O O . ARG B 1 663 ? 31.469 27.562 15.273 1 98.31 663 ARG B O 1
ATOM 12519 N N . PHE B 1 664 ? 29.734 27.391 16.672 1 98.69 664 PHE B N 1
ATOM 12520 C CA . PHE B 1 664 ? 29.109 28.594 16.125 1 98.69 664 PHE B CA 1
ATOM 12521 C C . PHE B 1 664 ? 29.141 29.734 17.141 1 98.69 664 PHE B C 1
ATOM 12523 O O . PHE B 1 664 ? 28.906 30.891 16.781 1 98.69 664 PHE B O 1
ATOM 12530 N N . LEU B 1 665 ? 29.328 29.438 18.422 1 98.75 665 LEU B N 1
ATOM 12531 C CA . LEU B 1 665 ? 29.25 30.453 19.453 1 98.75 665 LEU B CA 1
ATOM 12532 C C . LEU B 1 665 ? 30.641 31.031 19.766 1 98.75 665 LEU B C 1
ATOM 12534 O O . LEU B 1 665 ? 31.562 30.281 20.062 1 98.75 665 LEU B O 1
ATOM 12538 N N . ASP B 1 666 ? 30.734 32.281 19.562 1 98.31 666 ASP B N 1
ATOM 12539 C CA . ASP B 1 666 ? 31.859 33 20.141 1 98.31 666 ASP B CA 1
ATOM 12540 C C . ASP B 1 666 ? 31.562 33.375 21.609 1 98.31 666 ASP B C 1
ATOM 12542 O O . ASP B 1 666 ? 30.859 34.344 21.875 1 98.31 666 ASP B O 1
ATOM 12546 N N . GLU B 1 667 ? 32.188 32.781 22.5 1 95.31 667 GLU B N 1
ATOM 12547 C CA . GLU B 1 667 ? 31.844 32.906 23.922 1 95.31 667 GLU B CA 1
ATOM 12548 C C . GLU B 1 667 ? 32.281 34.25 24.484 1 95.31 667 GLU B C 1
ATOM 12550 O O . GLU B 1 667 ? 31.703 34.719 25.453 1 95.31 667 GLU B O 1
ATOM 12555 N N . GLN B 1 668 ? 33.281 34.781 23.938 1 96.31 668 GLN B N 1
ATOM 12556 C CA . GLN B 1 668 ? 33.75 36.094 24.422 1 96.31 668 GLN B CA 1
ATOM 12557 C C . GLN B 1 668 ? 32.781 37.219 24.031 1 96.31 668 GLN B C 1
ATOM 12559 O O . GLN B 1 668 ? 32.5 38.094 24.844 1 96.31 668 GLN B O 1
ATOM 12564 N N . LYS B 1 669 ? 32.219 37.062 22.875 1 97.44 669 LYS B N 1
ATOM 12565 C CA . LYS B 1 669 ? 31.375 38.156 22.359 1 97.44 669 LYS B CA 1
ATOM 12566 C C . LYS B 1 669 ? 29.891 37.844 22.609 1 97.44 669 LYS B C 1
ATOM 12568 O O . LYS B 1 669 ? 29.062 38.75 22.547 1 97.44 669 LYS B O 1
ATOM 12573 N N . GLY B 1 670 ? 29.578 36.594 22.812 1 98 670 GLY B N 1
ATOM 12574 C CA . GLY B 1 670 ? 28.188 36.188 22.938 1 98 670 GLY B CA 1
ATOM 12575 C C . GLY B 1 670 ? 27.422 36.281 21.625 1 98 670 GLY B C 1
ATOM 12576 O O . GLY B 1 670 ? 26.266 36.656 21.578 1 98 670 GLY B O 1
ATOM 12577 N N . ILE B 1 671 ? 28.125 35.906 20.547 1 98 671 ILE B N 1
ATOM 12578 C CA . ILE B 1 671 ? 27.562 36 19.219 1 98 671 ILE B CA 1
ATOM 12579 C C . ILE B 1 671 ? 27.625 34.656 18.531 1 98 671 ILE B C 1
ATOM 12581 O O . ILE B 1 671 ? 28.625 33.938 18.656 1 98 671 ILE B O 1
ATOM 12585 N N . TYR B 1 672 ? 26.594 34.281 17.922 1 98.69 672 TYR B N 1
ATOM 12586 C CA . TYR B 1 672 ? 26.609 33.125 17.031 1 98.69 672 TYR B CA 1
ATOM 12587 C C . TYR B 1 672 ? 26.875 33.531 15.594 1 98.69 672 TYR B C 1
ATOM 12589 O O . TYR B 1 672 ? 26.219 34.438 15.07 1 98.69 672 TYR B O 1
ATOM 12597 N N . CYS B 1 673 ? 27.828 32.812 14.891 1 98.25 673 CYS B N 1
ATOM 12598 C CA . CYS B 1 673 ? 28.172 33.094 13.5 1 98.25 673 CYS B CA 1
ATOM 12599 C C . CYS B 1 673 ? 28.469 34.562 13.289 1 98.25 673 CYS B C 1
ATOM 12601 O O . CYS B 1 673 ? 29.328 35.156 13.969 1 98.25 673 CYS B O 1
ATOM 12603 N N . SER B 1 674 ? 27.562 35.281 12.461 1 97 674 SER B N 1
ATOM 12604 C CA . SER B 1 674 ? 27.828 36.688 12.156 1 97 674 SER B CA 1
ATOM 12605 C C . SER B 1 674 ? 26.984 37.594 13.031 1 97 674 SER B C 1
ATOM 12607 O O . SER B 1 674 ? 27.078 38.844 12.914 1 97 674 SER B O 1
ATOM 12609 N N . GLY B 1 675 ? 26.141 37.062 13.867 1 97.69 675 GLY B N 1
ATOM 12610 C CA . GLY B 1 675 ? 25.344 37.875 14.797 1 97.69 675 GLY B CA 1
ATOM 12611 C C . GLY B 1 675 ? 24.094 38.438 14.188 1 97.69 675 GLY B C 1
ATOM 12612 O O . GLY B 1 675 ? 23.5 39.375 14.711 1 97.69 675 GLY B O 1
ATOM 12613 N N . HIS B 1 676 ? 23.672 37.875 13.078 1 97.75 676 HIS B N 1
ATOM 12614 C CA . HIS B 1 676 ? 22.391 38.281 12.5 1 97.75 676 HIS B CA 1
ATOM 12615 C C . HIS B 1 676 ? 21.234 37.969 13.43 1 97.75 676 HIS B C 1
ATOM 12617 O O . HIS B 1 676 ? 21.375 37.125 14.328 1 97.75 676 HIS B O 1
ATOM 12623 N N . GLN B 1 677 ? 20.078 38.594 13.258 1 98.44 677 GLN B N 1
ATOM 12624 C CA . GLN B 1 677 ? 18.922 38.469 14.133 1 98.44 677 GLN B CA 1
ATOM 12625 C C . GLN B 1 677 ? 18.5 37 14.266 1 98.44 677 GLN B C 1
ATOM 12627 O O . GLN B 1 677 ? 18.25 36.5 15.375 1 98.44 677 GLN B O 1
ATOM 12632 N N . THR B 1 678 ? 18.406 36.281 13.117 1 98.5 678 THR B N 1
ATOM 12633 C CA . THR B 1 678 ? 18.031 34.875 13.148 1 98.5 678 THR B CA 1
ATOM 12634 C C . THR B 1 678 ? 19.078 34.031 13.883 1 98.5 678 THR B C 1
ATOM 12636 O O . THR B 1 678 ? 18.734 33.125 14.641 1 98.5 678 THR B O 1
ATOM 12639 N N . GLU B 1 679 ? 20.328 34.344 13.695 1 98.69 679 GLU B N 1
ATOM 12640 C CA . GLU B 1 679 ? 21.438 33.562 14.258 1 98.69 679 GLU B CA 1
ATOM 12641 C C . GLU B 1 679 ? 21.484 33.719 15.781 1 98.69 679 GLU B C 1
ATOM 12643 O O . GLU B 1 679 ? 21.984 32.844 16.484 1 98.69 679 GLU B O 1
ATOM 12648 N N . LEU B 1 680 ? 20.953 34.812 16.281 1 98.75 680 LEU B N 1
ATOM 12649 C CA . LEU B 1 680 ? 20.922 35.031 17.734 1 98.75 680 LEU B CA 1
ATOM 12650 C C . LEU B 1 680 ? 19.594 34.594 18.328 1 98.75 680 LEU B C 1
ATOM 12652 O O . LEU B 1 680 ? 19.562 34.031 19.422 1 98.75 680 LEU B O 1
ATOM 12656 N N . SER B 1 681 ? 18.531 34.812 17.641 1 98.69 681 SER B N 1
ATOM 12657 C CA . SER B 1 681 ? 17.203 34.531 18.188 1 98.69 681 SER B CA 1
ATOM 12658 C C . SER B 1 681 ? 16.922 33.031 18.234 1 98.69 681 SER B C 1
ATOM 12660 O O . SER B 1 681 ? 16.312 32.531 19.172 1 98.69 681 SER B O 1
ATOM 12662 N N . THR B 1 682 ? 17.344 32.219 17.234 1 98.62 682 THR B N 1
ATOM 12663 C CA . THR B 1 682 ? 16.984 30.797 17.156 1 98.62 682 THR B CA 1
ATOM 12664 C C . THR B 1 682 ? 17.672 30.016 18.266 1 98.62 682 THR B C 1
ATOM 12666 O O . THR B 1 682 ? 17.047 29.156 18.906 1 98.62 682 THR B O 1
ATOM 12669 N N . PRO B 1 683 ? 18.984 30.266 18.578 1 98.81 683 PRO B N 1
ATOM 12670 C CA . PRO B 1 683 ? 19.562 29.562 19.719 1 98.81 683 PRO B CA 1
ATOM 12671 C C . PRO B 1 683 ? 18.875 29.906 21.031 1 98.81 683 PRO B C 1
ATOM 12673 O O . PRO B 1 683 ? 18.719 29.031 21.891 1 98.81 683 PRO B O 1
ATOM 12676 N N . LEU B 1 684 ? 18.516 31.172 21.203 1 98.69 684 LEU B N 1
ATOM 12677 C CA . LEU B 1 684 ? 17.797 31.578 22.422 1 98.69 684 LEU B CA 1
ATOM 12678 C C . LEU B 1 684 ? 16.453 30.875 22.516 1 98.69 684 LEU B C 1
ATOM 12680 O O . LEU B 1 684 ? 16.109 30.312 23.578 1 98.69 684 LEU B O 1
ATOM 12684 N N . TYR B 1 685 ? 15.75 30.891 21.422 1 98.38 685 TYR B N 1
ATOM 12685 C CA . TYR B 1 685 ? 14.391 30.359 21.375 1 98.38 685 TYR B CA 1
ATOM 12686 C C . TYR B 1 685 ? 14.391 28.859 21.672 1 98.38 685 TYR B C 1
ATOM 12688 O O . TYR B 1 685 ? 13.523 28.375 22.391 1 98.38 685 TYR B O 1
ATOM 12696 N N . TRP B 1 686 ? 15.367 28.094 21.125 1 98.38 686 TRP B N 1
ATOM 12697 C CA . TRP B 1 686 ? 15.367 26.641 21.203 1 98.38 686 TRP B CA 1
ATOM 12698 C C . TRP B 1 686 ? 16.266 26.172 22.344 1 98.38 686 TRP B C 1
ATOM 12700 O O . TRP B 1 686 ? 16.625 24.984 22.406 1 98.38 686 TRP B O 1
ATOM 12710 N N . ASN B 1 687 ? 16.75 27.109 23.109 1 97.19 687 ASN B N 1
ATOM 12711 C CA . ASN B 1 687 ? 17.484 26.812 24.328 1 97.19 687 ASN B CA 1
ATOM 12712 C C . ASN B 1 687 ? 18.812 26.141 24.047 1 97.19 687 ASN B C 1
ATOM 12714 O O . ASN B 1 687 ? 19.156 25.141 24.672 1 97.19 687 ASN B O 1
ATOM 12718 N N . ILE B 1 688 ? 19.453 26.625 23.125 1 98.62 688 ILE B N 1
ATOM 12719 C CA . ILE B 1 688 ? 20.797 26.141 22.766 1 98.62 688 ILE B CA 1
ATOM 12720 C C . ILE B 1 688 ? 21.844 26.859 23.609 1 98.62 688 ILE B C 1
ATOM 12722 O O . ILE B 1 688 ? 22.875 26.297 23.938 1 98.62 688 ILE B O 1
ATOM 12726 N N . VAL B 1 689 ? 21.641 28.125 23.938 1 98.75 689 VAL B N 1
ATOM 12727 C CA . VAL B 1 689 ? 22.609 29.016 24.578 1 98.75 689 VAL B CA 1
ATOM 12728 C C . VAL B 1 689 ? 22.938 28.5 25.969 1 98.75 689 VAL B C 1
ATOM 12730 O O . VAL B 1 689 ? 22.031 28.188 26.75 1 98.75 689 VAL B O 1
ATOM 12733 N N . PRO B 1 690 ? 24.203 28.406 26.297 1 97.94 690 PRO B N 1
ATOM 12734 C CA . PRO B 1 690 ? 24.531 28.078 27.688 1 97.94 690 PRO B CA 1
ATOM 12735 C C . PRO B 1 690 ? 23.906 29.062 28.688 1 97.94 690 PRO B C 1
ATOM 12737 O O . PRO B 1 690 ? 23.844 30.266 28.422 1 97.94 690 PRO B O 1
ATOM 12740 N N . GLU B 1 691 ? 23.578 28.531 29.797 1 96.38 691 GLU B N 1
ATOM 12741 C CA . GLU B 1 691 ? 22.812 29.297 30.781 1 96.38 691 GLU B CA 1
ATOM 12742 C C . GLU B 1 691 ? 23.547 30.578 31.188 1 96.38 691 GLU B C 1
ATOM 12744 O O . GLU B 1 691 ? 22.938 31.641 31.281 1 96.38 691 GLU B O 1
ATOM 12749 N N . HIS B 1 692 ? 24.812 30.531 31.312 1 96.31 692 HIS B N 1
ATOM 12750 C CA . HIS B 1 692 ? 25.594 31.656 31.812 1 96.31 692 HIS B CA 1
ATOM 12751 C C . HIS B 1 692 ? 25.766 32.719 30.75 1 96.31 692 HIS B C 1
ATOM 12753 O O . HIS B 1 692 ? 26.156 33.875 31.047 1 96.31 692 HIS B O 1
ATOM 12759 N N . MET B 1 693 ? 25.391 32.406 29.516 1 97.75 693 MET B N 1
ATOM 12760 C CA . MET B 1 693 ? 25.594 33.344 28.422 1 97.75 693 MET B CA 1
ATOM 12761 C C . MET B 1 693 ? 24.266 33.875 27.906 1 97.75 693 MET B C 1
ATOM 12763 O O . MET B 1 693 ? 24.25 34.75 27.031 1 97.75 693 MET B O 1
ATOM 12767 N N . LYS B 1 694 ? 23.172 33.469 28.359 1 98 694 LYS B N 1
ATOM 12768 C CA . LYS B 1 694 ? 21.859 33.781 27.828 1 98 694 LYS B CA 1
ATOM 12769 C C . LYS B 1 694 ? 21.625 35.312 27.859 1 98 694 LYS B C 1
ATOM 12771 O O . LYS B 1 694 ? 21.125 35.875 26.891 1 98 694 LYS B O 1
ATOM 12776 N N . GLU B 1 695 ? 21.953 35.938 28.953 1 97.5 695 GLU B N 1
ATOM 12777 C CA . GLU B 1 695 ? 21.75 37.375 29.094 1 97.5 695 GLU B CA 1
ATOM 12778 C C . GLU B 1 695 ? 22.562 38.156 28.047 1 97.5 695 GLU B C 1
ATOM 12780 O O . GLU B 1 695 ? 22.062 39.094 27.453 1 97.5 695 GLU B O 1
ATOM 12785 N N . LEU B 1 696 ? 23.781 37.719 27.875 1 98.31 696 LEU B N 1
ATOM 12786 C CA . LEU B 1 696 ? 24.656 38.406 26.938 1 98.31 696 LEU B CA 1
ATOM 12787 C C . LEU B 1 696 ? 24.156 38.25 25.5 1 98.31 696 LEU B C 1
ATOM 12789 O O . LEU B 1 696 ? 24.141 39.219 24.734 1 98.31 696 LEU B O 1
ATOM 12793 N N . VAL B 1 697 ? 23.812 37.031 25.125 1 98.75 697 VAL B N 1
ATOM 12794 C CA . VAL B 1 697 ? 23.312 36.781 23.781 1 98.75 697 VAL B CA 1
ATOM 12795 C C . VAL B 1 697 ? 22.016 37.531 23.547 1 98.75 697 VAL B C 1
ATOM 12797 O O . VAL B 1 697 ? 21.797 38.094 22.453 1 98.75 697 VAL B O 1
ATOM 12800 N N . ALA B 1 698 ? 21.125 37.594 24.531 1 98.69 698 ALA B N 1
ATOM 12801 C CA . ALA B 1 698 ? 19.875 38.312 24.438 1 98.69 698 ALA B CA 1
ATOM 12802 C C . ALA B 1 698 ? 20.141 39.812 24.266 1 98.69 698 ALA B C 1
ATOM 12804 O O . ALA B 1 698 ? 19.453 40.5 23.484 1 98.69 698 ALA B O 1
ATOM 12805 N N . LYS B 1 699 ? 21.047 40.344 25.062 1 98.56 699 LYS B N 1
ATOM 12806 C CA . LYS B 1 699 ? 21.438 41.75 24.922 1 98.56 699 LYS B CA 1
ATOM 12807 C C . LYS B 1 699 ? 21.953 42.062 23.531 1 98.56 699 LYS B C 1
ATOM 12809 O O . LYS B 1 699 ? 21.578 43.094 22.938 1 98.56 699 LYS B O 1
ATOM 12814 N N . ASN B 1 700 ? 22.812 41.188 23.047 1 98.69 700 ASN B N 1
ATOM 12815 C CA . ASN B 1 700 ? 23.344 41.375 21.703 1 98.69 700 ASN B CA 1
ATOM 12816 C C . ASN B 1 700 ? 22.234 41.344 20.656 1 98.69 700 ASN B C 1
ATOM 12818 O O . ASN B 1 700 ? 22.281 42.094 19.688 1 98.69 700 ASN B O 1
ATOM 12822 N N . LEU B 1 701 ? 21.266 40.438 20.812 1 98.75 701 LEU B N 1
ATOM 12823 C CA . LEU B 1 701 ? 20.109 40.406 19.922 1 98.75 701 LEU B CA 1
ATOM 12824 C C . LEU B 1 701 ? 19.359 41.719 19.953 1 98.75 701 LEU B C 1
ATOM 12826 O O . LEU B 1 701 ? 19 42.281 18.906 1 98.75 701 LEU B O 1
ATOM 12830 N N . ALA B 1 702 ? 19.078 42.25 21.156 1 98.62 702 ALA B N 1
ATOM 12831 C CA . ALA B 1 702 ? 18.359 43.531 21.328 1 98.62 702 ALA B CA 1
ATOM 12832 C C . ALA B 1 702 ? 19.109 44.656 20.656 1 98.62 702 ALA B C 1
ATOM 12834 O O . ALA B 1 702 ? 18.5 45.5 19.969 1 98.62 702 ALA B O 1
ATOM 12835 N N . GLU B 1 703 ? 20.375 44.656 20.875 1 98.25 703 GLU B N 1
ATOM 12836 C CA . GLU B 1 703 ? 21.203 45.719 20.281 1 98.25 703 GLU B CA 1
ATOM 12837 C C . GLU B 1 703 ? 21.172 45.625 18.75 1 98.25 703 GLU B C 1
ATOM 12839 O O . GLU B 1 703 ? 21.125 46.625 18.062 1 98.25 703 GLU B O 1
ATOM 12844 N N . ARG B 1 704 ? 21.281 44.406 18.297 1 97.94 704 ARG B N 1
ATOM 12845 C CA . ARG B 1 704 ? 21.219 44.219 16.859 1 97.94 704 ARG B CA 1
ATOM 12846 C C . ARG B 1 704 ? 19.891 44.719 16.281 1 97.94 704 ARG B C 1
ATOM 12848 O O . ARG B 1 704 ? 19.875 45.344 15.242 1 97.94 704 ARG B O 1
ATOM 12855 N N . VAL B 1 705 ? 18.797 44.406 16.906 1 97.94 705 VAL B N 1
ATOM 12856 C CA . VAL B 1 705 ? 17.469 44.812 16.469 1 97.94 705 VAL B CA 1
ATOM 12857 C C . VAL B 1 705 ? 17.391 46.344 16.5 1 97.94 705 VAL B C 1
ATOM 12859 O O . VAL B 1 705 ? 16.828 46.969 15.578 1 97.94 705 VAL B O 1
ATOM 12862 N N . GLU B 1 706 ? 17.922 46.938 17.516 1 97.12 706 GLU B N 1
ATOM 12863 C CA . GLU B 1 706 ? 17.906 48.406 17.641 1 97.12 706 GLU B CA 1
ATOM 12864 C C . GLU B 1 706 ? 18.75 49.062 16.531 1 97.12 706 GLU B C 1
ATOM 12866 O O . GLU B 1 706 ? 18.344 50.062 15.969 1 97.12 706 GLU B O 1
ATOM 12871 N N . LYS B 1 707 ? 19.828 48.406 16.375 1 96.25 707 LYS B N 1
ATOM 12872 C CA . LYS B 1 707 ? 20.703 48.906 15.32 1 96.25 707 LYS B CA 1
ATOM 12873 C C . LYS B 1 707 ? 20.016 48.844 13.961 1 96.25 707 LYS B C 1
ATOM 12875 O O . LYS B 1 707 ? 20.109 49.781 13.164 1 96.25 707 LYS B O 1
ATOM 12880 N N . ASP B 1 708 ? 19.438 47.719 13.734 1 94.88 708 ASP B N 1
ATOM 12881 C CA . ASP B 1 708 ? 18.781 47.531 12.445 1 94.88 708 ASP B CA 1
ATOM 12882 C C . ASP B 1 708 ? 17.484 48.312 12.359 1 94.88 708 ASP B C 1
ATOM 12884 O O . ASP B 1 708 ? 16.984 48.594 11.258 1 94.88 708 ASP B O 1
ATOM 12888 N N . GLN B 1 709 ? 16.875 48.688 13.492 1 92.06 709 GLN B N 1
ATOM 12889 C CA . GLN B 1 709 ? 15.633 49.438 13.641 1 92.06 709 GLN B CA 1
ATOM 12890 C C . GLN B 1 709 ? 14.453 48.719 13.023 1 92.06 709 GLN B C 1
ATOM 12892 O O . GLN B 1 709 ? 13.406 49.312 12.773 1 92.06 709 GLN B O 1
ATOM 12897 N N . SER B 1 710 ? 14.695 47.469 12.633 1 93.56 710 SER B N 1
ATOM 12898 C CA . SER B 1 710 ? 13.664 46.656 12 1 93.56 710 SER B CA 1
ATOM 12899 C C . SER B 1 710 ? 13.984 45.188 12.133 1 93.56 710 SER B C 1
ATOM 12901 O O . SER B 1 710 ? 15.109 44.812 12.492 1 93.56 710 SER B O 1
ATOM 12903 N N . MET B 1 711 ? 13.008 44.406 11.859 1 94.75 711 MET B N 1
ATOM 12904 C CA . MET B 1 711 ? 13.258 42.969 11.727 1 94.75 711 MET B CA 1
ATOM 12905 C C . MET B 1 711 ? 14.109 42.688 10.5 1 94.75 711 MET B C 1
ATOM 12907 O O . MET B 1 711 ? 13.953 43.312 9.453 1 94.75 711 MET B O 1
ATOM 12911 N N . ASP B 1 712 ? 14.969 41.781 10.555 1 96.5 712 ASP B N 1
ATOM 12912 C CA . ASP B 1 712 ? 15.797 41.25 9.477 1 96.5 712 ASP B CA 1
ATOM 12913 C C . ASP B 1 712 ? 15.961 39.75 9.586 1 96.5 712 ASP B C 1
ATOM 12915 O O . ASP B 1 712 ? 17.047 39.25 9.898 1 96.5 712 ASP B O 1
ATOM 12919 N N . VAL B 1 713 ? 14.859 39.062 9.344 1 96.38 713 VAL B N 1
ATOM 12920 C CA . VAL B 1 713 ? 14.789 37.594 9.492 1 96.38 713 VAL B CA 1
ATOM 12921 C C . VAL B 1 713 ? 14.008 37 8.328 1 96.38 713 VAL B C 1
ATOM 12923 O O . VAL B 1 713 ? 13.336 37.719 7.59 1 96.38 713 VAL B O 1
ATOM 12926 N N . GLY B 1 714 ? 14.18 35.719 8.109 1 95.56 714 GLY B N 1
ATOM 12927 C CA . GLY B 1 714 ? 13.305 34.906 7.262 1 95.56 714 GLY B CA 1
ATOM 12928 C C . GLY B 1 714 ? 12.258 34.125 8.047 1 95.56 714 GLY B C 1
ATOM 12929 O O . GLY B 1 714 ? 11.734 34.625 9.047 1 95.56 714 GLY B O 1
ATOM 12930 N N . LEU B 1 715 ? 11.938 32.969 7.531 1 95.81 715 LEU B N 1
ATOM 12931 C CA . LEU B 1 715 ? 10.875 32.125 8.094 1 95.81 715 LEU B CA 1
ATOM 12932 C C . LEU B 1 715 ? 11.234 31.672 9.5 1 95.81 715 LEU B C 1
ATOM 12934 O O . LEU B 1 715 ? 10.445 31.828 10.438 1 95.81 715 LEU B O 1
ATOM 12938 N N . LEU B 1 716 ? 12.383 31.078 9.703 1 97.31 716 LEU B N 1
ATOM 12939 C CA . LEU B 1 716 ? 12.773 30.516 10.984 1 97.31 716 LEU B CA 1
ATOM 12940 C C . LEU B 1 716 ? 13 31.609 12.016 1 97.31 716 LEU B C 1
ATOM 12942 O O . LEU B 1 716 ? 12.656 31.453 13.188 1 97.31 716 LEU B O 1
ATOM 12946 N N . GLY B 1 717 ? 13.57 32.688 11.578 1 97.44 717 GLY B N 1
ATOM 12947 C CA . GLY B 1 717 ? 13.766 33.844 12.461 1 97.44 717 GLY B CA 1
ATOM 12948 C C . GLY B 1 717 ? 12.461 34.469 12.922 1 97.44 717 GLY B C 1
ATOM 12949 O O . GLY B 1 717 ? 12.367 34.938 14.047 1 97.44 717 GLY B O 1
ATOM 12950 N N . SER B 1 718 ? 11.492 34.469 12.031 1 96.44 718 SER B N 1
ATOM 12951 C CA . SER B 1 718 ? 10.195 35.031 12.391 1 96.44 718 SER B CA 1
ATOM 12952 C C . SER B 1 718 ? 9.523 34.219 13.492 1 96.44 718 SER B C 1
ATOM 12954 O O . SER B 1 718 ? 8.75 34.75 14.289 1 96.44 718 SER B O 1
ATOM 12956 N N . LYS B 1 719 ? 9.773 33 13.531 1 96.94 719 LYS B N 1
ATOM 12957 C CA . LYS B 1 719 ? 9.305 32.125 14.609 1 96.94 719 LYS B CA 1
ATOM 12958 C C . LYS B 1 719 ? 9.977 32.469 15.93 1 96.94 719 LYS B C 1
ATOM 12960 O O . LYS B 1 719 ? 9.328 32.5 16.984 1 96.94 719 LYS B O 1
ATOM 12965 N N . ALA B 1 720 ? 11.203 32.906 15.883 1 98.31 720 ALA B N 1
ATOM 12966 C CA . ALA B 1 720 ? 12.031 32.906 17.078 1 98.31 720 ALA B CA 1
ATOM 12967 C C . ALA B 1 720 ? 12.141 34.344 17.641 1 98.31 720 ALA B C 1
ATOM 12969 O O . ALA B 1 720 ? 12.211 34.531 18.859 1 98.31 720 ALA B O 1
ATOM 12970 N N . ILE B 1 721 ? 12.188 35.375 16.859 1 98.38 721 ILE B N 1
ATOM 12971 C CA . ILE B 1 721 ? 12.742 36.656 17.234 1 98.38 721 ILE B CA 1
ATOM 12972 C C . ILE B 1 721 ? 11.867 37.312 18.312 1 98.38 721 ILE B C 1
ATOM 12974 O O . ILE B 1 721 ? 12.375 37.781 19.344 1 98.38 721 ILE B O 1
ATOM 12978 N N . LEU B 1 722 ? 10.547 37.344 18.094 1 98.56 722 LEU B N 1
ATOM 12979 C CA . LEU B 1 722 ? 9.68 37.969 19.078 1 98.56 722 LEU B CA 1
ATOM 12980 C C . LEU B 1 722 ? 9.711 37.219 20.406 1 98.56 722 LEU B C 1
ATOM 12982 O O . LEU B 1 722 ? 9.781 37.812 21.469 1 98.56 722 LEU B O 1
ATOM 12986 N N . ASN B 1 723 ? 9.695 35.938 20.328 1 98.5 723 ASN B N 1
ATOM 12987 C CA . ASN B 1 723 ? 9.742 35.094 21.516 1 98.5 723 ASN B CA 1
ATOM 12988 C C . ASN B 1 723 ? 11.078 35.219 22.25 1 98.5 723 ASN B C 1
ATOM 12990 O O . ASN B 1 723 ? 11.109 35.312 23.469 1 98.5 723 ASN B O 1
ATOM 12994 N N . ALA B 1 724 ? 12.125 35.156 21.469 1 98.69 724 ALA B N 1
ATOM 12995 C CA . ALA B 1 724 ? 13.461 35.281 22.062 1 98.69 724 ALA B CA 1
ATOM 12996 C C . ALA B 1 724 ? 13.609 36.594 22.828 1 98.69 724 ALA B C 1
ATOM 12998 O O . ALA B 1 724 ? 14.18 36.625 23.922 1 98.69 724 ALA B O 1
ATOM 12999 N N . LEU B 1 725 ? 13.141 37.656 22.297 1 98.62 725 LEU B N 1
ATOM 13000 C CA . LEU B 1 725 ? 13.227 38.969 22.938 1 98.62 725 LEU B CA 1
ATOM 13001 C C . LEU B 1 725 ? 12.359 39 24.188 1 98.62 725 LEU B C 1
ATOM 13003 O O . LEU B 1 725 ? 12.852 39.312 25.281 1 98.62 725 LEU B O 1
ATOM 13007 N N . SER B 1 726 ? 11.086 38.656 24.078 1 98.19 726 SER B N 1
ATOM 13008 C CA . SER B 1 726 ? 10.141 38.812 25.172 1 98.19 726 SER B CA 1
ATOM 13009 C C . SER B 1 726 ? 10.477 37.875 26.328 1 98.19 726 SER B C 1
ATOM 13011 O O . SER B 1 726 ? 10.258 38.219 27.484 1 98.19 726 SER B O 1
ATOM 13013 N N . GLU B 1 727 ? 10.984 36.688 26.016 1 97.25 727 GLU B N 1
ATOM 13014 C CA . GLU B 1 727 ? 11.273 35.688 27.047 1 97.25 727 GLU B CA 1
ATOM 13015 C C . GLU B 1 727 ? 12.625 35.969 27.703 1 97.25 727 GLU B C 1
ATOM 13017 O O . GLU B 1 727 ? 12.984 35.281 28.672 1 97.25 727 GLU B O 1
ATOM 13022 N N . ASN B 1 728 ? 13.344 36.938 27.188 1 97.38 728 ASN B N 1
ATOM 13023 C CA . ASN B 1 728 ? 14.664 37.25 27.75 1 97.38 728 ASN B CA 1
ATOM 13024 C C . ASN B 1 728 ? 14.789 38.688 28.156 1 97.38 728 ASN B C 1
ATOM 13026 O O . ASN B 1 728 ? 15.859 39.281 28.047 1 97.38 728 ASN B O 1
ATOM 13030 N N . GLY B 1 729 ? 13.695 39.375 28.5 1 95.44 729 GLY B N 1
ATOM 13031 C CA . GLY B 1 729 ? 13.719 40.656 29.188 1 95.44 729 GLY B CA 1
ATOM 13032 C C . GLY B 1 729 ? 13.531 41.844 28.25 1 95.44 729 GLY B C 1
ATOM 13033 O O . GLY B 1 729 ? 13.625 43 28.672 1 95.44 729 GLY B O 1
ATOM 13034 N N . TYR B 1 730 ? 13.227 41.594 27.016 1 98 730 TYR B N 1
ATOM 13035 C CA . TYR B 1 730 ? 13.102 42.688 26.047 1 98 730 TYR B CA 1
ATOM 13036 C C . TYR B 1 730 ? 11.719 42.719 25.422 1 98 730 TYR B C 1
ATOM 13038 O O . TYR B 1 730 ? 11.586 42.812 24.203 1 98 730 TYR B O 1
ATOM 13046 N N . ALA B 1 731 ? 10.672 42.594 26.203 1 97.62 731 ALA B N 1
ATOM 13047 C CA . ALA B 1 731 ? 9.289 42.531 25.734 1 97.62 731 ALA B CA 1
ATOM 13048 C C . ALA B 1 731 ? 8.875 43.812 25.062 1 97.62 731 ALA B C 1
ATOM 13050 O O . ALA B 1 731 ? 8.125 43.812 24.078 1 97.62 731 ALA B O 1
ATOM 13051 N N . ASP B 1 732 ? 9.328 44.969 25.547 1 97.25 732 ASP B N 1
ATOM 13052 C CA . ASP B 1 732 ? 8.984 46.25 24.938 1 97.25 732 ASP B CA 1
ATOM 13053 C C . ASP B 1 732 ? 9.547 46.344 23.516 1 97.25 732 ASP B C 1
ATOM 13055 O O . ASP B 1 732 ? 8.875 46.844 22.609 1 97.25 732 ASP B O 1
ATOM 13059 N N . LEU B 1 733 ? 10.773 45.875 23.391 1 97.94 733 LEU B N 1
ATOM 13060 C CA . LEU B 1 733 ? 11.383 45.875 22.062 1 97.94 733 LEU B CA 1
ATOM 13061 C C . LEU B 1 733 ? 10.656 44.938 21.125 1 97.94 733 LEU B C 1
ATOM 13063 O O . LEU B 1 733 ? 10.453 45.25 19.953 1 97.94 733 LEU B O 1
ATOM 13067 N N . ALA B 1 734 ? 10.305 43.781 21.625 1 98.38 734 ALA B N 1
ATOM 13068 C CA . ALA B 1 734 ? 9.523 42.844 20.828 1 98.38 734 ALA B CA 1
ATOM 13069 C C . ALA B 1 734 ? 8.211 43.469 20.359 1 98.38 734 ALA B C 1
ATOM 13071 O O . ALA B 1 734 ? 7.816 43.312 19.203 1 98.38 734 ALA B O 1
ATOM 13072 N N . TYR B 1 735 ? 7.543 44.156 21.234 1 97.94 735 TYR B N 1
ATOM 13073 C CA . TYR B 1 735 ? 6.285 44.812 20.906 1 97.94 735 TYR B CA 1
ATOM 13074 C C . TYR B 1 735 ? 6.5 45.906 19.844 1 97.94 735 TYR B C 1
ATOM 13076 O O . TYR B 1 735 ? 5.691 46.031 18.922 1 97.94 735 TYR B O 1
ATOM 13084 N N . LYS B 1 736 ? 7.555 46.625 20.031 1 97.25 736 LYS B N 1
ATOM 13085 C CA . LYS B 1 736 ? 7.871 47.625 19.031 1 97.25 736 LYS B CA 1
ATOM 13086 C C . LYS B 1 736 ? 8.008 47.031 17.641 1 97.25 736 LYS B C 1
ATOM 13088 O O . LYS B 1 736 ? 7.523 47.594 16.656 1 97.25 736 LYS B O 1
ATOM 13093 N N . LEU B 1 737 ? 8.664 45.938 17.625 1 96.81 737 LEU B N 1
ATOM 13094 C CA . LEU B 1 737 ? 8.812 45.219 16.344 1 96.81 737 LEU B CA 1
ATOM 13095 C C . LEU B 1 737 ? 7.461 44.719 15.836 1 96.81 737 LEU B C 1
ATOM 13097 O O . LEU B 1 737 ? 7.148 44.875 14.656 1 96.81 737 LEU B O 1
ATOM 13101 N N . ALA B 1 738 ? 6.691 44.156 16.688 1 97.25 738 ALA B N 1
ATOM 13102 C CA . ALA B 1 738 ? 5.418 43.531 16.328 1 97.25 738 ALA B CA 1
ATOM 13103 C C . ALA B 1 738 ? 4.406 44.594 15.883 1 97.25 738 ALA B C 1
ATOM 13105 O O . ALA B 1 738 ? 3.549 44.312 15.039 1 97.25 738 ALA B O 1
ATOM 13106 N N . SER B 1 739 ? 4.523 45.812 16.391 1 96.88 739 SER B N 1
ATOM 13107 C CA . SER B 1 739 ? 3.531 46.844 16.156 1 96.88 739 SER B CA 1
ATOM 13108 C C . SER B 1 739 ? 4.027 47.844 15.117 1 96.88 739 SER B C 1
ATOM 13110 O O . SER B 1 739 ? 3.393 48.875 14.898 1 96.88 739 SER B O 1
ATOM 13112 N N . LYS B 1 740 ? 5.164 47.5 14.586 1 96.62 740 LYS B N 1
ATOM 13113 C CA . LYS B 1 740 ? 5.672 48.375 13.531 1 96.62 740 LYS B CA 1
ATOM 13114 C C . LYS B 1 740 ? 4.73 48.406 12.336 1 96.62 740 LYS B C 1
ATOM 13116 O O . LYS B 1 740 ? 4.133 47.375 11.992 1 96.62 740 LYS B O 1
ATOM 13121 N N . ASP B 1 741 ? 4.602 49.562 11.656 1 96.25 741 ASP B N 1
ATOM 13122 C CA . ASP B 1 741 ? 3.672 49.656 10.531 1 96.25 741 ASP B CA 1
ATOM 13123 C C . ASP B 1 741 ? 4.375 50.125 9.266 1 96.25 741 ASP B C 1
ATOM 13125 O O . ASP B 1 741 ? 3.725 50.594 8.328 1 96.25 741 ASP B O 1
ATOM 13129 N N . THR B 1 742 ? 5.695 50.125 9.273 1 96.31 742 THR B N 1
ATOM 13130 C CA . THR B 1 742 ? 6.488 50.406 8.078 1 96.31 742 THR B CA 1
ATOM 13131 C C . THR B 1 742 ? 7.184 49.125 7.586 1 96.31 742 THR B C 1
ATOM 13133 O O . THR B 1 742 ? 7.305 48.156 8.328 1 96.31 742 THR B O 1
ATOM 13136 N N . TYR B 1 743 ? 7.703 49.156 6.379 1 94.44 743 TYR B N 1
ATOM 13137 C CA . TYR B 1 743 ? 8.344 48 5.762 1 94.44 743 TYR B CA 1
ATOM 13138 C C . TYR B 1 743 ? 9.695 47.719 6.406 1 94.44 743 TYR B C 1
ATOM 13140 O O . TYR B 1 743 ? 10.469 48.625 6.668 1 94.44 743 TYR B O 1
ATOM 13148 N N . PRO B 1 744 ? 9.969 46.562 6.641 1 94.94 744 PRO B N 1
ATOM 13149 C CA . PRO B 1 744 ? 9.141 45.375 6.555 1 94.94 744 PRO B CA 1
ATOM 13150 C C . PRO B 1 744 ? 8.445 45.031 7.875 1 94.94 744 PRO B C 1
ATOM 13152 O O . PRO B 1 744 ? 9.07 45.062 8.93 1 94.94 744 PRO B O 1
ATOM 13155 N N . SER B 1 745 ? 7.18 44.781 7.84 1 96.19 745 SER B N 1
ATOM 13156 C CA . SER B 1 745 ? 6.465 44.406 9.055 1 96.19 745 SER B CA 1
ATOM 13157 C C . SER B 1 745 ? 5.066 43.875 8.734 1 96.19 745 SER B C 1
ATOM 13159 O O . SER B 1 745 ? 4.555 44.094 7.633 1 96.19 745 SER B O 1
ATOM 13161 N N . TRP B 1 746 ? 4.469 43.188 9.641 1 97.5 746 TRP B N 1
ATOM 13162 C CA . TRP B 1 746 ? 3.072 42.781 9.523 1 97.5 746 TRP B CA 1
ATOM 13163 C C . TRP B 1 746 ? 2.156 44 9.422 1 97.5 746 TRP B C 1
ATOM 13165 O O . TRP B 1 746 ? 1.193 44 8.648 1 97.5 746 TRP B O 1
ATOM 13175 N N . GLY B 1 747 ? 2.434 45 10.234 1 97.75 747 GLY B N 1
ATOM 13176 C CA . GLY B 1 747 ? 1.64 46.219 10.219 1 97.75 747 GLY B CA 1
ATOM 13177 C C . GLY B 1 747 ? 1.65 46.906 8.875 1 97.75 747 GLY B C 1
ATOM 13178 O O . GLY B 1 747 ? 0.652 47.531 8.469 1 97.75 747 GLY B O 1
ATOM 13179 N N . TRP B 1 748 ? 2.828 46.844 8.234 1 97.31 748 TRP B N 1
ATOM 13180 C CA . TRP B 1 748 ? 2.91 47.438 6.895 1 97.31 748 TRP B CA 1
ATOM 13181 C C . TRP B 1 748 ? 1.957 46.719 5.938 1 97.31 748 TRP B C 1
ATOM 13183 O O . TRP B 1 748 ? 1.312 47.375 5.105 1 97.31 748 TRP B O 1
ATOM 13193 N N . TRP B 1 749 ? 1.87 45.406 6.012 1 97.31 749 TRP B N 1
ATOM 13194 C CA . TRP B 1 749 ? 0.902 44.656 5.211 1 97.31 749 TRP B CA 1
ATOM 13195 C C . TRP B 1 749 ? -0.515 45.156 5.469 1 97.31 749 TRP B C 1
ATOM 13197 O O . TRP B 1 749 ? -1.261 45.438 4.523 1 97.31 749 TRP B O 1
ATOM 13207 N N . ILE B 1 750 ? -0.88 45.312 6.758 1 97.88 750 ILE B N 1
ATOM 13208 C CA . ILE B 1 750 ? -2.225 45.688 7.164 1 97.88 750 ILE B CA 1
ATOM 13209 C C . ILE B 1 750 ? -2.527 47.094 6.645 1 97.88 750 ILE B C 1
ATOM 13211 O O . ILE B 1 750 ? -3.615 47.344 6.125 1 97.88 750 ILE B O 1
ATOM 13215 N N . LYS B 1 751 ? -1.595 47.938 6.809 1 96.56 751 LYS B N 1
ATOM 13216 C CA . LYS B 1 751 ? -1.764 49.312 6.363 1 96.56 751 LYS B CA 1
ATOM 13217 C C . LYS B 1 751 ? -1.984 49.375 4.855 1 96.56 751 LYS B C 1
ATOM 13219 O O . LYS B 1 751 ? -2.656 50.281 4.359 1 96.56 751 LYS B O 1
ATOM 13224 N N . ASN B 1 752 ? -1.429 48.406 4.227 1 94.81 752 ASN B N 1
ATOM 13225 C CA . ASN B 1 752 ? -1.565 48.375 2.775 1 94.81 752 ASN B CA 1
ATOM 13226 C C . ASN B 1 752 ? -2.709 47.469 2.34 1 94.81 752 ASN B C 1
ATOM 13228 O O . ASN B 1 752 ? -2.67 46.875 1.249 1 94.81 752 ASN B O 1
ATOM 13232 N N . GLY B 1 753 ? -3.611 47.156 3.213 1 94.56 753 GLY B N 1
ATOM 13233 C CA . GLY B 1 753 ? -4.887 46.562 2.846 1 94.56 753 GLY B CA 1
ATOM 13234 C C . GLY B 1 753 ? -4.922 45.062 3.051 1 94.56 753 GLY B C 1
ATOM 13235 O O . GLY B 1 753 ? -5.902 44.406 2.693 1 94.56 753 GLY B O 1
ATOM 13236 N N . ALA B 1 754 ? -3.906 44.5 3.631 1 97.31 754 ALA B N 1
ATOM 13237 C CA . ALA B 1 754 ? -3.855 43.062 3.812 1 97.31 754 ALA B CA 1
ATOM 13238 C C . ALA B 1 754 ? -4.961 42.562 4.754 1 97.31 754 ALA B C 1
ATOM 13240 O O . ALA B 1 754 ? -5.238 43.219 5.77 1 97.31 754 ALA B O 1
ATOM 13241 N N . THR B 1 755 ? -5.645 41.469 4.395 1 98.19 755 THR B N 1
ATOM 13242 C CA . THR B 1 755 ? -6.629 40.812 5.246 1 98.19 755 THR B CA 1
ATOM 13243 C C . THR B 1 755 ? -6.168 39.406 5.605 1 98.19 755 THR B C 1
ATOM 13245 O O . THR B 1 755 ? -6.859 38.688 6.336 1 98.19 755 THR B O 1
ATOM 13248 N N . THR B 1 756 ? -5.125 39 5.059 1 98.5 756 THR B N 1
ATOM 13249 C CA . THR B 1 756 ? -4.383 37.781 5.344 1 98.5 756 THR B CA 1
ATOM 13250 C C . THR B 1 756 ? -2.885 38.062 5.41 1 98.5 756 THR B C 1
ATOM 13252 O O . THR B 1 756 ? -2.449 39.188 5.176 1 98.5 756 THR B O 1
ATOM 13255 N N . LEU B 1 757 ? -2.092 37.031 5.812 1 98.06 757 LEU B N 1
ATOM 13256 C CA . LEU B 1 757 ? -0.638 37.156 5.773 1 98.06 757 LEU B CA 1
ATOM 13257 C C . LEU B 1 757 ? -0.099 36.812 4.387 1 98.06 757 LEU B C 1
ATOM 13259 O O . LEU B 1 757 ? -0.755 36.094 3.615 1 98.06 757 LEU B O 1
ATOM 13263 N N . PHE B 1 758 ? 1.07 37.375 4.113 1 96.69 758 PHE B N 1
ATOM 13264 C CA . PHE B 1 758 ? 1.656 37.219 2.791 1 96.69 758 PHE B CA 1
ATOM 13265 C C . PHE B 1 758 ? 2.844 36.25 2.842 1 96.69 758 PHE B C 1
ATOM 13267 O O . PHE B 1 758 ? 3.299 35.875 3.924 1 96.69 758 PHE B O 1
ATOM 13274 N N . GLU B 1 759 ? 3.289 35.812 1.674 1 95.56 759 GLU B N 1
ATOM 13275 C CA . GLU B 1 759 ? 4.391 34.844 1.513 1 95.56 759 GLU B CA 1
ATOM 13276 C C . GLU B 1 759 ? 5.742 35.562 1.659 1 95.56 759 GLU B C 1
ATOM 13278 O O . GLU B 1 759 ? 6.734 34.938 2.023 1 95.56 759 GLU B O 1
ATOM 13283 N N . ASN B 1 760 ? 5.703 36.781 1.359 1 94.38 760 ASN B N 1
ATOM 13284 C CA . ASN B 1 760 ? 6.91 37.594 1.374 1 94.38 760 ASN B CA 1
ATOM 13285 C C . ASN B 1 760 ? 6.648 38.969 2.004 1 94.38 760 ASN B C 1
ATOM 13287 O O . ASN B 1 760 ? 5.516 39.469 2.002 1 94.38 760 ASN B O 1
ATOM 13291 N N . TRP B 1 761 ? 7.742 39.562 2.549 1 91.94 761 TRP B N 1
ATOM 13292 C CA . TRP B 1 761 ? 7.582 40.875 3.143 1 91.94 761 TRP B CA 1
ATOM 13293 C C . TRP B 1 761 ? 7.309 41.938 2.07 1 91.94 761 TRP B C 1
ATOM 13295 O O . TRP B 1 761 ? 6.508 42.844 2.275 1 91.94 761 TRP B O 1
ATOM 13305 N N . ARG B 1 762 ? 7.984 41.656 0.986 1 89.31 762 ARG B N 1
ATOM 13306 C CA . ARG B 1 762 ? 7.68 42.531 -0.144 1 89.31 762 ARG B CA 1
ATOM 13307 C C . ARG B 1 762 ? 6.367 42.125 -0.805 1 89.31 762 ARG B C 1
ATOM 13309 O O . ARG B 1 762 ? 5.965 40.969 -0.743 1 89.31 762 ARG B O 1
ATOM 13316 N N . THR B 1 763 ? 5.738 43.031 -1.456 1 85.62 763 THR B N 1
ATOM 13317 C CA . THR B 1 763 ? 4.449 42.719 -2.068 1 85.62 763 THR B CA 1
ATOM 13318 C C . THR B 1 763 ? 4.496 42.969 -3.574 1 85.62 763 THR B C 1
ATOM 13320 O O . THR B 1 763 ? 3.531 42.688 -4.285 1 85.62 763 THR B O 1
ATOM 13323 N N . ASP B 1 764 ? 5.555 43.5 -3.99 1 83.44 764 ASP B N 1
ATOM 13324 C CA . ASP B 1 764 ? 5.676 43.781 -5.418 1 83.44 764 ASP B CA 1
ATOM 13325 C C . ASP B 1 764 ? 6.324 42.594 -6.156 1 83.44 764 ASP B C 1
ATOM 13327 O O . ASP B 1 764 ? 7 41.781 -5.547 1 83.44 764 ASP B O 1
ATOM 13331 N N . GLY B 1 765 ? 6.02 42.438 -7.367 1 82 765 GLY B N 1
ATOM 13332 C CA . GLY B 1 765 ? 6.617 41.406 -8.188 1 82 765 GLY B CA 1
ATOM 13333 C C . GLY B 1 765 ? 5.664 40.281 -8.5 1 82 765 GLY B C 1
ATOM 13334 O O . GLY B 1 765 ? 4.461 40.375 -8.266 1 82 765 GLY B O 1
ATOM 13335 N N . TYR B 1 766 ? 6.242 39.125 -9.125 1 82.88 766 TYR B N 1
ATOM 13336 C CA . TYR B 1 766 ? 5.398 38.062 -9.648 1 82.88 766 TYR B CA 1
ATOM 13337 C C . TYR B 1 766 ? 5.805 36.719 -9.078 1 82.88 766 TYR B C 1
ATOM 13339 O O . TYR B 1 766 ? 5.09 35.719 -9.242 1 82.88 766 TYR B O 1
ATOM 13347 N N . ARG B 1 767 ? 6.844 36.688 -8.359 1 86.44 767 ARG B N 1
ATOM 13348 C CA . ARG B 1 767 ? 7.309 35.438 -7.809 1 86.44 767 ARG B CA 1
ATOM 13349 C C . ARG B 1 767 ? 7.32 35.469 -6.281 1 86.44 767 ARG B C 1
ATOM 13351 O O . ARG B 1 767 ? 7.711 36.469 -5.688 1 86.44 767 ARG B O 1
ATOM 13358 N N . ASP B 1 768 ? 6.824 34.406 -5.691 1 88.31 768 ASP B N 1
ATOM 13359 C CA . ASP B 1 768 ? 6.824 34.25 -4.238 1 88.31 768 ASP B CA 1
ATOM 13360 C C . ASP B 1 768 ? 6.012 35.344 -3.576 1 88.31 768 ASP B C 1
ATOM 13362 O O . ASP B 1 768 ? 6.441 35.938 -2.576 1 88.31 768 ASP B O 1
ATOM 13366 N N . ILE B 1 769 ? 4.895 35.719 -4.227 1 92.25 769 ILE B N 1
ATOM 13367 C CA . ILE B 1 769 ? 4.098 36.844 -3.752 1 92.25 769 ILE B CA 1
ATOM 13368 C C . ILE B 1 769 ? 2.654 36.375 -3.537 1 92.25 769 ILE B C 1
ATOM 13370 O O . ILE B 1 769 ? 1.718 37.062 -3.953 1 92.25 769 ILE B O 1
ATOM 13374 N N . SER B 1 770 ? 2.484 35.219 -2.959 1 95.25 770 SER B N 1
ATOM 13375 C CA . SER B 1 770 ? 1.144 34.875 -2.506 1 95.25 770 SER B CA 1
ATOM 13376 C C . SER B 1 770 ? 0.651 35.844 -1.433 1 95.25 770 SER B C 1
ATOM 13378 O O . SER B 1 770 ? 1.39 36.156 -0.503 1 95.25 770 SER B O 1
ATOM 13380 N N . LEU B 1 771 ? -0.57 36.25 -1.581 1 97.38 771 LEU B N 1
ATOM 13381 C CA . LEU B 1 771 ? -1.13 37.188 -0.603 1 97.38 771 LEU B CA 1
ATOM 13382 C C . LEU B 1 771 ? -1.972 36.438 0.429 1 97.38 771 LEU B C 1
ATOM 13384 O O . LEU B 1 771 ? -2.766 37.062 1.146 1 97.38 771 LEU B O 1
ATOM 13388 N N . ASN B 1 772 ? -1.882 35.219 0.508 1 98.12 772 ASN B N 1
ATOM 13389 C CA . ASN B 1 772 ? -2.492 34.344 1.523 1 98.12 772 ASN B CA 1
ATOM 13390 C C . ASN B 1 772 ? -1.592 33.188 1.881 1 98.12 772 ASN B C 1
ATOM 13392 O O . ASN B 1 772 ? -1.627 32.125 1.217 1 98.12 772 ASN B O 1
ATOM 13396 N N . HIS B 1 773 ? -0.82 33.344 2.906 1 97.31 773 HIS B N 1
ATOM 13397 C CA . HIS B 1 773 ? 0.228 32.438 3.326 1 97.31 773 HIS B CA 1
ATOM 13398 C C . HIS B 1 773 ? 0.423 32.469 4.84 1 97.31 773 HIS B C 1
ATOM 13400 O O . HIS B 1 773 ? 0.402 33.531 5.441 1 97.31 773 HIS B O 1
ATOM 13406 N N . ILE B 1 774 ? 0.673 31.297 5.453 1 97 774 ILE B N 1
ATOM 13407 C CA . ILE B 1 774 ? 0.645 31.25 6.91 1 97 774 ILE B CA 1
ATOM 13408 C C . ILE B 1 774 ? 2.072 31.219 7.453 1 97 774 ILE B C 1
ATOM 13410 O O . ILE B 1 774 ? 2.285 31.328 8.664 1 97 774 ILE B O 1
ATOM 13414 N N . MET B 1 775 ? 3.092 31.125 6.695 1 94.38 775 MET B N 1
ATOM 13415 C CA . MET B 1 775 ? 4.445 30.781 7.109 1 94.38 775 MET B CA 1
ATOM 13416 C C . MET B 1 775 ? 4.988 31.781 8.117 1 94.38 775 MET B C 1
ATOM 13418 O O . MET B 1 775 ? 5.859 31.453 8.922 1 94.38 775 MET B O 1
ATOM 13422 N N . PHE B 1 776 ? 4.496 33.062 8.18 1 96 776 PHE B N 1
ATOM 13423 C CA . PHE B 1 776 ? 4.93 34.062 9.164 1 96 776 PHE B CA 1
ATOM 13424 C C . PHE B 1 776 ? 3.896 34.219 10.273 1 96 776 PHE B C 1
ATOM 13426 O O . PHE B 1 776 ? 3.752 35.281 10.852 1 96 776 PHE B O 1
ATOM 13433 N N . GLY B 1 777 ? 3.188 33.188 10.57 1 96.75 777 GLY B N 1
ATOM 13434 C CA . GLY B 1 777 ? 1.991 33.25 11.398 1 96.75 777 GLY B CA 1
ATOM 13435 C C . GLY B 1 777 ? 2.275 33.094 12.875 1 96.75 777 GLY B C 1
ATOM 13436 O O . GLY B 1 777 ? 1.372 33.219 13.703 1 96.75 777 GLY B O 1
ATOM 13437 N N . GLU B 1 778 ? 3.533 32.938 13.336 1 97.25 778 GLU B N 1
ATOM 13438 C CA . GLU B 1 778 ? 3.865 32.75 14.75 1 97.25 778 GLU B CA 1
ATOM 13439 C C . GLU B 1 778 ? 3.449 33.938 15.578 1 97.25 778 GLU B C 1
ATOM 13441 O O . GLU B 1 778 ? 3.268 33.844 16.797 1 97.25 778 GLU B O 1
ATOM 13446 N N . ILE B 1 779 ? 3.254 35.094 15.031 1 98 779 ILE B N 1
ATOM 13447 C CA . ILE B 1 779 ? 2.965 36.344 15.734 1 98 779 ILE B CA 1
ATOM 13448 C C . ILE B 1 779 ? 1.697 36.188 16.562 1 98 779 ILE B C 1
ATOM 13450 O O . ILE B 1 779 ? 1.603 36.719 17.672 1 98 779 ILE B O 1
ATOM 13454 N N . SER B 1 780 ? 0.757 35.438 16 1 98.06 780 SER B N 1
ATOM 13455 C CA . SER B 1 780 ? -0.473 35.25 16.766 1 98.06 780 SER B CA 1
ATOM 13456 C C . SER B 1 780 ? -0.204 34.469 18.062 1 98.06 780 SER B C 1
ATOM 13458 O O . SER B 1 780 ? -0.718 34.844 19.109 1 98.06 780 SER B O 1
ATOM 13460 N N . ALA B 1 781 ? 0.511 33.469 18.031 1 98.62 781 ALA B N 1
ATOM 13461 C CA . ALA B 1 781 ? 0.882 32.719 19.234 1 98.62 781 ALA B CA 1
ATOM 13462 C C . ALA B 1 781 ? 1.651 33.625 20.219 1 98.62 781 ALA B C 1
ATOM 13464 O O . ALA B 1 781 ? 1.492 33.5 21.438 1 98.62 781 ALA B O 1
ATOM 13465 N N . TRP B 1 782 ? 2.51 34.469 19.688 1 98.62 782 TRP B N 1
ATOM 13466 C CA . TRP B 1 782 ? 3.299 35.375 20.516 1 98.62 782 TRP B CA 1
ATOM 13467 C C . TRP B 1 782 ? 2.396 36.281 21.359 1 98.62 782 TRP B C 1
ATOM 13469 O O . TRP B 1 782 ? 2.727 36.594 22.516 1 98.62 782 TRP B O 1
ATOM 13479 N N . TYR B 1 783 ? 1.192 36.656 20.844 1 98.69 783 TYR B N 1
ATOM 13480 C CA . TYR B 1 783 ? 0.24 37.469 21.625 1 98.69 783 TYR B CA 1
ATOM 13481 C C . TYR B 1 783 ? -0.142 36.719 22.906 1 98.69 783 TYR B C 1
ATOM 13483 O O . TYR B 1 783 ? -0.123 37.312 23.984 1 98.69 783 TYR B O 1
ATOM 13491 N N . TYR B 1 784 ? -0.463 35.5 22.781 1 98.75 784 TYR B N 1
ATOM 13492 C CA . TYR B 1 784 ? -0.877 34.688 23.938 1 98.75 784 TYR B CA 1
ATOM 13493 C C . TYR B 1 784 ? 0.277 34.5 24.906 1 98.75 784 TYR B C 1
ATOM 13495 O O . TYR B 1 784 ? 0.091 34.625 26.125 1 98.75 784 TYR B O 1
ATOM 13503 N N . LYS B 1 785 ? 1.429 34.281 24.391 1 98.62 785 LYS B N 1
ATOM 13504 C CA . LYS B 1 785 ? 2.586 33.938 25.219 1 98.62 785 LYS B CA 1
ATOM 13505 C C . LYS B 1 785 ? 3.188 35.188 25.875 1 98.62 785 LYS B C 1
ATOM 13507 O O . LYS B 1 785 ? 3.385 35.188 27.094 1 98.62 785 LYS B O 1
ATOM 13512 N N . ALA B 1 786 ? 3.449 36.219 25.094 1 98.38 786 ALA B N 1
ATOM 13513 C CA . ALA B 1 786 ? 4.211 37.375 25.594 1 98.38 786 ALA B CA 1
ATOM 13514 C C . ALA B 1 786 ? 3.301 38.375 26.266 1 98.38 786 ALA B C 1
ATOM 13516 O O . ALA B 1 786 ? 3.584 38.844 27.375 1 98.38 786 ALA B O 1
ATOM 13517 N N . LEU B 1 787 ? 2.215 38.75 25.594 1 98.38 787 LEU B N 1
ATOM 13518 C CA . LEU B 1 787 ? 1.345 39.781 26.125 1 98.38 787 LEU B CA 1
ATOM 13519 C C . LEU B 1 787 ? 0.385 39.219 27.156 1 98.38 787 LEU B C 1
ATOM 13521 O O . LEU B 1 787 ? 0.139 39.812 28.203 1 98.38 787 LEU B O 1
ATOM 13525 N N . GLY B 1 788 ? -0.129 38.031 26.859 1 98.25 788 GLY B N 1
ATOM 13526 C CA . GLY B 1 788 ? -1.017 37.375 27.797 1 98.25 788 GLY B CA 1
ATOM 13527 C C . GLY B 1 788 ? -0.277 36.562 28.859 1 98.25 788 GLY B C 1
ATOM 13528 O O . GLY B 1 788 ? -0.819 36.312 29.938 1 98.25 788 GLY B O 1
ATOM 13529 N N . GLY B 1 789 ? 0.866 36.125 28.578 1 98.31 789 GLY B N 1
ATOM 13530 C CA . GLY B 1 789 ? 1.686 35.375 29.5 1 98.31 789 GLY B CA 1
ATOM 13531 C C . GLY B 1 789 ? 1.203 33.938 29.688 1 98.31 789 GLY B C 1
ATOM 13532 O O . GLY B 1 789 ? 1.42 33.344 30.75 1 98.31 789 GLY B O 1
ATOM 13533 N N . LEU B 1 790 ? 0.562 33.344 28.781 1 98.5 790 LEU B N 1
ATOM 13534 C CA . LEU B 1 790 ? -0.032 32 28.906 1 98.5 790 LEU B CA 1
ATOM 13535 C C . LEU B 1 790 ? 0.884 30.953 28.312 1 98.5 790 LEU B C 1
ATOM 13537 O O . LEU B 1 790 ? 1.114 30.922 27.094 1 98.5 790 LEU B O 1
ATOM 13541 N N . PHE B 1 791 ? 1.422 30.062 29.125 1 98.44 791 PHE B N 1
ATOM 13542 C CA . PHE B 1 791 ? 2.248 28.953 28.672 1 98.44 791 PHE B CA 1
ATOM 13543 C C . PHE B 1 791 ? 1.76 27.641 29.266 1 98.44 791 PHE B C 1
ATOM 13545 O O . PHE B 1 791 ? 1.364 27.578 30.422 1 98.44 791 PHE B O 1
ATOM 13552 N N . PRO B 1 792 ? 1.741 26.594 28.453 1 98.25 792 PRO B N 1
ATOM 13553 C CA . PRO B 1 792 ? 1.551 25.266 29.047 1 98.25 792 PRO B CA 1
ATOM 13554 C C . PRO B 1 792 ? 2.781 24.781 29.812 1 98.25 792 PRO B C 1
ATOM 13556 O O . PRO B 1 792 ? 3.893 25.25 29.562 1 98.25 792 PRO B O 1
ATOM 13559 N N . ASP B 1 793 ? 2.549 23.938 30.766 1 97.75 793 ASP B N 1
ATOM 13560 C CA . ASP B 1 793 ? 3.602 23.297 31.547 1 97.75 793 ASP B CA 1
ATOM 13561 C C . ASP B 1 793 ? 3.818 21.859 31.094 1 97.75 793 ASP B C 1
ATOM 13563 O O . ASP B 1 793 ? 2.904 21.031 31.172 1 97.75 793 ASP B O 1
ATOM 13567 N N . ALA B 1 794 ? 4.996 21.5 30.641 1 96.06 794 ALA B N 1
ATOM 13568 C CA . ALA B 1 794 ? 5.285 20.156 30.125 1 96.06 794 ALA B CA 1
ATOM 13569 C C . ALA B 1 794 ? 5.113 19.109 31.219 1 96.06 794 ALA B C 1
ATOM 13571 O O . ALA B 1 794 ? 4.812 17.953 30.922 1 96.06 794 ALA B O 1
ATOM 13572 N N . SER B 1 795 ? 5.305 19.438 32.469 1 95.75 795 SER B N 1
ATOM 13573 C CA . SER B 1 795 ? 5.188 18.5 33.562 1 95.75 795 SER B CA 1
ATOM 13574 C C . SER B 1 795 ? 3.729 18.281 33.969 1 95.75 795 SER B C 1
ATOM 13576 O O . SER B 1 795 ? 3.396 17.281 34.625 1 95.75 795 SER B O 1
ATOM 13578 N N . ALA B 1 796 ? 2.914 19.234 33.625 1 97.44 796 ALA B N 1
ATOM 13579 C CA . ALA B 1 796 ? 1.467 19.141 33.812 1 97.44 796 ALA B CA 1
ATOM 13580 C C . ALA B 1 796 ? 0.734 19.688 32.594 1 97.44 796 ALA B C 1
ATOM 13582 O O . ALA B 1 796 ? 0.125 20.766 32.656 1 97.44 796 ALA B O 1
ATOM 13583 N N . PRO B 1 797 ? 0.784 18.938 31.516 1 97.88 797 PRO B N 1
ATOM 13584 C CA . PRO B 1 797 ? 0.378 19.422 30.203 1 97.88 797 PRO B CA 1
ATOM 13585 C C . PRO B 1 797 ? -1.127 19.656 30.094 1 97.88 797 PRO B C 1
ATOM 13587 O O . PRO B 1 797 ? -1.854 19.469 31.078 1 97.88 797 PRO B O 1
ATOM 13590 N N . GLY B 1 798 ? -1.582 20.156 28.953 1 97.88 798 GLY B N 1
ATOM 13591 C CA . GLY B 1 798 ? -2.982 20.484 28.734 1 97.88 798 GLY B CA 1
ATOM 13592 C C . GLY B 1 798 ? -3.463 21.672 29.547 1 97.88 798 GLY B C 1
ATOM 13593 O O . GLY B 1 798 ? -4.652 21.781 29.828 1 97.88 798 GLY B O 1
ATOM 13594 N N . PHE B 1 799 ? -2.465 22.406 30.094 1 98.25 799 PHE B N 1
ATOM 13595 C CA . PHE B 1 799 ? -2.721 23.547 30.984 1 98.25 799 PHE B CA 1
ATOM 13596 C C . PHE B 1 799 ? -3.299 23.078 32.312 1 98.25 799 PHE B C 1
ATOM 13598 O O . PHE B 1 799 ? -4.059 23.812 32.938 1 98.25 799 PHE B O 1
ATOM 13605 N N . LYS B 1 800 ? -3.059 21.812 32.594 1 97.75 800 LYS B N 1
ATOM 13606 C CA . LYS B 1 800 ? -3.373 21.391 33.938 1 97.75 800 LYS B CA 1
ATOM 13607 C C . LYS B 1 800 ? -2.678 22.281 34.969 1 97.75 800 LYS B C 1
ATOM 13609 O O . LYS B 1 800 ? -3.236 22.578 36.031 1 97.75 800 LYS B O 1
ATOM 13614 N N . HIS B 1 801 ? -1.473 22.609 34.719 1 98.38 801 HIS B N 1
ATOM 13615 C CA . HIS B 1 801 ? -0.78 23.719 35.375 1 98.38 801 HIS B CA 1
ATOM 13616 C C . HIS B 1 801 ? -0.436 24.812 34.375 1 98.38 801 HIS B C 1
ATOM 13618 O O . HIS B 1 801 ? 0.156 24.531 33.312 1 98.38 801 HIS B O 1
ATOM 13624 N N . ILE B 1 802 ? -0.774 26.047 34.656 1 98.62 802 ILE B N 1
ATOM 13625 C CA . ILE B 1 802 ? -0.588 27.172 33.75 1 98.62 802 ILE B CA 1
ATOM 13626 C C . ILE B 1 802 ? 0.58 28.031 34.219 1 98.62 802 ILE B C 1
ATOM 13628 O O . ILE B 1 802 ? 0.625 28.438 35.375 1 98.62 802 ILE B O 1
ATOM 13632 N N . ILE B 1 803 ? 1.494 28.266 33.375 1 98.56 803 ILE B N 1
ATOM 13633 C CA . ILE B 1 803 ? 2.545 29.234 33.656 1 98.56 803 ILE B CA 1
ATOM 13634 C C . ILE B 1 803 ? 2.119 30.609 33.125 1 98.56 803 ILE B C 1
ATOM 13636 O O . ILE B 1 803 ? 1.824 30.781 31.953 1 98.56 803 ILE B O 1
ATOM 13640 N N . LEU B 1 804 ? 2.043 31.594 34 1 98.31 804 LEU B N 1
ATOM 13641 C CA . LEU B 1 804 ? 1.621 32.969 33.688 1 98.31 804 LEU B CA 1
ATOM 13642 C C . LEU B 1 804 ? 2.793 33.938 33.75 1 98.31 804 LEU B C 1
ATOM 13644 O O . LEU B 1 804 ? 3.354 34.125 34.844 1 98.31 804 LEU B O 1
ATOM 13648 N N . LYS B 1 805 ? 3.146 34.469 32.625 1 97.69 805 LYS B N 1
ATOM 13649 C CA . LYS B 1 805 ? 4.23 35.438 32.531 1 97.69 805 LYS B CA 1
ATOM 13650 C C . LYS B 1 805 ? 3.832 36.625 31.672 1 97.69 805 LYS B C 1
ATOM 13652 O O . LYS B 1 805 ? 4.465 36.906 30.656 1 97.69 805 LYS B O 1
ATOM 13657 N N . PRO B 1 806 ? 2.846 37.406 32.094 1 97.31 806 PRO B N 1
ATOM 13658 C CA . PRO B 1 806 ? 2.402 38.531 31.266 1 97.31 806 PRO B CA 1
ATOM 13659 C C . PRO B 1 806 ? 3.441 39.625 31.188 1 97.31 806 PRO B C 1
ATOM 13661 O O . PRO B 1 806 ? 4.207 39.844 32.125 1 97.31 806 PRO B O 1
ATOM 13664 N N . ASN B 1 807 ? 3.549 40.312 30.078 1 97.06 807 ASN B N 1
ATOM 13665 C CA . ASN B 1 807 ? 4.34 41.531 29.891 1 97.06 807 ASN B CA 1
ATOM 13666 C C . ASN B 1 807 ? 3.455 42.75 29.656 1 97.06 807 ASN B C 1
ATOM 13668 O O . ASN B 1 807 ? 2.691 42.781 28.688 1 97.06 807 ASN B O 1
ATOM 13672 N N . PHE B 1 808 ? 3.578 43.75 30.5 1 96.56 808 PHE B N 1
ATOM 13673 C CA . PHE B 1 808 ? 2.824 45 30.359 1 96.56 808 PHE B CA 1
ATOM 13674 C C . PHE B 1 808 ? 3.621 46.031 29.578 1 96.56 808 PHE B C 1
ATOM 13676 O O . PHE B 1 808 ? 4.156 47 30.172 1 96.56 808 PHE B O 1
ATOM 13683 N N . VAL B 1 809 ? 3.621 45.938 28.344 1 95.88 809 VAL B N 1
ATOM 13684 C CA . VAL B 1 809 ? 4.551 46.625 27.469 1 95.88 809 VAL B CA 1
ATOM 13685 C C . VAL B 1 809 ? 4.137 48.094 27.359 1 95.88 809 VAL B C 1
ATOM 13687 O O . VAL B 1 809 ? 2.965 48.438 27.547 1 95.88 809 VAL B O 1
ATOM 13690 N N . THR B 1 810 ? 5.141 48.938 27 1 93.5 810 THR B N 1
ATOM 13691 C CA . THR B 1 810 ? 4.891 50.344 26.703 1 93.5 810 THR B CA 1
ATOM 13692 C C . THR B 1 810 ? 4.242 50.5 25.328 1 93.5 810 THR B C 1
ATOM 13694 O O . THR B 1 810 ? 4.695 49.906 24.359 1 93.5 810 THR B O 1
ATOM 13697 N N . GLY B 1 811 ? 3.223 51.219 25.219 1 92.38 811 GLY B N 1
ATOM 13698 C CA . GLY B 1 811 ? 2.549 51.469 23.953 1 92.38 811 GLY B CA 1
ATOM 13699 C C . GLY B 1 811 ? 1.187 50.812 23.859 1 92.38 811 GLY B C 1
ATOM 13700 O O . GLY B 1 811 ? 0.404 51.094 22.953 1 92.38 811 GLY B O 1
ATOM 13701 N N . LEU B 1 812 ? 0.92 49.938 24.828 1 95.56 812 LEU B N 1
ATOM 13702 C CA . LEU B 1 812 ? -0.383 49.281 24.891 1 95.56 812 LEU B CA 1
ATOM 13703 C C . LEU B 1 812 ? -1.068 49.594 26.219 1 95.56 812 LEU B C 1
ATOM 13705 O O . LEU B 1 812 ? -0.448 49.5 27.281 1 95.56 812 LEU B O 1
ATOM 13709 N N . THR B 1 813 ? -2.342 49.875 26.172 1 97 813 THR B N 1
ATOM 13710 C CA . THR B 1 813 ? -3.018 50.281 27.406 1 97 813 THR B CA 1
ATOM 13711 C C . THR B 1 813 ? -3.932 49.156 27.906 1 97 813 THR B C 1
ATOM 13713 O O . THR B 1 813 ? -4.34 49.125 29.062 1 97 813 THR B O 1
ATOM 13716 N N . SER B 1 814 ? -4.285 48.312 27.016 1 98 814 SER B N 1
ATOM 13717 C CA . SER B 1 814 ? -5.078 47.156 27.438 1 98 814 SER B CA 1
ATOM 13718 C C . SER B 1 814 ? -4.832 45.938 26.547 1 98 814 SER B C 1
ATOM 13720 O O . SER B 1 814 ? -4.516 46.094 25.359 1 98 814 SER B O 1
ATOM 13722 N N . PHE B 1 815 ? -5.004 44.781 27.062 1 98.38 815 PHE B N 1
ATOM 13723 C CA . PHE B 1 815 ? -4.836 43.5 26.344 1 98.38 815 PHE B CA 1
ATOM 13724 C C . PHE B 1 815 ? -5.586 42.375 27.047 1 98.38 815 PHE B C 1
ATOM 13726 O O . PHE B 1 815 ? -5.641 42.344 28.281 1 98.38 815 PHE B O 1
ATOM 13733 N N . GLU B 1 816 ? -6.223 41.469 26.312 1 98.69 816 GLU B N 1
ATOM 13734 C CA . GLU B 1 816 ? -6.902 40.312 26.828 1 98.69 816 GLU B CA 1
ATOM 13735 C C . GLU B 1 816 ? -6.699 39.094 25.922 1 98.69 816 GLU B C 1
ATOM 13737 O O . GLU B 1 816 ? -6.875 39.188 24.703 1 98.69 816 GLU B O 1
ATOM 13742 N N . ALA B 1 817 ? -6.277 38.062 26.469 1 98.56 817 ALA B N 1
ATOM 13743 C CA . ALA B 1 817 ? -6.184 36.75 25.797 1 98.56 817 ALA B CA 1
ATOM 13744 C C . ALA B 1 817 ? -7.047 35.719 26.5 1 98.56 817 ALA B C 1
ATOM 13746 O O . ALA B 1 817 ? -7.023 35.594 27.719 1 98.56 817 ALA B O 1
ATOM 13747 N N . ASN B 1 818 ? -7.836 35.031 25.734 1 98.31 818 ASN B N 1
ATOM 13748 C CA . ASN B 1 818 ? -8.641 33.906 26.172 1 98.31 818 ASN B CA 1
ATOM 13749 C C . ASN B 1 818 ? -8.234 32.625 25.438 1 98.31 818 ASN B C 1
ATOM 13751 O O . ASN B 1 818 ? -7.992 32.625 24.234 1 98.31 818 ASN B O 1
ATOM 13755 N N . HIS B 1 819 ? -8.07 31.531 26.172 1 98.62 819 HIS B N 1
ATOM 13756 C CA . HIS B 1 819 ? -7.812 30.219 25.594 1 98.62 819 HIS B CA 1
ATOM 13757 C C . HIS B 1 819 ? -8.609 29.125 26.312 1 98.62 819 HIS B C 1
ATOM 13759 O O . HIS B 1 819 ? -8.531 29 27.531 1 98.62 819 HIS B O 1
ATOM 13765 N N . ILE B 1 820 ? -9.383 28.359 25.547 1 97.75 820 ILE B N 1
ATOM 13766 C CA . ILE B 1 820 ? -10.148 27.25 26.125 1 97.75 820 ILE B CA 1
ATOM 13767 C C . ILE B 1 820 ? -9.312 25.969 26.078 1 97.75 820 ILE B C 1
ATOM 13769 O O . ILE B 1 820 ? -9.234 25.312 25.047 1 97.75 820 ILE B O 1
ATOM 13773 N N . SER B 1 821 ? -8.766 25.609 27.234 1 97.06 821 SER B N 1
ATOM 13774 C CA . SER B 1 821 ? -8.016 24.375 27.375 1 97.06 821 SER B CA 1
ATOM 13775 C C . SER B 1 821 ? -8.953 23.188 27.609 1 97.06 821 SER B C 1
ATOM 13777 O O . SER B 1 821 ? -10.164 23.359 27.734 1 97.06 821 SER B O 1
ATOM 13779 N N . PRO B 1 822 ? -8.422 21.938 27.641 1 95.69 822 PRO B N 1
ATOM 13780 C CA . PRO B 1 822 ? -9.25 20.781 27.969 1 95.69 822 PRO B CA 1
ATOM 13781 C C . PRO B 1 822 ? -9.945 20.922 29.328 1 95.69 822 PRO B C 1
ATOM 13783 O O . PRO B 1 822 ? -10.945 20.234 29.594 1 95.69 822 PRO B O 1
ATOM 13786 N N . TYR B 1 823 ? -9.492 21.859 30.188 1 95.88 823 TYR B N 1
ATOM 13787 C CA . TYR B 1 823 ? -10.023 22.016 31.547 1 95.88 823 TYR B CA 1
ATOM 13788 C C . TYR B 1 823 ? -10.977 23.203 31.609 1 95.88 823 TYR B C 1
ATOM 13790 O O . TYR B 1 823 ? -11.703 23.375 32.594 1 95.88 823 TYR B O 1
ATOM 13798 N N . GLY B 1 824 ? -10.969 24.016 30.578 1 95.38 824 GLY B N 1
ATOM 13799 C CA . GLY B 1 824 ? -11.836 25.188 30.562 1 95.38 824 GLY B CA 1
ATOM 13800 C C . GLY B 1 824 ? -11.133 26.453 30.094 1 95.38 824 GLY B C 1
ATOM 13801 O O . GLY B 1 824 ? -10.008 26.375 29.578 1 95.38 824 GLY B O 1
ATOM 13802 N N . GLU B 1 825 ? -11.797 27.547 30.25 1 96.69 825 GLU B N 1
ATOM 13803 C CA . GLU B 1 825 ? -11.32 28.812 29.703 1 96.69 825 GLU B CA 1
ATOM 13804 C C . GLU B 1 825 ? -10.312 29.484 30.641 1 96.69 825 GLU B C 1
ATOM 13806 O O . GLU B 1 825 ? -10.562 29.609 31.828 1 96.69 825 GLU B O 1
ATOM 13811 N N . ILE B 1 826 ? -9.18 29.844 30.141 1 98.38 826 ILE B N 1
ATOM 13812 C CA . ILE B 1 826 ? -8.156 30.656 30.797 1 98.38 826 ILE B CA 1
ATOM 13813 C C . ILE B 1 826 ? -8.234 32.094 30.266 1 98.38 826 ILE B C 1
ATOM 13815 O O . ILE B 1 826 ? -8.32 32.312 29.062 1 98.38 826 ILE B O 1
ATOM 13819 N N . VAL B 1 827 ? -8.25 33.062 31.141 1 98.44 827 VAL B N 1
ATOM 13820 C CA . VAL B 1 827 ? -8.289 34.438 30.734 1 98.44 827 VAL B CA 1
ATOM 13821 C C . VAL B 1 827 ? -7.113 35.188 31.344 1 98.44 827 VAL B C 1
ATOM 13823 O O . VAL B 1 827 ? -6.797 35 32.531 1 98.44 827 VAL B O 1
ATOM 13826 N N . SER B 1 828 ? -6.371 35.906 30.656 1 98.75 828 SER B N 1
ATOM 13827 C CA . SER B 1 828 ? -5.371 36.875 31.062 1 98.75 828 SER B CA 1
ATOM 13828 C C . SER B 1 828 ? -5.668 38.25 30.484 1 98.75 828 SER B C 1
ATOM 13830 O O . SER B 1 828 ? -5.609 38.469 29.266 1 98.75 828 SER B O 1
ATOM 13832 N N . SER B 1 829 ? -6.055 39.156 31.328 1 98.56 829 SER B N 1
ATOM 13833 C CA . SER B 1 829 ? -6.496 40.5 30.906 1 98.56 829 SER B CA 1
ATOM 13834 C C . SER B 1 829 ? -5.852 41.594 31.734 1 98.56 829 SER B C 1
ATOM 13836 O O . SER B 1 829 ? -5.797 41.5 32.969 1 98.56 829 SER B O 1
ATOM 13838 N N . TRP B 1 830 ? -5.316 42.688 31.109 1 98 830 TRP B N 1
ATOM 13839 C CA . TRP B 1 830 ? -4.762 43.812 31.891 1 98 830 TRP B CA 1
ATOM 13840 C C . TRP B 1 830 ? -5.074 45.156 31.25 1 98 830 TRP B C 1
ATOM 13842 O O . TRP B 1 830 ? -5.285 45.219 30.031 1 98 830 TRP B O 1
ATOM 13852 N N . ASN B 1 831 ? -5.258 46.125 32.031 1 97.69 831 ASN B N 1
ATOM 13853 C CA . ASN B 1 831 ? -5.391 47.531 31.688 1 97.69 831 ASN B CA 1
ATOM 13854 C C . ASN B 1 831 ? -4.312 48.375 32.375 1 97.69 831 ASN B C 1
ATOM 13856 O O . ASN B 1 831 ? -4.074 48.219 33.562 1 97.69 831 ASN B O 1
ATOM 13860 N N . LYS B 1 832 ? -3.674 49.125 31.609 1 96.5 832 LYS B N 1
ATOM 13861 C CA . LYS B 1 832 ? -2.547 49.906 32.094 1 96.5 832 LYS B CA 1
ATOM 13862 C C . LYS B 1 832 ? -2.834 51.406 32 1 96.5 832 LYS B C 1
ATOM 13864 O O . LYS B 1 832 ? -3.277 51.875 30.953 1 96.5 832 LYS B O 1
ATOM 13869 N N . ASN B 1 833 ? -2.736 52.094 33.062 1 92.12 833 ASN B N 1
ATOM 13870 C CA . ASN B 1 833 ? -2.797 53.531 33.156 1 92.12 833 ASN B CA 1
ATOM 13871 C C . ASN B 1 833 ? -1.547 54.125 33.812 1 92.12 833 ASN B C 1
ATOM 13873 O O . ASN B 1 833 ? -1.436 54.125 35.031 1 92.12 833 ASN B O 1
ATOM 13877 N N . ARG B 1 834 ? -0.714 54.594 33.031 1 87.81 834 ARG B N 1
ATOM 13878 C CA . ARG B 1 834 ? 0.567 55.125 33.5 1 87.81 834 ARG B CA 1
ATOM 13879 C C . ARG B 1 834 ? 1.353 54.031 34.25 1 87.81 834 ARG B C 1
ATOM 13881 O O . ARG B 1 834 ? 1.611 52.969 33.688 1 87.81 834 ARG B O 1
ATOM 13888 N N . ASN B 1 835 ? 1.384 54.25 35.531 1 88.75 835 ASN B N 1
ATOM 13889 C CA . ASN B 1 835 ? 2.23 53.344 36.281 1 88.75 835 ASN B CA 1
ATOM 13890 C C . ASN B 1 835 ? 1.398 52.312 37.062 1 88.75 835 ASN B C 1
ATOM 13892 O O . ASN B 1 835 ? 1.923 51.594 37.906 1 88.75 835 ASN B O 1
ATOM 13896 N N . LYS B 1 836 ? 0.167 52.25 36.656 1 95 836 LYS B N 1
ATOM 13897 C CA . LYS B 1 836 ? -0.727 51.312 37.312 1 95 836 LYS B CA 1
ATOM 13898 C C . LYS B 1 836 ? -1.309 50.312 36.344 1 95 836 LYS B C 1
ATOM 13900 O O . LYS B 1 836 ? -1.76 50.688 35.25 1 95 836 LYS B O 1
ATOM 13905 N N . VAL B 1 837 ? -1.266 49.031 36.75 1 97 837 VAL B N 1
ATOM 13906 C CA . VAL B 1 837 ? -1.82 47.969 35.906 1 97 837 VAL B CA 1
ATOM 13907 C C . VAL B 1 837 ? -2.863 47.188 36.719 1 97 837 VAL B C 1
ATOM 13909 O O . VAL B 1 837 ? -2.6 46.75 37.844 1 97 837 VAL B O 1
ATOM 13912 N N . GLN B 1 838 ? -3.996 47.125 36.188 1 97.69 838 GLN B N 1
ATOM 13913 C CA . GLN B 1 838 ? -4.996 46.188 36.656 1 97.69 838 GLN B CA 1
ATOM 13914 C C . GLN B 1 838 ? -4.949 44.875 35.875 1 97.69 838 GLN B C 1
ATOM 13916 O O . GLN B 1 838 ? -5.25 44.875 34.688 1 97.69 838 GLN B O 1
ATOM 13921 N N . TYR B 1 839 ? -4.547 43.844 36.562 1 97.81 839 TYR B N 1
ATOM 13922 C CA . TYR B 1 839 ? -4.387 42.562 35.938 1 97.81 839 TYR B CA 1
ATOM 13923 C C . TYR B 1 839 ? -5.402 41.562 36.469 1 97.81 839 TYR B C 1
ATOM 13925 O O . TYR B 1 839 ? -5.48 41.344 37.688 1 97.81 839 TYR B O 1
ATOM 13933 N N . THR B 1 840 ? -6.234 40.969 35.594 1 98.31 840 THR B N 1
ATOM 13934 C CA . THR B 1 840 ? -7.234 39.969 35.938 1 98.31 840 THR B CA 1
ATOM 13935 C C . THR B 1 840 ? -6.906 38.625 35.25 1 98.31 840 THR B C 1
ATOM 13937 O O . THR B 1 840 ? -6.648 38.594 34.062 1 98.31 840 THR B O 1
ATOM 13940 N N . VAL B 1 841 ? -6.938 37.594 36.062 1 98.06 841 VAL B N 1
ATOM 13941 C CA . VAL B 1 841 ? -6.68 36.281 35.5 1 98.06 841 VAL B CA 1
ATOM 13942 C C . VAL B 1 841 ? -7.75 35.312 36 1 98.06 841 VAL B C 1
ATOM 13944 O O . VAL B 1 841 ? -8.203 35.375 37.156 1 98.06 841 VAL B O 1
ATOM 13947 N N . THR B 1 842 ? -8.18 34.438 35.094 1 97.75 842 THR B N 1
ATOM 13948 C CA . THR B 1 842 ? -9.109 33.375 35.438 1 97.75 842 THR B CA 1
ATOM 13949 C C . THR B 1 842 ? -8.445 32 35.25 1 97.75 842 THR B C 1
ATOM 13951 O O . THR B 1 842 ? -7.906 31.719 34.156 1 97.75 842 THR B O 1
ATOM 13954 N N . ILE B 1 843 ? -8.477 31.219 36.312 1 97.44 843 ILE B N 1
ATOM 13955 C CA . ILE B 1 843 ? -7.934 29.859 36.344 1 97.44 843 ILE B CA 1
ATOM 13956 C C . ILE B 1 843 ? -9.078 28.844 36.375 1 97.44 843 ILE B C 1
ATOM 13958 O O . ILE B 1 843 ? -9.875 28.828 37.312 1 97.44 843 ILE B O 1
ATOM 13962 N N . PRO B 1 844 ? -9.18 28 35.375 1 96.25 844 PRO B N 1
ATOM 13963 C CA . PRO B 1 844 ? -10.312 27.078 35.312 1 96.25 844 PRO B CA 1
ATOM 13964 C C . PRO B 1 844 ? -10.266 26 36.406 1 96.25 844 PRO B C 1
ATOM 13966 O O . PRO B 1 844 ? -9.234 25.828 37.062 1 96.25 844 PRO B O 1
ATOM 13969 N N . SER B 1 845 ? -11.383 25.281 36.5 1 93.88 845 SER B N 1
ATOM 13970 C CA . SER B 1 845 ? -11.508 24.172 37.438 1 93.88 845 SER B CA 1
ATOM 13971 C C . SER B 1 845 ? -10.469 23.094 37.156 1 93.88 845 SER B C 1
ATOM 13973 O O . SER B 1 845 ? -10.086 22.875 36 1 93.88 845 SER B O 1
ATOM 13975 N N . ASN B 1 846 ? -10.062 22.469 38.312 1 95.19 846 ASN B N 1
ATOM 13976 C CA . ASN B 1 846 ? -9.219 21.281 38.188 1 95.19 846 ASN B CA 1
ATOM 13977 C C . ASN B 1 846 ? -7.816 21.625 37.688 1 95.19 846 ASN B C 1
ATOM 13979 O O . ASN B 1 846 ? -7.125 20.781 37.125 1 95.19 846 ASN B O 1
ATOM 13983 N N . THR B 1 847 ? -7.445 22.984 37.719 1 96.94 847 THR B N 1
ATOM 13984 C CA . THR B 1 847 ? -6.125 23.422 37.281 1 96.94 847 THR B CA 1
ATOM 13985 C C . THR B 1 847 ? -5.465 24.297 38.344 1 96.94 847 THR B C 1
ATOM 13987 O O . THR B 1 847 ? -6.047 24.531 39.406 1 96.94 847 THR B O 1
ATOM 13990 N N . SER B 1 848 ? -4.211 24.578 38.125 1 97.5 848 SER B N 1
ATOM 13991 C CA . SER B 1 848 ? -3.441 25.516 38.938 1 97.5 848 SER B CA 1
ATOM 13992 C C . SER B 1 848 ? -2.582 26.422 38.062 1 97.5 848 SER B C 1
ATOM 13994 O O . SER B 1 848 ? -2.449 26.188 36.844 1 97.5 848 SER B O 1
ATOM 13996 N N . ALA B 1 849 ? -2.072 27.5 38.688 1 98.25 849 ALA B N 1
ATOM 13997 C CA . ALA B 1 849 ? -1.213 28.391 37.906 1 98.25 849 ALA B CA 1
ATOM 13998 C C . ALA B 1 849 ? -0.105 28.969 38.781 1 98.25 849 ALA B C 1
ATOM 14000 O O . ALA B 1 849 ? -0.238 29.031 40 1 98.25 849 ALA B O 1
ATOM 14001 N N . SER B 1 850 ? 1.002 29.281 38.219 1 98.38 850 SER B N 1
ATOM 14002 C CA . SER B 1 850 ? 2.08 30.062 38.781 1 98.38 850 SER B CA 1
ATOM 14003 C C . SER B 1 850 ? 2.252 31.391 38.062 1 98.38 850 SER B C 1
ATOM 14005 O O . SER B 1 850 ? 2.549 31.406 36.875 1 98.38 850 SER B O 1
ATOM 14007 N N . LEU B 1 851 ? 2.012 32.5 38.75 1 98.12 851 LEU B N 1
ATOM 14008 C CA . LEU B 1 851 ? 2.152 33.844 38.188 1 98.12 851 LEU B CA 1
ATOM 14009 C C . LEU B 1 851 ? 3.525 34.406 38.5 1 98.12 851 LEU B C 1
ATOM 14011 O O . LEU B 1 851 ? 3.908 34.531 39.656 1 98.12 851 LEU B O 1
ATOM 14015 N N . TYR B 1 852 ? 4.258 34.719 37.5 1 96.81 852 TYR B N 1
ATOM 14016 C CA . TYR B 1 852 ? 5.57 35.344 37.625 1 96.81 852 TYR B CA 1
ATOM 14017 C C . TYR B 1 852 ? 5.496 36.812 37.281 1 96.81 852 TYR B C 1
ATOM 14019 O O . TYR B 1 852 ? 5.055 37.188 36.188 1 96.81 852 TYR B O 1
ATOM 14027 N N . LEU B 1 853 ? 5.859 37.656 38.188 1 94.06 853 LEU B N 1
ATOM 14028 C CA . LEU B 1 853 ? 5.902 39.094 38 1 94.06 853 LEU B CA 1
ATOM 14029 C C . LEU B 1 853 ? 7.277 39.656 38.375 1 94.06 853 LEU B C 1
ATOM 14031 O O . LEU B 1 853 ? 7.953 39.125 39.25 1 94.06 853 LEU B O 1
ATOM 14035 N N . ASP B 1 854 ? 7.598 40.688 37.625 1 88.69 854 ASP B N 1
ATOM 14036 C CA . ASP B 1 854 ? 8.875 41.344 37.906 1 88.69 854 ASP B CA 1
ATOM 14037 C C . ASP B 1 854 ? 8.961 41.781 39.344 1 88.69 854 ASP B C 1
ATOM 14039 O O . ASP B 1 854 ? 7.973 42.281 39.906 1 88.69 854 ASP B O 1
ATOM 14043 N N . ASP B 1 855 ? 10.102 41.781 39.938 1 84.31 855 ASP B N 1
ATOM 14044 C CA . ASP B 1 855 ? 10.328 42.125 41.344 1 84.31 855 ASP B CA 1
ATOM 14045 C C . ASP B 1 855 ? 10.172 43.625 41.562 1 84.31 855 ASP B C 1
ATOM 14047 O O . ASP B 1 855 ? 9.875 44.062 42.688 1 84.31 855 ASP B O 1
ATOM 14051 N N . ALA B 1 856 ? 10.219 44.281 40.469 1 84.62 856 ALA B N 1
ATOM 14052 C CA . ALA B 1 856 ? 10.156 45.75 40.594 1 84.62 856 ALA B CA 1
ATOM 14053 C C . ALA B 1 856 ? 8.719 46.219 40.75 1 84.62 856 ALA B C 1
ATOM 14055 O O . ALA B 1 856 ? 8.477 47.406 41.062 1 84.62 856 ALA B O 1
ATOM 14056 N N . TYR B 1 857 ? 7.82 45.344 40.719 1 91.06 857 TYR B N 1
ATOM 14057 C CA . TYR B 1 857 ? 6.414 45.719 40.812 1 91.06 857 TYR B CA 1
ATOM 14058 C C . TYR B 1 857 ? 5.91 45.688 42.25 1 91.06 857 TYR B C 1
ATOM 14060 O O . TYR B 1 857 ? 6.312 44.812 43.031 1 91.06 857 TYR B O 1
ATOM 14068 N N . ILE B 1 858 ? 5.145 46.625 42.562 1 91.88 858 ILE B N 1
ATOM 14069 C CA . ILE B 1 858 ? 4.336 46.531 43.781 1 91.88 858 ILE B CA 1
ATOM 14070 C C . ILE B 1 858 ? 2.98 45.938 43.438 1 91.88 858 ILE B C 1
ATOM 14072 O O . ILE B 1 858 ? 2.258 46.406 42.562 1 91.88 858 ILE B O 1
ATOM 14076 N N . VAL B 1 859 ? 2.664 44.812 44.219 1 95.12 859 VAL B N 1
ATOM 14077 C CA . VAL B 1 859 ? 1.508 44.031 43.812 1 95.12 859 VAL B CA 1
ATOM 14078 C C . VAL B 1 859 ? 0.534 43.906 44.969 1 95.12 859 VAL B C 1
ATOM 14080 O O . VAL B 1 859 ? 0.947 43.625 46.094 1 95.12 859 VAL B O 1
ATOM 14083 N N . LYS B 1 860 ? -0.667 44.125 44.688 1 94.75 860 LYS B N 1
ATOM 14084 C CA . LYS B 1 860 ? -1.777 43.844 45.594 1 94.75 860 LYS B CA 1
ATOM 14085 C C . LYS B 1 860 ? -2.832 42.969 44.938 1 94.75 860 LYS B C 1
ATOM 14087 O O . LYS B 1 860 ? -2.961 43 43.688 1 94.75 860 LYS B O 1
ATOM 14092 N N . SER B 1 861 ? -3.463 42.219 45.719 1 95.44 861 SER B N 1
ATOM 14093 C CA . SER B 1 861 ? -4.539 41.375 45.219 1 95.44 861 SER B CA 1
ATOM 14094 C C . SER B 1 861 ? -5.785 41.5 46.094 1 95.44 861 SER B C 1
ATOM 14096 O O . SER B 1 861 ? -5.684 41.594 47.312 1 95.44 861 SER B O 1
ATOM 14098 N N . LYS B 1 862 ? -6.855 41.406 45.469 1 92.62 862 LYS B N 1
ATOM 14099 C CA . LYS B 1 862 ? -8.117 41.406 46.188 1 92.62 862 LYS B CA 1
ATOM 14100 C C . LYS B 1 862 ? -8.359 40.062 46.875 1 92.62 862 LYS B C 1
ATOM 14102 O O . LYS B 1 862 ? -9.016 40 47.906 1 92.62 862 LYS B O 1
ATOM 14107 N N . GLU B 1 863 ? -7.961 39 46.281 1 93.62 863 GLU B N 1
ATOM 14108 C CA . GLU B 1 863 ? -8.32 37.656 46.688 1 93.62 863 GLU B CA 1
ATOM 14109 C C . GLU B 1 863 ? -7.23 37.031 47.562 1 93.62 863 GLU B C 1
ATOM 14111 O O . GLU B 1 863 ? -7.48 36.062 48.281 1 93.62 863 GLU B O 1
ATOM 14116 N N . ILE B 1 864 ? -6.008 37.562 47.469 1 94.19 864 ILE B N 1
ATOM 14117 C CA . ILE B 1 864 ? -4.898 37 48.219 1 94.19 864 ILE B CA 1
ATOM 14118 C C . ILE B 1 864 ? -4.426 38 49.281 1 94.19 864 ILE B C 1
ATOM 14120 O O . ILE B 1 864 ? -4.129 39.156 48.969 1 94.19 864 ILE B O 1
ATOM 14124 N N . LYS B 1 865 ? -4.219 37.531 50.531 1 93.56 865 LYS B N 1
ATOM 14125 C CA . LYS B 1 865 ? -3.76 38.375 51.625 1 93.56 865 LYS B CA 1
ATOM 14126 C C . LYS B 1 865 ? -2.33 38.844 51.375 1 93.56 865 LYS B C 1
ATOM 14128 O O . LYS B 1 865 ? -1.497 38.125 50.875 1 93.56 865 LYS B O 1
ATOM 14133 N N . SER B 1 866 ? -2.145 40.031 51.781 1 89.81 866 SER B N 1
ATOM 14134 C CA . SER B 1 866 ? -0.882 40.719 51.5 1 89.81 866 SER B CA 1
ATOM 14135 C C . SER B 1 866 ? 0.303 39.906 52.031 1 89.81 866 SER B C 1
ATOM 14137 O O . SER B 1 866 ? 1.347 39.844 51.375 1 89.81 866 SER B O 1
ATOM 14139 N N . GLN B 1 867 ? 0.135 39.312 53.156 1 88 867 GLN B N 1
ATOM 14140 C CA . GLN B 1 867 ? 1.225 38.531 53.75 1 88 867 GLN B CA 1
ATOM 14141 C C . GLN B 1 867 ? 1.531 37.281 52.938 1 88 867 GLN B C 1
ATOM 14143 O O . GLN B 1 867 ? 2.697 36.938 52.719 1 88 867 GLN B O 1
ATOM 14148 N N . ILE B 1 868 ? 0.543 36.719 52.5 1 90.69 868 ILE B N 1
ATOM 14149 C CA . ILE B 1 868 ? 0.688 35.5 51.688 1 90.69 868 ILE B CA 1
ATOM 14150 C C . ILE B 1 868 ? 1.282 35.875 50.312 1 90.69 868 ILE B C 1
ATOM 14152 O O . ILE B 1 868 ? 2.158 35.156 49.812 1 90.69 868 ILE B O 1
ATOM 14156 N N . LEU B 1 869 ? 0.8 36.875 49.812 1 92.44 869 LEU B N 1
ATOM 14157 C CA . LEU B 1 869 ? 1.277 37.375 48.5 1 92.44 869 LEU B CA 1
ATOM 14158 C C . LEU B 1 869 ? 2.771 37.688 48.562 1 92.44 869 LEU B C 1
ATOM 14160 O O . LEU B 1 869 ? 3.52 37.281 47.656 1 92.44 869 LEU B O 1
ATOM 14164 N N . SER B 1 870 ? 3.168 38.375 49.594 1 89.94 870 SER B N 1
ATOM 14165 C CA . SER B 1 870 ? 4.574 38.719 49.75 1 89.94 870 SER B CA 1
ATOM 14166 C C . SER B 1 870 ? 5.441 37.5 49.938 1 89.94 870 SER B C 1
ATOM 14168 O O . SER B 1 870 ? 6.547 37.406 49.375 1 89.94 870 SER B O 1
ATOM 14170 N N . ALA B 1 871 ? 4.996 36.562 50.594 1 88.44 871 ALA B N 1
ATOM 14171 C CA . ALA B 1 871 ? 5.734 35.344 50.844 1 88.44 871 ALA B CA 1
ATOM 14172 C C . ALA B 1 871 ? 5.895 34.531 49.562 1 88.44 871 ALA B C 1
ATOM 14174 O O . ALA B 1 871 ? 6.961 33.969 49.281 1 88.44 871 ALA B O 1
ATOM 14175 N N . GLN B 1 872 ? 4.898 34.5 48.844 1 89.44 872 GLN B N 1
ATOM 14176 C CA . GLN B 1 872 ? 4.93 33.75 47.594 1 89.44 872 GLN B CA 1
ATOM 14177 C C . GLN B 1 872 ? 5.867 34.406 46.594 1 89.44 872 GLN B C 1
ATOM 14179 O O . GLN B 1 872 ? 6.598 33.719 45.875 1 89.44 872 GLN B O 1
ATOM 14184 N N . ARG B 1 873 ? 5.773 35.594 46.469 1 90.5 873 ARG B N 1
ATOM 14185 C CA . ARG B 1 873 ? 6.66 36.312 45.562 1 90.5 873 ARG B CA 1
ATOM 14186 C C . ARG B 1 873 ? 8.125 36.094 45.938 1 90.5 873 ARG B C 1
ATOM 14188 O O . ARG B 1 873 ? 8.984 36 45.062 1 90.5 873 ARG B O 1
ATOM 14195 N N . GLU B 1 874 ? 8.398 36 47.219 1 84.75 874 GLU B N 1
ATOM 14196 C CA . GLU B 1 874 ? 9.75 35.719 47.688 1 84.75 874 GLU B CA 1
ATOM 14197 C C . GLU B 1 874 ? 10.195 34.312 47.25 1 84.75 874 GLU B C 1
ATOM 14199 O O . GLU B 1 874 ? 11.383 34.062 47.031 1 84.75 874 GLU B O 1
ATOM 14204 N N . GLU B 1 875 ? 9.234 33.531 47.125 1 86.31 875 GLU B N 1
ATOM 14205 C CA . GLU B 1 875 ? 9.508 32.188 46.688 1 86.31 875 GLU B CA 1
ATOM 14206 C C . GLU B 1 875 ? 9.633 32.094 45.156 1 86.31 875 GLU B C 1
ATOM 14208 O O . GLU B 1 875 ? 10.016 31.062 44.625 1 86.31 875 GLU B O 1
ATOM 14213 N N . GLY B 1 876 ? 9.289 33.156 44.531 1 89.31 876 GLY B N 1
ATOM 14214 C CA . GLY B 1 876 ? 9.594 33.188 43.094 1 89.31 876 GLY B CA 1
ATOM 14215 C C . GLY B 1 876 ? 8.359 33.344 42.219 1 89.31 876 GLY B C 1
ATOM 14216 O O . GLY B 1 876 ? 8.445 33.781 41.094 1 89.31 876 GLY B O 1
ATOM 14217 N N . SER B 1 877 ? 7.191 32.812 42.75 1 95.31 877 SER B N 1
ATOM 14218 C CA . SER B 1 877 ? 5.961 32.906 41.969 1 95.31 877 SER B CA 1
ATOM 14219 C C . SER B 1 877 ? 4.734 32.938 42.875 1 95.31 877 SER B C 1
ATOM 14221 O O . SER B 1 877 ? 4.789 32.5 44 1 95.31 877 SER B O 1
ATOM 14223 N N . ILE B 1 878 ? 3.654 33.5 42.438 1 96.88 878 ILE B N 1
ATOM 14224 C CA . ILE B 1 878 ? 2.367 33.469 43.125 1 96.88 878 ILE B CA 1
ATOM 14225 C C . ILE B 1 878 ? 1.55 32.281 42.656 1 96.88 878 ILE B C 1
ATOM 14227 O O . ILE B 1 878 ? 1.228 32.156 41.469 1 96.88 878 ILE B O 1
ATOM 14231 N N . LYS B 1 879 ? 1.273 31.391 43.562 1 97.19 879 LYS B N 1
ATOM 14232 C CA . LYS B 1 879 ? 0.52 30.172 43.281 1 97.19 879 LYS B CA 1
ATOM 14233 C C . LYS B 1 879 ? -0.982 30.453 43.281 1 97.19 879 LYS B C 1
ATOM 14235 O O . LYS B 1 879 ? -1.506 31.031 44.219 1 97.19 879 LYS B O 1
ATOM 14240 N N . LEU B 1 880 ? -1.589 30.094 42.219 1 97.19 880 LEU B N 1
ATOM 14241 C CA . LEU B 1 880 ? -3.02 30.344 42.094 1 97.19 880 LEU B CA 1
ATOM 14242 C C . LEU B 1 880 ? -3.785 29.031 41.938 1 97.19 880 LEU B C 1
ATOM 14244 O O . LEU B 1 880 ? -3.311 28.109 41.281 1 97.19 880 LEU B O 1
ATOM 14248 N N . THR B 1 881 ? -4.887 28.859 42.531 1 95.38 881 THR B N 1
ATOM 14249 C CA . THR B 1 881 ? -5.848 27.766 42.406 1 95.38 881 THR B CA 1
ATOM 14250 C C . THR B 1 881 ? -7.039 28.203 41.562 1 95.38 881 THR B C 1
ATOM 14252 O O . THR B 1 881 ? -7.102 29.344 41.094 1 95.38 881 THR B O 1
ATOM 14255 N N . PRO B 1 882 ? -7.965 27.375 41.281 1 96 882 PRO B N 1
ATOM 14256 C CA . PRO B 1 882 ? -9.094 27.766 40.406 1 96 882 PRO B CA 1
ATOM 14257 C C . PRO B 1 882 ? -9.836 28.984 40.938 1 96 882 PRO B C 1
ATOM 14259 O O . PRO B 1 882 ? -10.047 29.109 42.156 1 96 882 PRO B O 1
ATOM 14262 N N . GLY B 1 883 ? -10.141 29.859 40.031 1 95.88 883 GLY B N 1
ATOM 14263 C CA . GLY B 1 883 ? -10.828 31.094 40.406 1 95.88 883 GLY B CA 1
ATOM 14264 C C . GLY B 1 883 ? -10.391 32.281 39.562 1 95.88 883 GLY B C 1
ATOM 14265 O O . GLY B 1 883 ? -9.586 32.156 38.656 1 95.88 883 GLY B O 1
ATOM 14266 N N . THR B 1 884 ? -11.031 33.406 39.812 1 97 884 THR B N 1
ATOM 14267 C CA . THR B 1 884 ? -10.672 34.656 39.188 1 97 884 THR B CA 1
ATOM 14268 C C . THR B 1 884 ? -9.945 35.594 40.156 1 97 884 THR B C 1
ATOM 14270 O O . THR B 1 884 ? -10.391 35.75 41.312 1 97 884 THR B O 1
ATOM 14273 N N . TYR B 1 885 ? -8.828 36.156 39.812 1 97.81 885 TYR B N 1
ATOM 14274 C CA . TYR B 1 885 ? -7.992 37 40.656 1 97.81 885 TYR B CA 1
ATOM 14275 C C . TYR B 1 885 ? -7.816 38.375 40.031 1 97.81 885 TYR B C 1
ATOM 14277 O O . TYR B 1 885 ? -7.691 38.5 38.812 1 97.81 885 TYR B O 1
ATOM 14285 N N . HIS B 1 886 ? -7.863 39.375 40.906 1 97.81 886 HIS B N 1
ATOM 14286 C CA . HIS B 1 886 ? -7.652 40.781 40.5 1 97.81 886 HIS B CA 1
ATOM 14287 C C . HIS B 1 886 ? -6.41 41.344 41.188 1 97.81 886 HIS B C 1
ATOM 14289 O O . HIS B 1 886 ? -6.359 41.469 42.406 1 97.81 886 HIS B O 1
ATOM 14295 N N . PHE B 1 887 ? -5.492 41.719 40.438 1 97.44 887 PHE B N 1
ATOM 14296 C CA . PHE B 1 887 ? -4.246 42.281 40.938 1 97.44 887 PHE B CA 1
ATOM 14297 C C . PHE B 1 887 ? -4.125 43.781 40.562 1 97.44 887 PHE B C 1
ATOM 14299 O O . PHE B 1 887 ? -4.512 44.188 39.469 1 97.44 887 PHE B O 1
ATOM 14306 N N . GLU B 1 888 ? -3.68 44.5 41.469 1 96.81 888 GLU B N 1
ATOM 14307 C CA . GLU B 1 888 ? -3.217 45.875 41.219 1 96.81 888 GLU B CA 1
ATOM 14308 C C . GLU B 1 888 ? -1.693 45.969 41.281 1 96.81 888 GLU B C 1
ATOM 14310 O O . GLU B 1 888 ? -1.082 45.656 42.281 1 96.81 888 GLU B O 1
ATOM 14315 N N . ILE B 1 889 ? -1.179 46.344 40.188 1 96.38 889 ILE B N 1
ATOM 14316 C CA . ILE B 1 889 ? 0.274 46.344 40.062 1 96.38 889 ILE B CA 1
ATOM 14317 C C . ILE B 1 889 ? 0.76 47.781 39.781 1 96.38 889 ILE B C 1
ATOM 14319 O O . ILE B 1 889 ? 0.229 48.469 38.906 1 96.38 889 ILE B O 1
ATOM 14323 N N . ARG B 1 890 ? 1.691 48.219 40.562 1 93.88 890 ARG B N 1
ATOM 14324 C CA . ARG B 1 890 ? 2.314 49.531 40.344 1 93.88 890 ARG B CA 1
ATOM 14325 C C . ARG B 1 890 ? 3.768 49.375 39.906 1 93.88 890 ARG B C 1
ATOM 14327 O O . ARG B 1 890 ? 4.531 48.625 40.531 1 93.88 890 ARG B O 1
ATOM 14334 N N . ILE B 1 891 ? 4.059 50 38.781 1 83.44 891 ILE B N 1
ATOM 14335 C CA . ILE B 1 891 ? 5.414 49.969 38.25 1 83.44 891 ILE B CA 1
ATOM 14336 C C . ILE B 1 891 ? 6.262 51.062 38.938 1 83.44 891 ILE B C 1
ATOM 14338 O O . ILE B 1 891 ? 5.871 52.219 38.969 1 83.44 891 ILE B O 1
ATOM 14342 N N . LYS B 1 892 ? 7.324 50.812 39.562 1 73.81 892 LYS B N 1
ATOM 14343 C CA . LYS B 1 892 ? 8.172 51.781 40.25 1 73.81 892 LYS B CA 1
ATOM 14344 C C . LYS B 1 892 ? 8.836 52.75 39.281 1 73.81 892 LYS B C 1
ATOM 14346 O O . LYS B 1 892 ? 9.289 52.344 38.219 1 73.81 892 LYS B O 1
#

Radius of gyration: 39.8 Å; Cα contacts (8 Å, |Δi|>4): 4545; chains: 2; bounding box: 149×121×121 Å

Solvent-accessible surface area (backbone atoms only — not comparable to full-atom values): 88899 Å² total; per-residue (Å²): 132,87,74,70,85,62,87,71,82,68,78,67,71,70,75,76,73,70,71,70,67,67,73,72,63,53,39,43,72,64,23,47,66,85,30,74,58,38,59,24,48,48,64,81,54,49,37,39,35,38,29,64,33,80,87,45,54,46,47,44,22,33,31,43,27,28,11,74,43,61,67,42,26,72,71,71,45,34,84,40,26,66,68,47,84,39,83,37,65,70,52,64,50,62,54,83,48,60,84,73,57,54,72,35,62,36,24,31,34,43,35,37,23,30,88,83,62,49,75,41,52,35,66,76,45,48,37,24,29,22,57,64,51,49,68,64,42,79,23,36,28,30,27,65,89,64,61,56,82,58,55,47,25,39,34,35,30,45,73,50,72,38,86,52,58,73,65,40,30,38,38,39,42,31,42,52,20,24,55,50,46,27,35,53,64,39,69,62,79,70,72,43,58,36,47,64,86,57,47,44,43,53,34,34,39,25,46,53,43,84,42,45,89,56,56,55,68,31,74,32,12,38,21,39,43,43,29,25,27,79,38,32,29,74,64,48,39,80,63,40,50,54,64,22,43,53,37,42,54,46,34,37,31,30,37,32,42,38,31,28,71,89,65,52,72,49,71,58,54,38,44,50,84,27,34,27,44,74,40,29,39,51,30,51,25,43,63,34,26,35,28,37,36,50,72,55,59,62,89,55,67,27,26,57,87,50,84,59,82,85,42,44,63,25,32,33,38,60,63,68,34,94,35,63,43,54,58,70,50,62,51,26,24,70,74,40,79,43,61,47,74,45,69,45,76,77,50,58,34,31,37,40,36,32,44,84,42,58,40,13,22,43,50,38,40,49,46,56,54,57,62,66,36,43,32,35,41,38,46,11,72,43,69,38,96,85,72,41,72,36,52,62,34,51,48,77,53,56,47,73,90,62,82,86,64,44,77,35,30,30,37,42,27,36,50,40,74,57,78,42,74,50,58,64,72,47,41,43,34,34,28,25,31,39,32,41,37,36,82,46,76,49,79,80,56,68,83,25,43,36,37,27,42,30,24,36,59,53,53,78,29,36,51,71,49,53,68,44,68,65,61,44,51,51,44,51,11,37,51,46,16,46,42,31,16,26,63,48,39,56,32,43,25,36,44,67,69,57,40,18,37,26,39,39,44,50,53,24,43,56,29,44,56,50,34,25,58,50,63,43,34,51,53,52,40,50,53,36,49,66,69,58,38,34,52,30,25,54,52,39,20,29,54,63,56,50,36,48,23,50,67,45,67,28,26,38,58,21,46,40,37,67,41,53,45,34,51,48,46,21,29,53,56,50,45,59,62,61,40,61,74,39,42,68,59,40,48,36,32,48,51,36,46,44,69,76,30,70,74,35,61,41,58,52,38,70,41,50,44,82,36,72,71,57,81,63,59,32,42,57,50,16,21,50,34,50,31,50,44,29,41,49,50,15,54,48,22,50,76,71,70,32,61,71,53,21,54,53,28,45,52,48,22,52,48,18,43,49,40,48,44,70,71,36,44,40,78,89,76,37,33,28,76,91,48,46,53,34,45,36,15,40,37,55,54,70,64,53,54,55,79,94,44,42,66,51,28,43,49,48,39,52,49,46,39,59,71,62,71,44,78,45,38,18,43,56,17,54,55,14,40,49,53,27,29,37,77,61,79,32,41,47,59,29,45,51,56,65,67,27,58,51,87,63,35,69,33,24,42,44,74,69,68,44,46,28,29,43,61,37,84,59,78,75,75,48,66,71,33,40,67,43,14,31,54,71,29,27,60,52,31,45,45,39,36,42,53,28,3,54,38,62,26,81,92,34,25,16,42,38,29,29,41,33,46,53,46,89,41,81,94,53,42,34,42,36,25,38,34,52,42,63,40,36,57,33,38,27,32,39,38,45,57,90,52,36,31,44,38,37,37,35,39,28,21,56,27,36,34,39,40,44,71,68,84,68,45,46,76,43,46,80,80,48,56,68,69,58,51,55,52,27,49,72,72,62,36,40,78,40,59,49,45,76,43,48,32,43,34,34,58,117,129,76,77,75,68,68,79,68,74,71,69,71,69,70,73,76,75,70,72,72,68,67,74,72,64,53,38,43,73,64,22,47,65,85,30,74,58,38,58,24,48,48,65,83,52,49,37,39,33,39,28,64,33,79,86,44,55,45,47,43,22,33,31,44,27,27,11,74,43,61,66,41,27,72,70,71,45,33,84,41,26,65,68,48,83,39,82,38,65,70,52,63,49,61,55,82,49,59,85,71,58,53,73,35,62,36,25,31,34,43,34,36,23,29,88,84,63,49,77,42,51,35,66,76,46,46,36,23,29,22,57,63,50,49,67,65,44,77,22,36,28,29,26,65,89,64,63,56,84,59,55,49,26,39,33,36,32,43,73,49,72,37,85,51,58,74,66,41,31,38,38,38,42,33,44,52,21,24,56,49,47,25,36,53,64,40,70,63,79,70,71,43,58,36,47,64,86,57,45,43,44,54,34,34,40,24,46,55,42,83,41,45,89,56,57,55,70,32,72,33,14,39,20,38,42,40,30,24,28,80,37,33,32,74,64,48,40,82,65,40,49,54,65,20,41,56,39,43,53,45,35,37,30,30,36,32,42,38,32,29,70,88,64,53,72,48,72,58,52,38,43,52,84,26,34,28,44,76,41,30,38,51,30,49,25,44,63,33,27,36,27,37,36,51,72,55,58,60,89,53,64,26,25,57,86,52,84,60,81,86,43,44,62,24,33,33,37,61,65,68,34,95,35,62,43,55,59,69,51,63,50,26,23,72,74,42,80,43,61,48,76,45,68,44,76,78,50,60,33,33,36,40,37,32,44,83,42,59,40,14,22,44,50,38,40,49,48,54,54,56,60,66,36,44,33,35,43,37,46,11,73,44,69,37,96,85,71,40,73,35,52,60,34,52,48,77,55,57,48,72,90,62,82,86,65,44,76,35,31,30,38,42,28,37,51,39,74,57,78,42,73,50,59,63,72,49,39,43,33,33,26,24,31,38,34,41,36,35,81,46,74,50,82,80,57,67,82,25,42,36,35,28,42,31,23,36,60,52,51,78,28,35,51,73,50,52,68,42,68,66,60,44,51,50,42,51,11,37,51,45,16,45,44,30,16,26,62,50,40,54,31,44,25,36,43,69,69,59,40,20,39,27,38,40,44,48,51,24,44,56,30,46,57,51,34,25,59,51,63,42,35,51,54,53,41,50,51,34,49,65,69,58,41,33,52,30,25,54,54,41,21,30,53,60,57,50,36,47,23,50,66,42,68,28,28,38,57,20,45,38,34,66,41,53,46,35,51,48,46,22,28,54,56,51,45,58,62,60,40,62,74,38,42,66,57,40,48,36,32,47,51,38,46,46,68,76,29,69,73,34,60,40,56,53,35,70,42,50,43,81,36,71,73,56,82,60,61,32,41,57,50,14,20,50,35,50,28,49,45,29,43,50,51,13,52,49,22,52,74,70,68,34,61,69,52,20,54,53,28,44,52,48,22,52,48,21,42,49,39,48,44,70,72,36,45,40,79,90,75,37,33,26,76,88,48,45,54,32,45,36,16,41,36,54,54,71,63,54,53,55,79,93,44,42,66,51,28,42,51,49,39,53,48,46,39,60,71,64,71,43,79,45,37,17,42,57,17,52,56,14,39,50,52,27,30,36,77,59,80,33,41,48,58,29,46,51,56,64,68,27,57,51,87,64,36,69,32,24,42,44,75,69,69,44,46,28,29,42,61,36,85,59,78,76,74,47,67,71,33,40,65,43,14,31,53,71,28,26,60,51,32,44,47,37,37,41,54,29,4,55,39,63,27,82,93,35,28,14,42,38,31,28,40,34,45,52,47,89,41,80,95,54,44,32,42,33,27,38,33,53,40,62,42,37,56,34,38,28,33,37,39,44,57,91,51,35,31,44,38,37,37,34,39,29,23,56,28,36,34,38,40,42,71,67,84,67,45,46,77,46,45,79,79,47,56,68,68,58,50,54,52,27,48,74,72,61,35,40,78,42,60,48,44,75,43,48,32,44,34,34,59,116